Protein AF-0000000084329374 (afdb_homodimer)

Nearest PDB structures (foldseek):
  8t7z-assembly1_F  TM=9.622E-01  e=3.427E-95  Klebsiella aerogenes KCTC 2190
  8t7z-assembly1_E  TM=9.369E-01  e=3.363E-96  Klebsiella aerogenes KCTC 2190
  8t7z-assembly1_A  TM=9.369E-01  e=7.977E-96  Klebsiella aerogenes KCTC 2190
  2f2h-assembly1_B  TM=9.268E-01  e=2.305E-96  Escherichia coli
  8t7z-assembly1_D  TM=9.401E-01  e=6.674E-94  Klebsiella aerogenes KCTC 2190

Sequence (1578 aa):
MKFIDGFWLLKNGVKPYYALQVVKADQQTDGYELQVSTKPIRHRGDTLGGPVLTIKVHSPTEGVVGVKIDHFSYSEPTVNIPLFPNAKPIPNVKLSKAGSDYTLSTAGLNAVITENPYTITFKSPKQILTSAGPKHQGVFDVPSQWTLSSASNSSCLATDIGSNPNPEPLPPIIRYINSELNLSPGELIYGFGEQFGSFVKNGQTVKIWNQDGGTSSDQAYKCVPFYLTNRNYGVFINHPGEVEVEVGSEKVSRVGVSVAGTSLEYFIIYGETPLQILERYTRMTGRPPVLPSWTFGLWLSTSFLTSYSSETVSGFLQGMQDRDIPVRVFHLDCFWMKQYEWCSFTFDPDNFPDPKGYLSEIKRKFGVKICVWINPYISQLSPIFKEGIKGGYFIQRTDGTPWQWDLWQPGLAIVDFTNPKACEWYLAKLNALIDIGVDCFKTDFAERIPHASVKYFDGSDPMRMHNMYSIIYNELVFNLLRDRLGEGEAVLFARASFAGGQRFPVHWGGDCESTWEAMAEAMRGCLSLTLSGFAFASHDIGGFEGHPPPEIYQRWVAFGLFSSHSRLHGSSSYRVPWNYGEEAAKNMATLLEAKHSLMPYLYQLAIQSTETGHPMQRAMFLEFPEDRNTHHLDRQFMMGPSLLVAPIFVPQEEETEYYIPAGRWTNFWDHSRTVVGPIWIKERVALDEIPVWVRPGTLLLRGPPKTGRPDYNYGKDLRVELFDVAEGETLAKVPGGVVIRADRQNGKIKVTIIEGKASINSIFLVGAGGKERVVKVDSSATEVVCELIMKFIDGFWLLKNGVKPYYALQVVKADQQTDGYELQVSTKPIRHRGDTLGGPVLTIKVHSPTEGVVGVKIDHFSYSEPTVNIPLFPNAKPIPNVKLSKAGSDYTLSTAGLNAVITENPYTITFKSPKQILTSAGPKHQGVFDVPSQWTLSSASNSSCLATDIGSNPNPEPLPPIIRYINSELNLSPGELIYGFGEQFGSFVKNGQTVKIWNQDGGTSSDQAYKCVPFYLTNRNYGVFINHPGEVEVEVGSEKVSRVGVSVAGTSLEYFIIYGETPLQILERYTRMTGRPPVLPSWTFGLWLSTSFLTSYSSETVSGFLQGMQDRDIPVRVFHLDCFWMKQYEWCSFTFDPDNFPDPKGYLSEIKRKFGVKICVWINPYISQLSPIFKEGIKGGYFIQRTDGTPWQWDLWQPGLAIVDFTNPKACEWYLAKLNALIDIGVDCFKTDFAERIPHASVKYFDGSDPMRMHNMYSIIYNELVFNLLRDRLGEGEAVLFARASFAGGQRFPVHWGGDCESTWEAMAEAMRGCLSLTLSGFAFASHDIGGFEGHPPPEIYQRWVAFGLFSSHSRLHGSSSYRVPWNYGEEAAKNMATLLEAKHSLMPYLYQLAIQSTETGHPMQRAMFLEFPEDRNTHHLDRQFMMGPSLLVAPIFVPQEEETEYYIPAGRWTNFWDHSRTVVGPIWIKERVALDEIPVWVRPGTLLLRGPPKTGRPDYNYGKDLRVELFDVAEGETLAKVPGGVVIRADRQNGKIKVTIIEGKASINSIFLVGAGGKERVVKVDSSATEVVCELI

Secondary structure (DSSP, 8-state):
---EETTTEEPTT-EEEE--EEEEEEE-SSEEEEEEESS---SGGGGSSS-EEEEEEEEEETTEEEEEEESS--PPPS----SSSSS------EEEEETTEEEEEETTEEEEEEETTEEEEEE-SSSEEEEE-TTSEEEEEEEGGGGTTSHHHHSHHHH-TTT-SSPPPPPSEEEEEEEEEE--TT--EEEEES--S-SS-TT-EEEE------SSBS--S-EEEEEEETTSEEEEE--SS-EEEEESSSBTTEEEEEEESSEEEEEEEE-SSHHHHHHHHHHHH--PPPPPGGGGSEEEE--SSS---HHHHHHHHHHHHHTT---SEEEE-GGGSPTT-----S--TTT-S-HHHHHHHHHHHH--EEEEEE-SEEETTSTTHHHHHHHT-B-EETTSSBPEE-SSSTTEEEB-TTSHHHHHHHHHHHHHHHHTT--EEEE---SS---SSEE-TT---HHHHHHHHHHHHHHHHHHHHHHHH-TT---B-BS---TTGGGS--BB-----SSHHHHHHHHHHHHHHHTTT-S--B-EET-SSS---HHHHHHHHHHHHTSSSEEE--SSS---GGGG-HHHHHHHHHHHHHHHHTHHHHHHHHHHHHHH---SEE-HHHH-TT-GGGTT--S-EEETTTEEE----S-TTS-EEEEEEEEEEEESS-TT-EEEEEEEEEE---TT---EEEPTTEEEEEPPS---SSSS-TTSSEEEEEESPPSEEEEEEETTTEEEEEEEETTEEEEEEEES---EEEEEEE-GGG-EEEEE--TT-SEEEEE--/---EETTTEEPTT-EEEE--EEEEEEE-SSEEEEEEESS---SGGGGSSS-EEEEEEEEEETTEEEEEEESS--PPPS----SSSSS------EEEEETTEEEEEETTEEEEEEETTEEEEEE-SSSEEEEE-TT-EEEEEEEGGGGTTSHHHHSHHHH-TTT-SSPPPPPSEEEEEEEEEE--TT--EEEEES--S-SS-TT-EEEE------SSBS--S-EEEEEEETTSEEEEE--SS-EEEEESSSBTTEEEEEEESSEEEEEEEE-SSHHHHHHHHHHHH--PPPPPGGGGSEEEE--SSS---HHHHHHHHHHHHHTT---SEEEE-GGGSPTT--S--S--TTT-S-HHHHHHHHHHHH--EEEEEE-SEEETTSTTHHHHHHHT-B-EETTSSBPEE-SSSTTEEEB-TTSHHHHHHHHHHHHHHHHTT--EEEE---SS---SSEE-TT---HHHHHHHHHHHHHHHHHHHHHHHH-TT---B-BS---TTGGGS--BB-----SSHHHHHHHHHHHHHHHTTT-S--B-EET-SSS---HHHHHHHHHHHHTSSSEEE--SSS---GGGG-HHHHHHHHHHHHHHHHTHHHHHHHHHHHHHH---SEE-HHHH-TT-GGGTT--S-EEETTTEEE----S-TTS-EEEEEEEEEEEESS-TT-EEEEEEEEEE---TT---EEEPTTEEEEEPPS---SSSS-TTSSEEEEEESPPSEEEEEEETTTEEEEEEEETTEEEEEEEES---EEEEEEE-GGG-EEEEE--TT-SEEEEE--

Organism: Lentinula edodes (NCBI:txid5353)

Structure (mmCIF, N/CA/C/O backbone):
data_AF-0000000084329374-model_v1
#
loop_
_entity.id
_entity.type
_entity.pdbx_description
1 polymer 'alpha-D-xyloside xylohydrolase'
#
loop_
_atom_site.group_PDB
_atom_site.id
_atom_site.type_symbol
_atom_site.label_atom_id
_atom_site.label_alt_id
_atom_site.label_comp_id
_atom_site.label_asym_id
_atom_site.label_entity_id
_atom_site.label_seq_id
_atom_site.pdbx_PDB_ins_code
_atom_site.Cartn_x
_atom_site.Cartn_y
_atom_site.Cartn_z
_atom_site.occupancy
_atom_site.B_iso_or_equiv
_atom_site.auth_seq_id
_atom_site.auth_comp_id
_atom_site.auth_asym_id
_atom_site.auth_atom_id
_atom_site.pdbx_PDB_model_num
ATOM 1 N N . MET A 1 1 ? 5.156 8.797 -12.852 1 91.44 1 MET A N 1
ATOM 2 C CA . MET A 1 1 ? 4.988 8.406 -14.25 1 91.44 1 MET A CA 1
ATOM 3 C C . MET A 1 1 ? 5.43 6.969 -14.477 1 91.44 1 MET A C 1
ATOM 5 O O . MET A 1 1 ? 6.5 6.562 -14.016 1 91.44 1 MET A O 1
ATOM 9 N N . LYS A 1 2 ? 4.562 6.258 -15.031 1 94.31 2 LYS A N 1
ATOM 10 C CA . LYS A 1 2 ? 4.906 4.902 -15.438 1 94.31 2 LYS A CA 1
ATOM 11 C C . LYS A 1 2 ? 5.309 4.855 -16.906 1 94.31 2 LYS A C 1
ATOM 13 O O . LYS A 1 2 ? 4.621 5.414 -17.766 1 94.31 2 LYS A O 1
ATOM 18 N N . PHE A 1 3 ? 6.414 4.16 -17.172 1 97.06 3 PHE A N 1
ATOM 19 C CA . PHE A 1 3 ? 6.992 4.176 -18.516 1 97.06 3 PHE A CA 1
ATOM 20 C C . PHE A 1 3 ? 6.84 2.814 -19.188 1 97.06 3 PHE A C 1
ATOM 22 O O . PHE A 1 3 ? 6.992 2.699 -20.406 1 97.06 3 PHE A O 1
ATOM 29 N N . ILE A 1 4 ? 6.527 1.838 -18.328 1 94.88 4 ILE A N 1
ATOM 30 C CA . ILE A 1 4 ? 6.699 0.483 -18.844 1 94.88 4 ILE A CA 1
ATOM 31 C C . ILE A 1 4 ? 5.332 -0.175 -19.031 1 94.88 4 ILE A C 1
ATOM 33 O O . ILE A 1 4 ? 4.34 0.261 -18.438 1 94.88 4 ILE A O 1
ATOM 37 N N . ASP A 1 5 ? 5.195 -1.1 -19.891 1 93.81 5 ASP A N 1
ATOM 38 C CA . ASP A 1 5 ? 4.141 -2.094 -20.047 1 93.81 5 ASP A CA 1
ATOM 39 C C . ASP A 1 5 ? 4.621 -3.48 -19.625 1 93.81 5 ASP A C 1
ATOM 41 O O . ASP A 1 5 ? 4.984 -4.301 -20.469 1 93.81 5 ASP A O 1
ATOM 45 N N . GLY A 1 6 ? 4.414 -3.719 -18.281 1 91.5 6 GLY A N 1
ATOM 46 C CA . GLY A 1 6 ? 5.121 -4.848 -17.703 1 91.5 6 GLY A CA 1
ATOM 47 C C . GLY A 1 6 ? 6.594 -4.57 -17.469 1 91.5 6 GLY A C 1
ATOM 48 O O . GLY A 1 6 ? 7 -3.416 -17.328 1 91.5 6 GLY A O 1
ATOM 49 N N . PHE A 1 7 ? 7.387 -5.641 -17.312 1 91.38 7 PHE A N 1
ATOM 50 C CA . PHE A 1 7 ? 8.797 -5.449 -17 1 91.38 7 PHE A CA 1
ATOM 51 C C . PHE A 1 7 ? 9.633 -5.41 -18.281 1 91.38 7 PHE A C 1
ATOM 53 O O . PHE A 1 7 ? 10.688 -4.766 -18.312 1 91.38 7 PHE A O 1
ATOM 60 N N . TRP A 1 8 ? 9.07 -5.93 -19.406 1 88.25 8 TRP A N 1
ATOM 61 C CA . TRP A 1 8 ? 9.914 -6.199 -20.562 1 88.25 8 TRP A CA 1
ATOM 62 C C . TRP A 1 8 ? 9.672 -5.172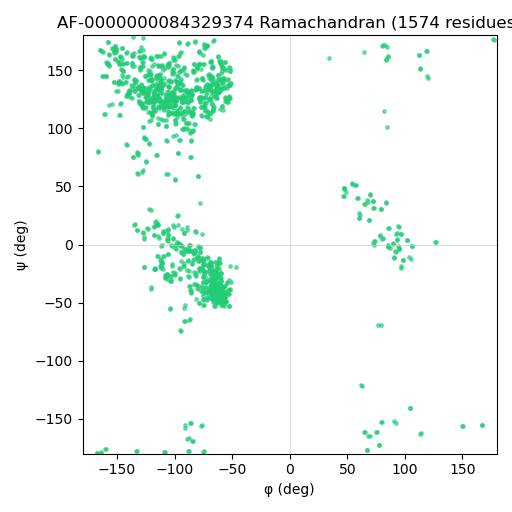 -21.656 1 88.25 8 TRP A C 1
ATOM 64 O O . TRP A 1 8 ? 10.508 -4.996 -22.547 1 88.25 8 TRP A O 1
ATOM 74 N N . LEU A 1 9 ? 8.469 -4.578 -21.641 1 92.44 9 LEU A N 1
ATOM 75 C CA . LEU A 1 9 ? 8.109 -3.648 -22.719 1 92.44 9 LEU A CA 1
ATOM 76 C C . LEU A 1 9 ? 7.945 -2.232 -22.172 1 92.44 9 LEU A C 1
ATOM 78 O O . LEU A 1 9 ? 7.707 -2.045 -20.969 1 92.44 9 LEU A O 1
ATOM 82 N N . LEU A 1 10 ? 8.148 -1.26 -23.016 1 95.69 10 LEU A N 1
ATOM 83 C CA . LEU A 1 10 ? 7.781 0.124 -22.75 1 95.69 10 LEU A CA 1
ATOM 84 C C . LEU A 1 10 ? 6.387 0.436 -23.281 1 95.69 10 LEU A C 1
ATOM 86 O O . LEU A 1 10 ? 5.895 -0.253 -24.172 1 95.69 10 LEU A O 1
ATOM 90 N N . LYS A 1 11 ? 5.699 1.342 -22.641 1 95.38 11 LYS A N 1
ATOM 91 C CA . LYS A 1 11 ? 4.453 1.822 -23.219 1 95.38 11 LYS A CA 1
ATOM 92 C C . LYS A 1 11 ? 4.656 2.277 -24.656 1 95.38 11 LYS A C 1
ATOM 94 O O . LYS A 1 11 ? 5.754 2.699 -25.031 1 95.38 11 LYS A O 1
ATOM 99 N N . ASN A 1 12 ? 3.621 2.182 -25.406 1 95.12 12 ASN A N 1
ATOM 100 C CA . ASN A 1 12 ? 3.688 2.514 -26.828 1 95.12 12 ASN A CA 1
ATOM 101 C C . ASN A 1 12 ? 4.211 3.928 -27.047 1 95.12 12 ASN A C 1
ATOM 103 O O . ASN A 1 12 ? 3.674 4.887 -26.484 1 95.12 12 ASN A O 1
ATOM 107 N N . GLY A 1 13 ? 5.258 4.016 -27.797 1 96.12 13 GLY A N 1
ATOM 108 C CA . GLY A 1 13 ? 5.805 5.297 -28.203 1 96.12 13 GLY A CA 1
ATOM 109 C C . GLY A 1 13 ? 6.848 5.832 -27.234 1 96.12 13 GLY A C 1
ATOM 110 O O . GLY A 1 13 ? 7.559 6.793 -27.547 1 96.12 13 GLY A O 1
ATOM 111 N N . VAL A 1 14 ? 7.027 5.281 -26.062 1 97.44 14 VAL A N 1
ATOM 112 C CA . VAL A 1 14 ? 8.016 5.75 -25.094 1 97.44 14 VAL A CA 1
ATOM 113 C C . VAL A 1 14 ? 9.422 5.371 -25.562 1 97.44 14 VAL A C 1
ATOM 115 O O . VAL A 1 14 ? 9.664 4.23 -25.969 1 97.44 14 VAL A O 1
ATOM 118 N N . LYS A 1 15 ? 10.32 6.32 -25.578 1 97.06 15 LYS A N 1
ATOM 119 C CA . LYS A 1 15 ? 11.711 6.082 -25.969 1 97.06 15 LYS A CA 1
ATOM 120 C C . LYS A 1 15 ? 12.656 6.359 -24.797 1 97.06 15 LYS A C 1
ATOM 122 O O . LYS A 1 15 ? 12.719 7.484 -24.297 1 97.06 15 LYS A O 1
ATOM 127 N N . PRO A 1 16 ? 13.438 5.426 -24.469 1 96.88 16 PRO A N 1
ATOM 128 C CA . PRO A 1 16 ? 14.352 5.594 -23.344 1 96.88 16 PRO A CA 1
ATOM 129 C C . PRO A 1 16 ? 15.781 5.906 -23.781 1 96.88 16 PRO A C 1
ATOM 131 O O . PRO A 1 16 ? 16.203 5.484 -24.875 1 96.88 16 PRO A O 1
ATOM 134 N N . TYR A 1 17 ? 16.516 6.645 -23.016 1 97.25 17 TYR A N 1
ATOM 135 C CA . TYR A 1 17 ? 17.953 6.828 -23.031 1 97.25 17 TYR A CA 1
ATOM 136 C C . TYR A 1 17 ? 18.562 6.555 -21.656 1 97.25 17 TYR A C 1
ATOM 138 O O . TYR A 1 17 ? 18.719 7.469 -20.844 1 97.25 17 TYR A O 1
ATOM 146 N N . TYR A 1 18 ? 18.969 5.273 -21.438 1 97.5 18 TYR A N 1
ATOM 147 C CA . TYR A 1 18 ? 19.453 4.84 -20.125 1 97.5 18 TYR A CA 1
ATOM 148 C C . TYR A 1 18 ? 20.906 5.242 -19.922 1 97.5 18 TYR A C 1
ATOM 150 O O . TYR A 1 18 ? 21.703 5.203 -20.859 1 97.5 18 TYR A O 1
ATOM 158 N N . ALA A 1 19 ? 21.219 5.629 -18.734 1 97.81 19 ALA A N 1
ATOM 159 C CA . ALA A 1 19 ? 22.625 5.773 -18.344 1 97.81 19 ALA A CA 1
ATOM 160 C C . ALA A 1 19 ? 23.328 4.414 -18.297 1 97.81 19 ALA A C 1
ATOM 162 O O . ALA A 1 19 ? 22.953 3.553 -17.484 1 97.81 19 ALA A O 1
ATOM 163 N N . LEU A 1 20 ? 24.406 4.254 -19.109 1 96.75 20 LEU A N 1
ATOM 164 C CA . LEU A 1 20 ? 24.922 2.9 -19.266 1 96.75 20 LEU A CA 1
ATOM 165 C C . LEU A 1 20 ? 26.375 2.812 -18.812 1 96.75 20 LEU A C 1
ATOM 167 O O . LEU A 1 20 ? 26.781 1.801 -18.234 1 96.75 20 LEU A O 1
ATOM 171 N N . GLN A 1 21 ? 27.125 3.926 -19.109 1 96 21 GLN A N 1
ATOM 172 C CA . GLN A 1 21 ? 28.562 3.811 -18.906 1 96 21 GLN A CA 1
ATOM 173 C C . GLN A 1 21 ? 29.172 5.164 -18.562 1 96 21 GLN A C 1
ATOM 175 O O . GLN A 1 21 ? 28.844 6.176 -19.188 1 96 21 GLN A O 1
ATOM 180 N N . VAL A 1 22 ? 30.047 5.176 -17.453 1 96.69 22 VAL A N 1
ATOM 181 C CA . VAL A 1 22 ? 30.844 6.363 -17.172 1 96.69 22 VAL A CA 1
ATOM 182 C C . VAL A 1 22 ? 32 6.469 -18.156 1 96.69 22 VAL A C 1
ATOM 184 O O . VAL A 1 22 ? 32.875 5.609 -18.172 1 96.69 22 VAL A O 1
ATOM 187 N N . VAL A 1 23 ? 32.062 7.512 -18.922 1 95 23 VAL A N 1
ATOM 188 C CA . VAL A 1 23 ? 33.094 7.66 -19.922 1 95 23 VAL A CA 1
ATOM 189 C C . VAL A 1 23 ? 34.188 8.594 -19.391 1 95 23 VAL A C 1
ATOM 191 O O . VAL A 1 23 ? 35.344 8.531 -19.828 1 95 23 VAL A O 1
ATOM 194 N N . LYS A 1 24 ? 33.844 9.461 -18.484 1 94.56 24 LYS A N 1
ATOM 195 C CA . LYS A 1 24 ? 34.781 10.359 -17.812 1 94.56 24 LYS A CA 1
ATOM 196 C C . LYS A 1 24 ? 34.312 10.664 -16.391 1 94.56 24 LYS A C 1
ATOM 198 O O . LYS A 1 24 ? 33.094 10.828 -16.141 1 94.56 24 LYS A O 1
ATOM 203 N N . ALA A 1 25 ? 35.188 10.688 -15.438 1 96.31 25 ALA A N 1
ATOM 204 C CA . ALA A 1 25 ? 34.938 11.07 -14.055 1 96.31 25 ALA A CA 1
ATOM 205 C C . ALA A 1 25 ? 35.906 12.141 -13.578 1 96.31 25 ALA A C 1
ATOM 207 O O . ALA A 1 25 ? 37.125 11.938 -13.617 1 96.31 25 ALA A O 1
ATOM 208 N N . ASP A 1 26 ? 35.406 13.234 -13.18 1 96.38 26 ASP A N 1
ATOM 209 C CA . ASP A 1 26 ? 36.219 14.32 -12.625 1 96.38 26 ASP A CA 1
ATOM 210 C C . ASP A 1 26 ? 36.031 14.438 -11.117 1 96.38 26 ASP A C 1
ATOM 212 O O . ASP A 1 26 ? 34.906 14.602 -10.641 1 96.38 26 ASP A O 1
ATOM 216 N N . GLN A 1 27 ? 37.094 14.359 -10.398 1 96.31 27 GLN A N 1
ATOM 217 C CA . GLN A 1 27 ? 37.031 14.547 -8.953 1 96.31 27 GLN A CA 1
ATOM 218 C C . GLN A 1 27 ? 36.906 16.031 -8.594 1 96.31 27 GLN A C 1
ATOM 220 O O . GLN A 1 27 ? 37.656 16.844 -9.125 1 96.31 27 GLN A O 1
ATOM 225 N N . GLN A 1 28 ? 35.969 16.312 -7.859 1 95.69 28 GLN A N 1
ATOM 226 C CA . GLN A 1 28 ? 35.812 17.641 -7.301 1 95.69 28 GLN A CA 1
ATOM 227 C C . GLN A 1 28 ? 36.094 17.656 -5.805 1 95.69 28 GLN A C 1
ATOM 229 O O . GLN A 1 28 ? 36.531 16.641 -5.238 1 95.69 28 GLN A O 1
ATOM 234 N N . THR A 1 29 ? 35.938 18.859 -5.199 1 93.94 29 THR A N 1
ATOM 235 C CA . THR A 1 29 ? 36.25 19.016 -3.779 1 93.94 29 THR A CA 1
ATOM 236 C C . THR A 1 29 ? 35.25 18.219 -2.936 1 93.94 29 THR A C 1
ATOM 238 O O . THR A 1 29 ? 35.594 17.688 -1.883 1 93.94 29 THR A O 1
ATOM 241 N N . ASP A 1 30 ? 34 18.156 -3.441 1 95.56 30 ASP A N 1
ATOM 242 C CA . ASP A 1 30 ? 32.969 17.578 -2.602 1 95.56 30 ASP A CA 1
ATOM 243 C C . ASP A 1 30 ? 32.375 16.312 -3.238 1 95.56 30 ASP A C 1
ATOM 245 O O . ASP A 1 30 ? 31.344 15.812 -2.795 1 95.56 30 ASP A O 1
ATOM 249 N N . GLY A 1 31 ? 32.969 15.812 -4.352 1 97.81 31 GLY A N 1
ATOM 250 C CA . GLY A 1 31 ? 32.406 14.625 -4.977 1 97.81 31 GLY A CA 1
ATOM 251 C C . GLY A 1 31 ? 32.969 14.367 -6.367 1 97.81 31 GLY A C 1
ATOM 252 O O . GLY A 1 31 ? 34.156 14.617 -6.625 1 97.81 31 GLY A O 1
ATOM 253 N N . TYR A 1 32 ? 32.25 13.711 -7.145 1 98.25 32 TYR A N 1
ATOM 254 C CA . TYR A 1 32 ? 32.625 13.344 -8.508 1 98.25 32 TYR A CA 1
ATOM 255 C C . TYR A 1 32 ? 31.625 13.883 -9.516 1 98.25 32 TYR A C 1
ATOM 257 O O . TYR A 1 32 ? 30.422 13.875 -9.258 1 98.25 32 TYR A O 1
ATOM 265 N N . GLU A 1 33 ? 32.062 14.438 -10.555 1 97.88 33 GLU A N 1
ATOM 266 C CA . GLU A 1 33 ? 31.234 14.734 -11.727 1 97.88 33 GLU A CA 1
ATOM 267 C C . GLU A 1 33 ? 31.484 13.719 -12.844 1 97.88 33 GLU A C 1
ATOM 269 O O . GLU A 1 33 ? 32.625 13.539 -13.289 1 97.88 33 GLU A O 1
ATOM 274 N N . LEU A 1 34 ? 30.438 13.109 -13.273 1 97.94 34 LEU A N 1
ATOM 275 C CA . LEU A 1 34 ? 30.531 12 -14.219 1 97.94 34 LEU A CA 1
ATOM 276 C C . LEU A 1 34 ? 29.891 12.359 -15.555 1 97.94 34 LEU A C 1
ATOM 278 O O . LEU A 1 34 ? 28.859 13.039 -15.594 1 97.94 34 LEU A O 1
ATOM 282 N N . GLN A 1 35 ? 30.594 12.016 -16.609 1 96.88 35 GLN A N 1
ATOM 283 C CA . GLN A 1 35 ? 29.969 11.93 -17.938 1 96.88 35 GLN A CA 1
ATOM 284 C C . GLN A 1 35 ? 29.516 10.508 -18.234 1 96.88 35 GLN A C 1
ATOM 286 O O . GLN A 1 35 ? 30.328 9.594 -18.328 1 96.88 35 GLN A O 1
ATOM 291 N N . VAL A 1 36 ? 28.203 10.328 -18.328 1 97.5 36 VAL A N 1
ATOM 292 C CA . VAL A 1 36 ? 27.656 8.984 -18.469 1 97.5 36 VAL A CA 1
ATOM 293 C C . VAL A 1 36 ? 26.938 8.844 -19.812 1 97.5 36 VAL A C 1
ATOM 295 O O . VAL A 1 36 ? 25.969 9.547 -20.078 1 97.5 36 VAL A O 1
ATOM 298 N N . SER A 1 37 ? 27.422 7.965 -20.688 1 96.44 37 SER A N 1
ATOM 299 C CA . SER A 1 37 ? 26.859 7.762 -22.016 1 96.44 37 SER A CA 1
ATOM 300 C C . SER A 1 37 ? 25.594 6.906 -21.953 1 96.44 37 SER A C 1
ATOM 302 O O . SER A 1 37 ? 25.422 6.117 -21.016 1 96.44 37 SER A O 1
ATOM 304 N N . THR A 1 38 ? 24.719 7.035 -22.922 1 95.88 38 THR A N 1
ATOM 305 C CA . THR A 1 38 ? 23.484 6.277 -23 1 95.88 38 THR A CA 1
ATOM 306 C C . THR A 1 38 ? 23.578 5.211 -24.094 1 95.88 38 THR A C 1
ATOM 308 O O . THR A 1 38 ? 22.562 4.605 -24.453 1 95.88 38 THR A O 1
ATOM 311 N N . LYS A 1 39 ? 24.609 5.062 -24.656 1 93.12 39 LYS A N 1
ATOM 312 C CA . LYS A 1 39 ? 24.969 3.939 -25.516 1 93.12 39 LYS A CA 1
ATOM 313 C C . LYS A 1 39 ? 26.375 3.439 -25.203 1 93.12 39 LYS A C 1
ATOM 315 O O . LYS A 1 39 ? 27.219 4.191 -24.703 1 93.12 39 LYS A O 1
ATOM 320 N N . PRO A 1 40 ? 26.625 2.184 -25.469 1 91.75 40 PRO A N 1
ATOM 321 C CA . PRO A 1 40 ? 27.984 1.691 -25.25 1 91.75 40 PRO A CA 1
ATOM 322 C C . PRO A 1 40 ? 29 2.371 -26.156 1 91.75 40 PRO A C 1
ATOM 324 O O . PRO A 1 40 ? 28.75 2.539 -27.359 1 91.75 40 PRO A O 1
ATOM 327 N N . ILE A 1 41 ? 30.109 2.832 -25.516 1 92.12 41 ILE A N 1
ATOM 328 C CA . ILE A 1 41 ? 31.172 3.461 -26.297 1 92.12 41 ILE A CA 1
ATOM 329 C C . ILE A 1 41 ? 32.281 2.449 -26.562 1 92.12 41 ILE A C 1
ATOM 331 O O . ILE A 1 41 ? 33.156 2.229 -25.719 1 92.12 41 ILE A O 1
ATOM 335 N N . ARG A 1 42 ? 32.312 1.988 -27.734 1 91 42 ARG A N 1
ATOM 336 C CA . ARG A 1 42 ? 33.281 0.956 -28.125 1 91 42 ARG A CA 1
ATOM 337 C C . ARG A 1 42 ? 34.344 1.525 -29.031 1 91 42 ARG A C 1
ATOM 339 O O . ARG A 1 42 ? 35.469 0.987 -29.094 1 91 42 ARG A O 1
ATOM 346 N N . HIS A 1 43 ? 34.125 2.553 -29.781 1 91.75 43 HIS A N 1
ATOM 347 C CA . HIS A 1 43 ? 35 3.295 -30.656 1 91.75 43 HIS A CA 1
ATOM 348 C C . HIS A 1 43 ? 34.562 4.746 -30.812 1 91.75 43 HIS A C 1
ATOM 350 O O . HIS A 1 43 ? 33.5 5.125 -30.312 1 91.75 43 HIS A O 1
ATOM 356 N N . ARG A 1 44 ? 35.375 5.504 -31.375 1 91.06 44 ARG A N 1
ATOM 357 C CA . ARG A 1 44 ? 35.156 6.945 -31.484 1 91.06 44 ARG A CA 1
ATOM 358 C C . ARG A 1 44 ? 33.812 7.254 -32.125 1 91.06 44 ARG A C 1
ATOM 360 O O . ARG A 1 44 ? 33.188 8.242 -31.781 1 91.06 44 ARG A O 1
ATOM 367 N N . GLY A 1 45 ? 33.406 6.438 -32.969 1 89.38 45 GLY A N 1
ATOM 368 C CA . GLY A 1 45 ? 32.156 6.648 -33.656 1 89.38 45 GLY A CA 1
ATOM 369 C C . GLY A 1 45 ? 30.953 6.602 -32.719 1 89.38 45 GLY A C 1
ATOM 370 O O . GLY A 1 45 ? 29.938 7.234 -32.969 1 89.38 45 GLY A O 1
ATOM 371 N N . ASP A 1 46 ? 31.109 5.844 -31.641 1 90.75 46 ASP A N 1
ATOM 372 C CA . ASP A 1 46 ? 30.016 5.684 -30.688 1 90.75 46 ASP A CA 1
ATOM 373 C C . ASP A 1 46 ? 29.797 6.969 -29.891 1 90.75 46 ASP A C 1
ATOM 375 O O . ASP A 1 46 ? 28.781 7.117 -29.203 1 90.75 46 ASP A O 1
ATOM 379 N N . THR A 1 47 ? 30.641 7.898 -29.953 1 89.75 47 THR A N 1
ATOM 380 C CA . THR A 1 47 ? 30.5 9.164 -29.234 1 89.75 47 THR A CA 1
ATOM 381 C C . THR A 1 47 ? 29.656 10.148 -30.031 1 89.75 47 THR A C 1
ATOM 383 O O . THR A 1 47 ? 29.359 11.25 -29.562 1 89.75 47 THR A O 1
ATOM 386 N N . LEU A 1 48 ? 29.359 9.664 -31.234 1 87 48 LEU A N 1
ATOM 387 C CA . LEU A 1 48 ? 28.562 10.523 -32.094 1 87 48 LEU A CA 1
ATOM 388 C C . LEU A 1 48 ? 27.078 10.273 -31.891 1 87 48 LEU A C 1
ATOM 390 O O . LEU A 1 48 ? 26.609 9.133 -31.984 1 87 48 LEU A O 1
ATOM 394 N N . GLY A 1 49 ? 26.375 11.312 -31.547 1 81.81 49 GLY A N 1
ATOM 395 C CA . GLY A 1 49 ? 24.938 11.234 -31.422 1 81.81 49 GLY A CA 1
ATOM 396 C C . GLY A 1 49 ? 24.469 10.703 -30.078 1 81.81 49 GLY A C 1
ATOM 397 O O . GLY A 1 49 ? 25.266 10.117 -29.344 1 81.81 49 GLY A O 1
ATOM 398 N N . GLY A 1 50 ? 23.281 10.938 -29.656 1 83.06 50 GLY A N 1
ATOM 399 C CA . GLY A 1 50 ? 22.656 10.461 -28.438 1 83.06 50 GLY A CA 1
ATOM 400 C C . GLY A 1 50 ? 22.953 11.344 -27.234 1 83.06 50 GLY A C 1
ATOM 401 O O . GLY A 1 50 ? 23.906 12.125 -27.25 1 83.06 50 GLY A O 1
ATOM 402 N N . PRO A 1 51 ? 22.094 11.195 -26.156 1 91.12 51 PRO A N 1
ATOM 403 C CA . PRO A 1 51 ? 22.312 12 -24.953 1 91.12 51 PRO A CA 1
ATOM 404 C C . PRO A 1 51 ? 23.484 11.5 -24.109 1 91.12 51 PRO A C 1
ATOM 406 O O . PRO A 1 51 ? 23.766 10.305 -24.094 1 91.12 51 PRO A O 1
ATOM 409 N N . VAL A 1 52 ? 24.188 12.344 -23.594 1 93.56 52 VAL A N 1
ATOM 410 C CA . VAL A 1 52 ? 25.125 12.102 -22.5 1 93.56 52 VAL A CA 1
ATOM 411 C C . VAL A 1 52 ? 24.672 12.836 -21.25 1 93.56 52 VAL A C 1
ATOM 413 O O . VAL A 1 52 ? 24.281 14 -21.312 1 93.56 52 VAL A O 1
ATOM 416 N N . LEU A 1 53 ? 24.703 12.125 -20.141 1 96.75 53 LEU A N 1
ATOM 417 C CA . LEU A 1 53 ? 24.25 12.719 -18.891 1 96.75 53 LEU A CA 1
ATOM 418 C C . LEU A 1 53 ? 25.438 13.195 -18.062 1 96.75 53 LEU A C 1
ATOM 420 O O . LEU A 1 53 ? 26.484 12.539 -18.016 1 96.75 53 LEU A O 1
ATOM 424 N N . THR A 1 54 ? 25.328 14.359 -17.547 1 96.88 54 THR A N 1
ATOM 425 C CA . THR A 1 54 ? 26.234 14.82 -16.516 1 96.88 54 THR A CA 1
ATOM 426 C C . THR A 1 54 ? 25.672 14.508 -15.125 1 96.88 54 THR A C 1
ATOM 428 O O . THR A 1 54 ? 24.625 15.031 -14.742 1 96.88 54 THR A O 1
ATOM 431 N N . ILE A 1 55 ? 26.344 13.656 -14.422 1 98 55 ILE A N 1
ATOM 432 C CA . ILE A 1 55 ? 25.859 13.234 -13.109 1 98 55 ILE A CA 1
ATOM 433 C C . ILE A 1 55 ? 26.875 13.625 -12.039 1 98 55 ILE A C 1
ATOM 435 O O . ILE A 1 55 ? 28.031 13.211 -12.086 1 98 55 ILE A O 1
ATOM 439 N N . LYS A 1 56 ? 26.453 14.438 -11.188 1 97.81 56 LYS A N 1
ATOM 440 C CA . LYS A 1 56 ? 27.297 14.828 -10.055 1 97.81 56 LYS A CA 1
ATOM 441 C C . LYS A 1 56 ? 26.922 14.047 -8.797 1 97.81 56 LYS A C 1
ATOM 443 O O . LYS A 1 56 ? 25.766 14.039 -8.383 1 97.81 56 LYS A O 1
ATOM 448 N N . VAL A 1 57 ? 27.812 13.305 -8.219 1 98.69 57 VAL A N 1
ATOM 449 C CA . VAL A 1 57 ? 27.688 12.641 -6.926 1 98.69 57 VAL A CA 1
ATOM 450 C C . VAL A 1 57 ? 28.516 13.383 -5.883 1 98.69 57 VAL A C 1
ATOM 452 O O . VAL A 1 57 ? 29.75 13.445 -5.992 1 98.69 57 VAL A O 1
ATOM 455 N N . HIS A 1 58 ? 27.859 13.953 -4.938 1 98.44 58 HIS A N 1
ATOM 456 C CA . HIS A 1 58 ? 28.547 14.844 -4.016 1 98.44 58 HIS A CA 1
ATOM 457 C C . HIS A 1 58 ? 27.969 14.758 -2.611 1 98.44 58 HIS A C 1
ATOM 459 O O . HIS A 1 58 ? 26.938 14.109 -2.402 1 98.44 58 HIS A O 1
ATOM 465 N N . SER A 1 59 ? 28.625 15.328 -1.639 1 98.56 59 SER A N 1
ATOM 466 C CA . SER A 1 59 ? 28.109 15.398 -0.274 1 98.56 59 SER A CA 1
ATOM 467 C C . SER A 1 59 ? 27.938 16.844 0.176 1 98.56 59 SER A C 1
ATOM 469 O O . SER A 1 59 ? 28.938 17.547 0.409 1 98.56 59 SER A O 1
ATOM 471 N N . PRO A 1 60 ? 26.703 17.281 0.33 1 97.25 60 PRO A N 1
ATOM 472 C CA . PRO A 1 60 ? 26.5 18.656 0.77 1 97.25 60 PRO A CA 1
ATOM 473 C C . PRO A 1 60 ? 26.719 18.844 2.27 1 97.25 60 PRO A C 1
ATOM 475 O O . PRO A 1 60 ? 26.938 19.969 2.73 1 97.25 60 PRO A O 1
ATOM 478 N N . THR A 1 61 ? 26.625 17.875 3.043 1 97.94 61 THR A N 1
ATOM 479 C CA . THR A 1 61 ? 26.766 17.859 4.496 1 97.94 61 THR A CA 1
ATOM 480 C C . THR A 1 61 ? 27.016 16.438 5.004 1 97.94 61 THR A C 1
ATOM 482 O O . THR A 1 61 ? 26.875 15.477 4.254 1 97.94 61 THR A O 1
ATOM 485 N N . GLU A 1 62 ? 27.438 16.297 6.227 1 97.94 62 GLU A N 1
ATOM 486 C CA . GLU A 1 62 ? 27.766 14.992 6.785 1 97.94 62 GLU A CA 1
ATOM 487 C C . GLU A 1 62 ? 26.578 14.031 6.703 1 97.94 62 GLU A C 1
ATOM 489 O O . GLU A 1 62 ? 25.453 14.406 7.016 1 97.94 62 GLU A O 1
ATOM 494 N N . GLY A 1 63 ? 26.812 12.805 6.281 1 98.56 63 GLY A N 1
ATOM 495 C CA . GLY A 1 63 ? 25.828 11.742 6.258 1 98.56 63 GLY A CA 1
ATOM 496 C C . GLY A 1 63 ? 24.875 11.852 5.086 1 98.56 63 GLY A C 1
ATOM 497 O O . GLY A 1 63 ? 23.875 11.117 5.02 1 98.56 63 GLY A O 1
ATOM 498 N N . VAL A 1 64 ? 25.141 12.781 4.152 1 98.81 64 VAL A N 1
ATOM 499 C CA . VAL A 1 64 ? 24.234 13 3.031 1 98.81 64 VAL A CA 1
ATOM 500 C C . VAL A 1 64 ? 25.016 12.938 1.718 1 98.81 64 VAL A C 1
ATOM 502 O O . VAL A 1 64 ? 26.078 13.547 1.587 1 98.81 64 VAL A O 1
ATOM 505 N N . VAL A 1 65 ? 24.531 12.172 0.744 1 98.88 65 VAL A N 1
ATOM 506 C CA . VAL A 1 65 ? 25.094 12.125 -0.6 1 98.88 65 VAL A CA 1
ATOM 507 C C . VAL A 1 65 ? 24.062 12.609 -1.614 1 98.88 65 VAL A C 1
ATOM 509 O O . VAL A 1 65 ? 22.922 12.133 -1.638 1 98.88 65 VAL A O 1
ATOM 512 N N . GLY A 1 66 ? 24.453 13.594 -2.354 1 98.69 66 GLY A N 1
ATOM 513 C CA . GLY A 1 66 ? 23.625 14.109 -3.418 1 98.69 66 GLY A CA 1
ATOM 514 C C . GLY A 1 66 ? 23.953 13.523 -4.777 1 98.69 66 GLY A C 1
ATOM 515 O O . GLY A 1 66 ? 25.109 13.273 -5.086 1 98.69 66 GLY A O 1
ATOM 516 N N . VAL A 1 67 ? 22.922 13.211 -5.566 1 98.81 67 VAL A N 1
ATOM 517 C CA . VAL A 1 67 ? 23.031 12.82 -6.969 1 98.81 67 VAL A CA 1
ATOM 518 C C . VAL A 1 67 ? 22.25 13.781 -7.848 1 98.81 67 VAL A C 1
ATOM 520 O O . VAL A 1 67 ? 21.031 13.914 -7.699 1 98.81 67 VAL A O 1
ATOM 523 N N . LYS A 1 68 ? 22.922 14.516 -8.648 1 97.31 68 LYS A N 1
ATOM 524 C CA . LYS A 1 68 ? 22.297 15.414 -9.609 1 97.31 68 LYS A CA 1
ATOM 525 C C . LYS A 1 68 ? 22.5 14.922 -11.039 1 97.31 68 LYS A C 1
ATOM 527 O O . LYS A 1 68 ? 23.625 14.727 -11.477 1 97.31 68 LYS A O 1
ATOM 532 N N . ILE A 1 69 ? 21.438 14.68 -11.719 1 97.56 69 ILE A N 1
ATOM 533 C CA . ILE A 1 69 ? 21.438 14.188 -13.094 1 97.56 69 ILE A CA 1
ATOM 534 C C . ILE A 1 69 ? 21 15.297 -14.047 1 97.56 69 ILE A C 1
ATOM 536 O O . ILE A 1 69 ? 19.875 15.812 -13.93 1 97.56 69 ILE A O 1
ATOM 540 N N . ASP A 1 70 ? 21.891 15.656 -14.977 1 95.75 70 ASP A N 1
ATOM 541 C CA . ASP A 1 70 ? 21.578 16.688 -15.961 1 95.75 70 ASP A CA 1
ATOM 542 C C . ASP A 1 70 ? 21.75 16.156 -17.391 1 95.75 70 ASP A C 1
ATOM 544 O O . ASP A 1 70 ? 22.781 15.562 -17.719 1 95.75 70 ASP A O 1
ATOM 548 N N . HIS A 1 71 ? 20.75 16.344 -18.172 1 94.44 71 HIS A N 1
ATOM 549 C CA . HIS A 1 71 ? 20.875 16.125 -19.594 1 94.44 71 HIS A CA 1
ATOM 550 C C . HIS A 1 71 ? 21.297 17.406 -20.312 1 94.44 71 HIS A C 1
ATOM 552 O O . HIS A 1 71 ? 22.406 17.5 -20.844 1 94.44 71 HIS A O 1
ATOM 558 N N . PHE A 1 72 ? 20.344 18.375 -20.25 1 87.88 72 PHE A N 1
ATOM 559 C CA . PHE A 1 72 ? 20.688 19.719 -20.703 1 87.88 72 PHE A CA 1
ATOM 560 C C . PHE A 1 72 ? 20.906 20.656 -19.516 1 87.88 72 PHE A C 1
ATOM 562 O O . PHE A 1 72 ? 20.109 20.672 -18.578 1 87.88 72 PHE A O 1
ATOM 569 N N . SER A 1 73 ? 22.062 21.203 -19.625 1 79.81 73 SER A N 1
ATOM 570 C CA . SER A 1 73 ? 22.375 22.078 -18.516 1 79.81 73 SER A CA 1
ATOM 571 C C . SER A 1 73 ? 22.094 23.547 -18.875 1 79.81 73 SER A C 1
ATOM 573 O O . SER A 1 73 ? 22.547 24.031 -19.922 1 79.81 73 SER A O 1
ATOM 575 N N . TYR A 1 74 ? 21.172 23.969 -18.297 1 77.44 74 TYR A N 1
ATOM 576 C CA . TYR A 1 74 ? 20.953 25.406 -18.406 1 77.44 74 TYR A CA 1
ATOM 577 C C . TYR A 1 74 ? 20.812 26.047 -17.031 1 77.44 74 TYR A C 1
ATOM 579 O O . TYR A 1 74 ? 20.984 25.375 -16.016 1 77.44 74 TYR A O 1
ATOM 587 N N . SER A 1 75 ? 20.672 27.297 -17.109 1 69.31 75 SER A N 1
ATOM 588 C CA . SER A 1 75 ? 20.469 28 -15.844 1 69.31 75 SER A CA 1
ATOM 589 C C . SER A 1 75 ? 19.203 27.516 -15.133 1 69.31 75 SER A C 1
ATOM 591 O O . SER A 1 75 ? 18.219 27.172 -15.781 1 69.31 75 SER A O 1
ATOM 593 N N . GLU A 1 76 ? 19.406 27.406 -13.961 1 69.56 76 GLU A N 1
ATOM 594 C CA . GLU A 1 76 ? 18.297 26.938 -13.133 1 69.56 76 GLU A CA 1
ATOM 595 C C . GLU A 1 76 ? 17.125 27.906 -13.172 1 69.56 76 GLU A C 1
ATOM 597 O O . GLU A 1 76 ? 17.328 29.125 -13.148 1 69.56 76 GLU A O 1
ATOM 602 N N . PRO A 1 77 ? 16.016 27.25 -13.352 1 76.5 77 PRO A N 1
ATOM 603 C CA . PRO A 1 77 ? 14.859 28.141 -13.234 1 76.5 77 PRO A CA 1
ATOM 604 C C . PRO A 1 77 ? 14.766 28.812 -11.867 1 76.5 77 PRO A C 1
ATOM 606 O O . PRO A 1 77 ? 15.422 28.375 -10.914 1 76.5 77 PRO A O 1
ATOM 609 N N . THR A 1 78 ? 14.078 29.828 -11.984 1 80.06 78 THR A N 1
ATOM 610 C CA . THR A 1 78 ? 13.914 30.516 -10.711 1 80.06 78 THR A CA 1
ATOM 611 C C . THR A 1 78 ? 12.891 29.812 -9.836 1 80.06 78 THR A C 1
ATOM 613 O O . THR A 1 78 ? 12.023 29.094 -10.344 1 80.06 78 THR A O 1
ATOM 616 N N . VAL A 1 79 ? 13.078 29.938 -8.531 1 89.56 79 VAL A N 1
ATOM 617 C CA . VAL A 1 79 ? 12.32 29.359 -7.422 1 89.56 79 VAL A CA 1
ATOM 618 C C . VAL A 1 79 ? 12.805 27.953 -7.125 1 89.56 79 VAL A C 1
ATOM 620 O O . VAL A 1 79 ? 12.578 27.031 -7.914 1 89.56 79 VAL A O 1
ATOM 623 N N . ASN A 1 80 ? 13.508 27.766 -6.234 1 94.06 80 ASN A N 1
ATOM 624 C CA . ASN A 1 80 ? 14.086 26.5 -5.781 1 94.06 80 ASN A CA 1
ATOM 625 C C . ASN A 1 80 ? 13.867 26.297 -4.285 1 94.06 80 ASN A C 1
ATOM 627 O O . ASN A 1 80 ? 13.5 27.234 -3.568 1 94.06 80 ASN A O 1
ATOM 631 N N . ILE A 1 81 ? 13.977 25.141 -3.848 1 96.62 81 ILE A N 1
ATOM 632 C CA . ILE A 1 81 ? 13.93 24.859 -2.418 1 96.62 81 ILE A CA 1
ATOM 633 C C . ILE A 1 81 ? 15.227 25.312 -1.758 1 96.62 81 ILE A C 1
ATOM 635 O O . ILE A 1 81 ? 16.312 24.844 -2.104 1 96.62 81 ILE A O 1
ATOM 639 N N . PRO A 1 82 ? 15.094 26.281 -0.901 1 95.5 82 PRO A N 1
ATOM 640 C CA . PRO A 1 82 ? 16.328 26.703 -0.231 1 95.5 82 PRO A CA 1
ATOM 641 C C . PRO A 1 82 ? 16.953 25.609 0.618 1 95.5 82 PRO A C 1
ATOM 643 O O . PRO A 1 82 ? 16.25 24.938 1.386 1 95.5 82 PRO A O 1
ATOM 646 N N . LEU A 1 83 ? 18.203 25.375 0.466 1 97.44 83 LEU A N 1
ATOM 647 C CA . LEU A 1 83 ? 18.922 24.453 1.331 1 97.44 83 LEU A CA 1
ATOM 648 C C . LEU A 1 83 ? 19.688 25.203 2.418 1 97.44 83 LEU A C 1
ATOM 650 O O . LEU A 1 83 ? 20.219 26.297 2.172 1 97.44 83 LEU A O 1
ATOM 654 N N . PHE A 1 84 ? 19.703 24.688 3.564 1 97.81 84 PHE A N 1
ATOM 655 C CA . PHE A 1 84 ? 20.375 25.219 4.742 1 97.81 84 PHE A CA 1
ATOM 656 C C . PHE A 1 84 ? 19.875 26.641 5.051 1 97.81 84 PHE A C 1
ATOM 658 O O . PHE A 1 84 ? 20.688 27.562 5.211 1 97.81 84 PHE A O 1
ATOM 665 N N . PRO A 1 85 ? 18.594 26.781 5.117 1 96.75 85 PRO A N 1
ATOM 666 C CA . PRO A 1 85 ? 18.062 28.125 5.348 1 96.75 85 PRO A CA 1
ATOM 667 C C . PRO A 1 85 ? 18.359 28.641 6.746 1 96.75 85 PRO A C 1
ATOM 669 O O . PRO A 1 85 ? 18.438 29.859 6.953 1 96.75 85 PRO A O 1
ATOM 672 N N . ASN A 1 86 ? 18.453 27.797 7.738 1 95.19 86 ASN A N 1
ATOM 673 C CA . ASN A 1 86 ? 18.672 28.281 9.094 1 95.19 86 ASN A CA 1
ATOM 674 C C . ASN A 1 86 ? 19.75 27.469 9.812 1 95.19 86 ASN A C 1
ATOM 676 O O . ASN A 1 86 ? 19.734 27.359 11.039 1 95.19 86 ASN A O 1
ATOM 680 N N . ALA A 1 87 ? 20.531 26.766 9.062 1 95.31 87 ALA A N 1
ATOM 681 C CA . ALA A 1 87 ? 21.703 26.031 9.562 1 95.31 87 ALA A CA 1
ATOM 682 C C . ALA A 1 87 ? 22.812 25.984 8.516 1 95.31 87 ALA A C 1
ATOM 684 O O . ALA A 1 87 ? 22.562 26.25 7.332 1 95.31 87 ALA A O 1
ATOM 685 N N . LYS A 1 88 ? 23.984 25.688 8.93 1 96.5 88 LYS A N 1
ATOM 686 C CA . LYS A 1 88 ? 25.109 25.531 8.008 1 96.5 88 LYS A CA 1
ATOM 687 C C . LYS A 1 88 ? 25.422 24.062 7.754 1 96.5 88 LYS A C 1
ATOM 689 O O . LYS A 1 88 ? 25.156 23.203 8.609 1 96.5 88 LYS A O 1
ATOM 694 N N . PRO A 1 89 ? 25.875 23.75 6.527 1 97 89 PRO A N 1
ATOM 695 C CA . PRO A 1 89 ? 26.359 22.391 6.305 1 97 89 PRO A CA 1
ATOM 696 C C . PRO A 1 89 ? 27.5 22 7.242 1 97 89 PRO A C 1
ATOM 698 O O . PRO A 1 89 ? 28.203 22.859 7.742 1 97 89 PRO A O 1
ATOM 701 N N . ILE A 1 90 ? 27.625 20.797 7.512 1 97.5 90 ILE A N 1
ATOM 702 C CA . ILE A 1 90 ? 28.75 20.234 8.25 1 97.5 90 ILE A CA 1
ATOM 703 C C . ILE A 1 90 ? 29.656 19.453 7.301 1 97.5 90 ILE A C 1
ATOM 705 O O . ILE A 1 90 ? 29.344 18.328 6.914 1 97.5 90 ILE A O 1
ATOM 709 N N . PRO A 1 91 ? 30.734 20 6.906 1 95.69 91 PRO A N 1
ATOM 710 C CA . PRO A 1 91 ? 31.609 19.328 5.957 1 95.69 91 PRO A CA 1
ATOM 711 C C . PRO A 1 91 ? 32.156 18 6.488 1 95.69 91 PRO A C 1
ATOM 713 O O . PRO A 1 91 ? 32.594 17.922 7.641 1 95.69 91 PRO A O 1
ATOM 716 N N . ASN A 1 92 ? 32.094 16.938 5.762 1 96.69 92 ASN A N 1
ATOM 717 C CA . ASN A 1 92 ? 32.562 15.602 6.066 1 96.69 92 ASN A CA 1
ATOM 718 C C . ASN A 1 92 ? 32.594 14.719 4.82 1 96.69 92 ASN A C 1
ATOM 720 O O . ASN A 1 92 ? 31.656 13.961 4.566 1 96.69 92 ASN A O 1
ATOM 724 N N . VAL A 1 93 ? 33.594 14.82 3.984 1 97.5 93 VAL A N 1
ATOM 725 C CA . VAL A 1 93 ? 33.594 14.031 2.758 1 97.5 93 VAL A CA 1
ATOM 726 C C . VAL A 1 93 ? 35.031 13.508 2.5 1 97.5 93 VAL A C 1
ATOM 728 O O . VAL A 1 93 ? 36 14.211 2.729 1 97.5 93 VAL A O 1
ATOM 731 N N . LYS A 1 94 ? 35.156 12.305 2.219 1 97.81 94 LYS A N 1
ATOM 732 C CA . LYS A 1 94 ? 36.375 11.656 1.765 1 97.81 94 LYS A CA 1
ATOM 733 C C . LYS A 1 94 ? 36.188 10.969 0.42 1 97.81 94 LYS A C 1
ATOM 735 O O . LYS A 1 94 ? 35.188 10.281 0.218 1 97.81 94 LYS A O 1
ATOM 740 N N . LEU A 1 95 ? 37.062 11.18 -0.508 1 97.88 95 LEU A N 1
ATOM 741 C CA . LEU A 1 95 ? 37 10.594 -1.841 1 97.88 95 LEU A CA 1
ATOM 742 C C . LEU A 1 95 ? 38.125 9.609 -2.053 1 97.88 95 LEU A C 1
ATOM 744 O O . LEU A 1 95 ? 39.25 9.852 -1.589 1 97.88 95 LEU A O 1
ATOM 748 N N . SER A 1 96 ? 37.844 8.523 -2.658 1 96.69 96 SER A N 1
ATOM 749 C CA . SER A 1 96 ? 38.875 7.547 -2.971 1 96.69 96 SER A CA 1
ATOM 750 C C . SER A 1 96 ? 38.562 6.781 -4.25 1 96.69 96 SER A C 1
ATOM 752 O O . SER A 1 96 ? 37.406 6.773 -4.695 1 96.69 96 SER A O 1
ATOM 754 N N . LYS A 1 97 ? 39.5 6.258 -4.832 1 93.25 97 LYS A N 1
ATOM 755 C CA . LYS A 1 97 ? 39.375 5.418 -6.02 1 93.25 97 LYS A CA 1
ATOM 756 C C . LYS A 1 97 ? 40.125 4.098 -5.844 1 93.25 97 LYS A C 1
ATOM 758 O O . LYS A 1 97 ? 41.281 4.082 -5.41 1 93.25 97 LYS A O 1
ATOM 763 N N . ALA A 1 98 ? 39.438 3.066 -5.918 1 88.31 98 ALA A N 1
ATOM 764 C CA . ALA A 1 98 ? 40.031 1.729 -5.914 1 88.31 98 ALA A CA 1
ATOM 765 C C . ALA A 1 98 ? 39.688 0.972 -7.191 1 88.31 98 ALA A C 1
ATOM 767 O O . ALA A 1 98 ? 38.531 0.57 -7.387 1 88.31 98 ALA A O 1
ATOM 768 N N . GLY A 1 99 ? 40.625 0.669 -8.039 1 85.69 99 GLY A N 1
ATOM 769 C CA . GLY A 1 99 ? 40.312 0.055 -9.32 1 85.69 99 GLY A CA 1
ATOM 770 C C . GLY A 1 99 ? 39.469 0.931 -10.211 1 85.69 99 GLY A C 1
ATOM 771 O O . GLY A 1 99 ? 39.812 2.074 -10.5 1 85.69 99 GLY A O 1
ATOM 772 N N . SER A 1 100 ? 38.344 0.356 -10.539 1 87.06 100 SER A N 1
ATOM 773 C CA . SER A 1 100 ? 37.438 1.08 -11.422 1 87.06 100 SER A CA 1
ATOM 774 C C . SER A 1 100 ? 36.281 1.722 -10.641 1 87.06 100 SER A C 1
ATOM 776 O O . SER A 1 100 ? 35.438 2.391 -11.219 1 87.06 100 SER A O 1
ATOM 778 N N . ASP A 1 101 ? 36.344 1.619 -9.359 1 93.75 101 ASP A N 1
ATOM 779 C CA . ASP A 1 101 ? 35.25 2.135 -8.555 1 93.75 101 ASP A CA 1
ATOM 780 C C . ASP A 1 101 ? 35.625 3.453 -7.879 1 93.75 101 ASP A C 1
ATOM 782 O O . ASP A 1 101 ? 36.75 3.621 -7.434 1 93.75 101 ASP A O 1
ATOM 786 N N . TYR A 1 102 ? 34.844 4.426 -8.008 1 97.44 102 TYR A N 1
ATOM 787 C CA . TYR A 1 102 ? 34.938 5.672 -7.258 1 97.44 102 TYR A CA 1
ATOM 788 C C . TYR A 1 102 ? 34.125 5.617 -5.984 1 97.44 102 TYR A C 1
ATOM 790 O O . TYR A 1 102 ? 32.969 5.16 -6.004 1 97.44 102 TYR A O 1
ATOM 798 N N . THR A 1 103 ? 34.688 6.016 -4.855 1 98.06 103 THR A N 1
ATOM 799 C CA . THR A 1 103 ? 33.938 5.961 -3.596 1 98.06 103 THR A CA 1
ATOM 800 C C . THR A 1 103 ? 33.906 7.336 -2.939 1 98.06 103 THR A C 1
ATOM 802 O O . THR A 1 103 ? 34.906 8.039 -2.879 1 98.06 103 THR A O 1
ATOM 805 N N . LEU A 1 104 ? 32.781 7.781 -2.607 1 98.5 104 LEU A N 1
ATOM 806 C CA . LEU A 1 104 ? 32.531 8.93 -1.741 1 98.5 104 LEU A CA 1
ATOM 807 C C . LEU A 1 104 ? 32.031 8.477 -0.368 1 98.5 104 LEU A C 1
ATOM 809 O O . LEU A 1 104 ? 31.062 7.738 -0.264 1 98.5 104 LEU A O 1
ATOM 813 N N . SER A 1 105 ? 32.781 8.867 0.712 1 98.31 105 SER A N 1
ATOM 814 C CA . SER A 1 105 ? 32.406 8.5 2.078 1 98.31 105 SER A CA 1
ATOM 815 C C . SER A 1 105 ? 32.094 9.727 2.92 1 98.31 105 SER A C 1
ATOM 817 O O . SER A 1 105 ? 32.781 10.75 2.822 1 98.31 105 SER A O 1
ATOM 819 N N . THR A 1 106 ? 31.047 9.703 3.613 1 98.5 106 THR A N 1
ATOM 820 C CA . THR A 1 106 ? 30.641 10.797 4.492 1 98.5 106 THR A CA 1
ATOM 821 C C . THR A 1 106 ? 29.891 10.266 5.711 1 98.5 106 THR A C 1
ATOM 823 O O . THR A 1 106 ? 28.766 9.797 5.594 1 98.5 106 THR A O 1
ATOM 826 N N . ALA A 1 107 ? 30.453 10.344 6.938 1 97.81 107 ALA A N 1
ATOM 827 C CA . ALA A 1 107 ? 29.859 10.008 8.227 1 97.81 107 ALA A CA 1
ATOM 828 C C . ALA A 1 107 ? 29.156 8.664 8.172 1 97.81 107 ALA A C 1
ATOM 830 O O . ALA A 1 107 ? 27.984 8.555 8.547 1 97.81 107 ALA A O 1
ATOM 831 N N . GLY A 1 108 ? 29.797 7.656 7.656 1 97.38 108 GLY A N 1
ATOM 832 C CA . GLY A 1 108 ? 29.281 6.293 7.668 1 97.38 108 GLY A CA 1
ATOM 833 C C . GLY A 1 108 ? 28.578 5.91 6.383 1 97.38 108 GLY A C 1
ATOM 834 O O . GLY A 1 108 ? 28.391 4.727 6.102 1 97.38 108 GLY A O 1
ATOM 835 N N . LEU A 1 109 ? 28.125 6.871 5.551 1 98.5 109 LEU A N 1
ATOM 836 C CA . LEU A 1 109 ? 27.5 6.617 4.262 1 98.5 109 LEU A CA 1
ATOM 837 C C . LEU A 1 109 ? 28.531 6.566 3.146 1 98.5 109 LEU A C 1
ATOM 839 O O . LEU A 1 109 ? 29.375 7.469 3.023 1 98.5 109 LEU A O 1
ATOM 843 N N . ASN A 1 110 ? 28.531 5.512 2.371 1 98.38 110 ASN A N 1
ATOM 844 C CA . ASN A 1 110 ? 29.422 5.363 1.226 1 98.38 110 ASN A CA 1
ATOM 845 C C . ASN A 1 110 ? 28.641 5.254 -0.082 1 98.38 110 ASN A C 1
ATOM 847 O O . ASN A 1 110 ? 27.688 4.492 -0.174 1 98.38 110 ASN A O 1
ATOM 851 N N . ALA A 1 111 ? 28.984 6.008 -0.989 1 98.69 111 ALA A N 1
ATOM 852 C CA . ALA A 1 111 ? 28.516 5.848 -2.363 1 98.69 111 ALA A CA 1
ATOM 853 C C . ALA A 1 111 ? 29.625 5.277 -3.254 1 98.69 111 ALA A C 1
ATOM 855 O O . ALA A 1 111 ? 30.703 5.863 -3.369 1 98.69 111 ALA A O 1
ATOM 856 N N . VAL A 1 112 ? 29.391 4.137 -3.82 1 98.5 112 VAL A N 1
ATOM 857 C CA . VAL A 1 112 ? 30.359 3.484 -4.703 1 98.5 112 VAL A CA 1
ATOM 858 C C . VAL A 1 112 ? 29.875 3.562 -6.148 1 98.5 112 VAL A C 1
ATOM 860 O O . VAL A 1 112 ? 28.797 3.055 -6.473 1 98.5 112 VAL A O 1
ATOM 863 N N . ILE A 1 113 ? 30.625 4.168 -6.996 1 98.44 113 ILE A N 1
ATOM 864 C CA . ILE A 1 113 ? 30.297 4.34 -8.406 1 98.44 113 ILE A CA 1
ATOM 865 C C . ILE A 1 113 ? 31.062 3.334 -9.25 1 98.44 113 ILE A C 1
ATOM 867 O O . ILE A 1 113 ? 32.312 3.287 -9.188 1 98.44 113 ILE A O 1
ATOM 871 N N . THR A 1 114 ? 30.312 2.479 -9.922 1 97.12 114 THR A N 1
ATOM 872 C CA . THR A 1 114 ? 30.906 1.553 -10.883 1 97.12 114 THR A CA 1
ATOM 873 C C . THR A 1 114 ? 30.781 2.092 -12.305 1 97.12 114 THR A C 1
ATOM 875 O O . THR A 1 114 ? 29.688 2.506 -12.719 1 97.12 114 THR A O 1
ATOM 878 N N . GLU A 1 115 ? 31.844 1.99 -13.086 1 95.56 115 GLU A N 1
ATOM 879 C CA . GLU A 1 115 ? 31.922 2.641 -14.391 1 95.56 115 GLU A CA 1
ATOM 880 C C . GLU A 1 115 ? 31.078 1.899 -15.422 1 95.56 115 GLU A C 1
ATOM 882 O O . GLU A 1 115 ? 30.438 2.523 -16.266 1 95.56 115 GLU A O 1
ATOM 887 N N . ASN A 1 116 ? 31.156 0.571 -15.344 1 94 116 ASN A N 1
ATOM 888 C CA . ASN A 1 116 ? 30.516 -0.24 -16.375 1 94 116 ASN A CA 1
ATOM 889 C C . ASN A 1 116 ? 30.156 -1.631 -15.859 1 94 116 ASN A C 1
ATOM 891 O O . ASN A 1 116 ? 31.047 -2.457 -15.633 1 94 116 ASN A O 1
ATOM 895 N N . PRO A 1 117 ? 28.875 -1.926 -15.93 1 95.25 117 PRO A N 1
ATOM 896 C CA . PRO A 1 117 ? 27.734 -1.029 -16.141 1 95.25 117 PRO A CA 1
ATOM 897 C C . PRO A 1 117 ? 27.625 0.058 -15.07 1 95.25 117 PRO A C 1
ATOM 899 O O . PRO A 1 117 ? 27.922 -0.194 -13.898 1 95.25 117 PRO A O 1
ATOM 902 N N . TYR A 1 118 ? 27.297 1.253 -15.492 1 97.38 118 TYR A N 1
ATOM 903 C CA . TYR A 1 118 ? 27.172 2.379 -14.57 1 97.38 118 TYR A CA 1
ATOM 904 C C . TYR A 1 118 ? 26.203 2.047 -13.445 1 97.38 118 TYR A C 1
ATOM 906 O O . TYR A 1 118 ? 25.062 1.641 -13.688 1 97.38 118 TYR A O 1
ATOM 914 N N . THR A 1 119 ? 26.656 2.123 -12.219 1 97.94 119 THR A N 1
ATOM 915 C CA . THR A 1 119 ? 25.891 1.856 -11.008 1 97.94 119 THR A CA 1
ATOM 916 C C . THR A 1 119 ? 26.359 2.736 -9.859 1 97.94 119 THR A C 1
ATOM 918 O O . THR A 1 119 ? 27.562 3.033 -9.75 1 97.94 119 THR A O 1
ATOM 921 N N . ILE A 1 120 ? 25.469 3.221 -9.086 1 98.69 120 ILE A N 1
ATOM 922 C CA . ILE A 1 120 ? 25.812 3.818 -7.801 1 98.69 120 ILE A CA 1
ATOM 923 C C . ILE A 1 120 ? 25.219 2.977 -6.668 1 98.69 120 ILE A C 1
ATOM 925 O O . ILE A 1 120 ? 24 2.799 -6.59 1 98.69 120 ILE A O 1
ATOM 929 N N . THR A 1 121 ? 26.031 2.443 -5.805 1 98.5 121 THR A N 1
ATOM 930 C CA . THR A 1 121 ? 25.594 1.677 -4.645 1 98.5 121 THR A CA 1
ATOM 931 C C . THR A 1 121 ? 25.812 2.469 -3.357 1 98.5 121 THR A C 1
ATOM 933 O O . THR A 1 121 ? 26.922 2.953 -3.104 1 98.5 121 THR A O 1
ATOM 936 N N . PHE A 1 122 ? 24.812 2.623 -2.576 1 98.81 122 PHE A N 1
ATOM 937 C CA . PHE A 1 122 ? 24.875 3.324 -1.3 1 98.81 122 PHE A CA 1
ATOM 938 C C . PHE A 1 122 ? 24.922 2.334 -0.141 1 98.81 122 PHE A C 1
ATOM 940 O O . PHE A 1 122 ? 24.047 1.481 -0.009 1 98.81 122 PHE A O 1
ATOM 947 N N . LYS A 1 123 ? 25.922 2.521 0.693 1 97.88 123 LYS A N 1
ATOM 948 C CA . LYS A 1 123 ? 26.172 1.551 1.758 1 97.88 123 LYS A CA 1
ATOM 949 C C . LYS A 1 123 ? 26.328 2.244 3.107 1 97.88 123 LYS A C 1
ATOM 951 O O . LYS A 1 123 ? 26.922 3.324 3.188 1 97.88 123 LYS A O 1
ATOM 956 N N . SER A 1 124 ? 25.719 1.697 4.07 1 96.81 124 SER A N 1
ATOM 957 C CA . SER A 1 124 ? 26.125 1.971 5.441 1 96.81 124 SER A CA 1
ATOM 958 C C . SER A 1 124 ? 27.312 1.111 5.844 1 96.81 124 SER A C 1
ATOM 960 O O . SER A 1 124 ? 27.781 0.279 5.062 1 96.81 124 SER A O 1
ATOM 962 N N . PRO A 1 125 ? 27.875 1.326 7.027 1 93.62 125 PRO A N 1
ATOM 963 C CA . PRO A 1 125 ? 28.938 0.436 7.469 1 93.62 125 PRO A CA 1
ATOM 964 C C . PRO A 1 125 ? 28.5 -1.019 7.59 1 93.62 125 PRO A C 1
ATOM 966 O O . PRO A 1 125 ? 29.328 -1.932 7.523 1 93.62 125 PRO A O 1
ATOM 969 N N . LYS A 1 126 ? 27.219 -1.188 7.598 1 89.69 126 LYS A N 1
ATOM 970 C CA . LYS A 1 126 ? 26.719 -2.52 7.93 1 89.69 126 LYS A CA 1
ATOM 971 C C . LYS A 1 126 ? 26.156 -3.219 6.699 1 89.69 126 LYS A C 1
ATOM 973 O O . LYS A 1 126 ? 26.141 -4.449 6.629 1 89.69 126 LYS A O 1
ATOM 978 N N . GLN A 1 127 ? 25.672 -2.486 5.777 1 92 127 GLN A N 1
ATOM 979 C CA . GLN A 1 127 ? 24.953 -3.137 4.688 1 92 127 GLN A CA 1
ATOM 980 C C . GLN A 1 127 ? 24.766 -2.188 3.508 1 92 127 GLN A C 1
ATOM 982 O O . GLN A 1 127 ? 25.016 -0.986 3.625 1 92 127 GLN A O 1
ATOM 987 N N . ILE A 1 128 ? 24.359 -2.771 2.385 1 95.56 128 ILE A N 1
ATOM 988 C CA . ILE A 1 128 ? 23.891 -1.97 1.262 1 95.56 128 ILE A CA 1
ATOM 989 C C . ILE A 1 128 ? 22.516 -1.389 1.585 1 95.56 128 ILE A C 1
ATOM 991 O O . ILE A 1 128 ? 21.594 -2.121 1.958 1 95.56 128 ILE A O 1
ATOM 995 N N . LEU A 1 129 ? 22.438 -0.125 1.55 1 97.62 129 LEU A N 1
ATOM 996 C CA . LEU A 1 129 ? 21.172 0.54 1.806 1 97.62 129 LEU A CA 1
ATOM 997 C C . LEU A 1 129 ? 20.266 0.49 0.572 1 97.62 129 LEU A C 1
ATOM 999 O O . LEU A 1 129 ? 19.109 0.113 0.665 1 97.62 129 LEU A O 1
ATOM 1003 N N . THR A 1 130 ? 20.766 0.85 -0.524 1 98.38 130 THR A N 1
ATOM 1004 C CA . THR A 1 130 ? 20.094 0.872 -1.813 1 98.38 130 THR A CA 1
ATOM 1005 C C . THR A 1 130 ? 21.078 1.067 -2.951 1 98.38 130 THR A C 1
ATOM 1007 O O . THR A 1 130 ? 22.297 1.097 -2.721 1 98.38 130 THR A O 1
ATOM 1010 N N . SER A 1 131 ? 20.562 1.114 -4.191 1 98.5 131 SER A N 1
ATOM 1011 C CA . SER A 1 131 ? 21.422 1.348 -5.344 1 98.5 131 SER A CA 1
ATOM 1012 C C . SER A 1 131 ? 20.625 1.853 -6.539 1 98.5 131 SER A C 1
ATOM 1014 O O . SER A 1 131 ? 19.438 1.591 -6.648 1 98.5 131 SER A O 1
ATOM 1016 N N . ALA A 1 132 ? 21.203 2.662 -7.258 1 98.56 132 ALA A N 1
ATOM 1017 C CA . ALA A 1 132 ? 20.797 2.881 -8.648 1 98.56 132 ALA A CA 1
ATOM 1018 C C . ALA A 1 132 ? 21.578 1.966 -9.594 1 98.56 132 ALA A C 1
ATOM 1020 O O . ALA A 1 132 ? 22.703 2.283 -9.992 1 98.56 132 ALA A O 1
ATOM 1021 N N . GLY A 1 133 ? 20.906 0.9 -9.977 1 97 133 GLY A N 1
ATOM 1022 C CA . GLY A 1 133 ? 21.578 -0.126 -10.758 1 97 133 GLY A CA 1
ATOM 1023 C C . GLY A 1 133 ? 21.594 0.176 -12.242 1 97 133 GLY A C 1
ATOM 1024 O O . GLY A 1 133 ? 21.328 1.306 -12.656 1 97 133 GLY A O 1
ATOM 1025 N N . PRO A 1 134 ? 22 -0.837 -13.055 1 96.06 134 PRO A N 1
ATOM 1026 C CA . PRO A 1 134 ? 22.016 -0.656 -14.508 1 96.06 134 PRO A CA 1
ATOM 1027 C C . PRO A 1 134 ? 20.641 -0.248 -15.062 1 96.06 134 PRO A C 1
ATOM 1029 O O . PRO A 1 134 ? 19.641 -0.883 -14.75 1 96.06 134 PRO A O 1
ATOM 1032 N N . LYS A 1 135 ? 20.625 0.794 -15.773 1 96.38 135 LYS A N 1
ATOM 1033 C CA . LYS A 1 135 ? 19.438 1.312 -16.438 1 96.38 135 LYS A CA 1
ATOM 1034 C C . LYS A 1 135 ? 18.422 1.848 -15.438 1 96.38 135 LYS A C 1
ATOM 1036 O O . LYS A 1 135 ? 17.234 1.912 -15.727 1 96.38 135 LYS A O 1
ATOM 1041 N N . HIS A 1 136 ? 18.953 2.164 -14.242 1 98.06 136 HIS A N 1
ATOM 1042 C CA . HIS A 1 136 ? 18.047 2.701 -13.227 1 98.06 136 HIS A CA 1
ATOM 1043 C C . HIS A 1 136 ? 17.875 4.207 -13.391 1 98.06 136 HIS A C 1
ATOM 1045 O O . HIS A 1 136 ? 16.969 4.797 -12.797 1 98.06 136 HIS A O 1
ATOM 1051 N N . GLN A 1 137 ? 18.734 4.809 -14.125 1 98.38 137 GLN A N 1
ATOM 1052 C CA . GLN A 1 137 ? 18.672 6.238 -14.406 1 98.38 137 GLN A CA 1
ATOM 1053 C C . GLN A 1 137 ? 18.625 6.504 -15.906 1 98.38 137 GLN A C 1
ATOM 1055 O O . GLN A 1 137 ? 19.219 5.777 -16.688 1 98.38 137 GLN A O 1
ATOM 1060 N N . GLY A 1 138 ? 17.844 7.484 -16.281 1 97.56 138 GLY A N 1
ATOM 1061 C CA . GLY A 1 138 ? 17.781 7.777 -17.703 1 97.56 138 GLY A CA 1
ATOM 1062 C C . GLY A 1 138 ? 16.812 8.883 -18.047 1 97.56 138 GLY A C 1
ATOM 1063 O O . GLY A 1 138 ? 16.203 9.484 -17.156 1 97.56 138 GLY A O 1
ATOM 1064 N N . VAL A 1 139 ? 16.797 9.211 -19.312 1 97.25 139 VAL A N 1
ATOM 1065 C CA . VAL A 1 139 ? 15.867 10.156 -19.922 1 97.25 139 VAL A CA 1
ATOM 1066 C C . VAL A 1 139 ? 14.828 9.398 -20.75 1 97.25 139 VAL A C 1
ATOM 1068 O O . VAL A 1 139 ? 15.164 8.414 -21.422 1 97.25 139 VAL A O 1
ATOM 1071 N N . PHE A 1 140 ? 13.562 9.789 -20.625 1 97.94 140 PHE A N 1
ATOM 1072 C CA . PHE A 1 140 ? 12.477 9.164 -21.375 1 97.94 140 PHE A CA 1
ATOM 1073 C C . PHE A 1 140 ? 11.711 10.195 -22.188 1 97.94 140 PHE A C 1
ATOM 1075 O O . PHE A 1 140 ? 11.25 11.203 -21.641 1 97.94 140 PHE A O 1
ATOM 1082 N N . ASP A 1 141 ? 11.609 10.047 -23.469 1 97.94 141 ASP A N 1
ATOM 1083 C CA . ASP A 1 141 ? 10.648 10.773 -24.297 1 97.94 141 ASP A CA 1
ATOM 1084 C C . ASP A 1 141 ? 9.289 10.086 -24.281 1 97.94 141 ASP A C 1
ATOM 1086 O O . ASP A 1 141 ? 9.164 8.93 -24.703 1 97.94 141 ASP A O 1
ATOM 1090 N N . VAL A 1 142 ? 8.258 10.75 -23.781 1 98.06 142 VAL A N 1
ATOM 1091 C CA . VAL A 1 142 ? 6.957 10.133 -23.516 1 98.06 142 VAL A CA 1
ATOM 1092 C C . VAL A 1 142 ? 5.887 10.797 -24.375 1 98.06 142 VAL A C 1
ATOM 1094 O O . VAL A 1 142 ? 5.719 12.023 -24.344 1 98.06 142 VAL A O 1
ATOM 1097 N N . PRO A 1 143 ? 5.156 10.016 -25.203 1 97.44 143 PRO A N 1
ATOM 1098 C CA . PRO A 1 143 ? 3.986 10.602 -25.844 1 97.44 143 PRO A CA 1
ATOM 1099 C C . PRO A 1 143 ? 3.035 11.273 -24.859 1 97.44 143 PRO A C 1
ATOM 1101 O O . PRO A 1 143 ? 2.713 10.695 -23.812 1 97.44 143 PRO A O 1
ATOM 1104 N N . SER A 1 144 ? 2.518 12.469 -25.203 1 96.75 144 SER A N 1
ATOM 1105 C CA . SER A 1 144 ? 1.775 13.312 -24.266 1 96.75 144 SER A CA 1
ATOM 1106 C C . SER A 1 144 ? 0.484 12.633 -23.828 1 96.75 144 SER A C 1
ATOM 1108 O O . SER A 1 144 ? -0.026 12.914 -22.734 1 96.75 144 SER A O 1
ATOM 1110 N N . GLN A 1 145 ? -0.06 11.727 -24.609 1 94.5 145 GLN A N 1
ATOM 1111 C CA . GLN A 1 145 ? -1.302 11.039 -24.25 1 94.5 145 GLN A CA 1
ATOM 1112 C C . GLN A 1 145 ? -1.151 10.258 -22.953 1 94.5 145 GLN A C 1
ATOM 1114 O O . GLN A 1 145 ? -2.121 10.078 -22.219 1 94.5 145 GLN A O 1
ATOM 1119 N N . TRP A 1 146 ? 0.073 9.82 -22.656 1 96.38 146 TRP A N 1
ATOM 1120 C CA . TRP A 1 146 ? 0.303 9.031 -21.453 1 96.38 146 TRP A CA 1
ATOM 1121 C C . TRP A 1 146 ? 0.456 9.93 -20.234 1 96.38 146 TRP A C 1
ATOM 1123 O O . TRP A 1 146 ? 0.534 9.445 -19.094 1 96.38 146 TRP A O 1
ATOM 1133 N N . THR A 1 147 ? 0.499 11.258 -20.375 1 96.88 147 THR A N 1
ATOM 1134 C CA . THR A 1 147 ? 0.745 12.18 -19.281 1 96.88 147 THR A CA 1
ATOM 1135 C C . THR A 1 147 ? -0.542 12.898 -18.891 1 96.88 147 THR A C 1
ATOM 1137 O O . THR A 1 147 ? -0.537 13.734 -17.969 1 96.88 147 THR A O 1
ATOM 1140 N N . LEU A 1 148 ? -1.653 12.602 -19.453 1 94.69 148 LEU A N 1
ATOM 1141 C CA . LEU A 1 148 ? -2.91 13.312 -19.25 1 94.69 148 LEU A CA 1
ATOM 1142 C C . LEU A 1 148 ? -3.387 13.172 -17.812 1 94.69 148 LEU A C 1
ATOM 1144 O O . LEU A 1 148 ? -4.086 14.047 -17.297 1 94.69 148 LEU A O 1
ATOM 1148 N N . SER A 1 149 ? -2.957 12.102 -17.156 1 92.69 149 SER A N 1
ATOM 1149 C CA . SER A 1 149 ? -3.447 11.836 -15.805 1 92.69 149 SER A CA 1
ATOM 1150 C C . SER A 1 149 ? -2.465 12.328 -14.75 1 92.69 149 SER A C 1
ATOM 1152 O O . SER A 1 149 ? -2.662 12.102 -13.555 1 92.69 149 SER A O 1
ATOM 1154 N N . SER A 1 150 ? -1.381 12.945 -15.148 1 95.94 150 SER A N 1
ATOM 1155 C CA . SER A 1 150 ? -0.522 13.57 -14.148 1 95.94 150 SER A CA 1
ATOM 1156 C C . SER A 1 150 ? -1.296 14.578 -13.312 1 95.94 150 SER A C 1
ATOM 1158 O O . SER A 1 150 ? -2.361 15.047 -13.719 1 95.94 150 SER A O 1
ATOM 1160 N N . ALA A 1 151 ? -0.813 14.867 -12.109 1 96.69 151 ALA A N 1
ATOM 1161 C CA . ALA A 1 151 ? -1.54 15.75 -11.203 1 96.69 151 ALA A CA 1
ATOM 1162 C C . ALA A 1 151 ? -1.757 17.125 -11.828 1 96.69 151 ALA A C 1
ATOM 1164 O O . ALA A 1 151 ? -2.855 17.672 -11.758 1 96.69 151 ALA A O 1
ATOM 1165 N N . SER A 1 152 ? -0.758 17.703 -12.453 1 96.88 152 SER A N 1
ATOM 1166 C CA . SER A 1 152 ? -0.85 19.031 -13.039 1 96.88 152 SER A CA 1
ATOM 1167 C C . SER A 1 152 ? -1.8 19.047 -14.234 1 96.88 152 SER A C 1
ATOM 1169 O O . SER A 1 152 ? -2.633 19.953 -14.359 1 96.88 152 SER A O 1
ATOM 1171 N N . ASN A 1 153 ? -1.724 17.984 -15.094 1 95.88 153 ASN A N 1
ATOM 1172 C CA . ASN A 1 153 ? -2.506 17.953 -16.328 1 95.88 153 ASN A CA 1
ATOM 1173 C C . ASN A 1 153 ? -3.977 17.656 -16.047 1 95.88 153 ASN A C 1
ATOM 1175 O O . ASN A 1 153 ? -4.855 18.094 -16.797 1 95.88 153 ASN A O 1
ATOM 1179 N N . SER A 1 154 ? -4.203 16.938 -14.969 1 94.38 154 SER A N 1
ATOM 1180 C CA . SER A 1 154 ? -5.566 16.484 -14.711 1 94.38 154 SER A CA 1
ATOM 1181 C C . SER A 1 154 ? -6.262 17.391 -13.695 1 94.38 154 SER A C 1
ATOM 1183 O O . SER A 1 154 ? -7.449 17.203 -13.406 1 94.38 154 SER A O 1
ATOM 1185 N N . SER A 1 155 ? -5.621 18.344 -13.141 1 93.56 155 SER A N 1
ATOM 1186 C CA . SER A 1 155 ? -6.18 19.219 -12.102 1 93.56 155 SER A CA 1
ATOM 1187 C C . SER A 1 155 ? -7.277 20.109 -12.672 1 93.56 155 SER A C 1
ATOM 1189 O O . SER A 1 155 ? -7.273 20.438 -13.859 1 93.56 155 SER A O 1
ATOM 1191 N N . CYS A 1 156 ? -8.125 20.578 -11.805 1 93.38 156 CYS A N 1
ATOM 1192 C CA . CYS A 1 156 ? -9.172 21.5 -12.203 1 93.38 156 CYS A CA 1
ATOM 1193 C C . CYS A 1 156 ? -8.578 22.812 -12.703 1 93.38 156 CYS A C 1
ATOM 1195 O O . CYS A 1 156 ? -9.164 23.484 -13.555 1 93.38 156 CYS A O 1
ATOM 1197 N N . LEU A 1 157 ? -7.395 23.156 -12.273 1 94.62 157 LEU A N 1
ATOM 1198 C CA . LEU A 1 157 ? -6.719 24.375 -12.688 1 94.62 157 LEU A CA 1
ATOM 1199 C C . LEU A 1 157 ? -6.344 24.312 -14.164 1 94.62 157 LEU A C 1
ATOM 1201 O O . LEU A 1 157 ? -6.273 25.344 -14.836 1 94.62 157 LEU A O 1
ATOM 1205 N N . ALA A 1 158 ? -6.074 23.078 -14.602 1 94.44 158 ALA A N 1
ATOM 1206 C CA . ALA A 1 158 ? -5.672 22.891 -15.992 1 94.44 158 ALA A CA 1
ATOM 1207 C C . ALA A 1 158 ? -6.887 22.688 -16.891 1 94.44 158 ALA A C 1
ATOM 1209 O O . ALA A 1 158 ? -6.871 23.062 -18.062 1 94.44 158 ALA A O 1
ATOM 1210 N N . THR A 1 159 ? -7.973 22.172 -16.344 1 93.69 159 THR A N 1
ATOM 1211 C CA . THR A 1 159 ? -9.016 21.656 -17.219 1 93.69 159 THR A CA 1
ATOM 1212 C C . THR A 1 159 ? -10.258 22.531 -17.156 1 93.69 159 THR A C 1
ATOM 1214 O O . THR A 1 159 ? -11.133 22.438 -18.016 1 93.69 159 THR A O 1
ATOM 1217 N N . ASP A 1 160 ? -10.398 23.391 -16.141 1 91.31 160 ASP A N 1
ATOM 1218 C CA . ASP A 1 160 ? -11.57 24.25 -15.977 1 91.31 160 ASP A CA 1
ATOM 1219 C C . ASP A 1 160 ? -11.523 25.422 -16.953 1 91.31 160 ASP A C 1
ATOM 1221 O O . ASP A 1 160 ? -10.469 26.016 -17.172 1 91.31 160 ASP A O 1
ATOM 1225 N N . ILE A 1 161 ? -12.641 25.844 -17.484 1 90.38 161 ILE A N 1
ATOM 1226 C CA . ILE A 1 161 ? -12.719 26.859 -18.516 1 90.38 161 ILE A CA 1
ATOM 1227 C C . ILE A 1 161 ? -12.484 28.234 -17.891 1 90.38 161 ILE A C 1
ATOM 1229 O O . ILE A 1 161 ? -11.984 29.156 -18.562 1 90.38 161 ILE A O 1
ATOM 1233 N N . GLY A 1 162 ? -12.891 28.375 -16.672 1 87.44 162 GLY A N 1
ATOM 1234 C CA . GLY A 1 162 ? -12.641 29.641 -16 1 87.44 162 GLY A CA 1
ATOM 1235 C C . GLY A 1 162 ? -11.18 29.844 -15.641 1 87.44 162 GLY A C 1
ATOM 1236 O O . GLY A 1 162 ? -10.633 30.938 -15.836 1 87.44 162 GLY A O 1
ATOM 1237 N N . SER A 1 163 ? -10.555 28.859 -15.227 1 90.94 163 SER A N 1
ATOM 1238 C CA . SER A 1 163 ? -9.164 28.922 -14.773 1 90.94 163 SER A CA 1
ATOM 1239 C C . SER A 1 163 ? -8.203 28.922 -15.961 1 90.94 163 SER A C 1
ATOM 1241 O O . SER A 1 163 ? -7.148 29.562 -15.906 1 90.94 163 SER A O 1
ATOM 1243 N N . ASN A 1 164 ? -8.531 28.156 -16.953 1 93.81 164 ASN A N 1
ATOM 1244 C CA . ASN A 1 164 ? -7.715 28.016 -18.141 1 93.81 164 ASN A CA 1
ATOM 1245 C C . ASN A 1 164 ? -8.562 28.047 -19.422 1 93.81 164 ASN A C 1
ATOM 1247 O O . ASN A 1 164 ? -8.711 27.031 -20.094 1 93.81 164 ASN A O 1
ATOM 1251 N N . PRO A 1 165 ? -9 29.188 -19.781 1 92.44 165 PRO A N 1
ATOM 1252 C CA . PRO A 1 165 ? -9.961 29.328 -20.891 1 92.44 165 PRO A CA 1
ATOM 1253 C C . PRO A 1 165 ? -9.375 28.922 -22.234 1 92.44 165 PRO A C 1
ATOM 1255 O O . PRO A 1 165 ? -10.109 28.5 -23.141 1 92.44 165 PRO A O 1
ATOM 1258 N N . ASN A 1 166 ? -8.086 29.109 -22.406 1 91.38 166 ASN A N 1
ATOM 1259 C CA . ASN A 1 166 ? -7.398 28.766 -23.656 1 91.38 166 ASN A CA 1
ATOM 1260 C C . ASN A 1 166 ? -6.223 27.828 -23.391 1 91.38 166 ASN A C 1
ATOM 1262 O O . ASN A 1 166 ? -5.062 28.219 -23.547 1 91.38 166 ASN A O 1
ATOM 1266 N N . PRO A 1 167 ? -6.605 26.625 -23.078 1 91.5 167 PRO A N 1
ATOM 1267 C CA . PRO A 1 167 ? -5.512 25.703 -22.766 1 91.5 167 PRO A CA 1
ATOM 1268 C C . PRO A 1 167 ? -4.582 25.469 -23.953 1 91.5 167 PRO A C 1
ATOM 1270 O O . PRO A 1 167 ? -5.051 25.203 -25.062 1 91.5 167 PRO A O 1
ATOM 1273 N N . GLU A 1 168 ? -3.346 25.562 -23.719 1 90.31 168 GLU A N 1
ATOM 1274 C CA . GLU A 1 168 ? -2.363 25.203 -24.734 1 90.31 168 GLU A CA 1
ATOM 1275 C C . GLU A 1 168 ? -2.287 23.688 -24.922 1 90.31 168 GLU A C 1
ATOM 1277 O O . GLU A 1 168 ? -2.359 22.938 -23.938 1 90.31 168 GLU A O 1
ATOM 1282 N N . PRO A 1 169 ? -2.244 23.281 -26.172 1 91.25 169 PRO A N 1
ATOM 1283 C CA . PRO A 1 169 ? -2.047 21.844 -26.344 1 91.25 169 PRO A CA 1
ATOM 1284 C C . PRO A 1 169 ? -0.717 21.359 -25.781 1 91.25 169 PRO A C 1
ATOM 1286 O O . PRO A 1 169 ? 0.292 22.062 -25.875 1 91.25 169 PRO A O 1
ATOM 1289 N N . LEU A 1 170 ? -0.749 20.172 -25.281 1 92.62 170 LEU A N 1
ATOM 1290 C CA . LEU A 1 170 ? 0.507 19.547 -24.875 1 92.62 170 LEU A CA 1
ATOM 1291 C C . LEU A 1 170 ? 1.392 19.25 -26.078 1 92.62 170 LEU A C 1
ATOM 1293 O O . LEU A 1 170 ? 0.889 18.953 -27.156 1 92.62 170 LEU A O 1
ATOM 1297 N N . PRO A 1 171 ? 2.725 19.406 -25.906 1 95.06 171 PRO A N 1
ATOM 1298 C CA . PRO A 1 171 ? 3.592 18.922 -26.969 1 95.06 171 PRO A CA 1
ATOM 1299 C C . PRO A 1 171 ? 3.418 17.422 -27.234 1 95.06 171 PRO A C 1
ATOM 1301 O O . PRO A 1 171 ? 2.994 16.672 -26.344 1 95.06 171 PRO A O 1
ATOM 1304 N N . PRO A 1 172 ? 3.676 17.047 -28.453 1 96 172 PRO A N 1
ATOM 1305 C CA . PRO A 1 172 ? 3.486 15.625 -28.766 1 96 172 PRO A CA 1
ATOM 1306 C C . PRO A 1 172 ? 4.293 14.703 -27.859 1 96 172 PRO A C 1
ATOM 1308 O O . PRO A 1 172 ? 3.83 13.609 -27.516 1 96 172 PRO A O 1
ATOM 1311 N N . ILE A 1 173 ? 5.496 15.188 -27.5 1 97.44 173 ILE A N 1
ATOM 1312 C CA . ILE A 1 173 ? 6.395 14.414 -26.656 1 97.44 173 ILE A CA 1
ATOM 1313 C C . ILE A 1 173 ? 6.809 15.242 -25.438 1 97.44 173 ILE A C 1
ATOM 1315 O O . ILE A 1 173 ? 7.09 16.438 -25.562 1 97.44 173 ILE A O 1
ATOM 1319 N N . ILE A 1 174 ? 6.719 14.648 -24.375 1 97.38 174 ILE A N 1
ATOM 1320 C CA . ILE A 1 174 ? 7.223 15.258 -23.156 1 97.38 174 ILE A CA 1
ATOM 1321 C C . ILE A 1 174 ? 8.422 14.461 -22.641 1 97.38 174 ILE A C 1
ATOM 1323 O O . ILE A 1 174 ? 8.336 13.242 -22.469 1 97.38 174 ILE A O 1
ATOM 1327 N N . ARG A 1 175 ? 9.547 15.195 -22.422 1 96.94 175 ARG A N 1
ATOM 1328 C CA . ARG A 1 175 ? 10.758 14.547 -21.922 1 96.94 175 ARG A CA 1
ATOM 1329 C C . ARG A 1 175 ? 10.766 14.469 -20.406 1 96.94 175 ARG A C 1
ATOM 1331 O O . ARG A 1 175 ? 10.445 15.453 -19.734 1 96.94 175 ARG A O 1
ATOM 1338 N N . TYR A 1 176 ? 11.07 13.258 -19.828 1 97.75 176 TYR A N 1
ATOM 1339 C CA . TYR A 1 176 ? 11.234 13.031 -18.391 1 97.75 176 TYR A CA 1
ATOM 1340 C C . TYR A 1 176 ? 12.664 12.617 -18.062 1 97.75 176 TYR A C 1
ATOM 1342 O O . TYR A 1 176 ? 13.336 11.984 -18.875 1 97.75 176 TYR A O 1
ATOM 1350 N N . ILE A 1 177 ? 13.156 13.023 -16.922 1 97.25 177 ILE A N 1
ATOM 1351 C CA . ILE A 1 177 ? 14.336 12.43 -16.297 1 97.25 177 ILE A CA 1
ATOM 1352 C C . ILE A 1 177 ? 13.914 11.547 -15.125 1 97.25 177 ILE A C 1
ATOM 1354 O O . ILE A 1 177 ? 12.992 11.898 -14.375 1 97.25 177 ILE A O 1
ATOM 1358 N N . ASN A 1 178 ? 14.508 10.367 -15.047 1 98.31 178 ASN A N 1
ATOM 1359 C CA . ASN A 1 178 ? 14.062 9.336 -14.117 1 98.31 178 ASN A CA 1
ATOM 1360 C C . ASN A 1 178 ? 15.234 8.695 -13.375 1 98.31 178 ASN A C 1
ATOM 1362 O O . ASN A 1 178 ? 16.297 8.5 -13.953 1 98.31 178 ASN A O 1
ATOM 1366 N N . SER A 1 179 ? 15.062 8.453 -12.102 1 98.75 179 SER A N 1
ATOM 1367 C CA . SER A 1 179 ? 15.984 7.652 -11.305 1 98.75 179 SER A CA 1
ATOM 1368 C C . SER A 1 179 ? 15.234 6.656 -10.422 1 98.75 179 SER A C 1
ATOM 1370 O O . SER A 1 179 ? 14.234 7.008 -9.797 1 98.75 179 SER A O 1
ATOM 1372 N N . GLU A 1 180 ? 15.68 5.465 -10.453 1 98.56 180 GLU A N 1
ATOM 1373 C CA . GLU A 1 180 ? 15.086 4.406 -9.641 1 98.56 180 GLU A CA 1
ATOM 1374 C C . GLU A 1 180 ? 16.078 3.898 -8.594 1 98.56 180 GLU A C 1
ATOM 1376 O O . GLU A 1 180 ? 17.266 3.754 -8.875 1 98.56 180 GLU A O 1
ATOM 1381 N N . LEU A 1 181 ? 15.609 3.732 -7.355 1 98.88 181 LEU A N 1
ATOM 1382 C CA . LEU A 1 181 ? 16.406 3.15 -6.273 1 98.88 181 LEU A CA 1
ATOM 1383 C C . LEU A 1 181 ? 15.828 1.805 -5.844 1 98.88 181 LEU A C 1
ATOM 1385 O O . LEU A 1 181 ? 14.609 1.656 -5.723 1 98.88 181 LEU A O 1
ATOM 1389 N N . ASN A 1 182 ? 16.672 0.878 -5.637 1 98.12 182 ASN A N 1
ATOM 1390 C CA . ASN A 1 182 ? 16.297 -0.485 -5.289 1 98.12 182 ASN A CA 1
ATOM 1391 C C . ASN A 1 182 ? 15.648 -0.55 -3.906 1 98.12 182 ASN A C 1
ATOM 1393 O O . ASN A 1 182 ? 16.078 0.14 -2.982 1 98.12 182 ASN A O 1
ATOM 1397 N N . LEU A 1 183 ? 14.617 -1.415 -3.764 1 97.81 183 LEU A N 1
ATOM 1398 C CA . LEU A 1 183 ? 14.008 -1.776 -2.486 1 97.81 183 LEU A CA 1
ATOM 1399 C C . LEU A 1 183 ? 14.391 -3.197 -2.088 1 97.81 183 LEU A C 1
ATOM 1401 O O . LEU A 1 183 ? 14.18 -4.141 -2.855 1 97.81 183 LEU A O 1
ATOM 1405 N N . SER A 1 184 ? 14.844 -3.326 -0.939 1 96.81 184 SER A N 1
ATOM 1406 C CA . SER A 1 184 ? 15.18 -4.652 -0.431 1 96.81 184 SER A CA 1
ATOM 1407 C C . SER A 1 184 ? 13.945 -5.355 0.125 1 96.81 184 SER A C 1
ATOM 1409 O O . SER A 1 184 ? 12.961 -4.707 0.484 1 96.81 184 SER A O 1
ATOM 1411 N N . PRO A 1 185 ? 13.992 -6.75 0.147 1 96.94 185 PRO A N 1
ATOM 1412 C CA . PRO A 1 185 ? 12.883 -7.457 0.796 1 96.94 185 PRO A CA 1
ATOM 1413 C C . PRO A 1 185 ? 12.633 -6.977 2.223 1 96.94 185 PRO A C 1
ATOM 1415 O O . PRO A 1 185 ? 13.562 -6.914 3.031 1 96.94 185 PRO A O 1
ATOM 1418 N N . GLY A 1 186 ? 11.422 -6.586 2.473 1 96.19 186 GLY A N 1
ATOM 1419 C CA . GLY A 1 186 ? 11.062 -6.172 3.818 1 96.19 186 GLY A CA 1
ATOM 1420 C C . GLY A 1 186 ? 11.227 -4.68 4.047 1 96.19 186 GLY A C 1
ATOM 1421 O O . GLY A 1 186 ? 10.836 -4.16 5.094 1 96.19 186 GLY A O 1
ATOM 1422 N N . GLU A 1 187 ? 11.789 -3.973 3.082 1 97.5 187 GLU A N 1
ATOM 1423 C CA . GLU A 1 187 ? 11.969 -2.529 3.209 1 97.5 187 GLU A CA 1
ATOM 1424 C C . GLU A 1 187 ? 10.641 -1.791 3.051 1 97.5 187 GLU A C 1
ATOM 1426 O O . GLU A 1 187 ? 9.828 -2.141 2.189 1 97.5 187 GLU A O 1
ATOM 1431 N N . LEU A 1 188 ? 10.352 -0.853 3.955 1 98.5 188 LEU A N 1
ATOM 1432 C CA . LEU A 1 188 ? 9.117 -0.074 3.973 1 98.5 188 LEU A CA 1
ATOM 1433 C C . LEU A 1 188 ? 9.406 1.407 3.754 1 98.5 188 LEU A C 1
ATOM 1435 O O . LEU A 1 188 ? 10.422 1.922 4.227 1 98.5 188 LEU A O 1
ATOM 1439 N N . ILE A 1 189 ? 8.5 2.078 3.021 1 98.81 189 ILE A N 1
ATOM 1440 C CA . ILE A 1 189 ? 8.633 3.494 2.693 1 98.81 189 ILE A CA 1
ATOM 1441 C C . ILE A 1 189 ? 7.555 4.293 3.424 1 98.81 189 ILE A C 1
ATOM 1443 O O . ILE A 1 189 ? 6.387 3.906 3.43 1 98.81 189 ILE A O 1
ATOM 1447 N N . TYR A 1 190 ? 7.98 5.438 4.059 1 98.69 190 TYR A N 1
ATOM 1448 C CA . TYR A 1 190 ? 7.09 6.336 4.781 1 98.69 190 TYR A CA 1
ATOM 1449 C C . TYR A 1 190 ? 7.242 7.77 4.289 1 98.69 190 TYR A C 1
ATOM 1451 O O . TYR A 1 190 ? 8.242 8.109 3.65 1 98.69 190 TYR A O 1
ATOM 1459 N N . GLY A 1 191 ? 6.262 8.602 4.586 1 98.62 191 GLY A N 1
ATOM 1460 C CA . GLY A 1 191 ? 6.453 10.031 4.434 1 98.62 191 GLY A CA 1
ATOM 1461 C C . GLY A 1 191 ? 5.75 10.602 3.217 1 98.62 191 GLY A C 1
ATOM 1462 O O . GLY A 1 191 ? 4.57 10.32 2.986 1 98.62 191 GLY A O 1
ATOM 1463 N N . PHE A 1 192 ? 6.395 11.562 2.506 1 98.81 192 PHE A N 1
ATOM 1464 C CA . PHE A 1 192 ? 5.922 12.305 1.343 1 98.81 192 PHE A CA 1
ATOM 1465 C C . PHE A 1 192 ? 4.973 13.43 1.764 1 98.81 192 PHE A C 1
ATOM 1467 O O . PHE A 1 192 ? 4.082 13.812 1.004 1 98.81 192 PHE A O 1
ATOM 1474 N N . GLY A 1 193 ? 5.191 13.977 2.951 1 98.31 193 GLY A N 1
ATOM 1475 C CA . GLY A 1 193 ? 4.336 15.039 3.465 1 98.31 193 GLY A CA 1
ATOM 1476 C C . GLY A 1 193 ? 3.031 14.523 4.043 1 98.31 193 GLY A C 1
ATOM 1477 O O . GLY A 1 193 ? 2.998 13.461 4.668 1 98.31 193 GLY A O 1
ATOM 1478 N N . GLU A 1 194 ? 2.047 15.359 3.99 1 97.38 194 GLU A N 1
ATOM 1479 C CA . GLU A 1 194 ? 0.707 14.969 4.41 1 97.38 194 GLU A CA 1
ATOM 1480 C C . GLU A 1 194 ? 0.101 13.953 3.445 1 97.38 194 GLU A C 1
ATOM 1482 O O . GLU A 1 194 ? 0.01 14.211 2.244 1 97.38 194 GLU A O 1
ATOM 1487 N N . GLN A 1 195 ? -0.109 12.75 3.9 1 97.31 195 GLN A N 1
ATOM 1488 C CA . GLN A 1 195 ? -0.783 11.688 3.156 1 97.31 195 GLN A CA 1
ATOM 1489 C C . GLN A 1 195 ? -1.89 11.055 3.99 1 97.31 195 GLN A C 1
ATOM 1491 O O . GLN A 1 195 ? -1.651 10.617 5.117 1 97.31 195 GLN A O 1
ATOM 1496 N N . PHE A 1 196 ? -3.051 10.883 3.428 1 97.88 196 PHE A N 1
ATOM 1497 C CA . PHE A 1 196 ? -4.195 10.438 4.215 1 97.88 196 PHE A CA 1
ATOM 1498 C C . PHE A 1 196 ? -4.465 8.953 3.982 1 97.88 196 PHE A C 1
ATOM 1500 O O . PHE A 1 196 ? -5.199 8.328 4.75 1 97.88 196 PHE A O 1
ATOM 1507 N N . GLY A 1 197 ? -3.914 8.43 2.885 1 96.81 197 GLY A N 1
ATOM 1508 C CA . GLY A 1 197 ? -4.109 7.027 2.568 1 96.81 197 GLY A CA 1
ATOM 1509 C C . GLY A 1 197 ? -3.268 6.098 3.422 1 96.81 197 GLY A C 1
ATOM 1510 O O . GLY A 1 197 ? -2.873 6.457 4.535 1 96.81 197 GLY A O 1
ATOM 1511 N N . SER A 1 198 ? -2.969 4.934 2.971 1 97.62 198 SER A N 1
ATOM 1512 C CA . SER A 1 198 ? -2.211 3.932 3.711 1 97.62 198 SER A CA 1
ATOM 1513 C C . SER A 1 198 ? -0.897 4.504 4.23 1 97.62 198 SER A C 1
ATOM 1515 O O . SER A 1 198 ? -0.208 5.234 3.518 1 97.62 198 SER A O 1
ATOM 1517 N N . PHE A 1 199 ? -0.57 4.164 5.5 1 98.19 199 PHE A N 1
ATOM 1518 C CA . PHE A 1 199 ? 0.586 4.727 6.188 1 98.19 199 PHE A CA 1
ATOM 1519 C C . PHE A 1 199 ? 1.882 4.289 5.512 1 98.19 199 PHE A C 1
ATOM 1521 O O . PHE A 1 199 ? 2.752 5.117 5.234 1 98.19 199 PHE A O 1
ATOM 1528 N N . VAL A 1 200 ? 2.084 2.963 5.309 1 98.62 200 VAL A N 1
ATOM 1529 C CA . VAL A 1 200 ? 3.201 2.439 4.531 1 98.62 200 VAL A CA 1
ATOM 1530 C C . VAL A 1 200 ? 2.922 2.623 3.039 1 98.62 200 VAL A C 1
ATOM 1532 O O . VAL A 1 200 ? 1.854 2.246 2.551 1 98.62 200 VAL A O 1
ATOM 1535 N N . LYS A 1 201 ? 3.887 3.15 2.305 1 98.69 201 LYS A N 1
ATOM 1536 C CA . LYS A 1 201 ? 3.6 3.662 0.968 1 98.69 201 LYS A CA 1
ATOM 1537 C C . LYS A 1 201 ? 3.871 2.604 -0.097 1 98.69 201 LYS A C 1
ATOM 1539 O O . LYS A 1 201 ? 3.531 2.789 -1.267 1 98.69 201 LYS A O 1
ATOM 1544 N N . ASN A 1 202 ? 4.418 1.468 0.224 1 98.56 202 ASN A N 1
ATOM 1545 C CA . ASN A 1 202 ? 4.719 0.419 -0.745 1 98.56 202 ASN A CA 1
ATOM 1546 C C . ASN A 1 202 ? 3.492 0.063 -1.583 1 98.56 202 ASN A C 1
ATOM 1548 O O . ASN A 1 202 ? 2.41 -0.166 -1.041 1 98.56 202 ASN A O 1
ATOM 1552 N N . GLY A 1 203 ? 3.662 0.089 -2.902 1 97.94 203 GLY A N 1
ATOM 1553 C CA . GLY A 1 203 ? 2.596 -0.24 -3.834 1 97.94 203 GLY A CA 1
ATOM 1554 C C . GLY A 1 203 ? 1.837 0.978 -4.324 1 97.94 203 GLY A C 1
ATOM 1555 O O . GLY A 1 203 ? 1.007 0.875 -5.23 1 97.94 203 GLY A O 1
ATOM 1556 N N . GLN A 1 204 ? 2.141 2.158 -3.824 1 97.94 204 GLN A N 1
ATOM 1557 C CA . GLN A 1 204 ? 1.372 3.355 -4.141 1 97.94 204 GLN A CA 1
ATOM 1558 C C . GLN A 1 204 ? 2.084 4.203 -5.191 1 97.94 204 GLN A C 1
ATOM 1560 O O . GLN A 1 204 ? 3.303 4.109 -5.355 1 97.94 204 GLN A O 1
ATOM 1565 N N . THR A 1 205 ? 1.312 4.906 -5.949 1 97.25 205 THR A N 1
ATOM 1566 C CA . THR A 1 205 ? 1.769 6.062 -6.715 1 97.25 205 THR A CA 1
ATOM 1567 C C . THR A 1 205 ? 1.554 7.352 -5.93 1 97.25 205 THR A C 1
ATOM 1569 O O . THR A 1 205 ? 0.433 7.648 -5.512 1 97.25 205 THR A O 1
ATOM 1572 N N . VAL A 1 206 ? 2.623 8.086 -5.703 1 97.88 206 VAL A N 1
ATOM 1573 C CA . VAL A 1 206 ? 2.52 9.312 -4.918 1 97.88 206 VAL A CA 1
ATOM 1574 C C . VAL A 1 206 ? 2.871 10.516 -5.789 1 97.88 206 VAL A C 1
ATOM 1576 O O . VAL A 1 206 ? 3.904 10.516 -6.465 1 97.88 206 VAL A O 1
ATOM 1579 N N . LYS A 1 207 ? 2.021 11.477 -5.824 1 97.19 207 LYS A N 1
ATOM 1580 C CA . LYS A 1 207 ? 2.232 12.719 -6.566 1 97.19 207 LYS A CA 1
ATOM 1581 C C . LYS A 1 207 ? 2.6 13.867 -5.629 1 97.19 207 LYS A C 1
ATOM 1583 O O . LYS A 1 207 ? 1.831 14.203 -4.727 1 97.19 207 LYS A O 1
ATOM 1588 N N . ILE A 1 208 ? 3.725 14.391 -5.836 1 98.5 208 ILE A N 1
ATOM 1589 C CA . ILE A 1 208 ? 4.094 15.594 -5.09 1 98.5 208 ILE A CA 1
ATOM 1590 C C . ILE A 1 208 ? 3.561 16.828 -5.809 1 98.5 208 ILE A C 1
ATOM 1592 O O . ILE A 1 208 ? 4.238 17.391 -6.668 1 98.5 208 ILE A O 1
ATOM 1596 N N . TRP A 1 209 ? 2.422 17.219 -5.504 1 98.56 209 TRP A N 1
ATOM 1597 C CA . TRP A 1 209 ? 1.644 18.297 -6.086 1 98.56 209 TRP A CA 1
ATOM 1598 C C . TRP A 1 209 ? 0.523 18.734 -5.148 1 98.56 209 TRP A C 1
ATOM 1600 O O . TRP A 1 209 ? -0.402 17.969 -4.879 1 98.56 209 TRP A O 1
ATOM 1610 N N . ASN A 1 210 ? 0.575 19.906 -4.598 1 98.12 210 ASN A N 1
ATOM 1611 C CA . ASN A 1 210 ? -0.429 20.375 -3.648 1 98.12 210 ASN A CA 1
ATOM 1612 C C . ASN A 1 210 ? -1.794 20.547 -4.309 1 98.12 210 ASN A C 1
ATOM 1614 O O . ASN A 1 210 ? -1.893 21.078 -5.418 1 98.12 210 ASN A O 1
ATOM 1618 N N . GLN A 1 211 ? -2.787 20.031 -3.691 1 96.69 211 GLN A N 1
ATOM 1619 C CA . GLN A 1 211 ? -4.156 20.141 -4.191 1 96.69 211 GLN A CA 1
ATOM 1620 C C . GLN A 1 211 ? -5.152 20.234 -3.041 1 96.69 211 GLN A C 1
ATOM 1622 O O . GLN A 1 211 ? -4.801 20.016 -1.882 1 96.69 211 GLN A O 1
ATOM 1627 N N . ASP A 1 212 ? -6.305 20.703 -3.355 1 94.56 212 ASP A N 1
ATOM 1628 C CA . ASP A 1 212 ? -7.406 20.781 -2.402 1 94.56 212 ASP A CA 1
ATOM 1629 C C . ASP A 1 212 ? -8.398 19.641 -2.617 1 94.56 212 ASP A C 1
ATOM 1631 O O . ASP A 1 212 ? -9.32 19.75 -3.43 1 94.56 212 ASP A O 1
ATOM 1635 N N . GLY A 1 213 ? -8.195 18.578 -1.882 1 92.31 213 GLY A N 1
ATOM 1636 C CA . GLY A 1 213 ? -9.047 17.422 -2.082 1 92.31 213 GLY A CA 1
ATOM 1637 C C . GLY A 1 213 ? -9.688 16.922 -0.802 1 92.31 213 GLY A C 1
ATOM 1638 O O . GLY A 1 213 ? -10.383 15.906 -0.803 1 92.31 213 GLY A O 1
ATOM 1639 N N . GLY A 1 214 ? -9.617 17.625 0.276 1 93.19 214 GLY A N 1
ATOM 1640 C CA . GLY A 1 214 ? -10.039 17.062 1.549 1 93.19 214 GLY A CA 1
ATOM 1641 C C . GLY A 1 214 ? -9.141 15.93 2.025 1 93.19 214 GLY A C 1
ATOM 1642 O O . GLY A 1 214 ? -8.141 15.609 1.383 1 93.19 214 GLY A O 1
ATOM 1643 N N . THR A 1 215 ? -9.523 15.336 3.162 1 94.44 215 THR A N 1
ATOM 1644 C CA . THR A 1 215 ? -8.641 14.328 3.736 1 94.44 215 THR A CA 1
ATOM 1645 C C . THR A 1 215 ? -9.039 12.93 3.275 1 94.44 215 THR A C 1
ATOM 1647 O O . THR A 1 215 ? -8.352 11.945 3.58 1 94.44 215 THR A O 1
ATOM 1650 N N . SER A 1 216 ? -10.102 12.758 2.475 1 95.75 216 SER A N 1
ATOM 1651 C CA . SER A 1 216 ? -10.641 11.445 2.133 1 95.75 216 SER A CA 1
ATOM 1652 C C . SER A 1 216 ? -10.195 11.008 0.744 1 95.75 216 SER A C 1
ATOM 1654 O O . SER A 1 216 ? -10.797 10.117 0.143 1 95.75 216 SER A O 1
ATOM 1656 N N . SER A 1 217 ? -9.188 11.617 0.171 1 95.62 217 SER A N 1
ATOM 1657 C CA . SER A 1 217 ? -8.648 11.258 -1.134 1 95.62 217 SER A CA 1
ATOM 1658 C C . SER A 1 217 ? -7.121 11.18 -1.096 1 95.62 217 SER A C 1
ATOM 1660 O O . SER A 1 217 ? -6.512 11.367 -0.04 1 95.62 217 SER A O 1
ATOM 1662 N N . ASP A 1 218 ? -6.551 10.906 -2.25 1 93.88 218 ASP A N 1
ATOM 1663 C CA . ASP A 1 218 ? -5.098 10.805 -2.338 1 93.88 218 ASP A CA 1
ATOM 1664 C C . ASP A 1 218 ? -4.453 12.18 -2.471 1 93.88 218 ASP A C 1
ATOM 1666 O O . ASP A 1 218 ? -3.229 12.297 -2.484 1 93.88 218 ASP A O 1
ATOM 1670 N N . GLN A 1 219 ? -5.266 13.234 -2.59 1 96.25 219 GLN A N 1
ATOM 1671 C CA . GLN A 1 219 ? -4.738 14.586 -2.688 1 96.25 219 GLN A CA 1
ATOM 1672 C C . GLN A 1 219 ? -4.457 15.172 -1.305 1 96.25 219 GLN A C 1
ATOM 1674 O O . GLN A 1 219 ? -5.102 14.797 -0.324 1 96.25 219 GLN A O 1
ATOM 1679 N N . ALA A 1 220 ? -3.465 16.031 -1.258 1 96.75 220 ALA A N 1
ATOM 1680 C CA . ALA A 1 220 ? -3.113 16.641 0.023 1 96.75 220 ALA A CA 1
ATOM 1681 C C . ALA A 1 220 ? -2.734 18.109 -0.151 1 96.75 220 ALA A C 1
ATOM 1683 O O . ALA A 1 220 ? -2.482 18.562 -1.271 1 96.75 220 ALA A O 1
ATOM 1684 N N . TYR A 1 221 ? -2.697 18.828 0.982 1 97.5 221 TYR A N 1
ATOM 1685 C CA . TYR A 1 221 ? -2.459 20.266 0.984 1 97.5 221 TYR A CA 1
ATOM 1686 C C . TYR A 1 221 ? -0.969 20.578 1.059 1 97.5 221 TYR A C 1
ATOM 1688 O O . TYR A 1 221 ? -0.542 21.688 0.747 1 97.5 221 TYR A O 1
ATOM 1696 N N . LYS A 1 222 ? -0.255 19.656 1.52 1 97.56 222 LYS A N 1
ATOM 1697 C CA . LYS A 1 222 ? 1.177 19.859 1.723 1 97.56 222 LYS A CA 1
ATOM 1698 C C . LYS A 1 222 ? 1.965 18.609 1.382 1 97.56 222 LYS A C 1
ATOM 1700 O O . LYS A 1 222 ? 2.393 17.875 2.277 1 97.56 222 LYS A O 1
ATOM 1705 N N . CYS A 1 223 ? 2.318 18.422 0.177 1 97.88 223 CYS A N 1
ATOM 1706 C CA . CYS A 1 223 ? 3.131 17.312 -0.314 1 97.88 223 CYS A CA 1
ATOM 1707 C C . CYS A 1 223 ? 4.617 17.625 -0.202 1 97.88 223 CYS A C 1
ATOM 1709 O O . CYS A 1 223 ? 5.043 18.734 -0.539 1 97.88 223 CYS A O 1
ATOM 1711 N N . VAL A 1 224 ? 5.387 16.75 0.363 1 98.69 224 VAL A N 1
ATOM 1712 C CA . VAL A 1 224 ? 6.824 16.922 0.545 1 98.69 224 VAL A CA 1
ATOM 1713 C C . VAL A 1 224 ? 7.578 15.812 -0.181 1 98.69 224 VAL A C 1
ATOM 1715 O O . VAL A 1 224 ? 7.289 14.633 0.007 1 98.69 224 VAL A O 1
ATOM 1718 N N . PRO A 1 225 ? 8.547 16.172 -1.08 1 98.75 225 PRO A N 1
ATOM 1719 C CA . PRO A 1 225 ? 9.281 15.141 -1.817 1 98.75 225 PRO A CA 1
ATOM 1720 C C . PRO A 1 225 ? 10.398 14.5 -0.989 1 98.75 225 PRO A C 1
ATOM 1722 O O . PRO A 1 225 ? 11.57 14.555 -1.374 1 98.75 225 PRO A O 1
ATOM 1725 N N . PHE A 1 226 ? 10.055 13.914 0.122 1 98.88 226 PHE A N 1
ATOM 1726 C CA . PHE A 1 226 ? 10.961 13.242 1.049 1 98.88 226 PHE A CA 1
ATOM 1727 C C . PHE A 1 226 ? 10.328 11.969 1.596 1 98.88 226 PHE A C 1
ATOM 1729 O O . PHE A 1 226 ? 9.172 11.977 2.027 1 98.88 226 PHE A O 1
ATOM 1736 N N . TYR A 1 227 ? 11.047 10.875 1.537 1 98.81 227 TYR A N 1
ATOM 1737 C CA . TYR A 1 227 ? 10.594 9.664 2.203 1 98.81 227 TYR A CA 1
ATOM 1738 C C . TYR A 1 227 ? 11.695 9.07 3.068 1 98.81 227 TYR A C 1
ATOM 1740 O O . TYR A 1 227 ? 12.875 9.352 2.859 1 98.81 227 TYR A O 1
ATOM 1748 N N . LEU A 1 228 ? 11.219 8.383 4.07 1 97.81 228 LEU A N 1
ATOM 1749 C CA . LEU A 1 228 ? 12.055 7.664 5.023 1 97.81 228 LEU A CA 1
ATOM 1750 C C . LEU A 1 228 ? 11.805 6.16 4.941 1 97.81 228 LEU A C 1
ATOM 1752 O O . LEU A 1 228 ? 10.703 5.727 4.617 1 97.81 228 LEU A O 1
ATOM 1756 N N . THR A 1 229 ? 12.898 5.367 5.148 1 98.25 229 THR A N 1
ATOM 1757 C CA . THR A 1 229 ? 12.742 3.918 5.113 1 98.25 229 THR A CA 1
ATOM 1758 C C . THR A 1 229 ? 13.047 3.309 6.48 1 98.25 229 THR A C 1
ATOM 1760 O O . THR A 1 229 ? 13.641 3.959 7.34 1 98.25 229 THR A O 1
ATOM 1763 N N . ASN A 1 230 ? 12.602 2.072 6.711 1 97.31 230 ASN A N 1
ATOM 1764 C CA . ASN A 1 230 ? 12.984 1.338 7.91 1 97.31 230 ASN A CA 1
ATOM 1765 C C . ASN A 1 230 ? 14.352 0.685 7.758 1 97.31 230 ASN A C 1
ATOM 1767 O O . ASN A 1 230 ? 14.734 -0.166 8.562 1 97.31 230 ASN A O 1
ATOM 1771 N N . ARG A 1 231 ? 15.078 1.063 6.688 1 96.25 231 ARG A N 1
ATOM 1772 C CA . ARG A 1 231 ? 16.422 0.54 6.457 1 96.25 231 ARG A CA 1
ATOM 1773 C C . ARG A 1 231 ? 17.484 1.592 6.77 1 96.25 231 ARG A C 1
ATOM 1775 O O . ARG A 1 231 ? 18.641 1.445 6.383 1 96.25 231 ARG A O 1
ATOM 1782 N N . ASN A 1 232 ? 17.062 2.701 7.348 1 96.38 232 ASN A N 1
ATOM 1783 C CA . ASN A 1 232 ? 17.938 3.695 7.973 1 96.38 232 ASN A CA 1
ATOM 1784 C C . ASN A 1 232 ? 18.5 4.676 6.945 1 96.38 232 ASN A C 1
ATOM 1786 O O . ASN A 1 232 ? 19.672 5.031 7 1 96.38 232 ASN A O 1
ATOM 1790 N N . TYR A 1 233 ? 17.688 4.996 5.98 1 98.69 233 TYR A N 1
ATOM 1791 C CA . TYR A 1 233 ? 18.016 6.125 5.113 1 98.69 233 TYR A CA 1
ATOM 1792 C C . TYR A 1 233 ? 16.734 6.82 4.633 1 98.69 233 TYR A C 1
ATOM 1794 O O . TYR A 1 233 ? 15.641 6.27 4.742 1 98.69 233 TYR A O 1
ATOM 1802 N N . GLY A 1 234 ? 16.875 8.031 4.312 1 98.81 234 GLY A N 1
ATOM 1803 C CA . GLY A 1 234 ? 15.844 8.82 3.658 1 98.81 234 GLY A CA 1
ATOM 1804 C C . GLY A 1 234 ? 16.281 9.367 2.311 1 98.81 234 GLY A C 1
ATOM 1805 O O . GLY A 1 234 ? 17.453 9.328 1.97 1 98.81 234 GLY A O 1
ATOM 1806 N N . VAL A 1 235 ? 15.328 9.734 1.476 1 98.94 235 VAL A N 1
ATOM 1807 C CA . VAL A 1 235 ? 15.602 10.32 0.167 1 98.94 235 VAL A CA 1
ATOM 1808 C C . VAL A 1 235 ? 14.82 11.625 0.011 1 98.94 235 VAL A C 1
ATOM 1810 O O . VAL A 1 235 ? 13.594 11.641 0.133 1 98.94 235 VAL A O 1
ATOM 1813 N N . PHE A 1 236 ? 15.547 12.703 -0.159 1 98.88 236 PHE A N 1
ATOM 1814 C CA . PHE A 1 236 ? 14.961 14.008 -0.455 1 98.88 236 PHE A CA 1
ATOM 1815 C C . PHE A 1 236 ? 15.125 14.352 -1.931 1 98.88 236 PHE A C 1
ATOM 1817 O O . PHE A 1 236 ? 16.25 14.492 -2.422 1 98.88 236 PHE A O 1
ATOM 1824 N N . ILE A 1 237 ? 13.992 14.414 -2.686 1 98.88 237 ILE A N 1
ATOM 1825 C CA . ILE A 1 237 ? 14.008 14.828 -4.082 1 98.88 237 ILE A CA 1
ATOM 1826 C C . ILE A 1 237 ? 13.953 16.359 -4.164 1 98.88 237 ILE A C 1
ATOM 1828 O O . ILE A 1 237 ? 12.938 16.969 -3.838 1 98.88 237 ILE A O 1
ATOM 1832 N N . ASN A 1 238 ? 15.016 16.906 -4.598 1 98.06 238 ASN A N 1
ATOM 1833 C CA . ASN A 1 238 ? 15.18 18.359 -4.59 1 98.06 238 ASN A CA 1
ATOM 1834 C C . ASN A 1 238 ? 14.586 18.984 -5.848 1 98.06 238 ASN A C 1
ATOM 1836 O O . ASN A 1 238 ? 15.328 19.453 -6.719 1 98.06 238 ASN A O 1
ATOM 1840 N N . HIS A 1 239 ? 13.289 19.047 -5.883 1 97 239 HIS A N 1
ATOM 1841 C CA . HIS A 1 239 ? 12.562 19.625 -7.008 1 97 239 HIS A CA 1
ATOM 1842 C C . HIS A 1 239 ? 11.281 20.312 -6.547 1 97 239 HIS A C 1
ATOM 1844 O O . HIS A 1 239 ? 10.414 19.656 -5.949 1 97 239 HIS A O 1
ATOM 1850 N N . PRO A 1 240 ? 11.094 21.578 -6.801 1 96.44 240 PRO A N 1
ATOM 1851 C CA . PRO A 1 240 ? 9.938 22.312 -6.281 1 96.44 240 PRO A CA 1
ATOM 1852 C C . PRO A 1 240 ? 8.664 22.047 -7.082 1 96.44 240 PRO A C 1
ATOM 1854 O O . PRO A 1 240 ? 7.566 22.391 -6.633 1 96.44 240 PRO A O 1
ATOM 1857 N N . GLY A 1 241 ? 8.766 21.578 -8.289 1 96.56 241 GLY A N 1
ATOM 1858 C CA . GLY A 1 241 ? 7.617 21.344 -9.148 1 96.56 241 GLY A CA 1
ATOM 1859 C C . GLY A 1 241 ? 6.988 19.969 -8.93 1 96.56 241 GLY A C 1
ATOM 1860 O O . GLY A 1 241 ? 7 19.453 -7.812 1 96.56 241 GLY A O 1
ATOM 1861 N N . GLU A 1 242 ? 6.32 19.469 -10 1 97.56 242 GLU A N 1
ATOM 1862 C CA . GLU A 1 242 ? 5.652 18.172 -9.922 1 97.56 242 GLU A CA 1
ATOM 1863 C C . GLU A 1 242 ? 6.66 17.031 -9.938 1 97.56 242 GLU A C 1
ATOM 1865 O O . GLU A 1 242 ? 7.508 16.953 -10.828 1 97.56 242 GLU A O 1
ATOM 1870 N N . VAL A 1 243 ? 6.688 16.266 -8.906 1 98.5 243 VAL A N 1
ATOM 1871 C CA . VAL A 1 243 ? 7.477 15.039 -8.828 1 98.5 243 VAL A CA 1
ATOM 1872 C C . VAL A 1 243 ? 6.551 13.828 -8.789 1 98.5 243 VAL A C 1
ATOM 1874 O O . VAL A 1 243 ? 5.629 13.773 -7.973 1 98.5 243 VAL A O 1
ATOM 1877 N N . GLU A 1 244 ? 6.715 12.938 -9.695 1 98.31 244 GLU A N 1
ATOM 1878 C CA . GLU A 1 244 ? 5.957 11.695 -9.695 1 98.31 244 GLU A CA 1
ATOM 1879 C C . GLU A 1 244 ? 6.781 10.547 -9.117 1 98.31 244 GLU A C 1
ATOM 1881 O O . GLU A 1 244 ? 7.902 10.289 -9.562 1 98.31 244 GLU A O 1
ATOM 1886 N N . VAL A 1 245 ? 6.234 9.898 -8.109 1 98.62 245 VAL A N 1
ATOM 1887 C CA . VAL A 1 245 ? 6.969 8.836 -7.434 1 98.62 245 VAL A CA 1
ATOM 1888 C C . VAL A 1 245 ? 6.188 7.527 -7.523 1 98.62 245 VAL A C 1
ATOM 1890 O O . VAL A 1 245 ? 5.02 7.465 -7.133 1 98.62 245 VAL A O 1
ATOM 1893 N N . GLU A 1 246 ? 6.77 6.5 -8.062 1 98.44 246 GLU A N 1
ATOM 1894 C CA . GLU A 1 246 ? 6.254 5.133 -8.039 1 98.44 246 GLU A CA 1
ATOM 1895 C C . GLU A 1 246 ? 6.93 4.305 -6.957 1 98.44 246 GLU A C 1
ATOM 1897 O O . GLU A 1 246 ? 8.086 3.895 -7.109 1 98.44 246 GLU A O 1
ATOM 1902 N N . VAL A 1 247 ? 6.215 4.004 -5.859 1 98.62 247 VAL A N 1
ATOM 1903 C CA . VAL A 1 247 ? 6.781 3.244 -4.75 1 98.62 247 VAL A CA 1
ATOM 1904 C C . VAL A 1 247 ? 6.426 1.767 -4.902 1 98.62 247 VAL A C 1
ATOM 1906 O O . VAL A 1 247 ? 5.449 1.292 -4.32 1 98.62 247 VAL A O 1
ATOM 1909 N N . GLY A 1 248 ? 7.262 1.079 -5.57 1 97.94 248 GLY A N 1
ATOM 1910 C CA . GLY A 1 248 ? 6.973 -0.318 -5.848 1 97.94 248 GLY A CA 1
ATOM 1911 C C . GLY A 1 248 ? 5.695 -0.513 -6.648 1 97.94 248 GLY A C 1
ATOM 1912 O O . GLY A 1 248 ? 5.043 -1.554 -6.539 1 97.94 248 GLY A O 1
ATOM 1913 N N . SER A 1 249 ? 5.254 0.471 -7.375 1 97.12 249 SER A N 1
ATOM 1914 C CA . SER A 1 249 ? 3.967 0.38 -8.055 1 97.12 249 SER A CA 1
ATOM 1915 C C . SER A 1 249 ? 4.145 0.132 -9.547 1 97.12 249 SER A C 1
ATOM 1917 O O . SER A 1 249 ? 3.223 -0.337 -10.219 1 97.12 249 SER A O 1
ATOM 1919 N N . GLU A 1 250 ? 5.297 0.565 -10.148 1 96.88 250 GLU A N 1
ATOM 1920 C CA . GLU A 1 250 ? 5.629 0.221 -11.523 1 96.88 250 GLU A CA 1
ATOM 1921 C C . GLU A 1 250 ? 6.531 -1.009 -11.586 1 96.88 250 GLU A C 1
ATOM 1923 O O . GLU A 1 250 ? 6.074 -2.104 -11.922 1 96.88 250 GLU A O 1
ATOM 1928 N N . LYS A 1 251 ? 7.789 -0.836 -11.234 1 97 251 LYS A N 1
ATOM 1929 C CA . LYS A 1 251 ? 8.633 -1.957 -10.836 1 97 251 LYS A CA 1
ATOM 1930 C C . LYS A 1 251 ? 8.516 -2.229 -9.344 1 97 251 LYS A C 1
ATOM 1932 O O . LYS A 1 251 ? 8.797 -1.351 -8.523 1 97 251 LYS A O 1
ATOM 1937 N N . VAL A 1 252 ? 8.141 -3.395 -8.93 1 97 252 VAL A N 1
ATOM 1938 C CA . VAL A 1 252 ? 7.598 -3.645 -7.602 1 97 252 VAL A CA 1
ATOM 1939 C C . VAL A 1 252 ? 8.727 -3.682 -6.578 1 97 252 VAL A C 1
ATOM 1941 O O . VAL A 1 252 ? 8.484 -3.666 -5.367 1 97 252 VAL A O 1
ATOM 1944 N N . SER A 1 253 ? 10.008 -3.617 -6.992 1 96.81 253 SER A N 1
ATOM 1945 C CA . SER A 1 253 ? 11.141 -3.613 -6.074 1 96.81 253 SER A CA 1
ATOM 1946 C C . SER A 1 253 ? 12 -2.369 -6.262 1 96.81 253 SER A C 1
ATOM 1948 O O . SER A 1 253 ? 13.219 -2.424 -6.102 1 96.81 253 SER A O 1
ATOM 1950 N N . ARG A 1 254 ? 11.344 -1.266 -6.668 1 98.12 254 ARG A N 1
ATOM 1951 C CA . ARG A 1 254 ? 12.055 -0.003 -6.844 1 98.12 254 ARG A CA 1
ATOM 1952 C C . ARG A 1 254 ? 11.18 1.18 -6.445 1 98.12 254 ARG A C 1
ATOM 1954 O O . ARG A 1 254 ? 9.953 1.092 -6.496 1 98.12 254 ARG A O 1
ATOM 1961 N N . VAL A 1 255 ? 11.828 2.172 -5.988 1 98.75 255 VAL A N 1
ATOM 1962 C CA . VAL A 1 255 ? 11.188 3.486 -5.945 1 98.75 255 VAL A CA 1
ATOM 1963 C C . VAL A 1 255 ? 11.672 4.332 -7.121 1 98.75 255 VAL A C 1
ATOM 1965 O O . VAL A 1 255 ? 12.867 4.633 -7.23 1 98.75 255 VAL A O 1
ATOM 1968 N N . GLY A 1 256 ? 10.742 4.613 -8.023 1 98.69 256 GLY A N 1
ATOM 1969 C CA . GLY A 1 256 ? 11.07 5.434 -9.18 1 98.69 256 GLY A CA 1
ATOM 1970 C C . GLY A 1 256 ? 10.602 6.871 -9.039 1 98.69 256 GLY A C 1
ATOM 1971 O O . GLY A 1 256 ? 9.461 7.121 -8.656 1 98.69 256 GLY A O 1
ATOM 1972 N N . VAL A 1 257 ? 11.516 7.789 -9.305 1 98.69 257 VAL A N 1
ATOM 1973 C CA . VAL A 1 257 ? 11.219 9.219 -9.266 1 98.69 257 VAL A CA 1
ATOM 1974 C C . VAL A 1 257 ? 11.367 9.812 -10.664 1 98.69 257 VAL A C 1
ATOM 1976 O O . VAL A 1 257 ? 12.375 9.602 -11.336 1 98.69 257 VAL A O 1
ATOM 1979 N N . SER A 1 258 ? 10.336 10.523 -11.094 1 98.31 258 SER A N 1
ATOM 1980 C CA . SER A 1 258 ? 10.383 11.133 -12.422 1 98.31 258 SER A CA 1
ATOM 1981 C C . SER A 1 258 ? 9.93 12.586 -12.375 1 98.31 258 SER A C 1
ATOM 1983 O O . SER A 1 258 ? 9 12.938 -11.648 1 98.31 258 SER A O 1
ATOM 1985 N N . VAL A 1 259 ? 10.57 13.391 -13.117 1 97.06 259 VAL A N 1
ATOM 1986 C CA . VAL A 1 259 ? 10.227 14.797 -13.305 1 97.06 259 VAL A CA 1
ATOM 1987 C C . VAL A 1 259 ? 10.227 15.141 -14.789 1 97.06 259 VAL A C 1
ATOM 1989 O O . VAL A 1 259 ? 11.094 14.688 -15.539 1 97.06 259 VAL A O 1
ATOM 1992 N N . ALA A 1 260 ? 9.188 15.859 -15.242 1 96.38 260 ALA A N 1
ATOM 1993 C CA . ALA A 1 260 ? 9.234 16.406 -16.609 1 96.38 260 ALA A CA 1
ATOM 1994 C C . ALA A 1 260 ? 10.312 17.469 -16.734 1 96.38 260 ALA A C 1
ATOM 1996 O O . ALA A 1 260 ? 10.305 18.453 -15.984 1 96.38 260 ALA A O 1
ATOM 1997 N N . GLY A 1 261 ? 11.266 17.25 -17.469 1 93.56 261 GLY A N 1
ATOM 1998 C CA . GLY A 1 261 ? 12.375 18.188 -17.609 1 93.56 261 GLY A CA 1
ATOM 1999 C C . GLY A 1 261 ? 13.688 17.484 -17.938 1 93.56 261 GLY A C 1
ATOM 2000 O O . GLY A 1 261 ? 13.703 16.406 -18.516 1 93.56 261 GLY A O 1
ATOM 2001 N N . THR A 1 262 ? 14.789 18.219 -17.578 1 93.25 262 THR A N 1
ATOM 2002 C CA . THR A 1 262 ? 16.094 17.719 -18.016 1 93.25 262 THR A CA 1
ATOM 2003 C C . THR A 1 262 ? 17.047 17.578 -16.844 1 93.25 262 THR A C 1
ATOM 2005 O O . THR A 1 262 ? 18.234 17.281 -17.016 1 93.25 262 THR A O 1
ATOM 2008 N N . SER A 1 263 ? 16.469 17.828 -15.695 1 94.62 263 SER A N 1
ATOM 2009 C CA . SER A 1 263 ? 17.344 17.75 -14.523 1 94.62 263 SER A CA 1
ATOM 2010 C C . SER A 1 263 ? 16.609 17.141 -13.328 1 94.62 263 SER A C 1
ATOM 2012 O O . SER A 1 263 ? 15.422 17.391 -13.117 1 94.62 263 SER A O 1
ATOM 2014 N N . LEU A 1 264 ? 17.25 16.312 -12.562 1 96.5 264 LEU A N 1
ATOM 2015 C CA . LEU A 1 264 ? 16.766 15.688 -11.344 1 96.5 264 LEU A CA 1
ATOM 2016 C C . LEU A 1 264 ? 17.875 15.602 -10.297 1 96.5 264 LEU A C 1
ATOM 2018 O O . LEU A 1 264 ? 18.984 15.164 -10.594 1 96.5 264 LEU A O 1
ATOM 2022 N N . GLU A 1 265 ? 17.594 16.078 -9.133 1 97.31 265 GLU A N 1
ATOM 2023 C CA . GLU A 1 265 ? 18.531 15.969 -8.008 1 97.31 265 GLU A CA 1
ATOM 2024 C C . GLU A 1 265 ? 17.859 15.336 -6.793 1 97.31 265 GLU A C 1
ATOM 2026 O O . GLU A 1 265 ? 16.719 15.672 -6.465 1 97.31 265 GLU A O 1
ATOM 2031 N N . TYR A 1 266 ? 18.484 14.398 -6.215 1 98.69 266 TYR A N 1
ATOM 2032 C CA . TYR A 1 266 ? 18 13.836 -4.957 1 98.69 266 TYR A CA 1
ATOM 2033 C C . TYR A 1 266 ? 19.141 13.617 -3.979 1 98.69 266 TYR A C 1
ATOM 2035 O O . TYR A 1 266 ? 20.312 13.57 -4.379 1 98.69 266 TYR A O 1
ATOM 2043 N N . PHE A 1 267 ? 18.891 13.57 -2.723 1 98.88 267 PHE A N 1
ATOM 2044 C CA . PHE A 1 267 ? 19.844 13.352 -1.642 1 98.88 267 PHE A CA 1
ATOM 2045 C C . PHE A 1 267 ? 19.516 12.07 -0.888 1 98.88 267 PHE A C 1
ATOM 2047 O O . PHE A 1 267 ? 18.391 11.852 -0.469 1 98.88 267 PHE A O 1
ATOM 2054 N N . ILE A 1 268 ? 20.516 11.203 -0.753 1 98.88 268 ILE A N 1
ATOM 2055 C CA . ILE A 1 268 ? 20.453 10.07 0.164 1 98.88 268 ILE A CA 1
ATOM 2056 C C . ILE A 1 268 ? 20.906 10.508 1.556 1 98.88 268 ILE A C 1
ATOM 2058 O O . ILE A 1 268 ? 22.016 11.016 1.722 1 98.88 268 ILE A O 1
ATOM 2062 N N . ILE A 1 269 ? 20.062 10.297 2.512 1 98.94 269 ILE A N 1
ATOM 2063 C CA . ILE A 1 269 ? 20.344 10.742 3.875 1 98.94 269 ILE A CA 1
ATOM 2064 C C . ILE A 1 269 ? 20.422 9.531 4.801 1 98.94 269 ILE A C 1
ATOM 2066 O O . ILE A 1 269 ? 19.422 8.859 5.055 1 98.94 269 ILE A O 1
ATOM 2070 N N . TYR A 1 270 ? 21.609 9.289 5.352 1 98.75 270 TYR A N 1
ATOM 2071 C CA . TYR A 1 270 ? 21.828 8.133 6.207 1 98.75 270 TYR A CA 1
ATOM 2072 C C . TYR A 1 270 ? 21.734 8.516 7.68 1 98.75 270 TYR A C 1
ATOM 2074 O O . TYR A 1 270 ? 22.125 9.617 8.07 1 98.75 270 TYR A O 1
ATOM 2082 N N . GLY A 1 271 ? 21.141 7.695 8.461 1 98.38 271 GLY A N 1
ATOM 2083 C CA . GLY A 1 271 ? 21.172 7.77 9.914 1 98.38 271 GLY A CA 1
ATOM 2084 C C . GLY A 1 271 ? 21.188 6.406 10.586 1 98.38 271 GLY A C 1
ATOM 2085 O O . GLY A 1 271 ? 20.531 5.477 10.109 1 98.38 271 GLY A O 1
ATOM 2086 N N . GLU A 1 272 ? 21.906 6.301 11.695 1 96.81 272 GLU A N 1
ATOM 2087 C CA . GLU A 1 272 ? 21.859 5.062 12.469 1 96.81 272 GLU A CA 1
ATOM 2088 C C . GLU A 1 272 ? 20.469 4.801 13.023 1 96.81 272 GLU A C 1
ATOM 2090 O O . GLU A 1 272 ? 20.094 3.65 13.281 1 96.81 272 GLU A O 1
ATOM 2095 N N . THR A 1 273 ? 19.75 5.855 13.242 1 96.94 273 THR A N 1
ATOM 2096 C CA . THR A 1 273 ? 18.344 5.801 13.656 1 96.94 273 THR A CA 1
ATOM 2097 C C . THR A 1 273 ? 17.484 6.672 12.75 1 96.94 273 THR A C 1
ATOM 2099 O O . THR A 1 273 ? 17.984 7.594 12.109 1 96.94 273 THR A O 1
ATOM 2102 N N . PRO A 1 274 ? 16.203 6.367 12.695 1 97.94 274 PRO A N 1
ATOM 2103 C CA . PRO A 1 274 ? 15.32 7.215 11.891 1 97.94 274 PRO A CA 1
ATOM 2104 C C . PRO A 1 274 ? 15.312 8.664 12.359 1 97.94 274 PRO A C 1
ATOM 2106 O O . PRO A 1 274 ? 15.172 9.586 11.539 1 97.94 274 PRO A O 1
ATOM 2109 N N . LEU A 1 275 ? 15.484 8.938 13.633 1 98.38 275 LEU A N 1
ATOM 2110 C CA . LEU A 1 275 ? 15.508 10.297 14.156 1 98.38 275 LEU A CA 1
ATOM 2111 C C . LEU A 1 275 ? 16.734 11.047 13.648 1 98.38 275 LEU A C 1
ATOM 2113 O O . LEU A 1 275 ? 16.672 12.258 13.406 1 98.38 275 LEU A O 1
ATOM 2117 N N . GLN A 1 276 ? 17.828 10.336 13.492 1 98.25 276 GLN A N 1
ATOM 2118 C CA . GLN A 1 276 ? 19.031 10.969 12.961 1 98.25 276 GLN A CA 1
ATOM 2119 C C . GLN A 1 276 ? 18.844 11.367 11.508 1 98.25 276 GLN A C 1
ATOM 2121 O O . GLN A 1 276 ? 19.391 12.383 11.055 1 98.25 276 GLN A O 1
ATOM 2126 N N . ILE A 1 277 ? 18.125 10.578 10.75 1 98.75 277 ILE A N 1
ATOM 2127 C CA . ILE A 1 277 ? 17.797 10.922 9.375 1 98.75 277 ILE A CA 1
ATOM 2128 C C . ILE A 1 277 ? 17.031 12.242 9.336 1 98.75 277 ILE A C 1
ATOM 2130 O O . ILE A 1 277 ? 17.344 13.125 8.547 1 98.75 277 ILE A O 1
ATOM 2134 N N . LEU A 1 278 ? 16.016 12.352 10.234 1 98.69 278 LEU A N 1
ATOM 2135 C CA . LEU A 1 278 ? 15.219 13.57 10.289 1 98.69 278 LEU A CA 1
ATOM 2136 C C . LEU A 1 278 ? 16.062 14.766 10.719 1 98.69 278 LEU A C 1
ATOM 2138 O O . LEU A 1 278 ? 15.844 15.883 10.242 1 98.69 278 LEU A O 1
ATOM 2142 N N . GLU A 1 279 ? 17.031 14.508 11.602 1 98.25 279 GLU A N 1
ATOM 2143 C CA . GLU A 1 279 ? 17.938 15.578 12.023 1 98.25 279 GLU A CA 1
ATOM 2144 C C . GLU A 1 279 ? 18.734 16.125 10.836 1 98.25 279 GLU A C 1
ATOM 2146 O O . GLU A 1 279 ? 18.812 17.344 10.648 1 98.25 279 GLU A O 1
ATOM 2151 N N . ARG A 1 280 ? 19.266 15.242 10.078 1 98.5 280 ARG A N 1
ATOM 2152 C CA . ARG A 1 280 ? 20.062 15.648 8.93 1 98.5 280 ARG A CA 1
ATOM 2153 C C . ARG A 1 280 ? 19.188 16.297 7.859 1 98.5 280 ARG A C 1
ATOM 2155 O O . ARG A 1 280 ? 19.578 17.297 7.246 1 98.5 280 ARG A O 1
ATOM 2162 N N . TYR A 1 281 ? 18.047 15.719 7.613 1 98.69 281 TYR A N 1
ATOM 2163 C CA . TYR A 1 281 ? 17.125 16.266 6.621 1 98.69 281 TYR A CA 1
ATOM 2164 C C . TYR A 1 281 ? 16.719 17.688 6.98 1 98.69 281 TYR A C 1
ATOM 2166 O O . TYR A 1 281 ? 16.719 18.578 6.121 1 98.69 281 TYR A O 1
ATOM 2174 N N . THR A 1 282 ? 16.328 17.891 8.258 1 98.5 282 THR A N 1
ATOM 2175 C CA . THR A 1 282 ? 15.82 19.203 8.664 1 98.5 282 THR A CA 1
ATOM 2176 C C . THR A 1 282 ? 16.953 20.219 8.781 1 98.5 282 THR A C 1
ATOM 2178 O O . THR A 1 282 ? 16.734 21.422 8.68 1 98.5 282 THR A O 1
ATOM 2181 N N . ARG A 1 283 ? 18.156 19.75 9.023 1 98 283 ARG A N 1
ATOM 2182 C CA . ARG A 1 283 ? 19.281 20.672 8.914 1 98 283 ARG A CA 1
ATOM 2183 C C . ARG A 1 283 ? 19.391 21.234 7.5 1 98 283 ARG A C 1
ATOM 2185 O O . ARG A 1 283 ? 19.688 22.422 7.324 1 98 283 ARG A O 1
ATOM 2192 N N . MET A 1 284 ? 19.109 20.391 6.539 1 98.31 284 MET A N 1
ATOM 2193 C CA . MET A 1 284 ? 19.234 20.766 5.133 1 98.31 284 MET A CA 1
ATOM 2194 C C . MET A 1 284 ? 18.062 21.641 4.707 1 98.31 284 MET A C 1
ATOM 2196 O O . MET A 1 284 ? 18.234 22.562 3.896 1 98.31 284 MET A O 1
ATOM 2200 N N . THR A 1 285 ? 16.859 21.391 5.234 1 98.25 285 THR A N 1
ATOM 2201 C CA . THR A 1 285 ? 15.688 22.016 4.652 1 98.25 285 THR A CA 1
ATOM 2202 C C . THR A 1 285 ? 15.078 23.031 5.621 1 98.25 285 THR A C 1
ATOM 2204 O O . THR A 1 285 ? 14.203 23.812 5.238 1 98.25 285 THR A O 1
ATOM 2207 N N . GLY A 1 286 ? 15.508 22.984 6.852 1 97.81 286 GLY A N 1
ATOM 2208 C CA . GLY A 1 286 ? 15.055 23.953 7.84 1 97.81 286 GLY A CA 1
ATOM 2209 C C . GLY A 1 286 ? 14.352 23.328 9.023 1 97.81 286 GLY A C 1
ATOM 2210 O O . GLY A 1 286 ? 13.648 22.328 8.867 1 97.81 286 GLY A O 1
ATOM 2211 N N . ARG A 1 287 ? 14.539 23.875 10.234 1 97.75 287 ARG A N 1
ATOM 2212 C CA . ARG A 1 287 ? 13.906 23.438 11.469 1 97.75 287 ARG A CA 1
ATOM 2213 C C . ARG A 1 287 ? 12.898 24.484 11.961 1 97.75 287 ARG A C 1
ATOM 2215 O O . ARG A 1 287 ? 12.977 25.656 11.586 1 97.75 287 ARG A O 1
ATOM 2222 N N . PRO A 1 288 ? 11.891 24.016 12.703 1 97.5 288 PRO A N 1
ATOM 2223 C CA . PRO A 1 288 ? 10.914 24.984 13.203 1 97.5 288 PRO A CA 1
ATOM 2224 C C . PRO A 1 288 ? 11.508 25.938 14.242 1 97.5 288 PRO A C 1
ATOM 2226 O O . PRO A 1 288 ? 12.445 25.562 14.961 1 97.5 288 PRO A O 1
ATOM 2229 N N . PRO A 1 289 ? 10.961 27.156 14.344 1 97.12 289 PRO A N 1
ATOM 2230 C CA . PRO A 1 289 ? 11.344 28.078 15.422 1 97.12 289 PRO A CA 1
ATOM 2231 C C . PRO A 1 289 ? 10.672 27.734 16.75 1 97.12 289 PRO A C 1
ATOM 2233 O O . PRO A 1 289 ? 9.781 26.891 16.797 1 97.12 289 PRO A O 1
ATOM 2236 N N . VAL A 1 290 ? 11.172 28.328 17.781 1 95.31 290 VAL A N 1
ATOM 2237 C CA . VAL A 1 290 ? 10.477 28.234 19.062 1 95.31 290 VAL A CA 1
ATOM 2238 C C . VAL A 1 290 ? 9.133 28.953 18.969 1 95.31 290 VAL A C 1
ATOM 2240 O O . VAL A 1 290 ? 9.055 30.094 18.5 1 95.31 290 VAL A O 1
ATOM 2243 N N . LEU A 1 291 ? 8.117 28.328 19.312 1 96.81 291 LEU A N 1
ATOM 2244 C CA . LEU A 1 291 ? 6.773 28.906 19.297 1 96.81 291 LEU A CA 1
ATOM 2245 C C . LEU A 1 291 ? 6.398 29.422 20.688 1 96.81 291 LEU A C 1
ATOM 2247 O O . LEU A 1 291 ? 6.891 28.922 21.703 1 96.81 291 LEU A O 1
ATOM 2251 N N . PRO A 1 292 ? 5.578 30.484 20.703 1 97 292 PRO A N 1
ATOM 2252 C CA . PRO A 1 292 ? 5.082 30.875 22.016 1 97 292 PRO A CA 1
ATOM 2253 C C . PRO A 1 292 ? 4.289 29.75 22.703 1 97 292 PRO A C 1
ATOM 2255 O O . PRO A 1 292 ? 3.512 29.062 22.047 1 97 292 PRO A O 1
ATOM 2258 N N . SER A 1 293 ? 4.453 29.641 24 1 96.94 293 SER A N 1
ATOM 2259 C CA . SER A 1 293 ? 3.863 28.516 24.719 1 96.94 293 SER A CA 1
ATOM 2260 C C . SER A 1 293 ? 2.34 28.594 24.719 1 96.94 293 SER A C 1
ATOM 2262 O O . SER A 1 293 ? 1.66 27.578 24.859 1 96.94 293 SER A O 1
ATOM 2264 N N . TRP A 1 294 ? 1.78 29.859 24.562 1 97.81 294 TRP A N 1
ATOM 2265 C CA . TRP A 1 294 ? 0.328 30 24.578 1 97.81 294 TRP A CA 1
ATOM 2266 C C . TRP A 1 294 ? -0.295 29.25 23.406 1 97.81 294 TRP A C 1
ATOM 2268 O O . TRP A 1 294 ? -1.485 28.922 23.422 1 97.81 294 TRP A O 1
ATOM 2278 N N . THR A 1 295 ? 0.513 28.953 22.344 1 98.12 295 THR A N 1
ATOM 2279 C CA . THR A 1 295 ? -0.025 28.297 21.156 1 98.12 295 THR A CA 1
ATOM 2280 C C . THR A 1 295 ? -0.436 26.859 21.484 1 98.12 295 THR A C 1
ATOM 2282 O O . THR A 1 295 ? -1.182 26.234 20.719 1 98.12 295 THR A O 1
ATOM 2285 N N . PHE A 1 296 ? -0.02 26.25 22.562 1 98.19 296 PHE A N 1
ATOM 2286 C CA . PHE A 1 296 ? -0.288 24.859 22.906 1 98.19 296 PHE A CA 1
ATOM 2287 C C . PHE A 1 296 ? -1.595 24.734 23.688 1 98.19 296 PHE A C 1
ATOM 2289 O O . PHE A 1 296 ? -2.047 23.625 23.984 1 98.19 296 PHE A O 1
ATOM 2296 N N . GLY A 1 297 ? -2.236 25.891 23.984 1 98.06 297 GLY A N 1
ATOM 2297 C CA . GLY A 1 297 ? -3.562 25.859 24.578 1 98.06 297 GLY A CA 1
ATOM 2298 C C . GLY A 1 297 ? -4.656 25.484 23.594 1 98.06 297 GLY A C 1
ATOM 2299 O O . GLY A 1 297 ? -4.375 25.172 22.438 1 98.06 297 GLY A O 1
ATOM 2300 N N . LEU A 1 298 ? -5.891 25.484 24.094 1 98.31 298 LEU A N 1
ATOM 2301 C CA . LEU A 1 298 ? -7.047 25.125 23.281 1 98.31 298 LEU A CA 1
ATOM 2302 C C . LEU A 1 298 ? -7.457 26.266 22.375 1 98.31 298 LEU A C 1
ATOM 2304 O O . LEU A 1 298 ? -7.641 27.406 22.828 1 98.31 298 LEU A O 1
ATOM 2308 N N . TRP A 1 299 ? -7.48 25.984 21.094 1 97.88 299 TRP A N 1
ATOM 2309 C CA . TRP A 1 299 ? -8.008 26.922 20.109 1 97.88 299 TRP A CA 1
ATOM 2310 C C . TRP A 1 299 ? -9.492 26.656 19.844 1 97.88 299 TRP A C 1
ATOM 2312 O O . TRP A 1 299 ? -9.922 25.516 19.797 1 97.88 299 TRP A O 1
ATOM 2322 N N . LEU A 1 300 ? -10.281 27.688 19.766 1 96.62 300 LEU A N 1
ATOM 2323 C CA . LEU A 1 300 ? -11.695 27.625 19.406 1 96.62 300 LEU A CA 1
ATOM 2324 C C . LEU A 1 300 ? -12.031 28.578 18.266 1 96.62 300 LEU A C 1
ATOM 2326 O O . LEU A 1 300 ? -11.586 29.719 18.266 1 96.62 300 LEU A O 1
ATOM 2330 N N . SER A 1 301 ? -12.711 28.078 17.266 1 91.69 301 SER A N 1
ATOM 2331 C CA . SER A 1 301 ? -13.062 28.922 16.141 1 91.69 301 SER A CA 1
ATOM 2332 C C . SER A 1 301 ? -14.57 29.141 16.062 1 91.69 301 SER A C 1
ATOM 2334 O O . SER A 1 301 ? -15.344 28.375 16.656 1 91.69 301 SER A O 1
ATOM 2336 N N . THR A 1 302 ? -15.062 30.25 15.273 1 77.69 302 THR A N 1
ATOM 2337 C CA . THR A 1 302 ? -16.453 30.531 14.961 1 77.69 302 THR A CA 1
ATOM 2338 C C . THR A 1 302 ? -16.969 29.625 13.852 1 77.69 302 THR A C 1
ATOM 2340 O O . THR A 1 302 ? -18.141 29.672 13.484 1 77.69 302 THR A O 1
ATOM 2343 N N . SER A 1 303 ? -16.812 28.625 13.562 1 71.94 303 SER A N 1
ATOM 2344 C CA . SER A 1 303 ? -17.172 27.672 12.508 1 71.94 303 SER A CA 1
ATOM 2345 C C . SE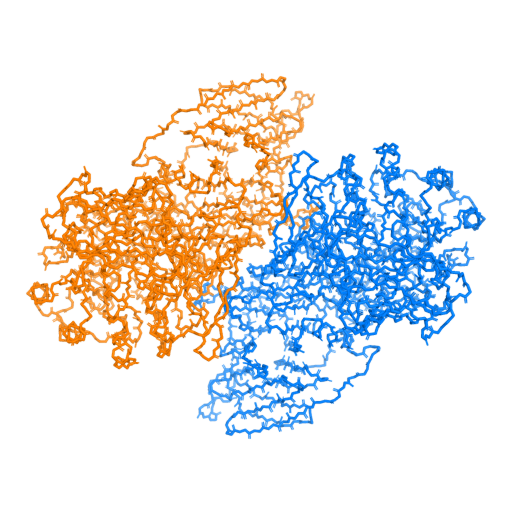R A 1 303 ? -17.297 28.375 11.156 1 71.94 303 SER A C 1
ATOM 2347 O O . SER A 1 303 ? -17.531 29.578 11.094 1 71.94 303 SER A O 1
ATOM 2349 N N . PHE A 1 304 ? -17.234 27.719 9.977 1 70.19 304 PHE A N 1
ATOM 2350 C CA . PHE A 1 304 ? -17.109 28.219 8.609 1 70.19 304 PHE A CA 1
ATOM 2351 C C . PHE A 1 304 ? -18.438 28.812 8.117 1 70.19 304 PHE A C 1
ATOM 2353 O O . PHE A 1 304 ? -18.469 29.922 7.613 1 70.19 304 PHE A O 1
ATOM 2360 N N . LEU A 1 305 ? -19.547 28.141 8.367 1 74.25 305 LEU A N 1
ATOM 2361 C CA . LEU A 1 305 ? -20.828 28.562 7.805 1 74.25 305 LEU A CA 1
ATOM 2362 C C . LEU A 1 305 ? -21.797 28.953 8.906 1 74.25 305 LEU A C 1
ATOM 2364 O O . LEU A 1 305 ? -23.016 29 8.68 1 74.25 305 LEU A O 1
ATOM 2368 N N . THR A 1 306 ? -21.312 29.25 10.078 1 77.62 306 THR A N 1
ATOM 2369 C CA . THR A 1 306 ? -22.219 29.609 11.164 1 77.62 306 THR A CA 1
ATOM 2370 C C . THR A 1 306 ? -22.25 31.109 11.359 1 77.62 306 THR A C 1
ATOM 2372 O O . THR A 1 306 ? -21.406 31.828 10.82 1 77.62 306 THR A O 1
ATOM 2375 N N . SER A 1 307 ? -23.359 31.484 12.047 1 74.06 307 SER A N 1
ATOM 2376 C CA . SER A 1 307 ? -23.5 32.906 12.352 1 74.06 307 SER A CA 1
ATOM 2377 C C . SER A 1 307 ? -22.625 33.312 13.523 1 74.06 307 SER A C 1
ATOM 2379 O O . SER A 1 307 ? -22.562 32.594 14.539 1 74.06 307 SER A O 1
ATOM 2381 N N . TYR A 1 308 ? -21.766 34.281 13.305 1 78.56 308 TYR A N 1
ATOM 2382 C CA . TYR A 1 308 ? -21.062 34.719 14.508 1 78.56 308 TYR A CA 1
ATOM 2383 C C . TYR A 1 308 ? -20.953 36.219 14.594 1 78.56 308 TYR A C 1
ATOM 2385 O O . TYR A 1 308 ? -20.891 36.906 13.57 1 78.56 308 TYR A O 1
ATOM 2393 N N . SER A 1 309 ? -21.203 36.719 15.656 1 86.19 309 SER A N 1
ATOM 2394 C CA . SER A 1 309 ? -21.141 38.094 16.125 1 86.19 309 SER A CA 1
ATOM 2395 C C . SER A 1 309 ? -20.359 38.188 17.422 1 86.19 309 SER A C 1
ATOM 2397 O O . SER A 1 309 ? -20.016 37.188 18.031 1 86.19 309 SER A O 1
ATOM 2399 N N . SER A 1 310 ? -20.094 39.469 17.766 1 88.5 310 SER A N 1
ATOM 2400 C CA . SER A 1 310 ? -19.438 39.688 19.047 1 88.5 310 SER A CA 1
ATOM 2401 C C . SER A 1 310 ? -20.203 39 20.172 1 88.5 310 SER A C 1
ATOM 2403 O O . SER A 1 310 ? -19.578 38.438 21.109 1 88.5 310 SER A O 1
ATOM 2405 N N . GLU A 1 311 ? -21.469 38.906 20.016 1 89 311 GLU A N 1
ATOM 2406 C CA . GLU A 1 311 ? -22.281 38.25 21.047 1 89 311 GLU A CA 1
ATOM 2407 C C . GLU A 1 311 ? -22.078 36.75 21.047 1 89 311 GLU A C 1
ATOM 2409 O O . GLU A 1 311 ? -21.938 36.156 22.125 1 89 311 GLU A O 1
ATOM 2414 N N . THR A 1 312 ? -22.125 36.219 19.906 1 89.62 312 THR A N 1
ATOM 2415 C CA . THR A 1 312 ? -21.938 34.75 19.781 1 89.62 312 THR A CA 1
ATOM 2416 C C . THR A 1 312 ? -20.547 34.344 20.297 1 89.62 312 THR A C 1
ATOM 2418 O O . THR A 1 312 ? -20.422 33.375 21.047 1 89.62 312 THR A O 1
ATOM 2421 N N . VAL A 1 313 ? -19.547 35.094 19.906 1 91.38 313 VAL A N 1
ATOM 2422 C CA . VAL A 1 313 ? -18.172 34.812 20.328 1 91.38 313 VAL A CA 1
ATOM 2423 C C . VAL A 1 313 ? -18.062 34.875 21.844 1 91.38 313 VAL A C 1
ATOM 2425 O O . VAL A 1 313 ? -17.531 33.969 22.484 1 91.38 313 VAL A O 1
ATOM 2428 N N . SER A 1 314 ? -18.625 35.969 22.391 1 93.5 314 SER A N 1
ATOM 2429 C CA . SER A 1 314 ? -18.578 36.125 23.828 1 93.5 314 SER A CA 1
ATOM 2430 C C . SER A 1 314 ? -19.344 35.031 24.547 1 93.5 314 SER A C 1
ATOM 2432 O O . SER A 1 314 ? -18.953 34.594 25.641 1 93.5 314 SER A O 1
ATOM 2434 N N . GLY A 1 315 ? -20.422 34.656 23.938 1 93.88 315 GLY A N 1
ATOM 2435 C CA . GLY A 1 315 ? -21.188 33.562 24.5 1 93.88 315 GLY A CA 1
ATOM 2436 C C . GLY A 1 315 ? -20.406 32.25 24.578 1 93.88 315 GLY A C 1
ATOM 2437 O O . GLY A 1 315 ? -20.5 31.531 25.562 1 93.88 315 GLY A O 1
ATOM 2438 N N . PHE A 1 316 ? -19.703 31.969 23.562 1 94.06 316 PHE A N 1
ATOM 2439 C CA . PHE A 1 316 ? -18.891 30.766 23.531 1 94.06 316 PHE A CA 1
ATOM 2440 C C . PHE A 1 316 ? -17.781 30.828 24.578 1 94.06 316 PHE A C 1
ATOM 2442 O O . PHE A 1 316 ? -17.562 29.875 25.328 1 94.06 316 PHE A O 1
ATOM 2449 N N . LEU A 1 317 ? -17.094 31.922 24.625 1 96.12 317 LEU A N 1
ATOM 2450 C CA . LEU A 1 317 ? -15.977 32.094 25.562 1 96.12 317 LEU A CA 1
ATOM 2451 C C . LEU A 1 317 ? -16.469 32 27 1 96.12 317 LEU A C 1
ATOM 2453 O O . LEU A 1 317 ? -15.836 31.359 27.844 1 96.12 317 LEU A O 1
ATOM 2457 N N . GLN A 1 318 ? -17.609 32.688 27.25 1 97.06 318 GLN A N 1
ATOM 2458 C CA . GLN A 1 318 ? -18.188 32.594 28.594 1 97.06 318 GLN A CA 1
ATOM 2459 C C . GLN A 1 318 ? -18.625 31.188 28.938 1 97.06 318 GLN A C 1
ATOM 2461 O O . GLN A 1 318 ? -18.375 30.719 30.047 1 97.06 318 GLN A O 1
ATOM 2466 N N . GLY A 1 319 ? -19.297 30.578 27.953 1 97.12 319 GLY A N 1
ATOM 2467 C CA . GLY A 1 319 ? -19.719 29.203 28.172 1 97.12 319 GLY A CA 1
ATOM 2468 C C . GLY A 1 319 ? -18.547 28.266 28.484 1 97.12 319 GLY A C 1
ATOM 2469 O O . GLY A 1 319 ? -18.672 27.406 29.359 1 97.12 319 GLY A O 1
ATOM 2470 N N . MET A 1 320 ? -17.5 28.406 27.734 1 98 320 MET A N 1
ATOM 2471 C CA . MET A 1 320 ? -16.312 27.594 27.969 1 98 320 MET A CA 1
ATOM 2472 C C . MET A 1 320 ? -15.734 27.859 29.359 1 98 320 MET A C 1
ATOM 2474 O O . MET A 1 320 ? -15.367 26.922 30.062 1 98 320 MET A O 1
ATOM 2478 N N . GLN A 1 321 ? -15.641 29.125 29.688 1 96.62 321 GLN A N 1
ATOM 2479 C CA . GLN A 1 321 ? -15.117 29.5 31 1 96.62 321 GLN A CA 1
ATOM 2480 C C . GLN A 1 321 ? -15.977 28.938 32.125 1 96.62 321 GLN A C 1
ATOM 2482 O O . GLN A 1 321 ? -15.461 28.438 33.125 1 96.62 321 GLN A O 1
ATOM 2487 N N . ASP A 1 322 ? -17.281 29.031 31.953 1 97.5 322 ASP A N 1
ATOM 2488 C CA . ASP A 1 322 ? -18.234 28.547 32.969 1 97.5 322 ASP A CA 1
ATOM 2489 C C . ASP A 1 322 ? -18.062 27.047 33.188 1 97.5 322 ASP A C 1
ATOM 2491 O O . ASP A 1 322 ? -18.484 26.516 34.219 1 97.5 322 ASP A O 1
ATOM 2495 N N . ARG A 1 323 ? -17.484 26.422 32.219 1 97.69 323 ARG A N 1
ATOM 2496 C CA . ARG A 1 323 ? -17.359 24.969 32.281 1 97.69 323 ARG A CA 1
ATOM 2497 C C . ARG A 1 323 ? -15.914 24.547 32.531 1 97.69 323 ARG A C 1
ATOM 2499 O O . ARG A 1 323 ? -15.547 23.391 32.25 1 97.69 323 ARG A O 1
ATOM 2506 N N . ASP A 1 324 ? -15.086 25.453 32.875 1 96.56 324 ASP A N 1
ATOM 2507 C CA . ASP A 1 324 ? -13.68 25.25 33.25 1 96.56 324 ASP A CA 1
ATOM 2508 C C . ASP A 1 324 ? -12.883 24.734 32.031 1 96.56 324 ASP A C 1
ATOM 2510 O O . ASP A 1 324 ? -12.078 23.812 32.156 1 96.56 324 ASP A O 1
ATOM 2514 N N . ILE A 1 325 ? -13.234 25.188 30.922 1 97.94 325 ILE A N 1
ATOM 2515 C CA . ILE A 1 325 ? -12.508 24.875 29.688 1 97.94 325 ILE A CA 1
ATOM 2516 C C . ILE A 1 325 ? -11.914 26.156 29.125 1 97.94 325 ILE A C 1
ATOM 2518 O O . ILE A 1 325 ? -12.406 26.703 28.125 1 97.94 325 ILE A O 1
ATOM 2522 N N . PRO A 1 326 ? -10.883 26.578 29.703 1 95.88 326 PRO A N 1
ATOM 2523 C CA . PRO A 1 326 ? -10.32 27.844 29.234 1 95.88 326 PRO A CA 1
ATOM 2524 C C . PRO A 1 326 ? -9.828 27.766 27.797 1 95.88 326 PRO A C 1
ATOM 2526 O O . PRO A 1 326 ? -9.039 26.891 27.453 1 95.88 326 PRO A O 1
ATOM 2529 N N . VAL A 1 327 ? -10.281 28.656 26.953 1 97.88 327 VAL A N 1
ATOM 2530 C CA . VAL A 1 327 ? -9.812 28.859 25.578 1 97.88 327 VAL A CA 1
ATOM 2531 C C . VAL A 1 327 ? -8.609 29.797 25.578 1 97.88 327 VAL A C 1
ATOM 2533 O O . VAL A 1 327 ? -8.617 30.812 26.266 1 97.88 327 VAL A O 1
ATOM 2536 N N . ARG A 1 328 ? -7.582 29.406 24.859 1 98.12 328 ARG A N 1
ATOM 2537 C CA . ARG A 1 328 ? -6.395 30.25 24.891 1 98.12 328 ARG A CA 1
ATOM 2538 C C . ARG A 1 328 ? -6.285 31.078 23.625 1 98.12 328 ARG A C 1
ATOM 2540 O O . ARG A 1 328 ? -5.707 32.188 23.641 1 98.12 328 ARG A O 1
ATOM 2547 N N . VAL A 1 329 ? -6.766 30.547 22.516 1 97.94 329 VAL A N 1
ATOM 2548 C CA . VAL A 1 329 ? -6.754 31.266 21.25 1 97.94 329 VAL A CA 1
ATOM 2549 C C . VAL A 1 329 ? -8.141 31.234 20.609 1 97.94 329 VAL A C 1
ATOM 2551 O O . VAL A 1 329 ? -8.719 30.156 20.438 1 97.94 329 VAL A O 1
ATOM 2554 N N . PHE A 1 330 ? -8.672 32.344 20.375 1 96.25 330 PHE A N 1
ATOM 2555 C CA . PHE A 1 330 ? -9.93 32.406 19.625 1 96.25 330 PHE A CA 1
ATOM 2556 C C . PHE A 1 330 ? -9.68 32.75 18.172 1 96.25 330 PHE A C 1
ATOM 2558 O O . PHE A 1 330 ? -9.031 33.75 17.875 1 96.25 330 PHE A O 1
ATOM 2565 N N . HIS A 1 331 ? -10.188 31.938 17.375 1 93.31 331 HIS A N 1
ATOM 2566 C CA . HIS A 1 331 ? -9.969 32 15.93 1 93.31 331 HIS A CA 1
ATOM 2567 C C . HIS A 1 331 ? -11.211 32.531 15.219 1 93.31 331 HIS A C 1
ATOM 2569 O O . HIS A 1 331 ? -12.242 31.859 15.195 1 93.31 331 HIS A O 1
ATOM 2575 N N . LEU A 1 332 ? -11.125 33.781 14.641 1 93.31 332 LEU A N 1
ATOM 2576 C CA . LEU A 1 332 ? -12.195 34.312 13.805 1 93.31 332 LEU A CA 1
ATOM 2577 C C . LEU A 1 332 ? -12.047 33.844 12.367 1 93.31 332 LEU A C 1
ATOM 2579 O O . LEU A 1 332 ? -11.141 34.281 11.648 1 93.31 332 LEU A O 1
ATOM 2583 N N . ASP A 1 333 ? -12.977 33.062 11.961 1 91.81 333 ASP A N 1
ATOM 2584 C CA . ASP A 1 333 ? -12.883 32.438 10.648 1 91.81 333 ASP A CA 1
ATOM 2585 C C . ASP A 1 333 ? -13.531 33.281 9.57 1 91.81 333 ASP A C 1
ATOM 2587 O O . ASP A 1 333 ? -13.586 34.531 9.695 1 91.81 333 ASP A O 1
ATOM 2591 N N . CYS A 1 334 ? -13.977 32.844 8.492 1 86.81 334 CYS A N 1
ATOM 2592 C CA . CYS A 1 334 ? -14.133 33.469 7.191 1 86.81 334 CYS A CA 1
ATOM 2593 C C . CYS A 1 334 ? -15.062 34.688 7.289 1 86.81 334 CYS A C 1
ATOM 2595 O O . CYS A 1 334 ? -14.828 35.719 6.633 1 86.81 334 CYS A O 1
ATOM 2597 N N . PHE A 1 335 ? -16.078 34.688 8.125 1 87.69 335 PHE A N 1
ATOM 2598 C CA . PHE A 1 335 ? -17.125 35.688 8.039 1 87.69 335 PHE A CA 1
ATOM 2599 C C . PHE A 1 335 ? -16.875 36.812 9.016 1 87.69 335 PHE A C 1
ATOM 2601 O O . PHE A 1 335 ? -17.766 37.625 9.297 1 87.69 335 PHE A O 1
ATOM 2608 N N . TRP A 1 336 ? -15.602 36.875 9.508 1 91.88 336 TRP A N 1
ATOM 2609 C CA . TRP A 1 336 ? -15.227 38.125 10.133 1 91.88 336 TRP A CA 1
ATOM 2610 C C . TRP A 1 336 ? -15.156 39.25 9.102 1 91.88 336 TRP A C 1
ATOM 2612 O O . TRP A 1 336 ? -15.258 40.438 9.453 1 91.88 336 TRP A O 1
ATOM 2622 N N . MET A 1 337 ? -14.961 38.812 7.844 1 92.81 337 MET A N 1
ATOM 2623 C CA . MET A 1 337 ? -15.117 39.688 6.684 1 92.81 337 MET A CA 1
ATOM 2624 C C . MET A 1 337 ? -16.484 39.531 6.051 1 92.81 337 MET A C 1
ATOM 2626 O O . MET A 1 337 ? -17.156 38.5 6.254 1 92.81 337 MET A O 1
ATOM 2630 N N . LYS A 1 338 ? -16.922 40.469 5.242 1 91.5 338 LYS A N 1
ATOM 2631 C CA . LYS A 1 338 ? -18.234 40.406 4.602 1 91.5 338 LYS A CA 1
ATOM 2632 C C . LYS A 1 338 ? -18.281 39.312 3.545 1 91.5 338 LYS A C 1
ATOM 2634 O O . LYS A 1 338 ? -17.281 39.062 2.867 1 91.5 338 LYS A O 1
ATOM 2639 N N . GLN A 1 339 ? -19.5 38.719 3.43 1 89.44 339 GLN A N 1
ATOM 2640 C CA . GLN A 1 339 ? -19.719 37.719 2.369 1 89.44 339 GLN A CA 1
ATOM 2641 C C . GLN A 1 339 ? -19.344 38.312 1.006 1 89.44 339 GLN A C 1
ATOM 2643 O O . GLN A 1 339 ? -19.516 39.5 0.758 1 89.44 339 GLN A O 1
ATOM 2648 N N . TYR A 1 340 ? -18.719 37.469 0.132 1 91.69 340 TYR A N 1
ATOM 2649 C CA . TYR A 1 340 ? -18.359 37.781 -1.248 1 91.69 340 TYR A CA 1
ATOM 2650 C C . TYR A 1 340 ? -17.156 38.719 -1.305 1 91.69 340 TYR A C 1
ATOM 2652 O O . TYR A 1 340 ? -16.703 39.094 -2.389 1 91.69 340 TYR A O 1
ATOM 2660 N N . GLU A 1 341 ? -16.578 39.062 -0.127 1 92.81 341 GLU A N 1
ATOM 2661 C CA . GLU A 1 341 ? -15.477 40.031 -0.14 1 92.81 341 GLU A CA 1
ATOM 2662 C C . GLU A 1 341 ? -14.172 39.406 0.324 1 92.81 341 GLU A C 1
ATOM 2664 O O . GLU A 1 341 ? -13.211 40.094 0.636 1 92.81 341 GLU A O 1
ATOM 2669 N N . TRP A 1 342 ? -14.109 38.125 0.313 1 91.69 342 TRP A N 1
ATOM 2670 C CA . TRP A 1 342 ? -12.867 37.5 0.746 1 91.69 342 TRP A CA 1
ATOM 2671 C C . TRP A 1 342 ? -11.758 37.719 -0.276 1 91.69 342 TRP A C 1
ATOM 2673 O O . TRP A 1 342 ? -11.883 37.312 -1.433 1 91.69 342 TRP A O 1
ATOM 2683 N N . CYS A 1 343 ? -10.742 38.438 0.041 1 94.81 343 CYS A N 1
ATOM 2684 C CA . CYS A 1 343 ? -10.484 39.062 1.329 1 94.81 343 CYS A CA 1
ATOM 2685 C C . CYS A 1 343 ? -10.562 40.594 1.221 1 94.81 343 CYS A C 1
ATOM 2687 O O . CYS A 1 343 ? -10.18 41.156 0.202 1 94.81 343 CYS A O 1
ATOM 2689 N N . SER A 1 344 ? -11.055 41.125 2.158 1 95.94 344 SER A N 1
ATOM 2690 C CA . SER A 1 344 ? -11.047 42.594 2.264 1 95.94 344 SER A CA 1
ATOM 2691 C C . SER A 1 344 ? -10.148 43.062 3.404 1 95.94 344 SER A C 1
ATOM 2693 O O . SER A 1 344 ? -9.781 44.219 3.471 1 95.94 344 SER A O 1
ATOM 2695 N N . PHE A 1 345 ? -9.859 42.156 4.336 1 97.31 345 PHE A N 1
ATOM 2696 C CA . PHE A 1 345 ? -9.047 42.406 5.527 1 97.31 345 PHE A CA 1
ATOM 2697 C C . PHE A 1 345 ? -9.656 43.469 6.414 1 97.31 345 PHE A C 1
ATOM 2699 O O . PHE A 1 345 ? -8.945 44.219 7.086 1 97.31 345 PHE A O 1
ATOM 2706 N N . THR A 1 346 ? -10.938 43.562 6.273 1 95 346 THR A N 1
ATOM 2707 C CA . THR A 1 346 ? -11.711 44.469 7.129 1 95 346 THR A CA 1
ATOM 2708 C C . THR A 1 346 ? -12.852 43.719 7.812 1 95 346 THR A C 1
ATOM 2710 O O . THR A 1 346 ? -13.531 42.906 7.184 1 95 346 THR A O 1
ATOM 2713 N N . PHE A 1 347 ? -13 43.969 9.133 1 95.25 347 PHE A N 1
ATOM 2714 C CA . PHE A 1 347 ? -14.078 43.344 9.875 1 95.25 347 PHE A CA 1
ATOM 2715 C C . PHE A 1 347 ? -15.438 43.781 9.336 1 95.25 347 PHE A C 1
ATOM 2717 O O . PHE A 1 347 ? -15.633 44.938 8.984 1 95.25 347 PHE A O 1
ATOM 2724 N N . ASP A 1 348 ? -16.312 42.844 9.211 1 93.75 348 ASP A N 1
ATOM 2725 C CA . ASP A 1 348 ? -17.703 43.188 8.852 1 93.75 348 ASP A CA 1
ATOM 2726 C C . ASP A 1 348 ? -18.344 44.094 9.883 1 93.75 348 ASP A C 1
ATOM 2728 O O . ASP A 1 348 ? -18.562 43.719 11.023 1 93.75 348 ASP A O 1
ATOM 2732 N N . PRO 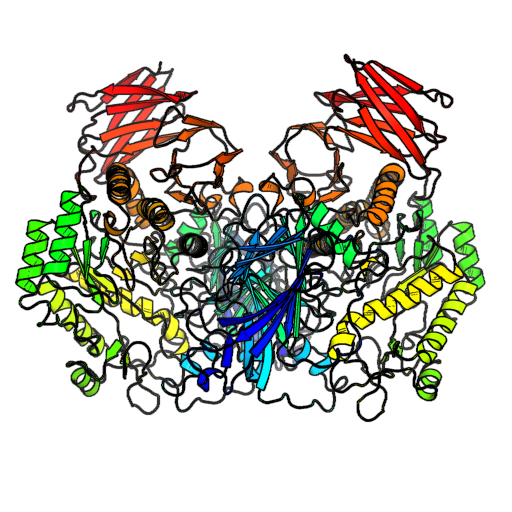A 1 349 ? -18.688 45.25 9.5 1 92.38 349 PRO A N 1
ATOM 2733 C CA . PRO A 1 349 ? -19.219 46.219 10.484 1 92.38 349 PRO A CA 1
ATOM 2734 C C . PRO A 1 349 ? -20.578 45.812 11.039 1 92.38 349 PRO A C 1
ATOM 2736 O O . PRO A 1 349 ? -20.969 46.25 12.117 1 92.38 349 PRO A O 1
ATOM 2739 N N . ASP A 1 350 ? -21.297 44.969 10.344 1 91.81 350 ASP A N 1
ATOM 2740 C CA . ASP A 1 350 ? -22.609 44.531 10.805 1 91.81 350 ASP A CA 1
ATOM 2741 C C . ASP A 1 350 ? -22.484 43.562 11.984 1 91.81 350 ASP A C 1
ATOM 2743 O O . ASP A 1 350 ? -23.344 43.562 12.875 1 91.81 350 ASP A O 1
ATOM 2747 N N . ASN A 1 351 ? -21.453 42.875 12.031 1 91.19 351 ASN A N 1
ATOM 2748 C CA . ASN A 1 351 ? -21.281 41.844 13.07 1 91.19 351 ASN A CA 1
ATOM 2749 C C . ASN A 1 351 ? -20.25 42.312 14.117 1 91.19 351 ASN A C 1
ATOM 2751 O O . ASN A 1 351 ? -20.266 41.812 15.25 1 91.19 351 ASN A O 1
ATOM 2755 N N . PHE A 1 352 ? -19.344 43.188 13.664 1 93.44 352 PHE A N 1
ATOM 2756 C CA . PHE A 1 352 ? -18.297 43.719 14.539 1 93.44 352 PHE A CA 1
ATOM 2757 C C . PHE A 1 352 ? -18.203 45.25 14.383 1 93.44 352 PHE A C 1
ATOM 2759 O O . PHE A 1 352 ? -17.234 45.75 13.812 1 93.44 352 PHE A O 1
ATOM 2766 N N . PRO A 1 353 ? -19.047 45.906 14.953 1 93.12 353 PRO A N 1
ATOM 2767 C CA . PRO A 1 353 ? -19.094 47.375 14.742 1 93.12 353 PRO A CA 1
ATOM 2768 C C . PRO A 1 353 ? -17.875 48.094 15.289 1 93.12 353 PRO A C 1
ATOM 2770 O O . PRO A 1 353 ? -17.5 49.156 14.789 1 93.12 353 PRO A O 1
ATOM 2773 N N . ASP A 1 354 ? -17.281 47.562 16.344 1 95.81 354 ASP A N 1
ATOM 2774 C CA . ASP A 1 354 ? -16.062 48.094 16.938 1 95.81 354 ASP A CA 1
ATOM 2775 C C . ASP A 1 354 ? -15.039 46.969 17.188 1 95.81 354 ASP A C 1
ATOM 2777 O O . ASP A 1 354 ? -14.812 46.594 18.328 1 95.81 354 ASP A O 1
ATOM 2781 N N . PRO A 1 355 ? -14.398 46.625 16.094 1 96 355 PRO A N 1
ATOM 2782 C CA . PRO A 1 355 ? -13.508 45.469 16.203 1 96 355 PRO A CA 1
ATOM 2783 C C . PRO A 1 355 ? -12.367 45.688 17.203 1 96 355 PRO A C 1
ATOM 2785 O O . PRO A 1 355 ? -12.039 44.812 17.984 1 96 355 PRO A O 1
ATOM 2788 N N . LYS A 1 356 ? -11.719 46.844 17.188 1 97.31 356 LYS A N 1
ATOM 2789 C CA . LYS A 1 356 ? -10.625 47.156 18.109 1 97.31 356 LYS A CA 1
ATOM 2790 C C . LYS A 1 356 ? -11.078 47.031 19.562 1 97.31 356 LYS A C 1
ATOM 2792 O O . LYS A 1 356 ? -10.414 46.406 20.375 1 97.31 356 LYS A O 1
ATOM 2797 N N . GLY A 1 357 ? -12.172 47.719 19.859 1 97.5 357 GLY A N 1
ATOM 2798 C CA . GLY A 1 357 ? -12.719 47.625 21.219 1 97.5 357 GLY A CA 1
ATOM 2799 C C . GLY A 1 357 ? -13.102 46.219 21.625 1 97.5 357 GLY A C 1
ATOM 2800 O O . GLY A 1 357 ? -12.859 45.812 22.766 1 97.5 357 GLY A O 1
ATOM 2801 N N . TYR A 1 358 ? -13.688 45.562 20.719 1 96.19 358 TYR A N 1
ATOM 2802 C CA . TYR A 1 358 ? -14.164 44.219 21.031 1 96.19 358 TYR A CA 1
ATOM 2803 C C . TYR A 1 358 ? -13 43.281 21.281 1 96.19 358 TYR A C 1
ATOM 2805 O O . TYR A 1 358 ? -13.016 42.5 22.25 1 96.19 358 TYR A O 1
ATOM 2813 N N . LEU A 1 359 ? -11.992 43.25 20.391 1 97.44 359 LEU A N 1
ATOM 2814 C CA . LEU A 1 359 ? -10.836 42.406 20.547 1 97.44 359 LEU A CA 1
ATOM 2815 C C . LEU A 1 359 ? -10.133 42.656 21.875 1 97.44 359 LEU A C 1
ATOM 2817 O O . LEU A 1 359 ? -9.711 41.75 22.562 1 97.44 359 LEU A O 1
ATOM 2821 N N . SER A 1 360 ? -10.031 43.906 22.188 1 97.62 360 SER A N 1
ATOM 2822 C CA . SER A 1 360 ? -9.438 44.25 23.469 1 97.62 360 SER A CA 1
ATOM 2823 C C . SER A 1 360 ? -10.258 43.719 24.641 1 97.62 360 SER A C 1
ATOM 2825 O O . SER A 1 360 ? -9.703 43.281 25.641 1 97.62 360 SER A O 1
ATOM 2827 N N . GLU A 1 361 ? -11.516 43.812 24.469 1 97.12 361 GLU A N 1
ATOM 2828 C CA . GLU A 1 361 ? -12.422 43.375 25.531 1 97.12 361 GLU A CA 1
ATOM 2829 C C . GLU A 1 361 ? -12.266 41.875 25.781 1 97.12 361 GLU A C 1
ATOM 2831 O O . GLU A 1 361 ? -12.117 41.438 26.938 1 97.12 361 GLU A O 1
ATOM 2836 N N . ILE A 1 362 ? -12.305 41.062 24.797 1 95.94 362 ILE A N 1
ATOM 2837 C CA . ILE A 1 362 ? -12.281 39.625 25 1 95.94 362 ILE A CA 1
ATOM 2838 C C . ILE A 1 362 ? -10.883 39.188 25.438 1 95.94 362 ILE A C 1
ATOM 2840 O O . ILE A 1 362 ? -10.742 38.219 26.188 1 95.94 362 ILE A O 1
ATOM 2844 N N . LYS A 1 363 ? -9.844 39.875 25 1 97.5 363 LYS A N 1
ATOM 2845 C CA . LYS A 1 363 ? -8.508 39.594 25.516 1 97.5 363 LYS A CA 1
ATOM 2846 C C . LYS A 1 363 ? -8.43 39.875 27.016 1 97.5 363 LYS A C 1
ATOM 2848 O O . LYS A 1 363 ? -7.848 39.062 27.766 1 97.5 363 LYS A O 1
ATOM 2853 N N . ARG A 1 364 ? -9.023 40.938 27.438 1 97.19 364 ARG A N 1
ATOM 2854 C CA . ARG A 1 364 ? -9 41.312 28.859 1 97.19 364 ARG A CA 1
ATOM 2855 C C . ARG A 1 364 ? -9.875 40.375 29.688 1 97.19 364 ARG A C 1
ATOM 2857 O O . ARG A 1 364 ? -9.453 39.906 30.734 1 97.19 364 ARG A O 1
ATOM 2864 N N . LYS A 1 365 ? -10.977 40.156 29.156 1 96.88 365 LYS A N 1
ATOM 2865 C CA . LYS A 1 365 ? -11.984 39.438 29.938 1 96.88 365 LYS A CA 1
ATOM 2866 C C . LYS A 1 365 ? -11.664 37.938 29.984 1 96.88 365 LYS A C 1
ATOM 2868 O O . LYS A 1 365 ? -11.859 37.281 31.016 1 96.88 365 LYS A O 1
ATOM 2873 N N . PHE A 1 366 ? -11.234 37.375 28.922 1 96.69 366 PHE A N 1
ATOM 2874 C CA . PHE A 1 366 ? -11.125 35.906 28.844 1 96.69 366 PHE A CA 1
ATOM 2875 C C . PHE A 1 366 ? -9.664 35.5 28.703 1 96.69 366 PHE A C 1
ATOM 2877 O O . PHE A 1 366 ? -9.344 34.312 28.797 1 96.69 366 PHE A O 1
ATOM 2884 N N . GLY A 1 367 ? -8.781 36.406 28.484 1 96.06 367 GLY A N 1
ATOM 2885 C CA . GLY A 1 367 ? -7.363 36.094 28.391 1 96.06 367 GLY A CA 1
ATOM 2886 C C . GLY A 1 367 ? -6.992 35.375 27.109 1 96.06 367 GLY A C 1
ATOM 2887 O O . GLY A 1 367 ? -6.062 34.562 27.094 1 96.06 367 GLY A O 1
ATOM 2888 N N . VAL A 1 368 ? -7.664 35.625 26.016 1 97.75 368 VAL A N 1
ATOM 2889 C CA . VAL A 1 368 ? -7.457 34.875 24.781 1 97.75 368 VAL A CA 1
ATOM 2890 C C . VAL A 1 368 ? -6.523 35.656 23.859 1 97.75 368 VAL A C 1
ATOM 2892 O O . VAL A 1 368 ? -6.418 36.875 23.953 1 97.75 368 VAL A O 1
ATOM 2895 N N . LYS A 1 369 ? -5.691 34.938 23.109 1 98 369 LYS A N 1
ATOM 2896 C CA . LYS A 1 369 ? -5.059 35.438 21.906 1 98 369 LYS A CA 1
ATOM 2897 C C . LYS A 1 369 ? -6.012 35.375 20.719 1 98 369 LYS A C 1
ATOM 2899 O O . LYS A 1 369 ? -6.941 34.594 20.703 1 98 369 LYS A O 1
ATOM 2904 N N . ILE A 1 370 ? -5.797 36.281 19.75 1 97.62 370 ILE A N 1
ATOM 2905 C CA . ILE A 1 370 ? -6.727 36.375 18.625 1 97.62 370 ILE A CA 1
ATOM 2906 C C . ILE A 1 370 ? -6.039 35.938 17.344 1 97.62 370 ILE A C 1
ATOM 2908 O O . ILE A 1 370 ? -4.965 36.438 17 1 97.62 370 ILE A O 1
ATOM 2912 N N . CYS A 1 371 ? -6.609 34.969 16.672 1 97.44 371 CYS A N 1
ATOM 2913 C CA . CYS A 1 371 ? -6.211 34.531 15.336 1 97.44 371 CYS A CA 1
ATOM 2914 C C . CYS A 1 371 ? -7.281 34.875 14.305 1 97.44 371 CYS A C 1
ATOM 2916 O O . CYS A 1 371 ? -8.477 34.719 14.57 1 97.44 371 CYS A O 1
ATOM 2918 N N . VAL A 1 372 ? -6.934 35.406 13.133 1 96.38 372 VAL A N 1
ATOM 2919 C CA . VAL A 1 372 ? -7.922 35.719 12.094 1 96.38 372 VAL A CA 1
ATOM 2920 C C . VAL A 1 372 ? -7.578 34.938 10.82 1 96.38 372 VAL A C 1
ATOM 2922 O O . VAL A 1 372 ? -6.402 34.781 10.477 1 96.38 372 VAL A O 1
ATOM 2925 N N . TRP A 1 373 ? -8.633 34.469 10.172 1 96.06 373 TRP A N 1
ATOM 2926 C CA . TRP A 1 373 ? -8.531 33.719 8.922 1 96.06 373 TRP A CA 1
ATOM 2927 C C . TRP A 1 373 ? -8.18 34.656 7.766 1 96.06 373 TRP A C 1
ATOM 2929 O O . TRP A 1 373 ? -8.844 35.688 7.555 1 96.06 373 TRP A O 1
ATOM 2939 N N . ILE A 1 374 ? -7.102 34.312 7.031 1 97.31 374 ILE A N 1
ATOM 2940 C CA . ILE A 1 374 ? -6.75 35.094 5.84 1 97.31 374 ILE A CA 1
ATOM 2941 C C . ILE A 1 374 ? -6.383 34.125 4.703 1 97.31 374 ILE A C 1
ATOM 2943 O O . ILE A 1 374 ? -6.133 32.938 4.938 1 97.31 374 ILE A O 1
ATOM 2947 N N . ASN A 1 375 ? -6.383 34.594 3.496 1 96.81 375 ASN A N 1
ATOM 2948 C CA . ASN A 1 375 ? -5.898 33.844 2.332 1 96.81 375 ASN A CA 1
ATOM 2949 C C . ASN A 1 375 ? -5.434 34.781 1.227 1 96.81 375 ASN A C 1
ATOM 2951 O O . ASN A 1 375 ? -5.574 36 1.345 1 96.81 375 ASN A O 1
ATOM 2955 N N . PRO A 1 376 ? -4.773 34.281 0.219 1 97.5 376 PRO A N 1
ATOM 2956 C CA . PRO A 1 376 ? -4.203 35.156 -0.81 1 97.5 376 PRO A CA 1
ATOM 2957 C C . PRO A 1 376 ? -5.176 35.438 -1.959 1 97.5 376 PRO A C 1
ATOM 2959 O O . PRO A 1 376 ? -4.766 35.906 -3.02 1 97.5 376 PRO A O 1
ATOM 2962 N N . TYR A 1 377 ? -6.422 35.125 -1.837 1 96.56 377 TYR A N 1
ATOM 2963 C CA . TYR A 1 377 ? -7.438 35.375 -2.855 1 96.56 377 TYR A CA 1
ATOM 2964 C C . TYR A 1 377 ? -8.156 36.688 -2.613 1 96.56 377 TYR A C 1
ATOM 2966 O O . TYR A 1 377 ? -8.414 37.062 -1.467 1 96.56 377 TYR A O 1
ATOM 2974 N N . ILE A 1 378 ? -8.375 37.375 -3.662 1 97.12 378 ILE A N 1
ATOM 2975 C CA . ILE A 1 378 ? -9.086 38.656 -3.557 1 97.12 378 ILE A CA 1
ATOM 2976 C C . ILE A 1 378 ? -10.297 38.625 -4.488 1 97.12 378 ILE A C 1
ATOM 2978 O O . ILE A 1 378 ? -10.148 38.625 -5.711 1 97.12 378 ILE A O 1
ATOM 2982 N N . SER A 1 379 ? -11.414 38.75 -3.852 1 96.12 379 SER A N 1
ATOM 2983 C CA . SER A 1 379 ? -12.648 38.75 -4.621 1 96.12 379 SER A CA 1
ATOM 2984 C C . SER A 1 379 ? -12.789 40.031 -5.434 1 96.12 379 SER A C 1
ATOM 2986 O O . SER A 1 379 ? -12.406 41.125 -4.969 1 96.12 379 SER A O 1
ATOM 2988 N N . GLN A 1 380 ? -13.367 39.875 -6.578 1 95.69 380 GLN A N 1
ATOM 2989 C CA . GLN A 1 380 ? -13.656 41.031 -7.418 1 95.69 380 GLN A CA 1
ATOM 2990 C C . GLN A 1 380 ? -14.586 42.031 -6.703 1 95.69 380 GLN A C 1
ATOM 2992 O O . GLN A 1 380 ? -14.617 43.219 -7.039 1 95.69 380 GLN A O 1
ATOM 2997 N N . LEU A 1 381 ? -15.328 41.531 -5.773 1 95.56 381 LEU A N 1
ATOM 2998 C CA . LEU A 1 381 ? -16.297 42.344 -5.055 1 95.56 381 LEU A CA 1
ATOM 2999 C C . LEU A 1 381 ? -15.68 42.938 -3.793 1 95.56 381 LEU A C 1
ATOM 3001 O O . LEU A 1 381 ? -16.312 43.75 -3.105 1 95.56 381 LEU A O 1
ATOM 3005 N N . SER A 1 382 ? -14.477 42.594 -3.504 1 96.5 382 SER A N 1
ATOM 3006 C CA . SER A 1 382 ? -13.758 43.219 -2.387 1 96.5 382 SER A CA 1
ATOM 3007 C C . SER A 1 382 ? -13.438 44.688 -2.668 1 96.5 382 SER A C 1
ATOM 3009 O O . SER A 1 382 ? -13.086 45.031 -3.795 1 96.5 382 SER A O 1
ATOM 3011 N N . PRO A 1 383 ? -13.5 45.5 -1.638 1 95.88 383 PRO A N 1
ATOM 3012 C CA . PRO A 1 383 ? -13.195 46.906 -1.821 1 95.88 383 PRO A CA 1
ATOM 3013 C C . PRO A 1 383 ? -11.742 47.156 -2.225 1 95.88 383 PRO A C 1
ATOM 3015 O O . PRO A 1 383 ? -11.398 48.219 -2.73 1 95.88 383 PRO A O 1
ATOM 3018 N N . ILE A 1 384 ? -10.891 46.188 -2.068 1 97.12 384 ILE A N 1
ATOM 3019 C CA . ILE A 1 384 ? -9.469 46.406 -2.334 1 97.12 384 ILE A CA 1
ATOM 3020 C C . ILE A 1 384 ? -9.094 45.812 -3.688 1 97.12 384 ILE A C 1
ATOM 3022 O O . ILE A 1 384 ? -7.941 45.906 -4.109 1 97.12 384 ILE A O 1
ATOM 3026 N N . PHE A 1 385 ? -10.039 45.188 -4.41 1 97.12 385 PHE A N 1
ATOM 3027 C CA . PHE A 1 385 ? -9.773 44.531 -5.68 1 97.12 385 PHE A CA 1
ATOM 3028 C C . PHE A 1 385 ? -9.203 45.531 -6.691 1 97.12 385 PHE A C 1
ATOM 3030 O O . PHE A 1 385 ? -8.234 45.219 -7.395 1 97.12 385 PHE A O 1
ATOM 3037 N N . LYS A 1 386 ? -9.727 46.719 -6.754 1 96.81 386 LYS A N 1
ATOM 3038 C CA . LYS A 1 386 ? -9.305 47.719 -7.715 1 96.81 386 LYS A CA 1
ATOM 3039 C C . LYS A 1 386 ? -7.879 48.188 -7.441 1 96.81 386 LYS A C 1
ATOM 3041 O O . LYS A 1 386 ? -7.137 48.5 -8.367 1 96.81 386 LYS A O 1
ATOM 3046 N N . GLU A 1 387 ? -7.551 48.25 -6.168 1 97.69 387 GLU A N 1
ATOM 3047 C CA . GLU A 1 387 ? -6.168 48.562 -5.816 1 97.69 387 GLU A CA 1
ATOM 3048 C C . GLU A 1 387 ? -5.203 47.531 -6.41 1 97.69 387 GLU A C 1
ATOM 3050 O O . GLU A 1 387 ? -4.152 47.906 -6.941 1 97.69 387 GLU A O 1
ATOM 3055 N N . GLY A 1 388 ? -5.57 46.281 -6.309 1 97.5 388 GLY A N 1
ATOM 3056 C CA . GLY A 1 388 ? -4.742 45.219 -6.844 1 97.5 388 GLY A CA 1
ATOM 3057 C C . GLY A 1 388 ? -4.598 45.281 -8.352 1 97.5 388 GLY A C 1
ATOM 3058 O O . GLY A 1 388 ? -3.518 45.031 -8.891 1 97.5 388 GLY A O 1
ATOM 3059 N N . ILE A 1 389 ? -5.699 45.594 -9 1 97 389 ILE A N 1
ATOM 3060 C CA . ILE A 1 389 ? -5.688 45.719 -10.453 1 97 389 ILE A CA 1
ATOM 3061 C C . ILE A 1 389 ? -4.781 46.875 -10.867 1 97 389 ILE A C 1
ATOM 3063 O O . ILE A 1 389 ? -3.916 46.719 -11.734 1 97 389 ILE A O 1
ATOM 3067 N N . LYS A 1 390 ? -4.973 48 -10.25 1 97.19 390 LYS A N 1
ATOM 3068 C CA . LYS A 1 390 ? -4.223 49.188 -10.586 1 97.19 390 LYS A CA 1
ATOM 3069 C C . LYS A 1 390 ? -2.73 49 -10.328 1 97.19 390 LYS A C 1
ATOM 3071 O O . LYS A 1 390 ? -1.896 49.469 -11.109 1 97.19 390 LYS A O 1
ATOM 3076 N N . GLY A 1 391 ? -2.414 48.344 -9.297 1 97.69 391 GLY A N 1
ATOM 3077 C CA . GLY A 1 391 ? -1.021 48.125 -8.938 1 97.69 391 GLY A CA 1
ATOM 3078 C C . GLY A 1 391 ? -0.384 46.969 -9.656 1 97.69 391 GLY A C 1
ATOM 3079 O O . GLY A 1 391 ? 0.839 46.812 -9.641 1 97.69 391 GLY A O 1
ATOM 3080 N N . GLY A 1 392 ? -1.204 46.156 -10.297 1 97.56 392 GLY A N 1
ATOM 3081 C CA . GLY A 1 392 ? -0.69 44.938 -10.922 1 97.56 392 GLY A CA 1
ATOM 3082 C C . GLY A 1 392 ? -0.251 43.875 -9.914 1 97.56 392 GLY A C 1
ATOM 3083 O O . GLY A 1 392 ? 0.81 43.281 -10.07 1 97.56 392 GLY A O 1
ATOM 3084 N N . TYR A 1 393 ? -1.021 43.656 -8.867 1 98.56 393 TYR A N 1
ATOM 3085 C CA . TYR A 1 393 ? -0.568 42.875 -7.723 1 98.56 393 TYR A CA 1
ATOM 3086 C C . TYR A 1 393 ? -1.003 41.438 -7.852 1 98.56 393 TYR A C 1
ATOM 3088 O O . TYR A 1 393 ? -0.706 40.594 -6.98 1 98.56 393 TYR A O 1
ATOM 3096 N N . PHE A 1 394 ? -1.727 41.031 -8.93 1 98.56 394 PHE A N 1
ATOM 3097 C CA . PHE A 1 394 ? -2.277 39.688 -9.055 1 98.56 394 PHE A CA 1
ATOM 3098 C C . PHE A 1 394 ? -1.477 38.875 -10.055 1 98.56 394 PHE A C 1
ATOM 3100 O O . PHE A 1 394 ? -0.826 39.438 -10.938 1 98.56 394 PHE A O 1
ATOM 3107 N N . ILE A 1 395 ? -1.48 37.5 -9.867 1 98.44 395 ILE A N 1
ATOM 3108 C CA . ILE A 1 395 ? -0.968 36.594 -10.898 1 98.44 395 ILE A CA 1
ATOM 3109 C C . ILE A 1 395 ? -1.68 36.875 -12.227 1 98.44 395 ILE A C 1
ATOM 3111 O O . ILE A 1 395 ? -2.9 37.062 -12.258 1 98.44 395 ILE A O 1
ATOM 3115 N N . GLN A 1 396 ? -0.912 36.938 -13.289 1 97.62 396 GLN A N 1
ATOM 3116 C 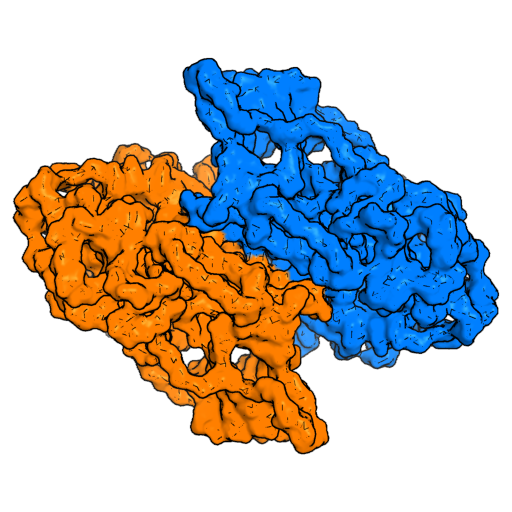CA . GLN A 1 396 ? -1.481 37.281 -14.578 1 97.62 396 GLN A CA 1
ATOM 3117 C C . GLN A 1 396 ? -1.529 36.094 -15.523 1 97.62 396 GLN A C 1
ATOM 3119 O O . GLN A 1 396 ? -0.718 35.188 -15.398 1 97.62 396 GLN A O 1
ATOM 3124 N N . ARG A 1 397 ? -2.498 36.188 -16.375 1 95.88 397 ARG A N 1
ATOM 3125 C CA . ARG A 1 397 ? -2.453 35.312 -17.531 1 95.88 397 ARG A CA 1
ATOM 3126 C C . ARG A 1 397 ? -1.371 35.75 -18.516 1 95.88 397 ARG A C 1
ATOM 3128 O O . ARG A 1 397 ? -0.852 36.844 -18.406 1 95.88 397 ARG A O 1
ATOM 3135 N N . THR A 1 398 ? -1.16 34.906 -19.469 1 94.44 398 THR A N 1
ATOM 3136 C CA . THR A 1 398 ? -0.105 35.188 -20.438 1 94.44 398 THR A CA 1
ATOM 3137 C C . THR A 1 398 ? -0.489 36.375 -21.312 1 94.44 398 THR A C 1
ATOM 3139 O O . THR A 1 398 ? 0.378 37.062 -21.875 1 94.44 398 THR A O 1
ATOM 3142 N N . ASP A 1 399 ? -1.711 36.781 -21.391 1 93.19 399 ASP A N 1
ATOM 3143 C CA . ASP A 1 399 ? -2.158 37.938 -22.188 1 93.19 399 ASP A CA 1
ATOM 3144 C C . ASP A 1 399 ? -2.119 39.219 -21.375 1 93.19 399 ASP A C 1
ATOM 3146 O O . ASP A 1 399 ? -2.457 40.281 -21.891 1 93.19 399 ASP A O 1
ATOM 3150 N N . GLY A 1 400 ? -1.824 39.062 -20.109 1 93 400 GLY A N 1
ATOM 3151 C CA . GLY A 1 400 ? -1.633 40.281 -19.297 1 93 400 GLY A CA 1
ATOM 3152 C C . GLY A 1 400 ? -2.805 40.562 -18.375 1 93 400 GLY A C 1
ATOM 3153 O O . GLY A 1 400 ? -2.695 41.375 -17.453 1 93 400 GLY A O 1
ATOM 3154 N N . THR A 1 401 ? -3.871 39.875 -18.594 1 94.56 401 THR A N 1
ATOM 3155 C CA . THR A 1 401 ? -5.023 40.062 -17.719 1 94.56 401 THR A CA 1
ATOM 3156 C C . THR A 1 401 ? -4.836 39.312 -16.422 1 94.56 401 THR A C 1
ATOM 3158 O O . THR A 1 401 ? -4.098 38.312 -16.375 1 94.56 401 THR A O 1
ATOM 3161 N N . PRO A 1 402 ? -5.512 39.75 -15.344 1 96 402 PRO A N 1
ATOM 3162 C CA . PRO A 1 402 ? -5.422 39 -14.094 1 96 402 PRO A CA 1
ATOM 3163 C C . PRO A 1 402 ? -6.059 37.625 -14.18 1 96 402 PRO A C 1
ATOM 3165 O O . PRO A 1 402 ? -7.105 37.469 -14.812 1 96 402 PRO A O 1
ATOM 3168 N N . TRP A 1 403 ? -5.422 36.625 -13.625 1 96.88 403 TRP A N 1
ATOM 3169 C CA . TRP A 1 403 ? -6.031 35.312 -13.469 1 96.88 403 TRP A CA 1
ATOM 3170 C C . TRP A 1 403 ? -7.18 35.344 -12.461 1 96.88 403 TRP A C 1
ATOM 3172 O O . TRP A 1 403 ? -7.039 35.938 -11.383 1 96.88 403 TRP A O 1
ATOM 3182 N N . GLN A 1 404 ? -8.344 34.812 -12.742 1 94.94 404 GLN A N 1
ATOM 3183 C CA . GLN A 1 404 ? -9.492 34.75 -11.844 1 94.94 404 GLN A CA 1
ATOM 3184 C C . GLN A 1 404 ? -10.242 33.438 -11.977 1 94.94 404 GLN A C 1
ATOM 3186 O O . GLN A 1 404 ? -10.133 32.75 -13 1 94.94 404 GLN A O 1
ATOM 3191 N N . TRP A 1 405 ? -10.906 33.125 -10.977 1 92.56 405 TRP A N 1
ATOM 3192 C CA . TRP A 1 405 ? -11.758 31.938 -11.016 1 92.56 405 TRP A CA 1
ATOM 3193 C C . TRP A 1 405 ? -12.93 32.062 -10.047 1 92.56 405 TRP A C 1
ATOM 3195 O O . TRP A 1 405 ? -12.977 33 -9.25 1 92.56 405 TRP A O 1
ATOM 3205 N N . ASP A 1 406 ? -13.922 31.156 -10.148 1 91.44 406 ASP A N 1
ATOM 3206 C CA . ASP A 1 406 ? -15.164 31.312 -9.406 1 91.44 406 ASP A CA 1
ATOM 3207 C C . ASP A 1 406 ? -15.219 30.328 -8.234 1 91.44 406 ASP A C 1
ATOM 3209 O O . ASP A 1 406 ? -16.141 30.375 -7.418 1 91.44 406 ASP A O 1
ATOM 3213 N N . LEU A 1 407 ? -14.32 29.469 -8.18 1 86.06 407 LEU A N 1
ATOM 3214 C CA . LEU A 1 407 ? -14.398 28.484 -7.105 1 86.06 407 LEU A CA 1
ATOM 3215 C C . LEU A 1 407 ? -14.148 29.141 -5.746 1 86.06 407 LEU A C 1
ATOM 3217 O O . LEU A 1 407 ? -13.203 29.922 -5.594 1 86.06 407 LEU A O 1
ATOM 3221 N N . TRP A 1 408 ? -14.938 28.797 -4.617 1 82.12 408 TRP A N 1
ATOM 3222 C CA . TRP A 1 408 ? -15.078 29.344 -3.271 1 82.12 408 TRP A CA 1
ATOM 3223 C C . TRP A 1 408 ? -15.914 30.625 -3.281 1 82.12 408 TRP A C 1
ATOM 3225 O O . TRP A 1 408 ? -17.016 30.656 -2.719 1 82.12 408 TRP A O 1
ATOM 3235 N N . GLN A 1 409 ? -15.359 31.688 -3.855 1 86.38 409 GLN A N 1
ATOM 3236 C CA . GLN A 1 409 ? -16.141 32.875 -4.133 1 86.38 409 GLN A CA 1
ATOM 3237 C C . GLN A 1 409 ? -15.953 33.344 -5.574 1 86.38 409 GLN A C 1
ATOM 3239 O O . GLN A 1 409 ? -14.922 33.062 -6.188 1 86.38 409 GLN A O 1
ATOM 3244 N N . PRO A 1 410 ? -16.953 33.938 -6.062 1 87.31 410 PRO A N 1
ATOM 3245 C CA . PRO A 1 410 ? -16.891 34.375 -7.465 1 87.31 410 PRO A CA 1
ATOM 3246 C C . PRO A 1 410 ? -15.805 35.406 -7.723 1 87.31 410 PRO A C 1
ATOM 3248 O O . PRO A 1 410 ? -15.633 36.344 -6.918 1 87.31 410 PRO A O 1
ATOM 3251 N N . GLY A 1 411 ? -15.117 35.156 -8.781 1 92.81 411 GLY A N 1
ATOM 3252 C CA . GLY A 1 411 ? -14.211 36.156 -9.336 1 92.81 411 GLY A CA 1
ATOM 3253 C C . GLY A 1 411 ? -12.961 36.344 -8.492 1 92.81 411 GLY A C 1
ATOM 3254 O O . GLY A 1 411 ? -12.469 37.469 -8.383 1 92.81 411 GLY A O 1
ATOM 3255 N N . LEU A 1 412 ? -12.453 35.375 -7.953 1 94.88 412 LEU A N 1
ATOM 3256 C CA . LEU A 1 412 ? -11.281 35.5 -7.086 1 94.88 412 LEU A CA 1
ATOM 3257 C C . LEU A 1 412 ? -10.008 35.656 -7.906 1 94.88 412 LEU A C 1
ATOM 3259 O O . LEU A 1 412 ? -9.789 34.906 -8.875 1 94.88 412 LEU A O 1
ATOM 3263 N N . ALA A 1 413 ? -9.258 36.656 -7.633 1 97.25 413 ALA A N 1
ATOM 3264 C CA . ALA A 1 413 ? -7.875 36.781 -8.102 1 97.25 413 ALA A CA 1
ATOM 3265 C C . ALA A 1 413 ? -6.898 36.281 -7.039 1 97.25 413 ALA A C 1
ATOM 3267 O O . ALA A 1 413 ? -7.277 36.062 -5.883 1 97.25 413 ALA A O 1
ATOM 3268 N N . ILE A 1 414 ? -5.68 36.062 -7.445 1 98.19 414 ILE A N 1
ATOM 3269 C CA . ILE A 1 414 ? -4.68 35.594 -6.496 1 98.19 414 ILE A CA 1
ATOM 3270 C C . ILE A 1 414 ? -3.508 36.562 -6.445 1 98.19 414 ILE A C 1
ATOM 3272 O O . ILE A 1 414 ? -2.988 36.969 -7.484 1 98.19 414 ILE A O 1
ATOM 3276 N N . VAL A 1 415 ? -3.045 36.906 -5.273 1 98.69 415 VAL A N 1
ATOM 3277 C CA . VAL A 1 415 ? -1.934 37.844 -5.09 1 98.69 415 VAL A CA 1
ATOM 3278 C C . VAL A 1 415 ? -0.643 37.219 -5.609 1 98.69 415 VAL A C 1
ATOM 3280 O O . VAL A 1 415 ? -0.356 36.031 -5.328 1 98.69 415 VAL A O 1
ATOM 3283 N N . ASP A 1 416 ? 0.113 37.938 -6.395 1 98.69 416 ASP A N 1
ATOM 3284 C CA . ASP A 1 416 ? 1.431 37.5 -6.855 1 98.69 416 ASP A CA 1
ATOM 3285 C C . ASP A 1 416 ? 2.521 37.938 -5.879 1 98.69 416 ASP A C 1
ATOM 3287 O O . ASP A 1 416 ? 3.062 39.031 -5.988 1 98.69 416 ASP A O 1
ATOM 3291 N N . PHE A 1 417 ? 2.959 37.094 -5.07 1 98.38 417 PHE A N 1
ATOM 3292 C CA . PHE A 1 417 ? 3.908 37.406 -4.012 1 98.38 417 PHE A CA 1
ATOM 3293 C C . PHE A 1 417 ? 5.324 37.5 -4.562 1 98.38 417 PHE A C 1
ATOM 3295 O O . PHE A 1 417 ? 6.277 37.719 -3.812 1 98.38 417 PHE A O 1
ATOM 3302 N N . THR A 1 418 ? 5.484 37.25 -5.84 1 97.44 418 THR A N 1
ATOM 3303 C CA . THR A 1 418 ? 6.781 37.531 -6.449 1 97.44 418 THR A CA 1
ATOM 3304 C C . THR A 1 418 ? 6.945 39.031 -6.734 1 97.44 418 THR A C 1
ATOM 3306 O O . THR A 1 418 ? 8.055 39.469 -7.023 1 97.44 418 THR A O 1
ATOM 3309 N N . ASN A 1 419 ? 5.898 39.719 -6.68 1 98.25 419 ASN A N 1
ATOM 3310 C CA . ASN A 1 419 ? 5.891 41.188 -6.809 1 98.25 419 ASN A CA 1
ATOM 3311 C C . ASN A 1 419 ? 6.109 41.875 -5.461 1 98.25 419 ASN A C 1
ATOM 3313 O O . ASN A 1 419 ? 5.23 41.844 -4.598 1 98.25 419 ASN A O 1
ATOM 3317 N N . PRO A 1 420 ? 7.215 42.562 -5.309 1 98.25 420 PRO A N 1
ATOM 3318 C CA . PRO A 1 420 ? 7.496 43.188 -4.012 1 98.25 420 PRO A CA 1
ATOM 3319 C C . PRO A 1 420 ? 6.426 44.219 -3.6 1 98.25 420 PRO A C 1
ATOM 3321 O O . PRO A 1 420 ? 6.129 44.344 -2.412 1 98.25 420 PRO A O 1
ATOM 3324 N N . LYS A 1 421 ? 5.898 44.875 -4.531 1 98.62 421 LYS A N 1
ATOM 3325 C CA . LYS A 1 421 ? 4.863 45.875 -4.215 1 98.62 421 LYS A CA 1
ATOM 3326 C C . LYS A 1 421 ? 3.578 45.188 -3.758 1 98.62 421 LYS A C 1
ATOM 3328 O O . LYS A 1 421 ? 2.854 45.719 -2.912 1 98.62 421 LYS A O 1
ATOM 3333 N N . ALA A 1 422 ? 3.275 44.094 -4.375 1 98.75 422 ALA A N 1
ATOM 3334 C CA . ALA A 1 422 ? 2.125 43.312 -3.928 1 98.75 422 ALA A CA 1
ATOM 3335 C C . ALA A 1 422 ? 2.314 42.812 -2.494 1 98.75 422 ALA A C 1
ATOM 3337 O O . ALA A 1 422 ? 1.37 42.812 -1.702 1 98.75 422 ALA A O 1
ATOM 3338 N N . CYS A 1 423 ? 3.541 42.406 -2.191 1 98.75 423 CYS A N 1
ATOM 3339 C CA . CYS A 1 423 ? 3.859 41.969 -0.834 1 98.75 423 CYS A CA 1
ATOM 3340 C C . CYS A 1 423 ? 3.631 43.125 0.163 1 98.75 423 CYS A C 1
ATOM 3342 O O . CYS A 1 423 ? 2.998 42.906 1.201 1 98.75 423 CYS A O 1
ATOM 3344 N N . GLU A 1 424 ? 4.16 44.25 -0.178 1 98.56 424 GLU A N 1
ATOM 3345 C CA . GLU A 1 424 ? 3.996 45.406 0.687 1 98.56 424 GLU A CA 1
ATOM 3346 C C . GLU A 1 424 ? 2.521 45.75 0.889 1 98.56 424 GLU A C 1
ATOM 3348 O O . GLU A 1 424 ? 2.098 46.062 2.004 1 98.56 424 GLU A O 1
ATOM 3353 N N . TRP A 1 425 ? 1.825 45.719 -0.229 1 98.62 425 TRP A N 1
ATOM 3354 C CA . TRP A 1 425 ? 0.394 46 -0.216 1 98.62 425 TRP A CA 1
ATOM 3355 C C . TRP A 1 425 ? -0.345 45.031 0.704 1 98.62 425 TRP A C 1
ATOM 3357 O O . TRP A 1 425 ? -1.134 45.438 1.552 1 98.62 425 TRP A O 1
ATOM 3367 N N . TYR A 1 426 ? -0.084 43.781 0.555 1 98.69 426 TYR A N 1
ATOM 3368 C CA . TYR A 1 426 ? -0.71 42.719 1.358 1 98.69 426 TYR A CA 1
ATOM 3369 C C . TYR A 1 426 ? -0.327 42.875 2.828 1 98.69 426 TYR A C 1
ATOM 3371 O O . TYR A 1 426 ? -1.187 42.812 3.709 1 98.69 426 TYR A O 1
ATOM 3379 N N . LEU A 1 427 ? 0.94 43.125 3.139 1 98.56 427 LEU A N 1
ATOM 3380 C CA . LEU A 1 427 ? 1.449 43.25 4.5 1 98.56 427 LEU A CA 1
ATOM 3381 C C . LEU A 1 427 ? 0.854 44.469 5.195 1 98.56 427 LEU A C 1
ATOM 3383 O O . LEU A 1 427 ? 0.626 44.469 6.406 1 98.56 427 LEU A O 1
ATOM 3387 N N . ALA A 1 428 ? 0.639 45.469 4.426 1 98.44 428 ALA A N 1
ATOM 3388 C CA . ALA A 1 428 ? 0.025 46.656 5.008 1 98.44 428 ALA A CA 1
ATOM 3389 C C . ALA A 1 428 ? -1.355 46.344 5.574 1 98.44 428 ALA A C 1
ATOM 3391 O O . ALA A 1 428 ? -1.74 46.875 6.621 1 98.44 428 ALA A O 1
ATOM 3392 N N . LYS A 1 429 ? -2.092 45.594 4.82 1 98.31 429 LYS A N 1
ATOM 3393 C CA . LYS A 1 429 ? -3.41 45.188 5.297 1 98.31 429 LYS A CA 1
ATOM 3394 C C . LYS A 1 429 ? -3.303 44.375 6.582 1 98.31 429 LYS A C 1
ATOM 3396 O O . LYS A 1 429 ? -4.066 44.594 7.527 1 98.31 429 LYS A O 1
ATOM 3401 N N . LEU A 1 430 ? -2.373 43.438 6.648 1 98.69 430 LEU A N 1
ATOM 3402 C CA . LEU A 1 430 ? -2.205 42.562 7.816 1 98.69 430 LEU A CA 1
ATOM 3403 C C . LEU A 1 430 ? -1.681 43.375 9.008 1 98.69 430 LEU A C 1
ATOM 3405 O O . LEU A 1 430 ? -2.051 43.094 10.148 1 98.69 430 LEU A O 1
ATOM 3409 N N . ASN A 1 431 ? -0.778 44.312 8.68 1 98.25 431 ASN A N 1
ATOM 3410 C CA . ASN A 1 431 ? -0.259 45.188 9.727 1 98.25 431 ASN A CA 1
ATOM 3411 C C . ASN A 1 431 ? -1.381 45.938 10.43 1 98.25 431 ASN A C 1
ATOM 3413 O O . ASN A 1 431 ? -1.354 46.094 11.656 1 98.25 431 ASN A O 1
ATOM 3417 N N . ALA A 1 432 ? -2.303 46.406 9.68 1 98.06 432 ALA A N 1
ATOM 3418 C CA . ALA A 1 432 ? -3.445 47.125 10.234 1 98.06 432 ALA A CA 1
ATOM 3419 C C . ALA A 1 432 ? -4.25 46.25 11.172 1 98.06 432 ALA A C 1
ATOM 3421 O O . ALA A 1 432 ? -4.805 46.719 12.164 1 98.06 432 ALA A O 1
ATOM 3422 N N . LEU A 1 433 ? -4.367 44.969 10.867 1 98.44 433 LEU A N 1
ATOM 3423 C CA . LEU A 1 433 ? -5.078 44.031 11.727 1 98.44 433 LEU A CA 1
ATOM 3424 C C . LEU A 1 433 ? -4.332 43.812 13.039 1 98.44 433 LEU A C 1
ATOM 3426 O O . LEU A 1 433 ? -4.949 43.688 14.094 1 98.44 433 LEU A O 1
ATOM 3430 N N . ILE A 1 434 ? -2.988 43.688 12.977 1 98.44 434 ILE A N 1
ATOM 3431 C CA . ILE A 1 434 ? -2.178 43.594 14.18 1 98.44 434 ILE A CA 1
ATOM 3432 C C . ILE A 1 434 ? -2.387 44.812 15.062 1 98.44 434 ILE A C 1
ATOM 3434 O O . ILE A 1 434 ? -2.492 44.688 16.281 1 98.44 434 ILE A O 1
ATOM 3438 N N . ASP A 1 435 ? -2.547 46 14.484 1 98.06 435 ASP A N 1
ATOM 3439 C CA . ASP A 1 435 ? -2.713 47.25 15.203 1 98.06 435 ASP A CA 1
ATOM 3440 C C . ASP A 1 435 ? -4.004 47.25 16.016 1 98.06 435 ASP A C 1
ATOM 3442 O O . ASP A 1 435 ? -4.09 47.938 17.047 1 98.06 435 ASP A O 1
ATOM 3446 N N . ILE A 1 436 ? -4.93 46.531 15.578 1 97.31 436 ILE A N 1
ATOM 3447 C CA . ILE A 1 436 ? -6.199 46.594 16.297 1 97.31 436 ILE A CA 1
ATOM 3448 C C . ILE A 1 436 ? -6.312 45.406 17.25 1 97.31 436 ILE A C 1
ATOM 3450 O O . ILE A 1 436 ? -7.363 45.188 17.859 1 97.31 436 ILE A O 1
ATOM 3454 N N . GLY A 1 437 ? -5.289 44.531 17.281 1 97.62 437 GLY A N 1
ATOM 3455 C CA . GLY A 1 437 ? -5.27 43.562 18.375 1 97.62 437 GLY A CA 1
ATOM 3456 C C . GLY A 1 437 ? -5.141 42.125 17.906 1 97.62 437 GLY A C 1
ATOM 3457 O O . GLY A 1 437 ? -5.148 41.219 18.719 1 97.62 437 GLY A O 1
ATOM 3458 N N . VAL A 1 438 ? -5.023 41.812 16.641 1 98.19 438 VAL A N 1
ATOM 3459 C CA . VAL A 1 438 ? -4.816 40.469 16.125 1 98.19 438 VAL A CA 1
ATOM 3460 C C . VAL A 1 438 ? -3.422 39.969 16.5 1 98.19 438 VAL A C 1
ATOM 3462 O O . VAL A 1 438 ? -2.445 40.719 16.406 1 98.19 438 VAL A O 1
ATOM 3465 N N . ASP A 1 439 ? -3.326 38.719 16.953 1 98.25 439 ASP A N 1
ATOM 3466 C CA . ASP A 1 439 ? -2.066 38.188 17.484 1 98.25 439 ASP A CA 1
ATOM 3467 C C . ASP A 1 439 ? -1.404 37.25 16.484 1 98.25 439 ASP A C 1
ATOM 3469 O O . ASP A 1 439 ? -0.193 37 16.547 1 98.25 439 ASP A O 1
ATOM 3473 N N . CYS A 1 440 ? -2.094 36.562 15.703 1 98 440 CYS A N 1
ATOM 3474 C CA . CYS A 1 440 ? -1.578 35.656 14.703 1 98 440 CYS A CA 1
ATOM 3475 C C . CYS A 1 440 ? -2.598 35.406 13.586 1 98 440 CYS A C 1
ATOM 3477 O O . CYS A 1 440 ? -3.684 36 13.609 1 98 440 CYS A O 1
ATOM 3479 N N . PHE A 1 441 ? -2.193 34.656 12.5 1 98.38 441 PHE A N 1
ATOM 3480 C CA . PHE A 1 441 ? -3.035 34.469 11.32 1 98.38 441 PHE A CA 1
ATOM 3481 C C . PHE A 1 441 ? -3.182 33 10.961 1 98.38 441 PHE A C 1
ATOM 3483 O O . PHE A 1 441 ? -2.23 32.219 11.094 1 98.38 441 PHE A O 1
ATOM 3490 N N . LYS A 1 442 ? -4.363 32.594 10.633 1 97.5 442 LYS A N 1
ATOM 3491 C CA . LYS A 1 442 ? -4.586 31.359 9.891 1 97.5 442 LYS A CA 1
ATOM 3492 C C . LYS A 1 442 ? -4.383 31.562 8.398 1 97.5 442 LYS A C 1
ATOM 3494 O O . LYS A 1 442 ? -5.219 32.188 7.727 1 97.5 442 LYS A O 1
ATOM 3499 N N . THR A 1 443 ? -3.252 31.094 7.914 1 97.75 443 THR A N 1
ATOM 3500 C CA . THR A 1 443 ? -2.994 31.172 6.48 1 97.75 443 THR A CA 1
ATOM 3501 C C . THR A 1 443 ? -3.635 30 5.746 1 97.75 443 THR A C 1
ATOM 3503 O O . THR A 1 443 ? -3.068 28.906 5.703 1 97.75 443 THR A O 1
ATOM 3506 N N . ASP A 1 444 ? -4.77 30.281 5.195 1 96.06 444 ASP A N 1
ATOM 3507 C CA . ASP A 1 444 ? -5.547 29.25 4.516 1 96.06 444 ASP A CA 1
ATOM 3508 C C . ASP A 1 444 ? -5.324 29.312 3.004 1 96.06 444 ASP A C 1
ATOM 3510 O O . ASP A 1 444 ? -4.809 30.297 2.482 1 96.06 444 ASP A O 1
ATOM 3514 N N . PHE A 1 445 ? -5.539 28.141 2.381 1 95.25 445 PHE A N 1
ATOM 3515 C CA . PHE A 1 445 ? -5.395 27.969 0.939 1 95.25 445 PHE A CA 1
ATOM 3516 C C . PHE A 1 445 ? -3.934 28.109 0.523 1 95.25 445 PHE A C 1
ATOM 3518 O O . PHE A 1 445 ? -3.029 27.828 1.31 1 95.25 445 PHE A O 1
ATOM 3525 N N . ALA A 1 446 ? -3.633 28.297 -0.758 1 96.56 446 ALA A N 1
ATOM 3526 C CA . ALA A 1 446 ? -2.312 28.375 -1.376 1 96.56 446 ALA A CA 1
ATOM 3527 C C . ALA A 1 446 ? -1.904 27.031 -1.971 1 96.56 446 ALA A C 1
ATOM 3529 O O . ALA A 1 446 ? -0.765 26.859 -2.406 1 96.56 446 ALA A O 1
ATOM 3530 N N . GLU A 1 447 ? -2.828 26.078 -2.012 1 96.25 447 GLU A N 1
ATOM 3531 C CA . GLU A 1 447 ? -2.518 24.797 -2.646 1 96.25 447 GLU A CA 1
ATOM 3532 C C . GLU A 1 447 ? -2.986 24.766 -4.098 1 96.25 447 GLU A C 1
ATOM 3534 O O . GLU A 1 447 ? -2.424 24.047 -4.926 1 96.25 447 GLU A O 1
ATOM 3539 N N . ARG A 1 448 ? -4.031 25.516 -4.355 1 95.62 448 ARG A N 1
ATOM 3540 C CA . ARG A 1 448 ? -4.52 25.609 -5.727 1 95.62 448 ARG A CA 1
ATOM 3541 C C . ARG A 1 448 ? -3.986 26.859 -6.414 1 95.62 448 ARG A C 1
ATOM 3543 O O . ARG A 1 448 ? -4.73 27.828 -6.629 1 95.62 448 ARG A O 1
ATOM 3550 N N . ILE A 1 449 ? -2.785 26.781 -6.828 1 97.56 449 ILE A N 1
ATOM 3551 C CA . ILE A 1 449 ? -2.121 27.906 -7.484 1 97.56 449 ILE A CA 1
ATOM 3552 C C . ILE A 1 449 ? -1.968 27.625 -8.977 1 97.56 449 ILE A C 1
ATOM 3554 O O . ILE A 1 449 ? -1.412 26.594 -9.359 1 97.56 449 ILE A O 1
ATOM 3558 N N . PRO A 1 450 ? -2.443 28.531 -9.805 1 96.81 450 PRO A N 1
ATOM 3559 C CA . PRO A 1 450 ? -2.42 28.25 -11.242 1 96.81 450 PRO A CA 1
ATOM 3560 C C . PRO A 1 450 ? -1.005 28.078 -11.781 1 96.81 450 PRO A C 1
ATOM 3562 O O . PRO A 1 450 ? -0.081 28.766 -11.344 1 96.81 450 PRO A O 1
ATOM 3565 N N . HIS A 1 451 ? -0.865 27.141 -12.688 1 96.94 451 HIS A N 1
ATOM 3566 C CA . HIS A 1 451 ? 0.422 26.828 -13.297 1 96.94 451 HIS A CA 1
ATOM 3567 C C . HIS A 1 451 ? 0.341 26.875 -14.82 1 96.94 451 HIS A C 1
ATOM 3569 O O . HIS A 1 451 ? 1.366 26.969 -15.492 1 96.94 451 HIS A O 1
ATOM 3575 N N . ALA A 1 452 ? -0.872 26.781 -15.328 1 95.56 452 ALA A N 1
ATOM 3576 C CA . ALA A 1 452 ? -1.072 26.734 -16.766 1 95.56 452 ALA A CA 1
ATOM 3577 C C . ALA A 1 452 ? -1.379 28.109 -17.344 1 95.56 452 ALA A C 1
ATOM 3579 O O . ALA A 1 452 ? -2.273 28.812 -16.844 1 95.56 452 ALA A O 1
ATOM 3580 N N . SER A 1 453 ? -0.636 28.562 -18.344 1 95 453 SER A N 1
ATOM 3581 C CA . SER A 1 453 ? -0.881 29.781 -19.094 1 95 453 SER A CA 1
ATOM 3582 C C . SER A 1 453 ? -0.884 31.016 -18.188 1 95 453 SER A C 1
ATOM 3584 O O . SER A 1 453 ? -1.752 31.891 -18.312 1 95 453 SER A O 1
ATOM 3586 N N . VAL A 1 454 ? 0.006 31.078 -17.219 1 97.12 454 VAL A N 1
ATOM 3587 C CA . VAL A 1 454 ? 0.11 32.219 -16.312 1 97.12 454 VAL A CA 1
ATOM 3588 C C . VAL A 1 454 ? 1.547 32.75 -16.312 1 97.12 454 VAL A C 1
ATOM 3590 O O . VAL A 1 454 ? 2.463 32.062 -16.766 1 97.12 454 VAL A O 1
ATOM 3593 N N . LYS A 1 455 ? 1.677 33.938 -15.859 1 96.5 455 LYS A N 1
ATOM 3594 C CA . LYS A 1 455 ? 2.982 34.562 -15.695 1 96.5 455 LYS A CA 1
ATOM 3595 C C . LYS A 1 455 ? 3.084 35.281 -14.352 1 96.5 455 LYS A C 1
ATOM 3597 O O . LYS A 1 455 ? 2.115 35.875 -13.891 1 96.5 455 LYS A O 1
ATOM 3602 N N . TYR A 1 456 ? 4.18 35.188 -13.781 1 97.44 456 TYR A N 1
ATOM 3603 C CA . TYR A 1 456 ? 4.469 35.844 -12.523 1 97.44 456 TYR A CA 1
ATOM 3604 C C . TYR A 1 456 ? 5.246 37.125 -12.766 1 97.44 456 TYR A C 1
ATOM 3606 O O . TYR A 1 456 ? 5.91 37.281 -13.789 1 97.44 456 TYR A O 1
ATOM 3614 N N . PHE A 1 457 ? 5.203 38 -11.836 1 97.25 457 PHE A N 1
ATOM 3615 C CA . PHE A 1 457 ? 5.848 39.281 -11.938 1 97.25 457 PHE A CA 1
ATOM 3616 C C . PHE A 1 457 ? 7.34 39.156 -12.188 1 97.25 457 PHE A C 1
ATOM 3618 O O . PHE A 1 457 ? 7.906 39.844 -13.031 1 97.25 457 PHE A O 1
ATOM 3625 N N . ASP A 1 458 ? 7.934 38.219 -11.539 1 96.19 458 ASP A N 1
ATOM 3626 C CA . ASP A 1 458 ? 9.383 38.094 -11.617 1 96.19 458 ASP A CA 1
ATOM 3627 C C . ASP A 1 458 ? 9.797 37.062 -12.664 1 96.19 458 ASP A C 1
ATOM 3629 O O . ASP A 1 458 ? 10.969 36.688 -12.75 1 96.19 458 ASP A O 1
ATOM 3633 N N . GLY A 1 459 ? 8.906 36.5 -13.289 1 94.81 459 GLY A N 1
ATOM 3634 C CA . GLY A 1 459 ? 9.211 35.531 -14.344 1 94.81 459 GLY A CA 1
ATOM 3635 C C . GLY A 1 459 ? 9.43 34.125 -13.82 1 94.81 459 GLY A C 1
ATOM 3636 O O . GLY A 1 459 ? 9.852 33.25 -14.57 1 94.81 459 GLY A O 1
ATOM 3637 N N . SER A 1 460 ? 9.062 33.906 -12.648 1 95.62 460 SER A N 1
ATOM 3638 C CA . SER A 1 460 ? 9.234 32.562 -12.055 1 95.62 460 SER A CA 1
ATOM 3639 C C . SER A 1 460 ? 8.508 31.5 -12.859 1 95.62 460 SER A C 1
ATOM 3641 O O . SER A 1 460 ? 7.461 31.766 -13.453 1 95.62 460 SER A O 1
ATOM 3643 N N . ASP A 1 461 ? 9.102 30.25 -12.836 1 95.19 461 ASP A N 1
ATOM 3644 C CA . ASP A 1 461 ? 8.469 29.109 -13.477 1 95.19 461 ASP A CA 1
ATOM 3645 C C . ASP A 1 461 ? 7.168 28.719 -12.773 1 95.19 461 ASP A C 1
ATOM 3647 O O . ASP A 1 461 ? 7.176 28.344 -11.602 1 95.19 461 ASP A O 1
ATOM 3651 N N . PRO A 1 462 ? 6.039 28.781 -13.5 1 96.62 462 PRO A N 1
ATOM 3652 C CA . PRO A 1 462 ? 4.746 28.547 -12.859 1 96.62 462 PRO A CA 1
ATOM 3653 C C . PRO A 1 462 ? 4.617 27.141 -12.289 1 96.62 462 PRO A C 1
ATOM 3655 O O . PRO A 1 462 ? 3.939 26.938 -11.281 1 96.62 462 PRO A O 1
ATOM 3658 N N . MET A 1 463 ? 5.23 26.125 -12.922 1 96.25 463 MET A N 1
ATOM 3659 C CA . MET A 1 463 ? 5.168 24.75 -12.43 1 96.25 463 MET A CA 1
ATOM 3660 C C . MET A 1 463 ? 5.852 24.625 -11.07 1 96.25 463 MET A C 1
ATOM 3662 O O . MET A 1 463 ? 5.383 23.891 -10.203 1 96.25 463 MET A O 1
ATOM 3666 N N . ARG A 1 464 ? 6.953 25.281 -10.914 1 96.88 464 ARG A N 1
ATOM 3667 C CA . ARG A 1 464 ? 7.688 25.281 -9.648 1 96.88 464 ARG A CA 1
ATOM 3668 C C . ARG A 1 464 ? 6.973 26.109 -8.602 1 96.88 464 ARG A C 1
ATOM 3670 O O . ARG A 1 464 ? 6.918 25.734 -7.426 1 96.88 464 ARG A O 1
ATOM 3677 N N . MET A 1 465 ? 6.375 27.203 -9.047 1 97.69 465 MET A N 1
ATOM 3678 C CA . MET A 1 465 ? 5.695 28.125 -8.141 1 97.69 465 MET A CA 1
ATOM 3679 C C . MET A 1 465 ? 4.457 27.484 -7.531 1 97.69 465 MET A C 1
ATOM 3681 O O . MET A 1 465 ? 4.055 27.828 -6.418 1 97.69 465 MET A O 1
ATOM 3685 N N . HIS A 1 466 ? 3.908 26.531 -8.219 1 98.25 466 HIS A N 1
ATOM 3686 C CA . HIS A 1 466 ? 2.678 25.906 -7.738 1 98.25 466 HIS A CA 1
ATOM 3687 C C . HIS A 1 466 ? 2.828 25.422 -6.301 1 98.25 466 HIS A C 1
ATOM 3689 O O . HIS A 1 466 ? 2.021 25.766 -5.438 1 98.25 466 HIS A O 1
ATOM 3695 N N . ASN A 1 467 ? 3.844 24.641 -6.004 1 98.38 467 ASN A N 1
ATOM 3696 C CA . ASN A 1 467 ? 4.066 24.125 -4.66 1 98.38 467 ASN A CA 1
ATOM 3697 C C . ASN A 1 467 ? 4.742 25.156 -3.768 1 98.38 467 ASN A C 1
ATOM 3699 O O . ASN A 1 467 ? 4.43 25.266 -2.582 1 98.38 467 ASN A O 1
ATOM 3703 N N . MET A 1 468 ? 5.645 25.984 -4.328 1 98.06 468 MET A N 1
ATOM 3704 C CA . MET A 1 468 ? 6.477 26.891 -3.557 1 98.06 468 MET A CA 1
ATOM 3705 C C . MET A 1 468 ? 5.668 28.094 -3.088 1 98.06 468 MET A C 1
ATOM 3707 O O . MET A 1 468 ? 6.059 28.781 -2.145 1 98.06 468 MET A O 1
ATOM 3711 N N . TYR A 1 469 ? 4.566 28.344 -3.773 1 98.38 469 TYR A N 1
ATOM 3712 C CA . TYR A 1 469 ? 3.75 29.516 -3.438 1 98.38 469 TYR A CA 1
ATOM 3713 C C . TYR A 1 469 ? 3.393 29.516 -1.955 1 98.38 469 TYR A C 1
ATOM 3715 O O . TYR A 1 469 ? 3.447 30.562 -1.301 1 98.38 469 TYR A O 1
ATOM 3723 N N . SER A 1 470 ? 3.031 28.359 -1.433 1 98.31 470 SER A N 1
ATOM 3724 C CA . SER A 1 470 ? 2.623 28.281 -0.035 1 98.31 470 SER A CA 1
ATOM 3725 C C . SER A 1 470 ? 3.77 28.656 0.9 1 98.31 470 SER A C 1
ATOM 3727 O O . SER A 1 470 ? 3.549 29.25 1.958 1 98.31 470 SER A O 1
ATOM 3729 N N . ILE A 1 471 ? 4.996 28.297 0.551 1 98.12 471 ILE A N 1
ATOM 3730 C CA . ILE A 1 471 ? 6.164 28.625 1.367 1 98.12 471 ILE A CA 1
ATOM 3731 C C . ILE A 1 471 ? 6.395 30.125 1.375 1 98.12 471 ILE A C 1
ATOM 3733 O O . ILE A 1 471 ? 6.621 30.719 2.432 1 98.12 471 ILE A O 1
ATOM 3737 N N . ILE A 1 472 ? 6.332 30.688 0.199 1 98 472 ILE A N 1
ATOM 3738 C CA . ILE A 1 472 ? 6.547 32.125 0.059 1 98 472 ILE A CA 1
ATOM 3739 C C . ILE A 1 472 ? 5.48 32.875 0.84 1 98 472 ILE A C 1
ATOM 3741 O O . ILE A 1 472 ? 5.793 33.844 1.574 1 98 472 ILE A O 1
ATOM 3745 N N . TYR A 1 473 ? 4.246 32.469 0.681 1 98.44 473 TYR A N 1
ATOM 3746 C CA . TYR A 1 473 ? 3.107 33.062 1.371 1 98.44 473 TYR A CA 1
ATOM 3747 C C . TYR A 1 473 ? 3.27 32.969 2.883 1 98.44 473 TYR A C 1
ATOM 3749 O O . TYR A 1 473 ? 3.174 33.969 3.594 1 98.44 473 TYR A O 1
ATOM 3757 N N . ASN A 1 474 ? 3.549 31.766 3.395 1 98.75 474 ASN A N 1
ATOM 3758 C CA . ASN A 1 474 ? 3.705 31.531 4.828 1 98.75 474 ASN A CA 1
ATOM 3759 C C . ASN A 1 474 ? 4.898 32.312 5.395 1 98.75 474 ASN A C 1
ATOM 3761 O O . ASN A 1 474 ? 4.82 32.844 6.492 1 98.75 474 ASN A O 1
ATOM 3765 N N . GLU A 1 475 ? 5.977 32.281 4.691 1 98.5 475 GLU A N 1
ATOM 3766 C CA . GLU A 1 475 ? 7.168 33 5.133 1 98.5 475 GLU A CA 1
ATOM 3767 C C . GLU A 1 475 ? 6.902 34.5 5.266 1 98.5 475 GLU A C 1
ATOM 3769 O O . GLU A 1 475 ? 7.324 35.125 6.234 1 98.5 475 GLU A O 1
ATOM 3774 N N . LEU A 1 476 ? 6.242 35.031 4.254 1 98.56 476 LEU A N 1
ATOM 3775 C CA . LEU A 1 476 ? 5.91 36.469 4.242 1 98.56 476 LEU A CA 1
ATOM 3776 C C . LEU A 1 476 ? 5.117 36.844 5.488 1 98.56 476 LEU A C 1
ATOM 3778 O O . LEU A 1 476 ? 5.453 37.812 6.168 1 98.56 476 LEU A O 1
ATOM 3782 N N . VAL A 1 477 ? 4.078 36.062 5.797 1 98.81 477 VAL A N 1
ATOM 3783 C CA . VAL A 1 477 ? 3.188 36.375 6.918 1 98.81 477 VAL A CA 1
ATOM 3784 C C . VAL A 1 477 ? 3.912 36.094 8.234 1 98.81 477 VAL A C 1
ATOM 3786 O O . VAL A 1 477 ? 3.793 36.875 9.18 1 98.81 477 VAL A O 1
ATOM 3789 N N . PHE A 1 478 ? 4.648 35.031 8.32 1 98.62 478 PHE A N 1
ATOM 3790 C CA . PHE A 1 478 ? 5.391 34.688 9.523 1 98.62 478 PHE A CA 1
ATOM 3791 C C . PHE A 1 478 ? 6.391 35.781 9.891 1 98.62 478 PHE A C 1
ATOM 3793 O O . PHE A 1 478 ? 6.5 36.156 11.055 1 98.62 478 PHE A O 1
ATOM 3800 N N . ASN A 1 479 ? 7.113 36.25 8.914 1 98.38 479 ASN A N 1
ATOM 3801 C CA . ASN A 1 479 ? 8.117 37.281 9.148 1 98.38 479 ASN A CA 1
ATOM 3802 C C . ASN A 1 479 ? 7.484 38.594 9.617 1 98.38 479 ASN A C 1
ATOM 3804 O O . ASN A 1 479 ? 8.062 39.312 10.438 1 98.38 479 ASN A O 1
ATOM 3808 N N . LEU A 1 480 ? 6.332 38.906 9.039 1 98.56 480 LEU A N 1
ATOM 3809 C CA . LEU A 1 480 ? 5.617 40.062 9.523 1 98.56 480 LEU A CA 1
ATOM 3810 C C . LEU A 1 480 ? 5.352 39.969 11.023 1 98.56 480 LEU A C 1
ATOM 3812 O O . LEU A 1 480 ? 5.574 40.906 11.766 1 98.56 480 LEU A O 1
ATOM 3816 N N . LEU A 1 481 ? 4.832 38.812 11.438 1 98.62 481 LEU A N 1
ATOM 3817 C CA . LEU A 1 481 ? 4.523 38.594 12.844 1 98.62 481 LEU A CA 1
ATOM 3818 C C . LEU A 1 481 ? 5.789 38.656 13.695 1 98.62 481 LEU A C 1
ATOM 3820 O O . LEU A 1 481 ? 5.777 39.25 14.789 1 98.62 481 LEU A O 1
ATOM 3824 N N . ARG A 1 482 ? 6.824 38 13.227 1 98 482 ARG A N 1
ATOM 3825 C CA . ARG A 1 482 ? 8.094 38.031 13.945 1 98 482 ARG A CA 1
ATOM 3826 C C . ARG A 1 482 ? 8.594 39.469 14.125 1 98 482 ARG A C 1
ATOM 3828 O O . ARG A 1 482 ? 9.031 39.844 15.211 1 98 482 ARG A O 1
ATOM 3835 N N . ASP A 1 483 ? 8.5 40.281 13.102 1 97.88 483 ASP A N 1
ATOM 3836 C CA . ASP A 1 483 ? 8.992 41.656 13.117 1 97.88 483 ASP A CA 1
ATOM 3837 C C . ASP A 1 483 ? 8.141 42.531 14.031 1 97.88 483 ASP A C 1
ATOM 3839 O O . ASP A 1 483 ? 8.664 43.375 14.75 1 97.88 483 ASP A O 1
ATOM 3843 N N . ARG A 1 484 ? 6.844 42.281 13.961 1 98.12 484 ARG A N 1
ATOM 3844 C CA . ARG A 1 484 ? 5.906 43.156 14.672 1 98.12 484 ARG A CA 1
ATOM 3845 C C . ARG A 1 484 ? 5.785 42.75 16.141 1 98.12 484 ARG A C 1
ATOM 3847 O O . ARG A 1 484 ? 5.578 43.594 17.016 1 98.12 484 ARG A O 1
ATOM 3854 N N . LEU A 1 485 ? 5.887 41.406 16.406 1 97.31 485 LEU A N 1
ATOM 3855 C CA . LEU A 1 485 ? 5.566 40.938 17.75 1 97.31 485 LEU A CA 1
ATOM 3856 C C . LEU A 1 485 ? 6.816 40.406 18.453 1 97.31 485 LEU A C 1
ATOM 3858 O O . LEU A 1 485 ? 6.809 40.25 19.672 1 97.31 485 LEU A O 1
ATOM 3862 N N . GLY A 1 486 ? 7.867 40.094 17.672 1 95.75 486 GLY A N 1
ATOM 3863 C CA . GLY A 1 486 ? 9.125 39.688 18.266 1 95.75 486 GLY A CA 1
ATOM 3864 C C . GLY A 1 486 ? 9.461 38.219 18 1 95.75 486 GLY A C 1
ATOM 3865 O O . GLY A 1 486 ? 8.578 37.438 17.656 1 95.75 486 GLY A O 1
ATOM 3866 N N . GLU A 1 487 ? 10.766 37.906 18.219 1 93.56 487 GLU A N 1
ATOM 3867 C CA . GLU A 1 487 ? 11.242 36.531 18.062 1 93.56 487 GLU A CA 1
ATOM 3868 C C . GLU A 1 487 ? 10.562 35.594 19.062 1 93.56 487 GLU A C 1
ATOM 3870 O O . GLU A 1 487 ? 10.422 35.938 20.234 1 93.56 487 GLU A O 1
ATOM 3875 N N . GLY A 1 488 ? 10.141 34.5 18.531 1 93.56 488 GLY A N 1
ATOM 3876 C CA . GLY A 1 488 ? 9.5 33.531 19.406 1 93.56 488 GLY A CA 1
ATOM 3877 C C . GLY A 1 488 ? 8.016 33.781 19.609 1 93.56 488 GLY A C 1
ATOM 3878 O O . GLY A 1 488 ? 7.328 33 20.25 1 93.56 488 GLY A O 1
ATOM 3879 N N . GLU A 1 489 ? 7.555 34.844 18.984 1 95.94 489 GLU A N 1
ATOM 3880 C CA . GLU A 1 489 ? 6.152 35.188 19.188 1 95.94 489 GLU A CA 1
ATOM 3881 C C . GLU A 1 489 ? 5.332 34.938 17.922 1 95.94 489 GLU A C 1
ATOM 3883 O O . GLU A 1 489 ? 4.098 34.969 17.969 1 95.94 489 GLU A O 1
ATOM 3888 N N . ALA A 1 490 ? 6.004 34.656 16.828 1 97.75 490 ALA A N 1
ATOM 3889 C CA . ALA A 1 490 ? 5.32 34.406 15.555 1 97.75 490 ALA A CA 1
ATOM 3890 C C . ALA A 1 490 ? 4.781 33 15.469 1 97.75 490 ALA A C 1
ATOM 3892 O O . ALA A 1 490 ? 5.453 32.031 15.867 1 97.75 490 ALA A O 1
ATOM 3893 N N . VAL A 1 491 ? 3.584 32.875 15.047 1 98.06 491 VAL A N 1
ATOM 3894 C CA . VAL A 1 491 ? 2.971 31.578 14.781 1 98.06 491 VAL A CA 1
ATOM 3895 C C . VAL A 1 491 ? 1.893 31.719 13.711 1 98.06 491 VAL A C 1
ATOM 3897 O O . VAL A 1 491 ? 1.196 32.719 13.656 1 98.06 491 VAL A O 1
ATOM 3900 N N . LEU A 1 492 ? 1.85 30.75 12.828 1 98.12 492 LEU A N 1
ATOM 3901 C CA . LEU A 1 492 ? 0.765 30.609 11.867 1 98.12 492 LEU A CA 1
ATOM 3902 C C . LEU A 1 492 ? -0.105 29.406 12.195 1 98.12 492 LEU A C 1
ATOM 3904 O O . LEU A 1 492 ? 0.269 28.578 13.023 1 98.12 492 LEU A O 1
ATOM 3908 N N . PHE A 1 493 ? -1.208 29.312 11.664 1 97.06 493 PHE A N 1
ATOM 3909 C CA . PHE A 1 493 ? -2.02 28.109 11.531 1 97.06 493 PHE A CA 1
ATOM 3910 C C . PHE A 1 493 ? -2.332 27.828 10.062 1 97.06 493 PHE A C 1
ATOM 3912 O O . PHE A 1 493 ? -3.418 28.156 9.578 1 97.06 493 PHE A O 1
ATOM 3919 N N . ALA A 1 494 ? -1.428 27.125 9.414 1 97.56 494 ALA A N 1
ATOM 3920 C CA . ALA A 1 494 ? -1.372 27.078 7.953 1 97.56 494 ALA A CA 1
ATOM 3921 C C . ALA A 1 494 ? -1.9 25.75 7.422 1 97.56 494 ALA A C 1
ATOM 3923 O O . ALA A 1 494 ? -1.639 24.703 7.996 1 97.56 494 ALA A O 1
ATOM 3924 N N . ARG A 1 495 ? -2.586 25.766 6.371 1 96.62 495 ARG A N 1
ATOM 3925 C CA . ARG A 1 495 ? -3.096 24.547 5.754 1 96.62 495 ARG A CA 1
ATOM 3926 C C . ARG A 1 495 ? -2.123 24.016 4.707 1 96.62 495 ARG A C 1
ATOM 3928 O O . ARG A 1 495 ? -1.651 22.875 4.816 1 96.62 495 ARG A O 1
ATOM 3935 N N . ALA A 1 496 ? -1.722 24.875 3.693 1 98 496 ALA A N 1
ATOM 3936 C CA . ALA A 1 496 ? -0.818 24.453 2.623 1 98 496 ALA A CA 1
ATOM 3937 C C . ALA A 1 496 ? 0.639 24.688 3.018 1 98 496 ALA A C 1
ATOM 3939 O O . ALA A 1 496 ? 0.951 25.625 3.75 1 98 496 ALA A O 1
ATOM 3940 N N . SER A 1 497 ? 1.457 23.859 2.588 1 98.31 497 SER A N 1
ATOM 3941 C CA . SER A 1 497 ? 2.9 23.938 2.793 1 98.31 497 SER A CA 1
ATOM 3942 C C . SER A 1 497 ? 3.65 23.016 1.832 1 98.31 497 SER A C 1
ATOM 3944 O O . SER A 1 497 ? 3.055 22.453 0.916 1 98.31 497 SER A O 1
ATOM 3946 N N . PHE A 1 498 ? 4.902 22.984 1.926 1 98.5 498 PHE A N 1
ATOM 3947 C CA . PHE A 1 498 ? 5.812 22.188 1.109 1 98.5 498 PHE A CA 1
ATOM 3948 C C . PHE A 1 498 ? 7.152 22.016 1.811 1 98.5 498 PHE A C 1
ATOM 3950 O O . PHE A 1 498 ? 7.285 22.312 2.998 1 98.5 498 PHE A O 1
ATOM 3957 N N . ALA A 1 499 ? 8.164 21.359 1.136 1 98.25 499 ALA A N 1
ATOM 3958 C CA . ALA A 1 499 ? 9.5 21.219 1.708 1 98.25 499 ALA A CA 1
ATOM 3959 C C . ALA A 1 499 ? 10.047 22.578 2.162 1 98.25 499 ALA A C 1
ATOM 3961 O O . ALA A 1 499 ? 10.016 23.547 1.407 1 98.25 499 ALA A O 1
ATOM 3962 N N . GLY A 1 500 ? 10.438 22.656 3.34 1 97.75 500 GLY A N 1
ATOM 3963 C CA . GLY A 1 500 ? 10.938 23.891 3.9 1 97.75 500 GLY A CA 1
ATOM 3964 C C . GLY A 1 500 ? 9.898 24.641 4.715 1 97.75 500 GLY A C 1
ATOM 3965 O O . GLY A 1 500 ? 10.234 25.547 5.477 1 97.75 500 GLY A O 1
ATOM 3966 N N . GLY A 1 501 ? 8.672 24.234 4.574 1 97.88 501 GLY A N 1
ATOM 3967 C CA . GLY A 1 501 ? 7.574 24.922 5.234 1 97.88 501 GLY A CA 1
ATOM 3968 C C . GLY A 1 501 ? 7.508 24.641 6.727 1 97.88 501 GLY A C 1
ATOM 3969 O O . GLY A 1 501 ? 6.832 25.359 7.465 1 97.88 501 GLY A O 1
ATOM 3970 N N . GLN A 1 502 ? 8.266 23.625 7.195 1 97.88 502 GLN A N 1
ATOM 3971 C CA . GLN A 1 502 ? 8.32 23.312 8.625 1 97.88 502 GLN A CA 1
ATOM 3972 C C . GLN A 1 502 ? 8.875 24.5 9.414 1 97.88 502 GLN A C 1
ATOM 3974 O O . GLN A 1 502 ? 8.742 24.547 10.641 1 97.88 502 GLN A O 1
ATOM 3979 N N . ARG A 1 503 ? 9.43 25.469 8.688 1 98.19 503 ARG A N 1
ATOM 3980 C CA . ARG A 1 503 ? 10.008 26.656 9.32 1 98.19 503 ARG A CA 1
ATOM 3981 C C . ARG A 1 503 ? 8.922 27.656 9.695 1 98.19 503 ARG A C 1
ATOM 3983 O O . ARG A 1 503 ? 9.172 28.609 10.445 1 98.19 503 ARG A O 1
ATOM 3990 N N . PHE A 1 504 ? 7.672 27.406 9.195 1 98.31 504 PHE A N 1
ATOM 3991 C CA . PHE A 1 504 ? 6.602 28.375 9.398 1 98.31 504 PHE A CA 1
ATOM 3992 C C . PHE A 1 504 ? 5.367 27.703 9.992 1 98.31 504 PHE A C 1
ATOM 3994 O O . PHE A 1 504 ? 4.305 27.688 9.375 1 98.31 504 PHE A O 1
ATOM 4001 N N . PRO A 1 505 ? 5.488 27.156 11.156 1 97.25 505 PRO A N 1
ATOM 4002 C CA . PRO A 1 505 ? 4.395 26.453 11.828 1 97.25 505 PRO A CA 1
ATOM 4003 C C . PRO A 1 505 ? 3.354 27.391 12.414 1 97.25 505 PRO A C 1
ATOM 4005 O O . PRO A 1 505 ? 3.6 28.594 12.523 1 97.25 505 PRO A O 1
ATOM 4008 N N . VAL A 1 506 ? 2.219 26.781 12.703 1 97 506 VAL A N 1
ATOM 4009 C CA . VAL A 1 506 ? 1.8 25.391 12.82 1 97 506 VAL A CA 1
ATOM 4010 C C . VAL A 1 506 ? 0.973 25 11.602 1 97 506 VAL A C 1
ATOM 4012 O O . VAL A 1 506 ? 0.362 25.844 10.953 1 97 506 VAL A O 1
ATOM 4015 N N . HIS A 1 507 ? 0.94 23.641 11.297 1 97.62 507 HIS A N 1
ATOM 4016 C CA . HIS A 1 507 ? 0.188 23.141 10.156 1 97.62 507 HIS A CA 1
ATOM 4017 C C . HIS A 1 507 ? -0.931 22.203 10.602 1 97.62 507 HIS A C 1
ATOM 4019 O O . HIS A 1 507 ? -0.736 21.375 11.492 1 97.62 507 HIS A O 1
ATOM 4025 N N . TRP A 1 508 ? -2.117 22.312 10.008 1 95.31 508 TRP A N 1
ATOM 4026 C CA . TRP A 1 508 ? -3.203 21.406 10.344 1 95.31 508 TRP A CA 1
ATOM 4027 C C . TRP A 1 508 ? -3.68 20.641 9.109 1 95.31 508 TRP A C 1
ATOM 4029 O O . TRP A 1 508 ? -3.404 21.062 7.977 1 95.31 508 TRP A O 1
ATOM 4039 N N . GLY A 1 509 ? -4.375 19.5 9.211 1 93.44 509 GLY A N 1
ATOM 4040 C CA . GLY A 1 509 ? -4.668 18.516 8.188 1 93.44 509 GLY A CA 1
ATOM 4041 C C . GLY A 1 509 ? -5.766 18.938 7.234 1 93.44 509 GLY A C 1
ATOM 4042 O O . GLY A 1 509 ? -5.965 18.312 6.191 1 93.44 509 GLY A O 1
ATOM 4043 N N . GLY A 1 510 ? -6.484 19.953 7.496 1 90.75 510 GLY A N 1
ATOM 4044 C CA . GLY A 1 510 ? -7.488 20.422 6.555 1 90.75 510 GLY A CA 1
ATOM 4045 C C . GLY A 1 510 ? -8.852 19.797 6.777 1 90.75 510 GLY A C 1
ATOM 4046 O O . GLY A 1 510 ? -9.195 19.406 7.898 1 90.75 510 GLY A O 1
ATOM 4047 N N . ASP A 1 511 ? -9.68 19.672 5.656 1 91.44 511 ASP A N 1
ATOM 4048 C CA . ASP A 1 511 ? -11.109 19.438 5.758 1 91.44 511 ASP A CA 1
ATOM 4049 C C . ASP A 1 511 ? -11.414 17.938 5.762 1 91.44 511 ASP A C 1
ATOM 4051 O O . ASP A 1 511 ? -11.273 17.266 4.734 1 91.44 511 ASP A O 1
ATOM 4055 N N . CYS A 1 512 ? -11.867 17.469 6.848 1 93.94 512 CYS A N 1
ATOM 4056 C CA . CYS A 1 512 ? -12.172 16.062 7.043 1 93.94 512 CYS A CA 1
ATOM 4057 C C . CYS A 1 512 ? -13.656 15.859 7.336 1 93.94 512 CYS A C 1
ATOM 4059 O O . CYS A 1 512 ? -14.32 16.766 7.844 1 93.94 512 CYS A O 1
ATOM 4061 N N . GLU A 1 513 ? -14.156 14.617 7.012 1 94.69 513 GLU A N 1
ATOM 4062 C CA . GLU A 1 513 ? -15.484 14.227 7.473 1 94.69 513 GLU A CA 1
ATOM 4063 C C . GLU A 1 513 ? -15.492 13.961 8.977 1 94.69 513 GLU A C 1
ATOM 4065 O O . GLU A 1 513 ? -14.461 14.07 9.633 1 94.69 513 GLU A O 1
ATOM 4070 N N . SER A 1 514 ? -16.703 13.766 9.547 1 95.88 514 SER A N 1
ATOM 4071 C CA . SER A 1 514 ? -16.844 13.516 10.977 1 95.88 514 SER A CA 1
ATOM 4072 C C . SER A 1 514 ? -17.203 12.062 11.25 1 95.88 514 SER A C 1
ATOM 4074 O O . SER A 1 514 ? -18.281 11.773 11.773 1 95.88 514 SER A O 1
ATOM 4076 N N . THR A 1 515 ? -16.312 11.148 10.836 1 96.12 515 THR A N 1
ATOM 4077 C CA . THR A 1 515 ? -16.484 9.711 10.977 1 96.12 515 THR A CA 1
ATOM 4078 C C . THR A 1 515 ? -15.25 9.062 11.594 1 96.12 515 THR A C 1
ATOM 4080 O O . THR A 1 515 ? -14.211 9.711 11.742 1 96.12 515 THR A O 1
ATOM 4083 N N . TRP A 1 516 ? -15.383 7.785 12.031 1 96.88 516 TRP A N 1
ATOM 4084 C CA . TRP A 1 516 ? -14.242 7.031 12.523 1 96.88 516 TRP A CA 1
ATOM 4085 C C . TRP A 1 516 ? -13.141 6.961 11.469 1 96.88 516 TRP A C 1
ATOM 4087 O O . TRP A 1 516 ? -11.953 7.086 11.789 1 96.88 516 TRP A O 1
ATOM 4097 N N . GLU A 1 517 ? -13.555 6.738 10.227 1 96.88 517 GLU A N 1
ATOM 4098 C CA . GLU A 1 517 ? -12.617 6.633 9.109 1 96.88 517 GLU A CA 1
ATOM 4099 C C . GLU A 1 517 ? -11.852 7.938 8.906 1 96.88 517 GLU A C 1
ATOM 4101 O O . GLU A 1 517 ? -10.633 7.926 8.719 1 96.88 517 GLU A O 1
ATOM 4106 N N . ALA A 1 518 ? -12.578 9.023 8.977 1 97 518 ALA A N 1
ATOM 4107 C CA . ALA A 1 518 ? -11.953 10.328 8.805 1 97 518 ALA A CA 1
ATOM 4108 C C . ALA A 1 518 ? -10.969 10.625 9.938 1 97 518 ALA A C 1
ATOM 4110 O O . ALA A 1 518 ? -9.93 11.25 9.719 1 97 518 ALA A O 1
ATOM 4111 N N . MET A 1 519 ? -11.352 10.234 11.102 1 97.88 519 MET A N 1
ATOM 4112 C CA . MET A 1 519 ? -10.445 10.398 12.242 1 97.88 519 MET A CA 1
ATOM 4113 C C . MET A 1 519 ? -9.148 9.633 12.016 1 97.88 519 MET A C 1
ATOM 4115 O O . MET A 1 519 ? -8.062 10.141 12.305 1 97.88 519 MET A O 1
ATOM 4119 N N . ALA A 1 520 ? -9.266 8.422 11.484 1 98 520 ALA A N 1
ATOM 4120 C CA . ALA A 1 520 ? -8.094 7.609 11.164 1 98 520 ALA A CA 1
ATOM 4121 C C . ALA A 1 520 ? -7.273 8.25 10.047 1 98 520 ALA A C 1
ATOM 4123 O O . ALA A 1 520 ? -6.043 8.164 10.047 1 98 520 ALA A O 1
ATOM 4124 N N . GLU A 1 521 ? -7.926 8.867 9.078 1 97.94 521 GLU A N 1
ATOM 4125 C CA . GLU A 1 521 ? -7.242 9.602 8.023 1 97.94 521 GLU A CA 1
ATOM 4126 C C . GLU A 1 521 ? -6.402 10.742 8.602 1 97.94 521 GLU A C 1
ATOM 4128 O O . GLU A 1 521 ? -5.254 10.938 8.195 1 97.94 521 GLU A O 1
ATOM 4133 N N . ALA A 1 522 ? -7 11.445 9.531 1 97.62 522 ALA A N 1
ATOM 4134 C CA . ALA A 1 522 ? -6.293 12.539 10.18 1 97.62 522 ALA A CA 1
ATOM 4135 C C . ALA A 1 522 ? -5.043 12.039 10.898 1 97.62 522 ALA A C 1
ATOM 4137 O O . ALA A 1 522 ? -3.99 12.672 10.844 1 97.62 522 ALA A O 1
ATOM 4138 N N . MET A 1 523 ? -5.188 10.93 11.539 1 98 523 MET A N 1
ATOM 4139 C CA . MET A 1 523 ? -4.055 10.32 12.234 1 98 523 MET A CA 1
ATOM 4140 C C . MET A 1 523 ? -2.93 9.992 11.25 1 98 523 MET A C 1
ATOM 4142 O O . MET A 1 523 ? -1.772 10.336 11.492 1 98 523 MET A O 1
ATOM 4146 N N . ARG A 1 524 ? -3.217 9.367 10.156 1 98.12 524 ARG A N 1
ATOM 4147 C CA . ARG A 1 524 ? -2.215 9.016 9.156 1 98.12 524 ARG A CA 1
ATOM 4148 C C . ARG A 1 524 ? -1.596 10.266 8.539 1 98.12 524 ARG A C 1
ATOM 4150 O O . ARG A 1 524 ? -0.398 10.297 8.25 1 98.12 524 ARG A O 1
ATOM 4157 N N . GLY A 1 525 ? -2.461 11.289 8.312 1 98.06 525 GLY A N 1
ATOM 4158 C CA . GLY A 1 525 ? -1.934 12.547 7.824 1 98.06 525 GLY A CA 1
ATOM 4159 C C . GLY A 1 525 ? -0.896 13.164 8.75 1 98.06 525 GLY A C 1
ATOM 4160 O O . GLY A 1 525 ? 0.147 13.633 8.289 1 98.06 525 GLY A O 1
ATOM 4161 N N . CYS A 1 526 ? -1.179 13.125 10.047 1 98.19 526 CYS A N 1
ATOM 4162 C CA . CYS A 1 526 ? -0.26 13.672 11.039 1 98.19 526 CYS A CA 1
ATOM 4163 C C . CYS A 1 526 ? 1.045 12.883 11.062 1 98.19 526 CYS A C 1
ATOM 4165 O O . CYS A 1 526 ? 2.129 13.469 11.062 1 98.19 526 CYS A O 1
ATOM 4167 N N . LEU A 1 527 ? 0.946 11.594 11.062 1 98.5 527 LEU A N 1
ATOM 4168 C CA . LEU A 1 527 ? 2.137 10.758 11.125 1 98.5 527 LEU A CA 1
ATOM 4169 C C . LEU A 1 527 ? 3.006 10.953 9.891 1 98.5 527 LEU A C 1
ATOM 4171 O O . LEU A 1 527 ? 4.227 11.078 10 1 98.5 527 LEU A O 1
ATOM 4175 N N . SER A 1 528 ? 2.408 10.969 8.742 1 98.44 528 SER A N 1
ATOM 4176 C CA . SER A 1 528 ? 3.16 11.141 7.508 1 98.44 528 SER A CA 1
ATOM 4177 C C . SER A 1 528 ? 3.828 12.516 7.457 1 98.44 528 SER A C 1
ATOM 4179 O O . SER A 1 528 ? 4.961 12.641 6.984 1 98.44 528 SER A O 1
ATOM 4181 N N . LEU A 1 529 ? 3.125 13.508 7.906 1 98.44 529 LEU A N 1
ATOM 4182 C CA . LEU A 1 529 ? 3.666 14.859 7.902 1 98.44 529 LEU A CA 1
ATOM 4183 C C . LEU A 1 529 ? 4.883 14.961 8.82 1 98.44 529 LEU A C 1
ATOM 4185 O O . LEU A 1 529 ? 5.914 15.508 8.43 1 98.44 529 LEU A O 1
ATOM 4189 N N . THR A 1 530 ? 4.762 14.414 10.008 1 98.44 530 THR A N 1
ATOM 4190 C CA . THR A 1 530 ? 5.848 14.523 10.977 1 98.44 530 THR A CA 1
ATOM 4191 C C . THR A 1 530 ? 7.039 13.664 10.547 1 98.44 530 THR A C 1
ATOM 4193 O O . THR A 1 530 ? 8.188 13.992 10.852 1 98.44 530 THR A O 1
ATOM 4196 N N . LEU A 1 531 ? 6.809 12.688 9.742 1 98.62 531 LEU A N 1
ATOM 4197 C CA . LEU A 1 531 ? 7.887 11.883 9.172 1 98.62 531 LEU A CA 1
ATOM 4198 C C . LEU A 1 531 ? 8.57 12.617 8.023 1 98.62 531 LEU A C 1
ATOM 4200 O O . LEU A 1 531 ? 9.562 12.141 7.477 1 98.62 531 LEU A O 1
ATOM 4204 N N . SER A 1 532 ? 8.062 13.789 7.707 1 98.5 532 SER A N 1
ATOM 4205 C CA . SER A 1 532 ? 8.594 14.562 6.59 1 98.5 532 SER A CA 1
ATOM 4206 C C . SER A 1 532 ? 9.242 15.859 7.07 1 98.5 532 SER A C 1
ATOM 4208 O O . SER A 1 532 ? 9.375 16.812 6.305 1 98.5 532 SER A O 1
ATOM 4210 N N . GLY A 1 533 ? 9.539 15.93 8.328 1 98 533 GLY A N 1
ATOM 4211 C CA . GLY A 1 533 ? 10.375 17.016 8.828 1 98 533 GLY A CA 1
ATOM 4212 C C . GLY A 1 533 ? 9.594 18.062 9.602 1 98 533 GLY A C 1
ATOM 4213 O O . GLY A 1 533 ? 10.18 18.984 10.164 1 98 533 GLY A O 1
ATOM 4214 N N . PHE A 1 534 ? 8.273 17.906 9.719 1 98.56 534 PHE A N 1
ATOM 4215 C CA . PHE A 1 534 ? 7.457 18.859 10.461 1 98.56 534 PHE A CA 1
ATOM 4216 C C . PHE A 1 534 ? 7.367 18.469 11.93 1 98.56 534 PHE A C 1
ATOM 4218 O O . PHE A 1 534 ? 7.031 17.328 12.25 1 98.56 534 PHE A O 1
ATOM 4225 N N . ALA A 1 535 ? 7.609 19.375 12.797 1 98.25 535 ALA A N 1
ATOM 4226 C CA . ALA A 1 535 ? 7.676 19.078 14.227 1 98.25 535 ALA A CA 1
ATOM 4227 C C . ALA A 1 535 ? 6.281 19.016 14.836 1 98.25 535 ALA A C 1
ATOM 4229 O O . ALA A 1 535 ? 6.078 18.359 15.867 1 98.25 535 ALA A O 1
ATOM 4230 N N . PHE A 1 536 ? 5.336 19.75 14.227 1 98.25 536 PHE A N 1
ATOM 4231 C CA . PHE A 1 536 ? 3.998 19.906 14.781 1 98.25 536 PHE A CA 1
ATOM 4232 C C . PHE A 1 536 ? 2.939 19.453 13.781 1 98.25 536 PHE A C 1
ATOM 4234 O O . PHE A 1 536 ? 3.141 19.547 12.57 1 98.25 536 PHE A O 1
ATOM 4241 N N . ALA A 1 537 ? 1.899 18.922 14.273 1 95.56 537 ALA A N 1
ATOM 4242 C CA . ALA A 1 537 ? 0.76 18.531 13.445 1 95.56 537 ALA A CA 1
ATOM 4243 C C . ALA A 1 537 ? -0.554 18.719 14.203 1 95.56 537 ALA A C 1
ATOM 4245 O O . ALA A 1 537 ? -0.635 18.453 15.398 1 95.56 537 ALA A O 1
ATOM 4246 N N . SER A 1 538 ? -1.518 19.219 13.531 1 97.25 538 SER A N 1
ATOM 4247 C CA . SER A 1 538 ? -2.838 19.438 14.109 1 97.25 538 SER A CA 1
ATOM 4248 C C . SER A 1 538 ? -3.943 18.984 13.164 1 97.25 538 SER A C 1
ATOM 4250 O O . SER A 1 538 ? -3.678 18.625 12.016 1 97.25 538 SER A O 1
ATOM 4252 N N . HIS A 1 539 ? -5.105 18.844 13.664 1 96.88 539 HIS A N 1
ATOM 4253 C CA . HIS A 1 539 ? -6.316 18.484 12.93 1 96.88 539 HIS A CA 1
ATOM 4254 C C . HIS A 1 539 ? -7.559 19.062 13.602 1 96.88 539 HIS A C 1
ATOM 4256 O O . HIS A 1 539 ? -7.512 19.438 14.773 1 96.88 539 HIS A O 1
ATOM 4262 N N . ASP A 1 540 ? -8.625 19.188 12.891 1 96.31 540 ASP A N 1
ATOM 4263 C CA . ASP A 1 540 ? -9.867 19.734 13.422 1 96.31 540 ASP A CA 1
ATOM 4264 C C . ASP A 1 540 ? -10.594 18.703 14.281 1 96.31 540 ASP A C 1
ATOM 4266 O O . ASP A 1 540 ? -11.086 17.688 13.766 1 96.31 540 ASP A O 1
ATOM 4270 N N . ILE A 1 541 ? -10.773 19.031 15.539 1 96.69 541 ILE A N 1
ATOM 4271 C CA . ILE A 1 541 ? -11.398 18.109 16.484 1 96.69 541 ILE A CA 1
ATOM 4272 C C . ILE A 1 541 ? -12.875 17.953 16.141 1 96.69 541 ILE A C 1
ATOM 4274 O O . ILE A 1 541 ? -13.609 18.938 16.047 1 96.69 541 ILE A O 1
ATOM 4278 N N . GLY A 1 542 ? -13.258 16.781 15.961 1 94.94 542 GLY A N 1
ATOM 4279 C CA . GLY A 1 542 ? -14.625 16.469 15.586 1 94.94 542 GLY A CA 1
ATOM 4280 C C . GLY A 1 542 ? -14.844 16.438 14.086 1 94.94 542 GLY A C 1
ATOM 4281 O O . GLY A 1 542 ? -15.953 16.141 13.625 1 94.94 542 GLY A O 1
ATOM 4282 N N . GLY A 1 543 ? -13.805 16.656 13.336 1 94.19 543 GLY A N 1
ATOM 4283 C CA . GLY A 1 543 ? -13.969 16.781 11.898 1 94.19 543 GLY A CA 1
ATOM 4284 C C . GLY A 1 543 ? -14.461 18.156 11.469 1 94.19 543 GLY A C 1
ATOM 4285 O O . GLY A 1 543 ? -14.891 18.953 12.305 1 94.19 543 GLY A O 1
ATOM 4286 N N . PHE A 1 544 ? -14.453 18.375 10.188 1 93.56 544 PHE A N 1
ATOM 4287 C CA . PHE A 1 544 ? -14.852 19.672 9.641 1 93.56 544 PHE A CA 1
ATOM 4288 C C . PHE A 1 544 ? -16.25 19.594 9.047 1 93.56 544 PHE A C 1
ATOM 4290 O O . PHE A 1 544 ? -17.141 20.359 9.438 1 93.56 544 PHE A O 1
ATOM 4297 N N . GLU A 1 545 ? -16.391 18.672 8.148 1 91.19 545 GLU A N 1
ATOM 4298 C CA . GLU A 1 545 ? -17.672 18.516 7.484 1 91.19 545 GLU A CA 1
ATOM 4299 C C . GLU A 1 545 ? -18.625 17.672 8.328 1 91.19 545 GLU A C 1
ATOM 4301 O O . GLU A 1 545 ? -18.188 16.781 9.062 1 91.19 545 GLU A O 1
ATOM 4306 N N . GLY A 1 546 ? -19.875 17.984 8.203 1 87.56 546 GLY A N 1
ATOM 4307 C CA . GLY A 1 546 ? -20.875 17.203 8.914 1 87.56 546 GLY A CA 1
ATOM 4308 C C . GLY A 1 546 ? -20.953 17.547 10.383 1 87.56 546 GLY A C 1
ATOM 4309 O O . GLY A 1 546 ? -20.484 18.594 10.812 1 87.56 546 GLY A O 1
ATOM 4310 N N . HIS A 1 547 ? -21.75 16.734 11.086 1 90.62 547 HIS A N 1
ATOM 4311 C CA . HIS A 1 547 ? -21.922 16.828 12.531 1 90.62 547 HIS A CA 1
ATOM 4312 C C . HIS A 1 547 ? -21.547 15.516 13.211 1 90.62 547 HIS A C 1
ATOM 4314 O O . HIS A 1 547 ? -22.25 14.516 13.086 1 90.62 547 HIS A O 1
ATOM 4320 N N . PRO A 1 548 ? -20.422 15.57 13.844 1 94.12 548 PRO A N 1
ATOM 4321 C CA . PRO A 1 548 ? -20.016 14.305 14.461 1 94.12 548 PRO A CA 1
ATOM 4322 C C . PRO A 1 548 ? -20.984 13.828 15.531 1 94.12 548 PRO A C 1
ATOM 4324 O O . PRO A 1 548 ? -21.469 14.625 16.344 1 94.12 548 PRO A O 1
ATOM 4327 N N . PRO A 1 549 ? -21.266 12.531 15.539 1 94.94 549 PRO A N 1
ATOM 4328 C CA . PRO A 1 549 ? -21.938 11.992 16.719 1 94.94 549 PRO A CA 1
ATOM 4329 C C . PRO A 1 549 ? -21.156 12.266 18.016 1 94.94 549 PRO A C 1
ATOM 4331 O O . PRO A 1 549 ? -19.938 12.383 17.984 1 94.94 549 PRO A O 1
ATOM 4334 N N . PRO A 1 550 ? -21.922 12.383 19.172 1 96.31 550 PRO A N 1
ATOM 4335 C CA . PRO A 1 550 ? -21.266 12.719 20.438 1 96.31 550 PRO A CA 1
ATOM 4336 C C . PRO A 1 550 ? -20.078 11.797 20.75 1 96.31 550 PRO A C 1
ATOM 4338 O O . PRO A 1 550 ? -19.062 12.258 21.266 1 96.31 550 PRO A O 1
ATOM 4341 N N . GLU A 1 551 ? -20.25 10.555 20.438 1 96.69 551 GLU A N 1
ATOM 4342 C CA . GLU A 1 551 ? -19.188 9.602 20.734 1 96.69 551 GLU A CA 1
ATOM 4343 C C . GLU A 1 551 ? -17.922 9.906 19.938 1 96.69 551 GLU A C 1
ATOM 4345 O O . GLU A 1 551 ? -16.812 9.883 20.469 1 96.69 551 GLU A O 1
ATOM 4350 N N . ILE A 1 552 ? -18.078 10.156 18.641 1 97 552 ILE A N 1
ATOM 4351 C CA . ILE A 1 552 ? -16.953 10.477 17.781 1 97 552 ILE A CA 1
ATOM 4352 C C . ILE A 1 552 ? -16.328 11.797 18.234 1 97 552 ILE A C 1
ATOM 4354 O O . ILE A 1 552 ? -15.102 11.93 18.266 1 97 552 ILE A O 1
ATOM 4358 N N . TYR A 1 553 ? -17.188 12.781 18.562 1 97.31 553 TYR A N 1
ATOM 4359 C CA . TYR A 1 553 ? -16.688 14.07 19.047 1 97.31 553 TYR A CA 1
ATOM 4360 C C . TYR A 1 553 ? -15.812 13.898 20.266 1 97.31 553 TYR A C 1
ATOM 4362 O O . TYR A 1 553 ? -14.703 14.438 20.328 1 97.31 553 TYR A O 1
ATOM 4370 N N . GLN A 1 554 ? -16.297 13.133 21.188 1 97.75 554 GLN A N 1
ATOM 4371 C CA . GLN A 1 554 ? -15.562 12.969 22.438 1 97.75 554 GLN A CA 1
ATOM 4372 C C . GLN A 1 554 ? -14.258 12.211 22.219 1 97.75 554 GLN A C 1
ATOM 4374 O O . GLN A 1 554 ? -13.227 12.562 22.797 1 97.75 554 GLN A O 1
ATOM 4379 N N . ARG A 1 555 ? -14.305 11.18 21.375 1 98.31 555 ARG A N 1
ATOM 4380 C CA . ARG A 1 555 ? -13.086 10.453 21.047 1 98.31 555 ARG A CA 1
ATOM 4381 C C . ARG A 1 555 ? -12.086 11.352 20.328 1 98.31 555 ARG A C 1
ATOM 4383 O O . ARG A 1 555 ? -10.875 11.266 20.562 1 98.31 555 ARG A O 1
ATOM 4390 N N . TRP A 1 556 ? -12.594 12.227 19.5 1 98.06 556 TRP A N 1
ATOM 4391 C CA . TRP A 1 556 ? -11.734 13.133 18.734 1 98.06 556 TRP A CA 1
ATOM 4392 C C . TRP A 1 556 ? -11.141 14.211 19.641 1 98.06 556 TRP A C 1
ATOM 4394 O O . TRP A 1 556 ? -10.008 14.656 19.422 1 98.06 556 TRP A O 1
ATOM 4404 N N . VAL A 1 557 ? -11.875 14.625 20.672 1 98 557 VAL A N 1
ATOM 4405 C CA . VAL A 1 557 ? -11.352 15.555 21.672 1 98 557 VAL A CA 1
ATOM 4406 C C . VAL A 1 557 ? -10.133 14.938 22.344 1 98 557 VAL A C 1
ATOM 4408 O O . VAL A 1 557 ? -9.102 15.594 22.5 1 98 557 VAL A O 1
ATOM 4411 N N . ALA A 1 558 ? -10.289 13.695 22.734 1 98.19 558 ALA A N 1
ATOM 4412 C CA . ALA A 1 558 ? -9.18 13.008 23.375 1 98.19 558 ALA A CA 1
ATOM 4413 C C . ALA A 1 558 ? -7.961 12.938 22.469 1 98.19 558 ALA A C 1
ATOM 4415 O O . ALA A 1 558 ? -6.84 13.234 22.891 1 98.19 558 ALA A O 1
ATOM 4416 N N . PHE A 1 559 ? -8.148 12.555 21.234 1 97.94 559 PHE A N 1
ATOM 4417 C CA . PHE A 1 559 ? -7.098 12.5 20.234 1 97.94 559 PHE A CA 1
ATOM 4418 C C . PHE A 1 559 ? -6.465 13.867 20.031 1 97.94 559 PHE A C 1
ATOM 4420 O O . PHE A 1 559 ? -5.242 14.008 20.062 1 97.94 559 PHE A O 1
ATOM 4427 N N . GLY A 1 560 ? -7.25 14.852 19.875 1 98.06 560 GLY A N 1
ATOM 4428 C CA . GLY A 1 560 ? -6.793 16.203 19.578 1 98.06 560 GLY A CA 1
ATOM 4429 C C . GLY A 1 560 ? -6.004 16.828 20.719 1 98.06 560 GLY A C 1
ATOM 4430 O O . GLY A 1 560 ? -5.02 17.531 20.469 1 98.06 560 GLY A O 1
ATOM 4431 N N . LEU A 1 561 ? -6.422 16.594 21.938 1 98 561 LEU A N 1
ATOM 4432 C CA . LEU A 1 561 ? -5.781 17.219 23.078 1 98 561 LEU A CA 1
ATOM 4433 C C . LEU A 1 561 ? -4.441 16.562 23.391 1 98 561 LEU A C 1
ATOM 4435 O O . LEU A 1 561 ? -3.617 17.125 24.125 1 98 561 LEU A O 1
ATOM 4439 N N . PHE A 1 562 ? -4.215 15.414 22.797 1 97.31 562 PHE A N 1
ATOM 4440 C CA . PHE A 1 562 ? -2.908 14.781 22.922 1 97.31 562 PHE A CA 1
ATOM 4441 C C . PHE A 1 562 ? -2.115 14.914 21.641 1 97.31 562 PHE A C 1
ATOM 4443 O O . PHE A 1 562 ? -1.103 14.234 21.453 1 97.31 562 PHE A O 1
ATOM 4450 N N . SER A 1 563 ? -2.535 15.734 20.719 1 97 563 SER A N 1
ATOM 4451 C CA . SER A 1 563 ? -1.739 16.172 19.594 1 97 563 SER A CA 1
ATOM 4452 C C . SER A 1 563 ? -0.923 17.422 19.938 1 97 563 SER A C 1
ATOM 4454 O O . SER A 1 563 ? -1.051 17.969 21.031 1 97 563 SER A O 1
ATOM 4456 N N . SER A 1 564 ? -0.033 17.828 19 1 97 564 SER A N 1
ATOM 4457 C CA . SER A 1 564 ? 0.805 18.969 19.328 1 97 564 SER A CA 1
ATOM 4458 C C . SER A 1 564 ? -0.034 20.234 19.531 1 97 564 SER A C 1
ATOM 4460 O O . SER A 1 564 ? 0.132 20.938 20.531 1 97 564 SER A O 1
ATOM 4462 N N . HIS A 1 565 ? -0.883 20.484 18.594 1 98 565 HIS A N 1
ATOM 4463 C CA . HIS A 1 565 ? -1.79 21.625 18.703 1 98 565 HIS A CA 1
ATOM 4464 C C . HIS A 1 565 ? -3.242 21.188 18.531 1 98 565 HIS A C 1
ATOM 4466 O O . HIS A 1 565 ? -3.531 20.25 17.797 1 98 565 HIS A O 1
ATOM 4472 N N . SER A 1 566 ? -4.18 21.891 19.312 1 97.88 566 SER A N 1
ATOM 4473 C CA . SER A 1 566 ? -5.562 21.438 19.438 1 97.88 566 SER A CA 1
ATOM 4474 C C . SER A 1 566 ? -6.539 22.547 19.047 1 97.88 566 SER A C 1
ATOM 4476 O O . SER A 1 566 ? -6.512 23.641 19.625 1 97.88 566 SER A O 1
ATOM 4478 N N . ARG A 1 567 ? -7.41 22.188 18.141 1 96.94 567 ARG A N 1
ATOM 4479 C CA . ARG A 1 567 ? -8.383 23.203 17.75 1 96.94 567 ARG A CA 1
ATOM 4480 C C . ARG A 1 567 ? -9.766 22.594 17.562 1 96.94 567 ARG A C 1
ATOM 4482 O O . ARG A 1 567 ? -9.906 21.531 16.953 1 96.94 567 ARG A O 1
ATOM 4489 N N . LEU A 1 568 ? -10.773 23.219 18.188 1 96.69 568 LEU A N 1
ATOM 4490 C CA . LEU A 1 568 ? -12.18 22.938 17.906 1 96.69 568 LEU A CA 1
ATOM 4491 C C . LEU A 1 568 ? -12.664 23.766 16.719 1 96.69 568 LEU A C 1
ATOM 4493 O O . LEU A 1 568 ? -12.711 25 16.781 1 96.69 568 LEU A O 1
ATOM 4497 N N . HIS A 1 569 ? -12.938 23.078 15.648 1 94.31 569 HIS A N 1
ATOM 4498 C CA . HIS A 1 569 ? -13.312 23.75 14.414 1 94.31 569 HIS A CA 1
ATOM 4499 C C . HIS A 1 569 ? -14.273 22.906 13.594 1 94.31 569 HIS A C 1
ATOM 4501 O O . HIS A 1 569 ? -14.18 21.672 13.594 1 94.31 569 HIS A O 1
ATOM 4507 N N . GLY A 1 570 ? -15.258 23.5 12.984 1 91.88 570 GLY A N 1
ATOM 4508 C CA . GLY A 1 570 ? -16.219 22.828 12.117 1 91.88 570 GLY A CA 1
ATOM 4509 C C . GLY A 1 570 ? -16.781 23.734 11.039 1 91.88 570 GLY A C 1
ATOM 4510 O O . GLY A 1 570 ? -16.609 24.953 11.094 1 91.88 570 GLY A O 1
ATOM 4511 N N . SER A 1 571 ? -17.438 23.094 10.141 1 90.12 571 SER A N 1
ATOM 4512 C CA . SER A 1 571 ? -17.984 23.844 9.016 1 90.12 571 SER A CA 1
ATOM 4513 C C . SER A 1 571 ? -19.359 24.391 9.344 1 90.12 571 SER A C 1
ATOM 4515 O O . SER A 1 571 ? -19.516 25.578 9.617 1 90.12 571 SER A O 1
ATOM 4517 N N . SER A 1 572 ? -20.344 23.531 9.555 1 86.75 572 SER A N 1
ATOM 4518 C CA . SER A 1 572 ? -21.734 23.953 9.664 1 86.75 572 SER A CA 1
ATOM 4519 C C . SER A 1 572 ? -22.25 23.797 11.094 1 86.75 572 SER A C 1
ATOM 4521 O O . SER A 1 572 ? -23.453 23.844 11.328 1 86.75 572 SER A O 1
ATOM 4523 N N . SER A 1 573 ? -21.359 23.531 11.992 1 84.62 573 SER A N 1
ATOM 4524 C CA . SER A 1 573 ? -21.75 23.391 13.391 1 84.62 573 SER A CA 1
ATOM 4525 C C . SER A 1 573 ? -20.656 23.891 14.328 1 84.62 573 SER A C 1
ATOM 4527 O O . SER A 1 573 ? -19.469 23.812 14 1 84.62 573 SER A O 1
ATOM 4529 N N . TYR A 1 574 ? -21.172 24.359 15.477 1 88.06 574 TYR A N 1
ATOM 4530 C CA . TYR A 1 574 ? -20.234 24.781 16.516 1 88.06 574 TYR A CA 1
ATOM 4531 C C . TYR A 1 574 ? -19.688 23.578 17.266 1 88.06 574 TYR A C 1
ATOM 4533 O O . TYR A 1 574 ? -20.438 22.672 17.656 1 88.06 574 TYR A O 1
ATOM 4541 N N . ARG A 1 575 ? -18.453 23.562 17.469 1 93.44 575 ARG A N 1
ATOM 4542 C CA . ARG A 1 575 ? -17.828 22.422 18.094 1 93.44 575 ARG A CA 1
ATOM 4543 C C . ARG A 1 575 ? -17.625 22.656 19.594 1 93.44 575 ARG A C 1
ATOM 4545 O O . ARG A 1 575 ? -16.719 22.078 20.203 1 93.44 575 ARG A O 1
ATOM 4552 N N . VAL A 1 576 ? -18.438 23.516 20.203 1 95 576 VAL A N 1
ATOM 4553 C CA . VAL A 1 576 ? -18.391 23.656 21.656 1 95 576 VAL A CA 1
ATOM 4554 C C . VAL A 1 576 ? -18.922 22.391 22.312 1 95 576 VAL A C 1
ATOM 4556 O O . VAL A 1 576 ? -19.875 21.781 21.828 1 95 576 VAL A O 1
ATOM 4559 N N . PRO A 1 577 ? -18.312 22 23.406 1 96.69 577 PRO A N 1
ATOM 4560 C CA . PRO A 1 577 ? -18.547 20.656 23.922 1 96.69 577 PRO A CA 1
ATOM 4561 C C . PRO A 1 577 ? -19.969 20.453 24.438 1 96.69 577 PRO A C 1
ATOM 4563 O O . PRO A 1 577 ? -20.5 19.344 24.391 1 96.69 577 PRO A O 1
ATOM 4566 N N . TRP A 1 578 ? -20.688 21.5 24.969 1 96.38 578 TRP A N 1
ATOM 4567 C CA . TRP A 1 578 ? -22.016 21.328 25.547 1 96.38 578 TRP A CA 1
ATOM 4568 C C . TRP A 1 578 ? -23.047 21.047 24.453 1 96.38 578 TRP A C 1
ATOM 4570 O O . TRP A 1 578 ? -24.156 20.594 24.75 1 96.38 578 TRP A O 1
ATOM 4580 N N . ASN A 1 579 ? -22.719 21.344 23.172 1 94.69 579 ASN A N 1
ATOM 4581 C CA . ASN A 1 579 ? -23.578 20.906 22.062 1 94.69 579 ASN A CA 1
ATOM 4582 C C . ASN A 1 579 ? -23.656 19.375 21.984 1 94.69 579 ASN A C 1
ATOM 4584 O O . ASN A 1 579 ? -24.547 18.828 21.344 1 94.69 579 ASN A O 1
ATOM 4588 N N . TYR A 1 580 ? -22.75 18.734 22.641 1 96 580 TYR A N 1
ATOM 4589 C CA . TYR A 1 580 ? -22.656 17.266 22.609 1 96 580 TYR A CA 1
ATOM 4590 C C . TYR A 1 580 ? -22.969 16.672 23.969 1 96 580 TYR A C 1
ATOM 4592 O O . TYR A 1 580 ? -22.766 15.477 24.188 1 96 580 TYR A O 1
ATOM 4600 N N . GLY A 1 581 ? -23.359 17.484 24.875 1 96.06 581 GLY A N 1
ATOM 4601 C CA . GLY A 1 581 ? -23.719 17.078 26.234 1 96.06 581 GLY A CA 1
ATOM 4602 C C . GLY A 1 581 ? -22.766 17.609 27.281 1 96.06 581 GLY A C 1
ATOM 4603 O O . GLY A 1 581 ? -21.578 17.797 27.016 1 96.06 581 GLY A O 1
ATOM 4604 N N . GLU A 1 582 ? -23.281 17.797 28.484 1 97 582 GLU A N 1
ATOM 4605 C CA . GLU A 1 582 ? -22.484 18.344 29.578 1 97 582 GLU A CA 1
ATOM 4606 C C . GLU A 1 582 ? -21.375 17.375 29.984 1 97 582 GLU A C 1
ATOM 4608 O O . GLU A 1 582 ? -20.312 17.797 30.438 1 97 582 GLU A O 1
ATOM 4613 N N . GLU A 1 583 ? -21.672 16.141 29.734 1 96.44 583 GLU A N 1
ATOM 4614 C CA . GLU A 1 583 ? -20.641 15.156 29.984 1 96.44 583 GLU A CA 1
ATOM 4615 C C . GLU A 1 583 ? -19.438 15.367 29.078 1 96.44 583 GLU A C 1
ATOM 4617 O O . GLU A 1 583 ? -18.281 15.195 29.516 1 96.44 583 GLU A O 1
ATOM 4622 N N . ALA A 1 584 ? -19.703 15.68 27.844 1 97.12 584 ALA A N 1
ATOM 4623 C CA . ALA A 1 584 ? -18.625 15.969 26.891 1 97.12 584 ALA A CA 1
ATOM 4624 C C . ALA A 1 584 ? -17.781 17.156 27.375 1 97.12 584 ALA A C 1
ATOM 4626 O O . ALA A 1 584 ? -16.562 17.141 27.25 1 97.12 584 ALA A O 1
ATOM 4627 N N . ALA A 1 585 ? -18.406 18.141 27.938 1 98 585 ALA A N 1
ATOM 4628 C CA . ALA A 1 585 ? -17.719 19.312 28.469 1 98 585 ALA A CA 1
ATOM 4629 C C . ALA A 1 585 ? -16.844 18.938 29.656 1 98 585 ALA A C 1
ATOM 4631 O O . ALA A 1 585 ? -15.695 19.391 29.766 1 98 585 ALA A O 1
ATOM 4632 N N . LYS A 1 586 ? -17.453 18.188 30.5 1 97.62 586 LYS A N 1
ATOM 4633 C CA . LYS A 1 586 ? -16.719 17.75 31.688 1 97.62 586 LYS A CA 1
ATOM 4634 C C . LYS A 1 586 ? -15.477 16.953 31.281 1 97.62 586 LYS A C 1
ATOM 4636 O O . LYS A 1 586 ? -14.391 17.156 31.844 1 97.62 586 LYS A O 1
ATOM 4641 N N . ASN A 1 587 ? -15.695 16.031 30.406 1 97.38 587 ASN A N 1
ATOM 4642 C CA . ASN A 1 587 ? -14.594 15.211 29.938 1 97.38 587 ASN A CA 1
ATOM 4643 C C . ASN A 1 587 ? -13.5 16.047 29.281 1 97.38 587 ASN A C 1
ATOM 4645 O O . ASN A 1 587 ? -12.312 15.828 29.516 1 97.38 587 ASN A O 1
ATOM 4649 N N . MET A 1 588 ? -13.859 16.969 28.469 1 97.88 588 MET A N 1
ATOM 4650 C CA . MET A 1 588 ? -12.898 17.844 27.797 1 97.88 588 MET A CA 1
ATOM 4651 C C . MET A 1 588 ? -12.094 18.641 28.812 1 97.88 588 MET A C 1
ATOM 4653 O O . MET A 1 588 ? -10.883 18.812 28.656 1 97.88 588 MET A O 1
ATOM 4657 N N . ALA A 1 589 ? -12.805 19.141 29.812 1 97.88 589 ALA A N 1
ATOM 4658 C CA . ALA A 1 589 ? -12.125 19.906 30.859 1 97.88 589 ALA A CA 1
ATOM 4659 C C . ALA A 1 589 ? -11.023 19.078 31.516 1 97.88 589 ALA A C 1
ATOM 4661 O O . ALA A 1 589 ? -9.922 19.594 31.766 1 97.88 589 ALA A O 1
ATOM 4662 N N . THR A 1 590 ? -11.367 17.891 31.75 1 96.88 590 THR A N 1
ATOM 4663 C CA . THR A 1 590 ? -10.422 16.984 32.406 1 96.88 590 THR A CA 1
ATOM 4664 C C . THR A 1 590 ? -9.211 16.75 31.5 1 96.88 590 THR A C 1
ATOM 4666 O O . THR A 1 590 ? -8.07 16.781 31.969 1 96.88 590 THR A O 1
ATOM 4669 N N . LEU A 1 591 ? -9.422 16.484 30.266 1 97.5 591 LEU A N 1
ATOM 4670 C CA . LEU A 1 591 ? -8.344 16.203 29.328 1 97.5 591 LEU A CA 1
ATOM 4671 C C . LEU A 1 591 ? -7.5 17.453 29.078 1 97.5 591 LEU A C 1
ATOM 4673 O O . LEU A 1 591 ? -6.281 17.359 28.906 1 97.5 591 LEU A O 1
ATOM 4677 N N . LEU A 1 592 ? -8.133 18.578 29 1 97.88 592 LEU A N 1
ATOM 4678 C CA . LEU A 1 592 ? -7.41 19.828 28.797 1 97.88 592 LEU A CA 1
ATOM 4679 C C . LEU A 1 592 ? -6.488 20.109 29.984 1 97.88 592 LEU A C 1
ATOM 4681 O O . LEU A 1 592 ? -5.359 20.578 29.797 1 97.88 592 LEU A O 1
ATOM 4685 N N . GLU A 1 593 ? -7.016 19.891 31.156 1 96.75 593 GLU A N 1
ATOM 4686 C CA . GLU A 1 593 ? -6.195 20.047 32.344 1 96.75 593 GLU A CA 1
ATOM 4687 C C . GLU A 1 593 ? -4.977 19.141 32.312 1 96.75 593 GLU A C 1
ATOM 4689 O O . GLU A 1 593 ? -3.891 19.516 32.75 1 96.75 593 GLU A O 1
ATOM 4694 N N . ALA A 1 594 ? -5.211 17.953 31.844 1 96.62 594 ALA A N 1
ATOM 4695 C CA . ALA A 1 594 ? -4.09 17.031 31.703 1 96.62 594 ALA A CA 1
ATOM 4696 C C . ALA A 1 594 ? -3.037 17.578 30.75 1 96.62 594 ALA A C 1
ATOM 4698 O O . ALA A 1 594 ? -1.837 17.484 31.016 1 96.62 594 ALA A O 1
ATOM 4699 N N . LYS A 1 595 ? -3.432 18.141 29.656 1 97.5 595 LYS A N 1
ATOM 4700 C CA . LYS A 1 595 ? -2.49 18.719 28.703 1 97.5 595 LYS A CA 1
ATOM 4701 C C . LYS A 1 595 ? -1.719 19.875 29.328 1 97.5 595 LYS A C 1
ATOM 4703 O O . LYS A 1 595 ? -0.503 19.984 29.156 1 97.5 595 LYS A O 1
ATOM 4708 N N . HIS A 1 596 ? -2.43 20.734 30.078 1 97.56 596 HIS A N 1
ATOM 4709 C CA . HIS A 1 596 ? -1.773 21.844 30.75 1 97.56 596 HIS A CA 1
ATOM 4710 C C . HIS A 1 596 ? -0.729 21.359 31.734 1 97.56 596 HIS A C 1
ATOM 4712 O O . HIS A 1 596 ? 0.364 21.922 31.828 1 97.56 596 HIS A O 1
ATOM 4718 N N . SER A 1 597 ? -1.091 20.344 32.438 1 96.44 597 SER A N 1
ATOM 4719 C CA . SER A 1 597 ? -0.161 19.812 33.406 1 96.44 597 SER A CA 1
ATOM 4720 C C . SER A 1 597 ? 1.078 19.219 32.75 1 96.44 597 SER A C 1
ATOM 4722 O O . SER A 1 597 ? 2.152 19.172 33.344 1 96.44 597 SER A O 1
ATOM 4724 N N . LEU A 1 598 ? 0.982 18.797 31.5 1 97.56 598 LEU A N 1
ATOM 4725 C CA . LEU A 1 598 ? 2.062 18.156 30.766 1 97.56 598 LEU A CA 1
ATOM 4726 C C . LEU A 1 598 ? 2.957 19.188 30.094 1 97.56 598 LEU A C 1
ATOM 4728 O O . LEU A 1 598 ? 3.977 18.828 29.5 1 97.56 598 LEU A O 1
ATOM 4732 N N . MET A 1 599 ? 2.727 20.422 30.188 1 97.56 599 MET A N 1
ATOM 4733 C CA . MET A 1 599 ? 3.381 21.469 29.406 1 97.56 599 MET A CA 1
ATOM 4734 C C . MET A 1 599 ? 4.879 21.5 29.688 1 97.56 599 MET A C 1
ATOM 4736 O O . MET A 1 599 ? 5.676 21.766 28.797 1 97.56 599 MET A O 1
ATOM 4740 N N . PRO A 1 600 ? 5.367 21.281 30.969 1 96.88 600 PRO A N 1
ATOM 4741 C CA . PRO A 1 600 ? 6.82 21.219 31.125 1 96.88 600 PRO A CA 1
ATOM 4742 C C . PRO A 1 600 ? 7.461 20.203 30.172 1 96.88 600 PRO A C 1
ATOM 4744 O O . PRO A 1 600 ? 8.516 20.469 29.594 1 96.88 600 PRO A O 1
ATOM 4747 N N . TYR A 1 601 ? 6.812 19.078 29.984 1 97 601 TYR A N 1
ATOM 4748 C CA . TYR A 1 601 ? 7.289 18.031 29.094 1 97 601 TYR A CA 1
ATOM 4749 C C . TYR A 1 601 ? 7.059 18.406 27.641 1 97 601 TYR A C 1
ATOM 4751 O O . TYR A 1 601 ? 7.977 18.344 26.812 1 97 601 TYR A O 1
ATOM 4759 N N . LEU A 1 602 ? 5.859 18.875 27.281 1 98 602 LEU A N 1
ATOM 4760 C CA . LEU A 1 602 ? 5.465 19.156 25.891 1 98 602 LEU A CA 1
ATOM 4761 C C . LEU A 1 602 ? 6.25 20.328 25.344 1 98 602 LEU A C 1
ATOM 4763 O O . LEU A 1 602 ? 6.723 20.281 24.203 1 98 602 LEU A O 1
ATOM 4767 N N . TYR A 1 603 ? 6.34 21.359 26.094 1 97.56 603 TYR A N 1
ATOM 4768 C CA . TYR A 1 603 ? 7.043 22.531 25.609 1 97.56 603 TYR A CA 1
ATOM 4769 C C . TYR A 1 603 ? 8.539 22.266 25.484 1 97.56 603 TYR A C 1
ATOM 4771 O O . TYR A 1 603 ? 9.203 22.797 24.594 1 97.56 603 TYR A O 1
ATOM 4779 N N . GLN A 1 604 ? 9.086 21.469 26.375 1 96.5 604 GLN A N 1
ATOM 4780 C CA . GLN A 1 604 ? 10.469 21.062 26.219 1 96.5 604 GLN A CA 1
ATOM 4781 C C . GLN A 1 604 ? 10.672 20.312 24.906 1 96.5 604 GLN A C 1
ATOM 4783 O O . GLN A 1 604 ? 11.695 20.484 24.234 1 96.5 604 GLN A O 1
ATOM 4788 N N . LEU A 1 605 ? 9.727 19.438 24.562 1 97.25 605 LEU A N 1
ATOM 4789 C CA . LEU A 1 605 ? 9.781 18.75 23.266 1 97.25 605 LEU A CA 1
ATOM 4790 C C . LEU A 1 605 ? 9.781 19.75 22.125 1 97.25 605 LEU A C 1
ATOM 4792 O O . LEU A 1 605 ? 10.5 19.562 21.125 1 97.25 605 LEU A O 1
ATOM 4796 N N . ALA A 1 606 ? 8.977 20.766 22.219 1 97.56 606 ALA A N 1
ATOM 4797 C CA . ALA A 1 606 ? 8.906 21.797 21.188 1 97.56 606 ALA A CA 1
ATOM 4798 C C . ALA A 1 606 ? 10.25 22.5 21.016 1 97.56 606 ALA A C 1
ATOM 4800 O O . ALA A 1 606 ? 10.695 22.75 19.891 1 97.56 606 ALA A O 1
ATOM 4801 N N . ILE A 1 607 ? 10.852 22.828 22.125 1 96.38 607 ILE A N 1
ATOM 4802 C CA . ILE A 1 607 ? 12.156 23.484 22.094 1 96.38 607 ILE A CA 1
ATOM 4803 C C . ILE A 1 607 ? 13.188 22.547 21.469 1 96.38 607 ILE A C 1
ATOM 4805 O O . ILE A 1 607 ? 14 22.969 20.641 1 96.38 607 ILE A O 1
ATOM 4809 N N . GLN A 1 608 ? 13.094 21.312 21.844 1 96.31 608 GLN A N 1
ATOM 4810 C CA . GLN A 1 608 ? 14 20.312 21.281 1 96.31 608 GLN A CA 1
ATOM 4811 C C . GLN A 1 608 ? 13.82 20.203 19.766 1 96.31 608 GLN A C 1
ATOM 4813 O O . GLN A 1 608 ? 14.789 19.969 19.047 1 96.31 608 GLN A O 1
ATOM 4818 N N . SER A 1 609 ? 12.609 20.328 19.297 1 97.5 609 SER A N 1
ATOM 4819 C CA . SER A 1 609 ? 12.336 20.25 17.875 1 97.5 609 SER A CA 1
ATOM 4820 C C . SER A 1 609 ? 13.062 21.359 17.109 1 97.5 609 SER A C 1
ATOM 4822 O O . SER A 1 609 ? 13.461 21.156 15.953 1 97.5 609 SER A O 1
ATOM 4824 N N . THR A 1 610 ? 13.211 22.516 17.719 1 97 610 THR A N 1
ATOM 4825 C CA . THR A 1 610 ? 13.953 23.609 17.109 1 97 610 THR A CA 1
ATOM 4826 C C . THR A 1 610 ? 15.43 23.266 16.969 1 97 610 THR A C 1
ATOM 4828 O O . THR A 1 610 ? 16.078 23.688 16.016 1 97 610 THR A O 1
ATOM 4831 N N . GLU A 1 611 ? 15.875 22.469 17.891 1 95.75 611 GLU A N 1
ATOM 4832 C CA . GLU A 1 611 ? 17.297 22.125 17.922 1 95.75 611 GLU A CA 1
ATOM 4833 C C . GLU A 1 611 ? 17.594 20.922 17.016 1 95.75 611 GLU A C 1
ATOM 4835 O O . GLU A 1 611 ? 18.625 20.875 16.359 1 95.75 611 GLU A O 1
ATOM 4840 N N . THR A 1 612 ? 16.656 19.969 16.953 1 97.12 612 THR A N 1
ATOM 4841 C CA . THR A 1 612 ? 16.984 18.672 16.375 1 97.12 612 THR A CA 1
AT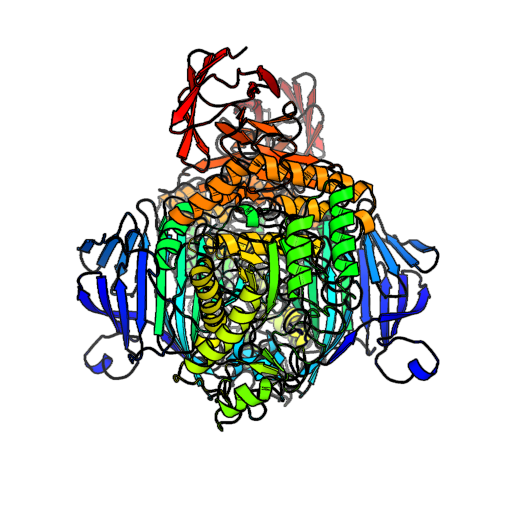OM 4842 C C . THR A 1 612 ? 16.125 18.406 15.133 1 97.12 612 THR A C 1
ATOM 4844 O O . THR A 1 612 ? 16.469 17.547 14.312 1 97.12 612 THR A O 1
ATOM 4847 N N . GLY A 1 613 ? 15.008 19.109 15.039 1 97.62 613 GLY A N 1
ATOM 4848 C CA . GLY A 1 613 ? 14.047 18.797 13.992 1 97.62 613 GLY A CA 1
ATOM 4849 C C . GLY A 1 613 ? 13.156 17.609 14.32 1 97.62 613 GLY A C 1
ATOM 4850 O O . GLY A 1 613 ? 12.336 17.203 13.492 1 97.62 613 GLY A O 1
ATOM 4851 N N . HIS A 1 614 ? 13.25 17.016 15.578 1 98.38 614 HIS A N 1
ATOM 4852 C CA . HIS A 1 614 ? 12.438 15.867 15.977 1 98.38 614 HIS A CA 1
ATOM 4853 C C . HIS A 1 614 ? 10.977 16.266 16.141 1 98.38 614 HIS A C 1
ATOM 4855 O O . HIS A 1 614 ? 10.672 17.297 16.734 1 98.38 614 HIS A O 1
ATOM 4861 N N . PRO A 1 615 ? 10.086 15.484 15.617 1 98.44 615 PRO A N 1
ATOM 4862 C CA . PRO A 1 615 ? 8.664 15.805 15.805 1 98.44 615 PRO A CA 1
ATOM 4863 C C . PRO A 1 615 ? 8.164 15.469 17.203 1 98.44 615 PRO A C 1
ATOM 4865 O O . PRO A 1 615 ? 8.734 14.609 17.875 1 98.44 615 PRO A O 1
ATOM 4868 N N . MET A 1 616 ? 7.148 16.141 17.609 1 98.31 616 MET A N 1
ATOM 4869 C CA . MET A 1 616 ? 6.516 15.836 18.891 1 98.31 616 MET A CA 1
ATOM 4870 C C . MET A 1 616 ? 5.688 14.555 18.797 1 98.31 616 MET A C 1
ATOM 4872 O O . MET A 1 616 ? 5.797 13.672 19.656 1 98.31 616 MET A O 1
ATOM 4876 N N . GLN A 1 617 ? 4.828 14.531 17.797 1 98.25 617 GLN A N 1
ATOM 4877 C CA . GLN A 1 617 ? 4.062 13.32 17.5 1 98.25 617 GLN A CA 1
ATOM 4878 C C . GLN A 1 617 ? 4.859 12.375 16.609 1 98.25 617 GLN A C 1
ATOM 4880 O O . GLN A 1 617 ? 5.133 12.688 15.445 1 98.25 617 GLN A O 1
ATOM 4885 N N . ARG A 1 618 ? 5.242 11.211 17.125 1 98.69 618 ARG A N 1
ATOM 4886 C CA . ARG A 1 618 ? 6.172 10.328 16.422 1 98.69 618 ARG A CA 1
ATOM 4887 C C . ARG A 1 618 ? 5.516 8.992 16.094 1 98.69 618 ARG A C 1
ATOM 4889 O O . ARG A 1 618 ? 4.867 8.383 16.938 1 98.69 618 ARG A O 1
ATOM 4896 N N . ALA A 1 619 ? 5.652 8.586 14.805 1 98.69 619 ALA A N 1
ATOM 4897 C CA . ALA A 1 619 ? 5.344 7.188 14.531 1 98.69 619 ALA A CA 1
ATOM 4898 C C . ALA A 1 619 ? 6.105 6.266 15.484 1 98.69 619 ALA A C 1
ATOM 4900 O O . ALA A 1 619 ? 7.242 6.555 15.859 1 98.69 619 ALA A O 1
ATOM 4901 N N . MET A 1 620 ? 5.547 5.133 15.82 1 98.75 620 MET A N 1
ATOM 4902 C CA . MET A 1 620 ? 6.105 4.254 16.844 1 98.75 620 MET A CA 1
ATOM 4903 C C . MET A 1 620 ? 7.516 3.812 16.469 1 98.75 620 MET A C 1
ATOM 4905 O O . MET A 1 620 ? 8.398 3.74 17.328 1 98.75 620 MET A O 1
ATOM 4909 N N . PHE A 1 621 ? 7.781 3.531 15.18 1 98 621 PHE A N 1
ATOM 4910 C CA . PHE A 1 621 ? 9.062 2.963 14.773 1 98 621 PHE A CA 1
ATOM 4911 C C . PHE A 1 621 ? 10.18 3.988 14.914 1 98 621 PHE A C 1
ATOM 4913 O O . PHE A 1 621 ? 11.359 3.629 14.938 1 98 621 PHE A O 1
ATOM 4920 N N . LEU A 1 622 ? 9.836 5.297 14.984 1 98.31 622 LEU A N 1
ATOM 4921 C CA . LEU A 1 622 ? 10.867 6.309 15.203 1 98.31 622 LEU A CA 1
ATOM 4922 C C . LEU A 1 622 ? 11.57 6.086 16.531 1 98.31 622 LEU A C 1
ATOM 4924 O O . LEU A 1 622 ? 12.766 6.34 16.656 1 98.31 622 LEU A O 1
ATOM 4928 N N . GLU A 1 623 ? 10.781 5.621 17.531 1 98.06 623 GLU A N 1
ATOM 4929 C CA . GLU A 1 623 ? 11.32 5.398 18.875 1 98.06 623 GLU A CA 1
ATOM 4930 C C . GLU A 1 623 ? 11.742 3.945 19.062 1 98.06 623 GLU A C 1
ATOM 4932 O O . GLU A 1 623 ? 12.539 3.633 19.953 1 98.06 623 GLU A O 1
ATOM 4937 N N . PHE A 1 624 ? 11.195 3.076 18.25 1 98.06 624 PHE A N 1
ATOM 4938 C CA . PHE A 1 624 ? 11.445 1.65 18.406 1 98.06 624 PHE A CA 1
ATOM 4939 C C . PHE A 1 624 ? 11.82 1.013 17.078 1 98.06 624 PHE A C 1
ATOM 4941 O O . PHE A 1 624 ? 11.18 0.053 16.641 1 98.06 624 PHE A O 1
ATOM 4948 N N . PRO A 1 625 ? 12.898 1.451 16.453 1 95.94 625 PRO A N 1
ATOM 4949 C CA . PRO A 1 625 ? 13.234 0.991 15.109 1 95.94 625 PRO A CA 1
ATOM 4950 C C . PRO A 1 625 ? 13.523 -0.507 15.047 1 95.94 625 PRO A C 1
ATOM 4952 O O . PRO A 1 625 ? 13.344 -1.135 14.008 1 95.94 625 PRO A O 1
ATOM 4955 N N . GLU A 1 626 ? 13.93 -1.132 16.156 1 95.19 626 GLU A N 1
ATOM 4956 C CA . GLU A 1 626 ? 14.281 -2.547 16.156 1 95.19 626 GLU A CA 1
ATOM 4957 C C . GLU A 1 626 ? 13.062 -3.424 16.422 1 95.19 626 GLU A C 1
ATOM 4959 O O . GLU A 1 626 ? 13.141 -4.648 16.312 1 95.19 626 GLU A O 1
ATOM 4964 N N . ASP A 1 627 ? 11.961 -2.83 16.875 1 97.31 627 ASP A N 1
ATOM 4965 C CA . ASP A 1 627 ? 10.719 -3.551 17.125 1 97.31 627 ASP A CA 1
ATOM 4966 C C . ASP A 1 627 ? 9.859 -3.621 15.859 1 97.31 627 ASP A C 1
ATOM 4968 O O . ASP A 1 627 ? 9.125 -2.682 15.547 1 97.31 627 ASP A O 1
ATOM 4972 N N . ARG A 1 628 ? 9.828 -4.797 15.203 1 96.62 628 ARG A N 1
ATOM 4973 C CA . ARG A 1 628 ? 9.156 -4.961 13.914 1 96.62 628 ARG A CA 1
ATOM 4974 C C . ARG A 1 628 ? 7.656 -4.75 14.047 1 96.62 628 ARG A C 1
ATOM 4976 O O . ARG A 1 628 ? 6.988 -4.383 13.07 1 96.62 628 ARG A O 1
ATOM 4983 N N . ASN A 1 629 ? 7.137 -4.902 15.219 1 97.5 629 ASN A N 1
ATOM 4984 C CA . ASN A 1 629 ? 5.703 -4.734 15.422 1 97.5 629 ASN A CA 1
ATOM 4985 C C . ASN A 1 629 ? 5.281 -3.277 15.25 1 97.5 629 ASN A C 1
ATOM 4987 O O . ASN A 1 629 ? 4.098 -2.988 15.055 1 97.5 629 ASN A O 1
ATOM 4991 N N . THR A 1 630 ? 6.215 -2.348 15.32 1 98.38 630 THR A N 1
ATOM 4992 C CA . THR A 1 630 ? 5.871 -0.931 15.32 1 98.38 630 THR A CA 1
ATOM 4993 C C . THR A 1 630 ? 5.891 -0.367 13.898 1 98.38 630 THR A C 1
ATOM 4995 O O . THR A 1 630 ? 5.418 0.746 13.664 1 98.38 630 THR A O 1
ATOM 4998 N N . HIS A 1 631 ? 6.348 -1.103 12.93 1 98.12 631 HIS A N 1
ATOM 4999 C CA . HIS A 1 631 ? 6.668 -0.56 11.617 1 98.12 631 HIS A CA 1
ATOM 5000 C C . HIS A 1 631 ? 5.402 -0.235 10.828 1 98.12 631 HIS A C 1
ATOM 5002 O O . HIS A 1 631 ? 5.418 0.628 9.945 1 98.12 631 HIS A O 1
ATOM 5008 N N . HIS A 1 632 ? 4.281 -0.862 11.141 1 97.94 632 HIS A N 1
ATOM 5009 C CA . HIS A 1 632 ? 3.057 -0.667 10.367 1 97.94 632 HIS A CA 1
ATOM 5010 C C . HIS A 1 632 ? 2.01 0.09 11.18 1 97.94 632 HIS A C 1
ATOM 5012 O O . HIS A 1 632 ? 0.917 0.37 10.68 1 97.94 632 HIS A O 1
ATOM 5018 N N . LEU A 1 633 ? 2.27 0.465 12.422 1 98.56 633 LEU A N 1
ATOM 5019 C CA . LEU A 1 633 ? 1.263 1.027 13.32 1 98.56 633 LEU A CA 1
ATOM 5020 C C . LEU A 1 633 ? 0.864 2.43 12.875 1 98.56 633 LEU A C 1
ATOM 5022 O O . LEU A 1 633 ? 1.721 3.301 12.703 1 98.56 633 LEU A O 1
ATOM 5026 N N . ASP A 1 634 ? -0.419 2.615 12.672 1 98.19 634 ASP A N 1
ATOM 5027 C CA . ASP A 1 634 ? -0.902 3.906 12.195 1 98.19 634 ASP A CA 1
ATOM 5028 C C . ASP A 1 634 ? -2.096 4.387 13.016 1 98.19 634 ASP A C 1
ATOM 5030 O O . ASP A 1 634 ? -2.828 5.285 12.594 1 98.19 634 ASP A O 1
ATOM 5034 N N . ARG A 1 635 ? -2.4 3.746 14.219 1 98 635 ARG A N 1
ATOM 5035 C CA . ARG A 1 635 ? -3.535 4.129 15.055 1 98 635 ARG A CA 1
ATOM 5036 C C . ARG A 1 635 ? -3.082 4.469 16.469 1 98 635 ARG A C 1
ATOM 5038 O O . ARG A 1 635 ? -3.895 4.492 17.406 1 98 635 ARG A O 1
ATOM 5045 N N . GLN A 1 636 ? -1.801 4.645 16.594 1 98.81 636 GLN A N 1
ATOM 5046 C CA . GLN A 1 636 ? -1.158 5.086 17.828 1 98.81 636 GLN A CA 1
ATOM 5047 C C . GLN A 1 636 ? 0.149 5.816 17.547 1 98.81 636 GLN A C 1
ATOM 5049 O O . GLN A 1 636 ? 0.655 5.773 16.422 1 98.81 636 GLN A O 1
ATOM 5054 N N . PHE A 1 637 ? 0.674 6.523 18.516 1 98.81 637 PHE A N 1
ATOM 5055 C CA . PHE A 1 637 ? 1.912 7.266 18.312 1 98.81 637 PHE A CA 1
ATOM 5056 C C . PHE A 1 637 ? 2.615 7.516 19.641 1 98.81 637 PHE A C 1
ATOM 5058 O O . PHE A 1 637 ? 2.049 7.262 20.703 1 98.81 637 PHE A O 1
ATOM 5065 N N . MET A 1 638 ? 3.855 7.875 19.484 1 98.81 638 MET A N 1
ATOM 5066 C CA . MET A 1 638 ? 4.598 8.383 20.641 1 98.81 638 MET A CA 1
ATOM 5067 C C . MET A 1 638 ? 4.535 9.906 20.688 1 98.81 638 MET A C 1
ATOM 5069 O O . MET A 1 638 ? 4.816 10.578 19.703 1 98.81 638 MET A O 1
ATOM 5073 N N . MET A 1 639 ? 4.094 10.422 21.797 1 98.62 639 MET A N 1
ATOM 5074 C CA . MET A 1 639 ? 4.281 11.844 22.062 1 98.62 639 ME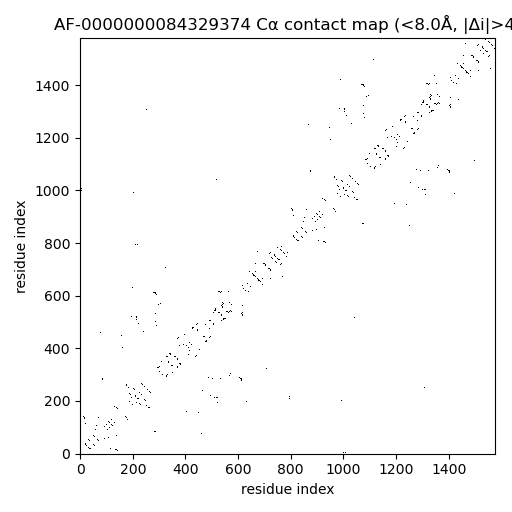T A CA 1
ATOM 5075 C C . MET A 1 639 ? 5.641 12.102 22.703 1 98.62 639 MET A C 1
ATOM 5077 O O . MET A 1 639 ? 5.754 12.117 23.938 1 98.62 639 MET A O 1
ATOM 5081 N N . GLY A 1 640 ? 6.605 12.469 21.891 1 98 640 GLY A N 1
ATOM 5082 C CA . GLY A 1 640 ? 7.98 12.43 22.359 1 98 640 GLY A CA 1
ATOM 5083 C C . GLY A 1 640 ? 8.461 11.023 22.672 1 98 640 GLY A C 1
ATOM 5084 O O . GLY A 1 640 ? 7.93 10.047 22.141 1 98 640 GLY A O 1
ATOM 5085 N N . PRO A 1 641 ? 9.5 10.922 23.422 1 97.62 641 PRO A N 1
ATOM 5086 C CA . PRO A 1 641 ? 10.07 9.602 23.688 1 97.62 641 PRO A CA 1
ATOM 5087 C C . PRO A 1 641 ? 9.367 8.875 24.828 1 97.62 641 PRO A C 1
ATOM 5089 O O . PRO A 1 641 ? 9.547 7.664 25 1 97.62 641 PRO A O 1
ATOM 5092 N N . SER A 1 642 ? 8.445 9.555 25.578 1 97.88 642 SER A N 1
ATOM 5093 C CA . SER A 1 642 ? 8.133 9.016 26.891 1 97.88 642 SER A CA 1
ATOM 5094 C C . SER A 1 642 ? 6.672 8.586 26.984 1 97.88 642 SER A C 1
ATOM 5096 O O . SER A 1 642 ? 6.301 7.801 27.859 1 97.88 642 SER A O 1
ATOM 5098 N N . LEU A 1 643 ? 5.797 9.102 26.109 1 98.69 643 LEU A N 1
ATOM 5099 C CA . LEU A 1 643 ? 4.367 8.836 26.25 1 98.69 643 LEU A CA 1
ATOM 5100 C C . LEU A 1 643 ? 3.824 8.133 25 1 98.69 643 LEU A C 1
ATOM 5102 O O . LEU A 1 643 ? 3.986 8.633 23.891 1 98.69 643 LEU A O 1
ATOM 5106 N N . LEU A 1 644 ? 3.221 6.988 25.172 1 98.81 644 LEU A N 1
ATOM 5107 C CA . LEU A 1 644 ? 2.479 6.305 24.125 1 98.81 644 LEU A CA 1
ATOM 5108 C C . LEU A 1 644 ? 1 6.676 24.172 1 98.81 644 LEU A C 1
ATOM 5110 O O . LEU A 1 644 ? 0.364 6.57 25.219 1 98.81 644 LEU A O 1
ATOM 5114 N N . VAL A 1 645 ? 0.466 7.188 23.109 1 98.88 645 VAL A N 1
ATOM 5115 C CA . VAL A 1 645 ? -0.933 7.594 23 1 98.88 645 VAL A CA 1
ATOM 5116 C C . VAL A 1 645 ? -1.648 6.727 21.969 1 98.88 645 VAL A C 1
ATOM 5118 O O . VAL A 1 645 ? -1.166 6.562 20.844 1 98.88 645 VAL A O 1
ATOM 5121 N N . ALA A 1 646 ? -2.785 6.152 22.359 1 98.69 646 ALA A N 1
ATOM 5122 C CA . ALA A 1 646 ? -3.566 5.305 21.453 1 98.69 646 ALA A CA 1
ATOM 5123 C C . ALA A 1 646 ? -5.004 5.801 21.344 1 98.69 646 ALA A C 1
ATOM 5125 O O . ALA A 1 646 ? -5.891 5.316 22.062 1 98.69 646 ALA A O 1
ATOM 5126 N N . PRO A 1 647 ? -5.273 6.676 20.375 1 98.44 647 PRO A N 1
ATOM 5127 C CA . PRO A 1 647 ? -6.656 7.109 20.156 1 98.44 647 PRO A CA 1
ATOM 5128 C C . PRO A 1 647 ? -7.586 5.949 19.797 1 98.44 647 PRO A C 1
ATOM 5130 O O . PRO A 1 647 ? -7.121 4.898 19.359 1 98.44 647 PRO A O 1
ATOM 5133 N N . ILE A 1 648 ? -8.914 6.172 20.078 1 98.19 648 ILE A N 1
ATOM 5134 C CA . ILE A 1 648 ? -9.914 5.125 19.891 1 98.19 648 ILE A CA 1
ATOM 5135 C C . ILE A 1 648 ? -10.703 5.391 18.609 1 98.19 648 ILE A C 1
ATOM 5137 O O . ILE A 1 648 ? -11.273 6.469 18.438 1 98.19 648 ILE A O 1
ATOM 5141 N N . PHE A 1 649 ? -10.82 4.383 17.734 1 97.38 649 PHE A N 1
ATOM 5142 C CA . PHE A 1 649 ? -11.453 4.559 16.438 1 97.38 649 PHE A CA 1
ATOM 5143 C C . PHE A 1 649 ? -12.688 3.674 16.297 1 97.38 649 PHE A C 1
ATOM 5145 O O . PHE A 1 649 ? -13.133 3.377 15.195 1 97.38 649 PHE A O 1
ATOM 5152 N N . VAL A 1 650 ? -13.172 3.156 17.422 1 94.5 650 VAL A N 1
ATOM 5153 C CA . VAL A 1 650 ? -14.328 2.273 17.422 1 94.5 650 VAL A CA 1
ATOM 5154 C C . VAL A 1 650 ? -15.352 2.754 18.453 1 94.5 650 VAL A C 1
ATOM 5156 O O . VAL A 1 650 ? -15 3.473 19.391 1 94.5 650 VAL A O 1
ATOM 5159 N N . PRO A 1 651 ? -16.594 2.316 18.312 1 93.06 651 PRO A N 1
ATOM 5160 C CA . PRO A 1 651 ? -17.594 2.641 19.328 1 93.06 651 PRO A CA 1
ATOM 5161 C C . PRO A 1 651 ? -17.25 2.053 20.703 1 93.06 651 PRO A C 1
ATOM 5163 O O . PRO A 1 651 ? -16.453 1.115 20.781 1 93.06 651 PRO A O 1
ATOM 5166 N N . GLN A 1 652 ? -17.906 2.619 21.688 1 92.31 652 GLN A N 1
ATOM 5167 C CA . GLN A 1 652 ? -17.625 2.248 23.062 1 92.31 652 GLN A CA 1
ATOM 5168 C C . GLN A 1 652 ? -17.906 0.766 23.312 1 92.31 652 GLN A C 1
ATOM 5170 O O . GLN A 1 652 ? -17.266 0.14 24.156 1 92.31 652 GLN A O 1
ATOM 5175 N N . GLU A 1 653 ? -18.828 0.219 22.516 1 89.31 653 GLU A N 1
ATOM 5176 C CA . GLU A 1 653 ? -19.25 -1.164 22.719 1 89.31 653 GLU A CA 1
ATOM 5177 C C . GLU A 1 653 ? -18.25 -2.141 22.109 1 89.31 653 GLU A C 1
ATOM 5179 O O . GLU A 1 653 ? -18.281 -3.338 22.406 1 89.31 653 GLU A O 1
ATOM 5184 N N . GLU A 1 654 ? -17.328 -1.641 21.344 1 90.5 654 GLU A N 1
ATOM 5185 C CA . GLU A 1 654 ? -16.328 -2.482 20.703 1 90.5 654 GLU A CA 1
ATOM 5186 C C . GLU A 1 654 ? -14.969 -2.334 21.375 1 90.5 654 GLU A C 1
ATOM 5188 O O . GLU A 1 654 ? -14.703 -1.324 22.031 1 90.5 654 GLU A O 1
ATOM 5193 N N . GLU A 1 655 ? -14.18 -3.342 21.234 1 93.88 655 GLU A N 1
ATOM 5194 C CA . GLU A 1 655 ? -12.828 -3.303 21.781 1 93.88 655 GLU A CA 1
ATOM 5195 C C . GLU A 1 655 ? -11.875 -2.555 20.859 1 93.88 655 GLU A C 1
ATOM 5197 O O . GLU A 1 655 ? -11.977 -2.674 19.641 1 93.88 655 GLU A O 1
ATOM 5202 N N . THR A 1 656 ? -11.086 -1.724 21.469 1 95.88 656 THR A N 1
ATOM 5203 C CA . THR A 1 656 ? -9.953 -1.154 20.734 1 95.88 656 THR A CA 1
ATOM 5204 C C . THR A 1 656 ? -8.703 -2.006 20.922 1 95.88 656 THR A C 1
ATOM 5206 O O . THR A 1 656 ? -8.617 -2.795 21.875 1 95.88 656 THR A O 1
ATOM 5209 N N . GLU A 1 657 ? -7.863 -1.936 19.938 1 96.31 657 GLU A N 1
ATOM 5210 C CA . GLU A 1 657 ? -6.609 -2.682 20.016 1 96.31 657 GLU A CA 1
ATOM 5211 C C . GLU A 1 657 ? -5.41 -1.772 19.75 1 96.31 657 GLU A C 1
ATOM 5213 O O . GLU A 1 657 ? -5.434 -0.954 18.828 1 96.31 657 GLU A O 1
ATOM 5218 N N . TYR A 1 658 ? -4.387 -1.871 20.547 1 98.19 658 TYR A N 1
ATOM 5219 C CA . TYR A 1 658 ? -3.135 -1.149 20.344 1 98.19 658 TYR A CA 1
ATOM 5220 C C . TYR A 1 658 ? -1.958 -1.935 20.922 1 98.19 658 TYR A C 1
ATOM 5222 O O . TYR A 1 658 ? -2.148 -2.943 21.609 1 98.19 658 TYR A O 1
ATOM 5230 N N . TYR A 1 659 ? -0.765 -1.537 20.562 1 98.5 659 TYR A N 1
ATOM 5231 C CA . TYR A 1 659 ? 0.454 -2.285 20.844 1 98.5 659 TYR A CA 1
ATOM 5232 C C . TYR A 1 659 ? 1.306 -1.567 21.891 1 98.5 659 TYR A C 1
ATOM 5234 O O . TYR A 1 659 ? 1.432 -0.341 21.859 1 98.5 659 TYR A O 1
ATOM 5242 N N . ILE A 1 660 ? 1.844 -2.348 22.844 1 98.5 660 ILE A N 1
ATOM 5243 C CA . ILE A 1 660 ? 2.791 -1.858 23.844 1 98.5 660 ILE A CA 1
ATOM 5244 C C . ILE A 1 660 ? 4.156 -2.504 23.625 1 98.5 660 ILE A C 1
ATOM 5246 O O . ILE A 1 660 ? 4.289 -3.727 23.688 1 98.5 660 ILE A O 1
ATOM 5250 N N . PRO A 1 661 ? 5.184 -1.743 23.328 1 98.19 661 PRO A N 1
ATOM 5251 C CA . PRO A 1 661 ? 6.527 -2.285 23.125 1 98.19 661 PRO A CA 1
ATOM 5252 C C . PRO A 1 661 ? 7.121 -2.883 24.391 1 98.19 661 PRO A C 1
ATOM 5254 O O . PRO A 1 661 ? 6.5 -2.822 25.453 1 98.19 661 PRO A O 1
ATOM 5257 N N . ALA A 1 662 ? 8.32 -3.486 24.297 1 97 662 ALA A N 1
ATOM 5258 C CA . ALA A 1 662 ? 8.992 -4.141 25.406 1 97 662 ALA A CA 1
ATOM 5259 C C . ALA A 1 662 ? 9.219 -3.164 26.562 1 97 662 ALA A C 1
ATOM 5261 O O . ALA A 1 662 ? 9.516 -1.987 26.344 1 97 662 ALA A O 1
ATOM 5262 N N . GLY A 1 663 ? 9.094 -3.668 27.781 1 95.62 663 GLY A N 1
ATOM 5263 C CA . GLY A 1 663 ? 9.258 -2.879 29 1 95.62 663 GLY A CA 1
ATOM 5264 C C . GLY A 1 663 ? 8.008 -2.832 29.859 1 95.62 663 GLY A C 1
ATOM 5265 O O . GLY A 1 663 ? 6.945 -3.293 29.438 1 95.62 663 GLY A O 1
ATOM 5266 N N . ARG A 1 664 ? 8.133 -2.389 31.062 1 95.5 664 ARG A N 1
ATOM 5267 C CA . ARG A 1 664 ? 6.984 -2.219 31.953 1 95.5 664 ARG A CA 1
ATOM 5268 C C . ARG A 1 664 ? 6.379 -0.825 31.812 1 95.5 664 ARG A C 1
ATOM 5270 O O . ARG A 1 664 ? 6.906 0.146 32.344 1 95.5 664 ARG A O 1
ATOM 5277 N N . TRP A 1 665 ? 5.305 -0.705 31.188 1 97.5 665 TRP A N 1
ATOM 5278 C CA . TRP A 1 665 ? 4.637 0.568 30.938 1 97.5 665 TRP A CA 1
ATOM 5279 C C . TRP A 1 665 ? 3.578 0.836 32 1 97.5 665 TRP A C 1
ATOM 5281 O O . TRP A 1 665 ? 2.922 -0.092 32.5 1 97.5 665 TRP A O 1
ATOM 5291 N N . THR A 1 666 ? 3.463 2.049 32.406 1 96.81 666 THR A N 1
ATOM 5292 C CA . THR A 1 666 ? 2.502 2.457 33.438 1 96.81 666 THR A CA 1
ATOM 5293 C C . THR A 1 666 ? 1.434 3.367 32.844 1 96.81 666 THR A C 1
ATOM 5295 O O . THR A 1 666 ? 1.748 4.289 32.062 1 96.81 666 THR A O 1
ATOM 5298 N N . ASN A 1 667 ? 0.24 3.057 33.156 1 96.88 667 ASN A N 1
ATOM 5299 C CA . ASN A 1 667 ? -0.858 3.898 32.688 1 96.88 667 ASN A CA 1
ATOM 5300 C C . ASN A 1 667 ? -0.766 5.309 33.281 1 96.88 667 ASN A C 1
ATOM 5302 O O . ASN A 1 667 ? -0.536 5.484 34.469 1 96.88 667 ASN A O 1
ATOM 5306 N N . PHE A 1 668 ? -0.919 6.277 32.5 1 96.31 668 PHE A N 1
ATOM 5307 C CA . PHE A 1 668 ? -0.762 7.684 32.844 1 96.31 668 PHE A CA 1
ATOM 5308 C C . PHE A 1 668 ? -1.838 8.117 33.812 1 96.31 668 PHE A C 1
ATOM 5310 O O . PHE A 1 668 ? -1.576 8.922 34.719 1 96.31 668 PHE A O 1
ATOM 53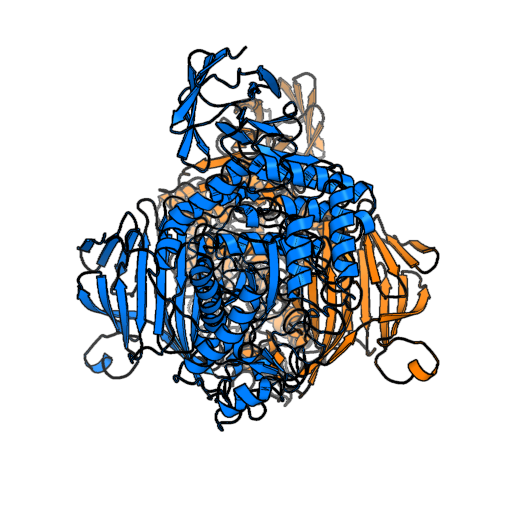17 N N . TRP A 1 669 ? -3.062 7.551 33.656 1 94.88 669 TRP A N 1
ATOM 5318 C CA . TRP A 1 669 ? -4.215 7.984 34.438 1 94.88 669 TRP A CA 1
ATOM 5319 C C . TRP A 1 669 ? -4.281 7.238 35.781 1 94.88 669 TRP A C 1
ATOM 5321 O O . TRP A 1 669 ? -4.73 7.789 36.781 1 94.88 669 TRP A O 1
ATOM 5331 N N . ASP A 1 670 ? -3.979 6.008 35.75 1 93.75 670 ASP A N 1
ATOM 5332 C CA . ASP A 1 670 ? -3.982 5.109 36.875 1 93.75 670 ASP A CA 1
ATOM 5333 C C . ASP A 1 670 ? -2.654 4.367 37 1 93.75 670 ASP A C 1
ATOM 5335 O O . ASP A 1 670 ? -2.469 3.309 36.406 1 93.75 670 ASP A O 1
ATOM 5339 N N . HIS A 1 671 ? -1.824 4.828 37.906 1 93 671 HIS A N 1
ATOM 5340 C CA . HIS A 1 671 ? -0.463 4.316 38 1 93 671 HIS A CA 1
ATOM 5341 C C . HIS A 1 671 ? -0.457 2.875 38.5 1 93 671 HIS A C 1
ATOM 5343 O O . HIS A 1 671 ? 0.558 2.182 38.406 1 93 671 HIS A O 1
ATOM 5349 N N . SER A 1 672 ? -1.592 2.434 39.062 1 92.44 672 SER A N 1
ATOM 5350 C CA . SER A 1 672 ? -1.662 1.056 39.531 1 92.44 672 SER A CA 1
ATOM 5351 C C . SER A 1 672 ? -1.783 0.075 38.375 1 92.44 672 SER A C 1
ATOM 5353 O O . SER A 1 672 ? -1.546 -1.123 38.531 1 92.44 672 SER A O 1
ATOM 5355 N N . ARG A 1 673 ? -2.123 0.613 37.281 1 94.88 673 ARG A N 1
ATOM 5356 C CA . ARG A 1 673 ? -2.23 -0.216 36.062 1 94.88 673 ARG A CA 1
ATOM 5357 C C . ARG A 1 673 ? -0.919 -0.222 35.281 1 94.88 673 ARG A C 1
ATOM 5359 O O . ARG A 1 673 ? -0.533 0.794 34.719 1 94.88 673 ARG A O 1
ATOM 5366 N N . THR A 1 674 ? -0.212 -1.377 35.312 1 95.5 674 THR A N 1
ATOM 5367 C CA . THR A 1 674 ? 1.024 -1.546 34.562 1 95.5 674 THR A CA 1
ATOM 5368 C C . THR A 1 674 ? 0.918 -2.734 33.625 1 95.5 674 THR A C 1
ATOM 5370 O O . THR A 1 674 ? 0.113 -3.641 33.844 1 95.5 674 THR A O 1
ATOM 5373 N N . VAL A 1 675 ? 1.602 -2.678 32.531 1 95.75 675 VAL A N 1
ATOM 5374 C CA . VAL A 1 675 ? 1.646 -3.754 31.547 1 95.75 675 VAL A CA 1
ATOM 5375 C C . VAL A 1 675 ? 3.092 -4.016 31.125 1 95.75 675 VAL A C 1
ATOM 5377 O O . VAL A 1 675 ? 3.875 -3.078 30.953 1 95.75 675 VAL A O 1
ATOM 5380 N N . VAL A 1 676 ? 3.471 -5.266 31.062 1 95.44 676 VAL A N 1
ATOM 5381 C CA . VAL A 1 676 ? 4.789 -5.637 30.547 1 95.44 676 VAL A CA 1
ATOM 5382 C C . VAL A 1 676 ? 4.688 -6.055 29.094 1 95.44 676 VAL A C 1
ATOM 5384 O O . VAL A 1 676 ? 3.982 -7.012 28.75 1 95.44 676 VAL A O 1
ATOM 5387 N N . GLY A 1 677 ? 5.316 -5.289 28.25 1 95.31 677 GLY A N 1
ATOM 5388 C CA . GLY A 1 677 ? 5.363 -5.633 26.844 1 95.31 677 GLY A CA 1
ATOM 5389 C C . GLY A 1 677 ? 6.531 -6.535 26.484 1 95.31 677 GLY A C 1
ATOM 5390 O O . GLY A 1 677 ? 7.344 -6.875 27.344 1 95.31 677 GLY A O 1
ATOM 5391 N N . PRO A 1 678 ? 6.684 -6.883 25.125 1 96.81 678 PRO A N 1
ATOM 5392 C CA . PRO A 1 678 ? 5.789 -6.496 24.031 1 96.81 678 PRO A CA 1
ATOM 5393 C C . PRO A 1 678 ? 4.453 -7.238 24.078 1 96.81 678 PRO A C 1
ATOM 5395 O O . PRO A 1 678 ? 4.422 -8.445 24.328 1 96.81 678 PRO A O 1
ATOM 5398 N N . ILE A 1 679 ? 3.357 -6.551 23.844 1 96.56 679 ILE A N 1
ATOM 5399 C CA . ILE A 1 679 ? 2.059 -7.215 23.906 1 96.56 679 ILE A CA 1
ATOM 5400 C C . ILE A 1 679 ? 1.011 -6.359 23.188 1 96.56 679 ILE A C 1
ATOM 5402 O O . ILE A 1 679 ? 1.121 -5.133 23.156 1 96.56 679 ILE A O 1
ATOM 5406 N N . TRP A 1 680 ? 0.061 -6.949 22.531 1 97.31 680 TRP A N 1
ATOM 5407 C CA . TRP A 1 680 ? -1.144 -6.285 22.047 1 97.31 680 TRP A CA 1
ATOM 5408 C C . TRP A 1 680 ? -2.225 -6.262 23.125 1 97.31 680 TRP A C 1
ATOM 5410 O O . TRP A 1 680 ? -2.508 -7.285 23.75 1 97.31 680 TRP A O 1
ATOM 5420 N N . ILE A 1 681 ? -2.766 -5.105 23.359 1 97.44 681 ILE A N 1
ATOM 5421 C CA . ILE A 1 681 ? -3.842 -4.926 24.312 1 97.44 681 ILE A CA 1
ATOM 5422 C C . ILE A 1 681 ? -5.176 -4.789 23.594 1 97.44 681 ILE A C 1
ATOM 5424 O O . ILE A 1 681 ? -5.27 -4.086 22.578 1 97.44 681 ILE A O 1
ATOM 5428 N N . LYS A 1 682 ? -6.137 -5.535 24.031 1 95.69 682 LYS A N 1
ATOM 5429 C CA . LYS A 1 682 ? -7.523 -5.418 23.594 1 95.69 682 LYS A CA 1
ATOM 5430 C C . LYS A 1 682 ? -8.445 -5.062 24.75 1 95.69 682 LYS A C 1
ATOM 5432 O O . LYS A 1 682 ? -8.531 -5.801 25.734 1 95.69 682 LYS A O 1
ATOM 5437 N N . GLU A 1 683 ? -9.125 -3.9 24.641 1 96.56 683 GLU A N 1
ATOM 5438 C CA . GLU A 1 683 ? -9.992 -3.51 25.75 1 96.56 683 GLU A CA 1
ATOM 5439 C C . GLU A 1 683 ? -11.047 -2.508 25.297 1 96.56 683 GLU A C 1
ATOM 5441 O O . GLU A 1 683 ? -10.93 -1.911 24.234 1 96.56 683 GLU A O 1
ATOM 5446 N N . ARG A 1 684 ? -12.117 -2.469 26.031 1 95.69 684 ARG A N 1
ATOM 5447 C CA . ARG A 1 684 ? -13.086 -1.382 25.906 1 95.69 684 ARG A CA 1
ATOM 5448 C C . ARG A 1 684 ? -12.672 -0.177 26.75 1 95.69 684 ARG A C 1
ATOM 5450 O O . ARG A 1 684 ? -12.258 -0.326 27.891 1 95.69 684 ARG A O 1
ATOM 5457 N N . VAL A 1 685 ? -12.648 0.934 26.188 1 96.31 685 VAL A N 1
ATOM 5458 C CA . VAL A 1 685 ? -12.195 2.15 26.844 1 96.31 685 VAL A CA 1
ATOM 5459 C C . VAL A 1 685 ? -13.375 3.098 27.047 1 96.31 685 VAL A C 1
ATOM 5461 O O . VAL A 1 685 ? -14.156 3.334 26.125 1 96.31 685 VAL A O 1
ATOM 5464 N N . ALA A 1 686 ? -13.492 3.578 28.25 1 94.62 686 ALA A N 1
ATOM 5465 C CA . ALA A 1 686 ? -14.555 4.531 28.562 1 94.62 686 ALA A CA 1
ATOM 5466 C C . ALA A 1 686 ? -14.406 5.809 27.734 1 94.62 686 ALA A C 1
ATOM 5468 O O . ALA A 1 686 ? -13.305 6.133 27.281 1 94.62 686 ALA A O 1
ATOM 5469 N N . LEU A 1 687 ? -15.492 6.543 27.562 1 94.06 687 LEU A N 1
ATOM 5470 C CA . LEU A 1 687 ? -15.531 7.703 26.688 1 94.06 687 LEU A CA 1
ATOM 5471 C C . LEU A 1 687 ? -14.688 8.844 27.234 1 94.06 687 LEU A C 1
ATOM 5473 O O . LEU A 1 687 ? -14.258 9.727 26.5 1 94.06 687 LEU A O 1
ATOM 5477 N N . ASP A 1 688 ? -14.492 8.891 28.547 1 91.81 688 ASP A N 1
ATOM 5478 C CA . ASP A 1 688 ? -13.758 9.977 29.172 1 91.81 688 ASP A CA 1
ATOM 5479 C C . ASP A 1 688 ? -12.273 9.648 29.297 1 91.81 688 ASP A C 1
ATOM 5481 O O . ASP A 1 688 ? -11.531 10.336 30 1 91.81 688 ASP A O 1
ATOM 5485 N N . GLU A 1 689 ? -11.891 8.57 28.656 1 92.31 689 GLU A N 1
ATOM 5486 C CA . GLU A 1 689 ? -10.5 8.164 28.766 1 92.31 689 GLU A CA 1
ATOM 5487 C C . GLU A 1 689 ? -9.867 7.965 27.391 1 92.31 689 GLU A C 1
ATOM 5489 O O . GLU A 1 689 ? -10.57 7.715 26.406 1 92.31 689 GLU A O 1
ATOM 5494 N N . ILE A 1 690 ? -8.57 8.133 27.312 1 97.31 690 ILE A N 1
ATOM 5495 C CA . ILE A 1 690 ? -7.707 7.746 26.203 1 97.31 690 ILE A CA 1
ATOM 5496 C C . ILE A 1 690 ? -6.488 6.992 26.734 1 97.31 690 ILE A C 1
ATOM 5498 O O . ILE A 1 690 ? -5.852 7.422 27.688 1 97.31 690 ILE A O 1
ATOM 5502 N N . PRO A 1 691 ? -6.227 5.801 26.141 1 98.31 691 PRO A N 1
ATOM 5503 C CA . PRO A 1 691 ? -5.023 5.109 26.609 1 98.31 691 PRO A CA 1
ATOM 5504 C C . PRO A 1 691 ? -3.756 5.941 26.422 1 98.31 691 PRO A C 1
ATOM 5506 O O . PRO A 1 691 ? -3.426 6.328 25.297 1 98.31 691 PRO A O 1
ATOM 5509 N N . VAL A 1 692 ? -3.102 6.242 27.469 1 98.56 692 VAL A N 1
ATOM 5510 C CA . VAL A 1 692 ? -1.795 6.891 27.547 1 98.56 692 VAL A CA 1
ATOM 5511 C C . VAL A 1 692 ? -0.883 6.113 28.484 1 98.56 692 VAL A C 1
ATOM 5513 O O . VAL A 1 692 ? -1.245 5.859 29.641 1 98.56 692 VAL A O 1
ATOM 5516 N N . TRP A 1 693 ? 0.197 5.734 27.969 1 98.38 693 TRP A N 1
ATOM 5517 C CA . TRP A 1 693 ? 1.137 4.934 28.75 1 98.38 693 TRP A CA 1
ATOM 5518 C C . TRP A 1 693 ? 2.484 5.637 28.859 1 98.38 693 TRP A C 1
ATOM 5520 O O . TRP A 1 693 ? 2.957 6.25 27.891 1 98.38 693 TRP A O 1
ATOM 5530 N N . VAL A 1 694 ? 3.117 5.555 30.016 1 98.06 694 VAL A N 1
ATOM 5531 C CA . VAL A 1 694 ? 4.422 6.152 30.266 1 98.06 694 VAL A CA 1
ATOM 5532 C C . VAL A 1 694 ? 5.516 5.098 30.109 1 98.06 694 VAL A C 1
ATOM 5534 O O . VAL A 1 694 ? 5.449 4.035 30.734 1 98.06 694 VAL A O 1
ATOM 5537 N N . ARG A 1 695 ? 6.453 5.367 29.312 1 97.75 695 ARG A N 1
ATOM 5538 C CA . ARG A 1 695 ? 7.566 4.465 29.031 1 97.75 695 ARG A CA 1
ATOM 5539 C C . ARG A 1 695 ? 8.406 4.227 30.281 1 97.75 695 ARG A C 1
ATOM 5541 O O . ARG A 1 695 ? 8.641 5.148 31.062 1 97.75 695 ARG A O 1
ATOM 5548 N N . PRO A 1 696 ? 8.852 2.984 30.516 1 95.19 696 PRO A N 1
ATOM 5549 C CA . PRO A 1 696 ? 9.781 2.773 31.625 1 95.19 696 PRO A CA 1
ATOM 5550 C C . PRO A 1 696 ? 11.055 3.609 31.5 1 95.19 696 PRO A C 1
ATOM 5552 O O . PRO A 1 696 ? 11.562 3.793 30.391 1 95.19 696 PRO A O 1
ATOM 5555 N N . GLY A 1 697 ? 11.5 4.09 32.625 1 93.31 697 GLY A N 1
ATOM 5556 C CA . GLY A 1 697 ? 12.711 4.902 32.625 1 93.31 697 GLY A CA 1
ATOM 5557 C C . GLY A 1 697 ? 12.43 6.387 32.5 1 93.31 697 GLY A C 1
ATOM 5558 O O . GLY A 1 697 ? 13.359 7.195 32.438 1 93.31 697 GLY A O 1
ATOM 5559 N N . THR A 1 698 ? 11.195 6.773 32.594 1 95.38 698 THR A N 1
ATOM 5560 C CA . THR A 1 698 ? 10.805 8.164 32.375 1 95.38 698 THR A CA 1
ATOM 5561 C C . THR A 1 698 ? 10.82 8.961 33.656 1 95.38 698 THR A C 1
ATOM 5563 O O . THR A 1 698 ? 10.344 8.484 34.688 1 95.38 698 THR A O 1
ATOM 5566 N N . LEU A 1 699 ? 11.492 10.055 33.75 1 95.25 699 LEU A N 1
ATOM 5567 C CA . LEU A 1 699 ? 11.297 11.148 34.688 1 95.25 699 LEU A CA 1
ATOM 5568 C C . LEU A 1 699 ? 10.375 12.219 34.094 1 95.25 699 LEU A C 1
ATOM 5570 O O . LEU A 1 699 ? 10.82 13.055 33.312 1 95.25 699 LEU A O 1
ATOM 5574 N N . LEU A 1 700 ? 9.109 12.164 34.5 1 96 700 LEU A N 1
ATOM 5575 C CA . LEU A 1 700 ? 8.094 13.039 33.906 1 96 700 LEU A CA 1
ATOM 5576 C C . LEU A 1 700 ? 7.832 14.234 34.812 1 96 700 LEU A C 1
ATOM 5578 O O . LEU A 1 700 ? 7.488 14.055 36 1 96 700 LEU A O 1
ATOM 5582 N N . LEU A 1 701 ? 8.039 15.375 34.344 1 94.94 701 LEU A N 1
ATOM 5583 C CA . LEU A 1 701 ? 7.75 16.609 35.094 1 94.94 701 LEU A CA 1
ATOM 5584 C C . LEU A 1 701 ? 6.406 17.188 34.656 1 94.94 701 LEU A C 1
ATOM 5586 O O . LEU A 1 701 ? 6.199 17.469 33.469 1 94.94 701 LEU A O 1
ATOM 5590 N N . ARG A 1 702 ? 5.504 17.375 35.594 1 95.62 702 ARG A N 1
ATOM 5591 C CA . ARG A 1 702 ? 4.191 17.938 35.312 1 95.62 702 ARG A CA 1
ATOM 5592 C C . ARG A 1 702 ? 3.977 19.219 36.125 1 95.62 702 ARG A C 1
ATOM 5594 O O . ARG A 1 702 ? 4.539 19.375 37.219 1 95.62 702 ARG A O 1
ATOM 5601 N N . GLY A 1 703 ? 3.256 20.156 35.562 1 94.69 703 GLY A N 1
ATOM 5602 C CA . GLY A 1 703 ? 2.887 21.375 36.281 1 94.69 703 GLY A CA 1
ATOM 5603 C C . GLY A 1 703 ? 1.799 21.141 37.312 1 94.69 703 GLY A C 1
ATOM 5604 O O . GLY A 1 703 ? 1.274 20.031 37.438 1 94.69 703 GLY A O 1
ATOM 5605 N N . PRO A 1 704 ? 1.52 22.172 38.125 1 91.94 704 PRO A N 1
ATOM 5606 C CA . PRO A 1 704 ? 0.46 22.062 39.125 1 91.94 704 PRO A CA 1
ATOM 5607 C C . PRO A 1 704 ? -0.935 22 38.531 1 91.94 704 PRO A C 1
ATOM 5609 O O . PRO A 1 704 ? -1.112 22.344 37.344 1 91.94 704 PRO A O 1
ATOM 5612 N N . PRO A 1 705 ? -1.871 21.453 39.25 1 90.31 705 PRO A N 1
ATOM 5613 C CA . PRO A 1 705 ? -3.246 21.422 38.75 1 90.31 705 PRO A CA 1
ATOM 5614 C C . PRO A 1 705 ? -3.861 22.828 38.656 1 90.31 705 PRO A C 1
ATOM 5616 O O . PRO A 1 705 ? -3.398 23.75 39.312 1 90.31 705 PRO A O 1
ATOM 5619 N N . LYS A 1 706 ? -4.809 23 37.75 1 91 706 LYS A N 1
ATOM 5620 C CA . LYS A 1 706 ? -5.688 24.156 37.625 1 91 706 LYS A CA 1
ATOM 5621 C C . LYS A 1 706 ? -4.902 25.406 37.219 1 91 706 LYS A C 1
ATOM 5623 O O . LYS A 1 706 ? -5.09 26.484 37.781 1 91 706 LYS A O 1
ATOM 5628 N N . THR A 1 707 ? -3.961 25.172 36.375 1 90.69 707 THR A N 1
ATOM 5629 C CA . THR A 1 707 ? -3.244 26.328 35.844 1 90.69 707 THR A CA 1
ATOM 5630 C C . THR A 1 707 ? -4.16 27.156 34.938 1 90.69 707 THR A C 1
ATOM 5632 O O . THR A 1 707 ? -4.027 28.375 34.875 1 90.69 707 THR A O 1
ATOM 5635 N N . GLY A 1 708 ? -5.082 26.469 34.25 1 92.94 708 GLY A N 1
ATOM 5636 C CA . GLY A 1 708 ? -6.066 27.125 33.406 1 92.94 708 GLY A CA 1
ATOM 5637 C C . GLY A 1 708 ? -5.48 27.688 32.125 1 92.94 708 GLY A C 1
ATOM 5638 O O . GLY A 1 708 ? -6.184 28.328 31.344 1 92.94 708 GLY A O 1
ATOM 5639 N N . ARG A 1 709 ? -4.219 27.547 31.859 1 96 709 ARG A N 1
ATOM 5640 C CA . ARG A 1 709 ? -3.523 28.031 30.672 1 96 709 ARG A CA 1
ATOM 5641 C C . ARG A 1 709 ? -2.23 27.25 30.438 1 96 709 ARG A C 1
ATOM 5643 O O . ARG A 1 709 ? -1.648 26.719 31.375 1 96 709 ARG A O 1
ATOM 5650 N N . PRO A 1 710 ? -1.776 27.25 29.172 1 97.38 710 PRO A N 1
ATOM 5651 C CA . PRO A 1 710 ? -0.56 26.484 28.875 1 97.38 710 PRO A CA 1
ATOM 5652 C C . PRO A 1 710 ? 0.714 27.266 29.188 1 97.38 710 PRO A C 1
ATOM 5654 O O . PRO A 1 710 ? 1.784 26.672 29.344 1 97.38 710 PRO A O 1
ATOM 5657 N N . ASP A 1 711 ? 0.652 28.594 29.203 1 96.81 711 ASP A N 1
ATOM 5658 C CA . ASP A 1 711 ? 1.825 29.453 29.328 1 96.81 711 ASP A CA 1
ATOM 5659 C C . ASP A 1 711 ? 1.99 29.953 30.766 1 96.81 711 ASP A C 1
ATOM 5661 O O . ASP A 1 711 ? 2.102 31.156 31 1 96.81 711 ASP A O 1
ATOM 5665 N N . TYR A 1 712 ? 2.061 29.031 31.719 1 95.5 712 TYR A N 1
ATOM 5666 C CA . TYR A 1 712 ? 2.348 29.312 33.125 1 95.5 712 TYR A CA 1
ATOM 5667 C C . TYR A 1 712 ? 3.83 29.125 33.438 1 95.5 712 TYR A C 1
ATOM 5669 O O . TYR A 1 712 ? 4.621 28.844 32.531 1 95.5 712 TYR A O 1
ATOM 5677 N N . ASN A 1 713 ? 4.285 29.453 34.625 1 94 713 ASN A N 1
ATOM 5678 C CA . ASN A 1 713 ? 5.668 29.234 35.031 1 94 713 ASN A CA 1
ATOM 5679 C C . ASN A 1 713 ? 5.945 27.75 35.281 1 94 713 ASN A C 1
ATOM 5681 O O . ASN A 1 713 ? 5.531 27.188 36.281 1 94 713 ASN A O 1
ATOM 5685 N N . TYR A 1 714 ? 6.734 27.141 34.406 1 94.31 714 TYR A N 1
ATOM 5686 C CA . TYR A 1 714 ? 6.898 25.703 34.375 1 94.31 714 TYR A CA 1
ATOM 5687 C C . TYR A 1 714 ? 7.793 25.234 35.531 1 94.31 714 TYR A C 1
ATOM 5689 O O . TYR A 1 714 ? 7.836 24.047 35.844 1 94.31 714 TYR A O 1
ATOM 5697 N N . GLY A 1 715 ? 8.523 26.094 36.094 1 90.38 715 GLY A N 1
ATOM 5698 C CA . GLY A 1 715 ? 9.406 25.719 37.188 1 90.38 715 GLY A CA 1
ATOM 5699 C C . GLY A 1 715 ? 8.734 25.781 38.562 1 90.38 715 GLY A C 1
ATOM 5700 O O . GLY A 1 715 ? 9.312 25.359 39.562 1 90.38 715 GLY A O 1
ATOM 5701 N N . LYS A 1 716 ? 7.543 26.25 38.562 1 90.5 716 LYS A N 1
ATOM 5702 C CA . LYS A 1 716 ? 6.855 26.453 39.844 1 90.5 716 LYS A CA 1
ATOM 5703 C C . LYS A 1 716 ? 6.023 25.219 40.219 1 90.5 716 LYS A C 1
ATOM 5705 O O . LYS A 1 716 ? 5.199 24.766 39.406 1 90.5 716 LYS A O 1
ATOM 5710 N N . ASP A 1 717 ? 6.195 24.688 41.438 1 91.12 717 ASP A N 1
ATOM 5711 C CA . ASP A 1 717 ? 5.395 23.625 42.062 1 91.12 717 ASP A CA 1
ATOM 5712 C C . ASP A 1 717 ? 5.324 22.391 41.156 1 91.12 717 ASP A C 1
ATOM 5714 O O . ASP A 1 717 ? 4.238 21.891 40.875 1 91.12 717 ASP A O 1
ATOM 5718 N N . LEU A 1 718 ? 6.488 21.938 40.75 1 92.69 718 LEU A N 1
ATOM 5719 C CA . LEU A 1 718 ? 6.586 20.797 39.844 1 92.69 718 LEU A CA 1
ATOM 5720 C C . LEU A 1 718 ? 6.191 19.516 40.531 1 92.69 718 LEU A C 1
ATOM 5722 O O . LEU A 1 718 ? 6.523 19.312 41.719 1 92.69 718 LEU A O 1
ATOM 5726 N N . ARG A 1 719 ? 5.402 18.828 39.812 1 92.62 719 ARG A N 1
ATOM 5727 C CA . ARG A 1 719 ? 5.207 17.422 40.156 1 92.62 719 ARG A CA 1
ATOM 5728 C C . ARG A 1 719 ? 6.23 16.531 39.469 1 92.62 719 ARG A C 1
ATOM 5730 O O . ARG A 1 719 ? 6.266 16.469 38.25 1 92.62 719 ARG A O 1
ATOM 5737 N N . VAL A 1 720 ? 7.09 15.82 40.25 1 93.12 720 VAL A N 1
ATOM 5738 C CA . VAL A 1 720 ? 8.133 14.945 39.719 1 93.12 720 VAL A CA 1
ATOM 5739 C C . VAL A 1 720 ? 7.676 13.492 39.781 1 93.12 720 VAL A C 1
ATOM 5741 O O . VAL A 1 720 ? 7.461 12.953 40.875 1 93.12 720 VAL A O 1
ATOM 5744 N N . GLU A 1 721 ? 7.477 12.883 38.625 1 93.25 721 GLU A N 1
ATOM 5745 C CA . GLU A 1 721 ? 7.004 11.5 38.594 1 93.25 721 GLU A CA 1
ATOM 5746 C C . GLU A 1 721 ? 8.062 10.57 38 1 93.25 721 GLU A C 1
ATOM 5748 O O . GLU A 1 721 ? 8.523 10.781 36.875 1 93.25 721 GLU A O 1
ATOM 5753 N N . LEU A 1 722 ? 8.43 9.562 38.75 1 93.06 722 LEU A N 1
ATOM 5754 C CA . LEU A 1 722 ? 9.445 8.602 38.312 1 93.06 722 LEU A CA 1
ATOM 5755 C C . LEU A 1 722 ? 8.812 7.246 38 1 93.06 722 LEU A C 1
ATOM 5757 O O . LEU A 1 722 ? 8.172 6.645 38.875 1 93.06 722 LEU A O 1
ATOM 5761 N N . PHE A 1 723 ? 9 6.809 36.781 1 93.25 723 PHE A N 1
ATOM 5762 C CA . PHE A 1 723 ? 8.438 5.543 36.344 1 93.25 723 PHE A CA 1
ATOM 5763 C C . PHE A 1 723 ? 9.539 4.535 36.031 1 93.25 723 PHE A C 1
ATOM 5765 O O . PHE A 1 723 ? 10.172 4.602 34.969 1 93.25 723 PHE A O 1
ATOM 5772 N N . ASP A 1 724 ? 9.781 3.617 36.844 1 88.69 724 ASP A N 1
ATOM 5773 C CA . ASP A 1 724 ? 10.719 2.512 36.719 1 88.69 724 ASP A CA 1
ATOM 5774 C C . ASP A 1 724 ? 12.086 3.012 36.219 1 88.69 724 ASP A C 1
ATOM 5776 O O . ASP A 1 724 ? 12.625 2.518 35.25 1 88.69 724 ASP A O 1
ATOM 5780 N N . VAL A 1 725 ? 12.57 4.043 36.812 1 87.69 725 VAL A N 1
ATOM 5781 C CA . VAL A 1 725 ? 13.867 4.594 36.438 1 87.69 725 VAL A CA 1
ATOM 5782 C C . VAL A 1 725 ? 14.977 3.631 36.844 1 87.69 725 VAL A C 1
ATOM 5784 O O . VAL A 1 725 ? 14.914 3 37.875 1 87.69 725 VAL A O 1
ATOM 5787 N N . ALA A 1 726 ? 15.867 3.465 36 1 84.62 726 ALA A N 1
ATOM 5788 C CA . ALA A 1 726 ? 16.969 2.541 36.219 1 84.62 726 ALA A CA 1
ATOM 5789 C C . ALA A 1 726 ? 17.969 3.119 37.25 1 84.62 726 ALA A C 1
ATOM 5791 O O . ALA A 1 726 ? 17.875 4.289 37.625 1 84.62 726 ALA A O 1
ATOM 5792 N N . GLU A 1 727 ? 18.859 2.17 37.625 1 89.56 727 GLU A N 1
ATOM 5793 C CA . GLU A 1 727 ? 19.984 2.629 38.469 1 89.56 727 GLU A CA 1
ATOM 5794 C C . GLU A 1 727 ? 20.812 3.676 37.719 1 89.56 727 GLU A C 1
ATOM 5796 O O . GLU A 1 727 ? 21.078 3.541 36.531 1 89.56 727 GLU A O 1
ATOM 5801 N N . GLY A 1 728 ? 21.078 4.688 38.469 1 90.12 728 GLY A N 1
ATOM 5802 C CA . GLY A 1 728 ? 21.844 5.766 37.875 1 90.12 728 GLY A CA 1
ATOM 5803 C C . GLY A 1 728 ? 21.062 7.055 37.719 1 90.12 728 GLY A C 1
ATOM 5804 O O . GLY A 1 728 ? 20.094 7.277 38.438 1 90.12 728 GLY A O 1
ATOM 5805 N N . GLU A 1 729 ? 21.625 7.855 36.906 1 89.75 729 GLU A N 1
ATOM 5806 C CA . GLU A 1 729 ? 21.094 9.203 36.781 1 89.75 729 GLU A CA 1
ATOM 5807 C C . GLU A 1 729 ? 20.094 9.297 35.625 1 89.75 729 GLU A C 1
ATOM 5809 O O . GLU A 1 729 ? 20.312 8.727 34.562 1 89.75 729 GLU A O 1
ATOM 5814 N N . THR A 1 730 ? 19.016 9.891 35.938 1 91.38 730 THR A N 1
ATOM 5815 C CA . THR A 1 730 ? 18.031 10.289 34.906 1 91.38 730 THR A CA 1
ATOM 5816 C C . THR A 1 730 ? 17.766 11.789 35 1 91.38 730 THR A C 1
ATOM 5818 O O . THR A 1 730 ? 17.516 12.328 36.062 1 91.38 730 THR A O 1
ATOM 5821 N N . LEU A 1 731 ? 17.859 12.43 33.875 1 90.62 731 LEU A N 1
ATOM 5822 C CA . LEU A 1 731 ? 17.703 13.883 33.844 1 90.62 731 LEU A CA 1
ATOM 5823 C C . LEU A 1 731 ? 16.438 14.273 33.094 1 90.62 731 LEU A C 1
ATOM 5825 O O . LEU A 1 731 ? 16.031 13.57 32.156 1 90.62 731 LEU A O 1
ATOM 5829 N N . ALA A 1 732 ? 15.828 15.312 33.5 1 92.31 732 ALA A N 1
ATOM 5830 C CA . ALA A 1 732 ? 14.734 15.961 32.781 1 92.31 732 ALA A CA 1
ATOM 5831 C C . ALA A 1 732 ? 14.891 17.484 32.781 1 92.31 732 ALA A C 1
ATOM 5833 O O . ALA A 1 732 ? 15.281 18.062 33.812 1 92.31 732 ALA A O 1
ATOM 5834 N N . LYS A 1 733 ? 14.664 18.031 31.703 1 91.38 733 LYS A N 1
ATOM 5835 C CA . LYS A 1 733 ? 14.758 19.484 31.578 1 91.38 733 LYS A CA 1
ATOM 5836 C C . LYS A 1 733 ? 13.375 20.141 31.562 1 91.38 733 LYS A C 1
ATOM 5838 O O . LYS A 1 733 ? 12.414 19.547 31.062 1 91.38 733 LYS A O 1
ATOM 5843 N N . VAL A 1 734 ? 13.281 21.234 32.219 1 90.5 734 VAL A N 1
ATOM 5844 C CA . VAL A 1 734 ? 12.102 22.094 32.156 1 90.5 734 VAL A CA 1
ATOM 5845 C C . VAL A 1 734 ? 12.414 23.375 31.406 1 90.5 734 VAL A C 1
ATOM 5847 O O . VAL A 1 734 ? 13.508 23.938 31.547 1 90.5 734 VAL A O 1
ATOM 5850 N N . PRO A 1 735 ? 11.492 23.812 30.578 1 91.06 735 PRO A N 1
ATOM 5851 C CA . PRO A 1 735 ? 11.719 25.078 29.891 1 91.06 735 PRO A CA 1
ATOM 5852 C C . PRO A 1 735 ? 12.078 26.203 30.859 1 91.06 735 PRO A C 1
ATOM 5854 O O . PRO A 1 735 ? 11.516 26.281 31.953 1 91.06 735 PRO A O 1
ATOM 5857 N N . GLY A 1 736 ? 13.023 27.031 30.484 1 84.94 736 GLY A N 1
ATOM 5858 C CA . GLY A 1 736 ? 13.508 28.094 31.344 1 84.94 736 GLY A CA 1
ATOM 5859 C C . GLY A 1 736 ? 14.844 27.766 32 1 84.94 736 GLY A C 1
ATOM 5860 O O . GLY A 1 736 ? 15.281 28.469 32.906 1 84.94 736 GLY A O 1
ATOM 5861 N N . GLY A 1 737 ? 15.398 26.641 31.656 1 85.31 737 GLY A N 1
ATOM 5862 C CA . GLY A 1 737 ? 16.766 26.328 32.062 1 85.31 737 GLY A CA 1
ATOM 5863 C C . GLY A 1 737 ? 16.844 25.516 33.344 1 85.31 737 GLY A C 1
ATOM 5864 O O . GLY A 1 737 ? 17.891 25.422 33.969 1 85.31 737 GLY A O 1
ATOM 5865 N N . VAL A 1 738 ? 15.758 24.938 33.75 1 88.81 738 VAL A N 1
ATOM 5866 C CA . VAL A 1 738 ? 15.727 24.109 34.938 1 88.81 738 VAL A CA 1
ATOM 5867 C C . VAL A 1 738 ? 16.062 22.656 34.562 1 88.81 738 VAL A C 1
ATOM 5869 O O . VAL A 1 738 ? 15.586 22.156 33.562 1 88.81 738 VAL A O 1
ATOM 5872 N N . VAL A 1 739 ? 16.922 22.047 35.281 1 92.62 739 VAL A N 1
ATOM 5873 C CA . VAL A 1 739 ? 17.25 20.625 35.125 1 92.62 739 VAL A CA 1
ATOM 5874 C C . VAL A 1 739 ? 17.047 19.875 36.438 1 92.62 739 VAL A C 1
ATOM 5876 O O . VAL A 1 739 ? 17.594 20.266 37.469 1 92.62 739 VAL A O 1
ATOM 5879 N N . ILE A 1 740 ? 16.266 18.891 36.375 1 91.62 740 ILE A N 1
ATOM 5880 C CA . ILE A 1 740 ? 16 18.031 37.5 1 91.62 740 ILE A CA 1
ATOM 5881 C C . ILE A 1 740 ? 16.703 16.688 37.312 1 91.62 740 ILE A C 1
ATOM 5883 O O . ILE A 1 740 ? 16.672 16.109 36.219 1 91.62 740 ILE A O 1
ATOM 5887 N N . ARG A 1 741 ? 17.359 16.25 38.25 1 91.75 741 ARG A N 1
ATOM 5888 C CA . ARG A 1 741 ? 18.062 14.969 38.25 1 91.75 741 ARG A CA 1
ATOM 5889 C C . ARG A 1 741 ? 17.469 14 39.281 1 91.75 741 ARG A C 1
ATOM 5891 O O . ARG A 1 741 ? 17.188 14.391 40.406 1 91.75 741 ARG A O 1
ATOM 5898 N N . ALA A 1 742 ? 17.172 12.836 38.844 1 91.31 742 ALA A N 1
ATOM 5899 C CA . ALA A 1 742 ? 16.875 11.719 39.75 1 91.31 742 ALA A CA 1
ATOM 5900 C C . ALA A 1 742 ? 18 10.703 39.75 1 91.31 742 ALA A C 1
ATOM 5902 O O . ALA A 1 742 ? 18.391 10.18 38.719 1 91.31 742 ALA A O 1
ATOM 5903 N N . ASP A 1 743 ? 18.547 10.477 40.875 1 90.44 743 ASP A N 1
ATOM 5904 C CA . ASP A 1 743 ? 19.641 9.523 41.062 1 90.44 743 ASP A CA 1
ATOM 5905 C C . ASP A 1 743 ? 19.188 8.328 41.875 1 90.44 743 ASP A C 1
ATOM 5907 O O . ASP A 1 743 ? 18.859 8.469 43.062 1 90.44 743 ASP A O 1
ATOM 5911 N N . ARG A 1 744 ? 19.062 7.262 41.219 1 88.81 744 ARG A N 1
ATOM 5912 C CA . ARG A 1 744 ? 18.703 6.031 41.938 1 88.81 744 ARG A CA 1
ATOM 5913 C C . ARG A 1 744 ? 19.953 5.215 42.281 1 88.81 744 ARG A C 1
ATOM 5915 O O . ARG A 1 744 ? 20.719 4.844 41.375 1 88.81 744 ARG A O 1
ATOM 5922 N N . GLN A 1 745 ? 20.188 5.023 43.5 1 86.88 745 GLN A N 1
ATOM 5923 C CA . GLN A 1 745 ? 21.297 4.23 44 1 86.88 745 GLN A CA 1
ATOM 5924 C C . GLN A 1 745 ? 20.891 3.381 45.188 1 86.88 745 GLN A C 1
ATOM 5926 O O . GLN A 1 745 ? 20.359 3.9 46.188 1 86.88 745 GLN A O 1
ATOM 5931 N N . ASN A 1 746 ? 21.234 2.141 45.156 1 82.88 746 ASN A N 1
ATOM 5932 C CA . ASN A 1 746 ? 21.047 1.207 46.25 1 82.88 746 ASN A CA 1
ATOM 5933 C C . ASN A 1 746 ? 19.641 1.302 46.844 1 82.88 746 ASN A C 1
ATOM 5935 O O . ASN A 1 746 ? 19.469 1.453 48.062 1 82.88 746 ASN A O 1
ATOM 5939 N N . GLY A 1 747 ? 18.672 1.419 45.969 1 76.19 747 GLY A N 1
ATOM 5940 C CA . GLY A 1 747 ? 17.281 1.404 46.375 1 76.19 747 GLY A CA 1
ATOM 5941 C C . GLY A 1 747 ? 16.766 2.766 46.812 1 76.19 747 GLY A C 1
ATOM 5942 O O . GLY A 1 747 ? 15.609 2.908 47.219 1 76.19 747 GLY A O 1
ATOM 5943 N N . LYS A 1 748 ? 17.641 3.758 46.812 1 82.62 748 LYS A N 1
ATOM 5944 C CA . LYS A 1 748 ? 17.25 5.121 47.156 1 82.62 748 LYS A CA 1
ATOM 5945 C C . LYS A 1 748 ? 17.266 6.02 45.906 1 82.62 748 LYS A C 1
ATOM 5947 O O . LYS A 1 748 ? 18.078 5.82 45 1 82.62 748 LYS A O 1
ATOM 5952 N N . ILE A 1 749 ? 16.297 6.906 45.906 1 88.31 749 ILE A N 1
ATOM 5953 C CA . ILE A 1 749 ? 16.234 7.863 44.812 1 88.31 749 ILE A CA 1
ATOM 5954 C C . ILE A 1 749 ? 16.391 9.281 45.344 1 88.31 749 ILE A C 1
ATOM 5956 O O . ILE A 1 749 ? 15.703 9.672 46.312 1 88.31 749 ILE A O 1
ATOM 5960 N N . LYS A 1 750 ? 17.344 9.977 44.875 1 88.12 750 LYS A N 1
ATOM 5961 C CA . LYS A 1 750 ? 17.562 11.383 45.188 1 88.12 750 LYS A CA 1
ATOM 5962 C C . LYS A 1 750 ? 17.172 12.281 44.031 1 88.12 750 LYS A C 1
ATOM 5964 O O . LYS A 1 750 ? 17.688 12.117 42.906 1 88.12 750 LYS A O 1
ATOM 5969 N N . VAL A 1 751 ? 16.188 13.156 44.312 1 90.25 751 VAL A N 1
ATOM 5970 C CA . VAL A 1 751 ? 15.766 14.117 43.281 1 90.25 751 VAL A CA 1
ATOM 5971 C C . VAL A 1 751 ? 16.359 15.492 43.594 1 90.25 751 VAL A C 1
ATOM 5973 O O . VAL A 1 751 ? 16.188 16 44.719 1 90.25 751 VAL A O 1
ATOM 5976 N N . THR A 1 752 ? 17.109 16.031 42.688 1 88.94 752 THR A N 1
ATOM 5977 C CA . THR A 1 752 ? 17.781 17.312 42.906 1 88.94 752 THR A CA 1
ATOM 5978 C C . THR A 1 752 ? 17.547 18.266 41.719 1 88.94 752 THR A C 1
ATOM 5980 O O . THR A 1 752 ? 17.562 17.859 40.562 1 88.94 752 THR A O 1
ATOM 5983 N N . ILE A 1 753 ? 17.234 19.531 42.094 1 89.44 753 ILE A N 1
ATOM 5984 C CA . ILE A 1 753 ? 17.281 20.578 41.094 1 89.44 753 ILE A CA 1
ATOM 5985 C C . ILE A 1 753 ? 18.734 20.969 40.844 1 89.44 753 ILE A C 1
ATOM 5987 O O . ILE A 1 753 ? 19.391 21.578 41.688 1 89.44 753 ILE A O 1
ATOM 5991 N N . ILE A 1 754 ? 19.25 20.688 39.75 1 88.31 754 ILE A N 1
ATOM 5992 C CA . ILE A 1 754 ? 20.688 20.844 39.531 1 88.31 754 ILE A CA 1
ATOM 5993 C C . ILE A 1 754 ? 20.953 22.156 38.781 1 88.31 754 ILE A C 1
ATOM 5995 O O . ILE A 1 754 ? 22.078 22.656 38.812 1 88.31 754 ILE A O 1
ATOM 5999 N N . GLU A 1 755 ? 20.016 22.594 38.094 1 88.12 755 GLU A N 1
ATOM 6000 C CA . GLU A 1 755 ? 20.125 23.875 37.375 1 88.12 755 GLU A CA 1
ATOM 6001 C C . GLU A 1 755 ? 18.812 24.656 37.438 1 88.12 755 GLU A C 1
ATOM 6003 O O . GLU A 1 755 ? 17.734 24.062 37.375 1 88.12 755 GLU A O 1
ATOM 6008 N N . GLY A 1 756 ? 18.891 25.906 37.5 1 87.25 756 GLY A N 1
ATOM 6009 C CA . GLY A 1 756 ? 17.734 26.766 37.406 1 87.25 756 GLY A CA 1
ATOM 6010 C C . GLY A 1 756 ? 16.984 26.922 38.75 1 87.25 756 GLY A C 1
ATOM 6011 O O . GLY A 1 756 ? 17.391 26.344 39.75 1 87.25 756 GLY A O 1
ATOM 6012 N N . LYS A 1 757 ? 16.031 27.812 38.812 1 85.81 757 LYS A N 1
ATOM 6013 C CA . LYS A 1 757 ? 15.164 28.031 39.938 1 85.81 757 LYS A CA 1
ATOM 6014 C C . LYS A 1 757 ? 13.828 27.312 39.781 1 85.81 757 LYS A C 1
ATOM 6016 O O . LYS A 1 757 ? 13.109 27.578 38.812 1 85.81 757 LYS A O 1
ATOM 6021 N N . ALA A 1 758 ? 13.602 26.344 40.594 1 89.88 758 ALA A N 1
ATOM 6022 C CA . ALA A 1 758 ? 12.344 25.594 40.531 1 89.88 758 ALA A CA 1
ATOM 6023 C C . ALA A 1 758 ? 11.898 25.172 41.938 1 89.88 758 ALA A C 1
ATOM 6025 O O . ALA A 1 758 ? 12.664 25.25 42.875 1 89.88 758 ALA A O 1
ATOM 6026 N N . SER A 1 759 ? 10.688 24.969 42.062 1 89.75 759 SER A N 1
ATOM 6027 C CA . SER A 1 759 ? 10.117 24.375 43.281 1 89.75 759 SER A CA 1
ATOM 6028 C C . SER A 1 759 ? 9.406 23.062 42.969 1 89.75 759 SER A C 1
ATOM 6030 O O . SER A 1 759 ? 8.758 22.938 41.938 1 89.75 759 SER A O 1
ATOM 6032 N N . ILE A 1 760 ? 9.609 22.094 43.812 1 89.62 760 ILE A N 1
ATOM 6033 C CA . ILE A 1 760 ? 8.977 20.781 43.688 1 89.62 760 ILE A CA 1
ATOM 6034 C C . ILE A 1 760 ? 7.848 20.656 44.688 1 89.62 760 ILE A C 1
ATOM 6036 O O . ILE A 1 760 ? 8.047 20.891 45.875 1 89.62 760 ILE A O 1
ATOM 6040 N N . ASN A 1 761 ? 6.672 20.359 44.188 1 88.88 761 ASN A N 1
ATOM 6041 C CA . ASN A 1 761 ? 5.52 20.156 45.062 1 88.88 761 ASN A CA 1
ATOM 6042 C C . ASN A 1 761 ? 5.449 18.734 45.562 1 88.88 761 ASN A C 1
ATOM 6044 O O . ASN A 1 761 ? 5.078 18.5 46.719 1 88.88 761 ASN A O 1
ATOM 6048 N N . SER A 1 762 ? 5.715 17.797 44.719 1 88.75 762 SER A N 1
ATOM 6049 C CA . SER A 1 762 ? 5.562 16.391 45.062 1 88.75 762 SER A CA 1
ATOM 6050 C C . SER A 1 762 ? 6.422 15.5 44.188 1 88.75 762 SER A C 1
ATOM 6052 O O . SER A 1 762 ? 6.781 15.883 43.062 1 88.75 762 SER A O 1
ATOM 6054 N N . ILE A 1 763 ? 6.766 14.359 44.75 1 88.38 763 ILE A N 1
ATOM 6055 C CA . ILE A 1 763 ? 7.492 13.312 44.031 1 88.38 763 ILE A CA 1
ATOM 6056 C C . ILE A 1 763 ? 6.699 12.008 44.062 1 88.38 763 ILE A C 1
ATOM 6058 O O . ILE A 1 763 ? 6.289 11.555 45.156 1 88.38 763 ILE A O 1
ATOM 6062 N N . PHE A 1 764 ? 6.445 11.547 42.875 1 86.5 764 PHE A N 1
ATOM 6063 C CA . PHE A 1 764 ? 5.754 10.273 42.75 1 86.5 764 PHE A CA 1
ATOM 6064 C C . PHE A 1 764 ? 6.707 9.18 42.281 1 86.5 764 PHE A C 1
ATOM 6066 O O . PHE A 1 764 ? 7.367 9.336 41.25 1 86.5 764 PHE A O 1
ATOM 6073 N N . LEU A 1 765 ? 6.785 8.109 43.094 1 84.44 765 LEU A N 1
ATOM 6074 C CA . LEU A 1 765 ? 7.574 6.938 42.719 1 84.44 765 LEU A CA 1
ATOM 6075 C C . LEU A 1 765 ? 6.672 5.762 42.375 1 84.44 765 LEU A C 1
ATOM 6077 O O . LEU A 1 765 ? 5.867 5.316 43.188 1 84.44 765 LEU A O 1
ATOM 6081 N N . VAL A 1 766 ? 6.773 5.395 41.125 1 80.88 766 VAL A N 1
ATOM 6082 C CA . VAL A 1 766 ? 5.957 4.266 40.688 1 80.88 766 VAL A CA 1
ATOM 6083 C C . VAL A 1 766 ? 6.844 3.043 40.469 1 80.88 766 VAL A C 1
ATOM 6085 O O . VAL A 1 766 ? 7.754 3.078 39.625 1 80.88 766 VAL A O 1
ATOM 6088 N N . GLY A 1 767 ? 6.754 2.059 41.375 1 72 767 GLY A N 1
ATOM 6089 C CA . GLY A 1 767 ? 7.555 0.85 41.281 1 72 767 GLY A CA 1
ATOM 6090 C C . GLY A 1 767 ? 6.898 -0.247 40.469 1 72 767 GLY A C 1
ATOM 6091 O O . GLY A 1 767 ? 5.852 -0.029 39.844 1 72 767 GLY A O 1
ATOM 6092 N N . ALA A 1 768 ? 7.598 -1.405 40.688 1 65.31 768 ALA A N 1
ATOM 6093 C CA . ALA A 1 768 ? 7.09 -2.613 40.031 1 65.31 768 ALA A CA 1
ATOM 6094 C C . ALA A 1 768 ? 5.703 -2.977 40.562 1 65.31 768 ALA A C 1
ATOM 6096 O O . ALA A 1 768 ? 5.426 -2.84 41.75 1 65.31 768 ALA A O 1
ATOM 6097 N N . GLY A 1 769 ? 4.758 -3.201 39.719 1 68.06 769 GLY A N 1
ATOM 6098 C CA . GLY A 1 769 ? 3.41 -3.621 40.094 1 68.06 769 GLY A CA 1
ATOM 6099 C C . GLY A 1 769 ? 2.445 -2.461 40.219 1 68.06 769 GLY A C 1
ATOM 6100 O O . GLY A 1 769 ? 1.336 -2.631 40.75 1 68.06 769 GLY A O 1
ATOM 6101 N N . GLY A 1 770 ? 3.029 -1.241 40.031 1 71.88 770 GLY A N 1
ATOM 6102 C CA . GLY A 1 770 ? 2.145 -0.088 40.062 1 71.88 770 GLY A CA 1
ATOM 6103 C C . GLY A 1 770 ? 2.043 0.552 41.438 1 71.88 770 GLY A C 1
ATOM 6104 O O . GLY A 1 770 ? 1.221 1.445 41.656 1 71.88 770 GLY A O 1
ATOM 6105 N N . LYS A 1 771 ? 2.887 0.039 42.5 1 74.38 771 LYS A N 1
ATOM 6106 C CA . LYS A 1 771 ? 2.867 0.641 43.812 1 74.38 771 LYS A CA 1
ATOM 6107 C C . LYS A 1 771 ? 3.43 2.059 43.781 1 74.38 771 LYS A C 1
ATOM 6109 O O . LYS A 1 771 ? 4.531 2.283 43.281 1 74.38 771 LYS A O 1
ATOM 6114 N N . GLU A 1 772 ? 2.531 3.016 44.125 1 81.5 772 GLU A N 1
ATOM 6115 C CA . GLU A 1 772 ? 2.898 4.43 44.094 1 81.5 772 GLU A CA 1
ATOM 6116 C C . GLU A 1 772 ? 3.215 4.969 45.469 1 81.5 772 GLU A C 1
ATOM 6118 O O . GLU A 1 772 ? 2.568 4.598 46.438 1 81.5 772 GLU A O 1
ATOM 6123 N N . ARG A 1 773 ? 4.305 5.605 45.531 1 80.31 773 ARG A N 1
ATOM 6124 C CA . ARG A 1 773 ? 4.645 6.363 46.75 1 80.31 773 ARG A CA 1
ATOM 6125 C C . ARG A 1 773 ? 4.734 7.855 46.438 1 80.31 773 ARG A C 1
ATOM 6127 O O . ARG A 1 773 ? 5.379 8.258 45.469 1 80.31 773 ARG A O 1
ATOM 6134 N N . VAL A 1 774 ? 3.98 8.602 47.219 1 83 774 VAL A N 1
ATOM 6135 C CA . VAL A 1 774 ? 3.988 10.047 47.062 1 83 774 VAL A CA 1
ATOM 6136 C C . VAL A 1 774 ? 4.758 10.703 48.219 1 83 774 VAL A C 1
ATOM 6138 O O . VAL A 1 774 ? 4.488 10.43 49.375 1 83 774 VAL A O 1
ATOM 6141 N N . VAL A 1 775 ? 5.723 11.438 47.844 1 81.12 775 VAL A N 1
ATOM 6142 C CA . VAL A 1 775 ? 6.484 12.211 48.812 1 81.12 775 VAL A CA 1
ATOM 6143 C C . VAL A 1 775 ? 6.195 13.695 48.656 1 81.12 775 VAL A C 1
ATOM 6145 O O . VAL A 1 775 ? 6.484 14.273 47.594 1 81.12 775 VAL A O 1
ATOM 6148 N N . LYS A 1 776 ? 5.637 14.305 49.688 1 83.5 776 LYS A N 1
ATOM 6149 C CA . LYS A 1 776 ? 5.422 15.742 49.656 1 83.5 776 LYS A CA 1
ATOM 6150 C C . LYS A 1 776 ? 6.699 16.5 50.031 1 83.5 776 LYS A C 1
ATOM 6152 O O . LYS A 1 776 ? 7.434 16.094 50.906 1 83.5 776 LYS A O 1
ATOM 6157 N N . VAL A 1 777 ? 6.945 17.484 49.188 1 79.94 777 VAL A N 1
ATOM 6158 C CA . VAL A 1 777 ? 8.203 18.203 49.375 1 79.94 777 VAL A CA 1
ATOM 6159 C C . VAL A 1 777 ? 7.938 19.625 49.844 1 79.94 777 VAL A C 1
ATOM 6161 O O . VAL A 1 777 ? 6.949 20.25 49.438 1 79.94 777 VAL A O 1
ATOM 6164 N N . ASP A 1 778 ? 8.773 20.109 50.781 1 75.31 778 ASP A N 1
ATOM 6165 C CA . ASP A 1 778 ? 8.711 21.5 51.188 1 75.31 778 ASP A CA 1
ATOM 6166 C C . ASP A 1 778 ? 9.172 22.438 50.062 1 75.31 778 ASP A C 1
ATOM 6168 O O . ASP A 1 778 ? 10.195 22.188 49.406 1 75.31 778 ASP A O 1
ATOM 6172 N N . SER A 1 779 ? 8.344 23.344 49.719 1 67.38 779 SER A N 1
ATOM 6173 C CA . SER A 1 779 ? 8.508 24.219 48.594 1 67.38 779 SER A CA 1
ATOM 6174 C C . SER A 1 779 ? 9.906 24.828 48.531 1 67.38 779 SER A C 1
ATOM 6176 O O . SER A 1 779 ? 10.391 25.219 47.469 1 67.38 779 SER A O 1
ATOM 6178 N N . SER A 1 780 ? 10.578 24.812 49.625 1 68.06 780 SER A N 1
ATOM 6179 C CA . SER A 1 780 ? 11.883 25.453 49.688 1 68.06 780 SER A CA 1
ATOM 6180 C C . SER A 1 780 ? 13.008 24.469 49.438 1 68.06 780 SER A C 1
ATOM 6182 O O . SER A 1 780 ? 14.156 24.859 49.219 1 68.06 780 SER A O 1
ATOM 6184 N N . ALA A 1 781 ? 12.648 23.297 49.219 1 71.06 781 ALA A N 1
ATOM 6185 C CA . ALA A 1 781 ? 13.688 22.266 49.125 1 71.06 781 ALA A CA 1
ATOM 6186 C C . ALA A 1 781 ? 14.242 22.172 47.719 1 71.06 781 ALA A C 1
ATOM 6188 O O . ALA A 1 781 ? 13.492 22.156 46.719 1 71.06 781 ALA A O 1
ATOM 6189 N N . THR A 1 782 ? 15.57 22.297 47.625 1 70.12 782 THR A N 1
ATOM 6190 C CA . THR A 1 782 ? 16.234 22.141 46.312 1 70.12 782 THR A CA 1
ATOM 6191 C C . THR A 1 782 ? 16.672 20.703 46.094 1 70.12 782 THR A C 1
ATOM 6193 O O . THR A 1 782 ? 17.047 20.312 45 1 70.12 782 THR A O 1
ATOM 6196 N N . GLU A 1 783 ? 16.703 19.984 47.125 1 72.94 783 GLU A N 1
ATOM 6197 C CA . GLU A 1 783 ? 17.062 18.562 47.062 1 72.94 783 GLU A CA 1
ATOM 6198 C C . GLU A 1 783 ? 16.125 17.719 47.938 1 72.94 783 GLU A C 1
ATOM 6200 O O . GLU A 1 783 ? 15.742 18.141 49.031 1 72.94 783 GLU A O 1
ATOM 6205 N N . VAL A 1 784 ? 15.586 16.781 47.312 1 71.31 784 VAL A N 1
ATOM 6206 C CA . VAL A 1 784 ? 14.703 15.867 48.031 1 71.31 784 VAL A CA 1
ATOM 6207 C C . VAL A 1 784 ? 15.195 14.43 47.875 1 71.31 784 VAL A C 1
ATOM 6209 O O . VAL A 1 784 ? 15.383 13.945 46.781 1 71.31 784 VAL A O 1
ATOM 6212 N N . VAL A 1 785 ? 15.609 13.836 48.938 1 67.12 785 VAL A N 1
ATOM 6213 C CA . VAL A 1 785 ? 16.016 12.43 48.938 1 67.12 785 VAL A CA 1
ATOM 6214 C C . VAL A 1 785 ? 14.828 11.555 49.344 1 67.12 785 VAL A C 1
ATOM 6216 O O . VAL A 1 785 ? 14.164 11.797 50.344 1 67.12 785 VAL A O 1
ATOM 6219 N N . CYS A 1 786 ? 14.375 10.82 48.344 1 65.25 786 CYS A N 1
ATOM 6220 C CA . CYS A 1 786 ? 13.266 9.914 48.594 1 65.25 786 CYS A CA 1
ATOM 6221 C C . CYS A 1 786 ? 13.742 8.469 48.625 1 65.25 786 CYS A C 1
ATOM 6223 O O . CYS A 1 786 ? 14.539 8.047 47.781 1 65.25 786 CYS A O 1
ATOM 6225 N N . GLU A 1 787 ? 13.547 7.68 49.75 1 58.66 787 GLU A N 1
ATOM 6226 C CA . GLU A 1 787 ? 13.828 6.25 49.844 1 58.66 787 GLU A CA 1
ATOM 6227 C C . GLU A 1 787 ? 12.773 5.434 49.094 1 58.66 787 GLU A C 1
ATOM 6229 O O . GLU A 1 787 ? 11.586 5.746 49.156 1 58.66 787 GLU A O 1
ATOM 6234 N N . LEU A 1 788 ? 13.258 4.582 48.031 1 55.03 788 LEU A N 1
ATOM 6235 C CA . LEU A 1 788 ? 12.344 3.66 47.375 1 55.03 788 LEU A CA 1
ATOM 6236 C C . LEU A 1 788 ? 11.922 2.535 48.312 1 55.03 788 LEU A C 1
ATOM 6238 O O . LEU A 1 788 ? 12.75 1.992 49.031 1 55.03 788 LEU A O 1
ATOM 6242 N N . ILE A 1 789 ? 10.711 2.424 48.844 1 46.19 789 ILE A N 1
ATOM 6243 C CA . ILE A 1 789 ? 10.336 1.207 49.562 1 46.19 789 ILE A CA 1
ATOM 6244 C C . ILE A 1 789 ? 10.148 0.064 48.562 1 46.19 789 ILE A C 1
ATOM 6246 O O . ILE A 1 789 ? 9.562 0.253 47.5 1 46.19 789 ILE A O 1
ATOM 6250 N N . MET B 1 1 ? -10.703 2.594 -12.016 1 91.5 1 MET B N 1
ATOM 6251 C CA . MET B 1 1 ? -10.984 3.908 -12.586 1 91.5 1 MET B CA 1
ATOM 6252 C C . MET B 1 1 ? -11.211 4.941 -11.492 1 91.5 1 MET B C 1
ATOM 6254 O O . MET B 1 1 ? -11.945 4.68 -10.531 1 91.5 1 MET B O 1
ATOM 6258 N N . LYS B 1 2 ? -10.5 5.953 -11.609 1 94.19 2 LYS B N 1
ATOM 6259 C CA . LYS B 1 2 ? -10.727 7.09 -10.711 1 94.19 2 LYS B CA 1
ATOM 6260 C C . LYS B 1 2 ? -11.633 8.133 -11.359 1 94.19 2 LYS B C 1
ATOM 6262 O O . LYS B 1 2 ? -11.414 8.516 -12.516 1 94.19 2 LYS B O 1
ATOM 6267 N N . PHE B 1 3 ? -12.609 8.602 -10.586 1 97.06 3 PHE B N 1
ATOM 6268 C CA . PHE B 1 3 ? -13.641 9.469 -11.141 1 97.06 3 PHE B CA 1
ATOM 6269 C C . PHE B 1 3 ? -13.508 10.883 -10.578 1 97.06 3 PHE B C 1
ATOM 6271 O O . PHE B 1 3 ? -14.078 11.828 -11.133 1 97.06 3 PHE B O 1
ATOM 6278 N N . ILE B 1 4 ? -12.734 10.953 -9.492 1 94.81 4 ILE B N 1
ATOM 6279 C CA . ILE B 1 4 ? -12.844 12.188 -8.727 1 94.81 4 ILE B CA 1
ATOM 6280 C C . ILE B 1 4 ? -11.555 12.992 -8.852 1 94.81 4 ILE B C 1
ATOM 6282 O O . ILE B 1 4 ? -10.508 12.445 -9.219 1 94.81 4 ILE B O 1
ATOM 6286 N N . ASP B 1 5 ? -11.586 14.25 -8.703 1 93.88 5 ASP B N 1
ATOM 6287 C CA . ASP B 1 5 ? -10.508 15.195 -8.453 1 93.88 5 ASP B CA 1
ATOM 6288 C C . ASP B 1 5 ? -10.547 15.703 -7.016 1 93.88 5 ASP B C 1
ATOM 6290 O O . ASP B 1 5 ? -11.055 16.797 -6.746 1 93.88 5 ASP B O 1
ATOM 6294 N N . GLY B 1 6 ? -9.812 14.914 -6.164 1 91.44 6 GLY B N 1
ATOM 6295 C CA . GLY B 1 6 ? -10.047 15.102 -4.742 1 91.44 6 GLY B CA 1
ATOM 6296 C C . GLY B 1 6 ? -11.352 14.492 -4.27 1 91.44 6 GLY B C 1
ATOM 6297 O O . GLY B 1 6 ? -11.867 13.555 -4.883 1 91.44 6 GLY B O 1
ATOM 6298 N N . PHE B 1 7 ? -11.836 14.938 -3.098 1 91.5 7 PHE B N 1
ATOM 6299 C CA . PHE B 1 7 ? -13.039 14.336 -2.543 1 91.5 7 PHE B CA 1
ATOM 6300 C C . PHE B 1 7 ? -14.281 15.109 -2.98 1 91.5 7 PHE B C 1
ATOM 6302 O O . PHE B 1 7 ? -15.367 14.539 -3.088 1 91.5 7 PHE B O 1
ATOM 6309 N N . TRP B 1 8 ? -14.078 16.375 -3.447 1 88.25 8 TRP B N 1
ATOM 6310 C CA . TRP B 1 8 ? -15.227 17.266 -3.588 1 88.25 8 TRP B CA 1
ATOM 6311 C C . TRP B 1 8 ? -15.602 17.453 -5.059 1 88.25 8 TRP B C 1
ATOM 6313 O O . TRP B 1 8 ? -16.719 17.844 -5.375 1 88.25 8 TRP B O 1
ATOM 6323 N N . LEU B 1 9 ? -14.602 17.266 -5.938 1 92.38 9 LEU B N 1
ATOM 6324 C CA . LEU B 1 9 ? -14.836 17.5 -7.359 1 92.38 9 LEU B CA 1
ATOM 6325 C C . LEU B 1 9 ? -14.734 16.203 -8.148 1 92.38 9 LEU B C 1
ATOM 6327 O O . LEU B 1 9 ? -14.109 15.242 -7.699 1 92.38 9 LEU B O 1
ATOM 6331 N N . LEU B 1 10 ? -15.398 16.156 -9.281 1 95.62 10 LEU B N 1
ATOM 6332 C CA . LEU B 1 10 ? -15.211 15.102 -10.273 1 95.62 10 LEU B CA 1
ATOM 6333 C C . LEU B 1 10 ? -14.195 15.539 -11.336 1 95.62 10 LEU B C 1
ATOM 6335 O O . LEU B 1 10 ? -13.961 16.734 -11.523 1 95.62 10 LEU B O 1
ATOM 6339 N N . LYS B 1 11 ? -13.5 14.586 -11.883 1 95.44 11 LYS B N 1
ATOM 6340 C CA . LYS B 1 11 ? -12.664 14.922 -13.031 1 95.44 11 LYS B CA 1
ATOM 6341 C C . LYS B 1 11 ? -13.469 15.641 -14.109 1 95.44 11 LYS B C 1
ATOM 6343 O O . LYS B 1 11 ? -14.68 15.445 -14.219 1 95.44 11 LYS B O 1
ATOM 6348 N N . ASN B 1 12 ? -12.773 16.422 -14.852 1 95.06 12 ASN B N 1
ATOM 6349 C CA . ASN B 1 12 ? -13.422 17.234 -15.867 1 95.06 12 ASN B CA 1
ATOM 6350 C C . ASN B 1 12 ? -14.234 16.391 -16.844 1 95.06 12 ASN B C 1
ATOM 6352 O O . ASN B 1 12 ? -13.711 15.438 -17.422 1 95.06 12 ASN B O 1
ATOM 6356 N N . GLY B 1 13 ? -15.484 16.703 -16.938 1 96.12 13 GLY B N 1
ATOM 6357 C CA . GLY B 1 13 ? -16.359 16.062 -17.906 1 96.12 13 GLY B CA 1
ATOM 6358 C C . GLY B 1 13 ? -17.047 14.82 -17.359 1 96.12 13 GLY B C 1
ATOM 6359 O O . GLY B 1 13 ? -17.984 14.297 -17.969 1 96.12 13 GLY B O 1
ATOM 6360 N N . VAL B 1 14 ? -16.672 14.281 -16.219 1 97.44 14 VAL B N 1
ATOM 6361 C CA . VAL B 1 14 ? -17.297 13.094 -15.648 1 97.44 14 VAL B CA 1
ATOM 6362 C C . VAL B 1 14 ? -18.688 13.445 -15.117 1 97.44 14 VAL B C 1
ATOM 6364 O O . VAL B 1 14 ? -18.859 14.438 -14.406 1 97.44 14 VAL B O 1
ATOM 6367 N N . LYS B 1 15 ? -19.672 12.672 -15.469 1 97.06 15 LYS B N 1
ATOM 6368 C CA . LYS B 1 15 ? -21.031 12.867 -15 1 97.06 15 LYS B CA 1
ATOM 6369 C C . LYS B 1 15 ? -21.516 11.672 -14.195 1 97.06 15 LYS B C 1
ATOM 6371 O O . LYS B 1 15 ? -21.594 10.555 -14.711 1 97.06 15 LYS B O 1
ATOM 6376 N N . PRO B 1 16 ? -21.953 11.898 -13.039 1 96.88 16 PRO B N 1
ATOM 6377 C CA . PRO B 1 16 ? -22.391 10.797 -12.18 1 96.88 16 PRO B CA 1
ATOM 6378 C C . PRO B 1 16 ? -23.922 10.672 -12.133 1 96.88 16 PRO B C 1
ATOM 6380 O O . PRO B 1 16 ? -24.625 11.664 -12.281 1 96.88 16 PRO B O 1
ATOM 6383 N N . TYR B 1 17 ? -24.422 9.492 -11.969 1 97.31 17 TYR B N 1
ATOM 6384 C CA . TYR B 1 17 ? -25.781 9.133 -11.578 1 97.31 17 TYR B CA 1
ATOM 6385 C C . TYR B 1 17 ? -25.766 8.195 -10.375 1 97.31 17 TYR B C 1
ATOM 6387 O O . TYR B 1 17 ? -25.75 6.973 -10.531 1 97.31 17 TYR B O 1
ATOM 6395 N N . TYR B 1 18 ? -25.844 8.789 -9.156 1 97.56 18 TYR B N 1
ATOM 6396 C CA . TYR B 1 18 ? -25.719 8.031 -7.918 1 97.56 18 TYR B CA 1
ATOM 6397 C C . TYR B 1 18 ? -27.047 7.363 -7.559 1 97.56 18 TYR B C 1
ATOM 6399 O O . TYR B 1 18 ? -28.109 7.941 -7.77 1 97.56 18 TYR B O 1
ATOM 6407 N N . ALA B 1 19 ? -26.953 6.172 -7.051 1 97.88 19 ALA B N 1
ATOM 6408 C CA . ALA B 1 19 ? -28.109 5.551 -6.418 1 97.88 19 ALA B CA 1
ATOM 6409 C C . ALA B 1 19 ? -28.5 6.281 -5.129 1 97.88 19 ALA B C 1
ATOM 6411 O O . ALA B 1 19 ? -27.719 6.309 -4.176 1 97.88 19 ALA B O 1
ATOM 6412 N N . LEU B 1 20 ? -29.75 6.789 -5.074 1 96.81 20 LEU B N 1
ATOM 6413 C CA . LEU B 1 20 ? -30.047 7.703 -3.977 1 96.81 20 LEU B CA 1
ATOM 6414 C C . LEU B 1 20 ? -31.188 7.168 -3.115 1 96.81 20 LEU B C 1
ATOM 6416 O O . LEU B 1 20 ? -31.188 7.344 -1.895 1 96.81 20 LEU B O 1
ATOM 6420 N N . GLN B 1 21 ? -32.188 6.539 -3.832 1 96.06 21 GLN B N 1
ATOM 6421 C CA . GLN B 1 21 ? -33.406 6.207 -3.096 1 96.06 21 GLN B CA 1
ATOM 6422 C C . GLN B 1 21 ? -34.062 4.957 -3.666 1 96.06 21 GLN B C 1
ATOM 6424 O O . GLN B 1 21 ? -34.188 4.809 -4.887 1 96.06 21 GLN B O 1
ATOM 6429 N N . VAL B 1 22 ? -34.438 3.99 -2.729 1 96.69 22 VAL B N 1
ATOM 6430 C CA . VAL B 1 22 ? -35.281 2.855 -3.139 1 96.69 22 VAL B CA 1
ATOM 6431 C C . VAL B 1 22 ? -36.719 3.311 -3.344 1 96.69 22 VAL B C 1
ATOM 6433 O O . VAL B 1 22 ? -37.375 3.725 -2.395 1 96.69 22 VAL B O 1
ATOM 6436 N N . VAL B 1 23 ? -37.219 3.186 -4.527 1 95 23 VAL B N 1
ATOM 6437 C CA . VAL B 1 23 ? -38.562 3.641 -4.812 1 95 23 VAL B CA 1
ATOM 6438 C C . VAL B 1 23 ? -39.531 2.453 -4.793 1 95 23 VAL B C 1
ATOM 6440 O O . VAL B 1 23 ? -40.75 2.623 -4.57 1 95 23 VAL B O 1
ATOM 6443 N N . LYS B 1 24 ? -39.031 1.287 -5.059 1 94.56 24 LYS B N 1
ATOM 6444 C CA . LYS B 1 24 ? -39.781 0.042 -4.988 1 94.56 24 LYS B CA 1
ATOM 6445 C C . LYS B 1 24 ? -38.875 -1.126 -4.582 1 94.56 24 LYS B C 1
ATOM 6447 O O . LYS B 1 24 ? -37.719 -1.205 -5.008 1 94.56 24 LYS B O 1
ATOM 6452 N N . ALA B 1 25 ? -39.344 -2.002 -3.73 1 96.31 25 ALA B N 1
ATOM 6453 C CA . ALA B 1 25 ? -38.656 -3.225 -3.332 1 96.31 25 ALA B CA 1
ATOM 6454 C C . ALA B 1 25 ? -39.562 -4.445 -3.49 1 96.31 25 ALA B C 1
ATOM 6456 O O . ALA B 1 25 ? -40.656 -4.492 -2.916 1 96.31 25 ALA B O 1
ATOM 6457 N N . ASP B 1 26 ? -39.156 -5.367 -4.25 1 96.38 26 ASP B N 1
ATOM 6458 C CA . ASP B 1 26 ? -39.875 -6.621 -4.434 1 96.38 26 ASP B CA 1
ATOM 6459 C C . ASP B 1 26 ? -39.156 -7.777 -3.738 1 96.38 26 ASP B C 1
ATOM 6461 O O . ASP B 1 26 ? -38 -8.039 -4.008 1 96.38 26 ASP B O 1
ATOM 6465 N N . GLN B 1 27 ? -39.844 -8.445 -2.885 1 96.31 27 GLN B N 1
ATOM 6466 C CA . GLN B 1 27 ? -39.281 -9.617 -2.229 1 96.31 27 GLN B CA 1
ATOM 6467 C C . GLN B 1 27 ? -39.312 -10.828 -3.148 1 96.31 27 GLN B C 1
ATOM 6469 O O . GLN B 1 27 ? -40.344 -11.109 -3.781 1 96.31 27 GLN B O 1
ATOM 6474 N N . GLN B 1 28 ? -38.219 -11.398 -3.285 1 95.62 28 GLN B N 1
ATOM 6475 C CA . GLN B 1 28 ? -38.094 -12.656 -4.016 1 95.62 28 GLN B CA 1
ATOM 6476 C C . GLN B 1 28 ? -37.812 -13.812 -3.068 1 95.62 28 GLN B C 1
ATOM 6478 O O . GLN B 1 28 ? -37.812 -13.641 -1.848 1 95.62 28 GLN B O 1
ATOM 6483 N N . THR B 1 29 ? -37.656 -15.023 -3.682 1 93.88 29 THR B N 1
ATOM 6484 C CA . THR B 1 29 ? -37.406 -16.219 -2.875 1 93.88 29 THR B CA 1
ATOM 6485 C C . THR B 1 29 ? -36.062 -16.141 -2.191 1 93.88 29 THR B C 1
ATOM 6487 O O . THR B 1 29 ? -35.875 -16.625 -1.067 1 93.88 29 THR B O 1
ATOM 6490 N N . ASP B 1 30 ? -35.094 -15.516 -2.883 1 95.5 30 ASP B N 1
ATOM 6491 C CA . ASP B 1 30 ? -33.75 -15.578 -2.369 1 95.5 30 ASP B CA 1
ATOM 6492 C C . ASP B 1 30 ? -33.219 -14.18 -2.018 1 95.5 30 ASP B C 1
ATOM 6494 O O . ASP B 1 30 ? -32.031 -13.992 -1.775 1 95.5 30 ASP B O 1
ATOM 6498 N N . GLY B 1 31 ? -34.094 -13.125 -2.061 1 97.81 31 GLY B N 1
ATOM 6499 C CA . GLY B 1 31 ? -33.594 -11.789 -1.742 1 97.81 31 GLY B CA 1
ATOM 6500 C C . GLY B 1 31 ? -34.594 -10.695 -2.133 1 97.81 31 GLY B C 1
ATOM 6501 O O . GLY B 1 31 ? -35.812 -10.875 -2.029 1 97.81 31 GLY B O 1
ATOM 6502 N N . TYR B 1 32 ? -34.094 -9.555 -2.352 1 98.25 32 TYR B N 1
ATOM 6503 C CA . TYR B 1 32 ? -34.906 -8.383 -2.717 1 98.25 32 TYR B CA 1
ATOM 6504 C C . TYR B 1 32 ? -34.438 -7.816 -4.059 1 98.25 32 TYR B C 1
ATOM 6506 O O . TYR B 1 32 ? -33.25 -7.781 -4.352 1 98.25 32 TYR B O 1
ATOM 6514 N N . GLU B 1 33 ? -35.312 -7.496 -4.906 1 97.94 33 GLU B N 1
ATOM 6515 C CA . GLU B 1 33 ? -35.062 -6.684 -6.09 1 97.94 33 GLU B CA 1
ATOM 6516 C C . GLU B 1 33 ? -35.531 -5.242 -5.879 1 97.94 33 GLU B C 1
ATOM 6518 O O . GLU B 1 33 ? -36.688 -4.996 -5.594 1 97.94 33 GLU B O 1
ATOM 6523 N N . LEU B 1 34 ? -34.625 -4.332 -6.055 1 98 34 LEU B N 1
ATOM 6524 C CA . LEU B 1 34 ? -34.875 -2.93 -5.738 1 98 34 LEU B CA 1
ATOM 6525 C C . LEU B 1 34 ? -34.844 -2.076 -7 1 98 34 LEU B C 1
ATOM 6527 O O . LEU B 1 34 ? -34.062 -2.311 -7.906 1 98 34 LEU B O 1
ATOM 6531 N N . GLN B 1 35 ? -35.812 -1.197 -7.098 1 96.88 35 GLN B N 1
ATOM 6532 C CA . GLN B 1 35 ? -35.719 -0.061 -8.008 1 96.88 35 GLN B CA 1
ATOM 6533 C C . GLN B 1 35 ? -35.156 1.171 -7.297 1 96.88 35 GLN B C 1
ATOM 6535 O O . GLN B 1 35 ? -35.812 1.697 -6.379 1 96.88 35 GLN B O 1
ATOM 6540 N N . VAL B 1 36 ? -34 1.595 -7.699 1 97.5 36 VAL B N 1
ATOM 6541 C CA . VAL B 1 36 ? -33.312 2.67 -6.988 1 97.5 36 VAL B CA 1
ATOM 6542 C C . VAL B 1 36 ? -33.125 3.873 -7.914 1 97.5 36 VAL B C 1
ATOM 6544 O O . VAL B 1 36 ? -32.469 3.777 -8.945 1 97.5 36 VAL B O 1
ATOM 6547 N N . SER B 1 37 ? -33.75 5.004 -7.578 1 96.5 37 SER B N 1
ATOM 6548 C CA . SER B 1 37 ? -33.688 6.211 -8.391 1 96.5 37 SER B CA 1
ATOM 6549 C C . SER B 1 37 ? -32.375 6.949 -8.188 1 96.5 37 SER B C 1
ATOM 6551 O O . SER B 1 37 ? -31.719 6.805 -7.148 1 96.5 37 SER B O 1
ATOM 6553 N N . THR B 1 38 ? -31.953 7.727 -9.164 1 96 38 THR B N 1
ATOM 6554 C CA . THR B 1 38 ? -30.719 8.5 -9.109 1 96 38 THR B CA 1
ATOM 6555 C C . THR B 1 38 ? -31.016 9.984 -8.906 1 96 38 THR B C 1
ATOM 6557 O O . THR B 1 38 ? -30.125 10.828 -9.062 1 96 38 THR B O 1
ATOM 6560 N N . LYS B 1 39 ? -32.156 10.32 -8.719 1 93.06 39 LYS B N 1
ATOM 6561 C CA . LYS B 1 39 ? -32.594 11.625 -8.242 1 93.06 39 LYS B CA 1
ATOM 6562 C C . LYS B 1 39 ? -33.688 11.477 -7.188 1 93.06 39 LYS B C 1
ATOM 6564 O O . LYS B 1 39 ? -34.406 10.469 -7.152 1 93.06 39 LYS B O 1
ATOM 6569 N N . PRO B 1 40 ? -33.781 12.438 -6.332 1 91.69 40 PRO B N 1
ATOM 6570 C CA . PRO B 1 40 ? -34.875 12.367 -5.352 1 91.69 40 PRO B CA 1
ATOM 6571 C C . PRO B 1 40 ? -36.25 12.406 -6 1 91.69 40 PRO B C 1
ATOM 6573 O O . PRO B 1 40 ? -36.5 13.219 -6.898 1 91.69 40 PRO B O 1
ATOM 6576 N N . ILE B 1 41 ? -37.125 11.445 -5.551 1 92.06 41 ILE B N 1
ATOM 6577 C CA . ILE B 1 41 ? -38.5 11.414 -6.066 1 92.06 41 ILE B CA 1
ATOM 6578 C C . ILE B 1 41 ? -39.438 12.07 -5.062 1 92.06 41 ILE B C 1
ATOM 6580 O O . ILE B 1 41 ? -39.875 11.43 -4.102 1 92.06 41 ILE B O 1
ATOM 6584 N N . ARG B 1 42 ? -39.812 13.25 -5.375 1 90.69 42 ARG B N 1
ATOM 6585 C CA . ARG B 1 42 ? -40.625 14.031 -4.473 1 90.69 42 ARG B CA 1
ATOM 6586 C C . ARG B 1 42 ? -42.062 14.125 -5 1 90.69 42 ARG B C 1
ATOM 6588 O O . ARG B 1 42 ? -43 14.32 -4.23 1 90.69 42 ARG B O 1
ATOM 6595 N N . HIS B 1 43 ? -42.312 14.055 -6.273 1 91.69 43 HIS B N 1
ATOM 6596 C CA . HIS B 1 43 ? -43.594 14.039 -6.977 1 91.69 43 HIS B CA 1
ATOM 6597 C C . HIS B 1 43 ? -43.5 13.289 -8.297 1 91.69 43 HIS B C 1
ATOM 6599 O O . HIS B 1 43 ? -42.406 12.867 -8.688 1 91.69 43 HIS B O 1
ATOM 6605 N N . ARG B 1 44 ? -44.594 13.07 -8.875 1 91.06 44 ARG B N 1
ATOM 6606 C CA . ARG B 1 44 ? -44.688 12.242 -10.078 1 91.06 44 ARG B CA 1
ATOM 6607 C C . ARG B 1 44 ? -43.75 12.75 -11.164 1 91.06 44 ARG B C 1
ATOM 6609 O O . ARG B 1 44 ? -43.188 11.969 -11.945 1 91.06 44 ARG B O 1
ATOM 6616 N N . GLY B 1 45 ? -43.562 14 -11.203 1 89.56 45 GLY B N 1
ATOM 6617 C CA . GLY B 1 45 ? -42.688 14.578 -12.211 1 89.56 45 GLY B CA 1
ATOM 6618 C C . GLY B 1 45 ? -41.25 14.125 -12.086 1 89.56 45 GLY B C 1
ATOM 6619 O O . GLY B 1 45 ? -40.5 14.086 -13.078 1 89.56 45 GLY B O 1
ATOM 6620 N N . ASP B 1 46 ? -40.844 13.805 -10.867 1 90.69 46 ASP B N 1
ATOM 6621 C CA . ASP B 1 46 ? -39.469 13.391 -10.609 1 90.69 46 ASP B CA 1
ATOM 6622 C C . ASP B 1 46 ? -39.188 12 -11.18 1 90.69 46 ASP B C 1
ATOM 6624 O O . ASP B 1 46 ? -38.031 11.586 -11.281 1 90.69 46 ASP B O 1
ATOM 6628 N N . THR B 1 47 ? -40.156 11.289 -11.586 1 89.56 47 THR B N 1
ATOM 6629 C CA . THR B 1 47 ? -39.969 9.961 -12.164 1 89.56 47 THR B CA 1
ATOM 6630 C C . THR B 1 47 ? -39.656 10.062 -13.656 1 89.56 47 THR B C 1
ATOM 6632 O O . THR B 1 47 ? -39.406 9.047 -14.305 1 89.56 47 THR B O 1
ATOM 6635 N N . LEU B 1 48 ? -39.75 11.312 -14.078 1 86.94 48 LEU B N 1
ATOM 6636 C CA . LEU B 1 48 ? -39.5 11.523 -15.5 1 86.94 48 LEU B CA 1
ATOM 6637 C C . LEU B 1 48 ? -38 11.805 -15.742 1 86.94 48 LEU B C 1
ATOM 6639 O O . LEU B 1 48 ? -37.438 12.711 -15.133 1 86.94 48 LEU B O 1
ATOM 6643 N N . GLY B 1 49 ? -37.406 11 -16.578 1 81.69 49 GLY B N 1
ATOM 6644 C CA . GLY B 1 49 ? -36.031 11.203 -16.984 1 81.69 49 GLY B CA 1
ATOM 6645 C C . GLY B 1 49 ? -35.031 10.633 -16 1 81.69 49 GLY B C 1
ATOM 6646 O O . GLY B 1 49 ? -35.406 10.312 -14.859 1 81.69 49 GLY B O 1
ATOM 6647 N N . GLY B 1 50 ? -33.844 10.391 -16.391 1 82.75 50 GLY B N 1
ATOM 6648 C CA . GLY B 1 50 ? -32.719 9.906 -15.57 1 82.75 50 GLY B CA 1
ATOM 6649 C C . GLY B 1 50 ? -32.719 8.398 -15.438 1 82.75 50 GLY B C 1
ATOM 6650 O O . GLY B 1 50 ? -33.719 7.73 -15.68 1 82.75 50 GLY B O 1
ATOM 6651 N N . PRO B 1 51 ? -31.484 7.848 -15.023 1 91.19 51 PRO B N 1
ATOM 6652 C CA . PRO B 1 51 ? -31.391 6.398 -14.867 1 91.19 51 PRO B CA 1
ATOM 6653 C C . PRO B 1 51 ? -32.062 5.898 -13.586 1 91.19 51 PRO B C 1
ATOM 6655 O O . PRO B 1 51 ? -32.094 6.629 -12.586 1 91.19 51 PRO B O 1
ATOM 6658 N N . VAL B 1 52 ? -32.625 4.848 -13.648 1 93.56 52 VAL B N 1
ATOM 6659 C CA . VAL B 1 52 ? -33.031 4.039 -12.508 1 93.56 52 VAL B CA 1
ATOM 6660 C C . VAL B 1 52 ? -32.281 2.713 -12.508 1 93.56 52 VAL B C 1
ATOM 6662 O O . VAL B 1 52 ? -32.156 2.07 -13.555 1 93.56 52 VAL B O 1
ATOM 6665 N N . LEU B 1 53 ? -31.781 2.365 -11.344 1 96.81 53 LEU B N 1
ATOM 6666 C CA . LEU B 1 53 ? -31.016 1.132 -11.242 1 96.81 53 LEU B CA 1
ATOM 6667 C C . LEU B 1 53 ? -31.859 -0.002 -10.688 1 96.81 53 LEU B C 1
ATOM 6669 O O . LEU B 1 53 ? -32.688 0.213 -9.789 1 96.81 53 LEU B O 1
ATOM 6673 N N . THR B 1 54 ? -31.766 -1.119 -11.297 1 96.94 54 THR B N 1
ATOM 6674 C CA . THR B 1 54 ? -32.281 -2.348 -10.711 1 96.94 54 THR B CA 1
ATOM 6675 C C . THR B 1 54 ? -31.203 -3.064 -9.906 1 96.94 54 THR B C 1
ATOM 6677 O O . THR B 1 54 ? -30.203 -3.502 -10.469 1 96.94 54 THR B O 1
ATOM 6680 N N . ILE B 1 55 ? -31.422 -3.141 -8.633 1 98.06 55 ILE B N 1
ATOM 6681 C CA . ILE B 1 55 ? -30.422 -3.742 -7.758 1 98.06 55 ILE B CA 1
ATOM 6682 C C . ILE B 1 55 ? -31.016 -4.965 -7.062 1 98.06 55 ILE B C 1
ATOM 6684 O O . ILE B 1 55 ? -32.031 -4.859 -6.355 1 98.06 55 ILE B O 1
ATOM 6688 N N . LYS B 1 56 ? -30.453 -6.047 -7.324 1 97.81 56 LYS B N 1
ATOM 6689 C CA . LYS B 1 56 ? -30.859 -7.281 -6.664 1 97.81 56 LYS B CA 1
ATOM 6690 C C . LYS B 1 56 ? -29.922 -7.629 -5.516 1 97.81 56 LYS B C 1
ATOM 6692 O O . LYS B 1 56 ? -28.703 -7.723 -5.707 1 97.81 56 LYS B O 1
ATOM 6697 N N . VAL B 1 57 ? -30.391 -7.734 -4.312 1 98.69 57 VAL B N 1
ATOM 6698 C CA . VAL B 1 57 ? -29.672 -8.234 -3.143 1 98.69 57 VAL B CA 1
ATOM 6699 C C . VAL B 1 57 ? -30.172 -9.633 -2.789 1 98.69 57 VAL B C 1
ATOM 6701 O O . VAL B 1 57 ? -31.344 -9.812 -2.443 1 98.69 57 VAL B O 1
ATOM 6704 N N . HIS B 1 58 ? -29.312 -10.578 -2.916 1 98.5 58 HIS B N 1
ATOM 6705 C CA . HIS B 1 58 ? -29.766 -11.961 -2.795 1 98.5 58 HIS B CA 1
ATOM 6706 C C . HIS B 1 58 ? -28.688 -12.836 -2.152 1 98.5 58 HIS B C 1
ATOM 6708 O O . HIS B 1 58 ? -27.562 -12.383 -1.931 1 98.5 58 HIS B O 1
ATOM 6714 N N . SER B 1 59 ? -29.031 -14.047 -1.78 1 98.56 59 SER B N 1
ATOM 6715 C CA . SER B 1 59 ? -28.062 -15.008 -1.253 1 98.56 59 SER B CA 1
ATOM 6716 C C . SER B 1 59 ? -28 -16.266 -2.123 1 98.56 59 SER B C 1
ATOM 6718 O O . SER B 1 59 ? -28.938 -17.062 -2.137 1 98.56 59 SER B O 1
ATOM 6720 N N . PRO B 1 60 ? -26.875 -16.453 -2.807 1 97.25 60 PRO B N 1
ATOM 6721 C CA . PRO B 1 60 ? -26.766 -17.641 -3.648 1 97.25 60 PRO B CA 1
ATOM 6722 C C . PRO B 1 60 ? -26.453 -18.891 -2.848 1 97.25 60 PRO B C 1
ATOM 6724 O O . PRO B 1 60 ? -26.672 -20.016 -3.328 1 97.25 60 PRO B O 1
ATOM 6727 N N . THR B 1 61 ? -25.922 -18.812 -1.725 1 98 61 THR B N 1
ATOM 6728 C CA . THR B 1 61 ? -25.5 -19.891 -0.839 1 98 61 THR B CA 1
ATOM 6729 C C . THR B 1 61 ? -25.297 -19.375 0.583 1 98 61 THR B C 1
ATOM 6731 O O . THR B 1 61 ? -25.281 -18.172 0.816 1 98 61 THR B O 1
ATOM 6734 N N . GLU B 1 62 ? -25.188 -20.25 1.543 1 97.94 62 GLU B N 1
ATOM 6735 C CA . GLU B 1 62 ? -25.062 -19.875 2.943 1 97.94 62 GLU B CA 1
ATOM 6736 C C . GLU B 1 62 ? -23.844 -18.969 3.158 1 97.94 62 GLU B C 1
ATOM 6738 O O . GLU B 1 62 ? -22.766 -19.25 2.639 1 97.94 62 GLU B O 1
ATOM 6743 N N . GLY B 1 63 ? -24 -17.906 3.904 1 98.56 63 GLY B N 1
ATOM 6744 C CA . GLY B 1 63 ? -22.922 -17.016 4.305 1 98.56 63 GLY B CA 1
ATOM 6745 C C . GLY B 1 63 ? -22.5 -16.047 3.207 1 98.56 63 GLY B C 1
ATOM 6746 O O . GLY B 1 63 ? -21.484 -15.352 3.342 1 98.56 63 GLY B O 1
ATOM 6747 N N . VAL B 1 64 ? -23.266 -16.031 2.092 1 98.81 64 VAL B N 1
ATOM 6748 C CA . VAL B 1 64 ? -22.891 -15.195 0.958 1 98.81 64 VAL B CA 1
ATOM 6749 C C . VAL B 1 64 ? -24.062 -14.32 0.548 1 98.81 64 VAL B C 1
ATOM 6751 O O . VAL B 1 64 ? -25.188 -14.812 0.41 1 98.81 64 VAL B O 1
ATOM 6754 N N . VAL B 1 65 ? -23.859 -13.016 0.377 1 98.88 65 VAL B N 1
ATOM 6755 C CA . VAL B 1 65 ? -24.859 -12.094 -0.137 1 98.88 65 VAL B CA 1
ATOM 6756 C C . VAL B 1 65 ? -24.391 -11.484 -1.454 1 98.88 65 VAL B C 1
ATOM 6758 O O . VAL B 1 65 ? -23.281 -10.945 -1.532 1 98.88 65 VAL B O 1
ATOM 6761 N N . GLY B 1 66 ? -25.203 -11.656 -2.449 1 98.75 66 GLY B N 1
ATOM 6762 C CA . GLY B 1 66 ? -24.922 -11.062 -3.746 1 98.75 66 GLY B CA 1
ATOM 6763 C C . GLY B 1 66 ? -25.625 -9.734 -3.961 1 98.75 66 GLY B C 1
ATOM 6764 O O . GLY B 1 66 ? -26.766 -9.547 -3.516 1 98.75 66 GLY B O 1
ATOM 6765 N N . VAL B 1 67 ? -24.922 -8.766 -4.566 1 98.81 67 VAL B N 1
ATOM 6766 C CA . VAL B 1 67 ? -25.484 -7.5 -5.023 1 98.81 67 VAL B CA 1
ATOM 6767 C C . VAL B 1 67 ? -25.266 -7.344 -6.523 1 98.81 67 VAL B C 1
ATOM 6769 O O . VAL B 1 67 ? -24.109 -7.328 -6.988 1 98.81 67 VAL B O 1
ATOM 6772 N N . LYS B 1 68 ? -26.297 -7.348 -7.262 1 97.44 68 LYS B N 1
ATOM 6773 C CA . LYS B 1 68 ? -26.234 -7.125 -8.703 1 97.44 68 LYS B CA 1
ATOM 6774 C C . LYS B 1 68 ? -26.875 -5.785 -9.078 1 97.44 68 LYS B C 1
ATOM 6776 O O . LYS B 1 68 ? -28.031 -5.535 -8.758 1 97.44 68 LYS B O 1
ATOM 6781 N N . ILE B 1 69 ? -26.125 -4.93 -9.68 1 97.69 69 ILE B N 1
ATOM 6782 C CA . ILE B 1 69 ? -26.562 -3.6 -10.086 1 97.69 69 ILE B CA 1
ATOM 6783 C C . ILE B 1 69 ? -26.688 -3.547 -11.609 1 97.69 69 ILE B C 1
ATOM 6785 O O . ILE B 1 69 ? -25.719 -3.768 -12.336 1 97.69 69 ILE B O 1
ATOM 6789 N N . ASP B 1 70 ? -27.906 -3.248 -12.07 1 96 70 ASP B N 1
ATOM 6790 C CA . ASP B 1 70 ? -28.172 -3.141 -13.5 1 96 70 ASP B CA 1
ATOM 6791 C C . ASP B 1 70 ? -28.766 -1.775 -13.844 1 96 70 ASP B C 1
ATOM 6793 O O . ASP B 1 70 ? -29.719 -1.327 -13.211 1 96 70 ASP B O 1
ATOM 6797 N N . HIS B 1 71 ? -28.172 -1.158 -14.805 1 94.62 71 HIS B N 1
ATOM 6798 C CA . HIS B 1 71 ? -28.781 0.021 -15.398 1 94.62 71 HIS B CA 1
ATOM 6799 C C . HIS B 1 71 ? -29.656 -0.359 -16.594 1 94.62 71 HIS B C 1
ATOM 6801 O O . HIS B 1 71 ? -30.875 -0.231 -16.547 1 94.62 71 HIS B O 1
ATOM 6807 N N . PHE B 1 72 ? -28.953 -0.869 -17.625 1 88.12 72 PHE B N 1
ATOM 6808 C CA . PHE B 1 72 ? -29.656 -1.47 -18.75 1 88.12 72 PHE B CA 1
ATOM 6809 C C . PHE B 1 72 ? -29.594 -2.99 -18.672 1 88.12 72 PHE B C 1
ATOM 6811 O O . PHE B 1 72 ? -28.516 -3.562 -18.469 1 88.12 72 PHE B O 1
ATOM 6818 N N . SER B 1 73 ? -30.797 -3.457 -18.719 1 81 73 SER B N 1
ATOM 6819 C CA . SER B 1 73 ? -30.844 -4.91 -18.609 1 81 73 SER B CA 1
ATOM 6820 C C . SER B 1 73 ? -30.969 -5.555 -19.984 1 81 73 SER B C 1
ATOM 6822 O O . SER B 1 73 ? -31.844 -5.176 -20.781 1 81 73 SER B O 1
ATOM 6824 N N . TYR B 1 74 ? -30.016 -6.148 -20.281 1 79.75 74 TYR B N 1
ATOM 6825 C CA . TYR B 1 74 ? -30.109 -6.977 -21.469 1 79.75 74 TYR B CA 1
ATOM 6826 C C . TYR B 1 74 ? -29.469 -8.344 -21.234 1 79.75 74 TYR B C 1
ATOM 6828 O O . TYR B 1 74 ? -29.062 -8.664 -20.109 1 79.75 74 TYR B O 1
ATOM 6836 N N . SER B 1 75 ? -29.562 -9.117 -22.25 1 70.88 75 SER B N 1
ATOM 6837 C CA . SER B 1 75 ? -28.953 -10.438 -22.141 1 70.88 75 SER B CA 1
ATOM 6838 C C . SER B 1 75 ? -27.453 -10.336 -21.844 1 70.88 75 SER B C 1
ATOM 6840 O O . SER B 1 75 ? -26.781 -9.461 -22.391 1 70.88 75 SER B O 1
ATOM 6842 N N . GLU B 1 76 ? -27.109 -11.086 -21 1 75.5 76 GLU B N 1
ATOM 6843 C CA . GLU B 1 76 ? -25.703 -11.094 -20.625 1 75.5 76 GLU B CA 1
ATOM 6844 C C . GLU B 1 76 ? -24.828 -11.539 -21.781 1 75.5 76 GLU B C 1
ATOM 6846 O O . GLU B 1 76 ? -25.141 -12.492 -22.484 1 75.5 76 GLU B O 1
ATOM 6851 N N . PRO B 1 77 ? -23.812 -10.742 -21.922 1 82.19 77 PRO B N 1
ATOM 6852 C CA . PRO B 1 77 ? -22.875 -11.227 -22.938 1 82.19 77 PRO B CA 1
ATOM 6853 C C . PRO B 1 77 ? -22.312 -12.609 -22.609 1 82.19 77 PRO B C 1
ATOM 6855 O O . PRO B 1 77 ? -22.391 -13.055 -21.469 1 82.19 77 PRO B O 1
ATOM 6858 N N . THR B 1 78 ? -21.984 -13.141 -23.734 1 84.56 78 THR B N 1
ATOM 6859 C CA . THR B 1 78 ? -21.484 -14.5 -23.547 1 84.56 78 THR B CA 1
ATOM 6860 C C . THR B 1 78 ? -20.016 -14.477 -23.109 1 84.56 78 THR B C 1
ATOM 6862 O O . THR B 1 78 ? -19.266 -13.578 -23.469 1 84.56 78 THR B O 1
ATOM 6865 N N . VAL B 1 79 ? -19.781 -15.562 -22.359 1 90.19 79 VAL B N 1
ATOM 6866 C CA . VAL B 1 79 ? -18.734 -16.141 -21.516 1 90.19 79 VAL B CA 1
ATOM 6867 C C . VAL B 1 79 ? -18.797 -15.508 -20.125 1 90.19 79 VAL B C 1
ATOM 6869 O O . VAL B 1 79 ? -18.828 -14.281 -19.984 1 90.19 79 VAL B O 1
ATOM 6872 N N . ASN B 1 80 ? -19.078 -16.172 -19.203 1 95.12 80 ASN B N 1
ATOM 6873 C CA . ASN B 1 80 ? -19.219 -15.781 -17.812 1 95.12 80 ASN B CA 1
ATOM 6874 C C . ASN B 1 80 ? -18.438 -16.719 -16.891 1 95.12 80 ASN B C 1
ATOM 6876 O O . ASN B 1 80 ? -18.031 -17.797 -17.297 1 95.12 80 ASN B O 1
ATOM 6880 N N . ILE B 1 81 ? -18.188 -16.297 -15.734 1 97.06 81 ILE B N 1
ATOM 6881 C CA . ILE B 1 81 ? -17.562 -17.156 -14.727 1 97.06 81 ILE B CA 1
ATOM 6882 C C . ILE B 1 81 ? -18.578 -18.172 -14.211 1 97.06 81 ILE B C 1
ATOM 6884 O O . ILE B 1 81 ? -19.625 -17.797 -13.664 1 97.06 81 ILE B O 1
ATOM 6888 N N . PRO B 1 82 ? -18.312 -19.391 -14.461 1 95.94 82 PRO B N 1
ATOM 6889 C CA . PRO B 1 82 ? -19.266 -20.391 -13.938 1 95.94 82 PRO B CA 1
ATOM 6890 C C . PRO B 1 82 ? -19.328 -20.391 -12.414 1 95.94 82 PRO B C 1
ATOM 6892 O O . PRO B 1 82 ? -18.281 -20.391 -11.75 1 95.94 82 PRO B O 1
ATOM 6895 N N . LEU B 1 83 ? -20.484 -20.359 -11.859 1 97.69 83 LEU B N 1
ATOM 6896 C CA . LEU B 1 83 ? -20.656 -20.516 -10.422 1 97.69 83 LEU B CA 1
ATOM 6897 C C . LEU B 1 83 ? -21.078 -21.938 -10.078 1 97.69 83 LEU B C 1
ATOM 6899 O O . LEU B 1 83 ? -21.844 -22.562 -10.812 1 97.69 83 LEU B O 1
ATOM 6903 N N . PHE B 1 84 ? -20.578 -22.453 -9.031 1 97.88 84 PHE B N 1
ATOM 6904 C CA . PHE B 1 84 ? -20.844 -23.781 -8.516 1 97.88 84 PHE B CA 1
ATOM 6905 C C . PHE B 1 84 ? -20.531 -24.844 -9.562 1 97.88 84 PHE B C 1
ATOM 6907 O O . PHE B 1 84 ? -21.359 -25.703 -9.844 1 97.88 84 PHE B O 1
ATOM 6914 N N . PRO B 1 85 ? -19.344 -24.766 -10.109 1 96.88 85 PRO B N 1
ATOM 6915 C CA . PRO B 1 85 ? -19.016 -25.719 -11.164 1 96.88 85 PRO B CA 1
ATOM 6916 C C . PRO B 1 85 ? -18.859 -27.141 -10.641 1 96.88 85 PRO B C 1
ATOM 6918 O O . PRO B 1 85 ? -19.062 -28.094 -11.391 1 96.88 85 PRO B O 1
ATOM 6921 N N . ASN B 1 86 ? -18.438 -27.328 -9.414 1 95.19 86 ASN B N 1
ATOM 6922 C CA . ASN B 1 86 ? -18.219 -28.688 -8.922 1 95.19 86 ASN B CA 1
ATOM 6923 C C . ASN B 1 86 ? -18.797 -28.875 -7.52 1 95.19 86 ASN B C 1
ATOM 6925 O O . ASN B 1 86 ? -18.312 -29.703 -6.754 1 95.19 86 ASN B O 1
ATOM 6929 N N . ALA B 1 87 ? -19.656 -28 -7.117 1 95.38 87 ALA B N 1
ATOM 6930 C CA . ALA B 1 87 ? -20.406 -28.094 -5.871 1 95.38 87 ALA B CA 1
ATOM 6931 C C . ALA B 1 87 ? -21.797 -27.469 -6.016 1 95.38 87 ALA B C 1
ATOM 6933 O O . ALA B 1 87 ? -22.047 -26.734 -6.965 1 95.38 87 ALA B O 1
ATOM 6934 N N . LYS B 1 88 ? -22.672 -27.797 -5.137 1 96.56 88 LYS B N 1
ATOM 6935 C CA . LYS B 1 88 ? -24.016 -27.219 -5.125 1 96.56 88 LYS B CA 1
ATOM 6936 C C . LYS B 1 88 ? -24.141 -26.109 -4.07 1 96.56 88 LYS B C 1
ATOM 6938 O O . LYS B 1 88 ? -23.422 -26.141 -3.062 1 96.56 88 LYS B O 1
ATOM 6943 N N . PRO B 1 89 ? -24.969 -25.094 -4.363 1 97 89 PRO B N 1
ATOM 6944 C CA . PRO B 1 89 ? -25.25 -24.125 -3.307 1 97 89 PRO B CA 1
ATOM 6945 C C . PRO B 1 89 ? -25.859 -24.75 -2.062 1 97 89 PRO B C 1
ATOM 6947 O O . PRO B 1 89 ? -26.469 -25.828 -2.148 1 97 89 PRO B O 1
ATOM 6950 N N . ILE B 1 90 ? -25.672 -24.172 -0.973 1 97.56 90 ILE B N 1
ATOM 6951 C CA . ILE B 1 90 ? -26.328 -24.547 0.278 1 97.56 90 ILE B CA 1
ATOM 6952 C C . ILE B 1 90 ? -27.375 -23.5 0.647 1 97.56 90 ILE B C 1
ATOM 6954 O O . ILE B 1 90 ? -27.031 -22.422 1.143 1 97.56 90 ILE B O 1
ATOM 6958 N N . PRO B 1 91 ? -28.578 -23.766 0.417 1 95.69 91 PRO B N 1
ATOM 6959 C CA . PRO B 1 91 ? -29.625 -22.781 0.701 1 95.69 91 PRO B CA 1
ATOM 6960 C C . PRO B 1 91 ? -29.688 -22.406 2.178 1 95.69 91 PRO B C 1
ATOM 6962 O O . PRO B 1 91 ? -29.641 -23.266 3.049 1 95.69 91 PRO B O 1
ATOM 6965 N N . ASN B 1 92 ? -29.719 -21.156 2.514 1 96.69 92 ASN B N 1
ATOM 6966 C CA . ASN B 1 92 ? -29.812 -20.578 3.852 1 96.69 92 ASN B CA 1
ATOM 6967 C C . ASN B 1 92 ? -30.141 -19.094 3.801 1 96.69 92 ASN B C 1
ATOM 6969 O O . ASN B 1 92 ? -29.25 -18.25 3.861 1 96.69 92 ASN B O 1
ATOM 6973 N N . VAL B 1 93 ? -31.391 -18.719 3.621 1 97.5 93 VAL B N 1
ATOM 6974 C CA . VAL B 1 93 ? -31.719 -17.312 3.51 1 97.5 93 VAL B CA 1
ATOM 6975 C C . VAL B 1 93 ? -33 -17.016 4.277 1 97.5 93 VAL B C 1
ATOM 6977 O O . VAL B 1 93 ? -33.938 -17.812 4.258 1 97.5 93 VAL B O 1
ATOM 6980 N N . LYS B 1 94 ? -33.031 -16.047 5.059 1 97.81 94 LYS B N 1
ATOM 6981 C CA . LYS B 1 94 ? -34.219 -15.5 5.738 1 97.81 94 LYS B CA 1
ATOM 6982 C C . LYS B 1 94 ? -34.406 -14.023 5.406 1 97.81 94 LYS B C 1
ATOM 6984 O O . LYS B 1 94 ? -33.438 -13.25 5.426 1 97.81 94 LYS B O 1
ATOM 6989 N N . LEU B 1 95 ? -35.562 -13.633 5.047 1 97.81 95 LEU B N 1
ATOM 6990 C CA . LEU B 1 95 ? -35.906 -12.258 4.703 1 97.81 95 LEU B CA 1
ATOM 6991 C C . LEU B 1 95 ? -36.875 -11.656 5.73 1 97.81 95 LEU B C 1
ATOM 6993 O O . LEU B 1 95 ? -37.75 -12.352 6.23 1 97.81 95 LEU B O 1
ATOM 6997 N N . SER B 1 96 ? -36.656 -10.445 6.086 1 96.62 96 SER B N 1
ATOM 6998 C CA . SER B 1 96 ? -37.531 -9.758 7.016 1 96.62 96 SER B CA 1
ATOM 6999 C C . SER B 1 96 ? -37.562 -8.258 6.73 1 96.62 96 SER B C 1
ATOM 7001 O O . SER B 1 96 ? -36.688 -7.727 6.059 1 96.62 96 SER B O 1
ATOM 7003 N N . LYS B 1 97 ? -38.562 -7.652 7.129 1 93.19 97 LYS B N 1
ATOM 7004 C CA . LYS B 1 97 ? -38.719 -6.207 7.027 1 93.19 97 LYS B CA 1
ATOM 7005 C C . LYS B 1 97 ? -39.125 -5.602 8.375 1 93.19 97 LYS B C 1
ATOM 7007 O O . LYS B 1 97 ? -40 -6.117 9.055 1 93.19 97 LYS B O 1
ATOM 7012 N N . ALA B 1 98 ? -38.375 -4.754 8.852 1 88.19 98 ALA B N 1
ATOM 7013 C CA . ALA B 1 98 ? -38.656 -3.986 10.055 1 88.19 98 ALA B CA 1
ATOM 7014 C C . ALA B 1 98 ? -38.688 -2.49 9.758 1 88.19 98 ALA B C 1
ATOM 7016 O O . ALA B 1 98 ? -37.656 -1.883 9.516 1 88.19 98 ALA B O 1
ATOM 7017 N N . GLY B 1 99 ? -39.812 -1.834 9.852 1 85.75 99 GLY B N 1
ATOM 7018 C CA . GLY B 1 99 ? -39.906 -0.435 9.461 1 85.75 99 GLY B CA 1
ATOM 7019 C C . GLY B 1 99 ? -39.594 -0.204 7.996 1 85.75 99 GLY B C 1
ATOM 7020 O O . GLY B 1 99 ? -40.25 -0.799 7.121 1 85.75 99 GLY B O 1
ATOM 7021 N N . SER B 1 100 ? -38.594 0.606 7.812 1 87.19 100 SER B N 1
ATOM 7022 C CA . SER B 1 100 ? -38.219 0.94 6.441 1 87.19 100 SER B CA 1
ATOM 7023 C C . SER B 1 100 ? -37 0.142 5.992 1 87.19 100 SER B C 1
ATOM 7025 O O . SER B 1 100 ? -36.562 0.271 4.848 1 87.19 100 SER B O 1
ATOM 7027 N N . ASP B 1 101 ? -36.562 -0.737 6.812 1 93.69 101 ASP B N 1
ATOM 7028 C CA . ASP B 1 101 ? -35.344 -1.477 6.48 1 93.69 101 ASP B CA 1
ATOM 7029 C C . ASP B 1 101 ? -35.688 -2.898 6.031 1 93.69 101 ASP B C 1
ATOM 7031 O O . ASP B 1 101 ? -36.594 -3.537 6.586 1 93.69 101 ASP B O 1
ATOM 7035 N N . TYR B 1 102 ? -35.188 -3.309 4.953 1 97.44 102 TYR B N 1
ATOM 7036 C CA . TYR B 1 102 ? -35.219 -4.695 4.5 1 97.44 102 TYR B CA 1
ATOM 7037 C C . TYR B 1 102 ? -33.969 -5.449 4.957 1 97.44 102 TYR B C 1
ATOM 7039 O O . TYR B 1 102 ? -32.844 -4.938 4.852 1 97.44 102 TYR B O 1
ATOM 7047 N N . THR B 1 103 ? -34.156 -6.645 5.516 1 98.06 103 THR B N 1
ATOM 7048 C CA . THR B 1 103 ? -33 -7.406 5.992 1 98.06 103 THR B CA 1
ATOM 7049 C C . THR B 1 103 ? -32.938 -8.781 5.332 1 98.06 103 THR B C 1
ATOM 7051 O O . THR B 1 103 ? -33.969 -9.461 5.227 1 98.06 103 THR B O 1
ATOM 7054 N N . LEU B 1 104 ? -31.875 -9.117 4.777 1 98.5 104 LEU B N 1
ATOM 7055 C CA . LEU B 1 104 ? -31.531 -10.461 4.328 1 98.5 104 LEU B CA 1
ATOM 7056 C C . LEU B 1 104 ? -30.5 -11.094 5.254 1 98.5 104 LEU B C 1
ATOM 7058 O O . LEU B 1 104 ? -29.438 -10.516 5.492 1 98.5 104 LEU B O 1
ATOM 7062 N N . SER B 1 105 ? -30.812 -12.273 5.84 1 98.31 105 SER B N 1
ATOM 7063 C CA . SER B 1 105 ? -29.922 -12.977 6.758 1 98.31 105 SER B CA 1
ATOM 7064 C C . SER B 1 105 ? -29.547 -14.344 6.207 1 98.31 105 SER B C 1
ATOM 7066 O O . SER B 1 105 ? -30.375 -15.055 5.652 1 98.31 105 SER B O 1
ATOM 7068 N N . THR B 1 106 ? -28.312 -14.648 6.238 1 98.5 106 THR B N 1
ATOM 7069 C CA . THR B 1 106 ? -27.812 -15.945 5.781 1 98.5 106 THR B CA 1
ATOM 7070 C C . THR B 1 106 ? -26.594 -16.359 6.582 1 98.5 106 THR B C 1
ATOM 7072 O O . THR B 1 106 ? -25.516 -15.773 6.441 1 98.5 106 THR B O 1
ATOM 7075 N N . ALA B 1 107 ? -26.656 -17.406 7.43 1 97.88 107 ALA B N 1
ATOM 7076 C CA . ALA B 1 107 ? -25.578 -18.047 8.188 1 97.88 107 ALA B CA 1
ATOM 7077 C C . ALA B 1 107 ? -24.719 -17 8.891 1 97.88 107 ALA B C 1
ATOM 7079 O O . ALA B 1 107 ? -23.5 -17 8.742 1 97.88 107 ALA B O 1
ATOM 7080 N N . GLY B 1 108 ? -25.312 -16.078 9.57 1 97.38 108 GLY B N 1
ATOM 7081 C CA . GLY B 1 108 ? -24.609 -15.102 10.391 1 97.38 108 GLY B CA 1
ATOM 7082 C C . GLY B 1 108 ? -24.375 -13.781 9.68 1 97.38 108 GLY B C 1
ATOM 7083 O O . GLY B 1 108 ? -24.109 -12.766 10.328 1 97.38 108 GLY B O 1
ATOM 7084 N N . LEU B 1 109 ? -24.453 -13.711 8.344 1 98.5 109 LEU B N 1
ATOM 7085 C CA . LEU B 1 109 ? -24.312 -12.492 7.566 1 98.5 109 LEU B CA 1
ATOM 7086 C C . LEU B 1 109 ? -25.656 -11.82 7.355 1 98.5 109 LEU B C 1
ATOM 7088 O O . LEU B 1 109 ? -26.625 -12.469 6.93 1 98.5 109 LEU B O 1
ATOM 7092 N N . ASN B 1 110 ? -25.75 -10.555 7.691 1 98.38 110 ASN B N 1
ATOM 7093 C CA . ASN B 1 110 ? -26.969 -9.766 7.48 1 98.38 110 ASN B CA 1
ATOM 7094 C C . ASN B 1 110 ? -26.734 -8.602 6.535 1 98.38 110 ASN B C 1
ATOM 7096 O O . ASN B 1 110 ? -25.75 -7.867 6.684 1 98.38 110 ASN B O 1
ATOM 7100 N N . ALA B 1 111 ? -27.516 -8.484 5.586 1 98.69 111 ALA B N 1
ATOM 7101 C CA . ALA B 1 111 ? -27.562 -7.289 4.754 1 98.69 111 ALA B CA 1
ATOM 7102 C C . ALA B 1 111 ? -28.812 -6.453 5.078 1 98.69 111 ALA B C 1
ATOM 7104 O O . ALA B 1 111 ? -29.938 -6.938 4.973 1 98.69 111 ALA B O 1
ATOM 7105 N N . VAL B 1 112 ? -28.609 -5.246 5.52 1 98.5 112 VAL B N 1
ATOM 7106 C CA . VAL B 1 112 ? -29.703 -4.336 5.859 1 98.5 112 VAL B CA 1
ATOM 7107 C C . VAL B 1 112 ? -29.797 -3.24 4.801 1 98.5 112 VAL B C 1
ATOM 7109 O O . VAL B 1 112 ? -28.859 -2.48 4.59 1 98.5 112 VAL B O 1
ATOM 7112 N N . ILE B 1 113 ? -30.906 -3.146 4.156 1 98.44 113 ILE B N 1
ATOM 7113 C CA . ILE B 1 113 ? -31.156 -2.166 3.107 1 98.44 113 ILE B CA 1
ATOM 7114 C C . ILE B 1 113 ? -32 -1.022 3.658 1 98.44 113 ILE B C 1
ATOM 7116 O O . ILE B 1 113 ? -33.094 -1.249 4.18 1 98.44 113 ILE B O 1
ATOM 7120 N N . THR B 1 114 ? -31.406 0.167 3.627 1 97.12 114 THR B N 1
ATOM 7121 C CA . THR B 1 114 ? -32.156 1.376 3.986 1 97.12 114 THR B CA 1
ATOM 7122 C C . THR B 1 114 ? -32.656 2.09 2.738 1 97.12 114 THR B C 1
ATOM 7124 O O . THR B 1 114 ? -31.891 2.312 1.791 1 97.12 114 THR B O 1
ATOM 7127 N N . GLU B 1 115 ? -33.906 2.549 2.771 1 95.56 115 GLU B N 1
ATOM 7128 C CA . GLU B 1 115 ? -34.562 3.072 1.584 1 95.56 115 GLU B CA 1
ATOM 7129 C C . GLU B 1 115 ? -34.062 4.465 1.229 1 95.56 115 GLU B C 1
ATOM 7131 O O . GLU B 1 115 ? -33.906 4.789 0.05 1 95.56 115 GLU B O 1
ATOM 7136 N N . ASN B 1 116 ? -33.844 5.262 2.273 1 94.06 116 ASN B N 1
ATOM 7137 C CA . ASN B 1 116 ? -33.531 6.664 2.049 1 94.06 116 ASN B CA 1
ATOM 7138 C C . ASN B 1 116 ? -32.781 7.254 3.234 1 94.06 116 ASN B C 1
ATOM 7140 O O . ASN B 1 116 ? -33.344 7.465 4.305 1 94.06 116 ASN B O 1
ATOM 7144 N N . PRO B 1 117 ? -31.562 7.734 2.934 1 95.25 117 PRO B N 1
ATOM 7145 C CA . PRO B 1 117 ? -30.75 7.5 1.731 1 95.25 117 PRO B CA 1
ATOM 7146 C C . PRO B 1 117 ? -30.453 6.02 1.499 1 95.25 117 PRO B C 1
ATOM 7148 O O . PRO B 1 117 ? -30.234 5.273 2.455 1 95.25 117 PRO B O 1
ATOM 7151 N N . TYR B 1 118 ? -30.531 5.609 0.268 1 97.38 118 TYR B N 1
ATOM 7152 C CA . TYR B 1 118 ? -30.266 4.219 -0.09 1 97.38 118 TYR B CA 1
ATOM 7153 C C . TYR B 1 118 ? -28.906 3.773 0.43 1 97.38 118 TYR B C 1
ATOM 7155 O O . TYR B 1 118 ? -27.891 4.418 0.164 1 97.38 118 TYR B O 1
ATOM 7163 N N . THR B 1 119 ? -28.875 2.73 1.232 1 97.94 119 THR B N 1
ATOM 7164 C CA . THR B 1 119 ? -27.672 2.148 1.819 1 97.94 119 THR B CA 1
ATOM 7165 C C . THR B 1 119 ? -27.844 0.642 2 1 97.94 119 THR B C 1
ATOM 7167 O O . THR B 1 119 ? -28.938 0.16 2.283 1 97.94 119 THR B O 1
ATOM 7170 N N . ILE B 1 120 ? -26.828 -0.087 1.747 1 98.69 120 ILE B N 1
ATOM 7171 C CA . ILE B 1 120 ? -26.75 -1.483 2.162 1 98.69 120 ILE B CA 1
ATOM 7172 C C . ILE B 1 120 ? -25.656 -1.661 3.203 1 98.69 120 ILE B C 1
ATOM 7174 O O . ILE B 1 120 ? -24.484 -1.391 2.928 1 98.69 120 ILE B O 1
ATOM 7178 N N . THR B 1 121 ? -25.984 -2.084 4.391 1 98.5 121 THR B N 1
ATOM 7179 C CA . THR B 1 121 ? -25.016 -2.359 5.449 1 98.5 121 THR B CA 1
ATOM 7180 C C . THR B 1 121 ? -24.875 -3.861 5.676 1 98.5 121 THR B C 1
ATOM 7182 O O . THR B 1 121 ? -25.875 -4.562 5.875 1 98.5 121 THR B O 1
ATOM 7185 N N . PHE B 1 122 ? -23.688 -4.359 5.629 1 98.81 122 PHE B N 1
ATOM 7186 C CA . PHE B 1 122 ? -23.406 -5.77 5.863 1 98.81 122 PHE B CA 1
ATOM 7187 C C . PHE B 1 122 ? -22.844 -5.984 7.266 1 98.81 122 PHE B C 1
ATOM 7189 O O . PHE B 1 122 ? -21.844 -5.367 7.645 1 98.81 122 PHE B O 1
ATOM 7196 N N . LYS B 1 123 ? -23.484 -6.898 7.965 1 97.88 123 LYS B N 1
ATOM 7197 C CA . LYS B 1 123 ? -23.141 -7.09 9.367 1 97.88 123 LYS B CA 1
ATOM 7198 C C . LYS B 1 123 ? -22.906 -8.562 9.688 1 97.88 123 LYS B C 1
ATOM 7200 O O . LYS B 1 123 ? -23.609 -9.438 9.156 1 97.88 123 LYS B O 1
ATOM 7205 N N . SER B 1 124 ? -21.906 -8.82 10.422 1 96.81 124 SER B N 1
ATOM 7206 C CA . SER B 1 124 ? -21.812 -10.078 11.148 1 96.81 124 SER B CA 1
ATOM 7207 C C . SER B 1 124 ? -22.609 -10.023 12.445 1 96.81 124 SER B C 1
ATOM 7209 O O . SER B 1 124 ? -23.172 -8.984 12.789 1 96.81 124 SER B O 1
ATOM 7211 N N . PRO B 1 125 ? -22.703 -11.125 13.164 1 93.62 125 PRO B N 1
ATOM 7212 C CA . PRO B 1 125 ? -23.359 -11.062 14.469 1 93.62 125 PRO B CA 1
ATOM 7213 C C . PRO B 1 125 ? -22.641 -10.117 15.445 1 93.62 125 PRO B C 1
ATOM 7215 O O . PRO B 1 125 ? -23.266 -9.617 16.391 1 93.62 125 PRO B O 1
ATOM 7218 N N . LYS B 1 126 ? -21.453 -9.789 15.094 1 89.69 126 LYS B N 1
ATOM 7219 C CA . LYS B 1 126 ? -20.641 -9.078 16.078 1 89.69 126 LYS B CA 1
ATOM 7220 C C . LYS B 1 126 ? -20.453 -7.613 15.688 1 89.69 126 LYS B C 1
ATOM 7222 O O . LYS B 1 126 ? -20.25 -6.754 16.547 1 89.69 126 LYS B O 1
ATOM 7227 N N . GLN B 1 127 ? -20.484 -7.324 14.445 1 91.94 127 GLN B N 1
ATOM 7228 C CA . GLN B 1 127 ? -20.125 -5.973 14.039 1 91.94 127 GLN B CA 1
ATOM 7229 C C . GLN B 1 127 ? -20.562 -5.688 12.602 1 91.94 127 GLN B C 1
ATOM 7231 O O . GLN B 1 127 ? -20.953 -6.602 11.875 1 91.94 127 GLN B O 1
ATOM 7236 N N . ILE B 1 128 ? -20.5 -4.414 12.258 1 95.5 128 ILE B N 1
ATOM 7237 C CA . ILE B 1 128 ? -20.641 -4.027 10.859 1 95.5 128 ILE B CA 1
ATOM 7238 C C . ILE B 1 128 ? -19.359 -4.402 10.102 1 95.5 128 ILE B C 1
ATOM 7240 O O . ILE B 1 128 ? -18.25 -4.035 10.508 1 95.5 128 ILE B O 1
ATOM 7244 N N . LEU B 1 129 ? -19.531 -5.191 9.125 1 97.56 129 LEU B N 1
ATOM 7245 C CA . LEU B 1 129 ? -18.391 -5.59 8.305 1 97.56 129 LEU B CA 1
ATOM 7246 C C . LEU B 1 129 ? -18.031 -4.492 7.312 1 97.56 129 LEU B C 1
ATOM 7248 O O . LEU B 1 129 ? -16.859 -4.109 7.207 1 97.56 129 LEU B O 1
ATOM 7252 N N . THR B 1 130 ? -18.953 -4.008 6.613 1 98.31 130 THR B N 1
ATOM 7253 C CA . THR B 1 130 ? -18.812 -2.957 5.609 1 98.31 130 THR B CA 1
ATOM 7254 C C . THR B 1 130 ? -20.172 -2.422 5.191 1 98.31 130 THR B C 1
ATOM 7256 O O . THR B 1 130 ? -21.203 -2.816 5.754 1 98.31 130 THR B O 1
ATOM 7259 N N . SER B 1 131 ? -20.172 -1.446 4.254 1 98.5 131 SER B N 1
ATOM 7260 C CA . SER B 1 131 ? -21.422 -0.904 3.748 1 98.5 131 SER B CA 1
ATOM 7261 C C . SER B 1 131 ? -21.219 -0.218 2.4 1 98.5 131 SER B C 1
ATOM 7263 O O . SER B 1 131 ? -20.125 0.243 2.086 1 98.5 131 SER B O 1
ATOM 7265 N N . ALA B 1 132 ? -22.156 -0.328 1.608 1 98.56 132 ALA B N 1
ATOM 7266 C CA . ALA B 1 132 ? -22.344 0.618 0.513 1 98.56 132 ALA B CA 1
ATOM 7267 C C . ALA B 1 132 ? -23.234 1.779 0.94 1 98.56 132 ALA B C 1
ATOM 7269 O O . ALA B 1 132 ? -24.469 1.676 0.89 1 98.56 132 ALA B O 1
ATOM 7270 N N . GLY B 1 133 ? -22.578 2.877 1.269 1 97 133 GLY B N 1
ATOM 7271 C CA . GLY B 1 133 ? -23.297 4.008 1.832 1 97 133 GLY B CA 1
ATOM 7272 C C . GLY B 1 133 ? -23.922 4.906 0.777 1 97 133 GLY B C 1
ATOM 7273 O O . GLY B 1 133 ? -24.031 4.52 -0.388 1 97 133 GLY B O 1
ATOM 7274 N N . PRO B 1 134 ? -24.406 6.086 1.222 1 96.06 134 PRO B N 1
ATOM 7275 C CA . PRO B 1 134 ? -24.984 7.035 0.271 1 96.06 134 PRO B CA 1
ATOM 7276 C C . PRO B 1 134 ? -24.031 7.414 -0.851 1 96.06 134 PRO B C 1
ATOM 7278 O O . PRO B 1 134 ? -22.875 7.777 -0.586 1 96.06 134 PRO B O 1
ATOM 7281 N N . LYS B 1 135 ? -24.469 7.262 -2.033 1 96.44 135 LYS B N 1
ATOM 7282 C CA . LYS B 1 135 ? -23.719 7.625 -3.236 1 96.44 135 LYS B CA 1
ATOM 7283 C C . LYS B 1 135 ? -22.516 6.707 -3.443 1 96.44 135 LYS B C 1
ATOM 7285 O O . LYS B 1 135 ? -21.547 7.086 -4.102 1 96.44 135 LYS B O 1
ATOM 7290 N N . HIS B 1 136 ? -22.609 5.535 -2.805 1 98.06 136 HIS B N 1
ATOM 7291 C CA . HIS B 1 136 ? -21.516 4.594 -2.959 1 98.06 136 HIS B CA 1
ATOM 7292 C C . HIS B 1 136 ? -21.672 3.758 -4.223 1 98.06 136 HIS B C 1
ATOM 7294 O O . HIS B 1 136 ? -20.734 3.094 -4.66 1 98.06 136 HIS B O 1
ATOM 7300 N N . GLN B 1 137 ? -22.844 3.76 -4.758 1 98.38 137 GLN B N 1
ATOM 7301 C CA . GLN B 1 137 ? -23.141 3.039 -5.992 1 98.38 137 GLN B CA 1
ATOM 7302 C C . GLN B 1 137 ? -23.688 3.979 -7.059 1 98.38 137 GLN B C 1
ATOM 7304 O O . GLN B 1 137 ? -24.406 4.926 -6.742 1 98.38 137 GLN B O 1
ATOM 7309 N N . GLY B 1 138 ? -23.297 3.75 -8.281 1 97.56 138 GLY B N 1
ATOM 7310 C CA . GLY B 1 138 ? -23.828 4.613 -9.328 1 97.56 138 GLY B CA 1
ATOM 7311 C C . GLY B 1 138 ? -23.25 4.316 -10.695 1 97.56 138 GLY B C 1
ATOM 7312 O O . GLY B 1 138 ? -22.469 3.381 -10.859 1 97.56 138 GLY B O 1
ATOM 7313 N N . VAL B 1 139 ? -23.766 5.035 -11.656 1 97.31 139 VAL B N 1
ATOM 7314 C CA . VAL B 1 139 ? -23.297 5.027 -13.039 1 97.31 139 VAL B CA 1
ATOM 7315 C C . VAL B 1 139 ? -22.531 6.312 -13.328 1 97.31 139 VAL B C 1
ATOM 7317 O O . VAL B 1 139 ? -22.906 7.391 -12.859 1 97.31 139 VAL B O 1
ATOM 7320 N N . PHE B 1 140 ? -21.391 6.188 -14.023 1 98 140 PHE B N 1
ATOM 7321 C CA . PHE B 1 140 ? -20.578 7.34 -14.391 1 98 140 PHE B CA 1
ATOM 7322 C C . PHE B 1 140 ? -20.359 7.395 -15.898 1 98 140 PHE B C 1
ATOM 7324 O O . PHE B 1 140 ? -19.922 6.418 -16.5 1 98 140 PHE B O 1
ATOM 7331 N N . ASP B 1 141 ? -20.719 8.453 -16.547 1 97.94 141 ASP B N 1
ATOM 7332 C CA . ASP B 1 141 ? -20.281 8.75 -17.906 1 97.94 141 ASP B CA 1
ATOM 7333 C C . ASP B 1 141 ? -18.906 9.438 -17.906 1 97.94 141 ASP B C 1
ATOM 7335 O O . ASP B 1 141 ? -18.75 10.523 -17.344 1 97.94 141 ASP B O 1
ATOM 7339 N N . VAL B 1 142 ? -17.906 8.82 -18.5 1 98.06 142 VAL B N 1
ATOM 7340 C CA . VAL B 1 142 ? -16.516 9.25 -18.375 1 98.06 142 VAL B CA 1
ATOM 7341 C C . VAL B 1 142 ? -15.969 9.633 -19.75 1 98.06 142 VAL B C 1
ATOM 7343 O O . VAL B 1 142 ? -16.016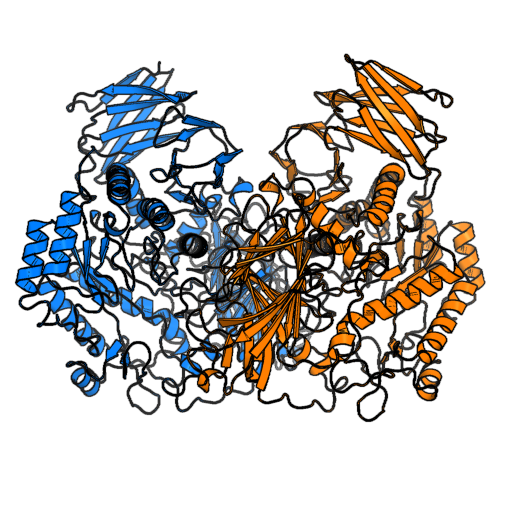 8.836 -20.688 1 98.06 142 VAL B O 1
ATOM 7346 N N . PRO B 1 143 ? -15.469 10.883 -19.906 1 97.44 143 PRO B N 1
ATOM 7347 C CA . PRO B 1 143 ? -14.75 11.18 -21.141 1 97.44 143 PRO B CA 1
ATOM 7348 C C . PRO B 1 143 ? -13.633 10.172 -21.438 1 97.44 143 PRO B C 1
ATOM 7350 O O . PRO B 1 143 ? -12.852 9.844 -20.531 1 97.44 143 PRO B O 1
ATOM 7353 N N . SER B 1 144 ? -13.492 9.734 -22.703 1 96.75 144 SER B N 1
ATOM 7354 C CA . SER B 1 144 ? -12.617 8.625 -23.062 1 96.75 144 SER B CA 1
ATOM 7355 C C . SER B 1 144 ? -11.156 8.969 -22.797 1 96.75 144 SER B C 1
ATOM 7357 O O . SER B 1 144 ? -10.336 8.07 -22.578 1 96.75 144 SER B O 1
ATOM 7359 N N . GLN B 1 145 ? -10.789 10.234 -22.766 1 94.5 145 GLN B N 1
ATOM 7360 C CA . GLN B 1 145 ? -9.406 10.641 -22.516 1 94.5 145 GLN B CA 1
ATOM 7361 C C . GLN B 1 145 ? -8.922 10.164 -21.156 1 94.5 145 GLN B C 1
ATOM 7363 O O . GLN B 1 145 ? -7.734 9.898 -20.969 1 94.5 145 GLN B O 1
ATOM 7368 N N . TRP B 1 146 ? -9.867 10.023 -20.219 1 96.38 146 TRP B N 1
ATOM 7369 C CA . TRP B 1 146 ? -9.492 9.609 -18.859 1 96.38 146 TRP B CA 1
ATOM 7370 C C . TRP B 1 146 ? -9.336 8.094 -18.781 1 96.38 146 TRP B C 1
ATOM 7372 O O . TRP B 1 146 ? -8.906 7.559 -17.75 1 96.38 146 TRP B O 1
ATOM 7382 N N . THR B 1 147 ? -9.664 7.328 -19.828 1 96.94 147 THR B N 1
ATOM 7383 C CA . THR B 1 147 ? -9.648 5.871 -19.797 1 96.94 147 THR B CA 1
ATOM 7384 C C . THR B 1 147 ? -8.453 5.332 -20.578 1 96.94 147 THR B C 1
ATOM 7386 O O . THR B 1 147 ? -8.258 4.117 -20.672 1 96.94 147 THR B O 1
ATOM 7389 N N . LEU B 1 148 ? -7.602 6.148 -21.094 1 94.81 148 LEU B N 1
ATOM 7390 C CA . LEU B 1 148 ? -6.508 5.746 -21.984 1 94.81 148 LEU B CA 1
ATOM 7391 C C . LEU B 1 148 ? -5.512 4.859 -21.25 1 94.81 148 LEU B C 1
ATOM 7393 O O . LEU B 1 148 ? -4.844 4.027 -21.859 1 94.81 148 LEU B O 1
ATOM 7397 N N . SER B 1 149 ? -5.465 5.004 -19.922 1 92.81 149 SER B N 1
ATOM 7398 C CA . SER B 1 149 ? -4.469 4.27 -19.141 1 92.81 149 SER B CA 1
ATOM 7399 C C . SER B 1 149 ? -5.059 3 -18.547 1 92.81 149 SER B C 1
ATOM 7401 O O . SER B 1 149 ? -4.395 2.303 -17.781 1 92.81 149 SER B O 1
ATOM 7403 N N . SER B 1 150 ? -6.301 2.703 -18.812 1 96 150 SER B N 1
ATOM 7404 C CA . SER B 1 150 ? -6.82 1.408 -18.391 1 96 150 SER B CA 1
ATOM 7405 C C . SER B 1 150 ? -5.984 0.263 -18.953 1 96 150 SER B C 1
ATOM 7407 O O . SER B 1 150 ? -5.25 0.443 -19.922 1 96 150 SER B O 1
ATOM 7409 N N . ALA B 1 151 ? -6.035 -0.887 -18.297 1 96.75 151 ALA B N 1
ATOM 7410 C CA . ALA B 1 151 ? -5.188 -2.006 -18.703 1 96.75 151 ALA B CA 1
ATOM 7411 C C . ALA B 1 151 ? -5.465 -2.41 -20.141 1 96.75 151 ALA B C 1
ATOM 7413 O O . ALA B 1 151 ? -4.535 -2.639 -20.922 1 96.75 151 ALA B O 1
ATOM 7414 N N . SER B 1 152 ? -6.703 -2.5 -20.547 1 96.94 152 SER B N 1
ATOM 7415 C CA . SER B 1 152 ? -7.07 -2.928 -21.891 1 96.94 152 SER B CA 1
ATOM 7416 C C . SER B 1 152 ? -6.656 -1.896 -22.938 1 96.94 152 SER B C 1
ATOM 7418 O O . SER B 1 152 ? -6.102 -2.246 -23.984 1 96.94 152 SER B O 1
ATOM 7420 N N . ASN B 1 153 ? -6.855 -0.586 -22.625 1 95.94 153 ASN B N 1
ATOM 7421 C CA . ASN B 1 153 ? -6.598 0.474 -23.594 1 95.94 153 ASN B CA 1
ATOM 7422 C C . ASN B 1 153 ? -5.105 0.726 -23.75 1 95.94 153 ASN B C 1
ATOM 7424 O O . ASN B 1 153 ? -4.66 1.138 -24.828 1 95.94 153 ASN B O 1
ATOM 7428 N N . SER B 1 154 ? -4.371 0.443 -22.703 1 94.44 154 SER B N 1
ATOM 7429 C CA . SER B 1 154 ? -2.951 0.786 -22.734 1 94.44 154 SER B CA 1
ATOM 7430 C C . SER B 1 154 ? -2.098 -0.431 -23.062 1 94.44 154 SER B C 1
ATOM 7432 O O . SER B 1 154 ? -0.878 -0.319 -23.219 1 94.44 154 SER B O 1
ATOM 7434 N N . SER B 1 155 ? -2.646 -1.575 -23.219 1 93.62 155 SER B N 1
ATOM 7435 C CA . SER B 1 155 ? -1.902 -2.805 -23.469 1 93.62 155 SER B CA 1
ATOM 7436 C C . SER B 1 155 ? -1.259 -2.785 -24.859 1 93.62 155 SER B C 1
ATOM 7438 O O . SER B 1 155 ? -1.756 -2.123 -25.766 1 93.62 155 SER B O 1
ATOM 7440 N N . CYS B 1 156 ? -0.241 -3.578 -25.016 1 93.25 156 CYS B N 1
ATOM 7441 C CA . CYS B 1 156 ? 0.409 -3.717 -26.312 1 93.25 156 CYS B CA 1
ATOM 7442 C C . CYS B 1 156 ? -0.548 -4.309 -27.344 1 93.25 156 CYS B C 1
ATOM 7444 O O . CYS B 1 156 ? -0.441 -4.016 -28.531 1 93.25 156 CYS B O 1
ATOM 7446 N N . LEU B 1 157 ? -1.528 -5.055 -26.906 1 94.62 157 LEU B N 1
ATOM 7447 C CA . LEU B 1 157 ? -2.506 -5.668 -27.797 1 94.62 157 LEU B CA 1
ATOM 7448 C C . LEU B 1 157 ? -3.387 -4.605 -28.453 1 94.62 157 LEU B C 1
ATOM 7450 O O . LEU B 1 157 ? -3.867 -4.797 -29.578 1 94.62 157 LEU B O 1
ATOM 7454 N N . ALA B 1 158 ? -3.59 -3.525 -27.688 1 94.44 158 ALA B N 1
ATOM 7455 C CA . ALA B 1 158 ? -4.441 -2.451 -28.188 1 94.44 158 ALA B CA 1
ATOM 7456 C C . ALA B 1 158 ? -3.631 -1.446 -29.016 1 94.44 158 ALA B C 1
ATOM 7458 O O . ALA B 1 158 ? -4.148 -0.847 -29.953 1 94.44 158 ALA B O 1
ATOM 7459 N N . THR B 1 159 ? -2.35 -1.327 -28.719 1 93.69 159 THR B N 1
ATOM 7460 C CA . THR B 1 159 ? -1.638 -0.163 -29.234 1 93.69 159 THR B CA 1
ATOM 7461 C C . THR B 1 159 ? -0.634 -0.573 -30.297 1 93.69 159 THR B C 1
ATOM 7463 O O . THR B 1 159 ? -0.144 0.27 -31.062 1 93.69 159 THR B O 1
ATOM 7466 N N . ASP B 1 160 ? -0.289 -1.866 -30.406 1 91.31 160 ASP B N 1
ATOM 7467 C CA . ASP B 1 160 ? 0.683 -2.346 -31.391 1 91.31 160 ASP B CA 1
ATOM 7468 C C . ASP B 1 160 ? 0.07 -2.41 -32.781 1 91.31 160 ASP B C 1
ATOM 7470 O O . ASP B 1 160 ? -1.078 -2.832 -32.938 1 91.31 160 ASP B O 1
ATOM 7474 N N . ILE B 1 161 ? 0.812 -2.084 -33.812 1 90.12 161 ILE B N 1
ATOM 7475 C CA . ILE B 1 161 ? 0.314 -1.978 -35.156 1 90.12 161 ILE B CA 1
ATOM 7476 C C . ILE B 1 161 ? 0.088 -3.373 -35.75 1 90.12 161 ILE B C 1
ATOM 7478 O O . ILE B 1 161 ? -0.78 -3.564 -36.594 1 90.12 161 ILE B O 1
ATOM 7482 N N . GLY B 1 162 ? 0.898 -4.297 -35.344 1 87.25 162 GLY B N 1
ATOM 7483 C CA . GLY B 1 162 ? 0.693 -5.66 -35.781 1 87.25 162 GLY B CA 1
ATOM 7484 C C . GLY B 1 162 ? -0.535 -6.32 -35.188 1 87.25 162 GLY B C 1
ATOM 7485 O O . GLY B 1 162 ? -1.295 -6.988 -35.906 1 87.25 162 GLY B O 1
ATOM 7486 N N . SER B 1 163 ? -0.776 -6.086 -34 1 90.69 163 SER B N 1
ATOM 7487 C CA . SER B 1 163 ? -1.882 -6.695 -33.281 1 90.69 163 SER B CA 1
ATOM 7488 C C . SER B 1 163 ? -3.201 -5.996 -33.562 1 90.69 163 SER B C 1
ATOM 7490 O O . SER B 1 163 ? -4.25 -6.641 -33.625 1 90.69 163 SER B O 1
ATOM 7492 N N . ASN B 1 164 ? -3.135 -4.715 -33.688 1 93.69 164 ASN B N 1
ATOM 7493 C CA . ASN B 1 164 ? -4.305 -3.883 -33.969 1 93.69 164 ASN B CA 1
ATOM 7494 C C . ASN B 1 164 ? -4.012 -2.824 -35.031 1 93.69 164 ASN B C 1
ATOM 7496 O O . ASN B 1 164 ? -3.963 -1.631 -34.719 1 93.69 164 ASN B O 1
ATOM 7500 N N . PRO B 1 165 ? -3.945 -3.211 -36.219 1 92.31 165 PRO B N 1
ATOM 7501 C CA . PRO B 1 165 ? -3.508 -2.33 -37.312 1 92.31 165 PRO B CA 1
ATOM 7502 C C . PRO B 1 165 ? -4.48 -1.181 -37.562 1 92.31 165 PRO B C 1
ATOM 7504 O O . PRO B 1 165 ? -4.074 -0.118 -38.031 1 92.31 165 PRO B O 1
ATOM 7507 N N . ASN B 1 166 ? -5.75 -1.407 -37.312 1 91.38 166 ASN B N 1
ATOM 7508 C CA . ASN B 1 166 ? -6.781 -0.39 -37.531 1 91.38 166 ASN B CA 1
ATOM 7509 C C . ASN B 1 166 ? -7.586 -0.159 -36.25 1 91.38 166 ASN B C 1
ATOM 7511 O O . ASN B 1 166 ? -8.766 -0.498 -36.188 1 91.38 166 ASN B O 1
ATOM 7515 N N . PRO B 1 167 ? -6.906 0.469 -35.312 1 91.44 167 PRO B N 1
ATOM 7516 C CA . PRO B 1 167 ? -7.621 0.67 -34.062 1 91.44 167 PRO B CA 1
ATOM 7517 C C . PRO B 1 167 ? -8.859 1.549 -34.219 1 91.44 167 PRO B C 1
ATOM 7519 O O . PRO B 1 167 ? -8.789 2.613 -34.844 1 91.44 167 PRO B O 1
ATOM 7522 N N . GLU B 1 168 ? -9.914 1.119 -33.688 1 90.12 168 GLU B N 1
ATOM 7523 C CA . GLU B 1 168 ? -11.117 1.945 -33.625 1 90.12 168 GLU B CA 1
ATOM 7524 C C . GLU B 1 168 ? -10.984 3.049 -32.594 1 90.12 168 GLU B C 1
ATOM 7526 O O . GLU B 1 168 ? -10.422 2.828 -31.516 1 90.12 168 GLU B O 1
ATOM 7531 N N . PRO B 1 169 ? -11.414 4.223 -32.969 1 91.19 169 PRO B N 1
ATOM 7532 C CA . PRO B 1 169 ? -11.406 5.258 -31.938 1 91.19 169 PRO B CA 1
ATOM 7533 C C . PRO B 1 169 ? -12.32 4.926 -30.766 1 91.19 169 PRO B C 1
ATOM 7535 O O . PRO B 1 169 ? -13.398 4.352 -30.953 1 91.19 169 PRO B O 1
ATOM 7538 N N . LEU B 1 170 ? -11.906 5.336 -29.625 1 92.62 170 LEU B N 1
ATOM 7539 C CA . LEU B 1 170 ? -12.789 5.211 -28.484 1 92.62 170 LEU B CA 1
ATOM 7540 C C . LEU B 1 170 ? -13.992 6.137 -28.609 1 92.62 170 LEU B C 1
ATOM 7542 O O . LEU B 1 170 ? -13.891 7.219 -29.203 1 92.62 170 LEU B O 1
ATOM 7546 N N . PRO B 1 171 ? -15.164 5.68 -28.125 1 95.06 171 PRO B N 1
ATOM 7547 C CA . PRO B 1 171 ? -16.266 6.641 -28.047 1 95.06 171 PRO B CA 1
ATOM 7548 C C . PRO B 1 171 ? -15.945 7.844 -27.172 1 95.06 171 PRO B C 1
ATOM 7550 O O . PRO B 1 171 ? -15.094 7.746 -26.281 1 95.06 171 PRO B O 1
ATOM 7553 N N . PRO B 1 172 ? -16.578 8.945 -27.469 1 96 172 PRO B N 1
ATOM 7554 C CA . PRO B 1 172 ? -16.266 10.141 -26.688 1 96 172 PRO B CA 1
ATOM 7555 C C . PRO B 1 172 ? -16.5 9.922 -25.188 1 96 172 PRO B C 1
ATOM 7557 O O . PRO B 1 172 ? -15.758 10.461 -24.359 1 96 172 PRO B O 1
ATOM 7560 N N . ILE B 1 173 ? -17.547 9.133 -24.906 1 97.38 173 ILE B N 1
ATOM 7561 C CA . ILE B 1 173 ? -17.922 8.859 -23.516 1 97.38 173 ILE B CA 1
ATOM 7562 C C . ILE B 1 173 ? -17.984 7.352 -23.297 1 97.38 173 ILE B C 1
ATOM 7564 O O . ILE B 1 173 ? -18.5 6.613 -24.141 1 97.38 173 ILE B O 1
ATOM 7568 N N . ILE B 1 174 ? -17.406 6.977 -22.281 1 97.44 174 ILE B N 1
ATOM 7569 C CA . ILE B 1 174 ? -17.516 5.59 -21.844 1 97.44 174 ILE B CA 1
ATOM 7570 C C . ILE B 1 174 ? -18.281 5.52 -20.516 1 97.44 174 ILE B C 1
ATOM 7572 O O . ILE B 1 174 ? -17.938 6.211 -19.562 1 97.44 174 ILE B O 1
ATOM 7576 N N . ARG B 1 175 ? -19.344 4.668 -20.516 1 97 175 ARG B N 1
ATOM 7577 C CA . ARG B 1 175 ? -20.156 4.523 -19.312 1 97 175 ARG B CA 1
ATOM 7578 C C . ARG B 1 175 ? -19.594 3.449 -18.391 1 97 175 ARG B C 1
ATOM 7580 O O . ARG B 1 175 ? -19.219 2.363 -18.844 1 97 175 ARG B O 1
ATOM 7587 N N . TYR B 1 176 ? -19.438 3.766 -17.062 1 97.81 176 TYR B N 1
ATOM 7588 C CA . TYR B 1 176 ? -19.016 2.836 -16.016 1 97.81 176 TYR B CA 1
ATOM 7589 C C . TYR B 1 176 ? -20.125 2.607 -15 1 97.81 176 TYR B C 1
ATOM 7591 O O . TYR B 1 176 ? -20.938 3.504 -14.742 1 97.81 176 TYR B O 1
ATOM 7599 N N . ILE B 1 177 ? -20.219 1.417 -14.469 1 97.31 177 ILE B N 1
ATOM 7600 C CA . ILE B 1 177 ? -20.953 1.142 -13.242 1 97.31 177 ILE B CA 1
ATOM 7601 C C . ILE B 1 177 ? -19.984 0.931 -12.086 1 97.31 177 ILE B C 1
ATOM 7603 O O . ILE B 1 177 ? -18.922 0.315 -12.266 1 97.31 177 ILE B O 1
ATOM 7607 N N . ASN B 1 178 ? -20.281 1.539 -10.953 1 98.31 178 ASN B N 1
ATOM 7608 C CA . ASN B 1 178 ? -19.344 1.605 -9.836 1 98.31 178 ASN B CA 1
ATOM 7609 C C . ASN B 1 178 ? -20.031 1.271 -8.516 1 98.31 178 ASN B C 1
ATOM 7611 O O . ASN B 1 178 ? -21.188 1.639 -8.297 1 98.31 178 ASN B O 1
ATOM 7615 N N . SER B 1 179 ? -19.359 0.535 -7.672 1 98.75 179 SER B N 1
ATOM 7616 C CA . SER B 1 179 ? -19.766 0.3 -6.289 1 98.75 179 SER B CA 1
ATOM 7617 C C . SER B 1 179 ? -18.578 0.437 -5.34 1 98.75 179 SER B C 1
ATOM 7619 O O . SER B 1 179 ? -17.5 -0.073 -5.613 1 98.75 179 SER B O 1
ATOM 7621 N N . GLU B 1 180 ? -18.797 1.16 -4.316 1 98.56 180 GLU B N 1
ATOM 7622 C CA . GLU B 1 180 ? -17.766 1.362 -3.297 1 98.56 180 GLU B CA 1
ATOM 7623 C C . GLU B 1 180 ? -18.188 0.754 -1.961 1 98.56 180 GLU B C 1
ATOM 7625 O O . GLU B 1 180 ? -19.359 0.854 -1.567 1 98.56 180 GLU B O 1
ATOM 7630 N N . LEU B 1 181 ? -17.281 0.035 -1.306 1 98.88 181 LEU B N 1
ATOM 7631 C CA . LEU B 1 181 ? -17.5 -0.518 0.027 1 98.88 181 LEU B CA 1
ATOM 7632 C C . LEU B 1 181 ? -16.578 0.152 1.048 1 98.88 181 LEU B C 1
ATOM 7634 O O . LEU B 1 181 ? -15.398 0.374 0.777 1 98.88 181 LEU B O 1
ATOM 7638 N N . ASN B 1 182 ? -17.125 0.447 2.162 1 98.12 182 ASN B N 1
ATOM 7639 C CA . ASN B 1 182 ? -16.406 1.155 3.217 1 98.12 182 ASN B CA 1
ATOM 7640 C C . ASN B 1 182 ? -15.297 0.3 3.811 1 98.12 182 ASN B C 1
ATOM 7642 O O . ASN B 1 182 ? -15.461 -0.908 3.99 1 98.12 182 ASN B O 1
ATOM 7646 N N . LEU B 1 183 ? -14.156 0.946 4.145 1 97.75 183 LEU B N 1
ATOM 7647 C CA . LEU B 1 183 ? -13.055 0.357 4.906 1 97.75 183 LEU B CA 1
ATOM 7648 C C . LEU B 1 183 ? -13.008 0.924 6.32 1 97.75 183 LEU B C 1
ATOM 7650 O O . LEU B 1 183 ? -12.953 2.141 6.504 1 97.75 183 LEU B O 1
ATOM 7654 N N . SER B 1 184 ? -12.969 0.084 7.234 1 96.81 184 SER B N 1
ATOM 7655 C CA . SER B 1 184 ? -12.852 0.519 8.625 1 96.81 184 SER B CA 1
ATOM 7656 C C . SER B 1 184 ? -11.398 0.788 9 1 96.81 184 SER B C 1
ATOM 7658 O O . SER B 1 184 ? -10.477 0.271 8.359 1 96.81 184 SER B O 1
ATOM 7660 N N . PRO B 1 185 ? -11.188 1.673 10.055 1 96.94 185 PRO B N 1
ATOM 7661 C CA . PRO B 1 185 ? -9.82 1.854 10.539 1 96.94 185 PRO B CA 1
ATOM 7662 C C . PRO B 1 185 ? -9.141 0.534 10.898 1 96.94 185 PRO B C 1
ATOM 7664 O O . PRO B 1 185 ? -9.695 -0.265 11.648 1 96.94 185 PRO B O 1
ATOM 7667 N N . GLY B 1 186 ? -8.016 0.31 10.305 1 96.19 186 GLY B N 1
ATOM 7668 C CA . GLY B 1 186 ? -7.254 -0.886 10.625 1 96.19 186 GLY B CA 1
ATOM 7669 C C . GLY B 1 186 ? -7.582 -2.062 9.727 1 96.19 186 GLY B C 1
ATOM 7670 O O . GLY B 1 186 ? -6.926 -3.104 9.789 1 96.19 186 GLY B O 1
ATOM 7671 N N . GLU B 1 187 ? -8.578 -1.919 8.859 1 97.5 187 GLU B N 1
ATOM 7672 C CA . GLU B 1 187 ? -8.938 -2.992 7.941 1 97.5 187 GLU B CA 1
ATOM 7673 C C . GLU B 1 187 ? -7.918 -3.127 6.816 1 97.5 187 GLU B C 1
ATOM 7675 O O . GLU B 1 187 ? -7.438 -2.125 6.281 1 97.5 187 GLU B O 1
ATOM 7680 N N . LEU B 1 188 ? -7.48 -4.352 6.531 1 98.5 188 LEU B N 1
ATOM 7681 C CA . LEU B 1 188 ? -6.484 -4.66 5.512 1 98.5 188 LEU B CA 1
ATOM 7682 C C . LEU B 1 188 ? -7.086 -5.52 4.406 1 98.5 188 LEU B C 1
ATOM 7684 O O . LEU B 1 188 ? -7.922 -6.387 4.672 1 98.5 188 LEU B O 1
ATOM 7688 N N . ILE B 1 189 ? -6.656 -5.262 3.162 1 98.81 189 ILE B N 1
ATOM 7689 C CA . ILE B 1 189 ? -7.141 -5.969 1.984 1 98.81 189 ILE B CA 1
ATOM 7690 C C . ILE B 1 189 ? -6.027 -6.84 1.408 1 98.81 189 ILE B C 1
ATOM 7692 O O . ILE B 1 189 ? -4.891 -6.387 1.262 1 98.81 189 ILE B O 1
ATOM 7696 N N . TYR B 1 190 ? -6.375 -8.133 1.081 1 98.69 190 TYR B N 1
ATOM 7697 C CA . TYR B 1 190 ? -5.449 -9.094 0.5 1 98.69 190 TYR B CA 1
ATOM 7698 C C . TYR B 1 190 ? -6.02 -9.703 -0.777 1 98.69 190 TYR B C 1
ATOM 7700 O O . TYR B 1 190 ? -7.227 -9.633 -1.018 1 98.69 190 TYR B O 1
ATOM 7708 N N . GLY B 1 191 ? -5.152 -10.297 -1.584 1 98.62 191 GLY B N 1
ATOM 7709 C CA . GLY B 1 191 ? -5.629 -11.164 -2.654 1 98.62 191 GLY B CA 1
ATOM 7710 C C . GLY B 1 191 ? -5.535 -10.516 -4.023 1 98.62 191 GLY B C 1
ATOM 7711 O O . GLY B 1 191 ? -4.496 -9.961 -4.387 1 98.62 191 GLY B O 1
ATOM 7712 N N . PHE B 1 192 ? -6.559 -10.742 -4.898 1 98.81 192 PHE B N 1
ATOM 7713 C CA . PHE B 1 192 ? -6.688 -10.289 -6.277 1 98.81 192 PHE B CA 1
ATOM 7714 C C . PHE B 1 192 ? -5.863 -11.164 -7.215 1 98.81 192 PHE B C 1
ATOM 7716 O O . PHE B 1 192 ? -5.402 -10.703 -8.258 1 98.81 192 PHE B O 1
ATOM 7723 N N . GLY B 1 193 ? -5.707 -12.43 -6.867 1 98.31 193 GLY B N 1
ATOM 7724 C CA . GLY B 1 193 ? -4.926 -13.352 -7.676 1 98.31 193 GLY B CA 1
ATOM 7725 C C . GLY B 1 193 ? -3.43 -13.219 -7.457 1 98.31 193 GLY B C 1
ATOM 7726 O O . GLY B 1 193 ? -2.98 -12.977 -6.336 1 98.31 193 GLY B O 1
ATOM 7727 N N . GLU B 1 194 ? -2.705 -13.555 -8.469 1 97.38 194 GLU B N 1
ATOM 7728 C CA . GLU B 1 194 ? -1.257 -13.375 -8.438 1 97.38 194 GLU B CA 1
ATOM 7729 C C . GLU B 1 194 ? -0.882 -11.898 -8.469 1 97.38 194 GLU B C 1
ATOM 7731 O O . GLU B 1 194 ? -1.276 -11.172 -9.375 1 97.38 194 GLU B O 1
ATOM 7736 N N . GLN B 1 195 ? -0.329 -11.398 -7.398 1 97.25 195 GLN B N 1
ATOM 7737 C CA . GLN B 1 195 ? 0.19 -10.039 -7.289 1 97.25 195 GLN B CA 1
ATOM 7738 C C . GLN B 1 195 ? 1.616 -10.031 -6.75 1 97.25 195 GLN B C 1
ATOM 7740 O O . GLN B 1 195 ? 1.888 -10.617 -5.695 1 97.25 195 GLN B O 1
ATOM 7745 N N . PHE B 1 196 ? 2.5 -9.305 -7.371 1 97.88 196 PHE B N 1
ATOM 7746 C CA . PHE B 1 196 ? 3.912 -9.398 -7.02 1 97.88 196 PHE B CA 1
ATOM 7747 C C . PHE B 1 196 ? 4.332 -8.211 -6.16 1 97.88 196 PHE B C 1
ATOM 7749 O O . PHE B 1 196 ? 5.395 -8.234 -5.535 1 97.88 196 PHE B O 1
ATOM 7756 N N . GLY B 1 197 ? 3.508 -7.164 -6.176 1 96.88 197 GLY B N 1
ATOM 7757 C CA . GLY B 1 197 ? 3.814 -5.973 -5.398 1 96.88 197 GLY B CA 1
ATOM 7758 C C . GLY B 1 197 ? 3.529 -6.141 -3.918 1 96.88 197 GLY B C 1
ATOM 7759 O O . GLY B 1 197 ? 3.531 -7.262 -3.402 1 96.88 197 GLY B O 1
ATOM 7760 N N . SER B 1 198 ? 3.301 -5.094 -3.211 1 97.69 198 SER B N 1
ATOM 7761 C CA . SER B 1 198 ? 3.059 -5.117 -1.772 1 97.69 198 SER B CA 1
ATOM 7762 C C . SER B 1 198 ? 1.949 -6.098 -1.413 1 97.69 198 SER B C 1
ATOM 7764 O O . SER B 1 198 ? 0.927 -6.168 -2.1 1 97.69 198 SER B O 1
ATOM 7766 N N . PHE B 1 199 ? 2.178 -6.871 -0.324 1 98.19 199 PHE B N 1
ATOM 7767 C CA . PHE B 1 199 ? 1.277 -7.945 0.08 1 98.19 199 PHE B CA 1
ATOM 7768 C C . PHE B 1 199 ? -0.079 -7.387 0.496 1 98.19 199 PHE B C 1
ATOM 7770 O O . PHE B 1 199 ? -1.12 -7.879 0.054 1 98.19 199 PHE B O 1
ATOM 7777 N N . VAL B 1 200 ? -0.104 -6.406 1.426 1 98.62 200 VAL B N 1
ATOM 7778 C CA . VAL B 1 200 ? -1.32 -5.684 1.783 1 98.62 200 VAL B CA 1
ATOM 7779 C C . VAL B 1 200 ? -1.65 -4.656 0.701 1 98.62 200 VAL B C 1
ATOM 7781 O O . VAL B 1 200 ? -0.792 -3.865 0.306 1 98.62 200 VAL B O 1
ATOM 7784 N N . LYS B 1 201 ? -2.896 -4.629 0.255 1 98.69 201 LYS B N 1
ATOM 7785 C CA . LYS B 1 201 ? -3.219 -3.932 -0.987 1 98.69 201 LYS B CA 1
ATOM 7786 C C . LYS B 1 201 ? -3.68 -2.504 -0.712 1 98.69 201 LYS B C 1
ATOM 7788 O O . LYS B 1 201 ? -3.84 -1.707 -1.64 1 98.69 201 LYS B O 1
ATOM 7793 N N . ASN B 1 202 ? -3.859 -2.082 0.507 1 98.56 202 ASN B N 1
ATOM 7794 C CA . ASN B 1 202 ? -4.309 -0.734 0.841 1 98.56 202 ASN B CA 1
ATOM 7795 C C . ASN B 1 202 ? -3.441 0.329 0.172 1 98.56 202 ASN B C 1
ATOM 7797 O O . ASN B 1 202 ? -2.213 0.269 0.245 1 98.56 202 ASN B O 1
ATOM 7801 N N . GLY B 1 203 ? -4.094 1.247 -0.533 1 97.94 203 GLY B N 1
ATOM 7802 C CA . GLY B 1 203 ? -3.41 2.33 -1.219 1 97.94 203 GLY B CA 1
ATOM 7803 C C . GLY B 1 203 ? -3.115 2.025 -2.674 1 97.94 203 GLY B C 1
ATOM 7804 O O . GLY B 1 203 ? -2.676 2.9 -3.422 1 97.94 203 GLY B O 1
ATOM 7805 N N . GLN B 1 204 ? -3.414 0.828 -3.143 1 98 204 GLN B N 1
ATOM 7806 C CA . GLN B 1 204 ? -3.039 0.407 -4.488 1 98 204 GLN B CA 1
ATOM 7807 C C . GLN B 1 204 ? -4.223 0.499 -5.445 1 98 204 GLN B C 1
ATOM 7809 O O . GLN B 1 204 ? -5.379 0.478 -5.012 1 98 204 GLN B O 1
ATOM 7814 N N . THR B 1 205 ? -3.922 0.727 -6.68 1 97.25 205 THR B N 1
ATOM 7815 C CA . THR B 1 205 ? -4.824 0.452 -7.793 1 97.25 205 THR B CA 1
ATOM 7816 C C . THR B 1 205 ? -4.559 -0.935 -8.375 1 97.25 205 THR B C 1
ATOM 7818 O O . THR B 1 205 ? -3.432 -1.244 -8.766 1 97.25 205 THR B O 1
ATOM 7821 N N . VAL B 1 206 ? -5.578 -1.762 -8.391 1 97.88 206 VAL B N 1
ATOM 7822 C CA . VAL B 1 206 ? -5.406 -3.123 -8.883 1 97.88 206 VAL B CA 1
ATOM 7823 C C . VAL B 1 206 ? -6.258 -3.33 -10.133 1 97.88 206 VAL B C 1
ATOM 7825 O O . VAL B 1 206 ? -7.449 -3.014 -10.141 1 97.88 206 VAL B O 1
ATOM 7828 N N . LYS B 1 207 ? -5.664 -3.799 -11.172 1 97.25 207 LYS B N 1
ATOM 7829 C CA . LYS B 1 207 ? -6.348 -4.102 -12.43 1 97.25 207 LYS B CA 1
ATOM 7830 C C . LYS B 1 207 ? -6.535 -5.605 -12.609 1 97.25 207 LYS B C 1
ATOM 7832 O O . LYS B 1 207 ? -5.559 -6.359 -12.633 1 97.25 207 LYS B O 1
ATOM 7837 N N . ILE B 1 208 ? -7.727 -6 -12.695 1 98.5 208 ILE B N 1
ATOM 7838 C CA . ILE B 1 208 ? -7.996 -7.398 -13.023 1 98.5 208 ILE B CA 1
ATOM 7839 C C . ILE B 1 208 ? -7.992 -7.586 -14.539 1 98.5 208 ILE B C 1
ATOM 7841 O O . ILE B 1 208 ? -9.031 -7.441 -15.188 1 98.5 208 ILE B O 1
ATOM 7845 N N . TRP B 1 209 ? -6.906 -7.852 -15.07 1 98.56 209 TRP B N 1
ATOM 7846 C CA . TRP B 1 209 ? -6.605 -8 -16.484 1 98.56 209 TRP B CA 1
ATOM 7847 C C . TRP B 1 209 ? -5.309 -8.773 -16.688 1 98.56 209 TRP B C 1
ATOM 7849 O O . TRP B 1 209 ? -4.23 -8.305 -16.328 1 98.56 209 TRP B O 1
ATOM 7859 N N . ASN B 1 210 ? -5.352 -9.969 -17.219 1 98.19 210 ASN B N 1
ATOM 7860 C CA . ASN B 1 210 ? -4.164 -10.797 -17.406 1 98.19 210 ASN B CA 1
ATOM 7861 C C . ASN B 1 210 ? -3.193 -10.18 -18.406 1 98.19 210 ASN B C 1
ATOM 7863 O O . ASN B 1 210 ? -3.607 -9.695 -19.453 1 98.19 210 ASN B O 1
ATOM 7867 N N . GLN B 1 211 ? -1.961 -10.125 -18.047 1 96.69 211 GLN B N 1
ATOM 7868 C CA . GLN B 1 211 ? -0.919 -9.586 -18.906 1 96.69 211 GLN B CA 1
ATOM 7869 C C . GLN B 1 211 ? 0.402 -10.32 -18.703 1 96.69 211 GLN B C 1
ATOM 7871 O O . GLN B 1 211 ? 0.563 -11.062 -17.734 1 96.69 211 GLN B O 1
ATOM 7876 N N . ASP B 1 212 ? 1.24 -10.211 -19.672 1 94.5 212 ASP B N 1
ATOM 7877 C CA . ASP B 1 212 ? 2.59 -10.758 -19.594 1 94.5 212 ASP B CA 1
ATOM 7878 C C . ASP B 1 212 ? 3.605 -9.672 -19.234 1 94.5 212 ASP B C 1
ATOM 7880 O O . ASP B 1 212 ? 4.105 -8.977 -20.125 1 94.5 212 ASP B O 1
ATOM 7884 N N . GLY B 1 213 ? 3.891 -9.555 -17.969 1 92.38 213 GLY B N 1
ATOM 7885 C CA . GLY B 1 213 ? 4.793 -8.5 -17.531 1 92.38 213 GLY B CA 1
ATOM 7886 C C . GLY B 1 213 ? 5.938 -9 -16.672 1 92.38 213 GLY B C 1
ATOM 7887 O O . GLY B 1 213 ? 6.742 -8.211 -16.172 1 92.38 213 GLY B O 1
ATOM 7888 N N . GLY B 1 214 ? 6.152 -10.266 -16.562 1 93.19 214 GLY B N 1
ATOM 7889 C CA . GLY B 1 214 ? 7.102 -10.758 -15.578 1 93.19 214 GLY B CA 1
ATOM 7890 C C . GLY B 1 214 ? 6.648 -10.531 -14.148 1 93.19 214 GLY B C 1
ATOM 7891 O O . GLY B 1 214 ? 5.543 -10.047 -13.906 1 93.19 214 GLY B O 1
ATOM 7892 N N . THR B 1 215 ? 7.523 -10.906 -13.203 1 94.5 215 THR B N 1
ATOM 7893 C CA . THR B 1 215 ? 7.098 -10.828 -11.805 1 94.5 215 THR B CA 1
ATOM 7894 C C . THR B 1 215 ? 7.535 -9.5 -11.188 1 94.5 215 THR B C 1
ATOM 7896 O O . THR B 1 215 ? 7.199 -9.211 -10.031 1 94.5 215 THR B O 1
ATOM 7899 N N . SER B 1 216 ? 8.234 -8.609 -11.906 1 95.81 216 SER B N 1
ATOM 7900 C CA . SER B 1 216 ? 8.836 -7.41 -11.336 1 95.81 216 SER B CA 1
ATOM 7901 C C . SER B 1 216 ? 7.984 -6.18 -11.625 1 95.81 216 SER B C 1
ATOM 7903 O O . SER B 1 216 ? 8.461 -5.047 -11.523 1 95.81 216 SER B O 1
ATOM 7905 N N . SER B 1 217 ? 6.746 -6.332 -12.039 1 95.75 217 SER B N 1
ATOM 7906 C CA . SER B 1 217 ? 5.828 -5.227 -12.312 1 95.75 217 SER B CA 1
ATOM 7907 C C . SER B 1 217 ? 4.465 -5.473 -11.672 1 95.75 217 SER B C 1
ATOM 7909 O O . SER B 1 217 ? 4.266 -6.48 -10.992 1 95.75 217 SER B O 1
ATOM 7911 N N . ASP B 1 218 ? 3.564 -4.543 -11.906 1 93.94 218 ASP B N 1
ATOM 7912 C CA . ASP B 1 218 ? 2.225 -4.664 -11.344 1 93.94 218 ASP B CA 1
ATOM 7913 C C . ASP B 1 218 ? 1.349 -5.574 -12.203 1 93.94 218 ASP B C 1
ATOM 7915 O O . ASP B 1 218 ? 0.201 -5.855 -11.844 1 93.94 218 ASP B O 1
ATOM 7919 N N . GLN B 1 219 ? 1.862 -6.027 -13.336 1 96.25 219 GLN B N 1
ATOM 7920 C CA . GLN B 1 219 ? 1.111 -6.938 -14.195 1 96.25 219 GLN B CA 1
ATOM 7921 C C . GLN B 1 219 ? 1.262 -8.383 -13.734 1 96.25 219 GLN B C 1
ATOM 7923 O O . GLN B 1 219 ? 2.277 -8.742 -13.133 1 96.25 219 GLN B O 1
ATOM 7928 N N . ALA B 1 220 ? 0.232 -9.164 -13.984 1 96.75 220 ALA B N 1
ATOM 7929 C CA . ALA B 1 220 ? 0.276 -10.57 -13.57 1 96.75 220 ALA B CA 1
ATOM 7930 C C . ALA B 1 220 ? -0.378 -11.469 -14.609 1 96.75 220 ALA B C 1
ATOM 7932 O O . ALA B 1 220 ? -1.102 -10.992 -15.484 1 96.75 220 ALA B O 1
ATOM 7933 N N . TYR B 1 221 ? -0.105 -12.766 -14.484 1 97.5 221 TYR B N 1
ATOM 7934 C CA . TYR B 1 221 ? -0.572 -13.758 -15.445 1 97.5 221 TYR B CA 1
ATOM 7935 C C . TYR B 1 221 ? -1.957 -14.273 -15.078 1 97.5 221 TYR B C 1
ATOM 7937 O O . TYR B 1 221 ? -2.66 -14.844 -15.914 1 97.5 221 TYR B O 1
ATOM 7945 N N . LYS B 1 222 ? -2.266 -14.141 -13.867 1 97.56 222 LYS B N 1
ATOM 7946 C CA . LYS B 1 222 ? -3.529 -14.68 -13.359 1 97.56 222 LYS B CA 1
ATOM 7947 C C . LYS B 1 222 ? -4.16 -13.742 -12.344 1 97.56 222 LYS B C 1
ATOM 7949 O O . LYS B 1 222 ? -4.094 -13.992 -11.133 1 97.56 222 LYS B O 1
ATOM 7954 N N . CYS B 1 223 ? -4.895 -12.797 -12.766 1 97.94 223 CYS B N 1
ATOM 7955 C CA . CYS B 1 223 ? -5.633 -11.859 -11.93 1 97.94 223 CYS B CA 1
ATOM 7956 C C . CYS B 1 223 ? -6.996 -12.422 -11.547 1 97.94 223 CYS B C 1
ATOM 7958 O O . CYS B 1 223 ? -7.691 -13 -12.383 1 97.94 223 CYS B O 1
ATOM 7960 N N . VAL B 1 224 ? -7.344 -12.375 -10.289 1 98.69 224 VAL B N 1
ATOM 7961 C CA . VAL B 1 224 ? -8.617 -12.883 -9.789 1 98.69 224 VAL B CA 1
ATOM 7962 C C . VAL B 1 224 ? -9.391 -11.75 -9.109 1 98.69 224 VAL B C 1
ATOM 7964 O O . VAL B 1 224 ? -8.852 -11.062 -8.234 1 98.69 224 VAL B O 1
ATOM 7967 N N . PRO B 1 225 ? -10.664 -11.492 -9.516 1 98.75 225 PRO B N 1
ATOM 7968 C CA . PRO B 1 225 ? -11.438 -10.406 -8.906 1 98.75 225 PRO B CA 1
ATOM 7969 C C . PRO B 1 225 ? -12.031 -10.789 -7.559 1 98.75 225 PRO B C 1
ATOM 7971 O O . PRO B 1 225 ? -13.258 -10.75 -7.383 1 98.75 225 PRO B O 1
ATOM 7974 N N . PHE B 1 226 ? -11.203 -11.156 -6.613 1 98.88 226 PHE B N 1
ATOM 7975 C CA . PHE B 1 226 ? -11.562 -11.562 -5.258 1 98.88 226 PHE B CA 1
ATOM 7976 C C . PHE B 1 226 ? -10.562 -11.023 -4.246 1 98.88 226 PHE B C 1
ATOM 7978 O O . PHE B 1 226 ? -9.352 -11.141 -4.438 1 98.88 226 PHE B O 1
ATOM 7985 N N . TYR B 1 227 ? -11.055 -10.391 -3.211 1 98.81 227 TYR B N 1
ATOM 7986 C CA . TYR B 1 227 ? -10.172 -10.008 -2.113 1 98.81 227 TYR B CA 1
ATOM 7987 C C . TYR B 1 227 ? -10.75 -10.445 -0.772 1 98.81 227 TYR B C 1
ATOM 7989 O O . TYR B 1 227 ? -11.953 -10.688 -0.656 1 98.81 227 TYR B O 1
ATOM 7997 N N . LEU B 1 228 ? -9.82 -10.648 0.121 1 97.81 228 LEU B N 1
ATOM 7998 C CA . LEU B 1 228 ? -10.094 -11.031 1.501 1 97.81 228 LEU B CA 1
ATOM 7999 C C . LEU B 1 228 ? -9.648 -9.938 2.467 1 97.81 228 LEU B C 1
ATOM 8001 O O . LEU B 1 228 ? -8.688 -9.219 2.193 1 97.81 228 LEU B O 1
ATOM 8005 N N . THR B 1 229 ? -10.43 -9.766 3.574 1 98.25 229 THR B N 1
ATOM 8006 C CA . THR B 1 229 ? -10.055 -8.758 4.562 1 98.25 229 THR B CA 1
ATOM 8007 C C . THR B 1 229 ? -9.719 -9.414 5.898 1 98.25 229 THR B C 1
ATOM 8009 O O . THR B 1 229 ? -10.062 -10.578 6.133 1 98.25 229 THR B O 1
ATOM 8012 N N . ASN B 1 230 ? -9.016 -8.695 6.777 1 97.25 230 ASN B N 1
ATOM 8013 C CA . ASN B 1 230 ? -8.789 -9.164 8.141 1 97.25 230 ASN B CA 1
ATOM 8014 C C . ASN B 1 230 ? -9.984 -8.852 9.039 1 97.25 230 ASN B C 1
ATOM 8016 O O . ASN B 1 230 ? -9.883 -8.953 10.266 1 97.25 230 ASN B O 1
ATOM 8020 N N . ARG B 1 231 ? -11.109 -8.438 8.422 1 96.25 231 ARG B N 1
ATOM 8021 C CA . ARG B 1 231 ? -12.328 -8.164 9.172 1 96.25 231 ARG B CA 1
ATOM 8022 C C . ARG B 1 231 ? -13.359 -9.266 8.969 1 96.25 231 ARG B C 1
ATOM 8024 O O . ARG B 1 231 ? -14.539 -9.086 9.289 1 96.25 231 ARG B O 1
ATOM 8031 N N . ASN B 1 232 ? -12.961 -10.352 8.328 1 96.31 232 ASN B N 1
ATOM 8032 C CA . ASN B 1 232 ? -13.688 -11.609 8.266 1 96.31 232 ASN B CA 1
ATOM 8033 C C . ASN B 1 232 ? -14.758 -11.594 7.176 1 96.31 232 ASN B C 1
ATOM 8035 O O . ASN B 1 232 ? -15.875 -12.062 7.387 1 96.31 232 ASN B O 1
ATOM 8039 N N . TYR B 1 233 ? -14.438 -10.953 6.094 1 98.69 233 TYR B N 1
ATOM 8040 C CA . TYR B 1 233 ? -15.25 -11.117 4.891 1 98.69 233 TYR B CA 1
ATOM 8041 C C . TYR B 1 233 ? -14.391 -11 3.639 1 98.69 233 TYR B C 1
ATOM 8043 O O . TYR B 1 233 ? -13.25 -10.531 3.699 1 98.69 233 TYR B O 1
ATOM 8051 N N . GLY B 1 234 ? -14.844 -11.586 2.615 1 98.81 234 GLY B N 1
ATOM 8052 C CA . GLY B 1 234 ? -14.281 -11.438 1.282 1 98.81 234 GLY B CA 1
ATOM 8053 C C . GLY B 1 234 ? -15.266 -10.883 0.273 1 98.81 234 GLY B C 1
ATOM 8054 O O . GLY B 1 234 ? -16.469 -10.82 0.542 1 98.81 234 GLY B O 1
ATOM 8055 N N . VAL B 1 235 ? -14.773 -10.336 -0.829 1 98.94 235 VAL B N 1
ATOM 8056 C CA . VAL B 1 235 ? -15.609 -9.812 -1.899 1 98.94 235 VAL B CA 1
ATOM 8057 C C . VAL B 1 235 ? -15.188 -10.414 -3.236 1 98.94 235 VAL B C 1
ATOM 8059 O O . VAL B 1 235 ? -14.023 -10.297 -3.635 1 98.94 235 VAL B O 1
ATOM 8062 N N . PHE B 1 236 ? -16.109 -11.125 -3.861 1 98.88 236 PHE B N 1
ATOM 8063 C CA . PHE B 1 236 ? -15.906 -11.656 -5.203 1 98.88 236 PHE B CA 1
ATOM 8064 C C . PHE B 1 236 ? -16.656 -10.82 -6.234 1 98.88 236 PHE B C 1
ATOM 8066 O O . PHE B 1 236 ? -17.891 -10.75 -6.199 1 98.88 236 PHE B O 1
ATOM 8073 N N . ILE B 1 237 ? -15.922 -10.109 -7.121 1 98.88 237 ILE B N 1
ATOM 8074 C CA . ILE B 1 237 ? -16.531 -9.359 -8.211 1 98.88 237 ILE B CA 1
ATOM 8075 C C . ILE B 1 237 ? -16.781 -10.289 -9.398 1 98.88 237 ILE B C 1
ATOM 8077 O O . ILE B 1 237 ? -15.836 -10.742 -10.047 1 98.88 237 ILE B O 1
ATOM 8081 N N . ASN B 1 238 ? -18 -10.516 -9.656 1 98.25 238 ASN B N 1
ATOM 8082 C CA . ASN B 1 238 ? -18.391 -11.492 -10.664 1 98.25 238 ASN B CA 1
ATOM 8083 C C . ASN B 1 238 ? -18.438 -10.875 -12.055 1 98.25 238 ASN B C 1
ATOM 8085 O O . ASN B 1 238 ? -19.516 -10.664 -12.617 1 98.25 238 ASN B O 1
ATOM 8089 N N . HIS B 1 239 ? -17.281 -10.656 -12.609 1 97.38 239 HIS B N 1
ATOM 8090 C CA . HIS B 1 239 ? -17.141 -10.086 -13.938 1 97.38 239 HIS B CA 1
ATOM 8091 C C . HIS B 1 239 ? -15.906 -10.641 -14.648 1 97.38 239 HIS B C 1
ATOM 8093 O O . HIS B 1 239 ? -14.789 -10.508 -14.156 1 97.38 239 HIS B O 1
ATOM 8099 N N . PRO B 1 240 ? -16.047 -11.273 -15.797 1 96.62 240 PRO B N 1
ATOM 8100 C CA . PRO B 1 240 ? -14.93 -11.93 -16.469 1 96.62 240 PRO B CA 1
ATOM 8101 C C . PRO B 1 240 ? -14.016 -10.945 -17.203 1 96.62 240 PRO B C 1
ATOM 8103 O O . PRO B 1 240 ? -12.906 -11.312 -17.594 1 96.62 240 PRO B O 1
ATOM 8106 N N . GLY B 1 241 ? -14.492 -9.766 -17.5 1 96.88 241 GLY B N 1
ATOM 8107 C CA . GLY B 1 241 ? -13.711 -8.781 -18.234 1 96.88 241 GLY B CA 1
ATOM 8108 C C . GLY B 1 241 ? -12.82 -7.938 -17.344 1 96.88 241 GLY B C 1
ATOM 8109 O O . GLY B 1 241 ? -12.336 -8.414 -16.312 1 96.88 241 GLY B O 1
ATOM 8110 N N . GLU B 1 242 ? -12.523 -6.699 -17.828 1 97.75 242 GLU B N 1
ATOM 8111 C CA . GLU B 1 242 ? -11.656 -5.793 -17.078 1 97.75 242 GLU B CA 1
ATOM 8112 C C . GLU B 1 242 ? -12.383 -5.207 -15.875 1 97.75 242 GLU B C 1
ATOM 8114 O O . GLU B 1 242 ? -13.477 -4.648 -16.016 1 97.75 242 GLU B O 1
ATOM 8119 N N . VAL B 1 243 ? -11.891 -5.469 -14.711 1 98.5 243 VAL B N 1
ATOM 8120 C CA . VAL B 1 243 ? -12.375 -4.859 -13.477 1 98.5 243 VAL B CA 1
ATOM 8121 C C . VAL B 1 243 ? -11.305 -3.934 -12.906 1 98.5 243 VAL B C 1
ATOM 8123 O O . VAL B 1 243 ? -10.148 -4.336 -12.742 1 98.5 243 VAL B O 1
ATOM 8126 N N . GLU B 1 244 ? -11.633 -2.717 -12.711 1 98.38 244 GLU B N 1
ATOM 8127 C CA . GLU B 1 244 ? -10.727 -1.76 -12.078 1 98.38 244 GLU B CA 1
ATOM 8128 C C . GLU B 1 244 ? -11.062 -1.578 -10.602 1 98.38 244 GLU B C 1
ATOM 8130 O O . GLU B 1 244 ? -12.203 -1.277 -10.242 1 98.38 244 GLU B O 1
ATOM 8135 N N . VAL B 1 245 ? -10.078 -1.791 -9.75 1 98.62 245 VAL B N 1
ATOM 8136 C CA . VAL B 1 245 ? -10.312 -1.725 -8.312 1 98.62 245 VAL B CA 1
ATOM 8137 C C . VAL B 1 245 ? -9.406 -0.664 -7.691 1 98.62 245 VAL B C 1
ATOM 8139 O O . VAL B 1 245 ? -8.188 -0.703 -7.863 1 98.62 245 VAL B O 1
ATOM 8142 N N . GLU B 1 246 ? -9.961 0.288 -7.023 1 98.44 246 GLU B N 1
ATOM 8143 C CA . GLU B 1 246 ? -9.25 1.257 -6.199 1 98.44 246 GLU B CA 1
ATOM 8144 C C . GLU B 1 246 ? -9.32 0.88 -4.723 1 98.44 246 GLU B C 1
ATOM 8146 O O . GLU B 1 246 ? -10.359 1.048 -4.082 1 98.44 246 GLU B O 1
ATOM 8151 N N . VAL B 1 247 ? -8.203 0.405 -4.141 1 98.62 247 VAL B N 1
ATOM 8152 C CA . VAL B 1 247 ? -8.18 -0.014 -2.74 1 98.62 247 VAL B CA 1
ATOM 8153 C C . VAL B 1 247 ? -7.66 1.128 -1.869 1 98.62 247 VAL B C 1
ATOM 8155 O O . VAL B 1 247 ? -6.473 1.18 -1.546 1 98.62 247 VAL B O 1
ATOM 8158 N N . GLY B 1 248 ? -8.555 1.925 -1.434 1 97.94 248 GLY B N 1
ATOM 8159 C CA . GLY B 1 248 ? -8.156 3.096 -0.672 1 97.94 248 GLY B CA 1
ATOM 8160 C C . GLY B 1 248 ? -7.25 4.031 -1.452 1 97.94 248 GLY B C 1
ATOM 8161 O O . GLY B 1 248 ? -6.438 4.754 -0.867 1 97.94 248 GLY B O 1
ATOM 8162 N N . SER B 1 249 ? -7.277 3.99 -2.754 1 97.12 249 SER B N 1
ATOM 8163 C CA . SER B 1 249 ? -6.34 4.773 -3.549 1 97.12 249 SER B CA 1
ATOM 8164 C C . SER B 1 249 ? -7.012 6.008 -4.141 1 97.12 249 SER B C 1
ATOM 8166 O O . SER B 1 249 ? -6.34 6.973 -4.504 1 97.12 249 SER B O 1
ATOM 8168 N N . GLU B 1 250 ? -8.359 5.973 -4.371 1 96.88 250 GLU B N 1
ATOM 8169 C CA . GLU B 1 250 ? -9.109 7.156 -4.777 1 96.88 250 GLU B CA 1
ATOM 8170 C C . GLU B 1 250 ? -9.742 7.848 -3.574 1 96.88 250 GLU B C 1
ATOM 8172 O O . GLU B 1 250 ? -9.273 8.898 -3.135 1 96.88 250 GLU B O 1
ATOM 8177 N N . LYS B 1 251 ? -10.789 7.25 -3.041 1 97.06 251 LYS B N 1
ATOM 8178 C CA . LYS B 1 251 ? -11.227 7.543 -1.679 1 97.06 251 LYS B CA 1
ATOM 8179 C C . LYS B 1 251 ? -10.523 6.641 -0.669 1 97.06 251 LYS B C 1
ATOM 8181 O O . LYS B 1 251 ? -10.617 5.414 -0.75 1 97.06 251 LYS B O 1
ATOM 8186 N N . VAL B 1 252 ? -9.836 7.164 0.283 1 97 252 VAL B N 1
ATOM 8187 C CA . VAL B 1 252 ? -8.805 6.441 1.029 1 97 252 VAL B CA 1
ATOM 8188 C C . VAL B 1 252 ? -9.469 5.52 2.053 1 97 252 VAL B C 1
ATOM 8190 O O . VAL B 1 252 ? -8.805 4.648 2.627 1 97 252 VAL B O 1
ATOM 8193 N N . SER B 1 253 ? -10.797 5.582 2.24 1 96.81 253 SER B N 1
ATOM 8194 C CA . SER B 1 253 ? -11.5 4.715 3.178 1 96.81 253 SER B CA 1
ATOM 8195 C C . SER B 1 253 ? -12.562 3.875 2.469 1 96.81 253 SER B C 1
ATOM 8197 O O . SER B 1 253 ? -13.609 3.572 3.043 1 96.81 253 SER B O 1
ATOM 8199 N N . ARG B 1 254 ? -12.289 3.566 1.178 1 98.12 254 ARG B N 1
ATOM 8200 C CA . ARG B 1 254 ? -13.219 2.74 0.411 1 98.12 254 ARG B CA 1
ATOM 8201 C C . ARG B 1 254 ? -12.469 1.824 -0.55 1 98.12 254 ARG B C 1
ATOM 8203 O O . ARG B 1 254 ? -11.344 2.133 -0.964 1 98.12 254 ARG B O 1
ATOM 8210 N N . VAL B 1 255 ? -13.055 0.717 -0.782 1 98.75 255 VAL B N 1
ATOM 8211 C CA . VAL B 1 255 ? -12.688 -0.067 -1.956 1 98.75 255 VAL B CA 1
ATOM 8212 C C . VAL B 1 255 ? -13.711 0.155 -3.068 1 98.75 255 VAL B C 1
ATOM 8214 O O . VAL B 1 255 ? -14.891 -0.175 -2.912 1 98.75 255 VAL B O 1
ATOM 8217 N N . GLY B 1 256 ? -13.242 0.803 -4.133 1 98.69 256 GLY B N 1
ATOM 8218 C CA . GLY B 1 256 ? -14.109 1.058 -5.27 1 98.69 256 GLY B CA 1
ATOM 8219 C C . GLY B 1 256 ? -13.883 0.099 -6.422 1 98.69 256 GLY B C 1
ATOM 8220 O O . GLY B 1 256 ? -12.742 -0.148 -6.816 1 98.69 256 GLY B O 1
ATOM 8221 N N . VAL B 1 257 ? -14.977 -0.47 -6.922 1 98.69 257 VAL B N 1
ATOM 8222 C CA . VAL B 1 257 ? -14.945 -1.383 -8.062 1 98.69 257 VAL B CA 1
ATOM 8223 C C . VAL B 1 257 ? -15.703 -0.769 -9.234 1 98.69 257 VAL B C 1
ATOM 8225 O O . VAL B 1 257 ? -16.844 -0.314 -9.086 1 98.69 257 VAL B O 1
ATOM 8228 N N . SER B 1 258 ? -15.039 -0.736 -10.383 1 98.31 258 SER B N 1
ATOM 8229 C CA . SER B 1 258 ? -15.68 -0.166 -11.562 1 98.31 258 SER B CA 1
ATOM 8230 C C . SER B 1 258 ? -15.5 -1.07 -12.781 1 98.31 258 SER B C 1
ATOM 8232 O O . SER B 1 258 ? -14.445 -1.675 -12.961 1 98.31 258 SER B O 1
ATOM 8234 N N . VAL B 1 259 ? -16.5 -1.169 -13.555 1 97.19 259 VAL B N 1
ATOM 8235 C CA . VAL B 1 259 ? -16.5 -1.89 -14.82 1 97.19 259 VAL B CA 1
ATOM 8236 C C . VAL B 1 259 ? -17.109 -1.018 -15.914 1 97.19 259 VAL B C 1
ATOM 8238 O O . VAL B 1 259 ? -18.109 -0.325 -15.68 1 97.19 259 VAL B O 1
ATOM 8241 N N . ALA B 1 260 ? -16.469 -0.964 -17.094 1 96.5 260 ALA B N 1
ATOM 8242 C CA . ALA B 1 260 ? -17.109 -0.324 -18.234 1 96.5 260 ALA B CA 1
ATOM 8243 C C . ALA B 1 260 ? -18.328 -1.123 -18.703 1 96.5 260 ALA B C 1
ATOM 8245 O O . ALA B 1 260 ? -18.219 -2.314 -19 1 96.5 260 ALA B O 1
ATOM 8246 N N . GLY B 1 261 ? -19.438 -0.611 -18.609 1 93.88 261 GLY B N 1
ATOM 8247 C CA . GLY B 1 261 ? -20.656 -1.303 -18.953 1 93.88 261 GLY B CA 1
ATOM 8248 C C . GLY B 1 261 ? -21.859 -0.849 -18.141 1 93.88 261 GLY B C 1
ATOM 8249 O O . GLY B 1 261 ? -21.891 0.29 -17.672 1 93.88 261 GLY B O 1
ATOM 8250 N N . THR B 1 262 ? -22.859 -1.769 -18.062 1 93.62 262 THR B N 1
ATOM 8251 C CA . THR B 1 262 ? -24.109 -1.347 -17.469 1 93.62 262 THR B CA 1
ATOM 8252 C C . THR B 1 262 ? -24.531 -2.297 -16.344 1 93.62 262 THR B C 1
ATOM 8254 O O . THR B 1 262 ? -25.625 -2.178 -15.789 1 93.62 262 THR B O 1
ATOM 8257 N N . SER B 1 263 ? -23.609 -3.189 -16.078 1 95.06 263 SER B N 1
ATOM 8258 C CA . SER B 1 263 ? -23.953 -4.164 -15.047 1 95.06 263 SER B CA 1
ATOM 8259 C C . SER B 1 263 ? -22.75 -4.512 -14.188 1 95.06 263 SER B C 1
ATOM 8261 O O . SER B 1 263 ? -21.625 -4.625 -14.703 1 95.06 263 SER B O 1
ATOM 8263 N N . LEU B 1 264 ? -22.922 -4.656 -12.906 1 96.62 264 LEU B N 1
ATOM 8264 C CA . LEU B 1 264 ? -21.906 -5.055 -11.938 1 96.62 264 LEU B CA 1
ATOM 8265 C C . LEU B 1 264 ? -22.5 -5.969 -10.875 1 96.62 264 LEU B C 1
ATOM 8267 O O . LEU B 1 264 ? -23.547 -5.664 -10.312 1 96.62 264 LEU B O 1
ATOM 8271 N N . GLU B 1 265 ? -21.891 -7.082 -10.664 1 97.5 265 GLU B N 1
ATOM 8272 C CA . GLU B 1 265 ? -22.312 -8 -9.609 1 97.5 265 GLU B CA 1
ATOM 8273 C C . GLU B 1 265 ? -21.141 -8.367 -8.703 1 97.5 265 GLU B C 1
ATOM 8275 O O . GLU B 1 265 ? -20.031 -8.633 -9.188 1 97.5 265 GLU B O 1
ATOM 8280 N N . TYR B 1 266 ? -21.328 -8.289 -7.449 1 98.75 266 TYR B N 1
ATOM 8281 C CA . TYR B 1 266 ? -20.328 -8.758 -6.508 1 98.75 266 TYR B CA 1
ATOM 8282 C C . TYR B 1 266 ? -20.969 -9.531 -5.359 1 98.75 266 TYR B C 1
ATOM 8284 O O . TYR B 1 266 ? -22.172 -9.414 -5.121 1 98.75 266 TYR B O 1
ATOM 8292 N N . PHE B 1 267 ? -20.25 -10.383 -4.707 1 98.88 267 PHE B N 1
ATOM 8293 C CA . PHE B 1 267 ? -20.688 -11.203 -3.58 1 98.88 267 PHE B CA 1
ATOM 8294 C C . PHE B 1 267 ? -19.891 -10.859 -2.326 1 98.88 267 PHE B C 1
ATOM 8296 O O . PHE B 1 267 ? -18.656 -10.828 -2.354 1 98.88 267 PHE B O 1
ATOM 8303 N N . ILE B 1 268 ? -20.594 -10.57 -1.246 1 98.88 268 ILE B N 1
ATOM 8304 C CA . ILE B 1 268 ? -20 -10.492 0.084 1 98.88 268 ILE B CA 1
ATOM 8305 C C . ILE B 1 268 ? -19.969 -11.883 0.719 1 98.88 268 ILE B C 1
ATOM 8307 O O . ILE B 1 268 ? -21.016 -12.531 0.854 1 98.88 268 ILE B O 1
ATOM 8311 N N . ILE B 1 269 ? -18.812 -12.297 1.103 1 98.94 269 ILE B N 1
ATOM 8312 C CA . ILE B 1 269 ? -18.641 -13.633 1.653 1 98.94 269 ILE B CA 1
ATOM 8313 C C . ILE B 1 269 ? -18.156 -13.539 3.1 1 98.94 269 ILE B C 1
ATOM 8315 O O . ILE B 1 269 ? -17.031 -13.109 3.361 1 98.94 269 ILE B O 1
ATOM 8319 N N . TYR B 1 270 ? -18.984 -13.992 4.023 1 98.75 270 TYR B N 1
ATOM 8320 C CA . TYR B 1 270 ? -18.672 -13.906 5.445 1 98.75 270 TYR B CA 1
ATOM 8321 C C . TYR B 1 270 ? -18.094 -15.219 5.957 1 98.75 270 TYR B C 1
ATOM 8323 O O . TYR B 1 270 ? -18.5 -16.297 5.512 1 98.75 270 TYR B O 1
ATOM 8331 N N . GLY B 1 271 ? -17.125 -15.156 6.797 1 98.38 271 GLY B N 1
ATOM 8332 C CA . GLY B 1 271 ? -16.641 -16.281 7.578 1 98.38 271 GLY B CA 1
ATOM 8333 C C . GLY B 1 271 ? -16.156 -15.875 8.961 1 98.38 271 GLY B C 1
ATOM 8334 O O . GLY B 1 271 ? -15.578 -14.797 9.133 1 98.38 271 GLY B O 1
ATOM 8335 N N . GLU B 1 272 ? -16.359 -16.75 9.938 1 96.88 272 GLU B N 1
ATOM 8336 C CA . GLU B 1 272 ? -15.828 -16.5 11.273 1 96.88 272 GLU B CA 1
ATOM 8337 C C . GLU B 1 272 ? -14.305 -16.5 11.258 1 96.88 272 GLU B C 1
ATOM 8339 O O . GLU B 1 272 ? -13.672 -15.859 12.109 1 96.88 272 GLU B O 1
ATOM 8344 N N . THR B 1 273 ? -13.758 -17.234 10.352 1 96.94 273 THR B N 1
ATOM 8345 C CA . THR B 1 273 ? -12.32 -17.25 10.109 1 96.94 273 THR B CA 1
ATOM 8346 C C . THR B 1 273 ? -12.016 -17 8.633 1 96.94 273 THR B C 1
ATOM 8348 O O . THR B 1 273 ? -12.867 -17.219 7.773 1 96.94 273 THR B O 1
ATOM 8351 N N . PRO B 1 274 ? -10.812 -16.531 8.344 1 97.94 274 PRO B N 1
ATOM 8352 C CA . PRO B 1 274 ? -10.461 -16.344 6.934 1 97.94 274 PRO B CA 1
ATOM 8353 C C . PRO B 1 274 ? -10.531 -17.641 6.125 1 97.94 274 PRO B C 1
ATOM 8355 O O . PRO B 1 274 ? -10.867 -17.609 4.941 1 97.94 274 PRO B O 1
ATOM 8358 N N . LEU B 1 275 ? -10.258 -18.781 6.715 1 98.38 275 LEU B N 1
ATOM 8359 C CA . LEU B 1 275 ? -10.328 -20.062 6.012 1 98.38 275 LEU B CA 1
ATOM 8360 C C . LEU B 1 275 ? -11.766 -20.391 5.633 1 98.38 275 LEU B C 1
ATOM 8362 O O . LEU B 1 275 ? -12.008 -21 4.582 1 98.38 275 LEU B O 1
ATOM 8366 N N . GLN B 1 276 ? -12.695 -20 6.48 1 98.25 276 GLN B N 1
ATOM 8367 C CA . GLN B 1 276 ? -14.094 -20.234 6.16 1 98.25 276 GLN B CA 1
ATOM 8368 C C . GLN B 1 276 ? -14.539 -19.406 4.965 1 98.25 276 GLN B C 1
ATOM 8370 O O . GLN B 1 276 ? -15.375 -19.828 4.172 1 98.25 276 GLN B O 1
ATOM 8375 N N . ILE B 1 277 ? -14.023 -18.203 4.859 1 98.75 277 ILE B N 1
ATOM 8376 C CA . ILE B 1 277 ? -14.297 -17.359 3.701 1 98.75 277 ILE B CA 1
ATOM 8377 C C . ILE B 1 277 ? -13.836 -18.047 2.426 1 98.75 277 ILE B C 1
ATOM 8379 O O . ILE B 1 277 ? -14.578 -18.109 1.44 1 98.75 277 ILE B O 1
ATOM 8383 N N . LEU B 1 278 ? -12.602 -18.609 2.473 1 98.69 278 LEU B N 1
ATOM 8384 C CA . LEU B 1 278 ? -12.062 -19.312 1.312 1 98.69 278 LEU B CA 1
ATOM 8385 C C . LEU B 1 278 ? -12.883 -20.547 0.986 1 98.69 278 LEU B C 1
ATOM 8387 O O . LEU B 1 278 ? -13.062 -20.891 -0.185 1 98.69 278 LEU B O 1
ATOM 8391 N N . GLU B 1 279 ? -13.391 -21.203 2.039 1 98.25 279 GLU B N 1
ATOM 8392 C CA . GLU B 1 279 ? -14.242 -22.375 1.829 1 98.25 279 GLU B CA 1
ATOM 8393 C C . GLU B 1 279 ? -15.5 -22 1.05 1 98.25 279 GLU B C 1
ATOM 8395 O O . GLU B 1 279 ? -15.859 -22.672 0.082 1 98.25 279 GLU B O 1
ATOM 8400 N N . ARG B 1 280 ? -16.125 -20.969 1.469 1 98.5 280 ARG B N 1
ATOM 8401 C CA . ARG B 1 280 ? -17.344 -20.531 0.809 1 98.5 280 ARG B CA 1
ATOM 8402 C C . ARG B 1 280 ? -17.062 -20 -0.595 1 98.5 280 ARG B C 1
ATOM 8404 O O . ARG B 1 280 ? -17.812 -20.266 -1.53 1 98.5 280 ARG B O 1
ATOM 8411 N N . TYR B 1 281 ? -16.016 -19.25 -0.737 1 98.69 281 TYR B N 1
ATOM 8412 C CA . TYR B 1 281 ? -15.641 -18.719 -2.041 1 98.69 281 TYR B CA 1
ATOM 8413 C C . TYR B 1 281 ? -15.375 -19.828 -3.037 1 98.69 281 TYR B C 1
ATOM 8415 O O . TYR B 1 281 ? -15.859 -19.797 -4.172 1 98.69 281 TYR B O 1
ATOM 8423 N N . THR B 1 282 ? -14.586 -20.844 -2.613 1 98.56 282 THR B N 1
ATOM 8424 C CA . THR B 1 282 ? -14.188 -21.906 -3.531 1 98.56 282 THR B CA 1
ATOM 8425 C C . THR B 1 282 ? -15.359 -22.859 -3.791 1 98.56 282 THR B C 1
ATOM 8427 O O . THR B 1 282 ? -15.391 -23.547 -4.82 1 98.56 282 THR B O 1
ATOM 8430 N N . ARG B 1 283 ? -16.281 -22.938 -2.861 1 98 283 ARG B N 1
ATOM 8431 C CA . ARG B 1 283 ? -17.516 -23.656 -3.182 1 98 283 ARG B CA 1
ATOM 8432 C C . ARG B 1 283 ? -18.234 -23.016 -4.363 1 98 283 ARG B C 1
ATOM 8434 O O . ARG B 1 283 ? -18.766 -23.719 -5.227 1 98 283 ARG B O 1
ATOM 8441 N N . MET B 1 284 ? -18.188 -21.703 -4.391 1 98.31 284 MET B N 1
ATOM 8442 C CA . MET B 1 284 ? -18.891 -20.938 -5.422 1 98.31 284 MET B CA 1
ATOM 8443 C C . MET B 1 284 ? -18.141 -21 -6.746 1 98.31 284 MET B C 1
ATOM 8445 O O . MET B 1 284 ? -18.75 -21.031 -7.812 1 98.31 284 MET B O 1
ATOM 8449 N N . THR B 1 285 ? -16.797 -21 -6.695 1 98.31 285 THR B N 1
ATOM 8450 C CA . THR B 1 285 ? -16.047 -20.781 -7.922 1 98.31 285 THR B CA 1
ATOM 8451 C C . THR B 1 285 ? -15.305 -22.047 -8.344 1 98.31 285 THR B C 1
ATOM 8453 O O . THR B 1 285 ? -14.789 -22.125 -9.461 1 98.31 285 THR B O 1
ATOM 8456 N N . GLY B 1 286 ? -15.242 -23 -7.457 1 97.88 286 GLY B N 1
ATOM 8457 C CA . GLY B 1 286 ? -14.625 -24.281 -7.777 1 97.88 286 GLY B CA 1
ATOM 8458 C C . GLY B 1 286 ? -13.43 -24.609 -6.902 1 97.88 286 GLY B C 1
ATOM 8459 O O . GLY B 1 286 ? -12.695 -23.719 -6.484 1 97.88 286 GLY B O 1
ATOM 8460 N N . ARG B 1 287 ? -13.234 -25.906 -6.57 1 97.88 287 ARG B N 1
ATOM 8461 C CA . ARG B 1 287 ? -12.117 -26.422 -5.789 1 97.88 287 ARG B CA 1
ATOM 8462 C C . ARG B 1 287 ? -11.203 -27.297 -6.648 1 97.88 287 ARG B C 1
ATOM 8464 O O . ARG B 1 287 ? -11.633 -27.812 -7.688 1 97.88 287 ARG B O 1
ATOM 8471 N N . PRO B 1 288 ? -9.93 -27.375 -6.273 1 97.56 288 PRO B N 1
ATOM 8472 C CA . PRO B 1 288 ? -9.031 -28.219 -7.062 1 97.56 288 PRO B CA 1
ATOM 8473 C C . PRO B 1 288 ? -9.359 -29.703 -6.945 1 97.56 288 PRO B C 1
ATOM 8475 O O . PRO B 1 288 ? -9.883 -30.141 -5.918 1 97.56 288 PRO B O 1
ATOM 8478 N N . PRO B 1 289 ? -9.031 -30.5 -7.984 1 97.19 289 PRO B N 1
ATOM 8479 C CA . PRO B 1 289 ? -9.141 -31.953 -7.891 1 97.19 289 PRO B CA 1
ATOM 8480 C C . PRO B 1 289 ? -7.973 -32.594 -7.133 1 97.19 289 PRO B C 1
ATOM 8482 O O . PRO B 1 289 ? -6.996 -31.891 -6.816 1 97.19 289 PRO B O 1
ATOM 8485 N N . VAL B 1 290 ? -8.156 -33.812 -6.773 1 95.44 290 VAL B N 1
ATOM 8486 C CA . VAL B 1 290 ? -7.023 -34.562 -6.234 1 95.44 290 VAL B CA 1
ATOM 8487 C C . VAL B 1 290 ? -5.953 -34.719 -7.312 1 95.44 290 VAL B C 1
ATOM 8489 O O . VAL B 1 290 ? -6.258 -35.125 -8.438 1 95.44 290 VAL B O 1
ATOM 8492 N N . LEU B 1 291 ? -4.789 -34.375 -7.051 1 96.81 291 LEU B N 1
ATOM 8493 C CA . LEU B 1 291 ? -3.67 -34.531 -7.98 1 96.81 291 LEU B CA 1
ATOM 8494 C C . LEU B 1 291 ? -2.908 -35.812 -7.723 1 96.81 291 LEU B C 1
ATOM 8496 O O . LEU B 1 291 ? -2.895 -36.312 -6.598 1 96.81 291 LEU B O 1
ATOM 8500 N N . PRO B 1 292 ? -2.336 -36.375 -8.789 1 97 292 PRO B N 1
ATOM 8501 C CA . PRO B 1 292 ? -1.461 -37.5 -8.516 1 97 292 PRO B CA 1
ATOM 8502 C C . PRO B 1 292 ? -0.291 -37.156 -7.602 1 97 292 PRO B C 1
ATOM 8504 O O . PRO B 1 292 ? 0.298 -36.062 -7.746 1 97 292 PRO B O 1
ATOM 8507 N N . SER B 1 293 ? 0.062 -38.062 -6.727 1 97 293 SER B N 1
ATOM 8508 C CA . SER B 1 293 ? 1.062 -37.75 -5.711 1 97 293 SER B CA 1
ATOM 8509 C C . SER B 1 293 ? 2.438 -37.531 -6.332 1 97 293 SER B C 1
ATOM 8511 O O . SER B 1 293 ? 3.287 -36.844 -5.758 1 97 293 SER B O 1
ATOM 8513 N N . TRP B 1 294 ? 2.676 -38.156 -7.559 1 97.81 294 TRP B N 1
ATOM 8514 C CA . TRP B 1 294 ? 3.977 -38 -8.195 1 97.81 294 TRP B CA 1
ATOM 8515 C C . TRP B 1 294 ? 4.242 -36.531 -8.539 1 97.81 294 TRP B C 1
ATOM 8517 O O . TRP B 1 294 ? 5.391 -36.125 -8.727 1 97.81 294 TRP B O 1
ATOM 8527 N N . THR B 1 295 ? 3.17 -35.688 -8.609 1 98.12 295 THR B N 1
ATOM 8528 C CA . THR B 1 295 ? 3.334 -34.312 -8.992 1 98.12 295 THR B CA 1
ATOM 8529 C C . THR B 1 295 ? 4.078 -33.531 -7.914 1 98.12 295 THR B C 1
ATOM 8531 O O . THR B 1 295 ? 4.578 -32.438 -8.164 1 98.12 295 THR B O 1
ATOM 8534 N N . PHE B 1 296 ? 4.207 -34 -6.699 1 98.19 296 PHE B N 1
ATOM 8535 C CA . PHE B 1 296 ? 4.824 -33.312 -5.574 1 98.19 296 PHE B CA 1
ATOM 8536 C C . PHE B 1 296 ? 6.324 -33.562 -5.535 1 98.19 296 PHE B C 1
ATOM 8538 O O . PHE B 1 296 ? 7.039 -32.969 -4.715 1 98.19 296 PHE B O 1
ATOM 8545 N N . GLY B 1 297 ? 6.824 -34.406 -6.457 1 98.06 297 GLY B N 1
ATOM 8546 C CA . GLY B 1 297 ? 8.258 -34.594 -6.59 1 98.06 297 GLY B CA 1
ATOM 8547 C C . GLY B 1 297 ? 8.953 -33.438 -7.277 1 98.06 297 GLY B C 1
ATOM 8548 O O . GLY B 1 297 ? 8.32 -32.438 -7.594 1 98.06 297 GLY B O 1
ATOM 8549 N N . LEU B 1 298 ? 10.258 -33.594 -7.445 1 98.31 298 LEU B N 1
ATOM 8550 C CA . LEU B 1 298 ? 11.07 -32.531 -8.062 1 98.31 298 LEU B CA 1
ATOM 8551 C C . LEU B 1 298 ? 10.906 -32.562 -9.578 1 98.31 298 LEU B C 1
ATOM 8553 O O . LEU B 1 298 ? 11.062 -33.594 -10.219 1 98.31 298 LEU B O 1
ATOM 8557 N N . TRP B 1 299 ? 10.516 -31.422 -10.109 1 97.88 299 TRP B N 1
ATOM 8558 C CA . TRP B 1 299 ? 10.461 -31.219 -11.555 1 97.88 299 TRP B CA 1
ATOM 8559 C C . TRP B 1 299 ? 11.758 -30.594 -12.062 1 97.88 299 TRP B C 1
ATOM 8561 O O . TRP B 1 299 ? 12.344 -29.734 -11.406 1 97.88 299 TRP B O 1
ATOM 8571 N N . LEU B 1 300 ? 12.273 -31.062 -13.18 1 96.62 300 LEU B N 1
ATOM 8572 C CA . LEU B 1 300 ? 13.453 -30.5 -13.836 1 96.62 300 LEU B CA 1
ATOM 8573 C C . LEU B 1 300 ? 13.164 -30.234 -15.312 1 96.62 300 LEU B C 1
ATOM 8575 O O . LEU B 1 300 ? 12.57 -31.062 -16 1 96.62 300 LEU B O 1
ATOM 8579 N N . SER B 1 301 ? 13.516 -29.047 -15.75 1 91.94 301 SER B N 1
ATOM 8580 C CA . SER B 1 301 ? 13.281 -28.719 -17.156 1 91.94 301 SER B CA 1
ATOM 8581 C C . SER B 1 301 ? 14.594 -28.578 -17.906 1 91.94 301 SER B C 1
ATOM 8583 O O . SER B 1 301 ? 15.656 -28.422 -17.297 1 91.94 301 SER B O 1
ATOM 8585 N N . THR B 1 302 ? 14.594 -28.641 -19.281 1 77.12 302 THR B N 1
ATOM 8586 C CA . THR B 1 302 ? 15.727 -28.406 -20.172 1 77.12 302 THR B CA 1
ATOM 8587 C C . THR B 1 302 ? 16.031 -26.922 -20.297 1 77.12 302 THR B C 1
ATOM 8589 O O . THR B 1 302 ? 17 -26.531 -20.938 1 77.12 302 THR B O 1
ATOM 8592 N N . SER B 1 303 ? 15.656 -26.094 -19.766 1 71.44 303 SER B N 1
ATOM 8593 C CA . SER B 1 303 ? 15.797 -24.641 -19.797 1 71.44 303 SER B CA 1
ATOM 8594 C C . SER B 1 303 ? 15.25 -24.062 -21.094 1 71.44 303 SER B C 1
ATOM 8596 O O . SER B 1 303 ? 15.125 -24.781 -22.094 1 71.44 303 SER B O 1
ATOM 8598 N N . PHE B 1 304 ? 14.984 -22.766 -21.297 1 70.5 304 PHE B N 1
ATOM 8599 C CA . PHE B 1 304 ? 14.258 -22.094 -22.375 1 70.5 304 PHE B CA 1
ATOM 8600 C C . PHE B 1 304 ? 15.164 -21.891 -23.594 1 70.5 304 PHE B C 1
ATOM 8602 O O . PHE B 1 304 ? 14.812 -22.281 -24.703 1 70.5 304 PHE B O 1
ATOM 8609 N N . LEU B 1 305 ? 16.375 -21.406 -23.391 1 73.88 305 LEU B N 1
ATOM 8610 C CA . LEU B 1 305 ? 17.25 -21.047 -24.5 1 73.88 305 LEU B CA 1
ATOM 8611 C C . LEU B 1 305 ? 18.5 -21.922 -24.516 1 73.88 305 LEU B C 1
ATOM 8613 O O . LEU B 1 305 ? 19.5 -21.562 -25.125 1 73.88 305 LEU B O 1
ATOM 8617 N N . THR B 1 306 ? 18.453 -23.062 -23.875 1 77.88 306 THR B N 1
ATOM 8618 C CA . THR B 1 306 ? 19.625 -23.922 -23.844 1 77.88 306 THR B CA 1
ATOM 8619 C C . THR B 1 306 ? 19.484 -25.062 -24.859 1 77.88 306 THR B C 1
ATOM 8621 O O . THR B 1 306 ? 18.391 -25.297 -25.391 1 77.88 306 THR B O 1
ATOM 8624 N N . SER B 1 307 ? 20.688 -25.594 -25.156 1 73.88 307 SER B N 1
ATOM 8625 C CA . SER B 1 307 ? 20.703 -26.734 -26.078 1 73.88 307 SER B CA 1
ATOM 8626 C C . SER B 1 307 ? 20.25 -28.016 -25.391 1 73.88 307 SER B C 1
ATOM 8628 O O . SER B 1 307 ? 20.672 -28.312 -24.281 1 73.88 307 SER B O 1
ATOM 8630 N N . TYR B 1 308 ? 19.25 -28.672 -25.969 1 77.81 308 TYR B N 1
ATOM 8631 C CA . TYR B 1 308 ? 18.953 -29.953 -25.328 1 77.81 308 TYR B CA 1
ATOM 8632 C C . TYR B 1 308 ? 18.656 -31.031 -26.359 1 77.81 308 TYR B C 1
ATOM 8634 O O . TYR B 1 308 ? 18.156 -30.734 -27.453 1 77.81 308 TYR B O 1
ATOM 8642 N N . SER B 1 309 ? 19.203 -32.062 -26.203 1 85.44 309 SER B N 1
ATOM 8643 C CA . SER B 1 309 ? 19.094 -33.344 -26.922 1 85.44 309 SER B CA 1
ATOM 8644 C C . SER B 1 309 ? 18.828 -34.5 -25.969 1 85.44 309 SER B C 1
ATOM 8646 O O . SER B 1 309 ? 18.922 -34.344 -24.75 1 85.44 309 SER B O 1
ATOM 8648 N N . SER B 1 310 ? 18.469 -35.625 -26.578 1 88 310 SER B N 1
ATOM 8649 C CA . SER B 1 310 ? 18.312 -36.812 -25.766 1 88 310 SER B CA 1
ATOM 8650 C C . SER B 1 310 ? 19.531 -37.062 -24.891 1 88 310 SER B C 1
ATOM 8652 O O . SER B 1 310 ? 19.406 -37.5 -23.75 1 88 310 SER B O 1
ATOM 8654 N N . GLU B 1 311 ? 20.641 -36.688 -25.391 1 88.62 311 GLU B N 1
ATOM 8655 C CA . GLU B 1 311 ? 21.875 -36.875 -24.641 1 88.62 311 GLU B CA 1
ATOM 8656 C C . GLU B 1 311 ? 21.953 -35.906 -23.453 1 88.62 311 GLU B C 1
ATOM 8658 O O . GLU B 1 311 ? 22.328 -36.312 -22.344 1 88.62 311 GLU B O 1
ATOM 8663 N N . THR B 1 312 ? 21.672 -34.688 -23.719 1 89.31 312 THR B N 1
ATOM 8664 C CA . THR B 1 312 ? 21.703 -33.688 -22.656 1 89.31 312 THR B CA 1
ATOM 8665 C C . THR B 1 312 ? 20.703 -34.062 -21.562 1 89.31 312 THR B C 1
ATOM 8667 O O . THR B 1 312 ? 21.031 -33.969 -20.375 1 89.31 312 THR B O 1
ATOM 8670 N N . VAL B 1 313 ? 19.516 -34.406 -21.938 1 91.12 313 VAL B N 1
ATOM 8671 C CA . VAL B 1 313 ? 18.453 -34.75 -21 1 91.12 313 VAL B CA 1
ATOM 8672 C C . VAL B 1 313 ? 18.906 -35.938 -20.156 1 91.12 313 VAL B C 1
ATOM 8674 O O . VAL B 1 313 ? 18.812 -35.906 -18.922 1 91.12 313 VAL B O 1
ATOM 8677 N N . SER B 1 314 ? 19.422 -36.969 -20.828 1 93.25 314 SER B N 1
ATOM 8678 C CA . SER B 1 314 ? 19.891 -38.156 -20.125 1 93.25 314 SER B CA 1
ATOM 8679 C C . SER B 1 314 ? 21.047 -37.812 -19.188 1 93.25 314 SER B C 1
ATOM 8681 O O . SER B 1 314 ? 21.156 -38.406 -18.109 1 93.25 314 SER B O 1
ATOM 8683 N N . GLY B 1 315 ? 21.875 -36.938 -19.672 1 93.88 315 GLY B N 1
ATOM 8684 C CA . GLY B 1 315 ? 22.969 -36.531 -18.812 1 93.88 315 GLY B CA 1
ATOM 8685 C C . GLY B 1 315 ? 22.516 -35.844 -17.531 1 93.88 315 GLY B C 1
ATOM 8686 O O . GLY B 1 315 ? 23.094 -36.094 -16.469 1 93.88 315 GLY B O 1
ATOM 8687 N N . PHE B 1 316 ? 21.547 -35.031 -17.641 1 94.06 316 PHE B N 1
ATOM 8688 C CA . PHE B 1 316 ? 21 -34.375 -16.469 1 94.06 316 PHE B CA 1
ATOM 8689 C C . PHE B 1 316 ? 20.359 -35.375 -15.516 1 94.06 316 PHE B C 1
ATOM 8691 O O . PHE B 1 316 ? 20.609 -35.312 -14.305 1 94.06 316 PHE B O 1
ATOM 8698 N N . LEU B 1 317 ? 19.547 -36.25 -16.031 1 96.12 317 LEU B N 1
ATOM 8699 C CA . LEU B 1 317 ? 18.859 -37.219 -15.211 1 96.12 317 LEU B CA 1
ATOM 8700 C C . LEU B 1 317 ? 19.859 -38.125 -14.508 1 96.12 317 LEU B C 1
ATOM 8702 O O . LEU B 1 317 ? 19.703 -38.438 -13.328 1 96.12 317 LEU B O 1
ATOM 8706 N N . GLN B 1 318 ? 20.875 -38.562 -15.281 1 97 318 GLN B N 1
ATOM 8707 C CA . GLN B 1 318 ? 21.906 -39.406 -14.688 1 97 318 GLN B CA 1
ATOM 8708 C C . GLN B 1 318 ? 22.672 -38.656 -13.609 1 97 318 GLN B C 1
ATOM 8710 O O . GLN B 1 318 ? 22.953 -39.219 -12.539 1 97 318 GLN B O 1
ATOM 8715 N N . GLY B 1 319 ? 23.047 -37.438 -13.969 1 97.12 319 GLY B N 1
ATOM 8716 C CA . GLY B 1 319 ? 23.734 -36.625 -12.984 1 97.12 319 GLY B CA 1
ATOM 8717 C C . GLY B 1 319 ? 22.953 -36.438 -11.703 1 97.12 319 GLY B C 1
ATOM 8718 O O . GLY B 1 319 ? 23.531 -36.469 -10.609 1 97.12 319 GLY B O 1
ATOM 8719 N N . MET B 1 320 ? 21.703 -36.156 -11.828 1 98 320 MET B N 1
ATOM 8720 C CA . MET B 1 320 ? 20.828 -36 -10.664 1 98 320 MET B CA 1
ATOM 8721 C C . MET B 1 320 ? 20.766 -37.281 -9.859 1 98 320 MET B C 1
ATOM 8723 O O . MET B 1 320 ? 20.875 -37.25 -8.625 1 98 320 MET B O 1
ATOM 8727 N N . GLN B 1 321 ? 20.594 -38.375 -10.555 1 96.62 321 GLN B N 1
ATOM 8728 C CA . GLN B 1 321 ? 20.531 -39.688 -9.898 1 96.62 321 GLN B CA 1
ATOM 8729 C C . GLN B 1 321 ? 21.844 -40 -9.164 1 96.62 321 GLN B C 1
ATOM 8731 O O . GLN B 1 321 ? 21.812 -40.469 -8.031 1 96.62 321 GLN B O 1
ATOM 8736 N N . ASP B 1 322 ? 22.953 -39.688 -9.812 1 97.5 322 ASP B N 1
ATOM 8737 C CA . ASP B 1 322 ? 24.266 -39.969 -9.227 1 97.5 322 ASP B CA 1
ATOM 8738 C C . ASP B 1 322 ? 24.469 -39.156 -7.941 1 97.5 322 ASP B C 1
ATOM 8740 O O . ASP B 1 322 ? 25.312 -39.5 -7.117 1 97.5 322 ASP B O 1
ATOM 8744 N N . ARG B 1 323 ? 23.688 -38.156 -7.809 1 97.69 323 ARG B N 1
ATOM 8745 C CA . ARG B 1 323 ? 23.844 -37.25 -6.668 1 97.69 323 ARG B CA 1
ATOM 8746 C C . ARG B 1 323 ? 22.688 -37.406 -5.688 1 97.69 323 ARG B C 1
ATOM 8748 O O . ARG B 1 323 ? 22.453 -36.531 -4.848 1 97.69 323 ARG B O 1
ATOM 8755 N N . ASP B 1 324 ? 21.906 -38.406 -5.836 1 96.56 324 ASP B N 1
ATOM 8756 C CA . ASP B 1 324 ? 20.797 -38.781 -4.969 1 96.56 324 ASP B CA 1
ATOM 8757 C C . ASP B 1 324 ? 19.719 -37.719 -4.98 1 96.56 324 ASP B C 1
ATOM 8759 O O . ASP B 1 324 ? 19.188 -37.344 -3.93 1 96.56 324 ASP B O 1
ATOM 8763 N N . ILE B 1 325 ? 19.547 -37.125 -6.066 1 97.94 325 ILE B N 1
ATOM 8764 C CA . ILE B 1 325 ? 18.484 -36.156 -6.273 1 97.94 325 ILE B CA 1
ATOM 8765 C C . ILE B 1 325 ? 17.5 -36.656 -7.324 1 97.94 325 ILE B C 1
ATOM 8767 O O . ILE B 1 325 ? 17.484 -36.188 -8.461 1 97.94 325 ILE B O 1
ATOM 8771 N N . PRO B 1 326 ? 16.703 -37.531 -6.922 1 95.88 326 PRO B N 1
ATOM 8772 C CA . PRO B 1 326 ? 15.797 -38.125 -7.91 1 95.88 326 PRO B CA 1
ATOM 8773 C C . PRO B 1 326 ? 14.828 -37.094 -8.5 1 95.88 326 PRO B C 1
ATOM 8775 O O . PRO B 1 326 ? 14.125 -36.406 -7.754 1 95.88 326 PRO B O 1
ATOM 8778 N N . VAL B 1 327 ? 14.773 -36.969 -9.797 1 97.88 327 VAL B N 1
ATOM 8779 C CA . VAL B 1 327 ? 13.805 -36.188 -10.539 1 97.88 327 VAL B CA 1
ATOM 8780 C C . VAL B 1 327 ? 12.547 -37 -10.797 1 97.88 327 VAL B C 1
ATOM 8782 O O . VAL B 1 327 ? 12.625 -38.188 -11.148 1 97.88 327 VAL B O 1
ATOM 8785 N N . ARG B 1 328 ? 11.406 -36.406 -10.531 1 98.12 328 ARG B N 1
ATOM 8786 C CA . ARG B 1 328 ? 10.188 -37.188 -10.695 1 98.12 328 ARG B CA 1
ATOM 8787 C C . ARG B 1 328 ? 9.469 -36.812 -11.984 1 98.12 328 ARG B C 1
ATOM 8789 O O . ARG B 1 328 ? 8.758 -37.656 -12.57 1 98.12 328 ARG B O 1
ATOM 8796 N N . VAL B 1 329 ? 9.586 -35.594 -12.406 1 98 329 VAL B N 1
ATOM 8797 C CA . VAL B 1 329 ? 8.977 -35.125 -13.648 1 98 329 VAL B CA 1
ATOM 8798 C C . VAL B 1 329 ? 10.016 -34.375 -14.492 1 98 329 VAL B C 1
ATOM 8800 O O . VAL B 1 329 ? 10.672 -33.469 -14.008 1 98 329 VAL B O 1
ATOM 8803 N N . PHE B 1 330 ? 10.219 -34.844 -15.648 1 96.25 330 PHE B N 1
ATOM 8804 C CA . PHE B 1 330 ? 11.086 -34.094 -16.562 1 96.25 330 PHE B CA 1
ATOM 8805 C C . PHE B 1 330 ? 10.258 -33.312 -17.562 1 96.25 330 PHE B C 1
ATOM 8807 O O . PHE B 1 330 ? 9.383 -33.844 -18.234 1 96.25 330 PHE B O 1
ATOM 8814 N N . HIS B 1 331 ? 10.578 -32.062 -17.609 1 93.44 331 HIS B N 1
ATOM 8815 C CA . HIS B 1 331 ? 9.844 -31.109 -18.406 1 93.44 331 HIS B CA 1
ATOM 8816 C C . HIS B 1 331 ? 10.625 -30.719 -19.656 1 93.44 331 HIS B C 1
ATOM 8818 O O . HIS B 1 331 ? 11.688 -30.109 -19.578 1 93.44 331 HIS B O 1
ATOM 8824 N N . LEU B 1 332 ? 10.102 -31.141 -20.859 1 93.38 332 LEU B N 1
ATOM 8825 C CA . LEU B 1 332 ? 10.664 -30.688 -22.125 1 93.38 332 LEU B CA 1
ATOM 8826 C C . LEU B 1 332 ? 10.078 -29.344 -22.531 1 93.38 332 LEU B C 1
ATOM 8828 O O . LEU B 1 332 ? 8.914 -29.266 -22.922 1 93.38 332 LEU B O 1
ATOM 8832 N N . ASP B 1 333 ? 10.898 -28.391 -22.547 1 92 333 ASP B N 1
ATOM 8833 C CA . ASP B 1 333 ? 10.438 -27.016 -22.781 1 92 333 ASP B CA 1
ATOM 8834 C C . ASP B 1 333 ? 10.461 -26.672 -24.281 1 92 333 ASP B C 1
ATOM 8836 O O . ASP B 1 333 ? 10.359 -27.562 -25.125 1 92 333 ASP B O 1
ATOM 8840 N N . CYS B 1 334 ? 10.516 -25.516 -24.719 1 87.12 334 CYS B N 1
ATOM 8841 C CA . CYS B 1 334 ? 10.055 -24.969 -25.984 1 87.12 334 CYS B CA 1
ATOM 8842 C C . CYS B 1 334 ? 10.719 -25.656 -27.172 1 87.12 334 CYS B C 1
ATOM 8844 O O . CYS B 1 334 ? 10.078 -25.906 -28.188 1 87.12 334 CYS B O 1
ATOM 8846 N N . PHE B 1 335 ? 11.977 -26.047 -27.078 1 87.94 335 PHE B N 1
ATOM 8847 C CA . PHE B 1 335 ? 12.727 -26.453 -28.25 1 87.94 335 PHE B CA 1
ATOM 8848 C C . PHE B 1 335 ? 12.664 -27.953 -28.453 1 87.94 335 PHE B C 1
ATOM 8850 O O . PHE B 1 335 ? 13.43 -28.531 -29.234 1 87.94 335 PHE B O 1
ATOM 8857 N N . TRP B 1 336 ? 11.711 -28.594 -27.703 1 91.88 336 TRP B N 1
ATOM 8858 C CA . TRP B 1 336 ? 11.391 -29.938 -28.141 1 91.88 336 TRP B CA 1
ATOM 8859 C C . TRP B 1 336 ? 10.75 -29.922 -29.531 1 91.88 336 TRP B C 1
ATOM 8861 O O . TRP B 1 336 ? 10.766 -30.938 -30.234 1 91.88 336 TRP B O 1
ATOM 8871 N N . MET B 1 337 ? 10.164 -28.766 -29.859 1 92.88 337 MET B N 1
ATOM 8872 C CA . MET B 1 337 ? 9.719 -28.453 -31.219 1 92.88 337 MET B CA 1
ATOM 8873 C C . MET B 1 337 ? 10.766 -27.641 -31.953 1 92.88 337 MET B C 1
ATOM 8875 O O . MET B 1 337 ? 11.625 -27 -31.344 1 92.88 337 MET B O 1
ATOM 8879 N N . LYS B 1 338 ? 10.695 -27.578 -33.281 1 91.56 338 LYS B N 1
ATOM 8880 C CA . LYS B 1 338 ? 11.656 -26.844 -34.094 1 91.56 338 LYS B CA 1
ATOM 8881 C C . LYS B 1 338 ? 11.492 -25.328 -33.906 1 91.56 338 LYS B C 1
ATOM 8883 O O . LYS B 1 338 ? 10.375 -24.844 -33.719 1 91.56 338 LYS B O 1
ATOM 8888 N N . GLN B 1 339 ? 12.664 -24.625 -33.969 1 89.62 339 GLN B N 1
ATOM 8889 C CA . GLN B 1 339 ? 12.633 -23.172 -33.906 1 89.62 339 GLN B CA 1
ATOM 8890 C C . GLN B 1 339 ? 11.688 -22.609 -34.969 1 89.62 339 GLN B C 1
ATOM 8892 O O . GLN B 1 339 ? 11.57 -23.172 -36.062 1 89.62 339 GLN B O 1
ATOM 8897 N N . TYR B 1 340 ? 10.938 -21.531 -34.656 1 91.81 340 TYR B N 1
ATOM 8898 C CA . TYR B 1 340 ? 10.039 -20.781 -35.531 1 91.81 340 TYR B CA 1
ATOM 8899 C C . TYR B 1 340 ? 8.766 -21.562 -35.812 1 91.81 340 TYR B C 1
ATOM 8901 O O . TYR B 1 340 ? 7.887 -21.094 -36.531 1 91.81 340 TYR B O 1
ATOM 8909 N N . GLU B 1 341 ? 8.609 -22.766 -35.188 1 92.88 341 GLU B N 1
ATOM 8910 C CA . GLU B 1 341 ? 7.449 -23.594 -35.5 1 92.88 341 GLU B CA 1
ATOM 8911 C C . GLU B 1 341 ? 6.535 -23.75 -34.281 1 92.88 341 GLU B C 1
ATOM 8913 O O . GLU B 1 341 ? 5.656 -24.609 -34.281 1 92.88 341 GLU B O 1
ATOM 8918 N N . TRP B 1 342 ? 6.699 -22.938 -33.344 1 91.75 342 TRP B N 1
ATOM 8919 C CA . TRP B 1 342 ? 5.844 -23.078 -32.156 1 91.75 342 TRP B CA 1
ATOM 8920 C C . TRP B 1 342 ? 4.418 -22.641 -32.469 1 91.75 342 TRP B C 1
ATOM 8922 O O . TRP B 1 342 ? 4.18 -21.5 -32.875 1 91.75 342 TRP B O 1
ATOM 8932 N N . CYS B 1 343 ? 3.475 -23.516 -32.438 1 94.88 343 CYS B N 1
ATOM 8933 C CA . CYS B 1 343 ? 3.605 -24.906 -32.062 1 94.88 343 CYS B CA 1
ATOM 8934 C C . CYS B 1 343 ? 3.377 -25.812 -33.281 1 94.88 343 CYS B C 1
ATOM 8936 O O . CYS B 1 343 ? 2.561 -25.5 -34.156 1 94.88 343 CYS B O 1
ATOM 8938 N N . SER B 1 344 ? 4.082 -26.781 -33.344 1 95.94 344 SER B N 1
ATOM 8939 C CA . SER B 1 344 ? 3.861 -27.828 -34.344 1 95.94 344 SER B CA 1
ATOM 8940 C C . SER B 1 344 ? 3.387 -29.125 -33.688 1 95.94 344 SER B C 1
ATOM 8942 O O . SER B 1 344 ? 2.867 -30 -34.375 1 95.94 344 SER B O 1
ATOM 8944 N N . PHE B 1 345 ? 3.623 -29.281 -32.406 1 97.31 345 PHE B N 1
ATOM 8945 C CA . PHE B 1 345 ? 3.289 -30.438 -31.594 1 97.31 345 PHE B CA 1
ATOM 8946 C C . PHE B 1 345 ? 3.99 -31.688 -32.125 1 97.31 345 PHE B C 1
ATOM 8948 O O . PHE B 1 345 ? 3.455 -32.812 -32 1 97.31 345 PHE B O 1
ATOM 8955 N N . THR B 1 346 ? 5.086 -31.438 -32.75 1 94.94 346 THR B N 1
ATOM 8956 C CA . THR B 1 346 ? 5.953 -32.531 -33.219 1 94.94 346 THR B CA 1
ATOM 8957 C C . THR B 1 346 ? 7.375 -32.344 -32.688 1 94.94 346 THR B C 1
ATOM 8959 O O . THR B 1 346 ? 7.898 -31.219 -32.688 1 94.94 346 THR B O 1
ATOM 8962 N N . PHE B 1 347 ? 7.953 -33.438 -32.188 1 95.19 347 PHE B N 1
ATOM 8963 C CA . PHE B 1 347 ? 9.328 -33.375 -31.703 1 95.19 347 PHE B CA 1
ATOM 8964 C C . PHE B 1 347 ? 10.289 -33.031 -32.812 1 95.19 347 PHE B C 1
ATOM 8966 O O . PHE B 1 347 ? 10.141 -33.5 -33.938 1 95.19 347 PHE B O 1
ATOM 8973 N N . ASP B 1 348 ? 11.211 -32.156 -32.562 1 93.62 348 ASP B N 1
ATOM 8974 C CA . ASP B 1 348 ? 12.281 -31.875 -33.5 1 93.62 348 ASP B CA 1
ATOM 8975 C C . ASP B 1 348 ? 13.086 -33.125 -33.844 1 93.62 348 ASP B C 1
ATOM 8977 O O . ASP B 1 348 ? 13.789 -33.656 -32.969 1 93.62 348 ASP B O 1
ATOM 8981 N N . PRO B 1 349 ? 13.078 -33.562 -35.031 1 92.19 349 PRO B N 1
ATOM 8982 C CA . PRO B 1 349 ? 13.758 -34.812 -35.344 1 92.19 349 PRO B CA 1
ATOM 8983 C C . PRO B 1 349 ? 15.273 -34.688 -35.25 1 92.19 349 PRO B C 1
ATOM 8985 O O . PRO B 1 349 ? 15.961 -35.719 -35.125 1 92.19 349 PRO B O 1
ATOM 8988 N N . ASP B 1 350 ? 15.812 -33.5 -35.312 1 91.44 350 ASP B N 1
ATOM 8989 C CA . ASP B 1 350 ? 17.25 -33.312 -35.188 1 91.44 350 ASP B CA 1
ATOM 8990 C C . ASP B 1 350 ? 17.75 -33.594 -33.781 1 91.44 350 ASP B C 1
ATOM 8992 O O . ASP B 1 350 ? 18.859 -34.094 -33.562 1 91.44 350 ASP B O 1
ATOM 8996 N N . ASN B 1 351 ? 16.938 -33.344 -32.844 1 90.88 351 ASN B N 1
ATOM 8997 C CA . ASN B 1 351 ? 17.344 -33.469 -31.453 1 90.88 351 ASN B CA 1
ATOM 8998 C C . ASN B 1 351 ? 16.719 -34.719 -30.812 1 90.88 351 ASN B C 1
ATOM 9000 O O . ASN B 1 351 ? 17.234 -35.219 -29.812 1 90.88 351 ASN B O 1
ATOM 9004 N N . PHE B 1 352 ? 15.555 -35.125 -31.375 1 93.38 352 PHE B N 1
ATOM 9005 C CA . PHE B 1 352 ? 14.852 -36.312 -30.906 1 93.38 352 PHE B CA 1
ATOM 9006 C C . PHE B 1 352 ? 14.438 -37.219 -32.062 1 93.38 352 PHE B C 1
ATOM 9008 O O . PHE B 1 352 ? 13.258 -37.281 -32.406 1 93.38 352 PHE B O 1
ATOM 9015 N N . PRO B 1 353 ? 15.312 -37.906 -32.562 1 92.88 353 PRO B N 1
ATOM 9016 C CA . PRO B 1 353 ? 15.031 -38.719 -33.75 1 92.88 353 PRO B CA 1
ATOM 9017 C C . PRO B 1 353 ? 13.992 -39.812 -33.531 1 92.88 353 PRO B C 1
ATOM 9019 O O . PRO B 1 353 ? 13.281 -40.188 -34.438 1 92.88 353 PRO B O 1
ATOM 9022 N N . ASP B 1 354 ? 13.953 -40.344 -32.312 1 95.69 354 ASP B N 1
ATOM 9023 C CA . ASP B 1 354 ? 12.961 -41.344 -31.922 1 95.69 354 ASP B CA 1
ATOM 9024 C C . ASP B 1 354 ? 12.32 -40.969 -30.578 1 95.69 354 ASP B C 1
ATOM 9026 O O . ASP B 1 354 ? 12.609 -41.594 -29.562 1 95.69 354 ASP B O 1
ATOM 9030 N N . PRO B 1 355 ? 11.383 -40.031 -30.703 1 95.94 355 PRO B N 1
ATOM 9031 C CA . PRO B 1 355 ? 10.82 -39.531 -29.453 1 95.94 355 PRO B CA 1
ATOM 9032 C C . PRO B 1 355 ? 10.109 -40.625 -28.641 1 95.94 355 PRO B C 1
ATOM 9034 O O . PRO B 1 355 ? 10.258 -40.656 -27.406 1 95.94 355 PRO B O 1
ATOM 9037 N N . LYS B 1 356 ? 9.312 -41.469 -29.25 1 97.25 356 LYS B N 1
ATOM 9038 C CA . LYS B 1 356 ? 8.602 -42.531 -28.547 1 97.25 356 LYS B CA 1
ATOM 9039 C C . LYS B 1 356 ? 9.578 -43.438 -27.812 1 97.25 356 LYS B C 1
ATOM 9041 O O . LYS B 1 356 ? 9.383 -43.75 -26.625 1 97.25 356 LYS B O 1
ATOM 9046 N N . GLY B 1 357 ? 10.57 -43.906 -28.531 1 97.44 357 GLY B N 1
ATOM 9047 C CA . GLY B 1 357 ? 11.586 -44.75 -27.922 1 97.44 357 GLY B CA 1
ATOM 9048 C C . GLY B 1 357 ? 12.328 -44.062 -26.781 1 97.44 357 GLY B C 1
ATOM 9049 O O . GLY B 1 357 ? 12.602 -44.688 -25.75 1 97.44 357 GLY B O 1
ATOM 9050 N N . TYR B 1 358 ? 12.641 -42.875 -27.016 1 96.12 358 TYR B N 1
ATOM 9051 C CA . TYR B 1 358 ? 13.43 -42.156 -26.031 1 96.12 358 TYR B CA 1
ATOM 9052 C C . TYR B 1 358 ? 12.625 -41.906 -24.766 1 96.12 358 TYR B C 1
ATOM 9054 O O . TYR B 1 358 ? 13.125 -42.094 -23.656 1 96.12 358 TYR B O 1
ATOM 9062 N N . LEU B 1 359 ? 11.367 -41.438 -24.891 1 97.38 359 LEU B N 1
ATOM 9063 C CA . LEU B 1 359 ? 10.523 -41.188 -23.734 1 97.38 359 LEU B CA 1
ATOM 9064 C C . LEU B 1 359 ? 10.32 -42.438 -22.922 1 97.38 359 LEU B C 1
ATOM 9066 O O . LEU B 1 359 ? 10.359 -42.438 -21.688 1 97.38 359 LEU B O 1
ATOM 9070 N N . SER B 1 360 ? 10.133 -43.5 -23.609 1 97.62 360 SER B N 1
ATOM 9071 C CA . SER B 1 360 ? 10 -44.781 -22.938 1 97.62 360 SER B CA 1
ATOM 9072 C C . SER B 1 360 ? 11.273 -45.156 -22.188 1 97.62 360 SER B C 1
ATOM 9074 O O . SER B 1 360 ? 11.219 -45.688 -21.078 1 97.62 360 SER B O 1
ATOM 9076 N N . GLU B 1 361 ? 12.352 -44.875 -22.812 1 97.06 361 GLU B N 1
ATOM 9077 C CA . GLU B 1 361 ? 13.648 -45.219 -22.219 1 97.06 361 GLU B CA 1
ATOM 9078 C C . GLU B 1 361 ? 13.859 -44.438 -20.922 1 97.06 361 GLU B C 1
ATOM 9080 O O . GLU B 1 361 ? 14.227 -45.031 -19.906 1 97.06 361 GLU B O 1
ATOM 9085 N N . ILE B 1 362 ? 13.656 -43.188 -20.906 1 95.88 362 ILE B N 1
ATOM 9086 C CA . ILE B 1 362 ? 13.969 -42.406 -19.719 1 95.88 362 ILE B CA 1
ATOM 9087 C C . ILE B 1 362 ? 12.938 -42.688 -18.625 1 95.88 362 ILE B C 1
ATOM 9089 O O . ILE B 1 362 ? 13.242 -42.594 -17.438 1 95.88 362 ILE B O 1
ATOM 9093 N N . LYS B 1 363 ? 11.703 -42.969 -18.984 1 97.44 363 LYS B N 1
ATOM 9094 C CA . LYS B 1 363 ? 10.719 -43.406 -18 1 97.44 363 LYS B CA 1
ATOM 9095 C C . LYS B 1 363 ? 11.156 -44.688 -17.312 1 97.44 363 LYS B C 1
ATOM 9097 O O . LYS B 1 363 ? 11.055 -44.812 -16.094 1 97.44 363 LYS B O 1
ATOM 9102 N N . ARG B 1 364 ? 11.664 -45.625 -18.094 1 97.12 364 ARG B N 1
ATOM 9103 C CA . ARG B 1 364 ? 12.102 -46.906 -17.562 1 97.12 364 ARG B CA 1
ATOM 9104 C C . ARG B 1 364 ? 13.367 -46.75 -16.719 1 97.12 364 ARG B C 1
ATOM 9106 O O . ARG B 1 364 ? 13.461 -47.281 -15.617 1 97.12 364 ARG B O 1
ATOM 9113 N N . LYS B 1 365 ? 14.227 -46.031 -17.25 1 96.81 365 LYS B N 1
ATOM 9114 C CA . LYS B 1 365 ? 15.555 -45.938 -16.656 1 96.81 365 LYS B CA 1
ATOM 9115 C C . LYS B 1 365 ? 15.539 -45.062 -15.406 1 96.81 365 LYS B C 1
ATOM 9117 O O . LYS B 1 365 ? 16.203 -45.375 -14.422 1 96.81 365 LYS B O 1
ATOM 9122 N N . PHE B 1 366 ? 14.859 -43.969 -15.422 1 96.69 366 PHE B N 1
ATOM 9123 C CA . PHE B 1 366 ? 14.977 -43 -14.367 1 96.69 366 PHE B CA 1
ATOM 9124 C C . PHE B 1 366 ? 13.664 -42.875 -13.594 1 96.69 366 PHE B C 1
ATOM 9126 O O . PHE B 1 366 ? 13.617 -42.219 -12.547 1 96.69 366 PHE B O 1
ATOM 9133 N N . GLY B 1 367 ? 12.609 -43.469 -14.07 1 96.06 367 GLY B N 1
ATOM 9134 C CA . GLY B 1 367 ? 11.336 -43.438 -13.367 1 96.06 367 GLY B CA 1
ATOM 9135 C C . GLY B 1 367 ? 10.656 -42.094 -13.422 1 96.06 367 GLY B C 1
ATOM 9136 O O . GLY B 1 367 ? 9.953 -41.688 -12.484 1 96.06 367 GLY B O 1
ATOM 9137 N N . VAL B 1 368 ? 10.82 -41.312 -14.477 1 97.75 368 VAL B N 1
ATOM 9138 C CA . VAL B 1 368 ? 10.305 -39.969 -14.555 1 97.75 368 VAL B CA 1
ATOM 9139 C C . VAL B 1 368 ? 8.977 -39.938 -15.297 1 97.75 368 VAL B C 1
ATOM 9141 O O . VAL B 1 368 ? 8.703 -40.844 -16.109 1 97.75 368 VAL B O 1
ATOM 9144 N N . LYS B 1 369 ? 8.07 -39.062 -14.875 1 98 369 LYS B N 1
ATOM 9145 C CA . LYS B 1 369 ? 6.957 -38.625 -15.711 1 98 369 LYS B CA 1
ATOM 9146 C C . LYS B 1 369 ? 7.395 -37.562 -16.688 1 98 369 LYS B C 1
ATOM 9148 O O . LYS B 1 369 ? 8.383 -36.844 -16.453 1 98 369 LYS B O 1
ATOM 9153 N N . ILE B 1 370 ? 6.699 -37.469 -17.828 1 97.62 370 ILE B N 1
ATOM 9154 C CA . ILE B 1 370 ? 7.113 -36.562 -18.875 1 97.62 370 ILE B CA 1
ATOM 9155 C C . ILE B 1 370 ? 6.086 -35.438 -19.031 1 97.62 370 ILE B C 1
ATOM 9157 O O . ILE B 1 370 ? 4.895 -35.688 -19.203 1 97.62 370 ILE B O 1
ATOM 9161 N N . CYS B 1 371 ? 6.52 -34.219 -18.922 1 97.5 371 CYS B N 1
ATOM 9162 C CA . CYS B 1 371 ? 5.734 -33 -19.203 1 97.5 371 CYS B CA 1
ATOM 9163 C C . CYS B 1 371 ? 6.273 -32.281 -20.438 1 97.5 371 CYS B C 1
ATOM 9165 O O . CYS B 1 371 ? 7.484 -32.156 -20.609 1 97.5 371 CYS B O 1
ATOM 9167 N N . VAL B 1 372 ? 5.43 -31.844 -21.375 1 96.5 372 VAL B N 1
ATOM 9168 C CA . VAL B 1 372 ? 5.898 -31.094 -22.531 1 96.5 372 VAL B CA 1
ATOM 9169 C C . VAL B 1 372 ? 5.242 -29.719 -22.562 1 96.5 372 VAL B C 1
ATOM 9171 O O . VAL B 1 372 ? 4.066 -29.578 -22.219 1 96.5 372 VAL B O 1
ATOM 9174 N N . TRP B 1 373 ? 6.035 -28.75 -22.984 1 96.19 373 TRP B N 1
ATOM 9175 C CA . TRP B 1 373 ? 5.602 -27.375 -23.125 1 96.19 373 TRP B CA 1
ATOM 9176 C C . TRP B 1 373 ? 4.684 -27.203 -24.328 1 96.19 373 TRP B C 1
ATOM 9178 O O . TRP B 1 373 ? 5.027 -27.609 -25.438 1 96.19 373 TRP B O 1
ATOM 9188 N N . ILE B 1 374 ? 3.488 -26.609 -24.078 1 97.38 374 ILE B N 1
ATOM 9189 C CA . ILE B 1 374 ? 2.584 -26.297 -25.188 1 97.38 374 ILE B CA 1
ATOM 9190 C C . ILE B 1 374 ? 1.994 -24.906 -25 1 97.38 374 ILE B C 1
ATOM 9192 O O . ILE B 1 374 ? 2.064 -24.344 -23.891 1 97.38 374 ILE B O 1
ATOM 9196 N N . ASN B 1 375 ? 1.461 -24.312 -26.016 1 96.81 375 ASN B N 1
ATOM 9197 C CA . ASN B 1 375 ? 0.711 -23.062 -25.953 1 96.81 375 ASN B CA 1
ATOM 9198 C C . ASN B 1 375 ? -0.294 -22.953 -27.094 1 96.81 375 ASN B C 1
ATOM 9200 O O . ASN B 1 375 ? -0.336 -23.812 -27.969 1 96.81 375 ASN B O 1
ATOM 9204 N N . PRO B 1 376 ? -1.191 -22 -27.031 1 97.5 376 PRO B N 1
ATOM 9205 C CA . PRO B 1 376 ? -2.248 -21.922 -28.047 1 97.5 376 PRO B CA 1
ATOM 9206 C C . PRO B 1 376 ? -1.848 -21.078 -29.25 1 97.5 376 PRO B C 1
ATOM 9208 O O . PRO B 1 376 ? -2.707 -20.688 -30.047 1 97.5 376 PRO B O 1
ATOM 9211 N N . TYR B 1 377 ? -0.618 -20.75 -29.453 1 96.5 377 TYR B N 1
ATOM 9212 C CA . TYR B 1 377 ? -0.123 -19.984 -30.578 1 96.5 377 TYR B CA 1
ATOM 9213 C C . TYR B 1 377 ? 0.405 -20.891 -31.672 1 96.5 377 TYR B C 1
ATOM 9215 O O . TYR B 1 377 ? 1.021 -21.922 -31.406 1 96.5 377 TYR B O 1
ATOM 9223 N N . ILE B 1 378 ? 0.101 -20.531 -32.875 1 97.12 378 ILE B N 1
ATOM 9224 C CA . ILE B 1 378 ? 0.575 -21.312 -34 1 97.12 378 ILE B CA 1
ATOM 9225 C C . ILE B 1 378 ? 1.331 -20.406 -34.969 1 97.12 378 ILE B C 1
ATOM 9227 O O . ILE B 1 378 ? 0.737 -19.531 -35.594 1 97.12 378 ILE B O 1
ATOM 9231 N N . SER B 1 379 ? 2.566 -20.75 -35.094 1 96.12 379 SER B N 1
ATOM 9232 C CA . SER B 1 379 ? 3.404 -19.969 -36 1 96.12 379 SER B CA 1
ATOM 9233 C C . SER B 1 379 ? 3.004 -20.188 -37.469 1 96.12 379 SER B C 1
ATOM 9235 O O . SER B 1 379 ? 2.646 -21.312 -37.844 1 96.12 379 SER B O 1
ATOM 9237 N N . GLN B 1 380 ? 3.121 -19.141 -38.219 1 95.69 380 GLN B N 1
ATOM 9238 C CA . GLN B 1 380 ? 2.871 -19.234 -39.656 1 95.69 380 GLN B CA 1
ATOM 9239 C C . GLN B 1 380 ? 3.814 -20.234 -40.312 1 95.69 380 GLN B C 1
ATOM 9241 O O . GLN B 1 380 ? 3.516 -20.766 -41.375 1 95.69 380 GLN B O 1
ATOM 9246 N N . LEU B 1 381 ? 4.93 -20.469 -39.719 1 95.5 381 LEU B N 1
ATOM 9247 C CA . LEU B 1 381 ? 5.941 -21.359 -40.25 1 95.5 381 LEU B CA 1
ATOM 9248 C C . LEU B 1 381 ? 5.75 -22.781 -39.75 1 95.5 381 LEU B C 1
ATOM 9250 O O . LEU B 1 381 ? 6.445 -23.703 -40.188 1 95.5 381 LEU B O 1
ATOM 9254 N N . SER B 1 382 ? 4.82 -23 -38.906 1 96.44 382 SER B N 1
ATOM 9255 C CA . SER B 1 382 ? 4.48 -24.344 -38.438 1 96.44 382 SER B CA 1
ATOM 9256 C C . SER B 1 382 ? 3.826 -25.156 -39.562 1 96.44 382 SER B C 1
ATOM 9258 O O . SER B 1 382 ? 3.023 -24.625 -40.312 1 96.44 382 SER B O 1
ATOM 9260 N N . PRO B 1 383 ? 4.141 -26.438 -39.594 1 95.81 383 PRO B N 1
ATOM 9261 C CA . PRO B 1 383 ? 3.541 -27.281 -40.625 1 95.81 383 PRO B CA 1
ATOM 9262 C C . PRO B 1 383 ? 2.023 -27.406 -40.5 1 95.81 383 PRO B C 1
ATOM 9264 O O . PRO B 1 383 ? 1.341 -27.797 -41.438 1 95.81 383 PRO B O 1
ATOM 9267 N N . ILE B 1 384 ? 1.476 -27.031 -39.375 1 97.12 384 ILE B N 1
ATOM 9268 C CA . ILE B 1 384 ? 0.047 -27.25 -39.156 1 97.12 384 ILE B CA 1
ATOM 9269 C C . ILE B 1 384 ? -0.697 -25.922 -39.344 1 97.12 384 ILE B C 1
ATOM 9271 O O . ILE B 1 384 ? -1.923 -25.875 -39.219 1 97.12 384 ILE B O 1
ATOM 9275 N N . PHE B 1 385 ? -0.01 -24.828 -39.656 1 97.12 385 PHE B N 1
ATOM 9276 C CA . PHE B 1 385 ? -0.618 -23.5 -39.781 1 97.12 385 PHE B CA 1
ATOM 9277 C C . PHE B 1 385 ? -1.688 -23.516 -40.875 1 97.12 385 PHE B C 1
ATOM 9279 O O . PHE B 1 385 ? -2.777 -22.969 -40.688 1 97.12 385 PHE B O 1
ATOM 9286 N N . LYS B 1 386 ? -1.427 -24.141 -41.969 1 96.81 386 LYS B N 1
ATOM 9287 C CA . LYS B 1 386 ? -2.344 -24.172 -43.125 1 96.81 386 LYS B CA 1
ATOM 9288 C C . LYS B 1 386 ? -3.623 -24.938 -42.75 1 96.81 386 LYS B C 1
ATOM 9290 O O . LYS B 1 386 ? -4.703 -24.594 -43.25 1 96.81 386 LYS B O 1
ATOM 9295 N N . GLU B 1 387 ? -3.457 -25.984 -41.969 1 97.69 387 GLU B N 1
ATOM 9296 C CA . GLU B 1 387 ? -4.637 -26.688 -41.469 1 97.69 387 GLU B CA 1
ATOM 9297 C C . GLU B 1 387 ? -5.562 -25.75 -40.719 1 97.69 387 GLU B C 1
ATOM 9299 O O . GLU B 1 387 ? -6.781 -25.781 -40.906 1 97.69 387 GLU B O 1
ATOM 9304 N N . GLY B 1 388 ? -4.969 -24.938 -39.875 1 97.5 388 GLY B N 1
ATOM 9305 C CA . GLY B 1 388 ? -5.738 -23.984 -39.062 1 97.5 388 GLY B CA 1
ATOM 9306 C C . GLY B 1 388 ? -6.445 -22.938 -39.906 1 97.5 388 GLY B C 1
ATOM 9307 O O . GLY B 1 388 ? -7.59 -22.578 -39.625 1 97.5 388 GLY B O 1
ATOM 9308 N N . ILE B 1 389 ? -5.75 -22.484 -40.938 1 96.94 389 ILE B N 1
ATOM 9309 C CA . ILE B 1 389 ? -6.324 -21.5 -41.844 1 96.94 389 ILE B CA 1
ATOM 9310 C C . ILE B 1 389 ? -7.5 -22.125 -42.594 1 96.94 389 ILE B C 1
ATOM 9312 O O . ILE B 1 389 ? -8.586 -21.547 -42.656 1 96.94 389 ILE B O 1
ATOM 9316 N N . LYS B 1 390 ? -7.281 -23.281 -43.125 1 97.12 390 LYS B N 1
ATOM 9317 C CA . LYS B 1 390 ? -8.297 -23.953 -43.938 1 97.12 390 LYS B CA 1
ATOM 9318 C C . LYS B 1 390 ? -9.531 -24.281 -43.094 1 97.12 390 LYS B C 1
ATOM 9320 O O . LYS B 1 390 ? -10.664 -24.156 -43.562 1 97.12 390 LYS B O 1
ATOM 9325 N N . GLY B 1 391 ? -9.32 -24.656 -41.906 1 97.62 391 GLY B N 1
ATOM 9326 C CA . GLY B 1 391 ? -10.414 -25.031 -41.031 1 97.62 391 GLY B CA 1
ATOM 9327 C C . GLY B 1 391 ? -11.07 -23.859 -40.344 1 97.62 391 GLY B C 1
ATOM 9328 O O . GLY B 1 391 ? -12.148 -23.984 -39.75 1 97.62 391 GLY B O 1
ATOM 9329 N N . GLY B 1 392 ? -10.422 -22.703 -40.406 1 97.56 392 GLY B N 1
ATOM 9330 C CA . GLY B 1 392 ? -10.914 -21.531 -39.688 1 97.56 392 GLY B CA 1
ATOM 9331 C C . GLY B 1 392 ? -10.758 -21.672 -38.156 1 97.56 392 GLY B C 1
ATOM 9332 O O . GLY B 1 392 ? -11.68 -21.359 -37.406 1 97.56 392 GLY B O 1
ATOM 9333 N N . TYR B 1 393 ? -9.633 -22.156 -37.688 1 98.56 393 TYR B N 1
ATOM 9334 C CA . TYR B 1 393 ? -9.484 -22.562 -36.312 1 98.56 393 TYR B CA 1
ATOM 9335 C C . TYR B 1 393 ? -8.883 -21.438 -35.469 1 98.56 393 TYR B C 1
ATOM 9337 O O . TYR B 1 393 ? -8.688 -21.578 -34.25 1 98.56 393 TYR B O 1
ATOM 9345 N N . PHE B 1 394 ? -8.562 -20.266 -36.062 1 98.62 394 PHE B N 1
ATOM 9346 C CA . PHE B 1 394 ? -7.875 -19.188 -35.344 1 98.62 394 PHE B CA 1
ATOM 9347 C C . PHE B 1 394 ? -8.836 -18.062 -35 1 98.62 394 PHE B C 1
ATOM 9349 O O . PHE B 1 394 ? -9.859 -17.891 -35.688 1 98.62 394 PHE B O 1
ATOM 9356 N N . ILE B 1 395 ? -8.531 -17.297 -33.906 1 98.44 395 ILE B N 1
ATOM 9357 C CA . ILE B 1 395 ? -9.242 -16.047 -33.625 1 98.44 395 ILE B CA 1
ATOM 9358 C C . ILE B 1 395 ? -9.141 -15.133 -34.844 1 98.44 395 ILE B C 1
ATOM 9360 O O . ILE B 1 395 ? -8.078 -15.008 -35.469 1 98.44 395 ILE B O 1
ATOM 9364 N N . GLN B 1 396 ? -10.25 -14.516 -35.188 1 97.62 396 GLN B N 1
ATOM 9365 C CA . GLN B 1 396 ? -10.289 -13.711 -36.406 1 97.62 396 GLN B CA 1
ATOM 9366 C C . GLN B 1 396 ? -10.383 -12.219 -36.094 1 97.62 396 GLN B C 1
ATOM 9368 O O . GLN B 1 396 ? -10.922 -11.844 -35.031 1 97.62 396 GLN B O 1
ATOM 9373 N N . ARG B 1 397 ? -9.836 -11.492 -37 1 95.81 397 ARG B N 1
ATOM 9374 C CA . ARG B 1 397 ? -10.164 -10.07 -37 1 95.81 397 ARG B CA 1
ATOM 9375 C C . ARG B 1 397 ? -11.594 -9.836 -37.469 1 95.81 397 ARG B C 1
ATOM 9377 O O . ARG B 1 397 ? -12.219 -10.742 -38.031 1 95.81 397 ARG B O 1
ATOM 9384 N N . THR B 1 398 ? -12.008 -8.609 -37.312 1 94.31 398 THR B N 1
ATOM 9385 C CA . THR B 1 398 ? -13.391 -8.297 -37.688 1 94.31 398 THR B CA 1
ATOM 9386 C C . THR B 1 398 ? -13.578 -8.375 -39.188 1 94.31 398 THR B C 1
ATOM 9388 O O . THR B 1 398 ? -14.703 -8.547 -39.688 1 94.31 398 THR B O 1
ATOM 9391 N N . ASP B 1 399 ? -12.562 -8.352 -40 1 93 399 ASP B N 1
ATOM 9392 C CA . ASP B 1 399 ? -12.664 -8.43 -41.438 1 93 399 ASP B CA 1
ATOM 9393 C C . ASP B 1 399 ? -12.609 -9.883 -41.906 1 93 399 ASP B C 1
ATOM 9395 O O . ASP B 1 399 ? -12.688 -10.156 -43.125 1 93 399 ASP B O 1
ATOM 9399 N N . GLY B 1 400 ? -12.375 -10.781 -40.969 1 92.75 400 GLY B N 1
ATOM 9400 C CA . GLY B 1 400 ? -12.445 -12.188 -41.312 1 92.75 400 GLY B CA 1
ATOM 9401 C C . GLY B 1 400 ? -11.078 -12.844 -41.469 1 92.75 400 GLY B C 1
ATOM 9402 O O . GLY B 1 400 ? -10.977 -14.07 -41.5 1 92.75 400 GLY B O 1
ATOM 9403 N N . THR B 1 401 ? -10.078 -12.047 -41.5 1 94.44 401 THR B N 1
ATOM 9404 C CA . THR B 1 401 ? -8.734 -12.602 -41.562 1 94.44 401 THR B CA 1
ATOM 9405 C C . THR B 1 401 ? -8.273 -13.086 -40.188 1 94.44 401 THR B C 1
ATOM 9407 O O . THR B 1 401 ? -8.75 -12.609 -39.156 1 94.44 401 THR B O 1
ATOM 9410 N N . PRO B 1 402 ? -7.336 -14.047 -40.156 1 95.88 402 PRO B N 1
ATOM 9411 C CA . PRO B 1 402 ? -6.812 -14.492 -38.875 1 95.88 402 PRO B CA 1
ATOM 9412 C C . PRO B 1 402 ? -6.023 -13.398 -38.156 1 95.88 402 PRO B C 1
ATOM 9414 O O . PRO B 1 402 ? -5.281 -12.648 -38.781 1 95.88 402 PRO B O 1
ATOM 9417 N N . TRP B 1 403 ? -6.215 -13.266 -36.875 1 96.88 403 TRP B N 1
ATOM 9418 C CA . TRP B 1 403 ? -5.371 -12.406 -36.031 1 96.88 403 TRP B CA 1
ATOM 9419 C C . TRP B 1 403 ? -3.959 -12.969 -35.938 1 96.88 403 TRP B C 1
ATOM 9421 O O . TRP B 1 403 ? -3.779 -14.164 -35.688 1 96.88 403 TRP B O 1
ATOM 9431 N N . GLN B 1 404 ? -2.906 -12.188 -36.125 1 94.88 404 GLN B N 1
ATOM 9432 C CA . GLN B 1 404 ? -1.516 -12.609 -36 1 94.88 404 GLN B CA 1
ATOM 9433 C C . GLN B 1 404 ? -0.654 -11.508 -35.375 1 94.88 404 GLN B C 1
ATOM 9435 O O . GLN B 1 404 ? -1.02 -10.336 -35.438 1 94.88 404 GLN B O 1
ATOM 9440 N N . TRP B 1 405 ? 0.388 -11.906 -34.812 1 92.69 405 TRP B N 1
ATOM 9441 C CA . TRP B 1 405 ? 1.356 -10.938 -34.312 1 92.69 405 TRP B CA 1
ATOM 9442 C C . TRP B 1 405 ? 2.76 -11.531 -34.312 1 92.69 405 TRP B C 1
ATOM 9444 O O . TRP B 1 405 ? 2.938 -12.727 -34.562 1 92.69 405 TRP B O 1
ATOM 9454 N N . ASP B 1 406 ? 3.783 -10.688 -34.062 1 91.44 406 ASP B N 1
ATOM 9455 C CA . ASP B 1 406 ? 5.172 -11.109 -34.188 1 91.44 406 ASP B CA 1
ATOM 9456 C C . ASP B 1 406 ? 5.832 -11.305 -32.844 1 91.44 406 ASP B C 1
ATOM 9458 O O . ASP B 1 406 ? 6.969 -11.773 -32.75 1 91.44 406 ASP B O 1
ATOM 9462 N N . LEU B 1 407 ? 5.18 -10.945 -31.844 1 85.88 407 LEU B N 1
ATOM 9463 C CA . LEU B 1 407 ? 5.82 -11.062 -30.531 1 85.88 407 LEU B CA 1
ATOM 9464 C C . LEU B 1 407 ? 5.961 -12.531 -30.125 1 85.88 407 LEU B C 1
ATOM 9466 O O . LEU B 1 407 ? 5.012 -13.305 -30.25 1 85.88 407 LEU B O 1
ATOM 9470 N N . TRP B 1 408 ? 7.176 -13.031 -29.547 1 81.62 408 TRP B N 1
ATOM 9471 C CA . TRP B 1 408 ? 7.707 -14.352 -29.219 1 81.62 408 TRP B CA 1
ATOM 9472 C C . TRP B 1 408 ? 8.25 -15.039 -30.469 1 81.62 408 TRP B C 1
ATOM 9474 O O . TRP B 1 408 ? 9.461 -15.273 -30.578 1 81.62 408 TRP B O 1
ATOM 9484 N N . GLN B 1 409 ? 7.332 -15.422 -31.375 1 86.12 409 GLN B N 1
ATOM 9485 C CA . GLN B 1 409 ? 7.754 -15.867 -32.688 1 86.12 409 GLN B CA 1
ATOM 9486 C C . GLN B 1 409 ? 6.969 -15.148 -33.781 1 86.12 409 GLN B C 1
ATOM 9488 O O . GLN B 1 409 ? 5.848 -14.695 -33.562 1 86.12 409 GLN B O 1
ATOM 9493 N N . PRO B 1 410 ? 7.594 -15.016 -34.875 1 87.06 410 PRO B N 1
ATOM 9494 C CA . PRO B 1 410 ? 6.945 -14.273 -35.969 1 87.06 410 PRO B CA 1
ATOM 9495 C C . PRO B 1 410 ? 5.684 -14.961 -36.469 1 87.06 410 PRO B C 1
ATOM 9497 O O . PRO B 1 410 ? 5.66 -16.188 -36.625 1 87.06 410 PRO B O 1
ATOM 9500 N N . GLY B 1 411 ? 4.703 -14.125 -36.625 1 92.62 411 GLY B N 1
ATOM 9501 C CA . GLY B 1 411 ? 3.498 -14.523 -37.344 1 92.62 411 GLY B CA 1
ATOM 9502 C C . GLY B 1 411 ? 2.637 -15.492 -36.562 1 92.62 411 GLY B C 1
ATOM 9503 O O . GLY B 1 411 ? 2.035 -16.406 -37.125 1 92.62 411 GLY B O 1
ATOM 9504 N N . LEU B 1 412 ? 2.535 -15.344 -35.344 1 94.88 412 LEU B N 1
ATOM 9505 C CA . LEU B 1 412 ? 1.776 -16.266 -34.5 1 94.88 412 LEU B CA 1
ATOM 9506 C C . LEU B 1 412 ? 0.279 -15.992 -34.594 1 94.88 412 LEU B C 1
ATOM 9508 O O . LEU B 1 412 ? -0.157 -14.844 -34.531 1 94.88 412 LEU B O 1
ATOM 9512 N N . ALA B 1 413 ? -0.477 -16.984 -34.906 1 97.25 413 ALA B N 1
ATOM 9513 C CA . ALA B 1 413 ? -1.928 -16.969 -34.75 1 97.25 413 ALA B CA 1
ATOM 9514 C C . ALA B 1 413 ? -2.336 -17.594 -33.406 1 97.25 413 ALA B C 1
ATOM 9516 O O . ALA B 1 413 ? -1.522 -18.25 -32.75 1 97.25 413 ALA B O 1
ATOM 9517 N N . ILE B 1 414 ? -3.555 -17.375 -33.031 1 98.19 414 ILE B N 1
ATOM 9518 C CA . ILE B 1 414 ? -4.027 -17.938 -31.766 1 98.19 414 ILE B CA 1
ATOM 9519 C C . ILE B 1 414 ? -5.242 -18.828 -32.031 1 98.19 414 ILE B C 1
ATOM 9521 O O . ILE B 1 414 ? -6.18 -18.422 -32.719 1 98.19 414 ILE B O 1
ATOM 9525 N N . VAL B 1 415 ? -5.281 -19.984 -31.453 1 98.69 415 VAL B N 1
ATOM 9526 C CA . VAL B 1 415 ? -6.383 -20.938 -31.609 1 98.69 415 VAL B CA 1
ATOM 9527 C C . VAL B 1 415 ? -7.648 -20.375 -30.953 1 98.69 415 VAL B C 1
ATOM 9529 O O . VAL B 1 415 ? -7.602 -19.859 -29.844 1 98.69 415 VAL B O 1
ATOM 9532 N N . ASP B 1 416 ? -8.75 -20.406 -31.656 1 98.75 416 ASP B N 1
ATOM 9533 C CA . ASP B 1 416 ? -10.055 -20.031 -31.125 1 98.75 416 ASP B CA 1
ATOM 9534 C C . ASP B 1 416 ? -10.75 -21.219 -30.469 1 98.75 416 ASP B C 1
ATOM 9536 O O . ASP B 1 416 ? -11.477 -21.953 -31.141 1 98.75 416 ASP B O 1
ATOM 9540 N N . PHE B 1 417 ? -10.695 -21.344 -29.219 1 98.5 417 PHE B N 1
ATOM 9541 C CA . PHE B 1 417 ? -11.219 -22.5 -28.516 1 98.5 417 PHE B CA 1
ATOM 9542 C C . PHE B 1 417 ? -12.727 -22.406 -28.359 1 98.5 417 PHE B C 1
ATOM 9544 O O . PHE B 1 417 ? -13.352 -23.266 -27.734 1 98.5 417 PHE B O 1
ATOM 9551 N N . THR B 1 418 ? -13.312 -21.328 -28.844 1 97.88 418 THR B N 1
ATOM 9552 C CA . THR B 1 418 ? -14.773 -21.297 -28.891 1 97.88 418 THR B CA 1
ATOM 9553 C C . THR B 1 418 ? -15.289 -22.094 -30.094 1 97.88 418 THR B C 1
ATOM 9555 O O . THR B 1 418 ? -16.484 -22.375 -30.188 1 97.88 418 THR B O 1
ATOM 9558 N N . ASN B 1 419 ? -14.438 -22.406 -30.984 1 98.31 419 ASN B N 1
ATOM 9559 C CA . ASN B 1 419 ? -14.734 -23.266 -32.125 1 98.31 419 ASN B CA 1
ATOM 9560 C C . ASN B 1 419 ? -14.547 -24.734 -31.781 1 98.31 419 ASN B C 1
ATOM 9562 O O . ASN B 1 419 ? -13.414 -25.203 -31.609 1 98.31 419 ASN B O 1
ATOM 9566 N N . PRO B 1 420 ? -15.617 -25.516 -31.797 1 98.38 420 PRO B N 1
ATOM 9567 C CA . PRO B 1 420 ? -15.492 -26.922 -31.422 1 98.38 420 PRO B CA 1
ATOM 9568 C C . PRO B 1 420 ? -14.539 -27.688 -32.344 1 98.38 420 PRO B C 1
ATOM 9570 O O . PRO B 1 420 ? -13.844 -28.609 -31.875 1 98.38 420 PRO B O 1
ATOM 9573 N N . LYS B 1 421 ? -14.523 -27.359 -33.562 1 98.62 421 LYS B N 1
ATOM 9574 C CA . LYS B 1 421 ? -13.633 -28.031 -34.5 1 98.62 421 LYS B CA 1
ATOM 9575 C C . LYS B 1 421 ? -12.172 -27.703 -34.219 1 98.62 421 LYS B C 1
ATOM 9577 O O . LYS B 1 421 ? -11.289 -28.531 -34.375 1 98.62 421 LYS B O 1
ATOM 9582 N N . ALA B 1 422 ? -11.938 -26.484 -33.844 1 98.75 422 ALA B N 1
ATOM 9583 C CA . ALA B 1 422 ? -10.586 -26.094 -33.469 1 98.75 422 ALA B CA 1
ATOM 9584 C C . ALA B 1 422 ? -10.133 -26.859 -32.219 1 98.75 422 ALA B C 1
ATOM 9586 O O . ALA B 1 422 ? -8.977 -27.266 -32.125 1 98.75 422 ALA B O 1
ATOM 9587 N N . CYS B 1 423 ? -11.07 -27.031 -31.297 1 98.81 423 CYS B N 1
ATOM 9588 C CA . CYS B 1 423 ? -10.773 -27.812 -30.094 1 98.81 423 CYS B CA 1
ATOM 9589 C C . CYS B 1 423 ? -10.391 -29.234 -30.453 1 98.81 423 CYS B C 1
ATOM 9591 O O . CYS B 1 423 ? -9.383 -29.766 -29.953 1 98.81 423 CYS B O 1
ATOM 9593 N N . GLU B 1 424 ? -11.195 -29.828 -31.266 1 98.56 424 GLU B N 1
ATOM 9594 C CA . GLU B 1 424 ? -10.922 -31.188 -31.703 1 98.56 424 GLU B CA 1
ATOM 9595 C C . GLU B 1 424 ? -9.562 -31.297 -32.375 1 98.56 424 GLU B C 1
ATOM 9597 O O . GLU B 1 424 ? -8.812 -32.25 -32.125 1 98.56 424 GLU B O 1
ATOM 9602 N N . TRP B 1 425 ? -9.344 -30.328 -33.25 1 98.62 425 TRP B N 1
ATOM 9603 C CA . TRP B 1 425 ? -8.078 -30.266 -34 1 98.62 425 TRP B CA 1
ATOM 9604 C C . TRP B 1 425 ? -6.895 -30.172 -33.031 1 98.62 425 TRP B C 1
ATOM 9606 O O . TRP B 1 425 ? -5.934 -30.938 -33.156 1 98.62 425 TRP B O 1
ATOM 9616 N N . TYR B 1 426 ? -6.969 -29.297 -32.094 1 98.69 426 TYR B N 1
ATOM 9617 C CA . TYR B 1 426 ? -5.914 -29.094 -31.109 1 98.69 426 TYR B CA 1
ATOM 9618 C C . TYR B 1 426 ? -5.738 -30.328 -30.234 1 98.69 426 TYR B C 1
ATOM 9620 O O . TYR B 1 426 ? -4.609 -30.781 -30.016 1 98.69 426 TYR B O 1
ATOM 9628 N N . LEU B 1 427 ? -6.824 -30.953 -29.781 1 98.56 427 LEU B N 1
ATOM 9629 C CA . LEU B 1 427 ? -6.797 -32.125 -28.906 1 98.56 427 LEU B CA 1
ATOM 9630 C C . LEU B 1 427 ? -6.207 -33.312 -29.641 1 98.56 427 LEU B C 1
ATOM 9632 O O . LEU B 1 427 ? -5.543 -34.156 -29.016 1 98.56 427 LEU B O 1
ATOM 9636 N N . ALA B 1 428 ? -6.477 -33.375 -30.891 1 98.44 428 ALA B N 1
ATOM 9637 C CA . ALA B 1 428 ? -5.902 -34.469 -31.656 1 98.44 428 ALA B CA 1
ATOM 9638 C C . ALA B 1 428 ? -4.379 -34.438 -31.625 1 98.44 428 ALA B C 1
ATOM 9640 O O . ALA B 1 428 ? -3.727 -35.5 -31.562 1 98.44 428 ALA B O 1
ATOM 9641 N N . LYS B 1 429 ? -3.859 -33.25 -31.766 1 98.31 429 LYS B N 1
ATOM 9642 C CA . LYS B 1 429 ? -2.408 -33.094 -31.688 1 98.31 429 LYS B CA 1
ATOM 9643 C C . LYS B 1 429 ? -1.882 -33.531 -30.328 1 98.31 429 LYS B C 1
ATOM 9645 O O . LYS B 1 429 ? -0.872 -34.219 -30.234 1 98.31 429 LYS B O 1
ATOM 9650 N N . LEU B 1 430 ? -2.541 -33.125 -29.25 1 98.69 430 LEU B N 1
ATOM 9651 C CA . LEU B 1 430 ? -2.109 -33.438 -27.891 1 98.69 430 LEU B CA 1
ATOM 9652 C C . LEU B 1 430 ? -2.277 -34.938 -27.609 1 98.69 430 LEU B C 1
ATOM 9654 O O . LEU B 1 430 ? -1.464 -35.531 -26.906 1 98.69 430 LEU B O 1
ATOM 9658 N N . ASN B 1 431 ? -3.387 -35.469 -28.141 1 98.25 431 ASN B N 1
ATOM 9659 C CA . ASN B 1 431 ? -3.623 -36.906 -28 1 98.25 431 ASN B CA 1
ATOM 9660 C C . ASN B 1 431 ? -2.467 -37.719 -28.562 1 98.25 431 ASN B C 1
ATOM 9662 O O . ASN B 1 431 ? -2.064 -38.719 -27.984 1 98.25 431 ASN B O 1
ATOM 9666 N N . ALA B 1 432 ? -1.983 -37.312 -29.688 1 98.06 432 ALA B N 1
ATOM 9667 C CA . ALA B 1 432 ? -0.86 -38 -30.328 1 98.06 432 ALA B CA 1
ATOM 9668 C C . ALA B 1 432 ? 0.38 -37.969 -29.438 1 98.06 432 ALA B C 1
ATOM 9670 O O . ALA B 1 432 ? 1.172 -38.906 -29.438 1 98.06 432 ALA B O 1
ATOM 9671 N N . LEU B 1 433 ? 0.591 -36.875 -28.719 1 98.44 433 LEU B N 1
ATOM 9672 C CA . LEU B 1 433 ? 1.723 -36.781 -27.812 1 98.44 433 LEU B CA 1
ATOM 9673 C C . LEU B 1 433 ? 1.565 -37.719 -26.625 1 98.44 433 LEU B C 1
ATOM 9675 O O . LEU B 1 433 ? 2.545 -38.312 -26.172 1 98.44 433 LEU B O 1
ATOM 9679 N N . ILE B 1 434 ? 0.331 -37.844 -26.094 1 98.44 434 ILE B N 1
ATOM 9680 C CA . ILE B 1 434 ? 0.063 -38.812 -25.016 1 98.44 434 ILE B CA 1
ATOM 9681 C C . ILE B 1 434 ? 0.367 -40.219 -25.5 1 98.44 434 ILE B C 1
ATOM 9683 O O . ILE B 1 434 ? 0.939 -41.031 -24.75 1 98.44 434 ILE B O 1
ATOM 9687 N N . ASP B 1 435 ? 0.09 -40.531 -26.75 1 98.06 435 ASP B N 1
ATOM 9688 C CA . ASP B 1 435 ? 0.29 -41.844 -27.328 1 98.06 435 ASP B CA 1
ATOM 9689 C C . ASP B 1 435 ? 1.771 -42.219 -27.344 1 98.06 435 ASP B C 1
ATOM 9691 O O . ASP B 1 435 ? 2.117 -43.406 -27.297 1 98.06 435 ASP B O 1
ATOM 9695 N N . ILE B 1 436 ? 2.58 -41.25 -27.406 1 97.31 436 ILE B N 1
ATOM 9696 C CA . ILE B 1 436 ? 3.992 -41.594 -27.531 1 97.31 436 ILE B CA 1
ATOM 9697 C C . ILE B 1 436 ? 4.656 -41.5 -26.156 1 97.31 436 ILE B C 1
ATOM 9699 O O . ILE B 1 436 ? 5.875 -41.656 -26.031 1 97.31 436 ILE B O 1
ATOM 9703 N N . GLY B 1 437 ? 3.887 -41.156 -25.109 1 97.56 437 GLY B N 1
ATOM 9704 C CA . GLY B 1 437 ? 4.438 -41.344 -23.781 1 97.56 437 GLY B CA 1
ATOM 9705 C C . GLY B 1 437 ? 4.398 -40.062 -22.938 1 97.56 437 GLY B C 1
ATOM 9706 O O . GLY B 1 437 ? 4.871 -40.062 -21.797 1 97.56 437 GLY B O 1
ATOM 9707 N N . VAL B 1 438 ? 3.873 -38.969 -23.391 1 98.19 438 VAL B N 1
ATOM 9708 C CA . VAL B 1 438 ? 3.727 -37.719 -22.609 1 98.19 438 VAL B CA 1
ATOM 9709 C C . VAL B 1 438 ? 2.682 -37.938 -21.516 1 98.19 438 VAL B C 1
ATOM 9711 O O . VAL B 1 438 ? 1.627 -38.531 -21.766 1 98.19 438 VAL B O 1
ATOM 9714 N N . ASP B 1 439 ? 2.986 -37.438 -20.281 1 98.25 439 ASP B N 1
ATOM 9715 C CA . ASP B 1 439 ? 2.121 -37.719 -19.141 1 98.25 439 ASP B CA 1
ATOM 9716 C C . ASP B 1 439 ? 1.314 -36.469 -18.766 1 98.25 439 ASP B C 1
ATOM 9718 O O . ASP B 1 439 ? 0.271 -36.562 -18.109 1 98.25 439 ASP B O 1
ATOM 9722 N N . CYS B 1 440 ? 1.767 -35.344 -18.969 1 98.06 440 CYS B N 1
ATOM 9723 C CA . CYS B 1 440 ? 1.086 -34.094 -18.656 1 98.06 440 CYS B CA 1
ATOM 9724 C C . CYS B 1 440 ? 1.642 -32.938 -19.5 1 98.06 440 CYS B C 1
ATOM 9726 O O . CYS B 1 440 ? 2.531 -33.156 -20.328 1 98.06 440 CYS B O 1
ATOM 9728 N N . PHE B 1 441 ? 1.01 -31.703 -19.391 1 98.44 441 PHE B N 1
ATOM 9729 C CA . PHE B 1 441 ? 1.366 -30.578 -20.25 1 98.44 441 PHE B CA 1
ATOM 9730 C C . PHE B 1 441 ? 1.628 -29.328 -19.422 1 98.44 441 PHE B C 1
ATOM 9732 O O . PHE B 1 441 ? 0.953 -29.078 -18.422 1 98.44 441 PHE B O 1
ATOM 9739 N N . LYS B 1 442 ? 2.643 -28.609 -19.766 1 97.56 442 LYS B N 1
ATOM 9740 C CA . LYS B 1 442 ? 2.787 -27.219 -19.359 1 97.56 442 LYS B CA 1
ATOM 9741 C C . LYS B 1 442 ? 2.004 -26.281 -20.281 1 97.56 442 LYS B C 1
ATOM 9743 O O . LYS B 1 442 ? 2.416 -26.047 -21.406 1 97.56 442 LYS B O 1
ATOM 9748 N N . THR B 1 443 ? 0.876 -25.812 -19.781 1 97.81 443 THR B N 1
ATOM 9749 C CA . THR B 1 443 ? 0.09 -24.859 -20.547 1 97.81 443 THR B CA 1
ATOM 9750 C C . THR B 1 443 ? 0.604 -23.438 -20.344 1 97.81 443 THR B C 1
ATOM 9752 O O . THR B 1 443 ? 0.253 -22.797 -19.359 1 97.81 443 THR B O 1
ATOM 9755 N N . ASP B 1 444 ? 1.395 -23.031 -21.281 1 96.12 444 ASP B N 1
ATOM 9756 C CA . ASP B 1 444 ? 2.027 -21.719 -21.203 1 96.12 444 ASP B CA 1
ATOM 9757 C C . ASP B 1 444 ? 1.249 -20.688 -22.016 1 96.12 444 ASP B C 1
ATOM 9759 O O . ASP B 1 444 ? 0.417 -21.031 -22.844 1 96.12 444 ASP B O 1
ATOM 9763 N N . PHE B 1 445 ? 1.396 -19.422 -21.578 1 95.38 445 PHE B N 1
ATOM 9764 C CA . PHE B 1 445 ? 0.754 -18.281 -22.234 1 95.38 445 PHE B CA 1
ATOM 9765 C C . PHE B 1 445 ? -0.755 -18.328 -22.016 1 95.38 445 PHE B C 1
ATOM 9767 O O . PHE B 1 445 ? -1.236 -18.859 -21.016 1 95.38 445 PHE B O 1
ATOM 9774 N N . ALA B 1 446 ? -1.542 -17.562 -22.781 1 96.56 446 ALA B N 1
ATOM 9775 C CA . ALA B 1 446 ? -2.99 -17.391 -22.703 1 96.56 446 ALA B CA 1
ATOM 9776 C C . ALA B 1 446 ? -3.352 -16.141 -21.906 1 96.56 446 ALA B C 1
ATOM 9778 O O . ALA B 1 446 ? -4.523 -15.906 -21.609 1 96.56 446 ALA B O 1
ATOM 9779 N N . GLU B 1 447 ? -2.363 -15.312 -21.562 1 96.19 447 GLU B N 1
ATOM 9780 C CA . GLU B 1 447 ? -2.664 -14.062 -20.875 1 96.19 447 GLU B CA 1
ATOM 9781 C C . GLU B 1 447 ? -2.775 -12.906 -21.859 1 96.19 447 GLU B C 1
ATOM 9783 O O . GLU B 1 447 ? -3.469 -11.922 -21.594 1 96.19 447 GLU B O 1
ATOM 9788 N N . ARG B 1 448 ? -2.049 -13.016 -22.938 1 95.56 448 ARG B N 1
ATOM 9789 C CA . ARG B 1 448 ? -2.129 -11.977 -23.969 1 95.56 448 ARG B CA 1
ATOM 9790 C C . ARG B 1 448 ? -3.092 -12.383 -25.078 1 95.56 448 ARG B C 1
ATOM 9792 O O . ARG B 1 448 ? -2.666 -12.719 -26.188 1 95.56 448 ARG B O 1
ATOM 9799 N N . ILE B 1 449 ? -4.328 -12.242 -24.812 1 97.62 449 ILE B N 1
ATOM 9800 C CA . ILE B 1 449 ? -5.379 -12.609 -25.75 1 97.62 449 ILE B CA 1
ATOM 9801 C C . ILE B 1 449 ? -6.023 -11.352 -26.328 1 97.62 449 ILE B C 1
ATOM 9803 O O . ILE B 1 449 ? -6.492 -10.492 -25.562 1 97.62 449 ILE B O 1
ATOM 9807 N N . PRO B 1 450 ? -6.062 -11.266 -27.641 1 96.88 450 PRO B N 1
ATOM 9808 C CA . PRO B 1 450 ? -6.574 -10.031 -28.234 1 96.88 450 PRO B CA 1
ATOM 9809 C C . PRO B 1 450 ? -8.039 -9.766 -27.875 1 96.88 450 PRO B C 1
ATOM 9811 O O . PRO B 1 450 ? -8.836 -10.703 -27.797 1 96.88 450 PRO B O 1
ATOM 9814 N N . HIS B 1 451 ? -8.344 -8.516 -27.656 1 97.06 451 HIS B N 1
ATOM 9815 C CA . HIS B 1 451 ? -9.688 -8.094 -27.281 1 97.06 451 HIS B CA 1
ATOM 9816 C C . HIS B 1 451 ? -10.203 -6.996 -28.219 1 97.06 451 HIS B C 1
ATOM 9818 O O . HIS B 1 451 ? -11.406 -6.754 -28.297 1 97.06 451 HIS B O 1
ATOM 9824 N N . ALA B 1 452 ? -9.281 -6.348 -28.906 1 95.62 452 ALA B N 1
ATOM 9825 C CA . ALA B 1 452 ? -9.641 -5.227 -29.766 1 95.62 452 ALA B CA 1
ATOM 9826 C C . ALA B 1 452 ? -9.812 -5.676 -31.203 1 95.62 452 ALA B C 1
ATOM 9828 O O . ALA B 1 452 ? -8.938 -6.336 -31.766 1 95.62 452 ALA B O 1
ATOM 9829 N N . SER B 1 453 ? -10.938 -5.371 -31.828 1 95 453 SER B N 1
ATOM 9830 C CA . SER B 1 453 ? -11.219 -5.574 -33.25 1 95 453 SER B CA 1
ATOM 9831 C C . SER B 1 453 ? -11.086 -7.043 -33.625 1 95 453 SER B C 1
ATOM 9833 O O . SER B 1 453 ? -10.484 -7.371 -34.656 1 95 453 SER B O 1
ATOM 9835 N N . VAL B 1 454 ? -11.547 -7.961 -32.781 1 97.19 454 VAL B N 1
ATOM 9836 C CA . VAL B 1 454 ? -11.5 -9.391 -33.062 1 97.19 454 VAL B CA 1
ATOM 9837 C C . VAL B 1 454 ? -12.891 -10 -32.906 1 97.19 454 VAL B C 1
ATOM 9839 O O . VAL B 1 454 ? -13.781 -9.367 -32.344 1 97.19 454 VAL B O 1
ATOM 9842 N N . LYS B 1 455 ? -13.039 -11.125 -33.469 1 96.75 455 LYS B N 1
ATOM 9843 C CA . LYS B 1 455 ? -14.281 -11.891 -33.344 1 96.75 455 LYS B CA 1
ATOM 9844 C C . LYS B 1 455 ? -13.992 -13.359 -33.062 1 96.75 455 LYS B C 1
ATOM 9846 O O . LYS B 1 455 ? -13.039 -13.93 -33.594 1 96.75 455 LYS B O 1
ATOM 9851 N N . TYR B 1 456 ? -14.766 -13.922 -32.281 1 97.81 456 TYR B N 1
ATOM 9852 C CA . TYR B 1 456 ? -14.68 -15.336 -31.953 1 97.81 456 TYR B CA 1
ATOM 9853 C C . TYR B 1 456 ? -15.711 -16.141 -32.719 1 97.81 456 TYR B C 1
ATOM 9855 O O . TYR B 1 456 ? -16.734 -15.602 -33.156 1 97.81 456 TYR B O 1
ATOM 9863 N N . PHE B 1 457 ? -15.469 -17.375 -32.844 1 97.56 457 PHE B N 1
ATOM 9864 C CA . PHE B 1 457 ? -16.328 -18.266 -33.625 1 97.56 457 PHE B CA 1
ATOM 9865 C C . PHE B 1 457 ? -17.75 -18.25 -33.094 1 97.56 457 PHE B C 1
ATOM 9867 O O . PHE B 1 457 ? -18.719 -18.203 -33.844 1 97.56 457 PHE B O 1
ATOM 9874 N N . ASP B 1 458 ? -17.875 -18.219 -31.797 1 96.81 458 ASP B N 1
ATOM 9875 C CA . ASP B 1 458 ? -19.203 -18.359 -31.203 1 96.81 458 ASP B CA 1
ATOM 9876 C C . ASP B 1 458 ? -19.781 -16.984 -30.875 1 96.81 458 ASP B C 1
ATOM 9878 O O . ASP B 1 458 ? -20.812 -16.891 -30.203 1 96.81 458 ASP B O 1
ATOM 9882 N N . GLY B 1 459 ? -19.109 -15.992 -31.156 1 95.56 459 GLY B N 1
ATOM 9883 C CA . GLY B 1 459 ? -19.625 -14.648 -30.922 1 95.56 459 GLY B CA 1
ATOM 9884 C C . GLY B 1 459 ? -19.375 -14.148 -29.516 1 95.56 459 GLY B C 1
ATOM 9885 O O . GLY B 1 459 ? -19.875 -13.094 -29.125 1 95.56 459 GLY B O 1
ATOM 9886 N N . SER B 1 460 ? -18.531 -14.789 -28.812 1 96.44 460 SER B N 1
ATOM 9887 C CA . SER B 1 460 ? -18.219 -14.383 -27.438 1 96.44 460 SER B CA 1
ATOM 9888 C C . SER B 1 460 ? -17.672 -12.961 -27.406 1 96.44 460 SER B C 1
ATOM 9890 O O . SER B 1 460 ? -17.016 -12.516 -28.328 1 96.44 460 SER B O 1
ATOM 9892 N N . ASP B 1 461 ? -17.984 -12.25 -26.281 1 96.12 461 ASP B N 1
ATOM 9893 C CA . ASP B 1 461 ? -17.469 -10.906 -26.047 1 96.12 461 ASP B CA 1
ATOM 9894 C C . ASP B 1 461 ? -15.953 -10.93 -25.859 1 96.12 461 ASP B C 1
ATOM 9896 O O . ASP B 1 461 ? -15.445 -11.523 -24.906 1 96.12 461 ASP B O 1
ATOM 9900 N N . PRO B 1 462 ? -15.211 -10.25 -26.75 1 97.25 462 PRO B N 1
ATOM 9901 C CA . PRO B 1 462 ? -13.75 -10.328 -26.703 1 97.25 462 PRO B CA 1
ATOM 9902 C C . PRO B 1 462 ? -13.172 -9.781 -25.391 1 97.25 462 PRO B C 1
ATOM 9904 O O . PRO B 1 462 ? -12.133 -10.258 -24.938 1 97.25 462 PRO B O 1
ATOM 9907 N N . MET B 1 463 ? -13.789 -8.75 -24.781 1 96.69 463 MET B N 1
ATOM 9908 C CA . MET B 1 463 ? -13.305 -8.188 -23.516 1 96.69 463 MET B CA 1
ATOM 9909 C C . MET B 1 463 ? -13.383 -9.219 -22.406 1 96.69 463 MET B C 1
ATOM 9911 O O . MET B 1 463 ? -12.5 -9.281 -21.547 1 96.69 463 MET B O 1
ATOM 9915 N N . ARG B 1 464 ? -14.43 -9.961 -22.391 1 97.31 464 ARG B N 1
ATOM 9916 C CA . ARG B 1 464 ? -14.625 -11.008 -21.391 1 97.31 464 ARG B CA 1
ATOM 9917 C C . ARG B 1 464 ? -13.727 -12.211 -21.672 1 97.31 464 ARG B C 1
ATOM 9919 O O . ARG B 1 464 ? -13.164 -12.805 -20.75 1 97.31 464 ARG B O 1
ATOM 9926 N N . MET B 1 465 ? -13.547 -12.508 -22.953 1 98.06 465 MET B N 1
ATOM 9927 C CA . MET B 1 465 ? -12.75 -13.656 -23.359 1 98.06 465 MET B CA 1
ATOM 9928 C C . MET B 1 465 ? -11.281 -13.453 -23.016 1 98.06 465 MET B C 1
ATOM 9930 O O . MET B 1 465 ? -10.555 -14.422 -22.797 1 98.06 465 MET B O 1
ATOM 9934 N N . HIS B 1 466 ? -10.875 -12.234 -22.906 1 98.38 466 HIS B N 1
ATOM 9935 C CA . HIS B 1 466 ? -9.469 -11.961 -22.625 1 98.38 466 HIS B CA 1
ATOM 9936 C C . HIS B 1 466 ? -8.992 -12.719 -21.406 1 98.38 466 HIS B C 1
ATOM 9938 O O . HIS B 1 466 ? -7.98 -13.43 -21.453 1 98.38 466 HIS B O 1
ATOM 9944 N N . ASN B 1 467 ? -9.672 -12.609 -20.281 1 98.44 467 ASN B N 1
ATOM 9945 C CA . ASN B 1 467 ? -9.289 -13.305 -19.062 1 98.44 467 ASN B CA 1
ATOM 9946 C C . ASN B 1 467 ? -9.758 -14.758 -19.062 1 98.44 467 ASN B C 1
ATOM 9948 O O . ASN B 1 467 ? -9.055 -15.648 -18.578 1 98.44 467 ASN B O 1
ATOM 9952 N N . MET B 1 468 ? -10.93 -15.039 -19.656 1 98.25 468 MET B N 1
ATOM 9953 C CA . MET B 1 468 ? -11.562 -16.344 -19.578 1 98.25 468 MET B CA 1
ATOM 9954 C C . MET B 1 468 ? -10.852 -17.344 -20.484 1 98.25 468 MET B C 1
ATOM 9956 O O . MET B 1 468 ? -10.984 -18.562 -20.312 1 98.25 468 MET B O 1
ATOM 9960 N N . TYR B 1 469 ? -10.156 -16.812 -21.469 1 98.5 469 TYR B N 1
ATOM 9961 C CA . TYR B 1 469 ? -9.484 -17.688 -22.438 1 98.5 469 TYR B CA 1
ATOM 9962 C C . TYR B 1 469 ? -8.609 -18.703 -21.734 1 98.5 469 TYR B C 1
ATOM 9964 O O . TYR B 1 469 ? -8.602 -19.891 -22.109 1 98.5 469 TYR B O 1
ATOM 9972 N N . SER B 1 470 ? -7.883 -18.281 -20.734 1 98.38 470 SER B N 1
ATOM 9973 C CA . SER B 1 470 ? -6.973 -19.188 -20.031 1 98.38 470 SER B CA 1
ATOM 9974 C C . SER B 1 470 ? -7.734 -20.312 -19.344 1 98.38 470 SER B C 1
ATOM 9976 O O . SER B 1 470 ? -7.242 -21.438 -19.266 1 98.38 470 SER B O 1
ATOM 9978 N N . ILE B 1 471 ? -8.922 -20.047 -18.828 1 98.25 471 ILE B N 1
ATOM 9979 C CA . ILE B 1 471 ? -9.734 -21.047 -18.172 1 98.25 471 ILE B CA 1
ATOM 9980 C C . ILE B 1 471 ? -10.203 -22.094 -19.188 1 98.25 471 ILE B C 1
ATOM 9982 O O . ILE B 1 471 ? -10.117 -23.297 -18.938 1 98.25 471 ILE B O 1
ATOM 9986 N N . ILE B 1 472 ? -10.68 -21.578 -20.297 1 98.19 472 ILE B N 1
ATOM 9987 C CA . ILE B 1 472 ? -11.18 -22.453 -21.344 1 98.19 472 ILE B CA 1
ATOM 9988 C C . ILE B 1 472 ? -10.047 -23.344 -21.859 1 98.19 472 ILE B C 1
ATOM 9990 O O . ILE B 1 472 ? -10.227 -24.562 -22.016 1 98.19 472 ILE B O 1
ATOM 9994 N N . TYR B 1 473 ? -8.906 -22.734 -22.094 1 98.5 473 TYR B N 1
ATOM 9995 C CA . TYR B 1 473 ? -7.715 -23.422 -22.562 1 98.5 473 TYR B CA 1
ATOM 9996 C C . TYR B 1 473 ? -7.285 -24.5 -21.578 1 98.5 473 TYR B C 1
ATOM 9998 O O . TYR B 1 473 ? -7.109 -25.656 -21.953 1 98.5 473 TYR B O 1
ATOM 10006 N N . ASN B 1 474 ? -7.137 -24.156 -20.312 1 98.75 474 ASN B N 1
ATOM 10007 C CA . ASN B 1 474 ? -6.703 -25.078 -19.266 1 98.75 474 ASN B CA 1
ATOM 10008 C C . ASN B 1 474 ? -7.711 -26.203 -19.062 1 98.75 474 ASN B C 1
ATOM 10010 O O . ASN B 1 474 ? -7.328 -27.359 -18.891 1 98.75 474 ASN B O 1
ATOM 10014 N N . GLU B 1 475 ? -8.953 -25.875 -19.062 1 98.56 475 GLU B N 1
ATOM 10015 C CA . GLU B 1 475 ? -10 -26.875 -18.891 1 98.56 475 GLU B CA 1
ATOM 10016 C C . GLU B 1 475 ? -9.969 -27.906 -20.016 1 98.56 475 GLU B C 1
ATOM 10018 O O . GLU B 1 475 ? -10.102 -29.109 -19.781 1 98.56 475 GLU B O 1
ATOM 10023 N N . LEU B 1 476 ? -9.844 -27.391 -21.219 1 98.56 476 LEU B N 1
ATOM 10024 C CA . LEU B 1 476 ? -9.789 -28.25 -22.391 1 98.56 476 LEU B CA 1
ATOM 10025 C C . LEU B 1 476 ? -8.672 -29.281 -22.266 1 98.56 476 LEU B C 1
ATOM 10027 O O . LEU B 1 476 ? -8.891 -30.484 -22.469 1 98.56 476 LEU B O 1
ATOM 10031 N N . VAL B 1 477 ? -7.469 -28.828 -21.922 1 98.81 477 VAL B N 1
ATOM 10032 C CA . VAL B 1 477 ? -6.289 -29.688 -21.844 1 98.81 477 VAL B CA 1
ATOM 10033 C C . VAL B 1 477 ? -6.41 -30.609 -20.625 1 98.81 477 VAL B C 1
ATOM 10035 O O . VAL B 1 477 ? -6.086 -31.797 -20.719 1 98.81 477 VAL B O 1
ATOM 10038 N N . PHE B 1 478 ? -6.863 -30.109 -19.516 1 98.62 478 PHE B N 1
ATOM 10039 C CA . PHE B 1 478 ? -7.031 -30.891 -18.297 1 98.62 478 PHE B CA 1
ATOM 10040 C C . PHE B 1 478 ? -7.992 -32.062 -18.516 1 98.62 478 PHE B C 1
ATOM 10042 O O . PHE B 1 478 ? -7.723 -33.188 -18.109 1 98.62 478 PHE B O 1
ATOM 10049 N N . ASN B 1 479 ? -9.102 -31.766 -19.156 1 98.38 479 ASN B N 1
ATOM 10050 C CA . ASN B 1 479 ? -10.109 -32.781 -19.406 1 98.38 479 ASN B CA 1
ATOM 10051 C C . ASN B 1 479 ? -9.586 -33.875 -20.344 1 98.38 479 ASN B C 1
ATOM 10053 O O . ASN B 1 479 ? -9.93 -35.062 -20.188 1 98.38 479 ASN B O 1
ATOM 10057 N N . LEU B 1 480 ? -8.797 -33.438 -21.312 1 98.62 480 LEU B N 1
ATOM 10058 C CA . LEU B 1 480 ? -8.164 -34.438 -22.172 1 98.62 480 LEU B CA 1
ATOM 10059 C C . LEU B 1 480 ? -7.344 -35.438 -21.344 1 98.62 480 LEU B C 1
ATOM 10061 O O . LEU B 1 480 ? -7.434 -36.656 -21.547 1 98.62 480 LEU B O 1
ATOM 10065 N N . LEU B 1 481 ? -6.516 -34.906 -20.453 1 98.69 481 LEU B N 1
ATOM 10066 C CA . LEU B 1 481 ? -5.672 -35.75 -19.609 1 98.69 481 LEU B CA 1
ATOM 10067 C C . LEU B 1 481 ? -6.52 -36.625 -18.719 1 98.69 481 LEU B C 1
ATOM 10069 O O . LEU B 1 481 ? -6.207 -37.812 -18.531 1 98.69 481 LEU B O 1
ATOM 10073 N N . ARG B 1 482 ? -7.527 -36.031 -18.109 1 98 482 ARG B N 1
ATOM 10074 C CA . ARG B 1 482 ? -8.422 -36.812 -17.25 1 98 482 ARG B CA 1
ATOM 10075 C C . ARG B 1 482 ? -9.062 -37.969 -18.016 1 98 482 ARG B C 1
ATOM 10077 O O . ARG B 1 482 ? -9.117 -39.094 -17.516 1 98 482 ARG B O 1
ATOM 10084 N N . ASP B 1 483 ? -9.5 -37.719 -19.234 1 97.88 483 ASP B N 1
ATOM 10085 C CA . ASP B 1 483 ? -10.18 -38.719 -20.047 1 97.88 483 ASP B CA 1
ATOM 10086 C C . ASP B 1 483 ? -9.211 -39.812 -20.484 1 97.88 483 ASP B C 1
ATOM 10088 O O . ASP B 1 483 ? -9.57 -41 -20.516 1 97.88 483 ASP B O 1
ATOM 10092 N N . ARG B 1 484 ? -8.023 -39.375 -20.844 1 98.12 484 ARG B N 1
ATOM 10093 C CA . ARG B 1 484 ? -7.055 -40.312 -21.422 1 98.12 484 ARG B CA 1
ATOM 10094 C C . ARG B 1 484 ? -6.32 -41.094 -20.344 1 98.12 484 ARG B C 1
ATOM 10096 O O . ARG B 1 484 ? -5.953 -42.25 -20.531 1 98.12 484 ARG B O 1
ATOM 10103 N N . LEU B 1 485 ? -6.07 -40.438 -19.172 1 97.38 485 LEU B N 1
ATOM 10104 C CA . LEU B 1 485 ? -5.188 -41.031 -18.172 1 97.38 485 LEU B CA 1
ATOM 10105 C C . LEU B 1 485 ? -5.969 -41.469 -16.938 1 97.38 485 LEU B C 1
ATOM 10107 O O . LEU B 1 485 ? -5.473 -42.219 -16.109 1 97.38 485 LEU B O 1
ATOM 10111 N N . GLY B 1 486 ? -7.176 -40.875 -16.75 1 95.75 486 GLY B N 1
ATOM 10112 C CA . GLY B 1 486 ? -8.023 -41.25 -15.633 1 95.75 486 GLY B CA 1
ATOM 10113 C C . GLY B 1 486 ? -8.188 -40.156 -14.594 1 95.75 486 GLY B C 1
ATOM 10114 O O . GLY B 1 486 ? -7.379 -39.219 -14.539 1 95.75 486 GLY B O 1
ATOM 10115 N N . GLU B 1 487 ? -9.242 -40.344 -13.758 1 93.56 487 GLU B N 1
ATOM 10116 C CA . GLU B 1 487 ? -9.5 -39.438 -12.664 1 93.56 487 GLU B CA 1
ATOM 10117 C C . GLU B 1 487 ? -8.352 -39.406 -11.664 1 93.56 487 GLU B C 1
ATOM 10119 O O . GLU B 1 487 ? -7.844 -40.469 -11.289 1 93.56 487 GLU B O 1
ATOM 10124 N N . GLY B 1 488 ? -7.969 -38.219 -11.312 1 93.5 488 GLY B N 1
ATOM 10125 C CA . GLY B 1 488 ? -6.891 -38.125 -10.336 1 93.5 488 GLY B CA 1
ATOM 10126 C C . GLY B 1 488 ? -5.512 -38.156 -10.969 1 93.5 488 GLY B C 1
ATOM 10127 O O . GLY B 1 488 ? -4.504 -38 -10.273 1 93.5 488 GLY B O 1
ATOM 10128 N N . GLU B 1 489 ? -5.496 -38.312 -12.258 1 96 489 GLU B N 1
ATOM 10129 C CA . GLU B 1 489 ? -4.203 -38.438 -12.922 1 96 489 GLU B CA 1
ATOM 10130 C C . GLU B 1 489 ? -3.883 -37.188 -13.75 1 96 489 GLU B C 1
ATOM 10132 O O . GLU B 1 489 ? -2.754 -37.031 -14.211 1 96 489 GLU B O 1
ATOM 10137 N N . ALA B 1 490 ? -4.855 -36.312 -13.906 1 97.75 490 ALA B N 1
ATOM 10138 C CA . ALA B 1 490 ? -4.668 -35.125 -14.711 1 97.75 490 ALA B CA 1
ATOM 10139 C C . ALA B 1 490 ? -3.967 -34.031 -13.914 1 97.75 490 ALA B C 1
ATOM 10141 O O . ALA B 1 490 ? -4.277 -33.812 -12.742 1 97.75 490 ALA B O 1
ATOM 10142 N N . VAL B 1 491 ? -3.01 -33.438 -14.5 1 98.06 491 VAL B N 1
ATOM 10143 C CA . VAL B 1 491 ? -2.326 -32.281 -13.922 1 98.06 491 VAL B CA 1
ATOM 10144 C C . VAL B 1 491 ? -1.762 -31.406 -15.031 1 98.06 491 VAL B C 1
ATOM 10146 O O . VAL B 1 491 ? -1.322 -31.906 -16.062 1 98.06 491 VAL B O 1
ATOM 10149 N N . LEU B 1 492 ? -1.884 -30.109 -14.844 1 98.12 492 LEU B N 1
ATOM 10150 C CA . LEU B 1 492 ? -1.232 -29.109 -15.695 1 98.12 492 LEU B CA 1
ATOM 10151 C C . LEU B 1 492 ? -0.112 -28.406 -14.945 1 98.12 492 LEU B C 1
ATOM 10153 O O . LEU B 1 492 ? -0.002 -28.531 -13.719 1 98.12 492 LEU B O 1
ATOM 10157 N N . PHE B 1 493 ? 0.719 -27.766 -15.594 1 97.12 493 PHE B N 1
ATOM 10158 C CA . PHE B 1 493 ? 1.615 -26.734 -15.078 1 97.12 493 PHE B CA 1
ATOM 10159 C C . PHE B 1 493 ? 1.398 -25.422 -15.82 1 97.12 493 PHE B C 1
ATOM 10161 O O . PHE B 1 493 ? 2.145 -25.078 -16.734 1 97.12 493 PHE B O 1
ATOM 10168 N N . ALA B 1 494 ? 0.452 -24.625 -15.328 1 97.62 494 ALA B N 1
ATOM 10169 C CA . ALA B 1 494 ? -0.14 -23.547 -16.109 1 97.62 494 ALA B CA 1
ATOM 10170 C C . ALA B 1 494 ? 0.373 -22.188 -15.633 1 97.62 494 ALA B C 1
ATOM 10172 O O . ALA B 1 494 ? 0.531 -21.953 -14.43 1 97.62 494 ALA B O 1
ATOM 10173 N N . ARG B 1 495 ? 0.618 -21.312 -16.5 1 96.69 495 ARG B N 1
ATOM 10174 C CA . ARG B 1 495 ? 1.072 -19.969 -16.141 1 96.69 495 ARG B CA 1
ATOM 10175 C C . ARG B 1 495 ? -0.108 -19.016 -15.977 1 96.69 495 ARG B C 1
ATOM 10177 O O . ARG B 1 495 ? -0.268 -18.406 -14.922 1 96.69 495 ARG B O 1
ATOM 10184 N N . ALA B 1 496 ? -1.021 -18.938 -17.016 1 98 496 ALA B N 1
ATOM 10185 C CA . ALA B 1 496 ? -2.17 -18.031 -16.984 1 98 496 ALA B CA 1
ATOM 10186 C C . ALA B 1 496 ? -3.391 -18.719 -16.375 1 98 496 ALA B C 1
ATOM 10188 O O . ALA B 1 496 ? -3.564 -19.938 -16.531 1 98 496 ALA B O 1
ATOM 10189 N N . SER B 1 497 ? -4.156 -18 -15.719 1 98.31 497 SER B N 1
ATOM 10190 C CA . SER B 1 497 ? -5.41 -18.453 -15.125 1 98.31 497 SER B CA 1
ATOM 10191 C C . SER B 1 497 ? -6.293 -17.281 -14.727 1 98.31 497 SER B C 1
ATOM 10193 O O . SER B 1 497 ? -5.996 -16.125 -15.062 1 98.31 497 SER B O 1
ATOM 10195 N N . PHE B 1 498 ? -7.402 -17.531 -14.164 1 98.5 498 PHE B N 1
ATOM 10196 C CA . PHE B 1 498 ? -8.398 -16.578 -13.711 1 98.5 498 PHE B CA 1
ATOM 10197 C C . PHE B 1 498 ? -9.328 -17.203 -12.688 1 98.5 498 PHE B C 1
ATOM 10199 O O . PHE B 1 498 ? -9.062 -18.312 -12.188 1 98.5 498 PHE B O 1
ATOM 10206 N N . ALA B 1 499 ? -10.383 -16.469 -12.219 1 98.31 499 ALA B N 1
ATOM 10207 C CA . ALA B 1 499 ? -11.367 -17.031 -11.297 1 98.31 499 ALA B CA 1
ATOM 10208 C C . ALA B 1 499 ? -11.938 -18.344 -11.836 1 98.31 499 ALA B C 1
ATOM 10210 O O . ALA B 1 499 ? -12.359 -18.422 -12.992 1 98.31 499 ALA B O 1
ATOM 10211 N N . GLY B 1 500 ? -11.867 -19.328 -11.07 1 97.81 500 GLY B N 1
ATOM 10212 C CA . GLY B 1 500 ? -12.336 -20.641 -11.484 1 97.81 500 GLY B CA 1
ATOM 10213 C C . GLY B 1 500 ? -11.219 -21.547 -11.961 1 97.81 500 GLY B C 1
ATOM 10214 O O . GLY B 1 500 ? -11.398 -22.766 -12.078 1 97.81 500 GLY B O 1
ATOM 10215 N N . GLY B 1 501 ? -10.078 -20.969 -12.195 1 97.94 501 GLY B N 1
ATOM 10216 C CA . GLY B 1 501 ? -8.953 -21.719 -12.742 1 97.94 501 GLY B CA 1
ATOM 10217 C C . GLY B 1 501 ? -8.281 -22.609 -11.719 1 97.94 501 GLY B C 1
ATOM 10218 O O . GLY B 1 501 ? -7.516 -23.516 -12.086 1 97.94 501 GLY B O 1
ATOM 10219 N N . GLN B 1 502 ? -8.617 -22.422 -10.414 1 97.94 502 GLN B N 1
ATOM 10220 C CA . GLN B 1 502 ? -8.078 -23.281 -9.367 1 97.94 502 GLN B CA 1
ATOM 10221 C C . GLN B 1 502 ? -8.492 -24.734 -9.578 1 97.94 502 GLN B C 1
ATOM 10223 O O . GLN B 1 502 ? -7.918 -25.641 -8.969 1 97.94 502 GLN B O 1
ATOM 10228 N N . ARG B 1 503 ? -9.43 -24.938 -10.5 1 98.25 503 ARG B N 1
ATOM 10229 C CA . ARG B 1 503 ? -9.93 -26.266 -10.797 1 98.25 503 ARG B CA 1
ATOM 10230 C C . ARG B 1 503 ? -8.977 -27.016 -11.719 1 98.25 503 ARG B C 1
ATOM 10232 O O . ARG B 1 503 ? -9.094 -28.234 -11.891 1 98.25 503 ARG B O 1
ATOM 10239 N N . PHE B 1 504 ? -7.98 -26.266 -12.289 1 98.31 504 PHE B N 1
ATOM 10240 C CA . PHE B 1 504 ? -7.098 -26.859 -13.289 1 98.31 504 PHE B CA 1
ATOM 10241 C C . PHE B 1 504 ? -5.637 -26.641 -12.914 1 98.31 504 PHE B C 1
ATOM 10243 O O . PHE B 1 504 ? -4.895 -25.984 -13.648 1 98.31 504 PHE B O 1
ATOM 10250 N N . PRO B 1 505 ? -5.211 -27.203 -11.812 1 97.19 505 PRO B N 1
ATOM 10251 C CA . PRO B 1 505 ? -3.84 -27.031 -11.32 1 97.19 505 PRO B CA 1
ATOM 10252 C C . PRO B 1 505 ? -2.832 -27.891 -12.078 1 97.19 505 PRO B C 1
ATOM 10254 O O . PRO B 1 505 ? -3.223 -28.812 -12.805 1 97.19 505 PRO B O 1
ATOM 10257 N N . VAL B 1 506 ? -1.573 -27.484 -11.852 1 96.94 506 VAL B N 1
ATOM 10258 C CA . VAL B 1 506 ? -0.921 -26.578 -10.914 1 96.94 506 VAL B CA 1
ATOM 10259 C C . VAL B 1 506 ? -0.55 -25.281 -11.625 1 96.94 506 VAL B C 1
ATOM 10261 O O . VAL B 1 506 ? -0.375 -25.25 -12.844 1 96.94 506 VAL B O 1
ATOM 10264 N N . HIS B 1 507 ? -0.398 -24.156 -10.82 1 97.56 507 HIS B N 1
ATOM 10265 C CA . HIS B 1 507 ? -0.053 -22.844 -11.383 1 97.56 507 HIS B CA 1
ATOM 10266 C C . HIS B 1 507 ? 1.294 -22.359 -10.852 1 97.56 507 HIS B C 1
ATOM 10268 O O . HIS B 1 507 ? 1.589 -22.516 -9.664 1 97.56 507 HIS B O 1
ATOM 10274 N N . TRP B 1 508 ? 2.141 -21.812 -11.703 1 95.31 508 TRP B N 1
ATOM 10275 C CA . TRP B 1 508 ? 3.41 -21.266 -11.242 1 95.31 508 TRP B CA 1
ATOM 10276 C C . TRP B 1 508 ? 3.512 -19.781 -11.57 1 95.31 508 TRP B C 1
ATOM 10278 O O . TRP B 1 508 ? 2.766 -19.266 -12.406 1 95.31 508 TRP B O 1
ATOM 10288 N N . GLY B 1 509 ? 4.383 -18.984 -10.945 1 93.62 509 GLY B N 1
ATOM 10289 C CA . GLY B 1 509 ? 4.445 -17.531 -10.898 1 93.62 509 GLY B CA 1
ATOM 10290 C C . GLY B 1 509 ? 5.004 -16.922 -12.164 1 93.62 509 GLY B C 1
ATOM 10291 O O . GLY B 1 509 ? 4.891 -15.719 -12.383 1 93.62 509 GLY B O 1
ATOM 10292 N N . GLY B 1 510 ? 5.598 -17.656 -13.016 1 91.19 510 GLY B N 1
ATOM 10293 C CA . GLY B 1 510 ? 6.078 -17.078 -14.266 1 91.19 510 GLY B CA 1
ATOM 10294 C C . GLY B 1 510 ? 7.512 -16.594 -14.188 1 91.19 510 GLY B C 1
ATOM 10295 O O . GLY B 1 510 ? 8.305 -17.109 -13.406 1 91.19 510 GLY B O 1
ATOM 10296 N N . ASP B 1 511 ? 7.859 -15.562 -15.055 1 91.62 511 ASP B N 1
ATOM 10297 C CA . ASP B 1 511 ? 9.25 -15.219 -15.344 1 91.62 511 ASP B CA 1
ATOM 10298 C C . ASP B 1 511 ? 9.773 -14.188 -14.352 1 91.62 511 ASP B C 1
ATOM 10300 O O . ASP B 1 511 ? 9.367 -13.023 -14.375 1 91.62 511 ASP B O 1
ATOM 10304 N N . CYS B 1 512 ? 10.688 -14.594 -13.578 1 93.94 512 CYS B N 1
ATOM 10305 C CA . CYS B 1 512 ? 11.281 -13.766 -12.531 1 93.94 512 CYS B CA 1
ATOM 10306 C C . CYS B 1 512 ? 12.773 -13.586 -12.758 1 93.94 512 CYS B C 1
ATOM 10308 O O . CYS B 1 512 ? 13.422 -14.438 -13.375 1 93.94 512 CYS B O 1
ATOM 10310 N N . GLU B 1 513 ? 13.32 -12.438 -12.219 1 94.69 513 GLU B N 1
ATOM 10311 C CA . GLU B 1 513 ? 14.773 -12.289 -12.164 1 94.69 513 GLU B CA 1
ATOM 10312 C C . GLU B 1 513 ? 15.383 -13.211 -11.117 1 94.69 513 GLU B C 1
ATOM 10314 O O . GLU B 1 513 ? 14.664 -13.945 -10.43 1 94.69 513 GLU B O 1
ATOM 10319 N N . SER B 1 514 ? 16.719 -13.305 -11.102 1 95.94 514 SER B N 1
ATOM 10320 C CA . SER B 1 514 ? 17.438 -14.164 -10.156 1 95.94 514 SER B CA 1
ATOM 10321 C C . SER B 1 514 ? 18.109 -13.352 -9.062 1 95.94 514 SER B C 1
ATOM 10323 O O . SER B 1 514 ? 19.344 -13.352 -8.961 1 95.94 514 SER B O 1
ATOM 10325 N N . THR B 1 515 ? 17.297 -12.609 -8.289 1 96.12 515 THR B N 1
ATOM 10326 C CA . THR B 1 515 ? 17.766 -11.734 -7.227 1 96.12 515 THR B CA 1
ATOM 10327 C C . THR B 1 515 ? 16.984 -11.984 -5.938 1 96.12 515 THR B C 1
ATOM 10329 O O . THR B 1 515 ? 15.984 -12.695 -5.945 1 96.12 515 THR B O 1
ATOM 10332 N N . TRP B 1 516 ? 17.5 -11.453 -4.805 1 96.88 516 TRP B N 1
ATOM 10333 C CA . TRP B 1 516 ? 16.766 -11.523 -3.543 1 96.88 516 TRP B CA 1
ATOM 10334 C C . TRP B 1 516 ? 15.383 -10.891 -3.678 1 96.88 516 TRP B C 1
ATOM 10336 O O . TRP B 1 516 ? 14.398 -11.422 -3.15 1 96.88 516 TRP B O 1
ATOM 10346 N N . GLU B 1 517 ? 15.336 -9.758 -4.375 1 96.88 517 GLU B N 1
ATOM 10347 C CA . GLU B 1 517 ? 14.086 -9.031 -4.578 1 96.88 517 GLU B CA 1
ATOM 10348 C C . GLU B 1 517 ? 13.086 -9.867 -5.367 1 96.88 517 GLU B C 1
ATOM 10350 O O . GLU B 1 517 ? 11.906 -9.938 -5.016 1 96.88 517 GLU B O 1
ATOM 10355 N N . ALA B 1 518 ? 13.586 -10.508 -6.391 1 97.06 518 ALA B N 1
ATOM 10356 C CA . ALA B 1 518 ? 12.719 -11.344 -7.215 1 97.06 518 ALA B CA 1
ATOM 10357 C C . ALA B 1 518 ? 12.195 -12.539 -6.43 1 97.06 518 ALA B C 1
ATOM 10359 O O . ALA B 1 518 ? 11.055 -12.977 -6.625 1 97.06 518 ALA B O 1
ATOM 10360 N N . MET B 1 519 ? 13.055 -13.086 -5.629 1 97.88 519 MET B N 1
ATOM 10361 C CA . MET B 1 519 ? 12.625 -14.18 -4.766 1 97.88 519 MET B CA 1
ATOM 10362 C C . MET B 1 519 ? 11.484 -13.734 -3.848 1 97.88 519 MET B C 1
ATOM 10364 O O . MET B 1 519 ? 10.516 -14.477 -3.652 1 97.88 519 MET B O 1
ATOM 10368 N N . ALA B 1 520 ? 11.609 -12.539 -3.303 1 98 520 ALA B N 1
ATOM 10369 C CA . ALA B 1 520 ? 10.555 -11.984 -2.453 1 98 520 ALA B CA 1
ATOM 10370 C C . ALA B 1 520 ? 9.281 -11.719 -3.252 1 98 520 ALA B C 1
ATOM 10372 O O . ALA B 1 520 ? 8.172 -11.883 -2.734 1 98 520 ALA B O 1
ATOM 10373 N N . GLU B 1 521 ? 9.414 -11.289 -4.496 1 97.94 521 GLU B N 1
ATOM 10374 C CA . GLU B 1 521 ? 8.266 -11.117 -5.383 1 97.94 521 GLU B CA 1
ATOM 10375 C C . GLU B 1 521 ? 7.516 -12.43 -5.582 1 97.94 521 GLU B C 1
ATOM 10377 O O . GLU B 1 521 ? 6.285 -12.469 -5.531 1 97.94 521 GLU B O 1
ATOM 10382 N N . ALA B 1 522 ? 8.289 -13.469 -5.793 1 97.62 522 ALA B N 1
ATOM 10383 C CA . ALA B 1 522 ? 7.691 -14.789 -5.969 1 97.62 522 ALA B CA 1
ATOM 10384 C C . ALA B 1 522 ? 6.91 -15.211 -4.727 1 97.62 522 ALA B C 1
ATOM 10386 O O . ALA B 1 522 ? 5.816 -15.766 -4.832 1 97.62 522 ALA B O 1
ATOM 10387 N N . MET B 1 523 ? 7.473 -14.93 -3.602 1 98.06 523 MET B N 1
ATOM 10388 C CA . MET B 1 523 ? 6.805 -15.242 -2.34 1 98.06 523 MET B CA 1
ATOM 10389 C C . MET B 1 523 ? 5.473 -14.508 -2.232 1 98.06 523 MET B C 1
ATOM 10391 O O . MET B 1 523 ? 4.445 -15.109 -1.92 1 98.06 523 MET B O 1
ATOM 10395 N N . ARG B 1 524 ? 5.434 -13.242 -2.502 1 98.12 524 ARG B N 1
ATOM 10396 C CA . ARG B 1 524 ? 4.207 -12.453 -2.438 1 98.12 524 ARG B CA 1
ATOM 10397 C C . ARG B 1 524 ? 3.197 -12.922 -3.475 1 98.12 524 ARG B C 1
ATOM 10399 O O . ARG B 1 524 ? 1.993 -12.945 -3.211 1 98.12 524 ARG B O 1
ATOM 10406 N N . GLY B 1 525 ? 3.715 -13.266 -4.676 1 98.06 525 GLY B N 1
ATOM 10407 C CA . GLY B 1 525 ? 2.83 -13.828 -5.684 1 98.06 525 GLY B CA 1
ATOM 10408 C C . GLY B 1 525 ? 2.123 -15.086 -5.227 1 98.06 525 GLY B C 1
ATOM 10409 O O . GLY B 1 525 ? 0.919 -15.242 -5.445 1 98.06 525 GLY B O 1
ATOM 10410 N N . CYS B 1 526 ? 2.873 -15.969 -4.574 1 98.19 526 CYS B N 1
ATOM 10411 C CA . CYS B 1 526 ? 2.311 -17.219 -4.074 1 98.19 526 CYS B CA 1
ATOM 10412 C C . CYS B 1 526 ? 1.266 -16.953 -2.998 1 98.19 526 CYS B C 1
ATOM 10414 O O . CYS B 1 526 ? 0.176 -17.531 -3.029 1 98.19 526 CYS B O 1
ATOM 10416 N N . LEU B 1 527 ? 1.579 -16.094 -2.084 1 98.5 527 LEU B N 1
ATOM 10417 C CA . LEU B 1 527 ? 0.662 -15.805 -0.988 1 98.5 527 LEU B CA 1
ATOM 10418 C C . LEU B 1 527 ? -0.625 -15.172 -1.511 1 98.5 527 LEU B C 1
ATOM 10420 O O . LEU B 1 527 ? -1.721 -15.547 -1.091 1 98.5 527 LEU B O 1
ATOM 10424 N N . SER B 1 528 ? -0.505 -14.234 -2.395 1 98.5 528 SER B N 1
ATOM 10425 C CA . SER B 1 528 ? -1.683 -13.57 -2.945 1 98.5 528 SER B CA 1
ATOM 10426 C C . SER B 1 528 ? -2.547 -14.547 -3.736 1 98.5 528 SER B C 1
ATOM 10428 O O . SER B 1 528 ? -3.777 -14.477 -3.682 1 98.5 528 SER B O 1
ATOM 10430 N N . LEU B 1 529 ? -1.909 -15.406 -4.473 1 98.44 529 LEU B N 1
ATOM 10431 C CA . LEU B 1 529 ? -2.639 -16.391 -5.27 1 98.44 529 LEU B CA 1
ATOM 10432 C C . LEU B 1 529 ? -3.426 -17.344 -4.371 1 98.44 529 LEU B C 1
ATOM 10434 O O . LEU B 1 529 ? -4.609 -17.594 -4.609 1 98.44 529 LEU B O 1
ATOM 10438 N N . THR B 1 530 ? -2.771 -17.844 -3.346 1 98.5 530 THR B N 1
ATOM 10439 C CA . THR B 1 530 ? -3.426 -18.812 -2.475 1 98.5 530 THR B CA 1
ATOM 10440 C C . THR B 1 530 ? -4.52 -18.141 -1.648 1 98.5 530 THR B C 1
ATOM 10442 O O . THR B 1 530 ? -5.512 -18.781 -1.293 1 98.5 530 THR B O 1
ATOM 10445 N N . LEU B 1 531 ? -4.441 -16.859 -1.463 1 98.62 531 LEU B N 1
ATOM 10446 C CA . LEU B 1 531 ? -5.492 -16.109 -0.792 1 98.62 531 LEU B CA 1
ATOM 10447 C C . LEU B 1 531 ? -6.672 -15.867 -1.73 1 98.62 531 LEU B C 1
ATOM 10449 O O . LEU B 1 531 ? -7.699 -15.328 -1.316 1 98.62 531 LEU B O 1
ATOM 10453 N N . SER B 1 532 ? -6.531 -16.312 -2.963 1 98.5 532 SER B N 1
ATOM 10454 C CA . SER B 1 532 ? -7.566 -16.078 -3.965 1 98.5 532 SER B CA 1
ATOM 10455 C C . SER B 1 532 ? -8.203 -17.391 -4.406 1 98.5 532 SER B C 1
ATOM 10457 O O . SER B 1 532 ? -8.781 -17.469 -5.492 1 98.5 532 SER B O 1
ATOM 10459 N N . GLY B 1 533 ? -8.023 -18.422 -3.639 1 98.06 533 GLY B N 1
ATOM 10460 C CA . GLY B 1 533 ? -8.789 -19.641 -3.838 1 98.06 533 GLY B CA 1
ATOM 10461 C C . GLY B 1 533 ? -7.977 -20.766 -4.461 1 98.06 533 GLY B C 1
ATOM 10462 O O . GLY B 1 533 ? -8.469 -21.875 -4.613 1 98.06 533 GLY B O 1
ATOM 10463 N N . PHE B 1 534 ? -6.699 -20.531 -4.777 1 98.56 534 PHE B N 1
ATOM 10464 C CA . PHE B 1 534 ? -5.848 -21.562 -5.355 1 98.56 534 PHE B CA 1
ATOM 10465 C C . PHE B 1 534 ? -5.152 -22.359 -4.266 1 98.56 534 PHE B C 1
ATOM 10467 O O . PHE B 1 534 ? -4.52 -21.797 -3.371 1 98.56 534 PHE B O 1
ATOM 10474 N N . ALA B 1 535 ? -5.203 -23.641 -4.359 1 98.25 535 ALA B N 1
ATOM 10475 C CA . ALA B 1 535 ? -4.688 -24.5 -3.305 1 98.25 535 ALA B CA 1
ATOM 10476 C C . ALA B 1 535 ? -3.172 -24.672 -3.42 1 98.25 535 ALA B C 1
ATOM 10478 O O . ALA B 1 535 ? -2.496 -24.953 -2.43 1 98.25 535 ALA B O 1
ATOM 10479 N N . PHE B 1 536 ? -2.658 -24.531 -4.656 1 98.25 536 PHE B N 1
ATOM 10480 C CA . PHE B 1 536 ? -1.26 -24.812 -4.957 1 98.25 536 PHE B CA 1
ATOM 10481 C C . PHE B 1 536 ? -0.584 -23.594 -5.574 1 98.25 536 PHE B C 1
ATOM 10483 O O . PHE B 1 536 ? -1.231 -22.797 -6.258 1 98.25 536 PHE B O 1
ATOM 10490 N N . ALA B 1 537 ? 0.637 -23.422 -5.293 1 95.56 537 ALA B N 1
ATOM 10491 C CA . ALA B 1 537 ? 1.438 -22.359 -5.891 1 95.56 537 ALA B CA 1
ATOM 10492 C C . ALA B 1 537 ? 2.881 -22.812 -6.102 1 95.56 537 ALA B C 1
ATOM 10494 O O . ALA B 1 537 ? 3.449 -23.516 -5.258 1 95.56 537 ALA B O 1
ATOM 10495 N N . SER B 1 538 ? 3.426 -22.453 -7.191 1 97.25 538 SER B N 1
ATOM 10496 C CA . SER B 1 538 ? 4.801 -22.812 -7.531 1 97.25 538 SER B CA 1
ATOM 10497 C C . SER B 1 538 ? 5.539 -21.625 -8.141 1 97.25 538 SER B C 1
ATOM 10499 O O . SER B 1 538 ? 4.934 -20.578 -8.422 1 97.25 538 SER B O 1
ATOM 10501 N N . HIS B 1 539 ? 6.812 -21.703 -8.195 1 96.94 539 HIS B N 1
ATOM 10502 C CA . HIS B 1 539 ? 7.703 -20.719 -8.797 1 96.94 539 HIS B CA 1
ATOM 10503 C C . HIS B 1 539 ? 8.984 -21.375 -9.305 1 96.94 539 HIS B C 1
ATOM 10505 O O . HIS B 1 539 ? 9.312 -22.484 -8.898 1 96.94 539 HIS B O 1
ATOM 10511 N N . ASP B 1 540 ? 9.664 -20.734 -10.195 1 96.38 540 ASP B N 1
ATOM 10512 C CA . ASP B 1 540 ? 10.898 -21.266 -10.75 1 96.38 540 ASP B CA 1
ATOM 10513 C C . ASP B 1 540 ? 12.07 -21.094 -9.781 1 96.38 540 ASP B C 1
ATOM 10515 O O . ASP B 1 540 ? 12.492 -19.969 -9.516 1 96.38 540 ASP B O 1
ATOM 10519 N N . ILE B 1 541 ? 12.641 -22.203 -9.375 1 96.69 541 ILE B N 1
ATOM 10520 C CA . ILE B 1 541 ? 13.719 -22.172 -8.398 1 96.69 541 ILE B CA 1
ATOM 10521 C C . ILE B 1 541 ? 14.969 -21.547 -9.023 1 96.69 541 ILE B C 1
ATOM 10523 O O . ILE B 1 541 ? 15.438 -22 -10.07 1 96.69 541 ILE B O 1
ATOM 10527 N N . GLY B 1 542 ? 15.445 -20.578 -8.398 1 95 542 GLY B N 1
ATOM 10528 C CA . GLY B 1 542 ? 16.609 -19.844 -8.883 1 95 542 GLY B CA 1
ATOM 10529 C C . GLY B 1 542 ? 16.266 -18.688 -9.789 1 95 542 GLY B C 1
ATOM 10530 O O . GLY B 1 542 ? 17.141 -17.969 -10.258 1 95 542 GLY B O 1
ATOM 10531 N N . GLY B 1 543 ? 14.984 -18.484 -10.008 1 94.19 543 GLY B N 1
ATOM 10532 C CA . GLY B 1 543 ? 14.57 -17.484 -10.977 1 94.19 543 GLY B CA 1
ATOM 10533 C C . GLY B 1 543 ? 14.633 -17.984 -12.406 1 94.19 543 GLY B C 1
ATOM 10534 O O . GLY B 1 543 ? 15.195 -19.047 -12.68 1 94.19 543 GLY B O 1
ATOM 10535 N N . PHE B 1 544 ? 14.109 -17.172 -13.297 1 93.5 544 PHE B N 1
ATOM 10536 C CA . PHE B 1 544 ? 14.047 -17.562 -14.703 1 93.5 544 PHE B CA 1
ATOM 10537 C C . PHE B 1 544 ? 15.117 -16.828 -15.508 1 93.5 544 PHE B C 1
ATOM 10539 O O . PHE B 1 544 ? 15.938 -17.469 -16.188 1 93.5 544 PHE B O 1
ATOM 10546 N N . GLU B 1 545 ? 15.07 -15.539 -15.375 1 91.12 545 GLU B N 1
ATOM 10547 C CA . GLU B 1 545 ? 16.031 -14.734 -16.125 1 91.12 545 GLU B CA 1
ATOM 10548 C C . GLU B 1 545 ? 17.359 -14.633 -15.375 1 91.12 545 GLU B C 1
ATOM 10550 O O . GLU B 1 545 ? 17.391 -14.68 -14.148 1 91.12 545 GLU B O 1
ATOM 10555 N N . GLY B 1 546 ? 18.391 -14.531 -16.141 1 87.31 546 GLY B N 1
ATOM 10556 C CA . GLY B 1 546 ? 19.703 -14.367 -15.547 1 87.31 546 GLY B CA 1
ATOM 10557 C C . GLY B 1 546 ? 20.281 -15.664 -14.992 1 87.31 546 GLY B C 1
ATOM 10558 O O . GLY B 1 546 ? 19.812 -16.75 -15.352 1 87.31 546 GLY B O 1
ATOM 10559 N N . HIS B 1 547 ? 21.391 -15.516 -14.312 1 90.62 547 HIS B N 1
ATOM 10560 C CA . HIS B 1 547 ? 22.078 -16.594 -13.617 1 90.62 547 HIS B CA 1
ATOM 10561 C C . HIS B 1 547 ? 22.203 -16.297 -12.125 1 90.62 547 HIS B C 1
ATOM 10563 O O . HIS B 1 547 ? 22.984 -15.438 -11.719 1 90.62 547 HIS B O 1
ATOM 10569 N N . PRO B 1 548 ? 21.422 -17.016 -11.383 1 94.06 548 PRO B N 1
ATOM 10570 C CA . PRO B 1 548 ? 21.484 -16.703 -9.953 1 94.06 548 PRO B CA 1
ATOM 10571 C C . PRO B 1 548 ? 22.859 -17 -9.352 1 94.06 548 PRO B C 1
ATOM 10573 O O . PRO B 1 548 ? 23.453 -18.031 -9.664 1 94.06 548 PRO B O 1
ATOM 10576 N N . PRO B 1 549 ? 23.344 -16.109 -8.5 1 94.88 549 PRO B N 1
ATOM 10577 C CA . PRO B 1 549 ? 24.484 -16.5 -7.676 1 94.88 549 PRO B CA 1
ATOM 10578 C C . PRO B 1 549 ? 24.203 -17.766 -6.867 1 94.88 549 PRO B C 1
ATOM 10580 O O . PRO B 1 549 ? 23.047 -18.047 -6.508 1 94.88 549 PRO B O 1
ATOM 10583 N N . PRO B 1 550 ? 25.297 -18.578 -6.57 1 96.25 550 PRO B N 1
ATOM 10584 C CA . PRO B 1 550 ? 25.109 -19.844 -5.855 1 96.25 550 PRO B CA 1
ATOM 10585 C C . PRO B 1 550 ? 24.312 -19.672 -4.562 1 96.25 550 PRO B C 1
ATOM 10587 O O . PRO B 1 550 ? 23.484 -20.531 -4.234 1 96.25 550 PRO B O 1
ATOM 10590 N N . GLU B 1 551 ? 24.578 -18.594 -3.889 1 96.62 551 GLU B N 1
ATOM 10591 C CA . GLU B 1 551 ? 23.875 -18.391 -2.621 1 96.62 551 GLU B CA 1
ATOM 10592 C C . GLU B 1 551 ? 22.375 -18.203 -2.834 1 96.62 551 GLU B C 1
ATOM 10594 O O . GLU B 1 551 ? 21.578 -18.781 -2.102 1 96.62 551 GLU B O 1
ATOM 10599 N N . ILE B 1 552 ? 22 -17.406 -3.803 1 97 552 ILE B N 1
ATOM 10600 C CA . ILE B 1 552 ? 20.594 -17.188 -4.105 1 97 552 ILE B CA 1
ATOM 10601 C C . ILE B 1 552 ? 19.953 -18.484 -4.594 1 97 552 ILE B C 1
ATOM 10603 O O . ILE B 1 552 ? 18.828 -18.812 -4.203 1 97 552 ILE B O 1
ATOM 10607 N N . TYR B 1 553 ? 20.688 -19.219 -5.445 1 97.25 553 TYR B N 1
ATOM 10608 C CA . TYR B 1 553 ? 20.188 -20.5 -5.938 1 97.25 553 TYR B CA 1
ATOM 10609 C C . TYR B 1 553 ? 19.875 -21.438 -4.781 1 97.25 553 TYR B C 1
ATOM 10611 O O . TYR B 1 553 ? 18.797 -22.031 -4.734 1 97.25 553 TYR B O 1
ATOM 10619 N N . GLN B 1 554 ? 20.797 -21.531 -3.885 1 97.75 554 GLN B N 1
ATOM 10620 C CA . GLN B 1 554 ? 20.625 -22.469 -2.779 1 97.75 554 GLN B CA 1
ATOM 10621 C C . GLN B 1 554 ? 19.484 -22.031 -1.863 1 97.75 554 GLN B C 1
ATOM 10623 O O . GLN B 1 554 ? 18.703 -22.875 -1.406 1 97.75 554 GLN B O 1
ATOM 10628 N N . ARG B 1 555 ? 19.391 -20.734 -1.597 1 98.31 555 ARG B N 1
ATOM 10629 C CA . ARG B 1 555 ? 18.281 -20.234 -0.797 1 98.31 555 ARG B CA 1
ATOM 10630 C C . ARG B 1 555 ? 16.953 -20.469 -1.492 1 98.31 555 ARG B C 1
ATOM 10632 O O . ARG B 1 555 ? 15.953 -20.797 -0.841 1 98.31 555 ARG B O 1
ATOM 10639 N N . TRP B 1 556 ? 16.953 -20.344 -2.793 1 98.06 556 TRP B N 1
ATOM 10640 C CA . TRP B 1 556 ? 15.727 -20.531 -3.566 1 98.06 556 TRP B CA 1
ATOM 10641 C C . TRP B 1 556 ? 15.336 -22 -3.625 1 98.06 556 TRP B C 1
ATOM 10643 O O . TRP B 1 556 ? 14.148 -22.328 -3.654 1 98.06 556 TRP B O 1
ATOM 10653 N N . VAL B 1 557 ? 16.312 -22.891 -3.625 1 98.06 557 VAL B N 1
ATOM 10654 C CA . VAL B 1 557 ? 16.047 -24.328 -3.551 1 98.06 557 VAL B CA 1
ATOM 10655 C C . VAL B 1 557 ? 15.289 -24.656 -2.262 1 98.06 557 VAL B C 1
ATOM 10657 O O . VAL B 1 557 ? 14.289 -25.359 -2.283 1 98.06 557 VAL B O 1
ATOM 10660 N N . ALA B 1 558 ? 15.797 -24.094 -1.189 1 98.19 558 ALA B N 1
ATOM 10661 C CA . ALA B 1 558 ? 15.141 -24.312 0.097 1 98.19 558 ALA B CA 1
ATOM 10662 C C . ALA B 1 558 ? 13.703 -23.812 0.082 1 98.19 558 ALA B C 1
ATOM 10664 O O . ALA B 1 558 ? 12.781 -24.5 0.518 1 98.19 558 ALA B O 1
ATOM 10665 N N . PHE B 1 559 ? 13.492 -22.609 -0.393 1 97.88 559 PHE B N 1
ATOM 10666 C CA . PHE B 1 559 ? 12.164 -22.016 -0.533 1 97.88 559 PHE B CA 1
ATOM 10667 C C . PHE B 1 559 ? 11.273 -22.875 -1.423 1 97.88 559 PHE B C 1
ATOM 10669 O O . PHE B 1 559 ? 10.148 -23.203 -1.053 1 97.88 559 PHE B O 1
ATOM 10676 N N . GLY B 1 560 ? 11.766 -23.281 -2.523 1 98.06 560 GLY B N 1
ATOM 10677 C CA . GLY B 1 560 ? 11 -24.016 -3.514 1 98.06 560 GLY B CA 1
ATOM 10678 C C . GLY B 1 560 ? 10.586 -25.406 -3.041 1 98.06 560 GLY B C 1
ATOM 10679 O O . GLY B 1 560 ? 9.484 -25.859 -3.328 1 98.06 560 GLY B O 1
ATOM 10680 N N . LEU B 1 561 ? 11.469 -26.078 -2.336 1 98 561 LEU B N 1
ATOM 10681 C CA . LEU B 1 561 ? 11.203 -27.438 -1.908 1 98 561 LEU B CA 1
ATOM 10682 C C . LEU B 1 561 ? 10.211 -27.469 -0.751 1 98 561 LEU B C 1
ATOM 10684 O O . LEU B 1 561 ? 9.617 -28.5 -0.454 1 98 561 LEU B O 1
ATOM 10688 N N . PHE B 1 562 ? 9.992 -26.328 -0.154 1 97.31 562 PHE B N 1
ATOM 10689 C CA . PHE B 1 562 ? 8.961 -26.234 0.872 1 97.31 562 PHE B CA 1
ATOM 10690 C C . PHE B 1 562 ? 7.734 -25.5 0.341 1 97.31 562 PHE B C 1
ATOM 10692 O O . PHE B 1 562 ? 6.871 -25.078 1.115 1 97.31 562 PHE B O 1
ATOM 10699 N N . SER B 1 563 ? 7.633 -25.312 -0.941 1 97 563 SER B N 1
ATOM 10700 C CA . SER B 1 563 ? 6.406 -24.906 -1.617 1 97 563 SER B CA 1
ATOM 10701 C C . SER B 1 563 ? 5.574 -26.109 -2.029 1 97 563 SER B C 1
ATOM 10703 O O . SER B 1 563 ? 6.008 -27.25 -1.857 1 97 563 SER B O 1
ATOM 10705 N N . SER B 1 564 ? 4.344 -25.844 -2.531 1 97 564 SER B N 1
ATOM 10706 C CA . SER B 1 564 ? 3.504 -27 -2.873 1 97 564 SER B CA 1
ATOM 10707 C C . SER B 1 564 ? 4.125 -27.812 -3.992 1 97 564 SER B C 1
ATOM 10709 O O . SER B 1 564 ? 4.223 -29.047 -3.889 1 97 564 SER B O 1
ATOM 10711 N N . HIS B 1 565 ? 4.508 -27.141 -5.031 1 98 565 HIS B N 1
ATOM 10712 C CA . HIS B 1 565 ? 5.176 -27.812 -6.145 1 98 565 HIS B CA 1
ATOM 10713 C C . HIS B 1 565 ? 6.512 -27.141 -6.461 1 98 565 HIS B C 1
ATOM 10715 O O . HIS B 1 565 ? 6.66 -25.922 -6.301 1 98 565 HIS B O 1
ATOM 10721 N N . SER B 1 566 ? 7.531 -28.016 -6.887 1 97.88 566 SER B N 1
ATOM 10722 C CA . SER B 1 566 ? 8.914 -27.562 -7 1 97.88 566 SER B CA 1
ATOM 10723 C C . SER B 1 566 ? 9.477 -27.828 -8.391 1 97.88 566 SER B C 1
ATOM 10725 O O . SER B 1 566 ? 9.469 -28.984 -8.852 1 97.88 566 SER B O 1
ATOM 10727 N N . ARG B 1 567 ? 10 -26.781 -8.977 1 97 567 ARG B N 1
ATOM 10728 C CA . ARG B 1 567 ? 10.562 -26.984 -10.305 1 97 567 ARG B CA 1
ATOM 10729 C C . ARG B 1 567 ? 11.867 -26.203 -10.469 1 97 567 ARG B C 1
ATOM 10731 O O . ARG B 1 567 ? 11.953 -25.047 -10.094 1 97 567 ARG B O 1
ATOM 10738 N N . LEU B 1 568 ? 12.914 -26.891 -10.953 1 96.75 568 LEU B N 1
ATOM 10739 C CA . LEU B 1 568 ? 14.141 -26.266 -11.43 1 96.75 568 LEU B CA 1
ATOM 10740 C C . LEU B 1 568 ? 14 -25.828 -12.883 1 96.75 568 LEU B C 1
ATOM 10742 O O . LEU B 1 568 ? 13.852 -26.688 -13.773 1 96.75 568 LEU B O 1
ATOM 10746 N N . HIS B 1 569 ? 13.961 -24.562 -13.102 1 94.5 569 HIS B N 1
ATOM 10747 C CA . HIS B 1 569 ? 13.727 -24.031 -14.438 1 94.5 569 HIS B CA 1
ATOM 10748 C C . HIS B 1 569 ? 14.445 -22.703 -14.625 1 94.5 569 HIS B C 1
ATOM 10750 O O . HIS B 1 569 ? 14.562 -21.906 -13.688 1 94.5 569 HIS B O 1
ATOM 10756 N N . GLY B 1 570 ? 15.016 -22.453 -15.766 1 91.88 570 GLY B N 1
ATOM 10757 C CA . GLY B 1 570 ? 15.68 -21.219 -16.125 1 91.88 570 GLY B CA 1
ATOM 10758 C C . GLY B 1 570 ? 15.633 -20.922 -17.609 1 91.88 570 GLY B C 1
ATOM 10759 O O . GLY B 1 570 ? 15.297 -21.797 -18.406 1 91.88 570 GLY B O 1
ATOM 10760 N N . SER B 1 571 ? 16 -19.719 -17.906 1 90.19 571 SER B N 1
ATOM 10761 C CA . SER B 1 571 ? 15.953 -19.297 -19.297 1 90.19 571 SER B CA 1
ATOM 10762 C C . SER B 1 571 ? 17.25 -19.656 -20.031 1 90.19 571 SER B C 1
ATOM 10764 O O . SER B 1 571 ? 17.281 -20.641 -20.781 1 90.19 571 SER B O 1
ATOM 10766 N N . SER B 1 572 ? 18.359 -19.078 -19.641 1 86.5 572 SER B N 1
ATOM 10767 C CA . SER B 1 572 ? 19.594 -19.188 -20.406 1 86.5 572 SER B CA 1
ATOM 10768 C C . SER B 1 572 ? 20.625 -20.047 -19.672 1 86.5 572 SER B C 1
ATOM 10770 O O . SER B 1 572 ? 21.812 -20.031 -20.016 1 86.5 572 SER B O 1
ATOM 10772 N N . SER B 1 573 ? 20.203 -20.688 -18.641 1 84.69 573 SER B N 1
ATOM 10773 C CA . SER B 1 573 ? 21.109 -21.531 -17.875 1 84.69 573 SER B CA 1
ATOM 10774 C C . SER B 1 573 ? 20.391 -22.75 -17.312 1 84.69 573 SER B C 1
ATOM 10776 O O . SER B 1 573 ? 19.188 -22.688 -17.016 1 84.69 573 SER B O 1
ATOM 10778 N N . TYR B 1 574 ? 21.203 -23.812 -17.188 1 88.25 574 TYR B N 1
ATOM 10779 C CA . TYR B 1 574 ? 20.672 -25.016 -16.547 1 88.25 574 TYR B CA 1
ATOM 10780 C C . TYR B 1 574 ? 20.656 -24.875 -15.039 1 88.25 574 TYR B C 1
ATOM 10782 O O . TYR B 1 574 ? 21.625 -24.422 -14.438 1 88.25 574 TYR B O 1
ATOM 10790 N N . ARG B 1 575 ? 19.609 -25.25 -14.469 1 93.38 575 ARG B N 1
ATOM 10791 C CA . ARG B 1 575 ? 19.453 -25.078 -13.023 1 93.38 575 ARG B CA 1
ATOM 10792 C C . ARG B 1 575 ? 19.781 -26.359 -12.273 1 93.38 575 ARG B C 1
ATOM 10794 O O . ARG B 1 575 ? 19.281 -26.578 -11.172 1 93.38 575 ARG B O 1
ATOM 10801 N N . VAL B 1 576 ? 20.594 -27.219 -12.875 1 95 576 VAL B N 1
ATOM 10802 C CA . VAL B 1 576 ? 21.062 -28.391 -12.141 1 95 576 VAL B CA 1
ATOM 10803 C C . VAL B 1 576 ? 22.016 -27.969 -11.023 1 95 576 VAL B C 1
ATOM 10805 O O . VAL B 1 576 ? 22.812 -27.031 -11.203 1 95 576 VAL B O 1
ATOM 10808 N N . PRO B 1 577 ? 21.922 -28.625 -9.898 1 96.69 577 PRO B N 1
ATOM 10809 C CA . PRO B 1 577 ? 22.562 -28.078 -8.695 1 96.69 577 PRO B CA 1
ATOM 10810 C C . PRO B 1 577 ? 24.094 -28.078 -8.781 1 96.69 577 PRO B C 1
ATOM 10812 O O . PRO B 1 577 ? 24.75 -27.219 -8.188 1 96.69 577 PRO B O 1
ATOM 10815 N N . TRP B 1 578 ? 24.766 -29.016 -9.516 1 96.31 578 TRP B N 1
ATOM 10816 C CA . TRP B 1 578 ? 26.219 -29.094 -9.547 1 96.31 578 TRP B CA 1
ATOM 10817 C C . TRP B 1 578 ? 26.812 -27.922 -10.336 1 96.31 578 TRP B C 1
ATOM 10819 O O . TRP B 1 578 ? 28.016 -27.656 -10.242 1 96.31 578 TRP B O 1
ATOM 10829 N N . ASN B 1 579 ? 25.984 -27.234 -11.172 1 94.69 579 ASN B N 1
ATOM 10830 C CA . ASN B 1 579 ? 26.422 -26 -11.789 1 94.69 579 ASN B CA 1
ATOM 10831 C C . ASN B 1 579 ? 26.719 -24.922 -10.742 1 94.69 579 ASN B C 1
ATOM 10833 O O . ASN B 1 579 ? 27.391 -23.938 -11.039 1 94.69 579 ASN B O 1
ATOM 10837 N N . TYR B 1 580 ? 26.25 -25.141 -9.555 1 96 580 TYR B N 1
ATOM 10838 C CA . TYR B 1 580 ? 26.422 -24.172 -8.477 1 96 580 TYR B CA 1
ATOM 10839 C C . TYR B 1 580 ? 27.312 -24.734 -7.371 1 96 580 TYR B C 1
ATOM 10841 O O . TYR B 1 580 ? 27.406 -24.156 -6.293 1 96 580 TYR B O 1
ATOM 10849 N N . GLY B 1 581 ? 27.875 -25.859 -7.609 1 96 581 GLY B N 1
ATOM 10850 C CA . GLY B 1 581 ? 28.766 -26.516 -6.672 1 96 581 GLY B CA 1
ATOM 10851 C C . GLY B 1 581 ? 28.203 -27.812 -6.117 1 96 581 GLY B C 1
ATOM 10852 O O . GLY B 1 581 ? 26.984 -27.953 -5.965 1 96 581 GLY B O 1
ATOM 10853 N N . GLU B 1 582 ? 29.078 -28.734 -5.762 1 97 582 GLU B N 1
ATOM 10854 C CA . GLU B 1 582 ? 28.672 -30.031 -5.238 1 97 582 GLU B CA 1
ATOM 10855 C C . GLU B 1 582 ? 27.969 -29.875 -3.887 1 97 582 GLU B C 1
ATOM 10857 O O . GLU B 1 582 ? 27.094 -30.688 -3.541 1 97 582 GLU B O 1
ATOM 10862 N N . GLU B 1 583 ? 28.359 -28.844 -3.234 1 96.38 583 GLU B N 1
ATOM 10863 C CA . GLU B 1 583 ? 27.688 -28.562 -1.972 1 96.38 583 GLU B CA 1
ATOM 10864 C C . GLU B 1 583 ? 26.203 -28.25 -2.195 1 96.38 583 GLU B C 1
ATOM 10866 O O . GLU B 1 583 ? 25.359 -28.656 -1.406 1 96.38 583 GLU B O 1
ATOM 10871 N N . ALA B 1 584 ? 25.953 -27.484 -3.236 1 97.12 584 ALA B N 1
ATOM 10872 C CA . ALA B 1 584 ? 24.562 -27.188 -3.582 1 97.12 584 ALA B CA 1
ATOM 10873 C C . ALA B 1 584 ? 23.766 -28.453 -3.867 1 97.12 584 ALA B C 1
ATOM 10875 O O . ALA B 1 584 ? 22.609 -28.562 -3.479 1 97.12 584 ALA B O 1
ATOM 10876 N N . ALA B 1 585 ? 24.375 -29.406 -4.504 1 98 585 ALA B N 1
ATOM 10877 C CA . ALA B 1 585 ? 23.734 -30.672 -4.812 1 98 585 ALA B CA 1
ATOM 10878 C C . ALA B 1 585 ? 23.453 -31.469 -3.539 1 98 585 ALA B C 1
ATOM 10880 O O . ALA B 1 585 ? 22.359 -32.031 -3.383 1 98 585 ALA B O 1
ATOM 10881 N N . LYS B 1 586 ? 24.438 -31.484 -2.732 1 97.62 586 LYS B N 1
ATOM 10882 C CA . LYS B 1 586 ? 24.281 -32.188 -1.468 1 97.62 586 LYS B CA 1
ATOM 10883 C C . LYS B 1 586 ? 23.141 -31.594 -0.642 1 97.62 586 LYS B C 1
ATOM 10885 O O . LYS B 1 586 ? 22.328 -32.312 -0.084 1 97.62 586 LYS B O 1
ATOM 10890 N N . ASN B 1 587 ? 23.172 -30.312 -0.55 1 97.31 587 ASN B N 1
ATOM 10891 C CA . ASN B 1 587 ? 22.125 -29.609 0.2 1 97.31 587 ASN B CA 1
ATOM 10892 C C . ASN B 1 587 ? 20.75 -29.875 -0.39 1 97.31 587 ASN B C 1
ATOM 10894 O O . ASN B 1 587 ? 19.781 -30.109 0.346 1 97.31 587 ASN B O 1
ATOM 10898 N N . MET B 1 588 ? 20.625 -29.812 -1.665 1 97.88 588 MET B N 1
ATOM 10899 C CA . MET B 1 588 ? 19.344 -30.062 -2.33 1 97.88 588 MET B CA 1
ATOM 10900 C C . MET B 1 588 ? 18.844 -31.484 -2.039 1 97.88 588 MET B C 1
ATOM 10902 O O . MET B 1 588 ? 17.656 -31.688 -1.805 1 97.88 588 MET B O 1
ATOM 10906 N N . ALA B 1 589 ? 19.781 -32.438 -2.096 1 97.88 589 ALA B N 1
ATOM 10907 C CA . ALA B 1 589 ? 19.422 -33.812 -1.819 1 97.88 589 ALA B CA 1
ATOM 10908 C C . ALA B 1 589 ? 18.797 -33.938 -0.431 1 97.88 589 ALA B C 1
ATOM 10910 O O . ALA B 1 589 ? 17.797 -34.656 -0.259 1 97.88 589 ALA B O 1
ATOM 10911 N N . THR B 1 590 ? 19.406 -33.281 0.448 1 96.88 590 THR B N 1
ATOM 10912 C CA . THR B 1 590 ? 18.938 -33.344 1.828 1 96.88 590 THR B CA 1
ATOM 10913 C C . THR B 1 590 ? 17.547 -32.719 1.949 1 96.88 590 THR B C 1
ATOM 10915 O O . THR B 1 590 ? 16.672 -33.312 2.607 1 96.88 590 THR B O 1
ATOM 10918 N N . LEU B 1 591 ? 17.312 -31.609 1.364 1 97.5 591 LEU B N 1
ATOM 10919 C CA . LEU B 1 591 ? 16.031 -30.922 1.437 1 97.5 591 LEU B CA 1
ATOM 10920 C C . LEU B 1 591 ? 14.961 -31.703 0.69 1 97.5 591 LEU B C 1
ATOM 10922 O O . LEU B 1 591 ? 13.805 -31.734 1.121 1 97.5 591 LEU B O 1
ATOM 10926 N N . LEU B 1 592 ? 15.305 -32.281 -0.416 1 97.88 592 LEU B N 1
ATOM 10927 C CA . LEU B 1 592 ? 14.352 -33.062 -1.179 1 97.88 592 LEU B CA 1
ATOM 10928 C C . LEU B 1 592 ? 13.906 -34.281 -0.38 1 97.88 592 LEU B C 1
ATOM 10930 O O . LEU B 1 592 ? 12.727 -34.656 -0.402 1 97.88 592 LEU B O 1
ATOM 10934 N N . GLU B 1 593 ? 14.867 -34.906 0.241 1 96.75 593 GLU B N 1
ATOM 10935 C CA . GLU B 1 593 ? 14.539 -36.031 1.107 1 96.75 593 GLU B CA 1
ATOM 10936 C C . GLU B 1 593 ? 13.57 -35.625 2.211 1 96.75 593 GLU B C 1
ATOM 10938 O O . GLU B 1 593 ? 12.68 -36.375 2.578 1 96.75 593 GLU B O 1
ATOM 10943 N N . ALA B 1 594 ? 13.812 -34.469 2.736 1 96.56 594 ALA B N 1
ATOM 10944 C CA . ALA B 1 594 ? 12.906 -33.969 3.758 1 96.56 594 ALA B CA 1
ATOM 10945 C C . ALA B 1 594 ? 11.492 -33.812 3.201 1 96.56 594 ALA B C 1
ATOM 10947 O O . ALA B 1 594 ? 10.516 -34.156 3.869 1 96.56 594 ALA B O 1
ATOM 10948 N N . LYS B 1 595 ? 11.344 -33.281 2.033 1 97.56 595 LYS B N 1
ATOM 10949 C CA . LYS B 1 595 ? 10.031 -33.125 1.414 1 97.56 595 LYS B CA 1
ATOM 10950 C C . LYS B 1 595 ? 9.359 -34.5 1.201 1 97.56 595 LYS B C 1
ATOM 10952 O O . LYS B 1 595 ? 8.164 -34.656 1.476 1 97.56 595 LYS B O 1
ATOM 10957 N N . HIS B 1 596 ? 10.141 -35.469 0.721 1 97.56 596 HIS B N 1
ATOM 10958 C CA . HIS B 1 596 ? 9.594 -36.812 0.52 1 97.56 596 HIS B CA 1
ATOM 10959 C C . HIS B 1 596 ? 9.102 -37.406 1.833 1 97.56 596 HIS B C 1
ATOM 10961 O O . HIS B 1 596 ? 8.039 -38.031 1.875 1 97.56 596 HIS B O 1
ATOM 10967 N N . SER B 1 597 ? 9.859 -37.188 2.832 1 96.44 597 SER B N 1
ATOM 10968 C CA . SER B 1 597 ? 9.477 -37.719 4.133 1 96.44 597 SER B CA 1
ATOM 10969 C C . SER B 1 597 ? 8.195 -37.062 4.645 1 96.44 597 SER B C 1
ATOM 10971 O O . SER B 1 597 ? 7.453 -37.656 5.418 1 96.44 597 SER B O 1
ATOM 10973 N N . LEU B 1 598 ? 7.895 -35.875 4.227 1 97.56 598 LEU B N 1
ATOM 10974 C CA . LEU B 1 598 ? 6.754 -35.094 4.688 1 97.56 598 LEU B CA 1
ATOM 10975 C C . LEU B 1 598 ? 5.504 -35.406 3.877 1 97.56 598 LEU B C 1
ATOM 10977 O O . LEU B 1 598 ? 4.414 -34.938 4.176 1 97.56 598 LEU B O 1
ATOM 10981 N N . MET B 1 599 ? 5.539 -36.25 2.936 1 97.62 599 MET B N 1
ATOM 10982 C CA . MET B 1 599 ? 4.469 -36.469 1.966 1 97.62 599 MET B CA 1
ATOM 10983 C C . MET B 1 599 ? 3.201 -36.969 2.656 1 97.62 599 MET B C 1
ATOM 10985 O O . MET B 1 599 ? 2.092 -36.625 2.25 1 97.62 599 MET B O 1
ATOM 10989 N N . PRO B 1 600 ? 3.27 -37.844 3.725 1 96.88 600 PRO B N 1
ATOM 10990 C CA . PRO B 1 600 ? 2.008 -38.156 4.398 1 96.88 600 PRO B CA 1
ATOM 10991 C C . PRO B 1 600 ? 1.246 -36.938 4.84 1 96.88 600 PRO B C 1
ATOM 10993 O O . PRO B 1 600 ? 0.023 -36.875 4.699 1 96.88 600 PRO B O 1
ATOM 10996 N N . TYR B 1 601 ? 1.966 -35.938 5.332 1 97 601 TYR B N 1
ATOM 10997 C CA . TYR B 1 601 ? 1.379 -34.688 5.77 1 97 601 TYR B CA 1
ATOM 10998 C C . TYR B 1 601 ? 0.984 -33.812 4.578 1 97 601 TYR B C 1
ATOM 11000 O O . TYR B 1 601 ? -0.15 -33.344 4.5 1 97 601 TYR B O 1
ATOM 11008 N N . LEU B 1 602 ? 1.863 -33.656 3.59 1 98 602 LEU B N 1
ATOM 11009 C CA . LEU B 1 602 ? 1.661 -32.75 2.459 1 98 602 LEU B CA 1
ATOM 11010 C C . LEU B 1 602 ? 0.533 -33.25 1.562 1 98 602 LEU B C 1
ATOM 11012 O O . LEU B 1 602 ? -0.311 -32.469 1.125 1 98 602 LEU B O 1
ATOM 11016 N N . TYR B 1 603 ? 0.561 -34.5 1.265 1 97.56 603 TYR B N 1
ATOM 11017 C CA . TYR B 1 603 ? -0.469 -35.031 0.378 1 97.56 603 TYR B CA 1
ATOM 11018 C C . TYR B 1 603 ? -1.831 -35.031 1.062 1 97.56 603 TYR B C 1
ATOM 11020 O O . TYR B 1 603 ? -2.861 -34.844 0.411 1 97.56 603 TYR B O 1
ATOM 11028 N N . GLN B 1 604 ? -1.856 -35.281 2.355 1 96.56 604 GLN B N 1
ATOM 11029 C CA . GLN B 1 604 ? -3.113 -35.125 3.08 1 96.56 604 GLN B CA 1
ATOM 11030 C C . GLN B 1 604 ? -3.658 -33.688 2.957 1 96.56 604 GLN B C 1
ATOM 11032 O O . GLN B 1 604 ? -4.867 -33.5 2.834 1 96.56 604 GLN B O 1
ATOM 11037 N N . LEU B 1 605 ? -2.77 -32.688 3.066 1 97.25 605 LEU B N 1
ATOM 11038 C CA . LEU B 1 605 ? -3.182 -31.312 2.867 1 97.25 605 LEU B CA 1
ATOM 11039 C C . LEU B 1 605 ? -3.781 -31.125 1.479 1 97.25 605 LEU B C 1
ATOM 11041 O O . LEU B 1 605 ? -4.77 -30.406 1.321 1 97.25 605 LEU B O 1
ATOM 11045 N N . ALA B 1 606 ? -3.182 -31.719 0.483 1 97.62 606 ALA B N 1
ATOM 11046 C CA . ALA B 1 606 ? -3.678 -31.609 -0.886 1 97.62 606 ALA B CA 1
ATOM 11047 C C . ALA B 1 606 ? -5.086 -32.188 -1.004 1 97.62 606 ALA B C 1
ATOM 11049 O O . ALA B 1 606 ? -5.953 -31.609 -1.656 1 97.62 606 ALA B O 1
ATOM 11050 N N . ILE B 1 607 ? -5.285 -33.344 -0.41 1 96.44 607 ILE B N 1
ATOM 11051 C CA . ILE B 1 607 ? -6.602 -33.969 -0.422 1 96.44 607 ILE B CA 1
ATOM 11052 C C . ILE B 1 607 ? -7.613 -33.062 0.293 1 96.44 607 ILE B C 1
ATOM 11054 O O . ILE B 1 607 ? -8.734 -32.875 -0.185 1 96.44 607 ILE B O 1
ATOM 11058 N N . GLN B 1 608 ? -7.18 -32.531 1.377 1 96.38 608 GLN B N 1
ATOM 11059 C CA . GLN B 1 608 ? -8.039 -31.609 2.127 1 96.38 608 GLN B CA 1
ATOM 11060 C C . GLN B 1 608 ? -8.422 -30.406 1.29 1 96.38 608 GLN B C 1
ATOM 11062 O O . GLN B 1 608 ? -9.531 -29.875 1.41 1 96.38 608 GLN B O 1
ATOM 11067 N N . SER B 1 609 ? -7.508 -29.922 0.486 1 97.5 609 SER B N 1
ATOM 11068 C CA . SER B 1 609 ? -7.777 -28.781 -0.368 1 97.5 609 SER B CA 1
ATOM 11069 C C . SER B 1 609 ? -8.906 -29.062 -1.347 1 97.5 609 SER B C 1
ATOM 11071 O O . SER B 1 609 ? -9.656 -28.156 -1.722 1 97.5 609 SER B O 1
ATOM 11073 N N . THR B 1 610 ? -9.031 -30.297 -1.8 1 97 610 THR B N 1
ATOM 11074 C CA . THR B 1 610 ? -10.117 -30.703 -2.684 1 97 610 THR B CA 1
ATOM 11075 C C . THR B 1 610 ? -11.461 -30.625 -1.962 1 97 610 THR B C 1
ATOM 11077 O O . THR B 1 610 ? -12.484 -30.297 -2.574 1 97 610 THR B O 1
ATOM 11080 N N . GLU B 1 611 ? -11.391 -30.844 -0.695 1 95.75 611 GLU B N 1
ATOM 11081 C CA . GLU B 1 611 ? -12.617 -30.891 0.099 1 95.75 611 GLU B CA 1
ATOM 11082 C C . GLU B 1 611 ? -13 -29.484 0.588 1 95.75 611 GLU B C 1
ATOM 11084 O O . GLU B 1 611 ? -14.188 -29.141 0.626 1 95.75 611 GLU B O 1
ATOM 11089 N N . THR B 1 612 ? -12.016 -28.672 0.912 1 97.12 612 THR B N 1
ATOM 11090 C CA . THR B 1 612 ? -12.305 -27.453 1.653 1 97.12 612 THR B CA 1
ATOM 11091 C C . THR B 1 612 ? -11.93 -26.219 0.831 1 97.12 612 THR B C 1
ATOM 11093 O O . THR B 1 612 ? -12.391 -25.109 1.115 1 97.12 612 THR B O 1
ATOM 11096 N N . GLY B 1 613 ? -11.055 -26.406 -0.145 1 97.69 613 GLY B N 1
ATOM 11097 C CA . GLY B 1 613 ? -10.516 -25.266 -0.875 1 97.69 613 GLY B CA 1
ATOM 11098 C C . GLY B 1 613 ? -9.383 -24.578 -0.145 1 97.69 613 GLY B C 1
ATOM 11099 O O . GLY B 1 613 ? -8.867 -23.562 -0.615 1 97.69 613 GLY B O 1
ATOM 11100 N N . HIS B 1 614 ? -8.891 -25.125 1.039 1 98.38 614 HIS B N 1
ATOM 11101 C CA . HIS B 1 614 ? -7.812 -24.516 1.809 1 98.38 614 HIS B CA 1
ATOM 11102 C C . HIS B 1 614 ? -6.48 -24.641 1.08 1 98.38 614 HIS B C 1
ATOM 11104 O O . HIS B 1 614 ? -6.164 -25.703 0.534 1 98.38 614 HIS B O 1
ATOM 11110 N N . PRO B 1 615 ? -5.734 -23.594 1.016 1 98.5 615 PRO B N 1
ATOM 11111 C CA . PRO B 1 615 ? -4.426 -23.688 0.363 1 98.5 615 PRO B CA 1
ATOM 11112 C C . PRO B 1 615 ? -3.391 -24.422 1.219 1 98.5 615 PRO B C 1
ATOM 11114 O O . PRO B 1 615 ? -3.512 -24.453 2.447 1 98.5 615 PRO B O 1
ATOM 11117 N N . MET B 1 616 ? -2.43 -24.969 0.584 1 98.38 616 MET B N 1
ATOM 11118 C CA . MET B 1 616 ? -1.324 -25.594 1.305 1 98.38 616 MET B CA 1
ATOM 11119 C C . MET B 1 616 ? -0.385 -24.547 1.883 1 98.38 616 MET B C 1
ATOM 11121 O O . MET B 1 616 ? -0.01 -24.625 3.055 1 98.38 616 MET B O 1
ATOM 11125 N N . GLN B 1 617 ? 0.038 -23.656 1.015 1 98.25 617 GLN B N 1
ATOM 11126 C CA . GLN B 1 617 ? 0.835 -22.5 1.449 1 98.25 617 GLN B CA 1
ATOM 11127 C C . GLN B 1 617 ? -0.056 -21.359 1.934 1 98.25 617 GLN B C 1
ATOM 11129 O O . GLN B 1 617 ? -0.791 -20.766 1.145 1 98.25 617 GLN B O 1
ATOM 11134 N N . ARG B 1 618 ? -0.009 -21.047 3.219 1 98.69 618 ARG B N 1
ATOM 11135 C CA . ARG B 1 618 ? -0.963 -20.109 3.824 1 98.69 618 ARG B CA 1
ATOM 11136 C C . ARG B 1 618 ? -0.256 -18.891 4.375 1 98.69 618 ARG B C 1
ATOM 11138 O O . ARG B 1 618 ? 0.757 -19 5.066 1 98.69 618 ARG B O 1
ATOM 11145 N N . ALA B 1 619 ? -0.787 -17.703 3.992 1 98.69 619 ALA B N 1
ATOM 11146 C CA . ALA B 1 619 ? -0.362 -16.531 4.758 1 98.69 619 ALA B CA 1
ATOM 11147 C C . ALA B 1 619 ? -0.545 -16.766 6.254 1 98.69 619 ALA B C 1
ATOM 11149 O O . ALA B 1 619 ? -1.494 -17.422 6.676 1 98.69 619 ALA B O 1
ATOM 11150 N N . MET B 1 620 ? 0.287 -16.156 7.074 1 98.75 620 MET B N 1
ATOM 11151 C CA . MET B 1 620 ? 0.311 -16.438 8.508 1 98.75 620 MET B CA 1
ATOM 11152 C C . MET B 1 620 ? -1.038 -16.125 9.148 1 98.75 620 MET B C 1
ATOM 11154 O O . MET B 1 620 ? -1.51 -16.859 10.008 1 98.75 620 MET B O 1
ATOM 11158 N N . PHE B 1 621 ? -1.709 -15.039 8.727 1 98 621 PHE B N 1
ATOM 11159 C CA . PHE B 1 621 ? -2.93 -14.586 9.383 1 98 621 PHE B CA 1
ATOM 11160 C C . PHE B 1 621 ? -4.074 -15.555 9.125 1 98 621 PHE B C 1
ATOM 11162 O O . PHE B 1 621 ? -5.082 -15.539 9.836 1 98 621 PHE B O 1
ATOM 11169 N N . LEU B 1 622 ? -3.969 -16.406 8.07 1 98.38 622 LEU B N 1
ATOM 11170 C CA . LEU B 1 622 ? -5 -17.406 7.832 1 98.38 622 LEU B CA 1
ATOM 11171 C C . LEU B 1 622 ? -5.109 -18.375 9.008 1 98.38 622 LEU B C 1
ATOM 11173 O O . LEU B 1 622 ? -6.203 -18.844 9.336 1 98.38 622 LEU B O 1
ATOM 11177 N N . GLU B 1 623 ? -3.943 -18.656 9.625 1 98.12 623 GLU B N 1
ATOM 11178 C CA . GLU B 1 623 ? -3.9 -19.594 10.75 1 98.12 623 GLU B CA 1
ATOM 11179 C C . GLU B 1 623 ? -3.953 -18.859 12.086 1 98.12 623 GLU B C 1
ATOM 11181 O O . GLU B 1 623 ? -4.293 -19.453 13.109 1 98.12 623 GLU B O 1
ATOM 11186 N N . PHE B 1 624 ? -3.613 -17.594 12.055 1 98.06 624 PHE B N 1
ATOM 11187 C CA . PHE B 1 624 ? -3.539 -16.828 13.289 1 98.06 624 PHE B CA 1
ATOM 11188 C C . PHE B 1 624 ? -4.266 -15.492 13.141 1 98.06 624 PHE B C 1
ATOM 11190 O O . PHE B 1 624 ? -3.68 -14.43 13.359 1 98.06 624 PHE B O 1
ATOM 11197 N N . PRO B 1 625 ? -5.555 -15.523 12.875 1 95.94 625 PRO B N 1
ATOM 11198 C CA . PRO B 1 625 ? -6.285 -14.289 12.578 1 95.94 625 PRO B CA 1
ATOM 11199 C C . PRO B 1 625 ? -6.312 -13.312 13.75 1 95.94 625 PRO B C 1
ATOM 11201 O O . PRO B 1 625 ? -6.43 -12.102 13.555 1 95.94 625 PRO B O 1
ATOM 11204 N N . GLU B 1 626 ? -6.16 -13.781 14.992 1 95.19 626 GLU B N 1
ATOM 11205 C CA . GLU B 1 626 ? -6.238 -12.914 16.172 1 95.19 626 GLU B CA 1
ATOM 11206 C C . GLU B 1 626 ? -4.875 -12.32 16.5 1 95.19 626 GLU B C 1
ATOM 11208 O O . GLU B 1 626 ? -4.773 -11.445 17.375 1 95.19 626 GLU B O 1
ATOM 11213 N N . ASP B 1 627 ? -3.803 -12.852 15.906 1 97.31 627 ASP B N 1
ATOM 11214 C CA . ASP B 1 627 ? -2.449 -12.344 16.125 1 97.31 627 ASP B CA 1
ATOM 11215 C C . ASP B 1 627 ? -2.125 -11.219 15.133 1 97.31 627 ASP B C 1
ATOM 11217 O O . ASP B 1 627 ? -1.73 -11.484 14 1 97.31 627 ASP B O 1
ATOM 11221 N N . ARG B 1 628 ? -2.135 -9.961 15.617 1 96.69 628 ARG B N 1
ATOM 11222 C CA . ARG B 1 628 ? -1.977 -8.789 14.758 1 96.69 628 ARG B CA 1
ATOM 11223 C C . ARG B 1 628 ? -0.595 -8.766 14.117 1 96.69 628 ARG B C 1
ATOM 11225 O O . ARG B 1 628 ? -0.414 -8.18 13.039 1 96.69 628 ARG B O 1
ATOM 11232 N N . ASN B 1 629 ? 0.339 -9.422 14.703 1 97.5 629 ASN B N 1
ATOM 11233 C CA . ASN B 1 629 ? 1.694 -9.438 14.164 1 97.5 629 ASN B CA 1
ATOM 11234 C C . ASN B 1 629 ? 1.763 -10.195 12.844 1 97.5 629 ASN B C 1
ATOM 11236 O O . ASN B 1 629 ? 2.717 -10.031 12.078 1 97.5 629 ASN B O 1
ATOM 11240 N N . THR B 1 630 ? 0.775 -11.016 12.547 1 98.38 630 THR B N 1
ATOM 11241 C CA . THR B 1 630 ? 0.841 -11.891 11.375 1 98.38 630 THR B CA 1
ATOM 11242 C C . THR B 1 630 ? 0.194 -11.219 10.172 1 98.38 630 THR B C 1
ATOM 11244 O O . THR B 1 630 ? 0.343 -11.688 9.039 1 98.38 630 THR B O 1
ATOM 11247 N N . HIS B 1 631 ? -0.451 -10.102 10.328 1 98.12 631 HIS B N 1
ATOM 11248 C CA . HIS B 1 631 ? -1.331 -9.547 9.305 1 98.12 631 HIS B CA 1
ATOM 11249 C C . HIS B 1 631 ? -0.529 -8.953 8.148 1 98.12 631 HIS B C 1
ATOM 11251 O O . HIS B 1 631 ? -1.026 -8.867 7.023 1 98.12 631 HIS B O 1
ATOM 11257 N N . HIS B 1 632 ? 0.722 -8.586 8.359 1 97.94 632 HIS B N 1
ATOM 11258 C CA . HIS B 1 632 ? 1.516 -7.934 7.32 1 97.94 632 HIS B CA 1
ATOM 11259 C C . HIS B 1 632 ? 2.639 -8.844 6.832 1 97.94 632 HIS B C 1
ATOM 11261 O O . HIS B 1 632 ? 3.396 -8.477 5.934 1 97.94 632 HIS B O 1
ATOM 11267 N N . LEU B 1 633 ? 2.807 -10.047 7.359 1 98.56 633 LEU B N 1
ATOM 11268 C CA . LEU B 1 633 ? 3.963 -10.891 7.078 1 98.56 633 LEU B CA 1
ATOM 11269 C C . LEU B 1 633 ? 3.918 -11.414 5.648 1 98.56 633 LEU B C 1
ATOM 11271 O O . LEU B 1 633 ? 2.928 -12.023 5.234 1 98.56 633 LEU B O 1
ATOM 11275 N N . ASP B 1 634 ? 4.984 -11.164 4.922 1 98.25 634 ASP B N 1
ATOM 11276 C CA . ASP B 1 634 ? 5.023 -11.578 3.521 1 98.25 634 ASP B CA 1
ATOM 11277 C C . ASP B 1 634 ? 6.336 -12.289 3.195 1 98.25 634 ASP B C 1
ATOM 11279 O O . ASP B 1 634 ? 6.691 -12.43 2.025 1 98.25 634 ASP B O 1
ATOM 11283 N N . ARG B 1 635 ? 7.16 -12.688 4.234 1 98 635 ARG B N 1
ATOM 11284 C CA . ARG B 1 635 ? 8.438 -13.352 4.004 1 98 635 ARG B CA 1
ATOM 11285 C C . ARG B 1 635 ? 8.492 -14.695 4.719 1 98 635 ARG B C 1
ATOM 11287 O O . ARG B 1 635 ? 9.578 -15.258 4.918 1 98 635 ARG B O 1
ATOM 11294 N N . GLN B 1 636 ? 7.348 -15.125 5.148 1 98.81 636 GLN B N 1
ATOM 11295 C CA . GLN B 1 636 ? 7.148 -16.438 5.758 1 98.81 636 GLN B CA 1
ATOM 11296 C C . GLN B 1 636 ? 5.719 -16.938 5.543 1 98.81 636 GLN B C 1
ATOM 11298 O O . GLN B 1 636 ? 4.848 -16.172 5.129 1 98.81 636 GLN B O 1
ATOM 11303 N N . PHE B 1 637 ? 5.48 -18.203 5.77 1 98.81 637 PHE B N 1
ATOM 11304 C CA . PHE B 1 637 ? 4.148 -18.766 5.566 1 98.81 637 PHE B CA 1
ATOM 11305 C C . PHE B 1 637 ? 3.957 -20.031 6.398 1 98.81 637 PHE B C 1
ATOM 11307 O O . PHE B 1 637 ? 4.918 -20.562 6.965 1 98.81 637 PHE B O 1
ATOM 11314 N N . MET B 1 638 ? 2.709 -20.359 6.516 1 98.81 638 MET B N 1
ATOM 11315 C CA . MET B 1 638 ? 2.373 -21.672 7.062 1 98.81 638 MET B CA 1
ATOM 11316 C C . MET B 1 638 ? 2.188 -22.703 5.949 1 98.81 638 MET B C 1
ATOM 11318 O O . MET B 1 638 ? 1.446 -22.453 4.992 1 98.81 638 MET B O 1
ATOM 11322 N N . MET B 1 639 ? 2.908 -23.781 6.035 1 98.62 639 MET B N 1
ATOM 11323 C CA . MET B 1 639 ? 2.592 -24.938 5.207 1 98.62 639 MET B CA 1
ATOM 11324 C C . MET B 1 639 ? 1.551 -25.828 5.883 1 98.62 639 MET B C 1
ATOM 11326 O O . MET B 1 639 ? 1.899 -26.766 6.602 1 98.62 639 MET B O 1
ATOM 11330 N N . GLY B 1 640 ? 0.291 -25.609 5.508 1 98.06 640 GLY B N 1
ATOM 11331 C CA . GLY B 1 640 ? -0.782 -26.172 6.316 1 98.06 640 GLY B CA 1
ATOM 11332 C C . GLY B 1 640 ? -0.855 -25.578 7.707 1 98.06 640 GLY B C 1
ATOM 11333 O O . GLY B 1 640 ? -0.388 -24.453 7.934 1 98.06 640 GLY B O 1
ATOM 11334 N N . PRO B 1 641 ? -1.511 -26.25 8.594 1 97.69 641 PRO B N 1
ATOM 11335 C CA . PRO B 1 641 ? -1.706 -25.672 9.93 1 97.69 641 PRO B CA 1
ATOM 11336 C C . PRO B 1 641 ? -0.517 -25.922 10.852 1 97.69 641 PRO B C 1
ATOM 11338 O O . PRO B 1 641 ? -0.41 -25.297 11.906 1 97.69 641 PRO B O 1
ATOM 11341 N N . SER B 1 642 ? 0.485 -26.75 10.43 1 97.94 642 SER B N 1
ATOM 11342 C CA . SER B 1 642 ? 1.355 -27.312 11.461 1 97.94 642 SER B CA 1
ATOM 11343 C C . SER B 1 642 ? 2.795 -26.844 11.281 1 97.94 642 SER B C 1
ATOM 11345 O O . SER B 1 642 ? 3.596 -26.906 12.219 1 97.94 642 SER B O 1
ATOM 11347 N N . LEU B 1 643 ? 3.184 -26.391 10.086 1 98.69 643 LEU B N 1
ATOM 11348 C CA . LEU B 1 643 ? 4.582 -26.062 9.828 1 98.69 643 LEU B CA 1
ATOM 11349 C C . LEU B 1 643 ? 4.738 -24.594 9.43 1 98.69 643 LEU B C 1
ATOM 11351 O O . LEU B 1 643 ? 4.086 -24.125 8.492 1 98.69 643 LEU B O 1
ATOM 11355 N N . LEU B 1 644 ? 5.555 -23.859 10.141 1 98.88 644 LEU B N 1
ATOM 11356 C CA . LEU B 1 644 ? 5.953 -22.516 9.773 1 98.88 644 LEU B CA 1
ATOM 11357 C C . LEU B 1 644 ? 7.258 -22.531 8.977 1 98.88 644 LEU B C 1
ATOM 11359 O O . LEU B 1 644 ? 8.25 -23.125 9.414 1 98.88 644 LEU B O 1
ATOM 11363 N N . VAL B 1 645 ? 7.262 -21.984 7.801 1 98.88 645 VAL B N 1
ATOM 11364 C CA . VAL B 1 645 ? 8.43 -21.938 6.93 1 98.88 645 VAL B CA 1
ATOM 11365 C C . VAL B 1 645 ? 8.852 -20.484 6.715 1 98.88 645 VAL B C 1
ATOM 11367 O O . VAL B 1 645 ? 8.023 -19.625 6.375 1 98.88 645 VAL B O 1
ATOM 11370 N N . ALA B 1 646 ? 10.125 -20.188 6.93 1 98.75 646 ALA B N 1
ATOM 11371 C CA . ALA B 1 646 ? 10.648 -18.828 6.754 1 98.75 646 ALA B CA 1
ATOM 11372 C C . ALA B 1 646 ? 11.836 -18.828 5.797 1 98.75 646 ALA B C 1
ATOM 11374 O O . ALA B 1 646 ? 12.992 -18.875 6.227 1 98.75 646 ALA B O 1
ATOM 11375 N N . PRO B 1 647 ? 11.578 -18.641 4.5 1 98.44 647 PRO B N 1
ATOM 11376 C CA . PRO B 1 647 ? 12.68 -18.5 3.543 1 98.44 647 PRO B CA 1
ATOM 11377 C C . PRO B 1 647 ? 13.594 -17.312 3.848 1 98.44 647 PRO B C 1
ATOM 11379 O O . PRO B 1 647 ? 13.18 -16.391 4.543 1 98.44 647 PRO B O 1
ATOM 11382 N N . ILE B 1 648 ? 14.867 -17.438 3.357 1 98.19 648 ILE B N 1
ATOM 11383 C CA . ILE B 1 648 ? 15.883 -16.438 3.65 1 98.19 648 ILE B CA 1
ATOM 11384 C C . ILE B 1 648 ? 16.094 -15.531 2.436 1 98.19 648 ILE B C 1
ATOM 11386 O O . ILE B 1 648 ? 16.359 -16.016 1.334 1 98.19 648 ILE B O 1
ATOM 11390 N N . PHE B 1 649 ? 16.047 -14.203 2.631 1 97.44 649 PHE B N 1
ATOM 11391 C CA . PHE B 1 649 ? 16.109 -13.258 1.526 1 97.44 649 PHE B CA 1
ATOM 11392 C C . PHE B 1 649 ? 17.344 -12.367 1.646 1 97.44 649 PHE B C 1
ATOM 11394 O O . PHE B 1 649 ? 17.391 -11.281 1.062 1 97.44 649 PHE B O 1
ATOM 11401 N N . VAL B 1 650 ? 18.281 -12.758 2.484 1 94.56 650 VAL B N 1
ATOM 11402 C CA . VAL B 1 650 ? 19.484 -11.969 2.701 1 94.56 650 VAL B CA 1
ATOM 11403 C C . VAL B 1 650 ? 20.719 -12.859 2.555 1 94.56 650 VAL B C 1
ATOM 11405 O O . VAL B 1 650 ? 20.625 -14.078 2.691 1 94.56 650 VAL B O 1
ATOM 11408 N N . PRO B 1 651 ? 21.875 -12.242 2.324 1 93.12 651 PRO B N 1
ATOM 11409 C CA . PRO B 1 651 ? 23.109 -13.023 2.293 1 93.12 651 PRO B CA 1
ATOM 11410 C C . PRO B 1 651 ? 23.422 -13.703 3.629 1 93.12 651 PRO B C 1
ATOM 11412 O O . PRO B 1 651 ? 22.891 -13.289 4.664 1 93.12 651 PRO B O 1
ATOM 11415 N N . GLN B 1 652 ? 24.281 -14.688 3.539 1 92.31 652 GLN B N 1
ATOM 11416 C CA . GLN B 1 652 ? 24.609 -15.5 4.699 1 92.31 652 GLN B CA 1
ATOM 11417 C C . GLN B 1 652 ? 25.203 -14.648 5.82 1 92.31 652 GLN B C 1
ATOM 11419 O O . GLN B 1 652 ? 25.047 -14.969 7 1 92.31 652 GLN B O 1
ATOM 11424 N N . GLU B 1 653 ? 25.859 -13.547 5.422 1 89.38 653 GLU B N 1
ATOM 11425 C CA . GLU B 1 653 ? 26.547 -12.711 6.398 1 89.38 653 GLU B CA 1
ATOM 11426 C C . GLU B 1 653 ? 25.578 -11.797 7.137 1 89.38 653 GLU B C 1
ATOM 11428 O O . GLU B 1 653 ? 25.922 -11.219 8.164 1 89.38 653 GLU B O 1
ATOM 11433 N N . GLU B 1 654 ? 24.359 -11.734 6.684 1 90.62 654 GLU B N 1
ATOM 11434 C CA . GLU B 1 654 ? 23.344 -10.898 7.312 1 90.62 654 GLU B CA 1
ATOM 11435 C C . GLU B 1 654 ? 22.328 -11.742 8.086 1 90.62 654 GLU B C 1
ATOM 11437 O O . GLU B 1 654 ? 22.156 -12.93 7.812 1 90.62 654 GLU B O 1
ATOM 11442 N N . GLU B 1 655 ? 21.734 -11.133 9.055 1 93.94 655 GLU B N 1
ATOM 11443 C CA . GLU B 1 655 ? 20.703 -11.805 9.836 1 93.94 655 GLU B CA 1
ATOM 11444 C C . GLU B 1 655 ? 19.359 -11.781 9.117 1 93.94 655 GLU B C 1
ATOM 11446 O O . GLU B 1 655 ? 19 -10.789 8.477 1 93.94 655 GLU B O 1
ATOM 11451 N N . THR B 1 656 ? 18.719 -12.914 9.141 1 95.88 656 THR B N 1
ATOM 11452 C CA . THR B 1 656 ? 17.328 -12.953 8.734 1 95.88 656 THR B CA 1
ATOM 11453 C C . THR B 1 656 ? 16.406 -12.758 9.93 1 95.88 656 THR B C 1
ATOM 11455 O O . THR B 1 656 ? 16.812 -12.945 11.078 1 95.88 656 THR B O 1
ATOM 11458 N N . GLU B 1 657 ? 15.258 -12.219 9.633 1 96.38 657 GLU B N 1
ATOM 11459 C CA . GLU B 1 657 ? 14.266 -12.008 10.688 1 96.38 657 GLU B CA 1
ATOM 11460 C C . GLU B 1 657 ? 12.922 -12.617 10.312 1 96.38 657 GLU B C 1
ATOM 11462 O O . GLU B 1 657 ? 12.461 -12.477 9.18 1 96.38 657 GLU B O 1
ATOM 11467 N N . TYR B 1 658 ? 12.305 -13.312 11.219 1 98.19 658 TYR B N 1
ATOM 11468 C CA . TYR B 1 658 ? 10.969 -13.867 11.039 1 98.19 658 TYR B CA 1
ATOM 11469 C C . TYR B 1 658 ? 10.242 -13.977 12.375 1 98.19 658 TYR B C 1
ATOM 11471 O O . TYR B 1 658 ? 10.844 -13.789 13.43 1 98.19 658 TYR B O 1
ATOM 11479 N N . TYR B 1 659 ? 8.953 -14.18 12.328 1 98.56 659 TYR B N 1
ATOM 11480 C CA . TYR B 1 659 ? 8.078 -14.117 13.492 1 98.56 659 TYR B CA 1
ATOM 11481 C C . TYR B 1 659 ? 7.566 -15.5 13.867 1 98.56 659 TYR B C 1
ATOM 11483 O O . TYR B 1 659 ? 7.227 -16.297 12.992 1 98.56 659 TYR B O 1
ATOM 11491 N N . ILE B 1 660 ? 7.562 -15.789 15.188 1 98.56 660 ILE B N 1
ATOM 11492 C CA . ILE B 1 660 ? 6.988 -17 15.742 1 98.56 660 ILE B CA 1
ATOM 11493 C C . ILE B 1 660 ? 5.77 -16.656 16.594 1 98.56 660 ILE B C 1
ATOM 11495 O O . ILE B 1 660 ? 5.891 -15.93 17.594 1 98.56 660 ILE B O 1
ATOM 11499 N N . PRO B 1 661 ? 4.59 -17.125 16.266 1 98.19 661 PRO B N 1
ATOM 11500 C CA . PRO B 1 661 ? 3.381 -16.859 17.047 1 98.19 661 PRO B CA 1
ATOM 11501 C C . PRO B 1 661 ? 3.416 -17.5 18.422 1 98.19 661 PRO B C 1
ATOM 11503 O O . PRO B 1 661 ? 4.367 -18.219 18.75 1 98.19 661 PRO B O 1
ATOM 11506 N N . ALA B 1 662 ? 2.393 -17.234 19.25 1 97 662 ALA B N 1
ATOM 11507 C CA . ALA B 1 662 ? 2.303 -17.75 20.609 1 97 662 ALA B CA 1
ATOM 11508 C C . ALA B 1 662 ? 2.359 -19.281 20.641 1 97 662 ALA B C 1
ATOM 11510 O O . ALA B 1 662 ? 1.812 -19.938 19.75 1 97 662 ALA B O 1
ATOM 11511 N N . GLY B 1 663 ? 3.014 -19.828 21.656 1 95.75 663 GLY B N 1
ATOM 11512 C CA . GLY B 1 663 ? 3.178 -21.266 21.812 1 95.75 663 GLY B CA 1
ATOM 11513 C C . GLY B 1 663 ? 4.629 -21.703 21.812 1 95.75 663 GLY B C 1
ATOM 11514 O O . GLY B 1 663 ? 5.523 -20.906 21.5 1 95.75 663 GLY B O 1
ATOM 11515 N N . ARG B 1 664 ? 4.898 -22.906 22.203 1 95.5 664 ARG B N 1
ATOM 11516 C CA . ARG B 1 664 ? 6.246 -23.469 22.156 1 95.5 664 ARG B CA 1
ATOM 11517 C C . ARG B 1 664 ? 6.5 -24.172 20.828 1 95.5 664 ARG B C 1
ATOM 11519 O O . ARG B 1 664 ? 6.055 -25.297 20.625 1 95.5 664 ARG B O 1
ATOM 11526 N N . TRP B 1 665 ? 7.223 -23.594 19.984 1 97.5 665 TRP B N 1
ATOM 11527 C CA . TRP B 1 665 ? 7.523 -24.141 18.672 1 97.5 665 TRP B CA 1
ATOM 11528 C C . TRP B 1 665 ? 8.836 -24.906 18.688 1 97.5 665 TRP B C 1
ATOM 11530 O O . TRP B 1 665 ? 9.773 -24.547 19.391 1 97.5 665 TRP B O 1
ATOM 11540 N N . THR B 1 666 ? 8.883 -25.984 17.969 1 96.81 666 THR B N 1
ATOM 11541 C CA . THR B 1 666 ? 10.07 -26.828 17.891 1 96.81 666 THR B CA 1
ATOM 11542 C C . THR B 1 666 ? 10.664 -26.797 16.484 1 96.81 666 THR B C 1
ATOM 11544 O O . THR B 1 666 ? 9.93 -26.906 15.5 1 96.81 666 THR B O 1
ATOM 11547 N N . ASN B 1 667 ? 11.922 -26.625 16.469 1 96.88 667 ASN B N 1
ATOM 11548 C CA . ASN B 1 667 ? 12.602 -26.641 15.18 1 96.88 667 ASN B CA 1
ATOM 11549 C C . ASN B 1 667 ? 12.484 -28 14.5 1 96.88 667 ASN B C 1
ATOM 11551 O O . ASN B 1 667 ? 12.695 -29.047 15.141 1 96.88 667 ASN B O 1
ATOM 11555 N N . PHE B 1 668 ? 12.18 -28.031 13.281 1 96.31 668 PHE B N 1
ATOM 11556 C CA . PHE B 1 668 ? 11.922 -29.25 12.508 1 96.31 668 PHE B CA 1
ATOM 11557 C C . PHE B 1 668 ? 13.188 -30.062 12.352 1 96.31 668 PHE B C 1
ATOM 11559 O O . PHE B 1 668 ? 13.148 -31.297 12.367 1 96.31 668 PHE B O 1
ATOM 11566 N N . TRP B 1 669 ? 14.336 -29.359 12.211 1 94.88 669 TRP B N 1
ATOM 11567 C CA . TRP B 1 669 ? 15.609 -30.016 11.914 1 94.88 669 TRP B CA 1
ATOM 11568 C C . TRP B 1 669 ? 16.297 -30.484 13.188 1 94.88 669 TRP B C 1
ATOM 11570 O O . TRP B 1 669 ? 16.984 -31.516 13.195 1 94.88 669 TRP B O 1
ATOM 11580 N N . ASP B 1 670 ? 16.219 -29.703 14.188 1 93.69 670 ASP B N 1
ATOM 11581 C CA . ASP B 1 670 ? 16.797 -29.953 15.5 1 93.69 670 ASP B CA 1
ATOM 11582 C C . ASP B 1 670 ? 15.758 -29.797 16.609 1 93.69 670 ASP B C 1
ATOM 11584 O O . ASP B 1 670 ? 15.547 -28.688 17.109 1 93.69 670 ASP B O 1
ATOM 11588 N N . HIS B 1 671 ? 15.258 -30.906 17.078 1 92.94 671 HIS B N 1
ATOM 11589 C CA . HIS B 1 671 ? 14.148 -30.891 18.031 1 92.94 671 HIS B CA 1
ATOM 11590 C C . HIS B 1 671 ? 14.57 -30.328 19.375 1 92.94 671 HIS B C 1
ATOM 11592 O O . HIS B 1 671 ? 13.727 -29.984 20.203 1 92.94 671 HIS B O 1
ATOM 11598 N N . SER B 1 672 ? 15.891 -30.234 19.594 1 92.38 672 SER B N 1
ATOM 11599 C CA . SER B 1 672 ? 16.359 -29.672 20.844 1 92.38 672 SER B CA 1
ATOM 11600 C C . SER B 1 672 ? 16.203 -28.156 20.875 1 92.38 672 SER B C 1
ATOM 11602 O O . SER B 1 672 ? 16.25 -27.531 21.938 1 92.38 672 SER B O 1
ATOM 11604 N N . ARG B 1 673 ? 16.016 -27.641 19.719 1 94.94 673 ARG B N 1
ATOM 11605 C CA . ARG B 1 673 ? 15.82 -26.188 19.609 1 94.94 673 ARG B CA 1
ATOM 11606 C C . ARG B 1 673 ? 14.336 -25.844 19.656 1 94.94 673 ARG B C 1
ATOM 11608 O O . ARG B 1 673 ? 13.594 -26.141 18.719 1 94.94 673 ARG B O 1
ATOM 11615 N N . THR B 1 674 ? 13.898 -25.25 20.797 1 95.56 674 THR B N 1
ATOM 11616 C CA . THR B 1 674 ? 12.523 -24.797 20.953 1 95.56 674 THR B CA 1
ATOM 11617 C C . THR B 1 674 ? 12.469 -23.297 21.25 1 95.56 674 THR B C 1
ATOM 11619 O O . THR B 1 674 ? 13.438 -22.719 21.75 1 95.56 674 THR B O 1
ATOM 11622 N N . VAL B 1 675 ? 11.438 -22.641 20.828 1 95.81 675 VAL B N 1
ATOM 11623 C CA . VAL B 1 675 ? 11.219 -21.219 21.078 1 95.81 675 VAL B CA 1
ATOM 11624 C C . VAL B 1 675 ? 9.797 -21 21.578 1 95.81 675 VAL B C 1
ATOM 11626 O O . VAL B 1 675 ? 8.852 -21.625 21.078 1 95.81 675 VAL B O 1
ATOM 11629 N N . VAL B 1 676 ? 9.641 -20.203 22.594 1 95.5 676 VAL B N 1
ATOM 11630 C CA . VAL B 1 676 ? 8.312 -19.812 23.078 1 95.5 676 VAL B CA 1
ATOM 11631 C C . VAL B 1 676 ? 7.938 -18.453 22.516 1 95.5 676 VAL B C 1
ATOM 11633 O O . VAL B 1 676 ? 8.625 -17.453 22.766 1 95.5 676 VAL B O 1
ATOM 11636 N N . GLY B 1 677 ? 6.914 -18.453 21.703 1 95.38 677 GLY B N 1
ATOM 11637 C CA . GLY B 1 677 ? 6.402 -17.188 21.172 1 95.38 677 GLY B CA 1
ATOM 11638 C C . GLY B 1 677 ? 5.371 -16.547 22.078 1 95.38 677 GLY B C 1
ATOM 11639 O O . GLY B 1 677 ? 5.012 -17.094 23.109 1 95.38 677 GLY B O 1
ATOM 11640 N N . PRO B 1 678 ? 4.785 -15.336 21.609 1 96.81 678 PRO B N 1
ATOM 11641 C CA . PRO B 1 678 ? 5.129 -14.633 20.375 1 96.81 678 PRO B CA 1
ATOM 11642 C C . PRO B 1 678 ? 6.492 -13.945 20.453 1 96.81 678 PRO B C 1
ATOM 11644 O O . PRO B 1 678 ? 6.832 -13.344 21.469 1 96.81 678 PRO B O 1
ATOM 11647 N N . ILE B 1 679 ? 7.281 -14.023 19.406 1 96.56 679 ILE B N 1
ATOM 11648 C CA . ILE B 1 679 ? 8.602 -13.414 19.453 1 96.56 679 ILE B CA 1
ATOM 11649 C C . ILE B 1 679 ? 9.148 -13.266 18.031 1 96.56 679 ILE B C 1
ATOM 11651 O O . ILE B 1 679 ? 8.82 -14.062 17.141 1 96.56 679 ILE B O 1
ATOM 11655 N N . TRP B 1 680 ? 9.867 -12.242 17.734 1 97.38 680 TRP B N 1
ATOM 11656 C CA . TRP B 1 680 ? 10.672 -12.109 16.516 1 97.38 680 TRP B CA 1
ATOM 11657 C C . TRP B 1 680 ? 12.055 -12.727 16.703 1 97.38 680 TRP B C 1
ATOM 11659 O O . TRP B 1 680 ? 12.719 -12.469 17.719 1 97.38 680 TRP B O 1
ATOM 11669 N N . ILE B 1 681 ? 12.438 -13.547 15.789 1 97.44 681 ILE B N 1
ATOM 11670 C CA . ILE B 1 681 ? 13.742 -14.188 15.805 1 97.44 681 ILE B CA 1
ATOM 11671 C C . ILE B 1 681 ? 14.664 -13.508 14.789 1 97.44 681 ILE B C 1
ATOM 11673 O O . ILE B 1 681 ? 14.258 -13.227 13.664 1 97.44 681 ILE B O 1
ATOM 11677 N N . LYS B 1 682 ? 15.828 -13.18 15.234 1 95.81 682 LYS B N 1
ATOM 11678 C CA . LYS B 1 682 ? 16.906 -12.688 14.375 1 95.81 682 LYS B CA 1
ATOM 11679 C C . LYS B 1 682 ? 18.109 -13.609 14.43 1 95.81 682 LYS B C 1
ATOM 11681 O O . LYS B 1 682 ? 18.688 -13.828 15.5 1 95.81 682 LYS B O 1
ATOM 11686 N N . GLU B 1 683 ? 18.5 -14.164 13.273 1 96.56 683 GLU B N 1
ATOM 11687 C CA . GLU B 1 683 ? 19.641 -15.086 13.297 1 96.56 683 GLU B CA 1
ATOM 11688 C C . GLU B 1 683 ? 20.25 -15.219 11.906 1 96.56 683 GLU B C 1
ATOM 11690 O O . GLU B 1 683 ? 19.641 -14.852 10.906 1 96.56 683 GLU B O 1
ATOM 11695 N N . ARG B 1 684 ? 21.516 -15.609 11.891 1 95.44 684 ARG B N 1
ATOM 11696 C CA . ARG B 1 684 ? 22.156 -16.062 10.664 1 95.44 684 ARG B CA 1
ATOM 11697 C C . ARG B 1 684 ? 21.891 -17.531 10.406 1 95.44 684 ARG B C 1
ATOM 11699 O O . ARG B 1 684 ? 21.953 -18.359 11.32 1 95.44 684 ARG B O 1
ATOM 11706 N N . VAL B 1 685 ? 21.453 -17.859 9.281 1 96.31 685 VAL B N 1
ATOM 11707 C CA . VAL B 1 685 ? 21.078 -19.219 8.93 1 96.31 685 VAL B CA 1
ATOM 11708 C C . VAL B 1 685 ? 22.062 -19.781 7.91 1 96.31 685 VAL B C 1
ATOM 11710 O O . VAL B 1 685 ? 22.391 -19.125 6.918 1 96.31 685 VAL B O 1
ATOM 11713 N N . ALA B 1 686 ? 22.547 -20.953 8.18 1 94.5 686 ALA B N 1
ATOM 11714 C CA . ALA B 1 686 ? 23.453 -21.625 7.262 1 94.5 686 ALA B CA 1
ATOM 11715 C C . ALA B 1 686 ? 22.797 -21.875 5.914 1 94.5 686 ALA B C 1
ATOM 11717 O O . ALA B 1 686 ? 21.562 -21.938 5.824 1 94.5 686 ALA B O 1
ATOM 11718 N N . LEU B 1 687 ? 23.578 -22.047 4.871 1 93.88 687 LEU B N 1
ATOM 11719 C CA . LEU B 1 687 ? 23.078 -22.172 3.504 1 93.88 687 LEU B CA 1
ATOM 11720 C C . LEU B 1 687 ? 22.328 -23.469 3.305 1 93.88 687 LEU B C 1
ATOM 11722 O O . LEU B 1 687 ? 21.516 -23.594 2.389 1 93.88 687 LEU B O 1
ATOM 11726 N N . ASP B 1 688 ? 22.625 -24.484 4.09 1 91.75 688 ASP B N 1
ATOM 11727 C CA . ASP B 1 688 ? 22.016 -25.797 3.924 1 91.75 688 ASP B CA 1
ATOM 11728 C C . ASP B 1 688 ? 20.766 -25.922 4.785 1 91.75 688 ASP B C 1
ATOM 11730 O O . ASP B 1 688 ? 20.219 -27.016 4.957 1 91.75 688 ASP B O 1
ATOM 11734 N N . GLU B 1 689 ? 20.359 -24.797 5.344 1 92.31 689 GLU B N 1
ATOM 11735 C CA . GLU B 1 689 ? 19.188 -24.859 6.227 1 92.31 689 GLU B CA 1
ATOM 11736 C C . GLU B 1 689 ? 18.141 -23.828 5.824 1 92.31 689 GLU B C 1
ATOM 11738 O O . GLU B 1 689 ? 18.469 -22.828 5.191 1 92.31 689 GLU B O 1
ATOM 11743 N N . ILE B 1 690 ? 16.906 -24.125 6.137 1 97.25 690 ILE B N 1
ATOM 11744 C CA . ILE B 1 690 ? 15.773 -23.203 6.109 1 97.25 690 ILE B CA 1
ATOM 11745 C C . ILE B 1 690 ? 14.992 -23.297 7.414 1 97.25 690 ILE B C 1
ATOM 11747 O O . ILE B 1 690 ? 14.703 -24.406 7.887 1 97.25 690 ILE B O 1
ATOM 11751 N N . PRO B 1 691 ? 14.734 -22.125 8.055 1 98.31 691 PRO B N 1
ATOM 11752 C CA . PRO B 1 691 ? 13.93 -22.234 9.273 1 98.31 691 PRO B CA 1
ATOM 11753 C C . PRO B 1 691 ? 12.562 -22.859 9.023 1 98.31 691 PRO B C 1
ATOM 11755 O O . PRO B 1 691 ? 11.781 -22.344 8.227 1 98.31 691 PRO B O 1
ATOM 11758 N N . VAL B 1 692 ? 12.305 -23.953 9.641 1 98.56 692 VAL B N 1
ATOM 11759 C CA . VAL B 1 692 ? 11.023 -24.656 9.695 1 98.56 692 VAL B CA 1
ATOM 11760 C C . VAL B 1 692 ? 10.68 -25 11.141 1 98.56 692 VAL B C 1
ATOM 11762 O O . VAL B 1 692 ? 11.484 -25.609 11.844 1 98.56 692 VAL B O 1
ATOM 11765 N N . TRP B 1 693 ? 9.578 -24.547 11.523 1 98.44 693 TRP B N 1
ATOM 11766 C CA . TRP B 1 693 ? 9.148 -24.766 12.906 1 98.44 693 TRP B CA 1
ATOM 11767 C C . TRP B 1 693 ? 7.84 -25.547 12.953 1 98.44 693 TRP B C 1
ATOM 11769 O O . TRP B 1 693 ? 6.945 -25.328 12.133 1 98.44 693 TRP B O 1
ATOM 11779 N N . VAL B 1 694 ? 7.695 -26.453 13.906 1 98.06 694 VAL B N 1
ATOM 11780 C CA . VAL B 1 694 ? 6.492 -27.25 14.086 1 98.06 694 VAL B CA 1
ATOM 11781 C C . VAL B 1 694 ? 5.625 -26.641 15.188 1 98.06 694 VAL B C 1
ATOM 11783 O O . VAL B 1 694 ? 6.102 -26.391 16.297 1 98.06 694 VAL B O 1
ATOM 11786 N N . ARG B 1 695 ? 4.422 -26.406 14.883 1 97.81 695 ARG B N 1
ATOM 11787 C CA . ARG B 1 695 ? 3.463 -25.797 15.805 1 97.81 695 ARG B CA 1
ATOM 11788 C C . ARG B 1 695 ? 3.201 -26.703 17 1 97.81 695 ARG B C 1
ATOM 11790 O O . ARG B 1 695 ? 3.119 -27.922 16.844 1 97.81 695 ARG B O 1
ATOM 11797 N N . PRO B 1 696 ? 3.098 -26.141 18.219 1 95.19 696 PRO B N 1
ATOM 11798 C CA . PRO B 1 696 ? 2.697 -26.969 19.344 1 95.19 696 PRO B CA 1
ATOM 11799 C C . PRO B 1 696 ? 1.341 -27.641 19.125 1 95.19 696 PRO B C 1
ATOM 11801 O O . PRO B 1 696 ? 0.433 -27.031 18.562 1 95.19 696 PRO B O 1
ATOM 11804 N N . GLY B 1 697 ? 1.267 -28.875 19.578 1 93.31 697 GLY B N 1
ATOM 11805 C CA . GLY B 1 697 ? 0.026 -29.609 19.438 1 93.31 697 GLY B CA 1
ATOM 11806 C C . GLY B 1 697 ? -0.024 -30.453 18.172 1 93.31 697 GLY B C 1
ATOM 11807 O O . GLY B 1 697 ? -1.04 -31.078 17.875 1 93.31 697 GLY B O 1
ATOM 11808 N N . THR B 1 698 ? 1.074 -30.578 17.484 1 95.44 698 THR B N 1
ATOM 11809 C CA . THR B 1 698 ? 1.098 -31.234 16.188 1 95.44 698 THR B CA 1
ATOM 11810 C C . THR B 1 698 ? 1.429 -32.719 16.344 1 95.44 698 THR B C 1
ATOM 11812 O O . THR B 1 698 ? 2.326 -33.094 17.094 1 95.44 698 THR B O 1
ATOM 11815 N N . LEU B 1 699 ? 0.662 -33.594 15.828 1 95.44 699 LEU B N 1
ATOM 11816 C CA . LEU B 1 699 ? 0.999 -35 15.484 1 95.44 699 LEU B CA 1
ATOM 11817 C C . LEU B 1 699 ? 1.434 -35.094 14.023 1 95.44 699 LEU B C 1
ATOM 11819 O O . LEU B 1 699 ? 0.592 -35.125 13.125 1 95.44 699 LEU B O 1
ATOM 11823 N N . LEU B 1 700 ? 2.742 -35.125 13.82 1 96.06 700 LEU B N 1
ATOM 11824 C CA . LEU B 1 700 ? 3.301 -35.094 12.469 1 96.06 700 LEU B CA 1
ATOM 11825 C C . LEU B 1 700 ? 3.68 -36.5 12.016 1 96.06 700 LEU B C 1
ATOM 11827 O O . LEU B 1 700 ? 4.461 -37.188 12.68 1 96.06 700 LEU B O 1
ATOM 11831 N N . LEU B 1 701 ? 3.121 -36.938 10.992 1 95 701 LEU B N 1
ATOM 11832 C CA . LEU B 1 701 ? 3.451 -38.25 10.398 1 95 701 LEU B CA 1
ATOM 11833 C C . LEU B 1 701 ? 4.41 -38.062 9.219 1 95 701 LEU B C 1
ATOM 11835 O O . LEU B 1 701 ? 4.109 -37.344 8.273 1 95 701 LEU B O 1
ATOM 11839 N N . ARG B 1 702 ? 5.551 -38.719 9.281 1 95.69 702 ARG B N 1
ATOM 11840 C CA . ARG B 1 702 ? 6.547 -38.688 8.211 1 95.69 702 ARG B CA 1
ATOM 11841 C C . ARG B 1 702 ? 6.82 -40.062 7.656 1 95.69 702 ARG B C 1
ATOM 11843 O O . ARG B 1 702 ? 6.691 -41.062 8.367 1 95.69 702 ARG B O 1
ATOM 11850 N N . GLY B 1 703 ? 7.102 -40.125 6.367 1 94.69 703 GLY B N 1
ATOM 11851 C CA . GLY B 1 703 ? 7.5 -41.375 5.75 1 94.69 703 GLY B CA 1
ATOM 11852 C C . GLY B 1 703 ? 8.914 -41.781 6.102 1 94.69 703 GLY B C 1
ATOM 11853 O O . GLY B 1 703 ? 9.625 -41.062 6.797 1 94.69 703 GLY B O 1
ATOM 11854 N N . PRO B 1 704 ? 9.305 -43.031 5.699 1 92 704 PRO B N 1
ATOM 11855 C CA . PRO B 1 704 ? 10.656 -43.531 5.957 1 92 704 PRO B CA 1
ATOM 11856 C C . PRO B 1 704 ? 11.719 -42.781 5.141 1 92 704 PRO B C 1
ATOM 11858 O O . PRO B 1 704 ? 11.383 -42.094 4.164 1 92 704 PRO B O 1
ATOM 11861 N N . PRO B 1 705 ? 12.938 -42.812 5.609 1 90.31 705 PRO B N 1
ATOM 11862 C CA . PRO B 1 705 ? 14 -42.188 4.828 1 90.31 705 PRO B CA 1
ATOM 11863 C C . PRO B 1 705 ? 14.281 -42.906 3.516 1 90.31 705 PRO B C 1
ATOM 11865 O O . PRO B 1 705 ? 13.93 -44.062 3.373 1 90.31 705 PRO B O 1
ATOM 11868 N N . LYS B 1 706 ? 14.781 -42.188 2.531 1 90.88 706 LYS B N 1
ATOM 11869 C CA . LYS B 1 706 ? 15.328 -42.719 1.28 1 90.88 706 LYS B CA 1
ATOM 11870 C C . LYS B 1 706 ? 14.234 -43.344 0.425 1 90.88 706 LYS B C 1
ATOM 11872 O O . LYS B 1 706 ? 14.422 -44.438 -0.125 1 90.88 706 LYS B O 1
ATOM 11877 N N . THR B 1 707 ? 13.117 -42.75 0.47 1 90.75 707 THR B N 1
ATOM 11878 C CA . THR B 1 707 ? 12.055 -43.219 -0.419 1 90.75 707 THR B CA 1
ATOM 11879 C C . THR B 1 707 ? 12.414 -42.938 -1.876 1 90.75 707 THR B C 1
ATOM 11881 O O . THR B 1 707 ? 12.047 -43.719 -2.768 1 90.75 707 THR B O 1
ATOM 11884 N N . GLY B 1 708 ? 13.117 -41.812 -2.107 1 92.88 708 GLY B N 1
ATOM 11885 C CA . GLY B 1 708 ? 13.594 -41.469 -3.434 1 92.88 708 GLY B CA 1
ATOM 11886 C C . GLY B 1 708 ? 12.484 -41 -4.355 1 92.88 708 GLY B C 1
ATOM 11887 O O . GLY B 1 708 ? 12.727 -40.719 -5.535 1 92.88 708 GLY B O 1
ATOM 11888 N N . ARG B 1 709 ? 11.25 -40.938 -3.939 1 96.06 709 ARG B N 1
ATOM 11889 C CA . ARG B 1 709 ? 10.094 -40.5 -4.715 1 96.06 709 ARG B CA 1
ATOM 11890 C C . ARG B 1 709 ? 8.961 -40.062 -3.797 1 96.06 709 ARG B C 1
ATOM 11892 O O . ARG B 1 709 ? 8.867 -40.5 -2.648 1 96.06 709 ARG B O 1
ATOM 11899 N N . PRO B 1 710 ? 8.086 -39.188 -4.332 1 97.44 710 PRO B N 1
ATOM 11900 C CA . PRO B 1 710 ? 6.992 -38.688 -3.5 1 97.44 710 PRO B CA 1
ATOM 11901 C C . PRO B 1 710 ? 5.812 -39.656 -3.418 1 97.44 710 PRO B C 1
ATOM 11903 O O . PRO B 1 710 ? 4.992 -39.562 -2.5 1 97.44 710 PRO B O 1
ATOM 11906 N N . ASP B 1 711 ? 5.641 -40.531 -4.414 1 96.81 711 ASP B N 1
ATOM 11907 C CA . ASP B 1 711 ? 4.473 -41.375 -4.539 1 96.81 711 ASP B CA 1
ATOM 11908 C C . ASP B 1 711 ? 4.773 -42.781 -4.027 1 96.81 711 ASP B C 1
ATOM 11910 O O . ASP B 1 711 ? 4.566 -43.781 -4.742 1 96.81 711 ASP B O 1
ATOM 11914 N N . TYR B 1 712 ? 5.219 -42.906 -2.789 1 95.5 712 TYR B N 1
ATOM 11915 C CA . TYR B 1 712 ? 5.43 -44.188 -2.094 1 95.5 712 TYR B CA 1
ATOM 11916 C C . TYR B 1 712 ? 4.227 -44.531 -1.23 1 95.5 712 TYR B C 1
ATOM 11918 O O . TYR B 1 712 ? 3.221 -43.812 -1.231 1 95.5 712 TYR B O 1
ATOM 11926 N N . ASN B 1 713 ? 4.199 -45.719 -0.626 1 94.06 713 ASN B N 1
ATOM 11927 C CA . ASN B 1 713 ? 3.133 -46.125 0.287 1 94.06 713 ASN B CA 1
ATOM 11928 C C . ASN B 1 713 ? 3.223 -45.375 1.615 1 94.06 713 ASN B C 1
ATOM 11930 O O . ASN B 1 713 ? 4.082 -45.688 2.445 1 94.06 713 ASN B O 1
ATOM 11934 N N . TYR B 1 714 ? 2.285 -44.469 1.863 1 94.38 714 TYR B N 1
ATOM 11935 C CA . TYR B 1 714 ? 2.379 -43.531 2.98 1 94.38 714 TYR B CA 1
ATOM 11936 C C . TYR B 1 714 ? 2.072 -44.25 4.301 1 94.38 714 TYR B C 1
ATOM 11938 O O . TYR B 1 714 ? 2.359 -43.719 5.375 1 94.38 714 TYR B O 1
ATOM 11946 N N . GLY B 1 715 ? 1.479 -45.344 4.27 1 90.69 715 GLY B N 1
ATOM 11947 C CA . GLY B 1 715 ? 1.147 -46.062 5.488 1 90.69 715 GLY B CA 1
ATOM 11948 C C . GLY B 1 715 ? 2.262 -46.969 5.965 1 90.69 715 GLY B C 1
ATOM 11949 O O . GLY B 1 715 ? 2.18 -47.562 7.055 1 90.69 715 GLY B O 1
ATOM 11950 N N . LYS B 1 716 ? 3.264 -47.062 5.184 1 90.69 716 LYS B N 1
ATOM 11951 C CA . LYS B 1 716 ? 4.332 -48 5.5 1 90.69 716 LYS B CA 1
ATOM 11952 C C . LYS B 1 716 ? 5.441 -47.344 6.305 1 90.69 716 LYS B C 1
ATOM 11954 O O . LYS B 1 716 ? 5.977 -46.312 5.895 1 90.69 716 LYS B O 1
ATOM 11959 N N . ASP B 1 717 ? 5.836 -47.938 7.469 1 91.44 717 ASP B N 1
ATOM 11960 C CA . ASP B 1 717 ? 6.977 -47.562 8.297 1 91.44 717 ASP B CA 1
ATOM 11961 C C . ASP B 1 717 ? 6.918 -46.062 8.664 1 91.44 717 ASP B C 1
ATOM 11963 O O . ASP B 1 717 ? 7.883 -45.344 8.461 1 91.44 717 ASP B O 1
ATOM 11967 N N . LEU B 1 718 ? 5.773 -45.656 9.195 1 92.88 718 LEU B N 1
ATOM 11968 C CA . LEU B 1 718 ? 5.547 -44.281 9.562 1 92.88 718 LEU B CA 1
ATOM 11969 C C . LEU B 1 718 ? 6.398 -43.875 10.766 1 92.88 718 LEU B C 1
ATOM 11971 O O . LEU B 1 718 ? 6.566 -44.688 11.695 1 92.88 718 LEU B O 1
ATOM 11975 N N . ARG B 1 719 ? 6.961 -42.75 10.555 1 92.75 719 ARG B N 1
ATOM 11976 C CA . ARG B 1 719 ? 7.52 -42.062 11.719 1 92.75 719 ARG B CA 1
ATOM 11977 C C . ARG B 1 719 ? 6.484 -41.156 12.367 1 92.75 719 ARG B C 1
ATOM 11979 O O . ARG B 1 719 ? 6.008 -40.188 11.734 1 92.75 719 ARG B O 1
ATOM 11986 N N . VAL B 1 720 ? 6.113 -41.406 13.656 1 93.25 720 VAL B N 1
ATOM 11987 C CA . VAL B 1 720 ? 5.113 -40.625 14.383 1 93.25 720 VAL B CA 1
ATOM 11988 C C . VAL B 1 720 ? 5.809 -39.656 15.32 1 93.25 720 VAL B C 1
ATOM 11990 O O . VAL B 1 720 ? 6.504 -40.062 16.25 1 93.25 720 VAL B O 1
ATOM 11993 N N . GLU B 1 721 ? 5.664 -38.375 15.031 1 93.38 721 GLU B N 1
ATOM 11994 C CA . GLU B 1 721 ? 6.32 -37.344 15.844 1 93.38 721 GLU B CA 1
ATOM 11995 C C . GLU B 1 721 ? 5.297 -36.5 16.594 1 93.38 721 GLU B C 1
ATOM 11997 O O . GLU B 1 721 ? 4.418 -35.875 15.969 1 93.38 721 GLU B O 1
ATOM 12002 N N . LEU B 1 722 ? 5.406 -36.438 17.891 1 93.19 722 LEU B N 1
ATOM 12003 C CA . LEU B 1 722 ? 4.492 -35.656 18.719 1 93.19 722 LEU B CA 1
ATOM 12004 C C . LEU B 1 722 ? 5.184 -34.438 19.312 1 93.19 722 LEU B C 1
ATOM 12006 O O . LEU B 1 722 ? 6.199 -34.562 20 1 93.19 722 LEU B O 1
ATOM 12010 N N . PHE B 1 723 ? 4.637 -33.281 19.016 1 93.31 723 PHE B N 1
ATOM 12011 C CA . PHE B 1 723 ? 5.207 -32.031 19.484 1 93.31 723 PHE B CA 1
ATOM 12012 C C . PHE B 1 723 ? 4.266 -31.344 20.453 1 93.31 723 PHE B C 1
ATOM 12014 O O . PHE B 1 723 ? 3.287 -30.703 20.047 1 93.31 723 PHE B O 1
ATOM 12021 N N . ASP B 1 724 ? 4.5 -31.375 21.688 1 88.81 724 ASP B N 1
ATOM 12022 C CA . ASP B 1 724 ? 3.779 -30.703 22.766 1 88.81 724 ASP B CA 1
ATOM 12023 C C . ASP B 1 724 ? 2.273 -30.922 22.641 1 88.81 724 ASP B C 1
ATOM 12025 O O . ASP B 1 724 ? 1.498 -29.969 22.641 1 88.81 724 ASP B O 1
ATOM 12029 N N . VAL B 1 725 ? 1.869 -32.125 22.391 1 87.88 725 VAL B N 1
ATOM 12030 C CA . VAL B 1 725 ? 0.449 -32.438 22.25 1 87.88 725 VAL B CA 1
ATOM 12031 C C . VAL B 1 725 ? -0.247 -32.281 23.594 1 87.88 725 VAL B C 1
ATOM 12033 O O . VAL B 1 725 ? 0.321 -32.656 24.641 1 87.88 725 VAL B O 1
ATOM 12036 N N . ALA B 1 726 ? -1.35 -31.719 23.594 1 84.81 726 ALA B N 1
ATOM 12037 C CA . ALA B 1 726 ? -2.111 -31.484 24.812 1 84.81 726 ALA B CA 1
ATOM 12038 C C . ALA B 1 726 ? -2.734 -32.781 25.328 1 84.81 726 ALA B C 1
ATOM 12040 O O . ALA B 1 726 ? -2.689 -33.812 24.641 1 84.81 726 ALA B O 1
ATOM 12041 N N . GLU B 1 727 ? -3.242 -32.625 26.578 1 89.88 727 GLU B N 1
ATOM 12042 C CA . GLU B 1 727 ? -4.02 -33.719 27.125 1 89.88 727 GLU B CA 1
ATOM 12043 C C . GLU B 1 727 ? -5.234 -34.031 26.25 1 89.88 727 GLU B C 1
ATOM 12045 O O . GLU B 1 727 ? -5.906 -33.094 25.766 1 89.88 727 GLU B O 1
ATOM 12050 N N . GLY B 1 728 ? -5.363 -35.281 26.016 1 90.06 728 GLY B N 1
ATOM 12051 C CA . GLY B 1 728 ? -6.477 -35.688 25.172 1 90.06 728 GLY B CA 1
ATOM 12052 C C . GLY B 1 728 ? -6.039 -36.281 23.859 1 90.06 728 GLY B C 1
ATOM 12053 O O . GLY B 1 728 ? -4.914 -36.781 23.734 1 90.06 728 GLY B O 1
ATOM 12054 N N . GLU B 1 729 ? -7.004 -36.281 23.016 1 89.88 729 GLU B N 1
ATOM 12055 C CA . GLU B 1 729 ? -6.797 -37 21.75 1 89.88 729 GLU B CA 1
ATOM 12056 C C . GLU B 1 729 ? -6.336 -36.031 20.656 1 89.88 729 GLU B C 1
ATOM 12058 O O . GLU B 1 729 ? -6.84 -34.906 20.562 1 89.88 729 GLU B O 1
ATOM 12063 N N . THR B 1 730 ? -5.34 -36.438 19.984 1 91.5 730 THR B N 1
ATOM 12064 C CA . THR B 1 730 ? -4.895 -35.781 18.75 1 91.5 730 THR B CA 1
ATOM 12065 C C . THR B 1 730 ? -4.887 -36.781 17.594 1 91.5 730 THR B C 1
ATOM 12067 O O . THR B 1 730 ? -4.352 -37.875 17.703 1 91.5 730 THR B O 1
ATOM 12070 N N . LEU B 1 731 ? -5.492 -36.406 16.531 1 90.88 731 LEU B N 1
ATOM 12071 C CA . LEU B 1 731 ? -5.625 -37.281 15.383 1 90.88 731 LEU B CA 1
ATOM 12072 C C . LEU B 1 731 ? -4.82 -36.75 14.195 1 90.88 731 LEU B C 1
ATOM 12074 O O . LEU B 1 731 ? -4.664 -35.562 14.031 1 90.88 731 LEU B O 1
ATOM 12078 N N . ALA B 1 732 ? -4.293 -37.656 13.43 1 92.44 732 ALA B N 1
ATOM 12079 C CA . ALA B 1 732 ? -3.682 -37.344 12.141 1 92.44 732 ALA B CA 1
ATOM 12080 C C . ALA B 1 732 ? -4.078 -38.375 11.094 1 92.44 732 ALA B C 1
ATOM 12082 O O . ALA B 1 732 ? -4.156 -39.594 11.391 1 92.44 732 ALA B O 1
ATOM 12083 N N . LYS B 1 733 ? -4.371 -37.906 9.984 1 91.56 733 LYS B N 1
ATOM 12084 C CA . LYS B 1 733 ? -4.766 -38.781 8.875 1 91.56 733 LYS B CA 1
ATOM 12085 C C . LYS B 1 733 ? -3.621 -38.938 7.879 1 91.56 733 LYS B C 1
ATOM 12087 O O . LYS B 1 733 ? -2.838 -38 7.66 1 91.56 733 LYS B O 1
ATOM 12092 N N . VAL B 1 734 ? -3.484 -40.125 7.387 1 90.69 734 VAL B N 1
ATOM 12093 C CA . VAL B 1 734 ? -2.568 -40.438 6.293 1 90.69 734 VAL B CA 1
ATOM 12094 C C . VAL B 1 734 ? -3.363 -40.812 5.039 1 90.69 734 VAL B C 1
ATOM 12096 O O . VAL B 1 734 ? -4.398 -41.469 5.121 1 90.69 734 VAL B O 1
ATOM 12099 N N . PRO B 1 735 ? -2.916 -40.312 3.91 1 91.06 735 PRO B N 1
ATOM 12100 C CA . PRO B 1 735 ? -3.596 -40.688 2.672 1 91.06 735 PRO B CA 1
ATOM 12101 C C . PRO B 1 735 ? -3.752 -42.188 2.533 1 91.06 735 PRO B C 1
ATOM 12103 O O . PRO B 1 735 ? -2.844 -42.938 2.893 1 91.06 735 PRO B O 1
ATOM 12106 N N . GLY B 1 736 ? -4.883 -42.625 2.061 1 85.06 736 GLY B N 1
ATOM 12107 C CA . GLY B 1 736 ? -5.188 -44.062 1.951 1 85.06 736 GLY B CA 1
ATOM 12108 C C . GLY B 1 736 ? -6.098 -44.562 3.055 1 85.06 736 GLY B C 1
ATOM 12109 O O . GLY B 1 736 ? -6.258 -45.75 3.232 1 85.06 736 GLY B O 1
ATOM 12110 N N . GLY B 1 737 ? -6.551 -43.656 3.902 1 85.94 737 GLY B N 1
ATOM 12111 C CA . GLY B 1 737 ? -7.582 -44 4.867 1 85.94 737 GLY B CA 1
ATOM 12112 C C . GLY B 1 737 ? -7.027 -44.406 6.219 1 85.94 737 GLY B C 1
ATOM 12113 O O . GLY B 1 737 ? -7.742 -45 7.035 1 85.94 737 GLY B O 1
ATOM 12114 N N . VAL B 1 738 ? -5.789 -44.125 6.465 1 89.81 738 VAL B N 1
ATOM 12115 C CA . VAL B 1 738 ? -5.172 -44.469 7.746 1 89.81 738 VAL B CA 1
ATOM 12116 C C . VAL B 1 738 ? -5.363 -43.312 8.719 1 89.81 738 VAL B C 1
ATOM 12118 O O . VAL B 1 738 ? -5.234 -42.125 8.344 1 89.81 738 VAL B O 1
ATOM 12121 N N . VAL B 1 739 ? -5.777 -43.562 9.906 1 93.12 739 VAL B N 1
ATOM 12122 C CA . VAL B 1 739 ? -5.902 -42.562 10.961 1 93.12 739 VAL B CA 1
ATOM 12123 C C . VAL B 1 739 ? -5.105 -43 12.188 1 93.12 739 VAL B C 1
ATOM 12125 O O . VAL B 1 739 ? -5.289 -44.125 12.688 1 93.12 739 VAL B O 1
ATOM 12128 N N . ILE B 1 740 ? -4.23 -42.188 12.586 1 92.12 740 ILE B N 1
ATOM 12129 C CA . ILE B 1 740 ? -3.418 -42.406 13.773 1 92.12 740 ILE B CA 1
ATOM 12130 C C . ILE B 1 740 ? -3.9 -41.5 14.914 1 92.12 740 ILE B C 1
ATOM 12132 O O . ILE B 1 740 ? -4.172 -40.312 14.703 1 92.12 740 ILE B O 1
ATOM 12136 N N . ARG B 1 741 ? -4.07 -42.031 16.016 1 92.44 741 ARG B N 1
ATOM 12137 C CA . ARG B 1 741 ? -4.496 -41.312 17.203 1 92.44 741 ARG B CA 1
ATOM 12138 C C . ARG B 1 741 ? -3.406 -41.312 18.281 1 92.44 741 ARG B C 1
ATOM 12140 O O . ARG B 1 741 ? -2.783 -42.375 18.516 1 92.44 741 ARG B O 1
ATOM 12147 N N . ALA B 1 742 ? -3.084 -40.188 18.781 1 91.62 742 ALA B N 1
ATOM 12148 C CA . ALA B 1 742 ? -2.273 -40.062 20 1 91.62 742 ALA B CA 1
ATOM 12149 C C . ALA B 1 742 ? -3.119 -39.625 21.188 1 91.62 742 ALA B C 1
ATOM 12151 O O . ALA B 1 742 ? -3.773 -38.562 21.109 1 91.62 742 ALA B O 1
ATOM 12152 N N . ASP B 1 743 ? -3.158 -40.375 22.188 1 91.12 743 ASP B N 1
ATOM 12153 C CA . ASP B 1 743 ? -3.918 -40.062 23.391 1 91.12 743 ASP B CA 1
ATOM 12154 C C . ASP B 1 743 ? -2.99 -39.844 24.578 1 91.12 743 ASP B C 1
ATOM 12156 O O . ASP B 1 743 ? -2.293 -40.75 25.016 1 91.12 743 ASP B O 1
ATOM 12160 N N . ARG B 1 744 ? -2.938 -38.625 24.938 1 89.31 744 ARG B N 1
ATOM 12161 C CA . ARG B 1 744 ? -2.133 -38.281 26.109 1 89.31 744 ARG B CA 1
ATOM 12162 C C . ARG B 1 744 ? -2.992 -38.219 27.375 1 89.31 744 ARG B C 1
ATOM 12164 O O . ARG B 1 744 ? -3.961 -37.469 27.438 1 89.31 744 ARG B O 1
ATOM 12171 N N . GLN B 1 745 ? -2.703 -39.062 28.281 1 87.81 745 GLN B N 1
ATOM 12172 C CA . GLN B 1 745 ? -3.398 -39.125 29.562 1 87.81 745 GLN B CA 1
ATOM 12173 C C . GLN B 1 745 ? -2.424 -39.375 30.703 1 87.81 745 GLN B C 1
ATOM 12175 O O . GLN B 1 745 ? -1.671 -40.344 30.672 1 87.81 745 GLN B O 1
ATOM 12180 N N . ASN B 1 746 ? -2.545 -38.594 31.734 1 83.31 746 ASN B N 1
ATOM 12181 C CA . ASN B 1 746 ? -1.8 -38.781 32.969 1 83.31 746 ASN B CA 1
ATOM 12182 C C . ASN B 1 746 ? -0.317 -39.031 32.719 1 83.31 746 ASN B C 1
ATOM 12184 O O . ASN B 1 746 ? 0.257 -40 33.219 1 83.31 746 ASN B O 1
ATOM 12188 N N . GLY B 1 747 ? 0.231 -38.281 31.781 1 77.62 747 GLY B N 1
ATOM 12189 C CA . GLY B 1 747 ? 1.661 -38.344 31.531 1 77.62 747 GLY B CA 1
ATOM 12190 C C . GLY B 1 747 ? 2.045 -39.469 30.578 1 77.62 747 GLY B C 1
ATOM 12191 O O . GLY B 1 747 ? 3.227 -39.656 30.281 1 77.62 747 GLY B O 1
ATOM 12192 N N . LYS B 1 748 ? 1.064 -40.219 30.125 1 84.69 748 LYS B N 1
ATOM 12193 C CA . LYS B 1 748 ? 1.309 -41.281 29.156 1 84.69 748 LYS B CA 1
ATOM 12194 C C . LYS B 1 748 ? 0.674 -40.969 27.812 1 84.69 748 LYS B C 1
ATOM 12196 O O . LYS B 1 748 ? -0.363 -40.281 27.75 1 84.69 748 LYS B O 1
ATOM 12201 N N . ILE B 1 749 ? 1.394 -41.375 26.797 1 88.88 749 ILE B N 1
ATOM 12202 C CA . ILE B 1 749 ? 0.857 -41.156 25.453 1 88.88 749 ILE B CA 1
ATOM 12203 C C . ILE B 1 749 ? 0.659 -42.531 24.766 1 88.88 749 ILE B C 1
ATOM 12205 O O . ILE B 1 749 ? 1.573 -43.344 24.734 1 88.88 749 ILE B O 1
ATOM 12209 N N . LYS B 1 750 ? -0.513 -42.781 24.359 1 88.94 750 LYS B N 1
ATOM 12210 C CA . LYS B 1 750 ? -0.851 -43.969 23.594 1 88.94 750 LYS B CA 1
ATOM 12211 C C . LYS B 1 750 ? -1.081 -43.625 22.125 1 88.94 750 LYS B C 1
ATOM 12213 O O . LYS B 1 750 ? -1.933 -42.812 21.797 1 88.94 750 LYS B O 1
ATOM 12218 N N . VAL B 1 751 ? -0.234 -44.219 21.281 1 90.56 751 VAL B N 1
ATOM 12219 C CA . VAL B 1 751 ? -0.389 -44.062 19.844 1 90.56 751 VAL B CA 1
ATOM 12220 C C . VAL B 1 751 ? -1.048 -45.281 19.234 1 90.56 751 VAL B C 1
ATOM 12222 O O . VAL B 1 751 ? -0.576 -46.406 19.422 1 90.56 751 VAL B O 1
ATOM 12225 N N . THR B 1 752 ? -2.172 -45.094 18.578 1 90 752 THR B N 1
ATOM 12226 C CA . THR B 1 752 ? -2.936 -46.219 18.016 1 90 752 THR B CA 1
ATOM 12227 C C . THR B 1 752 ? -3.309 -45.938 16.562 1 90 752 THR B C 1
ATOM 12229 O O . THR B 1 752 ? -3.686 -44.812 16.219 1 90 752 THR B O 1
ATOM 12232 N N . ILE B 1 753 ? -3.104 -46.969 15.742 1 90.38 753 ILE B N 1
ATOM 12233 C CA . ILE B 1 753 ? -3.697 -46.938 14.406 1 90.38 753 ILE B CA 1
ATOM 12234 C C . ILE B 1 753 ? -5.191 -47.25 14.5 1 90.38 753 ILE B C 1
ATOM 12236 O O . ILE B 1 753 ? -5.578 -48.406 14.773 1 90.38 753 ILE B O 1
ATOM 12240 N N . ILE B 1 754 ? -6.02 -46.375 14.273 1 88.88 754 ILE B N 1
ATOM 12241 C CA . ILE B 1 754 ? -7.434 -46.562 14.578 1 88.88 754 ILE B CA 1
ATOM 12242 C C . ILE B 1 754 ? -8.188 -46.906 13.297 1 88.88 754 ILE B C 1
ATOM 12244 O O . ILE B 1 754 ? -9.289 -47.469 13.352 1 88.88 754 ILE B O 1
ATOM 12248 N N . GLU B 1 755 ? -7.668 -46.531 12.211 1 89.12 755 GLU B N 1
ATOM 12249 C CA . GLU B 1 755 ? -8.25 -46.875 10.914 1 89.12 755 GLU B CA 1
ATOM 12250 C C . GLU B 1 755 ? -7.164 -47.188 9.883 1 89.12 755 GLU B C 1
ATOM 12252 O O . GLU B 1 755 ? -6.094 -46.562 9.898 1 89.12 755 GLU B O 1
ATOM 12257 N N . GLY B 1 756 ? -7.418 -48.094 9.039 1 87.75 756 GLY B N 1
ATOM 12258 C CA . GLY B 1 756 ? -6.539 -48.375 7.922 1 87.75 756 GLY B CA 1
ATOM 12259 C C . GLY B 1 756 ? -5.398 -49.312 8.289 1 87.75 756 GLY B C 1
ATOM 12260 O O . GLY B 1 756 ? -5.293 -49.75 9.438 1 87.75 756 GLY B O 1
ATOM 12261 N N . LYS B 1 757 ? -4.664 -49.781 7.312 1 86.38 757 LYS B N 1
ATOM 12262 C CA . LYS B 1 757 ? -3.479 -50.625 7.484 1 86.38 757 LYS B CA 1
ATOM 12263 C C . LYS B 1 757 ? -2.203 -49.781 7.41 1 86.38 757 LYS B C 1
ATOM 12265 O O . LYS B 1 757 ? -1.945 -49.125 6.402 1 86.38 757 LYS B O 1
ATOM 12270 N N . ALA B 1 758 ? -1.517 -49.719 8.508 1 90.62 758 ALA B N 1
ATOM 12271 C CA . ALA B 1 758 ? -0.266 -48.969 8.562 1 90.62 758 ALA B CA 1
ATOM 12272 C C . ALA B 1 758 ? 0.738 -49.625 9.5 1 90.62 758 ALA B C 1
ATOM 12274 O O . ALA B 1 758 ? 0.384 -50.531 10.25 1 90.62 758 ALA B O 1
ATOM 12275 N N . SER B 1 759 ? 1.93 -49.375 9.297 1 90.25 759 SER B N 1
ATOM 12276 C CA . SER B 1 759 ? 2.998 -49.781 10.203 1 90.25 759 SER B CA 1
ATOM 12277 C C . SER B 1 759 ? 3.76 -48.562 10.727 1 90.25 759 SER B C 1
ATOM 12279 O O . SER B 1 759 ? 3.975 -47.594 9.984 1 90.25 759 SER B O 1
ATOM 12281 N N . ILE B 1 760 ? 4.051 -48.562 11.984 1 90.12 760 ILE B N 1
ATOM 12282 C CA . ILE B 1 760 ? 4.809 -47.5 12.633 1 90.12 760 ILE B CA 1
ATOM 12283 C C . ILE B 1 760 ? 6.238 -47.969 12.891 1 90.12 760 ILE B C 1
ATOM 12285 O O . ILE B 1 760 ? 6.461 -49.031 13.461 1 90.12 760 ILE B O 1
ATOM 12289 N N . ASN B 1 761 ? 7.176 -47.188 12.383 1 89.12 761 ASN B N 1
ATOM 12290 C CA . ASN B 1 761 ? 8.586 -47.5 12.594 1 89.12 761 ASN B CA 1
ATOM 12291 C C . ASN B 1 761 ? 9.094 -46.938 13.914 1 89.12 761 ASN B C 1
ATOM 12293 O O . ASN B 1 761 ? 9.891 -47.562 14.602 1 89.12 761 ASN B O 1
ATOM 12297 N N . SER B 1 762 ? 8.688 -45.719 14.211 1 88.94 762 SER B N 1
ATOM 12298 C CA . SER B 1 762 ? 9.211 -45.062 15.391 1 88.94 762 SER B CA 1
ATOM 12299 C C . SER B 1 762 ? 8.25 -43.969 15.867 1 88.94 762 SER B C 1
ATOM 12301 O O . SER B 1 762 ? 7.434 -43.469 15.086 1 88.94 762 SER B O 1
ATOM 12303 N N . ILE B 1 763 ? 8.344 -43.688 17.141 1 88.69 763 ILE B N 1
ATOM 12304 C CA . ILE B 1 763 ? 7.594 -42.594 17.781 1 88.69 763 ILE B CA 1
ATOM 12305 C C . ILE B 1 763 ? 8.562 -41.625 18.453 1 88.69 763 ILE B C 1
ATOM 12307 O O . ILE B 1 763 ? 9.406 -42.062 19.25 1 88.69 763 ILE B O 1
ATOM 12311 N N . PHE B 1 764 ? 8.438 -40.438 18.016 1 86.88 764 PHE B N 1
ATOM 12312 C CA . PHE B 1 764 ? 9.242 -39.375 18.625 1 86.88 764 PHE B CA 1
ATOM 12313 C C . PHE B 1 764 ? 8.383 -38.469 19.516 1 86.88 764 PHE B C 1
ATOM 12315 O O . PHE B 1 764 ? 7.379 -37.938 19.062 1 86.88 764 PHE B O 1
ATOM 12322 N N . LEU B 1 765 ? 8.812 -38.375 20.797 1 84.94 765 LEU B N 1
ATOM 12323 C CA . LEU B 1 765 ? 8.156 -37.469 21.734 1 84.94 765 LEU B CA 1
ATOM 12324 C C . LEU B 1 765 ? 9.047 -36.281 22.062 1 84.94 765 LEU B C 1
ATOM 12326 O O . LEU B 1 765 ? 10.172 -36.438 22.547 1 84.94 765 LEU B O 1
ATOM 12330 N N . VAL B 1 766 ? 8.547 -35.125 21.703 1 81 766 VAL B N 1
ATOM 12331 C CA . VAL B 1 766 ? 9.32 -33.938 22 1 81 766 VAL B CA 1
ATOM 12332 C C . VAL B 1 766 ? 8.625 -33.125 23.094 1 81 766 VAL B C 1
ATOM 12334 O O . VAL B 1 766 ? 7.477 -32.719 22.938 1 81 766 VAL B O 1
ATOM 12337 N N . GLY B 1 767 ? 9.195 -33.156 24.281 1 70.94 767 GLY B N 1
ATOM 12338 C CA . GLY B 1 767 ? 8.641 -32.438 25.422 1 70.94 767 GLY B CA 1
ATOM 12339 C C . GLY B 1 767 ? 9.109 -31 25.531 1 70.94 767 GLY B C 1
ATOM 12340 O O . GLY B 1 767 ? 9.789 -30.5 24.641 1 70.94 767 GLY B O 1
ATOM 12341 N N . ALA B 1 768 ? 8.766 -30.547 26.797 1 63.97 768 ALA B N 1
ATOM 12342 C CA . ALA B 1 768 ? 9.164 -29.188 27.141 1 63.97 768 ALA B CA 1
ATOM 12343 C C . ALA B 1 768 ? 10.688 -29.047 27.188 1 63.97 768 ALA B C 1
ATOM 12345 O O . ALA B 1 768 ? 11.375 -29.969 27.656 1 63.97 768 ALA B O 1
ATOM 12346 N N . GLY B 1 769 ? 11.281 -28.125 26.531 1 67.44 769 GLY B N 1
ATOM 12347 C CA . GLY B 1 769 ? 12.711 -27.859 26.547 1 67.44 769 GLY B CA 1
ATOM 12348 C C . GLY B 1 769 ? 13.461 -28.547 25.422 1 67.44 769 GLY B C 1
ATOM 12349 O O . GLY B 1 769 ? 14.688 -28.609 25.438 1 67.44 769 GLY B O 1
ATOM 12350 N N . GLY B 1 770 ? 12.672 -29.297 24.641 1 71.62 770 GLY B N 1
ATOM 12351 C CA . GLY B 1 770 ? 13.312 -29.922 23.484 1 71.62 770 GLY B CA 1
ATOM 12352 C C . GLY B 1 770 ? 13.805 -31.328 23.75 1 71.62 770 GLY B C 1
ATOM 12353 O O . GLY B 1 770 ? 14.492 -31.922 22.906 1 71.62 770 GLY B O 1
ATOM 12354 N N . LYS B 1 771 ? 13.523 -31.938 25.047 1 74.31 771 LYS B N 1
ATOM 12355 C CA . LYS B 1 771 ? 13.938 -33.312 25.344 1 74.31 771 LYS B CA 1
ATOM 12356 C C . LYS B 1 771 ? 13.18 -34.312 24.484 1 74.31 771 LYS B C 1
ATOM 12358 O O . LYS B 1 771 ? 11.953 -34.281 24.422 1 74.31 771 LYS B O 1
ATOM 12363 N N . GLU B 1 772 ? 13.961 -35.031 23.625 1 81.44 772 GLU B N 1
ATOM 12364 C CA . GLU B 1 772 ? 13.367 -35.969 22.672 1 81.44 772 GLU B CA 1
ATOM 12365 C C . GLU B 1 772 ? 13.492 -37.406 23.188 1 81.44 772 GLU B C 1
ATOM 12367 O O . GLU B 1 772 ? 14.5 -37.781 23.797 1 81.44 772 GLU B O 1
ATOM 12372 N N . ARG B 1 773 ? 12.43 -38.094 23.109 1 80.31 773 ARG B N 1
ATOM 12373 C CA . ARG B 1 773 ? 12.43 -39.531 23.344 1 80.31 773 ARG B CA 1
ATOM 12374 C C . ARG B 1 773 ? 11.977 -40.281 22.109 1 80.31 773 ARG B C 1
ATOM 12376 O O . ARG B 1 773 ? 10.961 -39.969 21.5 1 80.31 773 ARG B O 1
ATOM 12383 N N . VAL B 1 774 ? 12.844 -41.219 21.734 1 83 774 VAL B N 1
ATOM 12384 C CA . VAL B 1 774 ? 12.516 -42.031 20.562 1 83 774 VAL B CA 1
ATOM 12385 C C . VAL B 1 774 ? 12.133 -43.438 21.016 1 83 774 VAL B C 1
ATOM 12387 O O . VAL B 1 774 ? 12.875 -44.094 21.781 1 83 774 VAL B O 1
ATOM 12390 N N . VAL B 1 775 ? 10.992 -43.844 20.625 1 81.88 775 VAL B N 1
ATOM 12391 C CA . VAL B 1 775 ? 10.539 -45.188 20.906 1 81.88 775 VAL B CA 1
ATOM 12392 C C . VAL B 1 775 ? 10.477 -46 19.609 1 81.88 775 VAL B C 1
ATOM 12394 O O . VAL B 1 775 ? 9.719 -45.656 18.688 1 81.88 775 VAL B O 1
ATOM 12397 N N . LYS B 1 776 ? 11.25 -47.062 19.531 1 83.94 776 LYS B N 1
ATOM 12398 C CA . LYS B 1 776 ? 11.18 -47.969 18.375 1 83.94 776 LYS B CA 1
ATOM 12399 C C . LYS B 1 776 ? 10.016 -48.938 18.516 1 83.94 776 LYS B C 1
ATOM 12401 O O . LYS B 1 776 ? 9.758 -49.469 19.609 1 83.94 776 LYS B O 1
ATOM 12406 N N . VAL B 1 777 ? 9.32 -49.031 17.422 1 80.56 777 VAL B N 1
ATOM 12407 C CA . VAL B 1 777 ? 8.102 -49.844 17.469 1 80.56 777 VAL B CA 1
ATOM 12408 C C . VAL B 1 777 ? 8.258 -51.062 16.578 1 80.56 777 VAL B C 1
ATOM 12410 O O . VAL B 1 777 ? 8.891 -51 15.523 1 80.56 777 VAL B O 1
ATOM 12413 N N . ASP B 1 778 ? 7.746 -52.188 17.078 1 75.88 778 ASP B N 1
ATOM 12414 C CA . ASP B 1 778 ? 7.691 -53.406 16.266 1 75.88 778 ASP B CA 1
ATOM 12415 C C . ASP B 1 778 ? 6.688 -53.25 15.133 1 75.88 778 ASP B C 1
ATOM 12417 O O . ASP B 1 778 ? 5.562 -52.812 15.344 1 75.88 778 ASP B O 1
ATOM 12421 N N . SER B 1 779 ? 7.164 -53.531 13.977 1 69.06 779 SER B N 1
ATOM 12422 C CA . SER B 1 779 ? 6.426 -53.281 12.742 1 69.06 779 SER B CA 1
ATOM 12423 C C . SER B 1 779 ? 5.027 -53.875 12.805 1 69.06 779 SER B C 1
ATOM 12425 O O . SER B 1 779 ? 4.117 -53.438 12.102 1 69.06 779 SER B O 1
ATOM 12427 N N . SER B 1 780 ? 4.828 -54.781 13.703 1 71.31 780 SER B N 1
ATOM 12428 C CA . SER B 1 780 ? 3.545 -55.469 13.766 1 71.31 780 SER B CA 1
ATOM 12429 C C . SER B 1 780 ? 2.613 -54.812 14.781 1 71.31 780 SER B C 1
ATOM 12431 O O . SER B 1 780 ? 1.415 -55.094 14.805 1 71.31 780 SER B O 1
ATOM 12433 N N . ALA B 1 781 ? 3.07 -53.812 15.398 1 72.06 781 ALA B N 1
ATOM 12434 C CA . ALA B 1 781 ? 2.281 -53.25 16.5 1 72.06 781 ALA B CA 1
ATOM 12435 C C . ALA B 1 781 ? 1.264 -52.25 15.969 1 72.06 781 ALA B C 1
ATOM 12437 O O . ALA B 1 781 ? 1.595 -51.406 15.141 1 72.06 781 ALA B O 1
ATOM 12438 N N . THR B 1 782 ? 0.011 -52.469 16.359 1 73.62 782 THR B N 1
ATOM 12439 C CA . THR B 1 782 ? -1.042 -51.531 15.984 1 73.62 782 THR B CA 1
ATOM 12440 C C . THR B 1 782 ? -1.265 -50.5 17.094 1 73.62 782 THR B C 1
ATOM 12442 O O . THR B 1 782 ? -1.965 -49.5 16.891 1 73.62 782 THR B O 1
ATOM 12445 N N . GLU B 1 783 ? -0.762 -50.75 18.203 1 75.19 783 GLU B N 1
ATOM 12446 C CA . GLU B 1 783 ? -0.858 -49.875 19.359 1 75.19 783 GLU B CA 1
ATOM 12447 C C . GLU B 1 783 ? 0.466 -49.812 20.109 1 75.19 783 GLU B C 1
ATOM 12449 O O . GLU B 1 783 ? 1.145 -50.812 20.266 1 75.19 783 GLU B O 1
ATOM 12454 N N . VAL B 1 784 ? 0.898 -48.625 20.297 1 73.62 784 VAL B N 1
ATOM 12455 C CA . VAL B 1 784 ? 2.137 -48.438 21.031 1 73.62 784 VAL B CA 1
ATOM 12456 C C . VAL B 1 784 ? 1.9 -47.438 22.188 1 73.62 784 VAL B C 1
ATOM 12458 O O . VAL B 1 784 ? 1.402 -46.344 21.969 1 73.62 784 VAL B O 1
ATOM 12461 N N . VAL B 1 785 ? 2.066 -47.875 23.375 1 71.69 785 VAL B N 1
ATOM 12462 C CA . VAL B 1 785 ? 1.948 -47.031 24.547 1 71.69 785 VAL B CA 1
ATOM 12463 C C . VAL B 1 785 ? 3.328 -46.5 24.953 1 71.69 785 VAL B C 1
ATOM 12465 O O . VAL B 1 785 ? 4.27 -47.312 25.109 1 71.69 785 VAL B O 1
ATOM 12468 N N . CYS B 1 786 ? 3.48 -45.219 24.812 1 69.31 786 CYS B N 1
ATOM 12469 C CA . CYS B 1 786 ? 4.75 -44.625 25.188 1 69.31 786 CYS B CA 1
ATOM 12470 C C . CYS B 1 786 ? 4.594 -43.781 26.453 1 69.31 786 CYS B C 1
ATOM 12472 O O . CYS B 1 786 ? 3.623 -43.031 26.578 1 69.31 786 CYS B O 1
ATOM 12474 N N . GLU B 1 787 ? 5.367 -44.031 27.562 1 62.28 787 GLU B N 1
ATOM 12475 C CA . GLU B 1 787 ? 5.395 -43.188 28.75 1 62.28 787 GLU B CA 1
ATOM 12476 C C . GLU B 1 787 ? 6.191 -41.906 28.516 1 62.28 787 GLU B C 1
ATOM 12478 O O . GLU B 1 787 ? 7.234 -41.938 27.859 1 62.28 787 GLU B O 1
ATOM 12483 N N . LEU B 1 788 ? 5.539 -40.656 28.797 1 58.47 788 LEU B N 1
ATOM 12484 C CA . LEU B 1 788 ? 6.25 -39.375 28.734 1 58.47 788 LEU B CA 1
ATOM 12485 C C . LEU B 1 788 ? 7.219 -39.25 29.906 1 58.47 788 LEU B C 1
ATOM 12487 O O . LEU B 1 788 ? 6.891 -39.625 31.031 1 58.47 788 LEU B O 1
ATOM 12491 N N . ILE B 1 789 ? 8.508 -39.281 29.766 1 47.97 789 ILE B N 1
ATOM 12492 C CA . ILE B 1 789 ? 9.383 -38.969 30.891 1 47.97 789 ILE B CA 1
ATOM 12493 C C . ILE B 1 789 ? 9.359 -37.438 31.141 1 47.97 789 ILE B C 1
ATOM 12495 O O . ILE B 1 789 ? 9.383 -36.656 30.188 1 47.97 789 ILE B O 1
#

Foldseek 3Di:
DFQADPDPGGPPPKDWQFFFFFPDWDDDPFWIWTWTGSDDPDDPCSVPDDWIWTWTWGAQAAQKIKIKIFGDDDDDFPDFQAWQPPAHGHDAWDWDDDPQWTWIDGNQWIWIFHGGRTKTWIDGPVGTLKIFDRRQWTKMWAACVVCCPACQNVDCCQVPCQNCVDFDDDDRIFMKTKGKIFADVPKWKAFQAFALPAGTCQQHKAKQAADDDALPDRHFQETEQKIDILSFKIKHKGALFIKIWGRCNNPNGIIMIMDGDGMTMMMIGGDPFLLQSLLVQCSTRHFAFFAALQQQAEEFEPFAPDDAALVNQVVLQVVLVVLLRAHAAYEYEDPLDPPLFAPQLHGDCVRCVPLLVSLVVCCVPRVYAYEYEHEQKGGPPHPCNVVCVVVVQFWFFLVGHFRFDCPPHHTITGGQLVDVVSLVVVLVSVVVVVVSGHQAYAYEDLSPQRQTRIAGPVRGRSRSCNQCVQVSVLVSRQVSNCVVVHGNRGAYAYAHHYRSSLHRDDYEGDAFDQALSRLLSRLSSQANNLSSLRQFYAYAQRGADDGHQLLSNLLSLLVRSLGSGHYHYYHYDGSRQCVNNSVSSNLSSVSSQVSLQQLQVSSVSSNVSNVRSHHQWYQPCSQVSPDSVRPSDRQWTHRPNWKIWGGDSDDLVAKDKDFDAADWKAWPVALLDIDGDRDMDIDRDDSSDTTMITGAQDFGKTHDTSPSGNNDDSQEAIETEHHNRDAAWDWDDGPPWWIWIWHDDPQKIKIATPTDDHFHQWYWYQDPNSDIDIDGDDRPDRIDIGGHD/DFQADPDPGGPPPKDWQFFFFFPDWDDDPFWIWTWTGSDDPPDPCSVPDDWIWIWTWGAQAAQKIKIKIFGDDDDDFDDFQAWQPPFHGHDAWDWDDDPQWTWIDGNQWIWIFHGGRTKTWIDGPVGTLKIQDRRQWTKMWAACVVCCPACQNVDCCQVPCQNCVDFDDDPRIFMKTKGKIFADVPKWKAFQAFALPAGTCQQHKAKQAADDDALPDRHFQETEQKMDILSFKIKHKGALFIKIWGRCNNPNGIIMIMDGDGMTMMMIGGDPFLLQSLLVQCSTRHFAFFAALQQLAEEEEPFAPDDAALVNQVVLQVVCVVLLRAHAAYEYEDPLDPPLFAPQLHGDCVRCVPLLVSLVVCCVPRVYAYEYEHEQKGGPPHPCNVVCVVVVQFWFFLVGHFRFDCPPHHTITGGQLVDVVSLVVVLVSVVVVVVSGHQAYAYEDLSPQRQTRIAGPVRGRSSSCNQCVQQSVLVSRQVSNCVVVHGNRGAYAYAHHYRSSLHRDDYEGDAFDQALSRLLSRLSSQQNNLSSLHQFYAYAQRGADDGHQLLSNLLSLLVRSLGSGHYHYYHHDGSRQCVNNSVSSNLSSVSSQVSLQQLQVSSVSSNVCNVRSHHQWYQPCSQVSPDSVRPSDRQWTHRPNWKTWGGDSDDLVAKDKDFDAADWKAWPVALLDIDGDRDMDIDRDDSSDTTMITGAQDFGKTHDTSPSGNNDDSQEAIETEHHNRDAAWDWDDGPPWWIWIWHDDPQKIKIAGPTDDHFHQWYWYQDDNSDIDIDGDDRPDRMDIGGHD

Solvent-accessible surface area (backbone atoms only — not comparable to full-atom values): 77069 Å² total; per-residue (Å²): 105,82,62,53,46,35,60,85,37,57,32,83,76,46,44,79,42,36,36,41,28,50,79,44,76,43,80,52,97,52,35,37,41,29,38,25,28,42,54,80,74,85,51,79,70,48,71,59,70,82,69,49,33,43,35,36,41,30,44,76,23,50,19,31,40,32,43,35,42,26,58,63,85,66,81,75,71,50,74,69,70,64,66,34,71,78,40,77,67,45,87,43,75,48,77,50,70,60,91,72,30,39,36,42,37,19,77,61,33,32,40,38,34,35,36,77,64,21,28,42,38,34,26,47,89,84,44,77,60,37,30,32,46,72,60,26,33,32,38,33,40,31,42,37,82,78,46,50,77,38,71,71,57,49,29,63,56,44,65,30,60,66,54,25,70,75,64,75,78,76,57,70,60,42,48,26,27,38,43,30,35,47,41,54,73,89,60,46,39,33,33,37,9,34,37,28,29,50,63,60,38,48,25,18,75,47,69,32,54,34,27,82,8,40,38,50,4,71,35,23,35,22,27,19,57,29,36,33,36,82,70,32,36,28,41,40,47,68,62,42,32,64,37,25,31,26,29,15,39,50,45,32,48,23,40,34,39,33,29,79,44,42,61,49,36,36,31,44,28,43,20,99,40,54,57,48,23,34,30,53,51,12,44,38,32,21,38,30,65,52,60,42,53,53,66,56,21,39,29,39,45,53,20,60,70,46,88,62,32,62,63,51,51,49,47,50,54,50,53,30,47,78,53,60,37,55,51,29,30,40,33,43,37,66,68,46,28,47,89,66,16,57,45,58,80,45,68,24,56,90,47,37,74,49,53,46,62,49,48,50,46,48,30,69,73,62,58,34,44,34,29,40,54,45,57,61,41,32,6,63,69,11,88,53,33,62,56,34,62,75,67,62,22,44,32,20,26,73,86,66,47,71,42,42,31,54,79,98,40,63,44,24,28,38,61,25,75,67,26,67,65,30,42,53,54,53,47,51,47,54,49,55,44,42,74,41,55,45,62,38,40,26,43,40,61,48,20,81,43,75,45,56,71,49,42,44,78,70,62,46,42,32,56,26,38,24,34,44,44,15,35,55,53,42,47,55,54,38,49,52,37,26,72,75,68,28,86,45,50,33,49,36,48,21,42,24,30,28,75,46,28,34,46,50,40,37,39,35,66,59,52,25,49,39,46,53,45,36,52,42,18,50,44,20,21,40,38,17,24,26,58,48,33,20,39,54,37,29,47,42,27,31,19,21,39,68,76,38,50,51,67,55,29,40,36,28,45,54,42,27,55,69,39,61,31,29,36,32,30,19,29,76,40,74,58,56,42,60,82,54,32,65,66,42,29,52,38,49,23,53,48,49,51,50,42,38,18,35,28,27,47,54,51,34,43,49,49,45,12,39,75,43,17,47,32,35,53,29,46,39,29,60,82,34,72,87,44,74,79,30,71,77,52,56,64,44,32,20,53,47,93,42,31,40,38,40,54,66,68,63,58,67,92,40,66,44,74,52,78,41,63,70,45,56,30,28,30,69,90,44,52,59,45,57,48,70,32,65,44,77,47,75,43,65,58,58,76,78,57,64,59,37,32,34,39,53,50,32,62,47,48,26,34,46,84,85,65,74,49,41,64,63,71,53,36,48,42,20,32,40,35,37,32,55,57,57,83,38,79,46,74,37,63,31,60,88,60,26,30,39,34,38,37,29,52,95,62,28,34,35,39,31,59,76,34,59,81,59,23,37,42,32,36,36,41,35,45,85,81,18,51,69,44,78,44,80,43,60,63,83,44,57,61,47,78,43,75,58,128,104,81,60,54,46,35,60,84,38,58,31,81,74,45,44,78,41,34,35,41,28,52,78,44,77,45,80,54,96,53,34,37,41,28,39,25,27,43,56,80,74,84,51,78,72,47,71,60,70,80,69,47,32,42,34,36,43,31,46,78,22,51,17,30,40,32,43,37,42,28,58,62,85,65,83,73,71,49,72,69,71,64,66,34,71,78,39,78,69,44,87,44,75,47,78,51,71,60,91,72,32,40,36,42,34,18,78,61,31,33,41,38,35,36,37,76,64,22,28,41,39,33,24,46,88,84,45,77,61,39,28,32,46,73,60,25,33,33,38,34,41,30,42,37,82,79,47,48,77,37,71,72,57,49,28,63,56,45,65,31,58,65,55,25,70,77,65,75,79,76,55,70,59,43,48,27,28,37,43,29,34,47,42,56,73,88,61,48,40,35,32,37,10,34,37,28,29,50,63,61,37,49,26,18,75,48,68,31,53,36,27,80,8,42,37,50,4,73,34,22,34,22,26,19,58,28,35,34,36,82,70,33,37,28,41,40,46,69,62,44,32,64,38,26,31,26,29,16,37,49,44,34,50,24,40,34,41,33,32,81,43,42,60,48,35,36,32,43,28,44,22,97,40,56,57,47,23,36,29,54,50,12,43,38,33,21,40,31,64,52,60,41,53,52,65,56,22,40,29,40,44,54,20,58,70,45,88,64,32,62,63,50,53,50,48,51,53,48,52,29,48,76,53,61,37,55,50,29,31,42,33,43,36,66,67,45,28,48,88,68,16,56,45,56,78,46,68,24,55,91,45,36,73,50,53,46,62,49,48,50,46,47,30,68,74,61,58,34,43,34,30,39,53,45,56,62,40,33,6,63,68,10,88,52,33,62,58,33,62,76,68,61,21,41,32,20,26,72,88,66,48,70,41,40,32,54,79,99,43,61,45,25,28,37,60,25,73,67,27,67,67,29,41,52,55,54,46,51,47,54,50,55,45,42,74,41,55,45,62,36,39,26,42,40,60,49,19,80,44,74,46,58,71,48,43,45,78,70,62,45,38,34,56,26,40,23,35,44,43,15,37,54,52,43,47,54,54,39,49,50,36,25,72,75,67,28,85,46,50,34,47,36,48,20,40,26,29,29,75,46,27,34,47,49,40,36,40,35,66,59,52,25,49,40,45,52,46,37,53,42,20,49,46,21,21,38,39,18,25,25,58,46,34,21,39,54,37,30,44,41,28,28,19,21,39,68,77,39,52,52,68,56,30,40,36,27,44,52,42,26,55,70,39,60,32,28,34,31,30,20,31,75,39,74,60,56,43,62,82,53,32,64,65,43,29,51,38,48,23,53,50,49,50,51,43,38,18,34,31,28,46,53,50,33,44,48,50,46,12,38,74,43,18,48,34,35,55,28,45,40,27,60,81,34,72,86,43,74,79,30,70,77,54,57,63,44,31,19,52,45,93,43,32,39,40,40,56,66,69,62,58,67,90,41,67,44,74,52,77,41,65,71,46,59,30,29,28,67,91,44,52,58,46,58,47,72,33,65,44,75,47,75,44,65,59,59,77,80,57,66,58,37,32,33,38,55,50,32,64,47,48,26,35,47,82,87,67,74,50,42,64,64,71,54,35,49,42,20,32,40,33,37,32,54,58,58,83,36,81,46,73,37,62,33,61,88,60,27,30,39,35,38,36,31,53,97,62,27,34,37,39,33,59,77,34,60,80,60,22,38,42,32,37,37,41,34,45,84,82,16,52,71,44,78,45,81,43,58,62,82,44,56,61,47,79,43,77,59,128

Radius of gyration: 34.31 Å; Cα contacts (8 Å, |Δi|>4): 4190; chains: 2; bounding box: 85×105×95 Å

InterPro domains:
  IPR000322 Glycoside hydrolase family 31, TIM barrel domain [PF01055] (288-605)
  IPR011013 Galactose mutarotase-like domain superfamily [SSF74650] (1-274)
  IPR013780 Glycosyl hydrolase, all-beta [G3DSA:2.60.40.1180] (646-695)
  IPR017853 Glycoside hydrolase superfamily [SSF51445] (277-613)
  IPR025887 Glycoside hydrolase family 31, N-terminal domain [PF13802] (55-245)
  IPR048395 Glycosyl hydrolase family 31, C-terminal domain [PF21365] (613-699)
  IPR050985 Alpha-glycosidase and related enzymes [PTHR43053] (189-697)

pLDDT: mean 94.7, std 5.97, range [46.19, 98.94]